Protein 4YGA (pdb70)

Solvent-accessible surface area: 104039 Å² total; per-residue (Å²): 141,106,36,77,101,70,3,23,53,97,195,105,83,25,105,19,38,26,12,78,31,43,52,0,69,7,114,144,75,56,72,101,0,4,2,15,29,4,16,61,94,74,14,90,68,93,47,70,148,88,16,19,70,37,26,12,27,3,17,53,76,5,94,32,74,12,7,37,40,10,79,54,24,10,98,59,163,36,97,36,34,8,0,0,38,35,16,86,10,32,61,5,2,66,54,6,14,82,108,75,159,10,25,17,54,50,0,0,121,19,1,109,40,2,0,23,0,0,29,46,2,37,157,9,36,16,16,2,44,38,1,17,12,57,4,0,27,11,50,19,56,45,96,125,27,49,4,34,1,25,40,12,6,10,5,41,18,14,76,36,87,163,74,98,29,48,1,35,8,22,0,0,17,13,58,105,37,132,52,60,64,30,0,0,0,1,0,0,0,0,1,0,6,0,0,0,0,2,3,10,18,2,59,21,96,68,67,160,56,0,42,64,110,0,87,79,14,79,48,77,32,152,54,98,18,1,115,152,12,34,107,29,0,31,40,0,0,117,84,0,9,40,83,67,33,96,141,4,26,37,3,140,83,0,41,83,17,94,0,3,99,102,65,47,205,151,23,9,80,51,0,12,32,20,0,33,17,61,34,58,45,52,25,2,3,51,19,0,25,1,30,0,0,13,50,48,22,69,165,57,21,29,126,96,13,20,57,7,0,84,85,16,9,142,102,21,24,0,24,0,40,70,59,11,16,80,108,9,29,30,98,18,28,56,117,73,65,93,48,149,161,55,68,97,58,56,14,46,49,55,7,58,98,33,50,69,39,5,47,51,135,61,55,84,4,3,12,5,0,8,0,31,23,23,22,77,71,82,63,2,19,35,79,76,36,1,50,58,0,17,60,47,0,5,79,96,118,76,34,68,0,26,24,74,12,0,6,102,43,9,38,58,78,50,55,121,73,71,55,22,57,55,41,7,58,39,7,8,35,95,118,63,37,48,0,30,69,54,10,1,54,60,2,19,54,60,91,72,130,136,70,73,3,69,13,72,35,38,30,127,22,104,60,49,76,64,32,111,0,23,0,60,7,41,40,42,85,0,69,132,14,0,0,0,0,3,17,71,39,130,92,132,103,20,58,58,0,7,0,8,3,31,93,21,85,16,71,32,10,72,123,44,4,46,88,32,20,76,6,35,49,58,57,107,54,31,10,0,44,0,44,0,62,86,2,62,83,94,0,51,8,35,0,13,0,0,4,12,75,30,11,7,9,18,25,44,46,3,10,68,73,94,16,177,19,16,107,0,52,3,21,156,140,99,32,88,120,97,16,60,62,74,63,101,86,33,118,24,44,20,10,95,10,49,40,0,88,4,111,52,61,41,69,104,0,1,2,12,31,1,24,57,99,88,11,81,63,91,45,73,157,85,27,21,68,23,7,12,22,1,14,42,80,4,88,30,82,11,10,30,54,15,78,66,30,19,96,63,167,34,99,39,29,9,0,0,33,57,41,83,5,34,61,4,0,63,72,5,17,86,134,84,175,6,20,6,40,48,0,0,126,19,0,116,38,1,0,19,0,0,27,49,4,32,163,14,32,6,20,2,42,38,1,12,2,73,10,0,15,12,34,41,165,73,182,118,29,51,4,56,1,24,21,13,5,9,2,31,6,12,85,36,77,147,56,148,16,32,3,40,6,27,1,1,18,14,57,107,38,134,51,63,65,31,0,0,0,1,1,0,0,0,1,0,8,0,0,0,0,2,3,15,17,0,55,22,104,78,76,160,51,8,45,62,104,0,86,73,13,73,50,70,34,147,50,102,18,1,115,110,10,26,112,21,0,32,45,0,0,108,82,0,8,37,94,73,37,92,141,4,25,34,4,171,88,0,49,92,16,111,0,3,124,66,41,46,59,117,84,143,134,65,68,18,3,80,42,0,13,33,5,0,42,33,46,46,56,47,73,23,2,6,49,16,0,26,1,17,0,0,13,55,26,21,66,158,84,14,25,121,84,15,21,55,6,0,82,82,20,7,162,101,18,29,0,21,9,40,73,68,13,26,75,60,9,31,29,101,18,53,54,119,75,79,86,26,133,155,59,67,99,71,58,13,44,53,52,9,61,93,46,43,66,61,4,54,50,127,66,54,87,18,2,10,5,1,10,0,24,44,37,29,91,64,86,61,2,15,34,63,76,33,1,100,53,0,18,65,93,1,6,80,93,122,78,36,80,0,22,14,95,10,0,26,102,30,3,38,40,129,168,101,44,106,61,36,4,54,41,9,3,23,95,124,64,38,56,0,26,52,53,7,0,59,47,9,18,91,73,43,67,171,66,89,4,71,14,73,35,45,35,136,17,101,65,50,70,61,33,123,0,25,0,61,5,44,46,43,91,1,46,136,15,0,0,0,0,4,25,69,36,129,96,124,112,52,53,55,1,4,0,12,5,37,93,22,86,13,88,22,34,63,127,51,2,114,70,28,7,75,9,41,48,57,68,106,52,35,11,0,44,0,44,0,64,73,1,73,57,129,0,52,8,40,0,7,0,0,4,16,81,31,5,1,10,4,32,21,41,3,12,69,69,52,8,175,19,17,111,0,48,8,26,144,125,110,36,73,110,76,3,23,48,95,187,110,76,24,110,20,49,26,12,67,30,45,55,1,77,8,112,144,76,57,72,100,0,8,2,13,24,5,27,69,103,36,11,72,64,88,44,74,160,66,7,20,67,25,10,11,23,1,16,46,76,4,100,31,79,12,7,43,44,11,75,54,27,12,95,38,170,44,104,39,32,5,0,0,52,38,23,78,11,28,58,3,1,62,67,7,17,89,116,78,173,8,25,20,52,50,0,0,124,22,1,106,44,2,0,27,0,0,23,47,2,37,147,12,27,5,16,1,43,35,1,12,10,68,11,0,29,10,48,40,160,76,158,129,23,45,2,43,1,32,34,13,10,6,7,23,7,16,82,36,78,118,98,57,56,24,49,2,25,7,27,1,1,18,12,63,106,39,133,52,58,66,33,1,0,1,1,0,0,0,0,1,0,7,0,1,0,0,2,2,11,16,0,18,18,92,71,59,173,57,0,44,70,107,0,94,74,13,77,48,73,33,149,56,100,22,0,110,163,9,36,109,24,0,30,45,0,0,120,91,0,8,43,87,77,37,84,138,4,29,37,4,158,93,0,49,94,16,107,1,2,126,97,67,42,227,160,31,12,87,50,1,13,24,5,0,43,33,56,63,66,24,13,17,61,17,0,11,1,26,0,0,12,52,27,21,58,160,85,38,30,111,86,15,22,56,7,0,78,176,13,7,152,104,17,28,1,26,0,39,72,69,15,20,81,55,8,24,38,107,9,30,58,120,54,104,76,136,154,38,72,97,72,51,14,41,61,48,8,59,80,64,34,68,25,6,46,58,127,63,50,81,8,3,13,2,0,2,0,6,26,19,19,85,113,85,57,0,14,34,82,61,13,2,51,118,0,16,63,50,1,7,78,101,124,67,36,76,1,29,32,101,12,3,22,99,46,9,44,67,89,88,102,32,71,65,39,5,52,50,6,4,28,94,125,68,41,56,4,24,67,82,11,2,68,37,8,18,85,52,47,65,196,65,90,2,69,11,75,36,35,32,128,22,103,64,50,74,70,37,137,0,24,0,62,6,50,58,46,83,0,63,133,15,0,0,0,0,3,21,44,39,120,93,136,114,67,67,54,0,9,0,9,4,33,90,19,92,15,59,34,19,70,119,40,4,125,71,37,19,76,8,40,48,57,59,108,51,28,9,0,41,0,54,0,60,87,2,23,88,125,0,51,9,37,0,2,0,0,4,13,78,27,8,6,7,18,23,48,50,4,10,69,67,65,6,174,19,23,88,0,51,5,23,159,147,88,38,83,108,120,12,32,69,47,163,119,99,32,131,30,50,20,12,122,33,53,42,1,48,18,114,139,88,59,73,98,0,9,1,19,21,2,23,56,100,83,13,84,66,72,40,78,155,70,7,10,65,28,9,13,24,2,16,42,67,3,97,30,78,10,7,36,57,13,73,72,31,27,92,49,166,32,100,32,20,6,0,0,55,51,24,86,4,32,62,3,0,64,72,8,20,78,141,86,59,8,9,5,12,40,0,0,106,18,0,119,44,2,0,21,0,0,25,46,3,30,164,14,25,6,15,0,59,29,1,13,5,79,13,0,35,14,29,41,143,72,161,116,20,47,3,43,1,23,37,12,8,11,6,27,7,13,87,39,70,155,51,87,19,41,2,25,7,20,1,1,18,17,66,105,36,128,47,58,65,28,1,0,0,0,0,0,0,0,2,0,7,0,0,0,0,2,1,9,18,2,46,18,93,72,70,161,53,0,43,58,113,0,84,73,13,77,51,71,32,147,47,101,22,1,109,132,10,31,117,28,0,30,46,0,0,108,90,0,7,29,88,62,40,95,137,4,24,36,5,173,87,0,44,96,19,116,1,1,124,86,45,30,178,44,72,43,6,86,47,0,16,25,4,0,42,23,52,30,64,37,80,23,7,3,57,16,0,30,2,18,0,0,18,56,24,27,68,158,72,16,33,58,103,16,21,59,7,0,79,84,18,9,149,109,19,31,4,23,7,45,72,59,8,26,64,68,10,34,29,101,24,38,66,115,82,111,68,19,128,150,63,71,85,78,68,13,42,35,53,12,62,98,59,43,69,26,7,59,55,132,68,53,90,22,5,12,4,0,12,0,22,46,46,29,90,68,83,60,3,18,34,154,74,36,0,70,50,0,12,170,91,0,6,82,102,126,65,35,67,1,26,22,70,16,1,0,85,30,10,45,97,45,109,72,88,95,49,43,63,39,3,50,41,2,5,25,97,122,62,43,47,1,30,50,86,7,0,36,44,5,20,83,65,36,60,177,68,88,2,72,13,73,31,39,31,133,16,106,69,47,71,62,38,162,0,27,0,61,6,45,50,43,91,1,46,133,14,0,0,0,0,3,30,63,17,112,91,50,155,48,47,55,0,2,1,9,5,37,87,19,65,15,82,45,30,79,114,31,0,118,69,16,4,73,4,44,48,59,64,108,53,30,10,0,57,0,55,0,60,77,1,66,45,36,0,35,6,40,0,5,0,0,5,18,88,26,9,5,6,6,31,41,48,4,12,68,69,61,8,180,20,22,100,0,55,5,28,124

Organism: Toxoplasma gondii (NCBI:txid5811)

CATH classification: 3.30.200.20 (+3 more: 1.10.510.10, 1.10.238.10, 1.10.238.10)

Foldseek 3Di:
DADVQFKAFDAWDADDQQFTKTWIAGDVVGDIWIKGKGWCVQWPWDDDDVVVVVVLVLQQVDDDPAAWHWPDWDDDPTIIITITHDADQAFDLVVLLVDDFDDLLNLLQQLLSVLVVLVRCVVVFWAQQQDASRQWGFRDNDPPGHIYGYSTRVCVTIDGDDDWRSLLQGALVVVVPDDGRLSVLLSSLQVSVLSQALDRQQDDLTSVRSNVRVNVLDGDQPDPLCVVPDPQSVVLSVLSSDNDRVSHDHSVRSSVGPSSVVSHVDGSNLSSLSNCLVPDLPAVQVVLQLCLLPPVDDPVLCVVLVVLQCVLPPVPPQWHALVSCLVSVVVLCVVLVHPPPDDSVVSSVVSVVLLVLVVVNPRTQGSSSVSPVSDDCCVSLPPVSLVVSQCQLCPVPPQWHALQSVCVPDHPRPSDPCPSQVNQSSQPNVPPRTGGSVSSSCSNSVHD/DDWAKEKDFFDEDAAQAKTKMKIAIDPDFCQFKKKFKWFDAPPDDIFGAWIGFNHRIDGLGDCPQPPAWDWADDRVRRMIMIIGGRHDQVPWGFMWMWIAGRDDDNDPVRTDRIYPGHGHGYDD/DADVVFKAWDAWDDDDQFATKTWIAGDPVTDIKIKGKGFCVFKPFPDDPVVVVVLVVVLQVDDDQAAWHWPDWHDDPTITITITHDADQAFDLVVQLVDDFAWLLNLLQQLLSVLRVLVRCVVVPWAQQQFDSNQWGFRDVDPPGHTYGDRTRVVVTIDGHDDDPRLLQHALVVVVPDDGRLSVLSSSLQVSVLSQALDGQQDDQDSVSSNVRRNVLDGDCPDPLSVLPDPQSVVLSCLSSDNDSVSHDHSVRSSVGPSSVQSNDPDHPIGGSLLSSLSNCLPDDPPAVQVVLQLCLQPPVDDPVLCVVLVVLQCVLPPVPPQWAALVSCLVSVQVLCVVVDHCPPDDSVVSSVVSVVLLVLQVVNPRTRGSSSSSVVSDDCCVSVDPVSLVVSQPQLCPVPPQWHALVSVCVSVVPPVVSQVSQSSQPNVPPRTGGSLSSSCSNRNHD/DWAKEKDFADEEEAQAKTKMKIAIDPDFCQQKKKFKWFDDPPDDIATAWIDFNHRIDGRHDCPQPPFKDWADDRVRRMIMIIGGRDDQVRFGFMKMWIAGGDPPDDVVRTDRIYPGHTHGYDD/DADPQFKAWDAWDDDDQQFTKTWIAGDPVGHIKIKGKGFCVQKPFDDDDVVVVVVVVLQCPDDDQAAWRWPDWDDDPTIIITITHAADQAFDLVVLLVDDFDDLLNLLQQLLSVLVVLVRCVVSPWAQQQFASNQWGFRDVDPPGHTYGYRTRVPVTIDGDDPPLRRLLQGALVVVVPDDGRLRNLSSSLQVSVLSQALDGQQDDQGNVSSNVSNNVLDGDQPDPLSVVPDPQSVVLSCLSSDRDSVSHDDSVNSSPRPSSVVSHVHGSLLSSLSSCLVPPAVLLVLQLCLLPPPDDPVLCVVLVVLQCVLVPVPPQWHALVSCLVSVQVLVVVPVHPPDDSVVSSVVSVVLVVLCVVPPRTQGSSSSSVVSDDCCVSLPPVSLVVSQPQLPPVPPQWHALVSVCVVDHDDDCSQVRQSSQPNVPPRTGGSLSSSCSNGNND/DWAKEKDFADEDAAQAKTKMKIATDPDFCQFKKKFKWFDAPPDDIGTAWIGFNHRIDGLHDCPQPPQWDWDDDRVRRMIMIIGGRHDQVPWGFMKMWIAGRDDDNDPVRTDRIYPGHTHHYDD/DDDPVFWDWDAWDDDDQFFTKTWIAGDPVGDIWIKGKGFCVFKPFPDDDVVVVVVLVVQCVDDDLAAWRWPDWDDDPTIIITITHDADLAFDLVVLLVDDFDWLLNLLQQLLSVLRVLVRCVVVPWAQQQFASRQWGFRDVDPPGHTYGPRTRVVNTIDGPDAPRSLLQHALVVVVPDDGRLSNLSSSLQVSVLSQALDGQQDDQGRVSSNVSRNVLDGDCPDPLSVQPDPQSVVLSCLSSDNDSVSRDDSVVSSVGPSSVPSHVGHGSLLSSLSNCLVPDVPFVLVVLLLCLQPPVDDPVLCVVLVVLQCVLPPVPPQWAALVSCLVSVCVLVVVVPNCPPDDSVVSSVVSVVLVVLVVVPPRTQGSSSSSVPSPDCCVSVPPVSLVVSQPQLPDVPPQWHALQSSCVSPHPRPDPVSQVSQSSQDNVPPSTGGSLSSSCSNGPHD/DWAKEKDWADEEEAQAKTKMKIAIDPDFCQQKKKFKWFDAPPDDIATAWIAFNHDIDGRDDPQCPPFWDWDDDRVRRMIMIIGGRHDQSRWGWMKMWIAGGDDDPDPVRTDRIYPTHTHGYDD

Sequence (2279 aa):
AIFSDRYKGQRVLGKGSFGEVILCKDKITGQECAVKVISKRQVKQKTDKESLLREVQLLKQLDHPNIMKLYEFFEDKGYFYLVGEVYTGGELFDEIISRKRFSEVDAARIIRQVLSGITYMHKNKIVHRDLKPENLLLESKSKDANIRIIDFGLSTHFEASKKIGTAYYIAPEVLHGTYDEKCDVWSTGVILYILLSGCPPFNGANEYDILKKVEKGKYTFELPQWKKVSESAKDLIRKMLTYVPSMRISARDALDHEWIQTYTKPSLDNAILNIRQFQGTQKLAQAALLYMGSKLTSQDETKELTAIFHKMDKNGDGQLDRAELIEGYKELMRMKGQSMLDASAVEHEVDQVLDAVDFDKNGYIEYSEFVTVAMDRKTLLSRERLERAFRMFDSDNSGKISSTELATIFGVSDVDSETWKSVLSEVDKNNDGEVDFDEFQQMLLKLCMQVQLVETGGGLVQPGESLRLSCVASGFTLDHSAVGWFRQVPGKEREKLLCINANGVSLDYADSIKGRFTISRDNAKNTVYLQMNDLKPEDTATYSCAATREFCSAYVFLYEHWGQGTQVTVSSAIFSDRYKGQRVLGKGSFGEVILCKDKITGQECAVKVISKRQVKQKTDKESLLREVQLLKQLDHPNIMKLYEFFEDKGYFYLVGEVYTGGELFDEIISRKRFSEVDAARIIRQVLSGITYMHKNKIVHRDLKPENLLLESKSKDANIRIIDFGLSTHFEASKKIGTAYYIAPEVLHGTYDEKCDVWSTGVILYILLSGCPPFNGANEYDILKKVEKGKYTFELPQWKKVSESAKDLIRKMLTYVPSMRISARDALDHEWIQTYTKEQIDVPSLDNAILNIRQFQGTQKLAQAALLYMGSKLTSQDETKELTAIFHKMDKNGDGQLDRAELIEGYKELMRMKGASMLDASAVEHEVDQVLDAVDFDKNGYIEYSEFVTVAMDRKTLLSRERLERAFRMFDSDNSGKISSTELATIFGVSETWKSVLSEVDKNNDGEVDFDEFQQMLLKLCQVQLVETGGGLVQPGESLRLSCVASGFTLDHSAVGWFRQVPGKEREKLLCINANGVSLDYADSIKGRFTISRDNAKNTVYLQMNDLKPEDTATYSCAATREFCSAYVFLYEHWGQGTQVTVSSAIFSDRYKGQRVLGKGSFGEVILCKDKITGQECAVKVISKRQVKQKTDKESLLREVQLLKQLDHPNIMKLYEFFEDKGYFYLVGEVYTGGELFDEIISRKRFSEVDAARIIRQVLSGITYMHKNKIVHRDLKPENLLLESKSKDANIRIIDFGLSTHFEASKKKIGTAYYIAPEVLHGTYDEKCDVWSTGVILYILLSGCPPFNGANEYDILKKVEKGKYTFELPQWKKVSESAKDLIRKMLTYVPSMRISARDALDHEWIQTYTKPSLDNAILNIRQFQQKLAQAALLYMGSKLTSQDETKELTAIFHKMDKNGDGQLDRAELIEGYKELMRMKGSMLDASAVEHEVDQVLDAVDFDKNGYIEYSEFVTVAMDRKTLLSRERLERAFRMFDSDNSGKISSTELATIFGVSDTWKSVLSEVDKNNDGEVDFDEFQQMLLKLCQVQLVETGGGLVQPGESLRLSCVASGFTLDHSAVGWFRQVPGKEREKLLCINANGVSLDYADSIKGRFTISRDNAKNTVYLQMNDLKPEDTATYSCAATREFCSAYVFLYEHWGQGTQVTVSSAIFSDRYKGQRVLGKGSFGEVILCKDKITGQECAVKVISKRQVKQKTDKESLLREVQLLKQLDHPNIMKLYEFFEDKGYFYLVGEVYTGGELFDEIISRKRFSEVDAARIIRQVLSGITYMHKNKIVHRDLKPENLLLESKSKDANIRIIDFGLSTHFEASKKIGTAYYIAPEVLHGTYDEKCDVWSTGVILYILLSGCPPFNGANEYDILKKVEKGKYTFELPQWKKVSESAKDLIRKMLTYVPSMRISARDALDHEWIQTYTKVPSLDNAILNIRQFQGTQKLAQAALLYMGSKLTSQDETKELTAIFHKMDKNGDGQLDRAELIEGYKELMRMKDASMLDASAVEHEVDQVLDAVDFDKNGYIEYSEFVTVAMDRKTLLSRERLERAFRMFDSDNSGKISSTELATIFGVSDVETWKSVLSEVDKNNDGEVDFDEFQQMLLKLCQVQLVETGGGLVQPGESLRLSCVASGFTLDHSAVGWFRQVPGKEREKLLCINANGVSLDYADSIKGRFTISRDNAKNTVYLQMNDLKPEDTATYSCAATREFCSAYVFLYEHWGQGTQVTVSS

InterPro domains:
  IPR000719 Protein kinase domain [PF00069] (51-308)
  IPR000719 Protein kinase domain [PS50011] (51-308)
  IPR000719 Protein kinase domain [SM00220] (51-308)
  IPR002048 EF-hand domain [PF13499] (359-431)
  IPR002048 EF-hand domain [PF13499] (440-501)
  IPR002048 EF-hand domain [PS50222] (355-390)
  IPR002048 EF-hand domain [PS50222] (402-437)
  IPR002048 EF-hand domain [PS50222] (438-467)
  IPR002048 EF-hand domain [PS50222] (472-507)
  IPR002048 EF-hand domain [SM00054] (359-387)
  IPR002048 EF-hand domain [SM00054] (406-434)
  IPR002048 EF-hand domain [SM00054] (442-470)
  IPR002048 EF-hand domain [SM00054] (476-504)
  IPR002048 EF-hand domain [cd00051] (442-501)
  IPR008271 Serine/threonine-protein kinase, active site [PS00108] (170-182)
  IPR011009 Protein kinase-like domain superfamily [SSF56112] (35-330)
  IPR011992 EF-hand domain pair [SSF47473] (353-504)
  IPR017441 Protein kinase, ATP binding site [PS00107] (57-80)
  IPR018247 EF-Hand 1, calcium-binding site [PS00018] (368-380)
  IPR018247 EF-Hand 1, calcium-binding site [PS00018] (415-427)

Secondary structure (DSSP, 8-state):
--STTTEEEEEEEEE-SSEEEEEEEESSS--EEEEEEEETTTSEE-S-HHHHHHHHHHHHH---TTB--EEEEEE-SSEEEEEE----SEEHHHHHHHSS---HHHHHHHHHHHHHHHHHHHHTT-------GGGEEESSSSTTPPEEE-STTTTTTEE-----SSTTT--HHHHHS---THHHHHHHHHHHHHHHHSS-SS--SSHHHHHHHHHH------SGGGGGS-HHHHHHHHHHT-SSTTTSPPHHHHHTSHHHHHT-----HHHHHHHHHHSS-TTHHHHHHHHHHHHS--HHHHHHHHHHHHHH-SS-SS-B-HHHHHHHHHHHHHHT----S--HHHHHHHHHHHHTT-TT-SS-B-HHHHHHHHS-HHHHT-HHHHHHHHHHH-SS-SSEE-HHHHHHHS----SSTTHHHHHHHTT-SS-SSSEEHHHHHHHHHT--/---EEEEE--EEE-TT--EEEEEEEESS-STTEEEEEEEE-TTS--EEEEEE-SS-EE--S-TTSTTTEEEEEETTTTEEEEEE-S--TTS-EEEEEEEEESS--S-GGG-BS----EEEEE--/--STTTEEEEEEEEE-SSEEEEEEEESSS--EEEEEEEETTTSEE-S-HHHHHHHHHHHHH---TTB--EEEEEE-SSEEEEEE----SEEHHHHHHHSS---HHHHHHHHHHHHHHHHHHHHTT----S--STTEEES-SSTTPPEEE--TTTTTTEE-----SSTTT--HHHHHS---THHHHHHHHHHHHHHHHSS-SS--SSHHHHHHHHHH------SGGGGGS-HHHHHHHHHHT-SSTTTSPPHHHHHT-HHHHHHTSS-------HHHHHHHHHSSS--SHHHHHHHHHHHHS--HHHHHHHHHHHHHH-SS-SS-B-HHHHHHHHHHHHHHH----S--HHHHHHHHHHHTTS-TT-SSSB-HHHHHHHHS-HHHHT-HHHHHHHHHHH-TT-SSEE-HHHHHHHT----HHHHHHHTT-SS-SSSEEHHHHHHHHS---/--EEEEE--EEE-TT--EEEEEEEESS-STTEEEEEEEE-TTS--EEEEEE-SS-EE--S-TTSTTTEEEEEETTTTEEEEEE-S--TTS-EEEEEEEEES---S-GGG-BS----EEEEE--/--STTTEEEEEEEEE-SSEEEEEEEESSS--EEEEEEEETTTSEE-S-HHHHHHHHHHHHH---TTB--EEEEEE-SSEEEEEE----SEEHHHHHHHSS---HHHHHHHHHHHHHHHHHHHHTT----S--GGGEEESSSSTTPPEEE--TTTTTTEE------TTTTT--HHHHHS---THHHHHHHHHHHHHHHHSS-SS--SSHHHHHHHHHH------SGGGGGS-HHHHHHHHHHT-SSTTTSPPHHHHHT-HHHHHT-----HHHHHHHHHH---HHHHHHHHHHHHS--HHHHHHHHHHHHHH-SS-SS-B-HHHHHHHHHHHHHH----S--HHHHHHHHHHHGGG-TT-SS-B-HHHHHHHHS-HHHHT-HHHHHHHHHHH-TT-SSEE-HHHHHHHH-----HHHHHHTT-SS-SSSEEHHHHHHHHS---/--EEEEE--EEE-TT--EEEEEEEESS-STTEEEEEEEE-TTS--EEEEEE-SS-EE--S-TTSTTTEEEEEETTTTEEEEEE-S--TTT-EEEEEEEEESS--S-GGG-B-----EEEEE--/--STTTEEEEEEEEE-SSEEEEEEEESSS--EEEEEEEETTTSEE-S-HHHHHHHHHHHHH---TTB--EEEEEE-SSEEEEEE----S-BHHHHHHHSS---HHHHHHHHHHHHHHHHHHHHTT----S--GGGEEES-SSTTPPEEE-STT-TTTEE-----SSTTT--HHHHHS---THHHHHHHHHHHHHHHHSS-SS--SSHHHHHHHHHH------SGGGGGS-HHHHHHHHHHT-SSTTTSPPHHHHHT-HHHHHH------HHHHHHHHHHS---SHHHHHHHHHHHHS--HHHHHHHHHHHHHH-SS-SS-B-HHHHHHHHHHHHHH----SS--HHHHHHHHHHHGGG-TT-SSSB-HHHHHHHHS-HHHHT-HHHHHHHHHHH-TT-SSEE-HHHHHHHTSS----HHHHHHHTT-SS-SSSEEHHHHHHHHS---/--EEEEE--EEE-TT--EEEEEEEESS-STTEEEEEEEE-TTS--EEEEEE-SS-EE--S-TTTTTTEEEEEETTTTEEEEEE-S--TTS-EEEEEEEEES---S-GGG-BS----EEEEE--

B-factor: mean 113.3, std 37.66, range [45.96, 365.55]

Radius of gyration: 56.28 Å; Cα contacts (8 Å, |Δi|>4): 4188; chains: 8; bounding box: 101×155×175 Å

Nearest PDB structures (foldseek):
  4yga-assembly1_A  TM=1.002E+00  e=1.381E-73  Toxoplasma gondii
  4yga-assembly2_C  TM=9.844E-01  e=5.112E-67  Toxoplasma gondii
  4yga-assembly4_G  TM=9.854E-01  e=3.661E-66  Toxoplasma gondii
  3hzt-assembly1_A  TM=6.358E-01  e=1.553E-40  Toxoplasma gondii ME49
  3mwu-assembly1_A  TM=5.621E-01  e=4.904E-41  Cryptosporidium parvum Iowa II

Structure (mmCIF, N/CA/C/O backbone):
data_4YGA
#
_entry.id   4YGA
#
_cell.length_a   76.920
_cell.length_b   91.067
_cell.length_c   106.641
_cell.angle_alpha   88.71
_cell.angle_beta   108.27
_cell.angle_gamma   90.26
#
_symmetry.space_group_name_H-M   'P 1'
#
loop_
_entity.id
_entity.type
_entity.pdbx_description
1 polymer 'Calmodulin-domain protein kinase 1'
2 polymer VHH-1B7
3 non-polymer 'CALCIUM ION'
#
loop_
_atom_site.group_PDB
_atom_site.id
_atom_site.type_symbol
_atom_site.label_atom_id
_atom_site.label_alt_id
_atom_site.label_comp_id
_atom_site.label_asym_id
_atom_site.label_entity_id
_atom_site.label_seq_id
_atom_site.pdbx_PDB_ins_code
_atom_site.Cartn_x
_atom_site.Cartn_y
_atom_site.Cartn_z
_atom_site.occupancy
_atom_site.B_iso_or_equiv
_atom_site.auth_seq_id
_atom_site.auth_comp_id
_atom_site.auth_asym_id
_atom_site.auth_atom_id
_atom_site.pdbx_PDB_model_num
ATOM 1 N N . ALA A 1 46 ? -6.057 50.738 -34.625 1.00 206.23 45 ALA A N 1
ATOM 2 C CA . ALA A 1 46 ? -6.230 49.293 -34.706 1.00 199.85 45 ALA A CA 1
ATOM 3 C C . ALA A 1 46 ? -6.566 48.860 -36.129 1.00 198.07 45 ALA A C 1
ATOM 4 O O . ALA A 1 46 ? -7.734 48.680 -36.474 1.00 194.95 45 ALA A O 1
ATOM 6 N N . ILE A 1 47 ? -5.534 48.688 -36.949 1.00 201.18 46 ILE A N 1
ATOM 7 C CA . ILE A 1 47 ? -5.716 48.304 -38.344 1.00 200.39 46 ILE A CA 1
ATOM 8 C C . ILE A 1 47 ? -4.805 47.121 -38.680 1.00 197.37 46 ILE A C 1
ATOM 9 O O . ILE A 1 47 ? -3.699 47.006 -38.150 1.00 198.21 46 ILE A O 1
ATOM 14 N N . PHE A 1 48 ? -5.282 46.239 -39.554 1.00 193.63 47 PHE A N 1
ATOM 15 C CA . PHE A 1 48 ? -4.587 44.990 -39.853 1.00 190.95 47 PHE A CA 1
ATOM 16 C C . PHE A 1 48 ? -3.411 45.146 -40.815 1.00 189.82 47 PHE A C 1
ATOM 17 O O . PHE A 1 48 ? -2.306 44.685 -40.526 1.00 189.26 47 PHE A O 1
ATOM 25 N N . SER A 1 49 ? -3.655 45.782 -41.958 1.00 193.39 48 SER A N 1
ATOM 26 C CA . SER A 1 49 ? -2.665 45.857 -43.032 1.00 189.61 48 SER A CA 1
ATOM 27 C C . SER A 1 49 ? -1.349 46.500 -42.593 1.00 192.53 48 SER A C 1
ATOM 28 O O . SER A 1 49 ? -0.277 46.111 -43.054 1.00 184.65 48 SER A O 1
ATOM 31 N N . ASP A 1 50 ? -1.436 47.482 -41.701 1.00 207.79 49 ASP A N 1
ATOM 32 C CA . ASP A 1 50 ? -0.248 48.161 -41.194 1.00 215.94 49 ASP A CA 1
ATOM 33 C C . ASP A 1 50 ? 0.444 47.325 -40.120 1.00 213.42 49 ASP A C 1
ATOM 34 O O . ASP A 1 50 ? 1.636 47.491 -39.863 1.00 220.11 49 ASP A O 1
ATOM 39 N N . ARG A 1 51 ? -0.315 46.433 -39.492 1.00 202.78 50 ARG A N 1
ATOM 40 C CA . ARG A 1 51 ? 0.203 45.606 -38.406 1.00 195.46 50 ARG A CA 1
ATOM 41 C C . ARG A 1 51 ? 0.766 44.276 -38.882 1.00 190.48 50 ARG A C 1
ATOM 42 O O . ARG A 1 51 ? 1.816 43.844 -38.415 1.00 192.09 50 ARG A O 1
ATOM 50 N N . TYR A 1 52 ? 0.083 43.640 -39.825 1.00 185.31 51 TYR A N 1
ATOM 51 C CA . TYR A 1 52 ? 0.513 42.336 -40.311 1.00 178.80 51 TYR A CA 1
ATOM 52 C C . TYR A 1 52 ? 0.525 42.293 -41.835 1.00 181.34 51 TYR A C 1
ATOM 53 O O . TYR A 1 52 ? -0.134 43.098 -42.494 1.00 181.26 51 TYR A O 1
ATOM 62 N N . LYS A 1 53 ? 1.276 41.348 -42.389 1.00 183.70 52 LYS A N 1
ATOM 63 C CA . LYS A 1 53 ? 1.330 41.160 -43.833 1.00 188.24 52 LYS A CA 1
ATOM 64 C C . LYS A 1 53 ? 0.885 39.755 -44.209 1.00 188.35 52 LYS A C 1
ATOM 65 O O . LYS A 1 53 ? 1.349 38.778 -43.627 1.00 189.69 52 LYS A O 1
ATOM 67 N N . GLY A 1 54 ? -0.015 39.655 -45.180 1.00 194.25 53 GLY A N 1
ATOM 68 C CA . GLY A 1 54 ? -0.541 38.365 -45.585 1.00 201.72 53 GLY A CA 1
ATOM 69 C C . GLY A 1 54 ? 0.270 37.717 -46.692 1.00 213.61 53 GLY A C 1
ATOM 70 O O . GLY A 1 54 ? 0.848 38.402 -47.535 1.00 215.05 53 GLY A O 1
ATOM 71 N N . GLN A 1 55 ? 0.311 36.389 -46.683 1.00 225.47 54 GLN A N 1
ATOM 72 C CA . GLN A 1 55 ? 1.032 35.627 -47.699 1.00 230.15 54 GLN A CA 1
ATOM 73 C C . GLN A 1 55 ? 0.146 34.562 -48.334 1.00 223.11 54 GLN A C 1
ATOM 74 O O . GLN A 1 55 ? -0.542 34.822 -49.321 1.00 227.81 54 GLN A O 1
ATOM 80 N N . ARG A 1 56 ? 0.170 33.361 -47.765 1.00 203.57 55 ARG A N 1
ATOM 81 C CA . ARG A 1 56 ? -0.513 32.224 -48.368 1.00 182.45 55 ARG A CA 1
ATOM 82 C C . ARG A 1 56 ? -1.477 31.557 -47.390 1.00 168.20 55 ARG A C 1
ATOM 83 O O . ARG A 1 56 ? -1.290 31.621 -46.175 1.00 163.35 55 ARG A O 1
ATOM 91 N N . VAL A 1 57 ? -2.507 30.916 -47.934 1.00 167.07 56 VAL A N 1
ATOM 92 C CA . VAL A 1 57 ? -3.509 30.222 -47.131 1.00 160.18 56 VAL A CA 1
ATOM 93 C C . VAL A 1 57 ? -2.888 29.000 -46.457 1.00 163.84 56 VAL A C 1
ATOM 94 O O . VAL A 1 57 ? -2.067 28.306 -47.056 1.00 168.22 56 VAL A O 1
ATOM 98 N N . LEU A 1 58 ? -3.283 28.738 -45.215 1.00 161.21 57 LEU A N 1
ATOM 99 C CA . LEU A 1 58 ? -2.672 27.670 -44.430 1.00 166.36 57 LEU A CA 1
ATOM 100 C C . LEU A 1 58 ? -3.610 26.479 -44.230 1.00 178.74 57 LEU A C 1
ATOM 101 O O . LEU A 1 58 ? -3.314 25.370 -44.674 1.00 182.84 57 LEU A O 1
ATOM 106 N N . GLY A 1 59 ? -4.737 26.709 -43.563 1.00 188.14 58 GLY A N 1
ATOM 107 C CA . GLY A 1 59 ? -5.661 25.631 -43.259 1.00 201.59 58 GLY A CA 1
ATOM 108 C C . GLY A 1 59 ? -7.125 26.014 -43.354 1.00 219.64 58 GLY A C 1
ATOM 109 O O . GLY A 1 59 ? -7.464 27.181 -43.550 1.00 203.65 58 GLY A O 1
ATOM 110 N N . LYS A 1 60 ? -7.996 25.019 -43.216 1.00 259.31 59 LYS A N 1
ATOM 111 C CA . LYS A 1 60 ? -9.436 25.232 -43.311 1.00 264.42 59 LYS A CA 1
ATOM 112 C C . LYS A 1 60 ? -10.121 25.177 -41.947 1.00 259.55 59 LYS A C 1
ATOM 113 O O . LYS A 1 60 ? -9.980 24.203 -41.207 1.00 260.08 59 LYS A O 1
ATOM 116 N N . GLY A 1 61 ? -10.861 26.233 -41.624 1.00 239.32 60 GLY A N 1
ATOM 117 C CA . GLY A 1 61 ? -11.592 26.309 -40.372 1.00 212.30 60 GLY A CA 1
ATOM 118 C C . GLY A 1 61 ? -13.082 26.469 -40.613 1.00 198.51 60 GLY A C 1
ATOM 119 O O . GLY A 1 61 ? -13.495 27.004 -41.642 1.00 193.37 60 GLY A O 1
ATOM 120 N N . SER A 1 62 ? -13.887 25.997 -39.666 1.00 199.62 61 SER A N 1
ATOM 121 C CA . SER A 1 62 ? -15.342 26.046 -39.789 1.00 195.69 61 SER A CA 1
ATOM 122 C C . SER A 1 62 ? -15.877 27.474 -39.877 1.00 188.51 61 SER A C 1
ATOM 123 O O . SER A 1 62 ? -16.735 27.774 -40.707 1.00 191.61 61 SER A O 1
ATOM 126 N N . PHE A 1 63 ? -15.365 28.351 -39.020 1.00 181.01 62 PHE A N 1
ATOM 127 C CA . PHE A 1 63 ? -15.834 29.731 -38.971 1.00 174.87 62 PHE A CA 1
ATOM 128 C C . PHE A 1 63 ? -15.138 30.607 -40.007 1.00 175.68 62 PHE A C 1
ATOM 129 O O . PHE A 1 63 ? -15.755 31.495 -40.595 1.00 179.46 62 PHE A O 1
ATOM 137 N N . GLY A 1 64 ? -13.852 30.354 -40.226 1.00 173.59 63 GLY A N 1
ATOM 138 C CA . GLY A 1 64 ? -13.077 31.142 -41.165 1.00 179.42 63 GLY A CA 1
ATOM 139 C C . GLY A 1 64 ? -11.867 30.412 -41.712 1.00 186.75 63 GLY A C 1
ATOM 140 O O . GLY A 1 64 ? -11.616 29.264 -41.357 1.00 182.90 63 GLY A O 1
ATOM 141 N N . GLU A 1 65 ? -11.110 31.077 -42.580 1.00 199.09 64 GLU A N 1
ATOM 142 C CA . GLU A 1 65 ? -9.949 30.435 -43.198 1.00 201.47 64 GLU A CA 1
ATOM 143 C C . GLU A 1 65 ? -8.625 30.884 -42.593 1.00 191.01 64 GLU A C 1
ATOM 144 O O . GLU A 1 65 ? -8.407 32.071 -42.364 1.00 191.41 64 GLU A O 1
ATOM 150 N N . VAL A 1 66 ? -7.735 29.925 -42.351 1.00 167.18 65 VAL A N 1
ATOM 151 C CA . VAL A 1 66 ? -6.444 30.222 -41.745 1.00 135.06 65 VAL A CA 1
ATOM 152 C C . VAL A 1 66 ? -5.450 30.627 -42.828 1.00 124.48 65 VAL A C 1
ATOM 153 O O . VAL A 1 66 ? -5.376 30.001 -43.884 1.00 132.67 65 VAL A O 1
ATOM 157 N N . ILE A 1 67 ? -4.687 31.678 -42.553 1.00 117.53 66 ILE A N 1
ATOM 158 C CA . ILE A 1 67 ? -3.683 32.182 -43.478 1.00 115.50 66 ILE A CA 1
ATOM 159 C C . ILE A 1 67 ? -2.389 32.479 -42.729 1.00 112.90 66 ILE A C 1
ATOM 160 O O . ILE A 1 67 ? -2.414 33.046 -41.635 1.00 111.79 66 ILE A O 1
ATOM 165 N N . LEU A 1 68 ? -1.259 32.089 -43.312 1.00 121.60 67 LEU A N 1
ATOM 166 C CA . LEU A 1 68 ? 0.034 32.423 -42.734 1.00 126.18 67 LEU A CA 1
ATOM 167 C C . LEU A 1 68 ? 0.363 33.884 -43.006 1.00 131.38 67 LEU A C 1
ATOM 168 O O . LEU A 1 68 ? 0.187 34.373 -44.122 1.00 136.22 67 LEU A O 1
ATOM 173 N N . CYS A 1 69 ? 0.840 34.577 -41.979 1.00 124.44 68 CYS A N 1
ATOM 174 C CA . CYS A 1 69 ? 1.107 36.003 -42.083 1.00 123.86 68 CYS A CA 1
ATOM 175 C C . CYS A 1 69 ? 2.466 36.355 -41.494 1.00 127.22 68 CYS A C 1
ATOM 176 O O . CYS A 1 69 ? 2.978 35.655 -40.622 1.00 123.26 68 CYS A O 1
ATOM 179 N N . LYS A 1 70 ? 3.049 37.441 -41.988 1.00 135.19 69 LYS A N 1
ATOM 180 C CA . LYS A 1 70 ? 4.304 37.954 -41.458 1.00 149.13 69 LYS A CA 1
ATOM 181 C C . LYS A 1 70 ? 4.065 39.328 -40.843 1.00 160.80 69 LYS A C 1
ATOM 182 O O . LYS A 1 70 ? 3.225 40.092 -41.320 1.00 155.93 69 LYS A O 1
ATOM 186 N N . ASP A 1 71 ? 4.802 39.639 -39.783 1.00 176.94 70 ASP A N 1
ATOM 187 C CA . ASP A 1 71 ? 4.619 40.902 -39.080 1.00 189.04 70 ASP A CA 1
ATOM 188 C C . ASP A 1 71 ? 5.564 41.973 -39.603 1.00 198.48 70 ASP A C 1
ATOM 189 O O . ASP A 1 71 ? 6.676 41.685 -40.045 1.00 201.23 70 ASP A O 1
ATOM 194 N N . LYS A 1 72 ? 5.098 43.214 -39.543 1.00 202.36 71 LYS A N 1
ATOM 195 C CA . LYS A 1 72 ? 5.842 44.347 -40.063 1.00 206.19 71 LYS A CA 1
ATOM 196 C C . LYS A 1 72 ? 7.009 44.684 -39.148 1.00 228.03 71 LYS A C 1
ATOM 197 O O . LYS A 1 72 ? 8.166 44.465 -39.497 1.00 224.92 71 LYS A O 1
ATOM 203 N N . ILE A 1 73 ? 6.691 45.201 -37.966 1.00 256.27 72 ILE A N 1
ATOM 204 C CA . ILE A 1 73 ? 7.697 45.753 -37.065 1.00 283.28 72 ILE A CA 1
ATOM 205 C C . ILE A 1 73 ? 8.427 44.696 -36.225 1.00 304.10 72 ILE A C 1
ATOM 206 O O . ILE A 1 73 ? 9.647 44.762 -36.071 1.00 324.55 72 ILE A O 1
ATOM 211 N N . THR A 1 74 ? 7.696 43.720 -35.695 1.00 281.94 73 THR A N 1
ATOM 212 C CA . THR A 1 74 ? 8.315 42.687 -34.867 1.00 267.20 73 THR A CA 1
ATOM 213 C C . THR A 1 74 ? 9.019 41.630 -35.715 1.00 251.53 73 THR A C 1
ATOM 214 O O . THR A 1 74 ? 9.932 40.953 -35.243 1.00 257.10 73 THR A O 1
ATOM 218 N N . GLY A 1 75 ? 8.591 41.496 -36.967 1.00 236.23 74 GLY A N 1
ATOM 219 C CA . GLY A 1 75 ? 9.210 40.567 -37.895 1.00 219.88 74 GLY A CA 1
ATOM 220 C C . GLY A 1 75 ? 9.057 39.115 -37.481 1.00 202.27 74 GLY A C 1
ATOM 221 O O . GLY A 1 75 ? 10.023 38.352 -37.482 1.00 193.62 74 GLY A O 1
ATOM 222 N N . GLN A 1 76 ? 7.834 38.733 -37.128 1.00 200.91 75 GLN A N 1
ATOM 223 C CA . GLN A 1 76 ? 7.538 37.365 -36.721 1.00 188.78 75 GLN A CA 1
ATOM 224 C C . GLN A 1 76 ? 6.398 36.798 -37.559 1.00 178.85 75 GLN A C 1
ATOM 225 O O . GLN A 1 76 ? 5.563 37.544 -38.069 1.00 178.15 75 GLN A O 1
ATOM 231 N N . GLU A 1 77 ? 6.365 35.478 -37.701 1.00 172.89 76 GLU A N 1
ATOM 232 C CA . GLU A 1 77 ? 5.276 34.827 -38.417 1.00 164.75 76 GLU A CA 1
ATOM 233 C C . GLU A 1 77 ? 4.146 34.436 -37.469 1.00 157.84 76 GLU A C 1
ATOM 234 O O . GLU A 1 77 ? 4.384 33.901 -36.386 1.00 157.11 76 GLU A O 1
ATOM 240 N N . CYS A 1 78 ? 2.914 34.708 -37.891 1.00 154.41 77 CYS A N 1
ATOM 241 C CA . CYS A 1 78 ? 1.732 34.371 -37.107 1.00 142.94 77 CYS A CA 1
ATOM 242 C C . CYS A 1 78 ? 0.670 33.739 -38.002 1.00 139.65 77 CYS A C 1
ATOM 243 O O . CYS A 1 78 ? 0.807 33.721 -39.224 1.00 143.41 77 CYS A O 1
ATOM 246 N N . ALA A 1 79 ? -0.380 33.206 -37.388 1.00 128.22 78 ALA A N 1
ATOM 247 C CA . ALA A 1 79 ? -1.488 32.614 -38.128 1.00 118.42 78 ALA A CA 1
ATOM 248 C C . ALA A 1 79 ? -2.764 33.417 -37.913 1.00 105.83 78 ALA A C 1
ATOM 249 O O . ALA A 1 79 ? -3.160 33.669 -36.775 1.00 105.31 78 ALA A O 1
ATOM 251 N N . VAL A 1 80 ? -3.403 33.823 -39.006 1.00 102.68 79 VAL A N 1
ATOM 252 C CA . VAL A 1 80 ? -4.620 34.620 -38.907 1.00 96.37 79 VAL A CA 1
ATOM 253 C C . VAL A 1 80 ? -5.852 33.868 -39.410 1.00 97.03 79 VAL A C 1
ATOM 254 O O . VAL A 1 80 ? -5.868 33.329 -40.515 1.00 96.00 79 VAL A O 1
ATOM 258 N N . LYS A 1 81 ? -6.882 33.817 -38.573 1.00 92.11 80 LYS A N 1
ATOM 259 C CA . LYS A 1 81 ? -8.169 33.273 -38.980 1.00 91.19 80 LYS A CA 1
ATOM 260 C C . LYS A 1 81 ? -9.044 34.386 -39.532 1.00 105.33 80 LYS A C 1
ATOM 261 O O . LYS A 1 81 ? -9.367 35.342 -38.827 1.00 112.83 80 LYS A O 1
ATOM 263 N N . VAL A 1 82 ? -9.433 34.262 -40.795 1.00 106.37 81 VAL A N 1
ATOM 264 C CA . VAL A 1 82 ? -10.247 35.288 -41.423 1.00 116.94 81 VAL A CA 1
ATOM 265 C C . VAL A 1 82 ? -11.699 34.844 -41.469 1.00 126.63 81 VAL A C 1
ATOM 266 O O . VAL A 1 82 ? -12.036 33.837 -42.095 1.00 132.22 81 VAL A O 1
ATOM 270 N N . ILE A 1 83 ? -12.549 35.625 -40.809 1.00 132.48 82 ILE A N 1
ATOM 271 C CA . ILE A 1 83 ? -13.963 35.316 -40.649 1.00 137.27 82 ILE A CA 1
ATOM 272 C C . ILE A 1 83 ? -14.770 36.335 -41.443 1.00 145.17 82 ILE A C 1
ATOM 273 O O . ILE A 1 83 ? -14.472 37.517 -41.382 1.00 146.39 82 ILE A O 1
ATOM 278 N N . SER A 1 84 ? -15.772 35.899 -42.201 1.00 149.16 83 SER A N 1
ATOM 279 C CA . SER A 1 84 ? -16.552 36.842 -43.011 1.00 158.13 83 SER A CA 1
ATOM 280 C C . SER A 1 84 ? -17.902 37.195 -42.394 1.00 164.17 83 SER A C 1
ATOM 281 O O . SER A 1 84 ? -18.707 36.310 -42.118 1.00 168.20 83 SER A O 1
ATOM 284 N N . LYS A 1 85 ? -18.149 38.488 -42.200 1.00 169.44 84 LYS A N 1
ATOM 285 C CA . LYS A 1 85 ? -19.414 38.965 -41.646 1.00 174.56 84 LYS A CA 1
ATOM 286 C C . LYS A 1 85 ? -20.596 38.573 -42.529 1.00 183.07 84 LYS A C 1
ATOM 287 O O . LYS A 1 85 ? -21.698 38.338 -42.037 1.00 184.05 84 LYS A O 1
ATOM 289 N N . ARG A 1 86 ? -20.369 38.525 -43.835 1.00 197.84 85 ARG A N 1
ATOM 290 C CA . ARG A 1 86 ? -21.413 38.121 -44.763 1.00 207.35 85 ARG A CA 1
ATOM 291 C C . ARG A 1 86 ? -21.664 36.610 -44.707 1.00 210.61 85 ARG A C 1
ATOM 292 O O . ARG A 1 86 ? -22.812 36.165 -44.765 1.00 210.96 85 ARG A O 1
ATOM 294 N N . GLN A 1 87 ? -20.598 35.822 -44.580 1.00 215.63 86 GLN A N 1
ATOM 295 C CA . GLN A 1 87 ? -20.731 34.367 -44.650 1.00 218.51 86 GLN A CA 1
ATOM 296 C C . GLN A 1 87 ? -21.291 33.795 -43.332 1.00 210.79 86 GLN A C 1
ATOM 297 O O . GLN A 1 87 ? -22.136 32.899 -43.344 1.00 217.22 86 GLN A O 1
ATOM 303 N N . VAL A 1 88 ? -20.835 34.332 -42.200 1.00 197.35 87 VAL A N 1
ATOM 304 C CA . VAL A 1 88 ? -21.239 33.816 -40.886 1.00 183.93 87 VAL A CA 1
ATOM 305 C C . VAL A 1 88 ? -22.020 34.832 -40.040 1.00 184.67 87 VAL A C 1
ATOM 306 O O . VAL A 1 88 ? -21.799 36.044 -40.128 1.00 179.20 87 VAL A O 1
ATOM 310 N N . LYS A 1 89 ? -22.950 34.322 -39.235 1.00 191.89 88 LYS A N 1
ATOM 311 C CA . LYS A 1 89 ? -23.735 35.156 -38.326 1.00 187.26 88 LYS A CA 1
ATOM 312 C C . LYS A 1 89 ? -23.076 35.312 -36.954 1.00 174.58 88 LYS A C 1
ATOM 313 O O . LYS A 1 89 ? -22.473 34.375 -36.428 1.00 176.34 88 LYS A O 1
ATOM 316 N N . GLN A 1 90 ? -23.203 36.506 -36.384 1.00 163.16 89 GLN A N 1
ATOM 317 C CA . GLN A 1 90 ? -22.725 36.790 -35.033 1.00 144.62 89 GLN A CA 1
ATOM 318 C C . GLN A 1 90 ? -23.858 36.691 -34.014 1.00 140.84 89 GLN A C 1
ATOM 319 O O . GLN A 1 90 ? -24.826 37.447 -34.084 1.00 150.93 89 GLN A O 1
ATOM 321 N N . LYS A 1 91 ? -23.740 35.760 -33.070 1.00 132.36 90 LYS A N 1
ATOM 322 C CA . LYS A 1 91 ? -24.820 35.512 -32.119 1.00 134.30 90 LYS A CA 1
ATOM 323 C C . LYS A 1 91 ? -24.962 36.632 -31.097 1.00 140.14 90 LYS A C 1
ATOM 324 O O . LYS A 1 91 ? -26.068 37.102 -30.833 1.00 140.16 90 LYS A O 1
ATOM 330 N N . THR A 1 92 ? -23.843 37.059 -30.524 1.00 144.38 91 THR A N 1
ATOM 331 C CA . THR A 1 92 ? -23.874 38.097 -29.504 1.00 149.64 91 THR A CA 1
ATOM 332 C C . THR A 1 92 ? -23.612 39.463 -30.117 1.00 153.10 91 THR A C 1
ATOM 333 O O . THR A 1 92 ? -23.176 39.568 -31.264 1.00 156.82 91 THR A O 1
ATOM 337 N N . ASP A 1 93 ? -23.882 40.509 -29.346 1.00 151.47 92 ASP A N 1
ATOM 338 C CA . ASP A 1 93 ? -23.579 41.864 -29.777 1.00 148.92 92 ASP A CA 1
ATOM 339 C C . ASP A 1 93 ? -22.072 42.089 -29.843 1.00 136.83 92 ASP A C 1
ATOM 340 O O . ASP A 1 93 ? -21.290 41.322 -29.281 1.00 133.84 92 ASP A O 1
ATOM 345 N N . LYS A 1 94 ? -21.681 43.148 -30.541 1.00 130.36 93 LYS A N 1
ATOM 346 C CA . LYS A 1 94 ? -20.282 43.441 -30.838 1.00 123.08 93 LYS A CA 1
ATOM 347 C C . LYS A 1 94 ? -19.420 43.618 -29.585 1.00 122.63 93 LYS A C 1
ATOM 348 O O . LYS A 1 94 ? -18.332 43.040 -29.486 1.00 117.24 93 LYS A O 1
ATOM 354 N N . GLU A 1 95 ? -19.904 44.415 -28.637 1.00 128.84 94 GLU A N 1
ATOM 355 C CA . GLU A 1 95 ? -19.140 44.719 -27.431 1.00 130.97 94 GLU A CA 1
ATOM 356 C C . GLU A 1 95 ? -18.837 43.462 -26.617 1.00 126.80 94 GLU A C 1
ATOM 357 O O . GLU A 1 95 ? -17.765 43.344 -26.020 1.00 132.44 94 GLU A O 1
ATOM 363 N N . SER A 1 96 ? -19.777 42.521 -26.607 1.00 119.67 95 SER A N 1
ATOM 364 C CA . SER A 1 96 ? -19.588 41.254 -25.908 1.00 99.35 95 SER A CA 1
ATOM 365 C C . SER A 1 96 ? -18.458 40.451 -26.538 1.00 118.58 95 SER A C 1
ATOM 366 O O . SER A 1 96 ? -17.609 39.887 -25.839 1.00 110.16 95 SER A O 1
ATOM 369 N N . LEU A 1 97 ? -18.453 40.416 -27.867 1.00 119.76 96 LEU A N 1
ATOM 370 C CA . LEU A 1 97 ? -17.423 39.715 -28.620 1.00 113.70 96 LEU A CA 1
ATOM 371 C C . LEU A 1 97 ? -16.061 40.328 -28.334 1.00 113.07 96 LEU A C 1
ATOM 372 O O . LEU A 1 97 ? -15.095 39.614 -28.065 1.00 115.11 96 LEU A O 1
ATOM 374 N N . LEU A 1 98 ? -15.992 41.654 -28.389 1.00 105.80 97 LEU A N 1
ATOM 375 C CA . LEU A 1 98 ? -14.744 42.362 -28.129 1.00 107.87 97 LEU A CA 1
ATOM 376 C C . LEU A 1 98 ? -14.242 42.122 -26.702 1.00 115.61 97 LEU A C 1
ATOM 377 O O . LEU A 1 98 ? -13.035 41.985 -26.476 1.00 121.05 97 LEU A O 1
ATOM 382 N N . ARG A 1 99 ? -15.165 42.062 -25.744 1.00 120.58 98 ARG A N 1
ATOM 383 C CA . ARG A 1 99 ? -14.801 41.782 -24.356 1.00 120.41 98 ARG A CA 1
ATOM 384 C C . ARG A 1 99 ? -14.219 40.379 -24.221 1.00 114.50 98 ARG A C 1
ATOM 385 O O . ARG A 1 99 ? -13.170 40.185 -23.597 1.00 115.83 98 ARG A O 1
ATOM 393 N N . GLU A 1 100 ? -14.907 39.406 -24.813 1.00 111.39 99 GLU A N 1
ATOM 394 C CA . GLU A 1 100 ? -14.459 38.018 -24.773 1.00 115.83 99 GLU A CA 1
ATOM 395 C C . GLU A 1 100 ? -13.075 37.881 -25.396 1.00 112.71 99 GLU A C 1
ATOM 396 O O . GLU A 1 100 ? -12.211 37.176 -24.870 1.00 107.97 99 GLU A O 1
ATOM 398 N N . VAL A 1 101 ? -12.875 38.561 -26.521 1.00 115.00 100 VAL A N 1
ATOM 399 C CA . VAL A 1 101 ? -11.585 38.555 -27.193 1.00 112.40 100 VAL A CA 1
ATOM 400 C C . VAL A 1 101 ? -10.503 39.172 -26.310 1.00 112.38 100 VAL A C 1
ATOM 401 O O . VAL A 1 101 ? -9.394 38.653 -26.241 1.00 109.23 100 VAL A O 1
ATOM 405 N N . GLN A 1 102 ? -10.828 40.265 -25.623 1.00 107.67 101 GLN A N 1
ATOM 406 C CA . GLN A 1 102 ? -9.864 40.899 -24.723 1.00 108.16 101 GLN A CA 1
ATOM 407 C C . GLN A 1 102 ? -9.444 39.947 -23.606 1.00 110.85 101 GLN A C 1
ATOM 408 O O . GLN A 1 102 ? -8.247 39.784 -23.318 1.00 127.11 101 GLN A O 1
ATOM 414 N N . LEU A 1 103 ? -10.435 39.296 -23.002 1.00 99.36 102 LEU A N 1
ATOM 415 C CA . LEU A 1 103 ? -10.172 38.302 -21.970 1.00 100.06 102 LEU A CA 1
ATOM 416 C C . LEU A 1 103 ? -9.279 37.192 -22.513 1.00 97.55 102 LEU A C 1
ATOM 417 O O . LEU A 1 103 ? -8.360 36.738 -21.832 1.00 99.69 102 LEU A O 1
ATOM 422 N N . LEU A 1 104 ? -9.553 36.763 -23.743 1.00 98.32 103 LEU A N 1
ATOM 423 C CA . LEU A 1 104 ? -8.742 35.739 -24.396 1.00 95.84 103 LEU A CA 1
ATOM 424 C C . LEU A 1 104 ? -7.295 36.192 -24.581 1.00 100.10 103 LEU A C 1
ATOM 425 O O . LEU A 1 104 ? -6.363 35.419 -24.366 1.00 107.18 103 LEU A O 1
ATOM 430 N N . LYS A 1 105 ? -7.117 37.449 -24.979 1.00 95.56 104 LYS A N 1
ATOM 431 C CA . LYS A 1 105 ? -5.787 38.016 -25.167 1.00 103.44 104 LYS A CA 1
ATOM 432 C C . LYS A 1 105 ? -5.054 38.102 -23.837 1.00 113.72 104 LYS A C 1
ATOM 433 O O . LYS A 1 105 ? -3.824 38.124 -23.801 1.00 116.49 104 LYS A O 1
ATOM 439 N N . GLN A 1 106 ? -5.809 38.154 -22.743 1.00 125.14 105 GLN A N 1
ATOM 440 C CA . GLN A 1 106 ? -5.191 38.194 -21.420 1.00 133.91 105 GLN A CA 1
ATOM 441 C C . GLN A 1 106 ? -4.658 36.820 -20.985 1.00 131.54 105 GLN A C 1
ATOM 442 O O . GLN A 1 106 ? -3.798 36.734 -20.108 1.00 137.26 105 GLN A O 1
ATOM 448 N N . LEU A 1 107 ? -5.164 35.753 -21.601 1.00 127.84 106 LEU A N 1
ATOM 449 C CA . LEU A 1 107 ? -4.894 34.387 -21.138 1.00 119.68 106 LEU A CA 1
ATOM 450 C C . LEU A 1 107 ? -3.658 33.715 -21.743 1.00 120.67 106 LEU A C 1
ATOM 451 O O . LEU A 1 107 ? -3.238 34.045 -22.851 1.00 127.75 106 LEU A O 1
ATOM 456 N N . ASP A 1 108 ? -3.086 32.768 -21.000 1.00 116.79 107 ASP A N 1
ATOM 457 C CA . ASP A 1 108 ? -1.922 32.006 -21.457 1.00 115.22 107 ASP A CA 1
ATOM 458 C C . ASP A 1 108 ? -1.845 30.618 -20.811 1.00 116.21 107 ASP A C 1
ATOM 459 O O . ASP A 1 108 ? -1.852 30.492 -19.586 1.00 117.25 107 ASP A O 1
ATOM 464 N N . HIS A 1 109 ? -1.769 29.581 -21.643 1.00 118.59 108 HIS A N 1
ATOM 465 C CA . HIS A 1 109 ? -1.576 28.210 -21.170 1.00 119.25 108 HIS A CA 1
ATOM 466 C C . HIS A 1 109 ? -0.925 27.376 -22.274 1.00 116.25 108 HIS A C 1
ATOM 467 O O . HIS A 1 109 ? -1.244 27.548 -23.450 1.00 114.02 108 HIS A O 1
ATOM 474 N N . PRO A 1 110 ? -0.003 26.473 -21.899 1.00 115.23 109 PRO A N 1
ATOM 475 C CA . PRO A 1 110 ? 0.731 25.647 -22.867 1.00 121.58 109 PRO A CA 1
ATOM 476 C C . PRO A 1 110 ? -0.151 24.785 -23.775 1.00 116.79 109 PRO A C 1
ATOM 477 O O . PRO A 1 110 ? 0.322 24.350 -24.825 1.00 111.81 109 PRO A O 1
ATOM 481 N N . ASN A 1 111 ? -1.398 24.535 -23.386 1.00 116.53 110 ASN A N 1
ATOM 482 C CA . ASN A 1 111 ? -2.260 23.656 -24.171 1.00 109.78 110 ASN A CA 1
ATOM 483 C C . ASN A 1 111 ? -3.406 24.376 -24.879 1.00 105.15 110 ASN A C 1
ATOM 484 O O . ASN A 1 111 ? -4.358 23.740 -25.329 1.00 101.64 110 ASN A O 1
ATOM 489 N N . ILE A 1 112 ? -3.317 25.699 -24.980 1.00 107.05 111 ILE A N 1
ATOM 490 C CA . ILE A 1 112 ? -4.309 26.464 -25.730 1.00 102.71 111 ILE A CA 1
ATOM 491 C C . ILE A 1 112 ? -3.637 27.391 -26.735 1.00 95.31 111 ILE A C 1
ATOM 492 O O . ILE A 1 112 ? -2.494 27.808 -26.540 1.00 95.28 111 ILE A O 1
ATOM 497 N N . MET A 1 113 ? -4.347 27.708 -27.813 1.00 92.98 112 MET A N 1
ATOM 498 C CA . MET A 1 113 ? -3.815 28.612 -28.822 1.00 95.48 112 MET A CA 1
ATOM 499 C C . MET A 1 113 ? -3.768 30.040 -28.292 1.00 92.24 112 MET A C 1
ATOM 500 O O . MET A 1 113 ? -4.806 30.647 -28.030 1.00 91.55 112 MET A O 1
ATOM 505 N N . LYS A 1 114 ? -2.560 30.570 -28.139 1.00 100.46 113 LYS A N 1
ATOM 506 C CA . LYS A 1 114 ? -2.383 31.943 -27.682 1.00 110.45 113 LYS A CA 1
ATOM 507 C C . LYS A 1 114 ? -2.908 32.934 -28.711 1.00 114.61 113 LYS A C 1
ATOM 508 O O . LYS A 1 114 ? -2.579 32.849 -29.894 1.00 122.03 113 LYS A O 1
ATOM 514 N N . LEU A 1 115 ? -3.728 33.874 -28.254 1.00 112.67 114 LEU A N 1
ATOM 515 C CA . LEU A 1 115 ? -4.334 34.846 -29.149 1.00 109.92 114 LEU A CA 1
ATOM 516 C C . LEU A 1 115 ? -3.658 36.200 -28.947 1.00 118.51 114 LEU A C 1
ATOM 517 O O . LEU A 1 115 ? -3.765 36.809 -27.883 1.00 123.88 114 LEU A O 1
ATOM 522 N N . TYR A 1 116 ? -2.964 36.661 -29.983 1.00 123.32 115 TYR A N 1
ATOM 523 C CA . TYR A 1 116 ? -2.198 37.903 -29.927 1.00 131.03 115 TYR A CA 1
ATOM 524 C C . TYR A 1 116 ? -3.060 39.135 -30.155 1.00 132.12 115 TYR A C 1
ATOM 525 O O . TYR A 1 116 ? -3.185 39.989 -29.277 1.00 134.01 115 TYR A O 1
ATOM 534 N N . GLU A 1 117 ? -3.650 39.224 -31.340 1.00 129.14 116 GLU A N 1
ATOM 535 C CA . GLU A 1 117 ? -4.388 40.414 -31.730 1.00 127.35 116 GLU A CA 1
ATOM 536 C C . GLU A 1 117 ? -5.733 40.056 -32.336 1.00 125.30 116 GLU A C 1
ATOM 537 O O . GLU A 1 117 ? -5.998 38.902 -32.667 1.00 117.45 116 GLU A O 1
ATOM 543 N N . PHE A 1 118 ? -6.572 41.070 -32.492 1.00 130.16 117 PHE A N 1
ATOM 544 C CA . PHE A 1 118 ? -7.867 40.909 -33.124 1.00 122.30 117 PHE A CA 1
ATOM 545 C C . PHE A 1 118 ? -8.151 42.143 -33.955 1.00 129.38 117 PHE A C 1
ATOM 546 O O . PHE A 1 118 ? -8.009 43.267 -33.475 1.00 127.60 117 PHE A O 1
ATOM 554 N N . PHE A 1 119 ? -8.556 41.940 -35.200 1.00 132.08 118 PHE A N 1
ATOM 555 C CA . PHE A 1 119 ? -8.795 43.068 -36.080 1.00 135.36 118 PHE A CA 1
ATOM 556 C C . PHE A 1 119 ? -10.180 43.002 -36.685 1.00 138.93 118 PHE A C 1
ATOM 557 O O . PHE A 1 119 ? -10.639 41.948 -37.127 1.00 130.38 118 PHE A O 1
ATOM 565 N N . GLU A 1 120 ? -10.841 44.150 -36.699 1.00 155.20 119 GLU A N 1
ATOM 566 C CA . GLU A 1 120 ? -12.170 44.257 -37.260 1.00 162.03 119 GLU A CA 1
ATOM 567 C C . GLU A 1 120 ? -12.079 45.120 -38.505 1.00 167.66 119 GLU A C 1
ATOM 568 O O . GLU A 1 120 ? -11.727 46.297 -38.437 1.00 174.90 119 GLU A O 1
ATOM 574 N N . ASP A 1 121 ? -12.397 44.521 -39.643 1.00 166.55 120 ASP A N 1
ATOM 575 C CA . ASP A 1 121 ? -12.401 45.234 -40.907 1.00 174.47 120 ASP A CA 1
ATOM 576 C C . ASP A 1 121 ? -13.846 45.499 -41.288 1.00 175.33 120 ASP A C 1
ATOM 577 O O . ASP A 1 121 ? -14.751 44.818 -40.803 1.00 173.82 120 ASP A O 1
ATOM 582 N N . LYS A 1 122 ? -14.061 46.502 -42.134 1.00 183.58 121 LYS A N 1
ATOM 583 C CA . LYS A 1 122 ? -15.401 46.865 -42.575 1.00 185.89 121 LYS A CA 1
ATOM 584 C C . LYS A 1 122 ? -16.122 45.653 -43.157 1.00 185.57 121 LYS A C 1
ATOM 585 O O . LYS A 1 122 ? -17.334 45.508 -43.003 1.00 184.05 121 LYS A O 1
ATOM 589 N N . GLY A 1 123 ? -15.368 44.787 -43.826 1.00 189.18 122 GLY A N 1
ATOM 590 C CA . GLY A 1 123 ? -15.926 43.576 -44.395 1.00 184.98 122 GLY A CA 1
ATOM 591 C C . GLY A 1 123 ? -15.710 42.313 -43.578 1.00 179.51 122 GLY A C 1
ATOM 592 O O . GLY A 1 123 ? -16.594 41.460 -43.511 1.00 179.41 122 GLY A O 1
ATOM 593 N N . TYR A 1 124 ? -14.545 42.200 -42.942 1.00 173.24 123 TYR A N 1
ATOM 594 C CA . TYR A 1 124 ? -14.125 40.936 -42.334 1.00 160.35 123 TYR A CA 1
ATOM 595 C C . TYR A 1 124 ? -13.573 41.058 -40.907 1.00 148.57 123 TYR A C 1
ATOM 596 O O . TYR A 1 124 ? -13.288 42.151 -40.420 1.00 151.58 123 TYR A O 1
ATOM 605 N N . PHE A 1 125 ? -13.440 39.907 -40.252 1.00 136.32 124 PHE A N 1
ATOM 606 C CA . PHE A 1 125 ? -12.782 39.778 -38.956 1.00 126.50 124 PHE A CA 1
ATOM 607 C C . PHE A 1 125 ? -11.453 39.048 -39.098 1.00 123.02 124 PHE A C 1
ATOM 608 O O . PHE A 1 125 ? -11.359 38.050 -39.808 1.00 108.32 124 PHE A O 1
ATOM 616 N N . TYR A 1 126 ? -10.421 39.550 -38.432 1.00 131.58 125 TYR A N 1
ATOM 617 C CA . TYR A 1 126 ? -9.123 38.890 -38.450 1.00 128.79 125 TYR A CA 1
ATOM 618 C C . TYR A 1 126 ? -8.709 38.522 -37.030 1.00 125.20 125 TYR A C 1
ATOM 619 O O . TYR A 1 126 ? -8.537 39.395 -36.178 1.00 133.77 125 TYR A O 1
ATOM 628 N N . LEU A 1 127 ? -8.550 37.227 -36.780 1.00 103.34 126 LEU A N 1
ATOM 629 C CA . LEU A 1 127 ? -8.189 36.740 -35.454 1.00 100.32 126 LEU A CA 1
ATOM 630 C C . LEU A 1 127 ? -6.774 36.169 -35.469 1.00 99.80 126 LEU A C 1
ATOM 631 O O . LEU A 1 127 ? -6.535 35.086 -35.999 1.00 93.13 126 LEU A O 1
ATOM 636 N N . VAL A 1 128 ? -5.844 36.906 -34.870 1.00 108.82 127 VAL A N 1
ATOM 637 C CA . VAL A 1 128 ? -4.422 36.594 -34.965 1.00 107.08 127 VAL A CA 1
ATOM 638 C C . VAL A 1 128 ? -3.870 35.815 -33.773 1.00 109.98 127 VAL A C 1
ATOM 639 O O . VAL A 1 128 ? -4.060 36.207 -32.623 1.00 120.17 127 VAL A O 1
ATOM 643 N N . GLY A 1 129 ? -3.190 34.708 -34.058 1.00 109.90 128 GLY A N 1
ATOM 644 C CA . GLY A 1 129 ? -2.587 33.893 -33.019 1.00 114.35 128 GLY A CA 1
ATOM 645 C C . GLY A 1 129 ? -1.267 33.312 -33.493 1.00 123.55 128 GLY A C 1
ATOM 646 O O . GLY A 1 129 ? -0.797 33.647 -34.576 1.00 130.17 128 GLY A O 1
ATOM 647 N N . GLU A 1 130 ? -0.658 32.456 -32.678 1.00 131.09 129 GLU A N 1
ATOM 648 C CA . GLU A 1 130 ? 0.627 31.848 -33.023 1.00 140.41 129 GLU A CA 1
ATOM 649 C C . GLU A 1 130 ? 0.480 30.762 -34.092 1.00 139.59 129 GLU A C 1
ATOM 650 O O . GLU A 1 130 ? -0.615 30.247 -34.317 1.00 132.77 129 GLU A O 1
ATOM 656 N N . VAL A 1 131 ? 1.588 30.418 -34.746 1.00 147.72 130 VAL A N 1
ATOM 657 C CA . VAL A 1 131 ? 1.573 29.448 -35.842 1.00 150.29 130 VAL A CA 1
ATOM 658 C C . VAL A 1 131 ? 1.643 27.991 -35.401 1.00 150.37 130 VAL A C 1
ATOM 659 O O . VAL A 1 131 ? 2.147 27.673 -34.324 1.00 153.03 130 VAL A O 1
ATOM 663 N N . TYR A 1 132 ? 1.127 27.112 -36.256 1.00 151.37 131 TYR A N 1
ATOM 664 C CA . TYR A 1 132 ? 1.166 25.673 -36.024 1.00 151.03 131 TYR A CA 1
ATOM 665 C C . TYR A 1 132 ? 1.533 24.922 -37.298 1.00 145.93 131 TYR A C 1
ATOM 666 O O . TYR A 1 132 ? 0.871 25.062 -38.326 1.00 149.18 131 TYR A O 1
ATOM 675 N N . THR A 1 133 ? 2.594 24.125 -37.223 1.00 136.04 132 THR A N 1
ATOM 676 C CA . THR A 1 133 ? 3.095 23.406 -38.388 1.00 125.72 132 THR A CA 1
ATOM 677 C C . THR A 1 133 ? 2.882 21.898 -38.283 1.00 117.59 132 THR A C 1
ATOM 678 O O . THR A 1 133 ? 2.899 21.190 -39.290 1.00 116.55 132 THR A O 1
ATOM 682 N N . GLY A 1 134 ? 2.682 21.411 -37.062 1.00 106.05 133 GLY A N 1
ATOM 683 C CA . GLY A 1 134 ? 2.589 19.983 -36.812 1.00 94.92 133 GLY A CA 1
ATOM 684 C C . GLY A 1 134 ? 1.343 19.301 -37.347 1.00 87.42 133 GLY A C 1
ATOM 685 O O . GLY A 1 134 ? 1.330 18.084 -37.528 1.00 90.54 133 GLY A O 1
ATOM 686 N N . GLY A 1 135 ? 0.293 20.075 -37.601 1.00 84.66 134 GLY A N 1
ATOM 687 C CA . GLY A 1 135 ? -0.940 19.516 -38.125 1.00 82.26 134 GLY A CA 1
ATOM 688 C C . GLY A 1 135 ? -1.803 18.847 -37.070 1.00 97.15 134 GLY A C 1
ATOM 689 O O . GLY A 1 135 ? -1.453 18.822 -35.890 1.00 118.74 134 GLY A O 1
ATOM 690 N N . GLU A 1 136 ? -2.938 18.307 -37.503 1.00 94.22 135 GLU A N 1
ATOM 691 C CA . GLU A 1 136 ? -3.902 17.681 -36.602 1.00 89.13 135 GLU A CA 1
ATOM 692 C C . GLU A 1 136 ? -3.350 16.409 -35.954 1.00 92.53 135 GLU A C 1
ATOM 693 O O . GLU A 1 136 ? -2.512 15.716 -36.531 1.00 98.59 135 GLU A O 1
ATOM 699 N N . LEU A 1 137 ? -3.832 16.118 -34.749 1.00 91.91 136 LEU A N 1
ATOM 700 C CA . LEU A 1 137 ? -3.297 15.042 -33.915 1.00 87.49 136 LEU A CA 1
ATOM 701 C C . LEU A 1 137 ? -3.473 13.637 -34.494 1.00 79.93 136 LEU A C 1
ATOM 702 O O . LEU A 1 137 ? -2.529 12.845 -34.510 1.00 81.38 136 LEU A O 1
ATOM 707 N N . PHE A 1 138 ? -4.684 13.332 -34.952 1.00 82.25 137 PHE A N 1
ATOM 708 C CA . PHE A 1 138 ? -5.020 11.990 -35.430 1.00 88.42 137 PHE A CA 1
ATOM 709 C C . PHE A 1 138 ? -4.128 11.551 -36.591 1.00 86.92 137 PHE A C 1
ATOM 710 O O . PHE A 1 138 ? -3.785 10.371 -36.712 1.00 88.61 137 PHE A O 1
ATOM 718 N N . ASP A 1 139 ? -3.754 12.507 -37.436 1.00 82.95 138 ASP A N 1
ATOM 719 C CA . ASP A 1 139 ? -2.841 12.245 -38.542 1.00 87.33 138 ASP A CA 1
ATOM 720 C C . ASP A 1 139 ? -1.492 11.770 -38.007 1.00 96.21 138 ASP A C 1
ATOM 721 O O . ASP A 1 139 ? -0.900 10.815 -38.521 1.00 113.99 138 ASP A O 1
ATOM 726 N N . GLU A 1 140 ? -1.010 12.445 -36.968 1.00 74.37 139 GLU A N 1
ATOM 727 C CA . GLU A 1 140 ? 0.247 12.073 -36.335 1.00 78.34 139 GLU A CA 1
ATOM 728 C C . GLU A 1 140 ? 0.126 10.708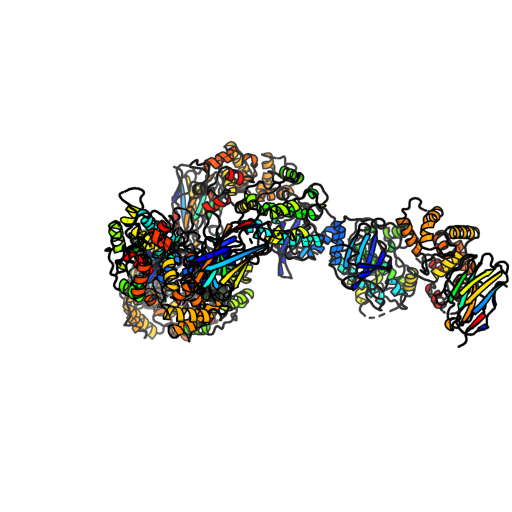 -35.669 1.00 78.31 139 GLU A C 1
ATOM 729 O O . GLU A 1 140 ? 1.086 9.938 -35.638 1.00 77.91 139 GLU A O 1
ATOM 735 N N . ILE A 1 141 ? -1.056 10.413 -35.138 1.00 86.82 140 ILE A N 1
ATOM 736 C CA . ILE A 1 141 ? -1.292 9.123 -34.501 1.00 93.78 140 ILE A CA 1
ATOM 737 C C . ILE A 1 141 ? -1.191 7.995 -35.514 1.00 97.89 140 ILE A C 1
ATOM 738 O O . ILE A 1 141 ? -0.467 7.023 -35.300 1.00 99.40 140 ILE A O 1
ATOM 743 N N . ILE A 1 142 ? -1.903 8.136 -36.628 1.00 90.20 141 ILE A N 1
ATOM 744 C CA . ILE A 1 142 ? -1.905 7.098 -37.651 1.00 82.45 141 ILE A CA 1
ATOM 745 C C . ILE A 1 142 ? -0.563 7.036 -38.377 1.00 93.60 141 ILE A C 1
ATOM 746 O O . ILE A 1 142 ? -0.241 6.027 -39.003 1.00 104.77 141 ILE A O 1
ATOM 751 N N . SER A 1 143 ? 0.220 8.108 -38.293 1.00 95.10 142 SER A N 1
ATOM 752 C CA . SER A 1 143 ? 1.558 8.096 -38.877 1.00 100.58 142 SER A CA 1
ATOM 753 C C . SER A 1 143 ? 2.474 7.083 -38.181 1.00 108.08 142 SER A C 1
ATOM 754 O O . SER A 1 143 ? 3.307 6.448 -38.827 1.00 127.39 142 SER A O 1
ATOM 757 N N . ARG A 1 144 ? 2.319 6.938 -36.867 1.00 106.02 143 ARG A N 1
ATOM 758 C CA . ARG A 1 144 ? 3.156 6.029 -36.078 1.00 118.40 143 ARG A CA 1
ATOM 759 C C . ARG A 1 144 ? 2.681 4.572 -36.077 1.00 126.03 143 ARG A C 1
ATOM 760 O O . ARG A 1 144 ? 1.526 4.284 -36.391 1.00 125.15 143 ARG A O 1
ATOM 768 N N . LYS A 1 145 ? 3.588 3.662 -35.720 1.00 139.92 144 LYS A N 1
ATOM 769 C CA . LYS A 1 145 ? 3.304 2.225 -35.711 1.00 144.05 144 LYS A CA 1
ATOM 770 C C . LYS A 1 145 ? 2.618 1.719 -34.434 1.00 145.21 144 LYS A C 1
ATOM 771 O O . LYS A 1 145 ? 1.720 0.880 -34.503 1.00 146.33 144 LYS A O 1
ATOM 773 N N . ARG A 1 146 ? 3.038 2.224 -33.277 1.00 141.16 145 ARG A N 1
ATOM 774 C CA . ARG A 1 146 ? 2.487 1.774 -31.993 1.00 135.13 145 ARG A CA 1
ATOM 775 C C . ARG A 1 146 ? 1.688 2.841 -31.261 1.00 122.88 145 ARG A C 1
ATOM 776 O O . ARG A 1 146 ? 2.129 3.980 -31.110 1.00 118.68 145 ARG A O 1
ATOM 784 N N . PHE A 1 147 ? 0.504 2.448 -30.805 1.00 116.85 146 PHE A N 1
ATOM 785 C CA . PHE A 1 147 ? -0.362 3.326 -30.035 1.00 111.22 146 PHE A CA 1
ATOM 786 C C . PHE A 1 147 ? -0.968 2.584 -28.844 1.00 106.18 146 PHE A C 1
ATOM 787 O O . PHE A 1 147 ? -1.788 1.681 -29.014 1.00 97.01 146 PHE A O 1
ATOM 795 N N . SER A 1 148 ? -0.558 2.970 -27.640 1.00 115.21 147 SER A N 1
ATOM 796 C CA . SER A 1 148 ? -1.006 2.304 -26.420 1.00 115.98 147 SER A CA 1
ATOM 797 C C . SER A 1 148 ? -1.891 3.220 -25.583 1.00 108.09 147 SER A C 1
ATOM 798 O O . SER A 1 148 ? -2.071 4.392 -25.914 1.00 99.74 147 SER A O 1
ATOM 801 N N . GLU A 1 149 ? -2.448 2.677 -24.504 1.00 115.53 148 GLU A N 1
ATOM 802 C CA . GLU A 1 149 ? -3.284 3.458 -23.596 1.00 120.70 148 GLU A CA 1
ATOM 803 C C . GLU A 1 149 ? -2.495 4.578 -22.924 1.00 118.35 148 GLU A C 1
ATOM 804 O O . GLU A 1 149 ? -3.068 5.579 -22.498 1.00 117.21 148 GLU A O 1
ATOM 810 N N . VAL A 1 150 ? -1.180 4.403 -22.834 1.00 121.61 149 VAL A N 1
ATOM 811 C CA . VAL A 1 150 ? -0.299 5.418 -22.265 1.00 121.52 149 VAL A CA 1
ATOM 812 C C . VAL A 1 150 ? -0.296 6.698 -23.098 1.00 122.71 149 VAL A C 1
ATOM 813 O O . VAL A 1 150 ? -0.453 7.799 -22.564 1.00 127.80 149 VAL A O 1
ATOM 817 N N . ASP A 1 151 ? -0.115 6.544 -24.406 1.00 124.97 150 ASP A N 1
ATOM 818 C CA . ASP A 1 151 ? -0.100 7.675 -25.329 1.00 123.63 150 ASP A CA 1
ATOM 819 C C . ASP A 1 151 ? -1.416 8.445 -25.268 1.00 122.35 150 ASP A C 1
ATOM 820 O O . ASP A 1 151 ? -1.430 9.676 -25.172 1.00 130.36 150 ASP A O 1
ATOM 825 N N . ALA A 1 152 ? -2.519 7.704 -25.322 1.00 111.86 151 ALA A N 1
ATOM 826 C CA . ALA A 1 152 ? -3.852 8.285 -25.229 1.00 105.78 151 ALA A CA 1
ATOM 827 C C . ALA A 1 152 ? -4.026 9.012 -23.899 1.00 116.72 151 ALA A C 1
ATOM 828 O O . ALA A 1 152 ? -4.649 10.072 -23.836 1.00 123.97 151 ALA A O 1
ATOM 830 N N . ALA A 1 153 ? -3.471 8.431 -22.838 1.00 118.10 152 ALA A N 1
ATOM 831 C CA . ALA A 1 153 ? -3.544 9.028 -21.508 1.00 112.75 152 ALA A CA 1
ATOM 832 C C . ALA A 1 153 ? -2.804 10.360 -21.461 1.00 113.18 152 ALA A C 1
ATOM 833 O O . ALA A 1 153 ? -3.277 11.314 -20.846 1.00 127.05 152 ALA A O 1
ATOM 835 N N . ARG A 1 154 ? -1.644 10.422 -22.109 1.00 108.03 153 ARG A N 1
ATOM 836 C CA . ARG A 1 154 ? -0.885 11.668 -22.186 1.00 109.40 153 ARG A CA 1
ATOM 837 C C . ARG A 1 154 ? -1.658 12.721 -22.974 1.00 106.73 153 ARG A C 1
ATOM 838 O O . ARG A 1 154 ? -1.785 13.871 -22.539 1.00 118.47 153 ARG A O 1
ATOM 846 N N . ILE A 1 155 ? -2.170 12.316 -24.133 1.00 101.86 154 ILE A N 1
ATOM 847 C CA . ILE A 1 155 ? -2.957 13.199 -24.989 1.00 102.77 154 ILE A CA 1
ATOM 848 C C . ILE A 1 155 ? -4.130 13.818 -24.228 1.00 109.92 154 ILE A C 1
ATOM 849 O O . ILE A 1 155 ? -4.279 15.047 -24.166 1.00 115.47 154 ILE A O 1
ATOM 854 N N . ILE A 1 156 ? -4.946 12.953 -23.637 1.00 110.94 155 ILE A N 1
ATOM 855 C CA . ILE A 1 156 ? -6.106 13.379 -22.866 1.00 104.32 155 ILE A CA 1
ATOM 856 C C . ILE A 1 156 ? -5.681 14.217 -21.661 1.00 108.73 155 ILE A C 1
ATOM 857 O O . ILE A 1 156 ? -6.396 15.132 -21.259 1.00 110.18 155 ILE A O 1
ATOM 862 N N . ARG A 1 157 ? -4.515 13.923 -21.092 1.00 108.24 156 ARG A N 1
ATOM 863 C CA . ARG A 1 157 ? -4.020 14.728 -19.980 1.00 112.11 156 ARG A CA 1
ATOM 864 C C . ARG A 1 157 ? -3.763 16.161 -20.427 1.00 113.97 156 ARG A C 1
ATOM 865 O O . ARG A 1 157 ? -4.159 17.107 -19.750 1.00 123.41 156 ARG A O 1
ATOM 873 N N . GLN A 1 158 ? -3.089 16.314 -21.564 1.00 115.51 157 GLN A N 1
ATOM 874 C CA . GLN A 1 158 ? -2.828 17.638 -22.119 1.00 115.36 157 GLN A CA 1
ATOM 875 C C . GLN A 1 158 ? -4.133 18.379 -22.399 1.00 104.54 157 GLN A C 1
ATOM 876 O O . GLN A 1 158 ? -4.314 19.541 -21.990 1.00 99.73 157 GLN A O 1
ATOM 882 N N . VAL A 1 159 ? -5.044 17.689 -23.082 1.00 99.39 158 VAL A N 1
ATOM 883 C CA . VAL A 1 159 ? -6.341 18.264 -23.419 1.00 95.41 158 VAL A CA 1
ATOM 884 C C . VAL A 1 159 ? -7.080 18.752 -22.179 1.00 104.07 158 VAL A C 1
ATOM 885 O O . VAL A 1 159 ? -7.488 19.907 -22.110 1.00 114.02 158 VAL A O 1
ATOM 889 N N . LEU A 1 160 ? -7.216 17.873 -21.191 1.00 106.29 159 LEU A N 1
ATOM 890 C CA . LEU A 1 160 ? -7.925 18.186 -19.954 1.00 102.81 159 LEU A CA 1
ATOM 891 C C . LEU A 1 160 ? -7.226 19.257 -19.126 1.00 101.66 159 LEU A C 1
ATOM 892 O O . LEU A 1 160 ? -7.873 19.971 -18.367 1.00 104.20 159 LEU A O 1
ATOM 897 N N . SER A 1 161 ? -5.907 19.352 -19.251 1.00 103.77 160 SER A N 1
ATOM 898 C CA . SER A 1 161 ? -5.164 20.417 -18.588 1.00 105.04 160 SER A CA 1
ATOM 899 C C . SER A 1 161 ? -5.558 21.764 -19.185 1.00 109.08 160 SER A C 1
ATOM 900 O O . SER A 1 161 ? -5.906 22.706 -18.458 1.00 113.36 160 SER A O 1
ATOM 903 N N . GLY A 1 162 ? -5.512 21.844 -20.513 1.00 112.03 161 GLY A N 1
ATOM 904 C CA . GLY A 1 162 ? -5.929 23.050 -21.211 1.00 112.51 161 GLY A CA 1
ATOM 905 C C . GLY A 1 162 ? -7.360 23.429 -20.873 1.00 114.23 161 GLY A C 1
ATOM 906 O O . GLY A 1 162 ? -7.661 24.589 -20.561 1.00 126.52 161 GLY A O 1
ATOM 907 N N . ILE A 1 163 ? -8.240 22.432 -20.923 1.00 101.99 162 ILE A N 1
ATOM 908 C CA . ILE A 1 163 ? -9.655 22.616 -20.625 1.00 94.77 162 ILE A CA 1
ATOM 909 C C . ILE A 1 163 ? -9.843 23.142 -19.206 1.00 93.69 162 ILE A C 1
ATOM 910 O O . ILE A 1 163 ? -10.635 24.052 -18.976 1.00 85.25 162 ILE A O 1
ATOM 915 N N . THR A 1 164 ? -9.113 22.560 -18.259 1.00 93.19 163 THR A N 1
ATOM 916 C CA . THR A 1 164 ? -9.185 22.972 -16.861 1.00 96.34 163 THR A CA 1
ATOM 917 C C . THR A 1 164 ? -8.761 24.427 -16.699 1.00 97.81 163 THR A C 1
ATOM 918 O O . THR A 1 164 ? -9.412 25.193 -15.982 1.00 95.24 163 THR A O 1
ATOM 922 N N . TYR A 1 165 ? -7.674 24.809 -17.366 1.00 105.24 164 TYR A N 1
ATOM 923 C CA . TYR A 1 165 ? -7.231 26.200 -17.325 1.00 107.37 164 TYR A CA 1
ATOM 924 C C . TYR A 1 165 ? -8.311 27.132 -17.863 1.00 105.41 164 TYR A C 1
ATOM 925 O O . TYR A 1 165 ? -8.618 28.154 -17.251 1.00 108.56 164 TYR A O 1
ATOM 934 N N . MET A 1 166 ? -8.872 26.784 -19.017 1.00 100.68 165 MET A N 1
ATOM 935 C CA . MET A 1 166 ? -9.872 27.635 -19.657 1.00 102.06 165 MET A CA 1
ATOM 936 C C . MET A 1 166 ? -11.150 27.750 -18.826 1.00 107.23 165 MET A C 1
ATOM 937 O O . MET A 1 166 ? -11.779 28.808 -18.785 1.00 106.69 165 MET A O 1
ATOM 942 N N . HIS A 1 167 ? -11.530 26.659 -18.169 1.00 105.29 166 HIS A N 1
ATOM 943 C CA . HIS A 1 167 ? -12.696 26.653 -17.293 1.00 97.58 166 HIS A CA 1
ATOM 944 C C . HIS A 1 167 ? -12.429 27.479 -16.043 1.00 111.42 166 HIS A C 1
ATOM 945 O O . HIS A 1 167 ? -13.343 28.087 -15.484 1.00 110.89 166 HIS A O 1
ATOM 952 N N . LYS A 1 168 ? -11.174 27.489 -15.603 1.00 115.67 167 LYS A N 1
ATOM 953 C CA . LYS A 1 168 ? -10.770 28.313 -14.471 1.00 111.08 167 LYS A CA 1
ATOM 954 C C . LYS A 1 168 ? -11.018 29.786 -14.785 1.00 113.35 167 LYS A C 1
ATOM 955 O O . LYS A 1 168 ? -11.316 30.580 -13.892 1.00 125.95 167 LYS A O 1
ATOM 961 N N . ASN A 1 169 ? -10.891 30.144 -16.059 1.00 94.47 168 ASN A N 1
ATOM 962 C CA . ASN A 1 169 ? -11.188 31.501 -16.499 1.00 103.82 168 ASN A CA 1
ATOM 963 C C . ASN A 1 169 ? -12.583 31.626 -17.111 1.00 107.32 168 ASN A C 1
ATOM 964 O O . ASN A 1 169 ? -12.853 32.564 -17.863 1.00 109.44 168 ASN A O 1
ATOM 969 N N . LYS A 1 170 ? -13.454 30.673 -16.787 1.00 114.47 169 LYS A N 1
ATOM 970 C CA . LYS A 1 170 ? -14.872 30.729 -17.151 1.00 120.96 169 LYS A CA 1
ATOM 971 C C . LYS A 1 170 ? -15.111 30.829 -18.659 1.00 121.55 169 LYS A C 1
ATOM 972 O O . LYS A 1 170 ? -15.926 31.634 -19.111 1.00 118.33 169 LYS A O 1
ATOM 974 N N . ILE A 1 171 ? -14.404 30.011 -19.434 1.00 130.26 170 ILE A N 1
ATOM 975 C CA . ILE A 1 171 ? -14.562 30.010 -20.886 1.00 126.84 170 ILE A CA 1
ATOM 976 C C . ILE A 1 171 ? -14.935 28.621 -21.409 1.00 110.13 170 ILE A C 1
ATOM 977 O O . ILE A 1 171 ? -14.360 27.616 -20.992 1.00 107.14 170 ILE A O 1
ATOM 982 N N . VAL A 1 172 ? -15.901 28.576 -22.324 1.00 96.08 171 VAL A N 1
ATOM 983 C CA . VAL A 1 172 ? -16.417 27.315 -22.852 1.00 89.42 171 VAL A CA 1
ATOM 984 C C . VAL A 1 172 ? -16.198 27.204 -24.362 1.00 88.09 171 VAL A C 1
ATOM 985 O O . VAL A 1 172 ? -16.451 28.151 -25.107 1.00 92.91 171 VAL A O 1
ATOM 989 N N . HIS A 1 173 ? -15.726 26.041 -24.801 1.00 83.59 172 HIS A N 1
ATOM 990 C CA . HIS A 1 173 ? -15.481 25.776 -26.217 1.00 81.83 172 HIS A CA 1
ATOM 991 C C . HIS A 1 173 ? -16.750 25.392 -26.979 1.00 84.02 172 HIS A C 1
ATOM 992 O O . HIS A 1 173 ? -16.944 25.810 -28.121 1.00 86.71 172 HIS A O 1
ATOM 999 N N . ARG A 1 174 ? -17.588 24.578 -26.340 1.00 97.22 173 ARG A N 1
ATOM 1000 C CA . ARG A 1 174 ? -18.785 23.980 -26.946 1.00 108.60 173 ARG A CA 1
ATOM 1001 C C . ARG A 1 174 ? -18.466 23.051 -28.115 1.00 115.65 173 ARG A C 1
ATOM 1002 O O . ARG A 1 174 ? -18.778 21.860 -28.072 1.00 122.59 173 ARG A O 1
ATOM 1010 N N . ASP A 1 175 ? -17.843 23.595 -29.155 1.00 117.33 174 ASP A N 1
ATOM 1011 C CA . ASP A 1 175 ? -17.527 22.813 -30.341 1.00 120.93 174 ASP A CA 1
ATOM 1012 C C . ASP A 1 175 ? -16.109 22.274 -30.273 1.00 118.10 174 ASP A C 1
ATOM 1013 O O . ASP A 1 175 ? -15.172 22.899 -30.764 1.00 117.94 174 ASP A O 1
ATOM 1018 N N . LEU A 1 176 ? -15.964 21.098 -29.676 1.00 114.32 175 LEU A N 1
ATOM 1019 C CA . LEU A 1 176 ? -14.652 20.501 -29.488 1.00 108.47 175 LEU A CA 1
ATOM 1020 C C . LEU A 1 176 ? -14.499 19.274 -30.382 1.00 105.39 175 LEU A C 1
ATOM 1021 O O . LEU A 1 176 ? -15.304 18.346 -30.316 1.00 108.08 175 LEU A O 1
ATOM 1026 N N . LYS A 1 177 ? -13.455 19.278 -31.208 1.00 93.41 176 LYS A N 1
ATOM 1027 C CA . LYS A 1 177 ? -13.225 18.246 -32.215 1.00 68.04 176 LYS A CA 1
ATOM 1028 C C . LYS A 1 177 ? -11.746 17.907 -32.244 1.00 76.51 176 LYS A C 1
ATOM 1029 O O . LYS A 1 177 ? -10.920 18.698 -31.786 1.00 85.87 176 LYS A O 1
ATOM 1035 N N . PRO A 1 178 ? -11.403 16.723 -32.775 1.00 86.25 177 PRO A N 1
ATOM 1036 C CA . PRO A 1 178 ? -9.991 16.386 -32.971 1.00 80.45 177 PRO A CA 1
ATOM 1037 C C . PRO A 1 178 ? -9.281 17.377 -33.893 1.00 74.75 177 PRO A C 1
ATOM 1038 O O . PRO A 1 178 ? -8.087 17.615 -33.716 1.00 73.75 177 PRO A O 1
ATOM 1042 N N . GLU A 1 179 ? -10.005 17.941 -34.858 1.00 67.29 178 GLU A N 1
ATOM 1043 C CA . GLU A 1 179 ? -9.433 18.933 -35.768 1.00 76.50 178 GLU A CA 1
ATOM 1044 C C . GLU A 1 179 ? -8.945 20.165 -35.003 1.00 88.61 178 GLU A C 1
ATOM 1045 O O . GLU A 1 179 ? -7.954 20.788 -35.386 1.00 99.66 178 GLU A O 1
ATOM 1051 N N . ASN A 1 180 ? -9.647 20.520 -33.930 1.00 87.21 179 ASN A N 1
ATOM 1052 C CA . ASN A 1 180 ? -9.281 21.684 -33.131 1.00 88.16 179 ASN A CA 1
ATOM 1053 C C . ASN A 1 180 ? -8.043 21.412 -32.284 1.00 95.64 179 ASN A C 1
ATOM 1054 O O . ASN A 1 180 ? -7.452 22.331 -31.716 1.00 99.39 179 ASN A O 1
ATOM 1059 N N . LEU A 1 181 ? -7.664 20.141 -32.194 1.00 100.09 180 LEU A N 1
ATOM 1060 C CA . LEU A 1 181 ? -6.431 19.755 -31.522 1.00 105.74 180 LEU A CA 1
ATOM 1061 C C . LEU A 1 181 ? -5.284 19.745 -32.524 1.00 99.30 180 LEU A C 1
ATOM 1062 O O . LEU A 1 181 ? -5.245 18.901 -33.419 1.00 98.65 180 LEU A O 1
ATOM 1067 N N . LEU A 1 182 ? -4.350 20.679 -32.377 1.00 96.84 181 LEU A N 1
ATOM 1068 C CA . LEU A 1 182 ? -3.217 20.745 -33.294 1.00 93.90 181 LEU A CA 1
ATOM 1069 C C . LEU A 1 182 ? -1.900 20.484 -32.581 1.00 93.54 181 LEU A C 1
ATOM 1070 O O . LEU A 1 182 ? -1.824 20.520 -31.353 1.00 98.64 181 LEU A O 1
ATOM 1075 N N . LEU A 1 183 ? -0.861 20.229 -33.367 1.00 93.36 182 LEU A N 1
ATOM 1076 C CA . LEU A 1 183 ? 0.482 20.111 -32.826 1.00 105.35 182 LEU A CA 1
ATOM 1077 C C . LEU A 1 183 ? 1.290 21.317 -33.278 1.00 115.75 182 LEU A C 1
ATOM 1078 O O . LEU A 1 183 ? 1.327 21.642 -34.463 1.00 114.36 182 LEU A O 1
ATOM 1083 N N . GLU A 1 184 ? 1.924 21.984 -32.321 1.00 121.62 183 GLU A N 1
ATOM 1084 C CA . GLU A 1 184 ? 2.653 23.216 -32.592 1.00 128.92 183 GLU A CA 1
ATOM 1085 C C . GLU A 1 184 ? 3.854 22.987 -33.504 1.00 135.91 183 GLU A C 1
ATOM 1086 O O . GLU A 1 184 ? 4.223 23.863 -34.286 1.00 139.11 183 GLU A O 1
ATOM 1092 N N . SER A 1 185 ? 4.457 21.808 -33.406 1.00 133.95 184 SER A N 1
ATOM 1093 C CA . SER A 1 185 ? 5.618 21.489 -34.226 1.00 130.66 184 SER A CA 1
ATOM 1094 C C . SER A 1 185 ? 5.541 20.056 -34.730 1.00 125.60 184 SER A C 1
ATOM 1095 O O . SER A 1 185 ? 4.807 19.232 -34.185 1.00 120.81 184 SER A O 1
ATOM 1098 N N . LYS A 1 186 ? 6.303 19.766 -35.778 1.00 128.32 185 LYS A N 1
ATOM 1099 C CA . LYS A 1 186 ? 6.353 18.421 -36.331 1.00 127.07 185 LYS A CA 1
ATOM 1100 C C . LYS A 1 186 ? 7.188 17.468 -35.486 1.00 134.68 185 LYS A C 1
ATOM 1101 O O . LYS A 1 186 ? 7.142 16.254 -35.692 1.00 142.73 185 LYS A O 1
ATOM 1107 N N . SER A 1 187 ? 7.966 18.017 -34.557 1.00 144.39 186 SER A N 1
ATOM 1108 C CA . SER A 1 187 ? 8.793 17.196 -33.680 1.00 156.47 186 SER A CA 1
ATOM 1109 C C . SER A 1 187 ? 7.933 16.193 -32.918 1.00 165.60 186 SER A C 1
ATOM 1110 O O . SER A 1 187 ? 6.848 16.528 -32.442 1.00 156.10 186 SER A O 1
ATOM 1113 N N . LYS A 1 188 ? 8.424 14.964 -32.812 1.00 187.13 187 LYS A N 1
ATOM 1114 C CA . LYS A 1 188 ? 7.690 13.894 -32.146 1.00 191.13 187 LYS A CA 1
ATOM 1115 C C . LYS A 1 188 ? 7.506 14.167 -30.653 1.00 191.89 187 LYS A C 1
ATOM 1116 O O . LYS A 1 188 ? 8.380 14.744 -30.003 1.00 195.83 187 LYS A O 1
ATOM 1122 N N . ASP A 1 189 ? 6.348 13.761 -30.136 1.00 185.61 188 ASP A N 1
ATOM 1123 C CA . ASP A 1 189 ? 5.992 13.878 -28.721 1.00 182.91 188 ASP A CA 1
ATOM 1124 C C . ASP A 1 189 ? 5.911 15.321 -28.226 1.00 176.52 188 ASP A C 1
ATOM 1125 O O . ASP A 1 189 ? 6.010 15.580 -27.026 1.00 173.05 188 ASP A O 1
ATOM 1130 N N . ALA A 1 190 ? 5.732 16.257 -29.152 1.00 167.84 189 ALA A N 1
ATOM 1131 C CA . ALA A 1 190 ? 5.473 17.646 -28.793 1.00 152.81 189 ALA A CA 1
ATOM 1132 C C . ALA A 1 190 ? 4.057 17.729 -28.233 1.00 143.65 189 ALA A C 1
ATOM 1133 O O . ALA A 1 190 ? 3.213 16.897 -28.568 1.00 140.16 189 ALA A O 1
ATOM 1135 N N . ASN A 1 191 ? 3.783 18.718 -27.390 1.00 139.14 190 ASN A N 1
ATOM 1136 C CA . ASN A 1 191 ? 2.472 18.789 -26.754 1.00 128.36 190 ASN A CA 1
ATOM 1137 C C . ASN A 1 191 ? 1.414 19.420 -27.658 1.00 119.40 190 ASN A C 1
ATOM 1138 O O . ASN A 1 191 ? 1.734 20.108 -28.628 1.00 112.70 190 ASN A O 1
ATOM 1143 N N . ILE A 1 192 ? 0.152 19.173 -27.322 1.00 119.87 191 ILE A N 1
ATOM 1144 C CA . ILE A 1 192 ? -0.985 19.615 -28.125 1.00 111.62 191 ILE A CA 1
ATOM 1145 C C . ILE A 1 192 ? -1.477 21.008 -27.735 1.00 109.22 191 ILE A C 1
ATOM 1146 O O . ILE A 1 192 ? -1.443 21.385 -26.563 1.00 115.38 191 ILE A O 1
ATOM 1151 N N . ARG A 1 193 ? -1.929 21.767 -28.728 1.00 97.46 192 ARG A N 1
ATOM 1152 C CA . ARG A 1 193 ? -2.599 23.038 -28.482 1.00 94.29 192 ARG A CA 1
ATOM 1153 C C . ARG A 1 193 ? -3.980 23.076 -29.132 1.00 93.11 192 ARG A C 1
ATOM 1154 O O . ARG A 1 193 ? -4.143 22.759 -30.315 1.00 90.31 192 ARG A O 1
ATOM 1162 N N . ILE A 1 194 ? -4.973 23.441 -28.325 1.00 96.21 193 ILE A N 1
ATOM 1163 C CA . ILE A 1 194 ? -6.358 23.541 -28.768 1.00 87.33 193 ILE A CA 1
ATOM 1164 C C . ILE A 1 194 ? -6.638 24.912 -29.378 1.00 88.48 193 ILE A C 1
ATOM 1165 O O . ILE A 1 194 ? -6.159 25.930 -28.879 1.00 90.04 193 ILE A O 1
ATOM 1170 N N . ILE A 1 195 ? -7.423 24.934 -30.452 1.00 87.57 194 ILE A N 1
ATOM 1171 C CA . ILE A 1 195 ? -7.699 26.171 -31.176 1.00 93.65 194 ILE A CA 1
ATOM 1172 C C . ILE A 1 195 ? -9.198 26.462 -31.236 1.00 95.07 194 ILE A C 1
ATOM 1173 O O . ILE A 1 195 ? -10.018 25.576 -30.988 1.00 94.09 194 ILE A O 1
ATOM 1178 N N . ASP A 1 196 ? -9.534 27.714 -31.544 1.00 100.55 195 ASP A N 1
ATOM 1179 C CA . ASP A 1 196 ? -10.917 28.175 -31.695 1.00 103.87 195 ASP A CA 1
ATOM 1180 C C . ASP A 1 196 ? -11.675 28.101 -30.373 1.00 97.46 195 ASP A C 1
ATOM 1181 O O . ASP A 1 196 ? -12.894 27.930 -30.352 1.00 93.27 195 ASP A O 1
ATOM 1186 N N . PHE A 1 197 ? -10.943 28.233 -29.272 1.00 99.31 196 PHE A N 1
ATOM 1187 C CA . PHE A 1 197 ? -11.534 28.203 -27.940 1.00 97.09 196 PHE A CA 1
ATOM 1188 C C . PHE A 1 197 ? -12.378 29.444 -27.650 1.00 94.02 196 PHE A C 1
ATOM 1189 O O . PHE A 1 197 ? -11.885 30.570 -27.721 1.00 97.12 196 PHE A O 1
ATOM 1197 N N . GLY A 1 198 ? -13.650 29.230 -27.325 1.00 99.16 197 GLY A N 1
ATOM 1198 C CA . GLY A 1 198 ? -14.532 30.309 -26.912 1.00 105.34 197 GLY A CA 1
ATOM 1199 C C . GLY A 1 198 ? -15.068 31.175 -28.038 1.00 110.78 197 GLY A C 1
ATOM 1200 O O . GLY A 1 198 ? -15.660 32.225 -27.792 1.00 112.66 197 GLY A O 1
ATOM 1201 N N . LEU A 1 199 ? -14.859 30.738 -29.275 1.00 114.82 198 LEU A N 1
ATOM 1202 C CA . LEU A 1 199 ? -15.351 31.466 -30.442 1.00 122.34 198 LEU A CA 1
ATOM 1203 C C . LEU A 1 199 ? -16.768 31.049 -30.831 1.00 121.94 198 LEU A C 1
ATOM 1204 O O . LEU A 1 199 ? -17.517 31.835 -31.411 1.00 125.47 198 LEU A O 1
ATOM 1209 N N . SER A 1 200 ? -17.125 29.810 -30.506 1.00 120.72 199 SER A N 1
ATOM 1210 C CA . SER A 1 200 ? -18.408 29.234 -30.903 1.00 116.90 199 SER A CA 1
ATOM 1211 C C . SER A 1 200 ? -19.605 29.963 -30.297 1.00 111.63 199 SER A C 1
ATOM 1212 O O . SER A 1 200 ? -20.683 29.995 -30.888 1.00 106.39 199 SER A O 1
ATOM 1215 N N . THR A 1 201 ? -19.413 30.540 -29.116 1.00 119.18 200 THR A N 1
ATOM 1216 C CA . THR A 1 201 ? -20.489 31.239 -28.423 1.00 123.84 200 THR A CA 1
ATOM 1217 C C . THR A 1 201 ? -20.933 32.479 -29.195 1.00 131.05 200 THR A C 1
ATOM 1218 O O . THR A 1 201 ? -22.078 32.915 -29.077 1.00 136.35 200 THR A O 1
ATOM 1222 N N . HIS A 1 202 ? -20.019 33.053 -29.971 1.00 126.85 201 HIS A N 1
ATOM 1223 C CA . HIS A 1 202 ? -20.304 34.285 -30.699 1.00 124.65 201 HIS A CA 1
ATOM 1224 C C . HIS A 1 202 ? -20.666 34.055 -32.167 1.00 126.34 201 HIS A C 1
ATOM 1225 O O . HIS A 1 202 ? -21.400 34.849 -32.755 1.00 130.91 201 HIS A O 1
ATOM 1232 N N . PHE A 1 203 ? -20.156 32.979 -32.760 1.00 118.59 202 PHE A N 1
ATOM 1233 C CA . PHE A 1 203 ? -20.392 32.724 -34.180 1.00 117.55 202 PHE A CA 1
ATOM 1234 C C . PHE A 1 203 ? -21.122 31.408 -34.435 1.00 131.74 202 PHE A C 1
ATOM 1235 O O . PHE A 1 203 ? -20.902 30.420 -33.736 1.00 138.78 202 PHE A O 1
ATOM 1243 N N . GLU A 1 204 ? -21.995 31.404 -35.440 1.00 140.20 203 GLU A N 1
ATOM 1244 C CA . GLU A 1 204 ? -22.616 30.169 -35.910 1.00 145.79 203 GLU A CA 1
ATOM 1245 C C . GLU A 1 204 ? -22.422 30.028 -37.419 1.00 153.51 203 GLU A C 1
ATOM 1246 O O . GLU A 1 204 ? -22.889 30.866 -38.191 1.00 156.77 203 GLU A O 1
ATOM 1252 N N . ALA A 1 205 ? -21.734 28.969 -37.834 1.00 155.43 204 ALA A N 1
ATOM 1253 C CA . ALA A 1 205 ? -21.383 28.790 -39.241 1.00 159.73 204 ALA A CA 1
ATOM 1254 C C . ALA A 1 205 ? -22.584 28.406 -40.103 1.00 161.09 204 ALA A C 1
ATOM 1255 O O . ALA A 1 205 ? -23.623 27.988 -39.591 1.00 161.56 204 ALA A O 1
ATOM 1257 N N . SER A 1 206 ? -22.429 28.556 -41.415 1.00 159.20 205 SER A N 1
ATOM 1258 C CA . SER A 1 206 ? -23.474 28.185 -42.363 1.00 155.12 205 SER A CA 1
ATOM 1259 C C . SER A 1 206 ? -22.867 27.417 -43.533 1.00 152.13 205 SER A C 1
ATOM 1260 O O . SER A 1 206 ? -22.583 27.991 -44.584 1.00 154.19 205 SER A O 1
ATOM 1263 N N . LYS A 1 207 ? -22.673 26.116 -43.345 1.00 146.74 206 LYS A N 1
ATOM 1264 C CA . LYS A 1 207 ? -22.084 25.273 -44.378 1.00 140.98 206 LYS A CA 1
ATOM 1265 C C . LYS A 1 207 ? -22.718 23.886 -44.406 1.00 141.22 206 LYS A C 1
ATOM 1266 O O . LYS A 1 207 ? -23.936 23.748 -44.298 1.00 141.59 206 LYS A O 1
ATOM 1272 N N . LYS A 1 212 ? -22.091 19.902 -43.114 1.00 170.25 211 LYS A N 1
ATOM 1273 C CA . LYS A 1 212 ? -22.200 20.164 -41.683 1.00 176.55 211 LYS A CA 1
ATOM 1274 C C . LYS A 1 212 ? -22.180 18.864 -40.883 1.00 185.52 211 LYS A C 1
ATOM 1275 O O . LYS A 1 212 ? -22.706 18.798 -39.772 1.00 170.73 211 LYS A O 1
ATOM 1277 N N . ILE A 1 213 ? -21.590 17.827 -41.469 1.00 205.60 212 ILE A N 1
ATOM 1278 C CA . ILE A 1 213 ? -21.453 16.527 -40.813 1.00 203.71 212 ILE A CA 1
ATOM 1279 C C . ILE A 1 213 ? -20.016 16.228 -40.343 1.00 199.49 212 ILE A C 1
ATOM 1280 O O . ILE A 1 213 ? -19.092 16.057 -41.140 1.00 201.62 212 ILE A O 1
ATOM 1285 N N . GLY A 1 214 ? -19.831 16.235 -39.027 1.00 177.47 213 GLY A N 1
ATOM 1286 C CA . GLY A 1 214 ? -18.548 15.926 -38.421 1.00 146.56 213 GLY A CA 1
ATOM 1287 C C . GLY A 1 214 ? -18.364 16.736 -37.158 1.00 129.52 213 GLY A C 1
ATOM 1288 O O . GLY A 1 214 ? -17.276 16.811 -36.587 1.00 121.95 213 GLY A O 1
ATOM 1289 N N . THR A 1 215 ? -19.463 17.343 -36.727 1.00 131.22 214 THR A N 1
ATOM 1290 C CA . THR A 1 215 ? -19.536 18.036 -35.453 1.00 110.80 214 THR A CA 1
ATOM 1291 C C . THR A 1 215 ? -20.584 17.340 -34.595 1.00 97.50 214 THR A C 1
ATOM 1292 O O . THR A 1 215 ? -20.678 17.574 -33.391 1.00 107.86 214 THR A O 1
ATOM 1296 N N . ALA A 1 216 ? -21.367 16.475 -35.235 1.00 78.93 215 ALA A N 1
ATOM 1297 C CA . ALA A 1 216 ? -22.443 15.752 -34.568 1.00 70.14 215 ALA A CA 1
ATOM 1298 C C . ALA A 1 216 ? -21.907 14.635 -33.680 1.00 80.44 215 ALA A C 1
ATOM 1299 O O . ALA A 1 216 ? -22.553 14.246 -32.706 1.00 91.92 215 ALA A O 1
ATOM 1301 N N . TYR A 1 217 ? -20.733 14.116 -34.023 1.00 84.09 216 TYR A N 1
ATOM 1302 C CA . TYR A 1 217 ? -20.097 13.072 -33.228 1.00 82.74 216 TYR A CA 1
ATOM 1303 C C . TYR A 1 217 ? -19.809 13.555 -31.811 1.00 90.00 216 TYR A C 1
ATOM 1304 O O . TYR A 1 217 ? -19.983 12.817 -30.841 1.00 101.49 216 TYR A O 1
ATOM 1313 N N . TYR A 1 218 ? -19.366 14.803 -31.705 1.00 82.78 217 TYR A N 1
ATOM 1314 C CA . TYR A 1 218 ? -18.778 15.306 -30.470 1.00 78.19 217 TYR A CA 1
ATOM 1315 C C . TYR A 1 218 ? -19.661 16.294 -29.716 1.00 77.86 217 TYR A C 1
ATOM 1316 O O . TYR A 1 218 ? -19.328 16.699 -28.602 1.00 77.88 217 TYR A O 1
ATOM 1325 N N . ILE A 1 219 ? -20.780 16.686 -30.313 1.00 77.34 218 ILE A N 1
ATOM 1326 C CA . ILE A 1 219 ? -21.638 17.680 -29.682 1.00 81.53 218 ILE A CA 1
ATOM 1327 C C . ILE A 1 219 ? -22.363 17.050 -28.491 1.00 85.81 218 ILE A C 1
ATOM 1328 O O . ILE A 1 219 ? -22.688 15.862 -28.503 1.00 92.77 218 ILE A O 1
ATOM 1333 N N . ALA A 1 220 ? -22.586 17.847 -27.452 1.00 84.84 219 ALA A N 1
ATOM 1334 C CA . ALA A 1 220 ? -23.196 17.350 -26.224 1.00 87.32 219 ALA A CA 1
ATOM 1335 C C . ALA A 1 220 ? -24.717 17.467 -26.271 1.00 84.35 219 ALA A C 1
ATOM 1336 O O . ALA A 1 220 ? -25.250 18.373 -26.911 1.00 78.34 219 ALA A O 1
ATOM 1338 N N . PRO A 1 221 ? -25.419 16.540 -25.596 1.00 77.85 220 PRO A N 1
ATOM 1339 C CA . PRO A 1 221 ? -26.887 16.528 -25.586 1.00 77.23 220 PRO A CA 1
ATOM 1340 C C . PRO A 1 221 ? -27.494 17.850 -25.121 1.00 83.88 220 PRO A C 1
ATOM 1341 O O . PRO A 1 221 ? -28.458 18.321 -25.727 1.00 92.86 220 PRO A O 1
ATOM 1345 N N . GLU A 1 222 ? -26.930 18.443 -24.072 1.00 82.63 221 GLU A N 1
ATOM 1346 C CA . GLU A 1 222 ? -27.457 19.695 -23.540 1.00 86.16 221 GLU A CA 1
ATOM 1347 C C . GLU A 1 222 ? -27.302 20.822 -24.557 1.00 92.05 221 GLU A C 1
ATOM 1348 O O . GLU A 1 222 ? -28.157 21.703 -24.655 1.00 91.02 221 GLU A O 1
ATOM 1354 N N . VAL A 1 223 ? -26.207 20.789 -25.310 1.00 95.50 222 VAL A N 1
ATOM 1355 C CA . VAL A 1 223 ? -25.989 21.744 -26.389 1.00 80.08 222 VAL A CA 1
ATOM 1356 C C . VAL A 1 223 ? -27.064 21.574 -27.459 1.00 72.52 222 VAL A C 1
ATOM 1357 O O . VAL A 1 223 ? -27.579 22.553 -27.999 1.00 79.86 222 VAL A O 1
ATOM 1361 N N . LEU A 1 224 ? -27.400 20.322 -27.754 1.00 72.85 223 LEU A N 1
ATOM 1362 C CA . LEU A 1 224 ? -28.450 20.010 -28.718 1.00 81.00 223 LEU A CA 1
ATOM 1363 C C . LEU A 1 224 ? -29.827 20.465 -28.246 1.00 88.35 223 LEU A C 1
ATOM 1364 O O . LEU A 1 224 ? -30.678 20.828 -29.057 1.00 83.24 223 LEU A O 1
ATOM 1369 N N . HIS A 1 225 ? -30.047 20.439 -26.935 1.00 97.27 224 HIS A N 1
ATOM 1370 C CA . HIS A 1 225 ? -31.352 20.793 -26.386 1.00 90.71 224 HIS A CA 1
ATOM 1371 C C . HIS A 1 225 ? -31.467 22.281 -26.070 1.00 93.85 224 HIS A C 1
ATOM 1372 O O . HIS A 1 225 ? -32.561 22.780 -25.809 1.00 112.42 224 HIS A O 1
ATOM 1379 N N . GLY A 1 226 ? -30.342 22.989 -26.093 1.00 82.72 225 GLY A N 1
ATOM 1380 C CA . GLY A 1 226 ? -30.355 24.421 -25.852 1.00 89.41 225 GLY A CA 1
ATOM 1381 C C . GLY A 1 226 ? -29.252 24.904 -24.931 1.00 96.79 225 GLY A C 1
ATOM 1382 O O . GLY A 1 226 ? -28.069 24.742 -25.230 1.00 109.31 225 GLY A O 1
ATOM 1383 N N . THR A 1 227 ? -29.647 25.510 -23.815 1.00 97.23 226 THR A N 1
ATOM 1384 C CA . THR A 1 227 ? -28.701 26.046 -22.840 1.00 97.16 226 THR A CA 1
ATOM 1385 C C . THR A 1 227 ? -27.759 24.968 -22.307 1.00 82.68 226 THR A C 1
ATOM 1386 O O . THR A 1 227 ? -28.131 23.799 -22.206 1.00 76.95 226 THR A O 1
ATOM 1390 N N . TYR A 1 228 ? -26.539 25.374 -21.969 1.00 81.03 227 TYR A N 1
ATOM 1391 C CA . TYR A 1 228 ? -25.508 24.438 -21.531 1.00 93.49 227 TYR A CA 1
ATOM 1392 C C . TYR A 1 228 ? -24.428 25.136 -20.708 1.00 84.84 227 TYR A C 1
ATOM 1393 O O . TYR A 1 228 ? -24.376 26.365 -20.654 1.00 72.25 227 TYR A O 1
ATOM 1402 N N . ASP A 1 229 ? -23.563 24.347 -20.078 1.00 94.52 228 ASP A N 1
ATOM 1403 C CA . ASP A 1 229 ? -22.405 24.891 -19.376 1.00 95.89 228 ASP A CA 1
ATOM 1404 C C . ASP A 1 229 ? -21.105 24.267 -19.882 1.00 96.50 228 ASP A C 1
ATOM 1405 O O . ASP A 1 229 ? -21.083 23.630 -20.935 1.00 85.72 228 ASP A O 1
ATOM 1410 N N . GLU A 1 230 ? -20.027 24.452 -19.126 1.00 101.34 229 GLU A N 1
ATOM 1411 C CA . GLU A 1 230 ? -18.697 24.025 -19.556 1.00 101.59 229 GLU A CA 1
ATOM 1412 C C . GLU A 1 230 ? -18.550 22.508 -19.669 1.00 102.57 229 GLU A C 1
ATOM 1413 O O . GLU A 1 230 ? -17.742 22.012 -20.458 1.00 114.96 229 GLU A O 1
ATOM 1419 N N . LYS A 1 231 ? -19.349 21.779 -18.897 1.00 96.36 230 LYS A N 1
ATOM 1420 C CA . LYS A 1 231 ? -19.248 20.323 -18.833 1.00 93.42 230 LYS A CA 1
ATOM 1421 C C . LYS A 1 231 ? -19.490 19.648 -20.179 1.00 87.65 230 LYS A C 1
ATOM 1422 O O . LYS A 1 231 ? -19.067 18.511 -20.391 1.00 84.79 230 LYS A O 1
ATOM 1428 N N . CYS A 1 232 ? -20.174 20.349 -21.079 1.00 83.00 231 CYS A N 1
ATOM 1429 C CA . CYS A 1 232 ? -20.393 19.847 -22.428 1.00 74.56 231 CYS A CA 1
ATOM 1430 C C . CYS A 1 232 ? -19.054 19.495 -23.065 1.00 76.76 231 CYS A C 1
ATOM 1431 O O . CYS A 1 232 ? -18.917 18.444 -23.699 1.00 81.15 231 CYS A O 1
ATOM 1434 N N . ASP A 1 233 ? -18.063 20.362 -22.860 1.00 72.28 232 ASP A N 1
ATOM 1435 C CA . ASP A 1 233 ? -16.715 20.118 -23.363 1.00 76.46 232 ASP A CA 1
ATOM 1436 C C . ASP A 1 233 ? -16.219 18.753 -22.915 1.00 79.42 232 ASP A C 1
ATOM 1437 O O . ASP A 1 233 ? -15.700 17.977 -23.723 1.00 97.42 232 ASP A O 1
ATOM 1442 N N . VAL A 1 234 ? -16.413 18.456 -21.632 1.00 66.43 233 VAL A N 1
ATOM 1443 C CA . VAL A 1 234 ? -16.001 17.175 -21.078 1.00 67.81 233 VAL A CA 1
ATOM 1444 C C . VAL A 1 234 ? -16.614 16.049 -21.897 1.00 83.31 233 VAL A C 1
ATOM 1445 O O . VAL A 1 234 ? -15.902 15.140 -22.339 1.00 81.89 233 VAL A O 1
ATOM 1449 N N . TRP A 1 235 ? -17.923 16.145 -22.135 1.00 77.11 234 TRP A N 1
ATOM 1450 C CA . TRP A 1 235 ? -18.635 15.148 -22.926 1.00 83.28 234 TRP A CA 1
ATOM 1451 C C . TRP A 1 235 ? -17.906 14.968 -24.249 1.00 85.54 234 TRP A C 1
ATOM 1452 O O . TRP A 1 235 ? -17.568 13.845 -24.637 1.00 91.25 234 TRP A O 1
ATOM 1463 N N . SER A 1 236 ? -17.632 16.092 -24.910 1.00 74.57 235 SER A N 1
ATOM 1464 C CA . SER A 1 236 ? -16.948 16.078 -26.193 1.00 67.98 235 SER A CA 1
ATOM 1465 C C . SER A 1 236 ? -15.630 15.337 -26.053 1.00 80.35 235 SER A C 1
ATOM 1466 O O . SER A 1 236 ? -15.347 14.413 -26.821 1.00 86.33 235 SER A O 1
ATOM 1469 N N . THR A 1 237 ? -14.851 15.722 -25.044 1.00 61.75 236 THR A N 1
ATOM 1470 C CA . THR A 1 237 ? -13.558 15.098 -24.803 1.00 72.25 236 THR A CA 1
ATOM 1471 C C . THR A 1 237 ? -13.750 13.598 -24.663 1.00 73.33 236 THR A C 1
ATOM 1472 O O . THR A 1 237 ? -13.022 12.808 -25.274 1.00 87.43 236 THR A O 1
ATOM 1476 N N . GLY A 1 238 ? -14.778 13.223 -23.904 1.00 75.52 237 GLY A N 1
ATOM 1477 C CA . GLY A 1 238 ? -15.107 11.828 -23.692 1.00 75.81 237 GLY A CA 1
ATOM 1478 C C . GLY A 1 238 ? -15.221 11.119 -25.021 1.00 77.43 237 GLY A C 1
ATOM 1479 O O . GLY A 1 238 ? -14.564 10.095 -25.241 1.00 76.43 237 GLY A O 1
ATOM 1480 N N . VAL A 1 239 ? -16.018 11.691 -25.922 1.00 72.44 238 VAL A N 1
ATOM 1481 C CA . VAL A 1 239 ? -16.220 11.103 -27.239 1.00 79.66 238 VAL A CA 1
ATOM 1482 C C . VAL A 1 239 ? -14.873 10.861 -27.905 1.00 81.23 238 VAL A C 1
ATOM 1483 O O . VAL A 1 239 ? -14.588 9.749 -28.359 1.00 91.58 238 VAL A O 1
ATOM 1487 N N . ILE A 1 240 ? -14.025 11.886 -27.901 1.00 74.17 239 ILE A N 1
ATOM 1488 C CA . ILE A 1 240 ? -12.709 11.762 -28.507 1.00 74.64 239 ILE A CA 1
ATOM 1489 C C . ILE A 1 240 ? -11.963 10.594 -27.892 1.00 79.75 239 ILE A C 1
ATOM 1490 O O . ILE A 1 240 ? -11.453 9.725 -28.610 1.00 88.92 239 ILE A O 1
ATOM 1495 N N . LEU A 1 241 ? -11.955 10.548 -26.561 1.00 79.64 240 LEU A N 1
ATOM 1496 C CA . LEU A 1 241 ? -11.255 9.491 -25.851 1.00 78.91 240 LEU A CA 1
ATOM 1497 C C . LEU A 1 241 ? -11.769 8.141 -26.316 1.00 78.61 240 LEU A C 1
ATOM 1498 O O . LEU A 1 241 ? -10.980 7.232 -26.583 1.00 81.03 240 LEU A O 1
ATOM 1503 N N . TYR A 1 242 ? -13.091 8.037 -26.449 1.00 83.24 241 TYR A N 1
ATOM 1504 C CA . TYR A 1 242 ? -13.715 6.800 -26.897 1.00 88.20 241 TYR A CA 1
ATOM 1505 C C . TYR A 1 242 ? -13.074 6.390 -28.213 1.00 79.56 241 TYR A C 1
ATOM 1506 O O . TYR A 1 242 ? -12.545 5.280 -28.344 1.00 76.76 241 TYR A O 1
ATOM 1515 N N . ILE A 1 243 ? -13.081 7.317 -29.166 1.00 80.26 242 ILE A N 1
ATOM 1516 C CA . ILE A 1 243 ? -12.519 7.061 -30.481 1.00 81.30 242 ILE A CA 1
ATOM 1517 C C . ILE A 1 243 ? -11.059 6.660 -30.331 1.00 81.78 242 ILE A C 1
ATOM 1518 O O . ILE A 1 243 ? -10.606 5.690 -30.944 1.00 90.60 242 ILE A O 1
ATOM 1523 N N . LEU A 1 244 ? -10.346 7.380 -29.467 1.00 71.90 243 LEU A N 1
ATOM 1524 C CA . LEU A 1 244 ? -8.919 7.153 -29.269 1.00 74.85 243 LEU A CA 1
ATOM 1525 C C . LEU A 1 244 ? -8.622 5.710 -28.882 1.00 84.69 243 LEU A C 1
ATOM 1526 O O . LEU A 1 244 ? -7.524 5.210 -29.125 1.00 103.90 243 LEU A O 1
ATOM 1531 N N . LEU A 1 245 ? -9.601 5.041 -28.281 1.00 77.23 244 LEU A N 1
ATOM 1532 C CA . LEU A 1 245 ? -9.388 3.678 -27.815 1.00 82.53 244 LEU A CA 1
ATOM 1533 C C . LEU A 1 245 ? -10.016 2.638 -28.738 1.00 78.97 244 LEU A C 1
ATOM 1534 O O . LEU A 1 245 ? -9.695 1.453 -28.647 1.00 83.22 244 LEU A O 1
ATOM 1539 N N . SER A 1 246 ? -10.906 3.073 -29.626 1.00 74.88 245 SER A N 1
ATOM 1540 C CA . SER A 1 246 ? -11.623 2.122 -30.474 1.00 78.69 245 SER A CA 1
ATOM 1541 C C . SER A 1 246 ? -11.560 2.465 -31.961 1.00 80.70 245 SER A C 1
ATOM 1542 O O . SER A 1 246 ? -11.749 1.596 -32.813 1.00 86.19 245 SER A O 1
ATOM 1545 N N . GLY A 1 247 ? -11.291 3.729 -32.270 1.00 76.98 246 GLY A N 1
ATOM 1546 C CA . GLY A 1 247 ? -11.236 4.184 -33.647 1.00 80.18 246 GLY A CA 1
ATOM 1547 C C . GLY A 1 247 ? -12.607 4.355 -34.275 1.00 87.17 246 GLY A C 1
ATOM 1548 O O . GLY A 1 247 ? -12.727 4.580 -35.480 1.00 88.73 246 GLY A O 1
ATOM 1549 N N . CYS A 1 248 ? -13.646 4.248 -33.453 1.00 85.89 247 CYS A N 1
ATOM 1550 C CA . CYS A 1 248 ? -15.018 4.441 -33.909 1.00 83.05 247 CYS A CA 1
ATOM 1551 C C . CYS A 1 248 ? -15.762 5.368 -32.956 1.00 80.11 247 CYS A C 1
ATOM 1552 O O . CYS A 1 248 ? -15.523 5.343 -31.749 1.00 91.19 247 CYS A O 1
ATOM 1555 N N . PRO A 1 249 ? -16.664 6.196 -33.499 1.00 72.39 248 PRO A N 1
ATOM 1556 C CA . PRO A 1 249 ? -17.494 7.091 -32.686 1.00 77.54 248 PRO A CA 1
ATOM 1557 C C . PRO A 1 249 ? -18.489 6.315 -31.831 1.00 86.52 248 PRO A C 1
ATOM 1558 O O . PRO A 1 249 ? -19.090 5.358 -32.319 1.00 96.88 248 PRO A O 1
ATOM 1562 N N . PRO A 1 250 ? -18.659 6.721 -30.564 1.00 87.14 249 PRO A N 1
ATOM 1563 C CA . PRO A 1 250 ? -19.607 6.045 -29.674 1.00 78.87 249 PRO A CA 1
ATOM 1564 C C . PRO A 1 250 ? -21.040 6.206 -30.170 1.00 77.78 249 PRO A C 1
ATOM 1565 O O . PRO A 1 250 ? -21.831 5.267 -30.086 1.00 90.71 249 PRO A O 1
ATOM 1569 N N . PHE A 1 251 ? -21.363 7.388 -30.683 1.00 74.01 250 PHE A N 1
ATOM 1570 C CA . PHE A 1 251 ? -22.660 7.626 -31.300 1.00 81.59 250 PHE A CA 1
ATOM 1571 C C . PHE A 1 251 ? -22.484 7.825 -32.801 1.00 82.78 250 PHE A C 1
ATOM 1572 O O . PHE A 1 251 ? -22.054 8.888 -33.248 1.00 82.19 250 PHE A O 1
ATOM 1580 N N . ASN A 1 252 ? -22.818 6.798 -33.575 1.00 83.67 251 ASN A N 1
ATOM 1581 C CA . ASN A 1 252 ? -22.514 6.789 -35.001 1.00 86.43 251 ASN A CA 1
ATOM 1582 C C . ASN A 1 252 ? -23.760 6.621 -35.867 1.00 98.25 251 ASN A C 1
ATOM 1583 O O . ASN A 1 252 ? -24.757 6.039 -35.440 1.00 100.66 251 ASN A O 1
ATOM 1588 N N . GLY A 1 253 ? -23.686 7.139 -37.089 1.00 104.28 252 GLY A N 1
ATOM 1589 C CA . GLY A 1 253 ? -24.788 7.077 -38.031 1.00 107.75 252 GLY A CA 1
ATOM 1590 C C . GLY A 1 253 ? -24.300 7.364 -39.437 1.00 111.96 252 GLY A C 1
ATOM 1591 O O . GLY A 1 253 ? -23.179 7.837 -39.625 1.00 101.26 252 GLY A O 1
ATOM 1592 N N . ALA A 1 254 ? -25.139 7.079 -40.427 1.00 132.89 253 ALA A N 1
ATOM 1593 C CA . ALA A 1 254 ? -24.786 7.323 -41.822 1.00 134.96 253 ALA A CA 1
ATOM 1594 C C . ALA A 1 254 ? -24.691 8.815 -42.130 1.00 133.93 253 ALA A C 1
ATOM 1595 O O . ALA A 1 254 ? -23.798 9.250 -42.858 1.00 137.50 253 ALA A O 1
ATOM 1597 N N . ASN A 1 255 ? -25.609 9.594 -41.570 1.00 122.58 254 ASN A N 1
ATOM 1598 C CA . ASN A 1 255 ? -25.636 11.034 -41.800 1.00 109.65 254 ASN A CA 1
ATOM 1599 C C . ASN A 1 255 ? -25.812 11.814 -40.502 1.00 110.85 254 ASN A C 1
ATOM 1600 O O . ASN A 1 255 ? -25.960 11.222 -39.434 1.00 117.13 254 ASN A O 1
ATOM 1605 N N . GLU A 1 256 ? -25.796 13.141 -40.605 1.00 113.82 255 GLU A N 1
ATOM 1606 C CA . GLU A 1 256 ? -25.936 14.018 -39.444 1.00 109.92 255 GLU A CA 1
ATOM 1607 C C . GLU A 1 256 ? -27.187 13.712 -38.626 1.00 115.84 255 GLU A C 1
ATOM 1608 O O . GLU A 1 256 ? -27.149 13.711 -37.395 1.00 118.47 255 GLU A O 1
ATOM 1614 N N . TYR A 1 257 ? -28.289 13.441 -39.317 1.00 116.80 256 TYR A N 1
ATOM 1615 C CA . TYR A 1 257 ? -29.566 13.187 -38.662 1.00 121.43 256 TYR A CA 1
ATOM 1616 C C . TYR A 1 257 ? -29.506 11.944 -37.778 1.00 117.27 256 TYR A C 1
ATOM 1617 O O . TYR A 1 257 ? -29.956 11.964 -36.633 1.00 128.29 256 TYR A O 1
ATOM 1626 N N . ASP A 1 258 ? -28.949 10.866 -38.319 1.00 103.22 257 ASP A N 1
ATOM 1627 C CA . ASP A 1 258 ? -28.836 9.606 -37.593 1.00 102.80 257 ASP A CA 1
ATOM 1628 C C . ASP A 1 258 ? -27.910 9.728 -36.384 1.00 91.79 257 ASP A C 1
ATOM 1629 O O . ASP A 1 258 ? -28.246 9.277 -35.288 1.00 94.22 257 ASP A O 1
ATOM 1634 N N . ILE A 1 259 ? -26.741 10.326 -36.597 1.00 85.71 258 ILE A N 1
ATOM 1635 C CA . ILE A 1 259 ? -25.775 10.552 -35.524 1.00 89.06 258 ILE A CA 1
ATOM 1636 C C . ILE A 1 259 ? -26.389 11.379 -34.397 1.00 94.28 258 ILE A C 1
ATOM 1637 O O . ILE A 1 259 ? -26.246 11.048 -33.215 1.00 95.32 258 ILE A O 1
ATOM 1642 N N . LEU A 1 260 ? -27.081 12.451 -34.774 1.00 90.70 259 LEU A N 1
ATOM 1643 C CA . LEU A 1 260 ? -27.720 13.327 -33.800 1.00 81.10 259 LEU A CA 1
ATOM 1644 C C . LEU A 1 260 ? -28.844 12.603 -33.071 1.00 83.88 259 LEU A C 1
ATOM 1645 O O . LEU A 1 260 ? -29.083 12.849 -31.890 1.00 92.68 259 LEU A O 1
ATOM 1650 N N . LYS A 1 261 ? -29.531 11.711 -33.777 1.00 79.30 260 LYS A N 1
ATOM 1651 C CA . LYS A 1 261 ? -30.546 10.871 -33.152 1.00 80.96 260 LYS A CA 1
ATOM 1652 C C . LYS A 1 261 ? -29.906 9.990 -32.084 1.00 91.52 260 LYS A C 1
ATOM 1653 O O . LYS A 1 261 ? -30.426 9.866 -30.971 1.00 100.65 260 LYS A O 1
ATOM 1656 N N . LYS A 1 262 ? -28.768 9.391 -32.428 1.00 92.85 261 LYS A N 1
ATOM 1657 C CA . LYS A 1 262 ? -28.061 8.506 -31.508 1.00 99.88 261 LYS A CA 1
ATOM 1658 C C . LYS A 1 262 ? -27.568 9.234 -30.261 1.00 101.51 261 LYS A C 1
ATOM 1659 O O . LYS A 1 262 ? -27.742 8.742 -29.146 1.00 92.21 261 LYS A O 1
ATOM 1665 N N . VAL A 1 263 ? -26.949 10.398 -30.445 1.00 108.90 262 VAL A N 1
ATOM 1666 C CA . VAL A 1 263 ? -26.445 11.160 -29.304 1.00 107.23 262 VAL A CA 1
ATOM 1667 C C . VAL A 1 263 ? -27.594 11.708 -28.451 1.00 103.06 262 VAL A C 1
ATOM 1668 O O . VAL A 1 263 ? -27.500 11.737 -27.224 1.00 102.10 262 VAL A O 1
ATOM 1672 N N . GLU A 1 264 ? -28.677 12.136 -29.099 1.00 103.01 263 GLU A N 1
ATOM 1673 C CA . GLU A 1 264 ? -29.839 12.650 -28.377 1.00 96.74 263 GLU A CA 1
ATOM 1674 C C . GLU A 1 264 ? -30.470 11.544 -27.538 1.00 89.01 263 GLU A C 1
ATOM 1675 O O . GLU A 1 264 ? -30.926 11.789 -26.421 1.00 95.99 263 GLU A O 1
ATOM 1681 N N . LYS A 1 265 ? -30.498 10.330 -28.081 1.00 90.01 264 LYS A N 1
ATOM 1682 C CA . LYS A 1 265 ? -30.971 9.173 -27.326 1.00 85.12 264 LYS A CA 1
ATOM 1683 C C . LYS A 1 265 ? -30.028 8.892 -26.156 1.00 80.88 264 LYS A C 1
ATOM 1684 O O . LYS A 1 265 ? -30.438 8.361 -25.125 1.00 82.18 264 LYS A O 1
ATOM 1686 N N . GLY A 1 266 ? -28.759 9.250 -26.334 1.00 91.01 265 GLY A N 1
ATOM 1687 C CA . GLY A 1 266 ? -27.764 9.167 -25.278 1.00 95.11 265 GLY A CA 1
ATOM 1688 C C . GLY A 1 266 ? -27.182 7.794 -24.996 1.00 108.55 265 GLY A C 1
ATOM 1689 O O . GLY A 1 266 ? -26.205 7.674 -24.256 1.00 108.07 265 GLY A O 1
ATOM 1690 N N . LYS A 1 267 ? -27.773 6.757 -25.579 1.00 119.92 266 LYS A N 1
ATOM 1691 C CA . LYS A 1 267 ? -27.326 5.386 -25.339 1.00 118.16 266 LYS A CA 1
ATOM 1692 C C . LYS A 1 267 ? -26.133 4.991 -26.212 1.00 108.08 266 LYS A C 1
ATOM 1693 O O . LYS A 1 267 ? -26.052 5.375 -27.378 1.00 102.17 266 LYS A O 1
ATOM 1695 N N . TYR A 1 268 ? -25.213 4.221 -25.635 1.00 105.23 267 TYR A N 1
ATOM 1696 C CA . TYR A 1 268 ? -24.051 3.709 -26.361 1.00 95.06 267 TYR A CA 1
ATOM 1697 C C . TYR A 1 268 ? -23.525 2.461 -25.651 1.00 95.81 267 TYR A C 1
ATOM 1698 O O . TYR A 1 268 ? -23.900 2.193 -24.510 1.00 111.21 267 TYR A O 1
ATOM 1707 N N . THR A 1 269 ? -22.660 1.699 -26.317 1.00 89.25 268 THR A N 1
ATOM 1708 C CA . THR A 1 269 ? -22.139 0.460 -25.737 1.00 94.54 268 THR A CA 1
ATOM 1709 C C . THR A 1 269 ? -20.630 0.287 -25.915 1.00 94.45 268 THR A C 1
ATOM 1710 O O . THR A 1 269 ? -19.960 1.127 -26.514 1.00 86.15 268 THR A O 1
ATOM 1714 N N . PHE A 1 270 ? -20.109 -0.815 -25.379 1.00 107.77 269 PHE A N 1
ATOM 1715 C CA . PHE A 1 270 ? -18.708 -1.192 -25.550 1.00 110.57 269 PHE A CA 1
ATOM 1716 C C . PHE A 1 270 ? -18.582 -2.581 -26.175 1.00 115.37 269 PHE A C 1
ATOM 1717 O O . PHE A 1 270 ? -17.622 -3.304 -25.910 1.00 116.27 269 PHE A O 1
ATOM 1725 N N . GLU A 1 271 ? -19.555 -2.947 -27.003 1.00 121.35 270 GLU A N 1
ATOM 1726 C CA . GLU A 1 271 ? -19.635 -4.296 -27.560 1.00 131.86 270 GLU A CA 1
ATOM 1727 C C . GLU A 1 271 ? -18.554 -4.610 -28.595 1.00 138.02 270 GLU A C 1
ATOM 1728 O O . GLU A 1 271 ? -18.248 -5.779 -28.833 1.00 151.86 270 GLU A O 1
ATOM 1734 N N . LEU A 1 272 ? -17.989 -3.576 -29.213 1.00 124.38 271 LEU A N 1
ATOM 1735 C CA . LEU A 1 272 ? -16.956 -3.758 -30.233 1.00 109.86 271 LEU A CA 1
ATOM 1736 C C . LEU A 1 272 ? -15.747 -4.526 -29.698 1.00 111.57 271 LEU A C 1
ATOM 1737 O O . LEU A 1 272 ? -15.253 -4.229 -28.611 1.00 114.53 271 LEU A O 1
ATOM 1742 N N . PRO A 1 273 ? -15.274 -5.521 -30.469 1.00 109.40 272 PRO A N 1
ATOM 1743 C CA . PRO A 1 273 ? -14.203 -6.455 -30.098 1.00 107.50 272 PRO A CA 1
ATOM 1744 C C . PRO A 1 273 ? -12.932 -5.795 -29.564 1.00 107.82 272 PRO A C 1
ATOM 1745 O O . PRO A 1 273 ? -12.339 -6.311 -28.617 1.00 114.58 272 PRO A O 1
ATOM 1749 N N . GLN A 1 274 ? -12.524 -4.675 -30.151 1.00 101.09 273 GLN A N 1
ATOM 1750 C CA . GLN A 1 274 ? -11.292 -4.011 -29.734 1.00 106.23 273 GLN A CA 1
ATOM 1751 C C . GLN A 1 274 ? -11.352 -3.537 -28.283 1.00 114.59 273 GLN A C 1
ATOM 1752 O O . GLN A 1 274 ? -10.317 -3.359 -27.643 1.00 118.90 273 GLN A O 1
ATOM 1758 N N . TRP A 1 275 ? -12.561 -3.330 -27.768 1.00 113.98 274 TRP A N 1
ATOM 1759 C CA . TRP A 1 275 ? -12.734 -2.930 -26.374 1.00 114.96 274 TRP A CA 1
ATOM 1760 C C . TRP A 1 275 ? -12.263 -4.019 -25.411 1.00 125.87 274 TRP A C 1
ATOM 1761 O O . TRP A 1 275 ? -11.989 -3.747 -24.242 1.00 126.28 274 TRP A O 1
ATOM 1772 N N . LYS A 1 276 ? -12.178 -5.252 -25.905 1.00 122.76 275 LYS A N 1
ATOM 1773 C CA . LYS A 1 276 ? -11.634 -6.354 -25.118 1.00 122.93 275 LYS A CA 1
ATOM 1774 C C . LYS A 1 276 ? -10.151 -6.121 -24.826 1.00 125.50 275 LYS A C 1
ATOM 1775 O O . LYS A 1 276 ? -9.601 -6.681 -23.878 1.00 133.51 275 LYS A O 1
ATOM 1778 N N . LYS A 1 277 ? -9.512 -5.290 -25.647 1.00 121.34 276 LYS A N 1
ATOM 1779 C CA . LYS A 1 277 ? -8.099 -4.965 -25.478 1.00 121.72 276 LYS A CA 1
ATOM 1780 C C . LYS A 1 277 ? -7.921 -3.808 -24.498 1.00 120.91 276 LYS A C 1
ATOM 1781 O O . LYS A 1 277 ? -6.801 -3.481 -24.104 1.00 116.32 276 LYS A O 1
ATOM 1787 N N . VAL A 1 278 ? -9.035 -3.194 -24.109 1.00 119.15 277 VAL A N 1
ATOM 1788 C CA . VAL A 1 278 ? -9.017 -1.992 -23.275 1.00 112.00 277 VAL A CA 1
ATOM 1789 C C . VAL A 1 278 ? -9.333 -2.267 -21.802 1.00 114.17 277 VAL A C 1
ATOM 1790 O O . VAL A 1 278 ? -10.215 -3.065 -21.488 1.00 120.90 277 VAL A O 1
ATOM 1794 N N . SER A 1 279 ? -8.603 -1.603 -20.907 1.00 124.25 278 SER A N 1
ATOM 1795 C CA . SER A 1 279 ? -8.807 -1.754 -19.466 1.00 137.23 278 SER A CA 1
ATOM 1796 C C . SER A 1 279 ? -10.171 -1.219 -19.024 1.00 140.59 278 SER A C 1
ATOM 1797 O O . SER A 1 279 ? -10.762 -0.370 -19.691 1.00 124.57 278 SER A O 1
ATOM 1800 N N . GLU A 1 280 ? -10.659 -1.721 -17.893 1.00 162.43 279 GLU A N 1
ATOM 1801 C CA . GLU A 1 280 ? -11.980 -1.360 -17.379 1.00 171.87 279 GLU A CA 1
ATOM 1802 C C . GLU A 1 280 ? -12.058 0.073 -16.842 1.00 176.34 279 GLU A C 1
ATOM 1803 O O . GLU A 1 280 ? -13.098 0.731 -16.947 1.00 180.30 279 GLU A O 1
ATOM 1809 N N . SER A 1 281 ? -10.953 0.551 -16.276 1.00 165.10 280 SER A N 1
ATOM 1810 C CA . SER A 1 281 ? -10.898 1.893 -15.699 1.00 148.73 280 SER A CA 1
ATOM 1811 C C . SER A 1 281 ? -11.180 2.963 -16.749 1.00 137.31 280 SER A C 1
ATOM 1812 O O . SER A 1 281 ? -11.859 3.956 -16.473 1.00 143.52 280 SER A O 1
ATOM 1815 N N . ALA A 1 282 ? -10.654 2.751 -17.951 1.00 118.82 281 ALA A N 1
ATOM 1816 C CA . ALA A 1 282 ? -10.874 3.669 -19.061 1.00 103.18 281 ALA A CA 1
ATOM 1817 C C . ALA A 1 282 ? -12.356 3.734 -19.408 1.00 103.95 281 ALA A C 1
ATOM 1818 O O . ALA A 1 282 ? -12.906 4.815 -19.619 1.00 112.38 281 ALA A O 1
ATOM 1820 N N . LYS A 1 283 ? -12.994 2.569 -19.464 1.00 110.54 282 LYS A N 1
ATOM 1821 C CA . LYS A 1 283 ? -14.422 2.490 -19.750 1.00 113.14 282 LYS A CA 1
ATOM 1822 C C . LYS A 1 283 ? -15.227 3.203 -18.671 1.00 121.37 282 LYS A C 1
ATOM 1823 O O . LYS A 1 283 ? -16.229 3.856 -18.963 1.00 120.20 282 LYS A O 1
ATOM 1829 N N . ASP A 1 284 ? -14.779 3.078 -17.425 1.00 123.10 283 ASP A N 1
ATOM 1830 C CA . ASP A 1 284 ? -15.429 3.754 -16.307 1.00 115.05 283 ASP A CA 1
ATOM 1831 C C . ASP A 1 284 ? -15.333 5.271 -16.460 1.00 106.19 283 ASP A C 1
ATOM 1832 O O . ASP A 1 284 ? -16.325 5.985 -16.298 1.00 103.65 283 ASP A O 1
ATOM 1837 N N . LEU A 1 285 ? -14.133 5.755 -16.773 1.00 112.30 284 LEU A N 1
ATOM 1838 C CA . LEU A 1 285 ? -13.907 7.185 -16.981 1.00 114.32 284 LEU A CA 1
ATOM 1839 C C . LEU A 1 285 ? -14.754 7.722 -18.128 1.00 107.44 284 LEU A C 1
ATOM 1840 O O . LEU A 1 285 ? -15.308 8.820 -18.044 1.00 97.30 284 LEU A O 1
ATOM 1845 N N . ILE A 1 286 ? -14.845 6.938 -19.198 1.00 106.96 285 ILE A N 1
ATOM 1846 C CA . ILE A 1 286 ? -15.691 7.283 -20.333 1.00 98.61 285 ILE A CA 1
ATOM 1847 C C . ILE A 1 286 ? -17.145 7.389 -19.890 1.00 99.13 285 ILE A C 1
ATOM 1848 O O . ILE A 1 286 ? -17.854 8.322 -20.267 1.00 93.79 285 ILE A O 1
ATOM 1853 N N . ARG A 1 287 ? -17.576 6.430 -19.076 1.00 107.16 286 ARG A N 1
ATOM 1854 C CA . ARG A 1 287 ? -18.934 6.418 -18.545 1.00 102.36 286 ARG A CA 1
ATOM 1855 C C . ARG A 1 287 ? -19.225 7.672 -17.725 1.00 114.85 286 ARG A C 1
ATOM 1856 O O . ARG A 1 287 ? -20.292 8.269 -17.860 1.00 124.84 286 ARG A O 1
ATOM 1864 N N . LYS A 1 288 ? -18.277 8.071 -16.882 1.00 107.65 287 LYS A N 1
ATOM 1865 C CA . LYS A 1 288 ? -18.446 9.282 -16.083 1.00 98.80 287 LYS A CA 1
ATOM 1866 C C . LYS A 1 288 ? -18.476 10.527 -16.963 1.00 100.94 287 LYS A C 1
ATOM 1867 O O . LYS A 1 288 ? -19.228 11.465 -16.696 1.00 106.85 287 LYS A O 1
ATOM 1873 N N . MET A 1 289 ? -17.658 10.536 -18.010 1.00 104.26 288 MET A N 1
ATOM 1874 C CA . MET A 1 289 ? -17.646 11.653 -18.947 1.00 94.62 288 MET A CA 1
ATOM 1875 C C . MET A 1 289 ? -18.913 11.691 -19.799 1.00 96.93 288 MET A C 1
ATOM 1876 O O . MET A 1 289 ? -19.445 12.763 -20.081 1.00 102.24 288 MET A O 1
ATOM 1881 N N . LEU A 1 290 ? -19.387 10.521 -20.217 1.00 100.78 289 LEU A N 1
ATOM 1882 C CA . LEU A 1 290 ? -20.575 10.446 -21.063 1.00 95.95 289 LEU A CA 1
ATOM 1883 C C . LEU A 1 290 ? -21.880 10.196 -20.305 1.00 95.23 289 LEU A C 1
ATOM 1884 O O . LEU A 1 290 ? -22.628 9.277 -20.637 1.00 100.04 289 LEU A O 1
ATOM 1889 N N . THR A 1 291 ? -22.151 11.012 -19.291 1.00 93.23 290 THR A N 1
ATOM 1890 C CA . THR A 1 291 ? -23.437 10.966 -18.600 1.00 96.42 290 THR A CA 1
ATOM 1891 C C . THR A 1 291 ? -24.333 12.073 -19.143 1.00 92.25 290 THR A C 1
ATOM 1892 O O . THR A 1 291 ? -23.888 13.207 -19.326 1.00 89.01 290 THR A O 1
ATOM 1896 N N . TYR A 1 292 ? -25.590 11.733 -19.408 1.00 89.40 291 TYR A N 1
ATOM 1897 C CA . TYR A 1 292 ? -26.514 12.638 -20.082 1.00 86.52 291 TYR A CA 1
ATOM 1898 C C . TYR A 1 292 ? -26.730 13.931 -19.293 1.00 89.93 291 TYR A C 1
ATOM 1899 O O . TYR A 1 292 ? -26.686 15.025 -19.857 1.00 89.62 291 TYR A O 1
ATOM 1908 N N . VAL A 1 293 ? -26.963 13.798 -17.990 1.00 96.04 292 VAL A N 1
ATOM 1909 C CA . VAL A 1 293 ? -27.185 14.952 -17.120 1.00 97.72 292 VAL A CA 1
ATOM 1910 C C . VAL A 1 293 ? -25.865 15.586 -16.678 1.00 98.34 292 VAL A C 1
ATOM 1911 O O . VAL A 1 293 ? -25.041 14.928 -16.042 1.00 106.67 292 VAL A O 1
ATOM 1915 N N . PRO A 1 294 ? -25.662 16.868 -17.021 1.00 85.10 293 PRO A N 1
ATOM 1916 C CA . PRO A 1 294 ? -24.414 17.604 -16.775 1.00 85.06 293 PRO A CA 1
ATOM 1917 C C . PRO A 1 294 ? -23.959 17.637 -15.314 1.00 102.12 293 PRO A C 1
ATOM 1918 O O . PRO A 1 294 ? -22.783 17.395 -15.063 1.00 113.31 293 PRO A O 1
ATOM 1922 N N . SER A 1 295 ? -24.858 17.914 -14.373 1.00 105.15 294 SER A N 1
ATOM 1923 C CA . SER A 1 295 ? -24.467 17.997 -12.965 1.00 105.97 294 SER A CA 1
ATOM 1924 C C . SER A 1 295 ? -23.858 16.689 -12.476 1.00 103.53 294 SER A C 1
ATOM 1925 O O . SER A 1 295 ? -22.910 16.691 -11.691 1.00 98.05 294 SER A O 1
ATOM 1928 N N . MET A 1 296 ? -24.401 15.574 -12.949 1.00 113.73 295 MET A N 1
ATOM 1929 C CA . MET A 1 296 ? -23.874 14.262 -12.597 1.00 124.55 295 MET A CA 1
ATOM 1930 C C . MET A 1 296 ? -22.573 13.974 -13.345 1.00 123.07 295 MET A C 1
ATOM 1931 O O . MET A 1 296 ? -21.809 13.091 -12.955 1.00 131.61 295 MET A O 1
ATOM 1936 N N . ARG A 1 297 ? -22.330 14.713 -14.425 1.00 112.19 296 ARG A N 1
ATOM 1937 C CA . ARG A 1 297 ? -21.136 14.502 -15.239 1.00 104.63 296 ARG A CA 1
ATOM 1938 C C . ARG A 1 297 ? -19.879 14.986 -14.527 1.00 99.48 296 ARG A C 1
ATOM 1939 O O . ARG A 1 297 ? -19.897 16.001 -13.831 1.00 97.76 296 ARG A O 1
ATOM 1947 N N . ILE A 1 298 ? -18.789 14.248 -14.710 1.00 100.58 297 ILE A N 1
ATOM 1948 C CA . ILE A 1 298 ? -17.507 14.583 -14.103 1.00 97.37 297 ILE A CA 1
ATOM 1949 C C . ILE A 1 298 ? -16.934 15.869 -14.699 1.00 93.30 297 ILE A C 1
ATOM 1950 O O . ILE A 1 298 ? -17.076 16.130 -15.894 1.00 90.87 297 ILE A O 1
ATOM 1955 N N . SER A 1 299 ? -16.312 16.687 -13.855 1.00 99.43 298 SER A N 1
ATOM 1956 C CA . SER A 1 299 ? -15.668 17.908 -14.321 1.00 102.81 298 SER A CA 1
ATOM 1957 C C . SER A 1 299 ? -14.311 17.591 -14.941 1.00 112.60 298 SER A C 1
ATOM 1958 O O . SER A 1 299 ? -13.793 16.486 -14.784 1.00 108.41 298 SER A O 1
ATOM 1961 N N . ALA A 1 300 ? -13.738 18.566 -15.641 1.00 114.52 299 ALA A N 1
ATOM 1962 C CA . ALA A 1 300 ? -12.435 18.396 -16.276 1.00 107.71 299 ALA A CA 1
ATOM 1963 C C . ALA A 1 300 ? -11.327 18.225 -15.241 1.00 114.93 299 ALA A C 1
ATOM 1964 O O . ALA A 1 300 ? -10.429 17.397 -15.406 1.00 108.55 299 ALA A O 1
ATOM 1966 N N . ARG A 1 301 ? -11.401 19.015 -14.175 1.00 125.82 300 ARG A N 1
ATOM 1967 C CA . ARG A 1 301 ? -10.388 18.991 -13.127 1.00 125.80 300 ARG A CA 1
ATOM 1968 C C . ARG A 1 301 ? -10.418 17.660 -12.381 1.00 123.40 300 ARG A C 1
ATOM 1969 O O . ARG A 1 301 ? -9.373 17.089 -12.069 1.00 129.92 300 ARG A O 1
ATOM 1977 N N . ASP A 1 302 ? -11.622 17.177 -12.090 1.00 112.30 301 ASP A N 1
ATOM 1978 C CA . ASP A 1 302 ? -11.798 15.874 -11.457 1.00 120.66 301 ASP A CA 1
ATOM 1979 C C . ASP A 1 302 ? -11.303 14.750 -12.364 1.00 119.27 301 ASP A C 1
ATOM 1980 O O . ASP A 1 302 ? -10.667 13.801 -11.904 1.00 121.70 301 ASP A O 1
ATOM 1985 N N . ALA A 1 303 ? -11.602 14.867 -13.654 1.00 116.19 302 ALA A N 1
ATOM 1986 C CA . ALA A 1 303 ? -11.194 13.871 -14.640 1.00 113.54 302 ALA A CA 1
ATOM 1987 C C . ALA A 1 303 ? -9.679 13.823 -14.799 1.00 114.26 302 ALA A C 1
ATOM 1988 O O . ALA A 1 303 ? -9.112 12.773 -15.092 1.00 115.00 302 ALA A O 1
ATOM 1990 N N . LEU A 1 304 ? -9.027 14.967 -14.620 1.00 116.30 303 LEU A N 1
ATOM 1991 C CA . LEU A 1 304 ? -7.574 15.035 -14.715 1.00 116.17 303 LEU A CA 1
ATOM 1992 C C . LEU A 1 304 ? -6.918 14.221 -13.597 1.00 128.45 303 LEU A C 1
ATOM 1993 O O . LEU A 1 304 ? -5.793 13.744 -13.745 1.00 142.59 303 LEU A O 1
ATOM 1998 N N . ASP A 1 305 ? -7.628 14.062 -12.482 1.00 129.82 304 ASP A N 1
ATOM 1999 C CA . ASP A 1 305 ? -7.110 13.319 -11.334 1.00 138.66 304 ASP A CA 1
ATOM 2000 C C . ASP A 1 305 ? -7.674 11.900 -11.247 1.00 135.44 304 ASP A C 1
ATOM 2001 O O . ASP A 1 305 ? -7.504 11.213 -10.237 1.00 139.94 304 ASP A O 1
ATOM 2006 N N . HIS A 1 306 ? -8.350 11.478 -12.312 1.00 130.91 305 HIS A N 1
ATOM 2007 C CA . HIS A 1 306 ? -8.981 10.163 -12.386 1.00 132.24 305 HIS A CA 1
ATOM 2008 C C . HIS A 1 306 ? -7.939 9.044 -12.305 1.00 150.79 305 HIS A C 1
ATOM 2009 O O . HIS A 1 306 ? -6.757 9.265 -12.563 1.00 150.28 305 HIS A O 1
ATOM 2016 N N . GLU A 1 307 ? -8.387 7.850 -11.937 1.00 171.54 306 GLU A N 1
ATOM 2017 C CA . GLU A 1 307 ? -7.504 6.700 -11.770 1.00 182.05 306 GLU A CA 1
ATOM 2018 C C . GLU A 1 307 ? -6.791 6.321 -13.079 1.00 175.89 306 GLU A C 1
ATOM 2019 O O . GLU A 1 307 ? -5.592 6.022 -13.084 1.00 178.98 306 GLU A O 1
ATOM 2025 N N . TRP A 1 308 ? -7.529 6.359 -14.186 1.00 162.71 307 TRP A N 1
ATOM 2026 C CA . TRP A 1 308 ? -7.000 5.945 -15.482 1.00 141.53 307 TRP A CA 1
ATOM 2027 C C . TRP A 1 308 ? -5.841 6.831 -15.925 1.00 135.47 307 TRP A C 1
ATOM 2028 O O . TRP A 1 308 ? -4.761 6.339 -16.247 1.00 140.26 307 TRP A O 1
ATOM 2039 N N . ILE A 1 309 ? -6.080 8.140 -15.944 1.00 129.06 308 ILE A N 1
ATOM 2040 C CA . ILE A 1 309 ? -5.065 9.112 -16.338 1.00 132.74 308 ILE A CA 1
ATOM 2041 C C . ILE A 1 309 ? -3.895 9.140 -15.354 1.00 138.30 308 ILE A C 1
ATOM 2042 O O . ILE A 1 309 ? -2.742 9.312 -15.753 1.00 138.62 308 ILE A O 1
ATOM 2047 N N . GLN A 1 310 ? -4.195 8.957 -14.071 1.00 151.14 309 GLN A N 1
ATOM 2048 C CA . GLN A 1 310 ? -3.170 8.949 -13.031 1.00 161.13 309 GLN A CA 1
ATOM 2049 C C . GLN A 1 310 ? -2.186 7.798 -13.213 1.00 161.17 309 GLN A C 1
ATOM 2050 O O . GLN A 1 310 ? -0.974 8.006 -13.254 1.00 164.22 309 GLN A O 1
ATOM 2056 N N . THR A 1 311 ? -2.721 6.585 -13.323 1.00 159.27 310 THR A N 1
ATOM 2057 C CA . THR A 1 311 ? -1.896 5.384 -13.424 1.00 160.89 310 THR A CA 1
ATOM 2058 C C . THR A 1 311 ? -1.097 5.295 -14.724 1.00 158.17 310 THR A C 1
ATOM 2059 O O . THR A 1 311 ? 0.081 4.939 -14.709 1.00 162.07 310 THR A O 1
ATOM 2063 N N . TYR A 1 312 ? -1.734 5.620 -15.843 1.00 151.06 311 TYR A N 1
ATOM 2064 C CA . TYR A 1 312 ? -1.137 5.382 -17.155 1.00 146.88 311 TYR A CA 1
ATOM 2065 C C . TYR A 1 312 ? -0.169 6.482 -17.587 1.00 152.73 311 TYR A C 1
ATOM 2066 O O . TYR A 1 312 ? 0.292 6.497 -18.728 1.00 157.60 311 TYR A O 1
ATOM 2075 N N . THR A 1 313 ? 0.134 7.402 -16.677 1.00 155.07 312 THR A N 1
ATOM 2076 C CA . THR A 1 313 ? 1.094 8.464 -16.960 1.00 156.58 312 THR A CA 1
ATOM 2077 C C . THR A 1 313 ? 2.304 8.362 -16.036 1.00 161.92 312 THR A C 1
ATOM 2078 O O . THR A 1 313 ? 2.299 8.906 -14.932 1.00 165.23 312 THR A O 1
ATOM 2082 N N . LYS A 1 314 ? 3.339 7.664 -16.492 1.00 165.01 313 LYS A N 1
ATOM 2083 C CA . LYS A 1 314 ? 4.585 7.571 -15.738 1.00 175.79 313 LYS A CA 1
ATOM 2084 C C . LYS A 1 314 ? 5.415 8.842 -15.893 1.00 179.83 313 LYS A C 1
ATOM 2085 O O . LYS A 1 314 ? 6.008 9.331 -14.931 1.00 187.06 313 LYS A O 1
ATOM 2091 N N . PRO A 1 322 ? 0.511 -2.676 -23.975 1.00 137.55 321 PRO A N 1
ATOM 2092 C CA . PRO A 1 322 ? 0.116 -3.367 -25.208 1.00 133.40 321 PRO A CA 1
ATOM 2093 C C . PRO A 1 322 ? -0.108 -2.383 -26.350 1.00 130.97 321 PRO A C 1
ATOM 2094 O O . PRO A 1 322 ? 0.197 -1.204 -26.190 1.00 138.41 321 PRO A O 1
ATOM 2098 N N . SER A 1 323 ? -0.619 -2.854 -27.484 1.00 127.30 322 SER A N 1
ATOM 2099 C CA . SER A 1 323 ? -0.927 -1.956 -28.592 1.00 119.59 322 SER A CA 1
ATOM 2100 C C . SER A 1 323 ? -2.339 -2.141 -29.140 1.00 113.47 322 SER A C 1
ATOM 2101 O O . SER A 1 323 ? -2.781 -3.265 -29.379 1.00 107.89 322 SER A O 1
ATOM 2104 N N . LEU A 1 324 ? -3.045 -1.032 -29.332 1.00 114.35 323 LEU A N 1
ATOM 2105 C CA . LEU A 1 324 ? -4.398 -1.073 -29.872 1.00 114.09 323 LEU A CA 1
ATOM 2106 C C . LEU A 1 324 ? -4.341 -0.924 -31.391 1.00 116.32 323 LEU A C 1
ATOM 2107 O O . LEU A 1 324 ? -4.729 0.108 -31.938 1.00 123.36 323 LEU A O 1
ATOM 2112 N N . ASP A 1 325 ? -3.848 -1.961 -32.061 1.00 116.67 324 ASP A N 1
ATOM 2113 C CA . ASP A 1 325 ? -3.611 -1.929 -33.503 1.00 104.99 324 ASP A CA 1
ATOM 2114 C C . ASP A 1 325 ? -4.902 -1.749 -34.301 1.00 97.20 324 ASP A C 1
ATOM 2115 O O . ASP A 1 325 ? -4.960 -0.972 -35.260 1.00 95.62 324 ASP A O 1
ATOM 2120 N N . ASN A 1 326 ? -5.935 -2.481 -33.904 1.00 101.45 325 ASN A N 1
ATOM 2121 C CA . ASN A 1 326 ? -7.227 -2.387 -34.564 1.00 103.20 325 ASN A CA 1
ATOM 2122 C C . ASN A 1 326 ? -7.804 -0.986 -34.402 1.00 102.01 325 ASN A C 1
ATOM 2123 O O . ASN A 1 326 ? -8.443 -0.453 -35.312 1.00 95.74 325 ASN A O 1
ATOM 2128 N N . ALA A 1 327 ? -7.558 -0.391 -33.239 1.00 101.17 326 ALA A N 1
ATOM 2129 C CA . ALA A 1 327 ? -8.034 0.954 -32.950 1.00 95.97 326 ALA A CA 1
ATOM 2130 C C . ALA A 1 327 ? -7.401 1.981 -33.883 1.00 93.93 326 ALA A C 1
ATOM 2131 O O . ALA A 1 327 ? -8.110 2.767 -34.500 1.00 88.67 326 ALA A O 1
ATOM 2133 N N . ILE A 1 328 ? -6.074 1.967 -33.995 1.00 95.19 327 ILE A N 1
ATOM 2134 C CA . ILE A 1 328 ? -5.374 2.931 -34.844 1.00 91.40 327 ILE A CA 1
ATOM 2135 C C . ILE A 1 328 ? -5.713 2.681 -36.316 1.00 83.87 327 ILE A C 1
ATOM 2136 O O . ILE A 1 328 ? -5.754 3.616 -37.125 1.00 79.30 327 ILE A O 1
ATOM 2141 N N . LEU A 1 329 ? -5.985 1.421 -36.652 1.00 77.91 328 LEU A N 1
ATOM 2142 C CA . LEU A 1 329 ? -6.465 1.086 -37.988 1.00 70.76 328 LEU A CA 1
ATOM 2143 C C . LEU A 1 329 ? -7.793 1.790 -38.257 1.00 77.37 328 LEU A C 1
ATOM 2144 O O . LEU A 1 329 ? -7.976 2.445 -39.291 1.00 77.21 328 LEU A O 1
ATOM 2149 N N . ASN A 1 330 ? -8.712 1.660 -37.305 1.00 99.14 329 ASN A N 1
ATOM 2150 C CA . ASN A 1 330 ? -10.018 2.300 -37.398 1.00 97.68 329 ASN A CA 1
ATOM 2151 C C . ASN A 1 330 ? -9.938 3.825 -37.368 1.00 88.99 329 ASN A C 1
ATOM 2152 O O . ASN A 1 330 ? -10.828 4.501 -37.872 1.00 82.90 329 ASN A O 1
ATOM 2157 N N . ILE A 1 331 ? -8.887 4.362 -36.754 1.00 87.43 330 ILE A N 1
ATOM 2158 C CA . ILE A 1 331 ? -8.653 5.802 -36.771 1.00 85.06 330 ILE A CA 1
ATOM 2159 C C . ILE A 1 331 ? -8.214 6.234 -38.164 1.00 78.89 330 ILE A C 1
ATOM 2160 O O . ILE A 1 331 ? -8.648 7.272 -38.666 1.00 78.46 330 ILE A O 1
ATOM 2165 N N . ARG A 1 332 ? -7.354 5.433 -38.787 1.00 72.35 331 ARG A N 1
ATOM 2166 C CA . ARG A 1 332 ? -6.946 5.698 -40.162 1.00 68.67 331 ARG A CA 1
ATOM 2167 C C . ARG A 1 332 ? -8.141 5.652 -41.109 1.00 65.23 331 ARG A C 1
ATOM 2168 O O . ARG A 1 332 ? -8.264 6.483 -42.009 1.00 63.98 331 ARG A O 1
ATOM 2176 N N . GLN A 1 333 ? -9.027 4.683 -40.892 1.00 73.21 332 GLN A N 1
ATOM 2177 C CA . GLN A 1 333 ? -10.245 4.573 -41.693 1.00 78.85 332 GLN A CA 1
ATOM 2178 C C . GLN A 1 333 ? -11.152 5.775 -41.444 1.00 82.59 332 GLN A C 1
ATOM 2179 O O . GLN A 1 333 ? -11.743 6.325 -42.376 1.00 63.87 332 GLN A O 1
ATOM 2185 N N . PHE A 1 334 ? -11.255 6.159 -40.174 1.00 87.07 333 PHE A N 1
ATOM 2186 C CA . PHE A 1 334 ? -12.028 7.319 -39.741 1.00 90.15 333 PHE A CA 1
ATOM 2187 C C . PHE A 1 334 ? -11.537 8.533 -40.518 1.00 91.71 333 PHE A C 1
ATOM 2188 O O . PHE A 1 334 ? -12.285 9.079 -41.328 1.00 97.19 333 PHE A O 1
ATOM 2196 N N . GLN A 1 335 ? -10.345 9.021 -40.174 1.00 92.25 334 GLN A N 1
ATOM 2197 C CA . GLN A 1 335 ? -9.615 10.045 -40.941 1.00 95.90 334 GLN A CA 1
ATOM 2198 C C . GLN A 1 335 ? -9.748 9.977 -42.475 1.00 113.48 334 GLN A C 1
ATOM 2199 O O . GLN A 1 335 ? -10.458 9.138 -43.029 1.00 119.71 334 GLN A O 1
ATOM 2205 N N . GLY A 1 336 ? -8.998 10.833 -43.163 1.00 127.29 335 GLY A N 1
ATOM 2206 C CA . GLY A 1 336 ? -8.921 10.765 -44.611 1.00 139.54 335 GLY A CA 1
ATOM 2207 C C . GLY A 1 336 ? -8.430 9.395 -45.036 1.00 143.29 335 GLY A C 1
ATOM 2208 O O . GLY A 1 336 ? -7.417 8.915 -44.527 1.00 141.00 335 GLY A O 1
ATOM 2209 N N . THR A 1 337 ? -9.147 8.761 -45.959 1.00 149.63 336 THR A N 1
ATOM 2210 C CA . THR A 1 337 ? -8.882 7.372 -46.338 1.00 153.86 336 THR A CA 1
ATOM 2211 C C . THR A 1 337 ? -7.466 7.109 -46.859 1.00 171.82 336 THR A C 1
ATOM 2212 O O . THR A 1 337 ? -7.297 6.483 -47.902 1.00 159.00 336 THR A O 1
ATOM 2216 N N . GLN A 1 338 ? -6.456 7.564 -46.120 1.00 201.78 337 GLN A N 1
ATOM 2217 C CA . GLN A 1 338 ? -5.048 7.402 -46.492 1.00 194.05 337 GLN A CA 1
ATOM 2218 C C . GLN A 1 338 ? -4.685 5.929 -46.664 1.00 184.04 337 GLN A C 1
ATOM 2219 O O . GLN A 1 338 ? -3.794 5.417 -45.986 1.00 191.73 337 GLN A O 1
ATOM 2221 N N . LYS A 1 339 ? -5.380 5.254 -47.574 1.00 159.44 338 LYS A N 1
ATOM 2222 C CA . LYS A 1 339 ? -5.346 3.802 -47.651 1.00 131.77 338 LYS A CA 1
ATOM 2223 C C . LYS A 1 339 ? -5.362 3.260 -49.074 1.00 116.49 338 LYS A C 1
ATOM 2224 O O . LYS A 1 339 ? -5.102 3.973 -50.045 1.00 99.33 338 LYS A O 1
ATOM 2230 N N . LEU A 1 340 ? -5.668 1.970 -49.165 1.00 106.93 339 LEU A N 1
ATOM 2231 C CA . LEU A 1 340 ? -6.040 1.315 -50.409 1.00 81.86 339 LEU A CA 1
ATOM 2232 C C . LEU A 1 340 ? -7.426 1.783 -50.855 1.00 75.75 339 LEU A C 1
ATOM 2233 O O . LEU A 1 340 ? -7.831 1.583 -52.001 1.00 67.88 339 LEU A O 1
ATOM 2238 N N . ALA A 1 341 ? -8.132 2.435 -49.935 1.00 78.32 340 ALA A N 1
ATOM 2239 C CA . ALA A 1 341 ? -9.486 2.930 -50.168 1.00 67.39 340 ALA A CA 1
ATOM 2240 C C . ALA A 1 341 ? -9.584 3.931 -51.313 1.00 67.39 340 ALA A C 1
ATOM 2241 O O . ALA A 1 341 ? -10.485 3.837 -52.145 1.00 63.60 340 ALA A O 1
ATOM 2243 N N . GLN A 1 342 ? -8.667 4.892 -51.347 1.00 82.36 341 GLN A N 1
ATOM 2244 C CA . GLN A 1 342 ? -8.651 5.895 -52.408 1.00 77.00 341 GLN A CA 1
ATOM 2245 C C . GLN A 1 342 ? -8.431 5.254 -53.773 1.00 70.77 341 GLN A C 1
ATOM 2246 O O . GLN A 1 342 ? -9.184 5.508 -54.714 1.00 78.45 341 GLN A O 1
ATOM 2252 N N . ALA A 1 343 ? -7.399 4.420 -53.871 1.00 66.77 342 ALA A N 1
ATOM 2253 C CA . ALA A 1 343 ? -7.085 3.721 -55.112 1.00 70.37 342 ALA A CA 1
ATOM 2254 C C . ALA A 1 343 ? -8.256 2.859 -55.577 1.00 69.22 342 ALA A C 1
ATOM 2255 O O . ALA A 1 343 ? -8.560 2.796 -56.769 1.00 65.68 342 ALA A O 1
ATOM 2257 N N . ALA A 1 344 ? -8.916 2.209 -54.623 1.00 72.20 343 ALA A N 1
ATOM 2258 C CA . ALA A 1 344 ? -10.047 1.338 -54.923 1.00 70.65 343 ALA A CA 1
ATOM 2259 C C . ALA A 1 344 ? -11.238 2.141 -55.431 1.00 71.61 343 ALA A C 1
ATOM 2260 O O . ALA A 1 344 ? -11.918 1.731 -56.372 1.00 84.06 343 ALA A O 1
ATOM 2262 N N . LEU A 1 345 ? -11.487 3.284 -54.802 1.00 67.46 344 LEU A N 1
ATOM 2263 C CA . LEU A 1 345 ? -12.591 4.149 -55.199 1.00 69.42 344 LEU A CA 1
ATOM 2264 C C . LEU A 1 345 ? -12.356 4.720 -56.593 1.00 65.85 344 LEU A C 1
ATOM 2265 O O . LEU A 1 345 ? -13.271 4.764 -57.415 1.00 58.17 344 LEU A O 1
ATOM 2270 N N . LEU A 1 346 ? -11.124 5.150 -56.853 1.00 61.95 345 LEU A N 1
ATOM 2271 C CA . LEU A 1 346 ? -10.765 5.693 -58.158 1.00 58.75 345 LEU A CA 1
ATOM 2272 C C . LEU A 1 346 ? -10.901 4.627 -59.238 1.00 59.65 345 LEU A C 1
ATOM 2273 O O . LEU A 1 346 ? -11.474 4.876 -60.304 1.00 63.17 345 LEU A O 1
ATOM 2278 N N . TYR A 1 347 ? -10.375 3.439 -58.952 1.00 57.66 346 TYR A N 1
ATOM 2279 C CA . TYR A 1 347 ? -10.479 2.310 -59.870 1.00 60.98 346 TYR A CA 1
ATOM 2280 C C . TYR A 1 347 ? -11.931 1.971 -60.183 1.00 63.03 346 TYR A C 1
ATOM 2281 O O . TYR A 1 347 ? -12.287 1.756 -61.339 1.00 68.39 346 TYR A O 1
ATOM 2290 N N . MET A 1 348 ? -12.760 1.914 -59.146 1.00 61.05 347 MET A N 1
ATOM 2291 C CA . MET A 1 348 ? -14.179 1.620 -59.313 1.00 64.43 347 MET A CA 1
ATOM 2292 C C . MET A 1 348 ? -14.887 2.683 -60.142 1.00 63.73 347 MET A C 1
ATOM 2293 O O . MET A 1 348 ? -15.718 2.372 -60.996 1.00 56.07 347 MET A O 1
ATOM 2298 N N . GLY A 1 349 ? -14.543 3.940 -59.884 1.00 72.55 348 GLY A N 1
ATOM 2299 C CA . GLY A 1 349 ? -15.152 5.058 -60.577 1.00 78.85 348 GLY A CA 1
ATOM 2300 C C . GLY A 1 349 ? -14.808 5.091 -62.051 1.00 77.90 348 GLY A C 1
ATOM 2301 O O . GLY A 1 349 ? -15.667 5.362 -62.889 1.00 77.72 348 GLY A O 1
ATOM 2302 N N . SER A 1 350 ? -13.547 4.812 -62.368 1.00 82.48 349 SER A N 1
ATOM 2303 C CA . SER A 1 350 ? -13.065 4.928 -63.740 1.00 82.12 349 SER A CA 1
ATOM 2304 C C . SER A 1 350 ? -13.306 3.676 -64.586 1.00 80.64 349 SER A C 1
ATOM 2305 O O . SER A 1 350 ? -13.547 3.774 -65.789 1.00 82.05 349 SER A O 1
ATOM 2308 N N . LYS A 1 351 ? -13.240 2.503 -63.963 1.00 78.73 350 LYS A N 1
ATOM 2309 C CA . LYS A 1 351 ? -13.232 1.251 -64.717 1.00 68.13 350 LYS A CA 1
ATOM 2310 C C . LYS A 1 351 ? -14.486 0.389 -64.570 1.00 66.92 350 LYS A C 1
ATOM 2311 O O . LYS A 1 351 ? -14.705 -0.522 -65.367 1.00 72.76 350 LYS A O 1
ATOM 2317 N N . LEU A 1 352 ? -15.309 0.665 -63.564 1.00 65.67 351 LEU A N 1
ATOM 2318 C CA . LEU A 1 352 ? -16.438 -0.215 -63.271 1.00 65.39 351 LEU A CA 1
ATOM 2319 C C . LEU A 1 352 ? -17.795 0.473 -63.391 1.00 66.71 351 LEU A C 1
ATOM 2320 O O . LEU A 1 352 ? -18.702 0.217 -62.599 1.00 79.27 351 LEU A O 1
ATOM 2325 N N . THR A 1 353 ? -17.930 1.342 -64.386 1.00 61.32 352 THR A N 1
ATOM 2326 C CA . THR A 1 353 ? -19.205 1.987 -64.668 1.00 76.10 352 THR A CA 1
ATOM 2327 C C . THR A 1 353 ? -19.858 1.355 -65.895 1.00 80.78 352 THR A C 1
ATOM 2328 O O . THR A 1 353 ? -19.168 0.905 -66.810 1.00 88.37 352 THR A O 1
ATOM 2332 N N . SER A 1 354 ? -21.187 1.320 -65.913 1.00 84.53 353 SER A N 1
ATOM 2333 C CA . SER A 1 354 ? -21.918 0.807 -67.067 1.00 86.33 353 SER A CA 1
ATOM 2334 C C . SER A 1 354 ? -21.795 1.770 -68.246 1.00 92.76 353 SER A C 1
ATOM 2335 O O . SER A 1 354 ? -21.311 2.889 -68.085 1.00 84.15 353 SER A O 1
ATOM 2338 N N . GLN A 1 355 ? -22.225 1.330 -69.427 1.00 105.89 354 GLN A N 1
ATOM 2339 C CA . GLN A 1 355 ? -22.104 2.134 -70.645 1.00 109.89 354 GLN A CA 1
ATOM 2340 C C . GLN A 1 355 ? -22.845 3.466 -70.537 1.00 113.77 354 GLN A C 1
ATOM 2341 O O . GLN A 1 355 ? -22.339 4.496 -70.975 1.00 117.76 354 GLN A O 1
ATOM 2347 N N . ASP A 1 356 ? -24.043 3.442 -69.960 1.00 107.45 355 ASP A N 1
ATOM 2348 C CA . ASP A 1 356 ? -24.820 4.665 -69.773 1.00 101.84 355 ASP A CA 1
ATOM 2349 C C . ASP A 1 356 ? -24.082 5.628 -68.848 1.00 92.85 355 ASP A C 1
ATOM 2350 O O . ASP A 1 356 ? -23.986 6.828 -69.124 1.00 96.25 355 ASP A O 1
ATOM 2352 N N . GLU A 1 357 ? -23.556 5.088 -67.753 1.00 89.58 356 GLU A N 1
ATOM 2353 C CA . GLU A 1 357 ? -22.810 5.880 -66.784 1.00 95.20 356 GLU A CA 1
ATOM 2354 C C . GLU A 1 357 ? -21.564 6.485 -67.423 1.00 88.89 356 GLU A C 1
ATOM 2355 O O . GLU A 1 357 ? -21.299 7.678 -67.275 1.00 87.01 356 GLU A O 1
ATOM 2357 N N . THR A 1 358 ? -20.811 5.659 -68.144 1.00 80.23 357 THR A N 1
ATOM 2358 C CA . THR A 1 358 ? -19.599 6.121 -68.813 1.00 79.06 357 THR A CA 1
ATOM 2359 C C . THR A 1 358 ? -19.911 7.214 -69.830 1.00 71.04 357 THR A C 1
ATOM 2360 O O . THR A 1 358 ? -19.203 8.216 -69.914 1.00 64.61 357 THR A O 1
ATOM 2364 N N . LYS A 1 359 ? -20.986 7.020 -70.584 1.00 66.89 358 LYS A N 1
ATOM 2365 C CA . LYS A 1 359 ? -21.420 7.986 -71.586 1.00 70.45 358 LYS A CA 1
ATOM 2366 C C . LYS A 1 359 ? -21.780 9.331 -70.959 1.00 79.39 358 LYS A C 1
ATOM 2367 O O . LYS A 1 359 ? -21.268 10.374 -71.376 1.00 96.54 358 LYS A O 1
ATOM 2373 N N . GLU A 1 360 ? -22.651 9.304 -69.953 1.00 75.26 359 GLU A N 1
ATOM 2374 C CA . GLU A 1 360 ? -23.090 10.534 -69.301 1.00 70.93 359 GLU A CA 1
ATOM 2375 C C . GLU A 1 360 ? -21.935 11.267 -68.624 1.00 64.22 359 GLU A C 1
ATOM 2376 O O . GLU A 1 360 ? -21.785 12.484 -68.772 1.00 62.69 359 GLU A O 1
ATOM 2382 N N . LEU A 1 361 ? -21.114 10.518 -67.895 1.00 60.58 360 LEU A N 1
ATOM 2383 C CA . LEU A 1 361 ? -19.991 11.099 -67.167 1.00 60.19 360 LEU A CA 1
ATOM 2384 C C . LEU A 1 361 ? -18.944 11.689 -68.105 1.00 70.15 360 LEU A C 1
ATOM 2385 O O . LEU A 1 361 ? -18.442 12.789 -67.868 1.00 80.78 360 LEU A O 1
ATOM 2390 N N . THR A 1 362 ? -18.619 10.961 -69.171 1.00 72.45 361 THR A N 1
ATOM 2391 C CA . THR A 1 362 ? -17.649 11.438 -70.151 1.00 71.71 361 THR A CA 1
ATOM 2392 C C . THR A 1 362 ? -18.174 12.679 -70.864 1.00 67.56 361 THR A C 1
ATOM 2393 O O . THR A 1 362 ? -17.424 13.626 -71.115 1.00 60.63 361 THR A O 1
ATOM 2397 N N . ALA A 1 363 ? -19.467 12.674 -71.179 1.00 69.18 362 ALA A N 1
ATOM 2398 C CA . ALA A 1 363 ? -20.101 13.821 -71.822 1.00 67.19 362 ALA A CA 1
ATOM 2399 C C . ALA A 1 363 ? -20.034 15.069 -70.945 1.00 69.10 362 ALA A C 1
ATOM 2400 O O . ALA A 1 363 ? -19.590 16.131 -71.394 1.00 75.44 362 ALA A O 1
ATOM 2402 N N . ILE A 1 364 ? -20.472 14.935 -69.695 1.00 71.64 363 ILE A N 1
ATOM 2403 C CA . ILE A 1 364 ? -20.459 16.054 -68.757 1.00 80.32 363 ILE A CA 1
ATOM 2404 C C . ILE A 1 364 ? -19.040 16.567 -68.535 1.00 77.79 363 ILE A C 1
ATOM 2405 O O . ILE A 1 364 ? -18.798 17.778 -68.515 1.00 80.47 363 ILE A O 1
ATOM 2407 N N . PHE A 1 365 ? -18.106 15.634 -68.381 1.00 63.38 364 PHE A N 1
ATOM 2408 C CA . PHE A 1 365 ? -16.713 15.980 -68.130 1.00 63.91 364 PHE A CA 1
ATOM 2409 C C . PHE A 1 365 ? -16.137 16.745 -69.314 1.00 84.25 364 PHE A C 1
ATOM 2410 O O . PHE A 1 365 ? -15.374 17.695 -69.139 1.00 95.19 364 PHE A O 1
ATOM 2418 N N . HIS A 1 366 ? -16.508 16.325 -70.520 1.00 82.50 365 HIS A N 1
ATOM 2419 C CA . HIS A 1 366 ? -16.099 17.026 -71.729 1.00 78.99 365 HIS A CA 1
ATOM 2420 C C . HIS A 1 366 ? -16.684 18.431 -71.758 1.00 85.73 365 HIS A C 1
ATOM 2421 O O . HIS A 1 366 ? -16.008 19.385 -72.142 1.00 86.45 365 HIS A O 1
ATOM 2428 N N . LYS A 1 367 ? -17.945 18.551 -71.354 1.00 93.28 366 LYS A N 1
ATOM 2429 C CA . LYS A 1 367 ? -18.604 19.851 -71.303 1.00 86.16 366 LYS A CA 1
ATOM 2430 C C . LYS A 1 367 ? -17.904 20.794 -70.326 1.00 79.37 366 LYS A C 1
ATOM 2431 O O . LYS A 1 367 ? -17.819 21.998 -70.570 1.00 82.66 366 LYS A O 1
ATOM 2433 N N . MET A 1 368 ? -17.397 20.244 -69.227 1.00 73.24 367 MET A N 1
ATOM 2434 C CA . MET A 1 368 ? -16.731 21.055 -68.208 1.00 77.93 367 MET A CA 1
ATOM 2435 C C . MET A 1 368 ? -15.246 21.297 -68.480 1.00 87.02 367 MET A C 1
ATOM 2436 O O . MET A 1 368 ? -14.677 22.277 -67.998 1.00 87.52 367 MET A O 1
ATOM 2441 N N . ASP A 1 369 ? -14.618 20.408 -69.244 1.00 87.87 368 ASP A N 1
ATOM 2442 C CA . ASP A 1 369 ? -13.205 20.567 -69.575 1.00 85.03 368 ASP A CA 1
ATOM 2443 C C . ASP A 1 369 ? -13.043 21.510 -70.762 1.00 93.25 368 ASP A C 1
ATOM 2444 O O . ASP A 1 369 ? -13.037 21.081 -71.917 1.00 101.46 368 ASP A O 1
ATOM 2449 N N . LYS A 1 370 ? -12.905 22.797 -70.463 1.00 88.88 369 LYS A N 1
ATOM 2450 C CA . LYS A 1 370 ? -12.907 23.840 -71.483 1.00 90.35 369 LYS A CA 1
ATOM 2451 C C . LYS A 1 370 ? -11.678 23.820 -72.388 1.00 86.22 369 LYS A C 1
ATOM 2452 O O . LYS A 1 370 ? -11.802 23.950 -73.605 1.00 91.72 369 LYS A O 1
ATOM 2458 N N . ASN A 1 371 ? -10.494 23.663 -71.803 1.00 88.36 370 ASN A N 1
ATOM 2459 C CA . ASN A 1 371 ? -9.267 23.640 -72.593 1.00 81.66 370 ASN A CA 1
ATOM 2460 C C . ASN A 1 371 ? -8.963 22.240 -73.122 1.00 80.33 370 ASN A C 1
ATOM 2461 O O . ASN A 1 371 ? -8.065 22.057 -73.943 1.00 74.85 370 ASN A O 1
ATOM 2466 N N . GLY A 1 372 ? -9.717 21.257 -72.641 1.00 82.54 371 GLY A N 1
ATOM 2467 C CA . GLY A 1 372 ? -9.626 19.897 -73.142 1.00 74.10 371 GLY A CA 1
ATOM 2468 C C . GLY A 1 372 ? -8.382 19.123 -72.746 1.00 75.66 371 GLY A C 1
ATOM 2469 O O . GLY A 1 372 ? -8.051 18.120 -73.377 1.00 82.80 371 GLY A O 1
ATOM 2470 N N . ASP A 1 373 ? -7.697 19.572 -71.699 1.00 81.42 372 ASP A N 1
ATOM 2471 C CA . ASP A 1 373 ? -6.476 18.908 -71.247 1.00 86.06 372 ASP A CA 1
ATOM 2472 C C . ASP A 1 373 ? -6.743 17.566 -70.560 1.00 89.18 372 ASP A C 1
ATOM 2473 O O . ASP A 1 373 ? -5.827 16.765 -70.375 1.00 103.49 372 ASP A O 1
ATOM 2478 N N . GLY A 1 374 ? -7.995 17.326 -70.187 1.00 82.01 373 GLY A N 1
ATOM 2479 C CA . GLY A 1 374 ? -8.362 16.099 -69.503 1.00 79.73 373 GLY A CA 1
ATOM 2480 C C . GLY A 1 374 ? -8.432 16.290 -68.000 1.00 84.66 373 GLY A C 1
ATOM 2481 O O . GLY A 1 374 ? -8.574 15.328 -67.244 1.00 83.41 373 GLY A O 1
ATOM 2482 N N . GLN A 1 375 ? -8.334 17.544 -67.570 1.00 85.47 374 GLN A N 1
ATOM 2483 C CA . GLN A 1 375 ? -8.414 17.890 -66.155 1.00 75.45 374 GLN A CA 1
ATOM 2484 C C . GLN A 1 375 ? -9.436 18.992 -65.918 1.00 83.39 374 GLN A C 1
ATOM 2485 O O . GLN A 1 375 ? -9.655 19.839 -66.782 1.00 86.15 374 GLN A O 1
ATOM 2491 N N . LEU A 1 376 ? -10.068 18.970 -64.750 1.00 89.62 375 LEU A N 1
ATOM 2492 C CA . LEU A 1 376 ? -10.892 20.089 -64.316 1.00 89.47 375 LEU A CA 1
ATOM 2493 C C . LEU A 1 376 ? -10.143 20.886 -63.253 1.00 88.46 375 LEU A C 1
ATOM 2494 O O . LEU A 1 376 ? -9.668 20.320 -62.269 1.00 86.64 375 LEU A O 1
ATOM 2499 N N . ASP A 1 377 ? -10.042 22.197 -63.447 1.00 95.23 376 ASP A N 1
ATOM 2500 C CA . ASP A 1 377 ? -9.374 23.050 -62.469 1.00 104.67 376 ASP A CA 1
ATOM 2501 C C . ASP A 1 377 ? -10.383 23.955 -61.771 1.00 111.42 376 ASP A C 1
ATOM 2502 O O . ASP A 1 377 ? -11.585 23.828 -61.989 1.00 115.32 376 ASP A O 1
ATOM 2507 N N . ARG A 1 378 ? -9.887 24.874 -60.949 1.00 109.51 377 ARG A N 1
ATOM 2508 C CA . ARG A 1 378 ? -10.748 25.761 -60.172 1.00 106.11 377 ARG A CA 1
ATOM 2509 C C . ARG A 1 378 ? -11.721 26.551 -61.045 1.00 107.39 377 ARG A C 1
ATOM 2510 O O . ARG A 1 378 ? -12.919 26.581 -60.770 1.00 110.59 377 ARG A O 1
ATOM 2512 N N . ALA A 1 379 ? -11.207 27.177 -62.099 1.00 105.23 378 ALA A N 1
ATOM 2513 C CA . ALA A 1 379 ? -12.027 28.019 -62.967 1.00 104.55 378 ALA A CA 1
ATOM 2514 C C . ALA A 1 379 ? -13.116 27.212 -63.672 1.00 100.10 378 ALA A C 1
ATOM 2515 O O . ALA A 1 379 ? -14.292 27.589 -63.658 1.00 94.89 378 ALA A O 1
ATOM 2517 N N . GLU A 1 380 ? -12.718 26.100 -64.282 1.00 102.24 379 GLU A N 1
ATOM 2518 C CA . GLU A 1 380 ? -13.650 25.238 -65.000 1.00 99.90 379 GLU A CA 1
ATOM 2519 C C . GLU A 1 380 ? -14.668 24.619 -64.047 1.00 91.71 379 GLU A C 1
ATOM 2520 O O . GLU A 1 380 ? -15.835 24.449 -64.402 1.00 91.85 379 GLU A O 1
ATOM 2526 N N . LEU A 1 381 ? -14.222 24.278 -62.841 1.00 83.67 380 LEU A N 1
ATOM 2527 C CA . LEU A 1 381 ? -15.124 23.754 -61.820 1.00 83.83 380 LEU A CA 1
ATOM 2528 C C . LEU A 1 381 ? -16.155 24.804 -61.417 1.00 92.34 380 LEU A C 1
ATOM 2529 O O . LEU A 1 381 ? -17.320 24.483 -61.203 1.00 93.93 380 LEU A O 1
ATOM 2534 N N . ILE A 1 382 ? -15.716 26.056 -61.316 1.00 91.97 381 ILE A N 1
ATOM 2535 C CA . ILE A 1 382 ? -16.609 27.162 -60.980 1.00 103.36 381 ILE A CA 1
ATOM 2536 C C . ILE A 1 382 ? -17.654 27.379 -62.065 1.00 106.40 381 ILE A C 1
ATOM 2537 O O . ILE A 1 382 ? -18.852 27.455 -61.785 1.00 113.79 381 ILE A O 1
ATOM 2542 N N . GLU A 1 383 ? -17.191 27.470 -63.306 1.00 100.27 382 GLU A N 1
ATOM 2543 C CA . GLU A 1 383 ? -18.071 27.742 -64.435 1.00 99.88 382 GLU A CA 1
ATOM 2544 C C . GLU A 1 383 ? -19.024 26.579 -64.704 1.00 96.26 382 GLU A C 1
ATOM 2545 O O . GLU A 1 383 ? -20.130 26.779 -65.207 1.00 104.06 382 GLU A O 1
ATOM 2551 N N . GLY A 1 384 ? -18.588 25.366 -64.379 1.00 91.32 383 GLY A N 1
ATOM 2552 C CA . GLY A 1 384 ? -19.394 24.183 -64.624 1.00 91.30 383 GLY A CA 1
ATOM 2553 C C . GLY A 1 384 ? -20.185 23.669 -63.433 1.00 98.68 383 GLY A C 1
ATOM 2554 O O . GLY A 1 384 ? -20.957 22.719 -63.568 1.00 101.39 383 GLY A O 1
ATOM 2555 N N . TYR A 1 385 ? -20.000 24.286 -62.269 1.00 98.66 384 TYR A N 1
ATOM 2556 C CA . TYR A 1 385 ? -20.611 23.784 -61.038 1.00 94.74 384 TYR A CA 1
ATOM 2557 C C . TYR A 1 385 ? -22.136 23.788 -61.053 1.00 98.20 384 TYR A C 1
ATOM 2558 O O . TYR A 1 385 ? -22.766 22.752 -60.830 1.00 95.81 384 TYR A O 1
ATOM 2567 N N . LYS A 1 386 ? -22.720 24.956 -61.304 1.00 101.05 385 LYS A N 1
ATOM 2568 C CA . LYS A 1 386 ? -24.170 25.115 -61.268 1.00 107.14 385 LYS A CA 1
ATOM 2569 C C . LYS A 1 386 ? -24.856 24.171 -62.247 1.00 114.27 385 LYS A C 1
ATOM 2570 O O . LYS A 1 386 ? -25.935 23.645 -61.967 1.00 119.67 385 LYS A O 1
ATOM 2572 N N . GLU A 1 387 ? -24.214 23.948 -63.388 1.00 115.86 386 GLU A N 1
ATOM 2573 C CA . GLU A 1 387 ? -24.758 23.067 -64.412 1.00 119.03 386 GLU A CA 1
ATOM 2574 C C . GLU A 1 387 ? -24.572 21.595 -64.054 1.00 110.67 386 GLU A C 1
ATOM 2575 O O . GLU A 1 387 ? -25.413 20.765 -64.387 1.00 109.57 386 GLU A O 1
ATOM 2581 N N . LEU A 1 388 ? -23.467 21.273 -63.388 1.00 106.09 387 LEU A N 1
ATOM 2582 C CA . LEU A 1 388 ? -23.236 19.915 -62.901 1.00 100.73 387 LEU A CA 1
ATOM 2583 C C . LEU A 1 388 ? -24.274 19.523 -61.852 1.00 106.63 387 LEU A C 1
ATOM 2584 O O . LEU A 1 388 ? -24.837 18.423 -61.889 1.00 97.01 387 LEU A O 1
ATOM 2586 N N . MET A 1 389 ? -24.533 20.441 -60.925 1.00 125.69 388 MET A N 1
ATOM 2587 C CA . MET A 1 389 ? -25.543 20.222 -59.898 1.00 127.72 388 MET A CA 1
ATOM 2588 C C . MET A 1 389 ? -26.937 20.221 -60.512 1.00 141.71 388 MET A C 1
ATOM 2589 O O . MET A 1 389 ? -27.832 19.523 -60.037 1.00 140.47 388 MET A O 1
ATOM 2594 N N . ARG A 1 390 ? -27.116 21.012 -61.566 1.00 163.04 389 ARG A N 1
ATOM 2595 C CA . ARG A 1 390 ? -28.365 21.006 -62.320 1.00 173.97 389 ARG A CA 1
ATOM 2596 C C . ARG A 1 390 ? -28.575 19.645 -62.977 1.00 178.73 389 ARG A C 1
ATOM 2597 O O . ARG A 1 390 ? -29.705 19.179 -63.122 1.00 187.77 389 ARG A O 1
ATOM 2599 N N . MET A 1 391 ? -27.472 19.016 -63.372 1.00 162.11 390 MET A N 1
ATOM 2600 C CA . MET A 1 391 ? -27.497 17.668 -63.926 1.00 147.24 390 MET A CA 1
ATOM 2601 C C . MET A 1 391 ? -27.791 16.596 -62.891 1.00 135.91 390 MET A C 1
ATOM 2602 O O . MET A 1 391 ? -28.492 15.626 -63.177 1.00 133.46 390 MET A O 1
ATOM 2607 N N . LYS A 1 392 ? -27.263 16.798 -61.695 1.00 130.00 391 LYS A N 1
ATOM 2608 C CA . LYS A 1 392 ? -27.445 15.860 -60.604 1.00 118.80 391 LYS A CA 1
ATOM 2609 C C . LYS A 1 392 ? -28.677 16.165 -59.768 1.00 120.48 391 LYS A C 1
ATOM 2610 O O . LYS A 1 392 ? -28.654 15.998 -58.556 1.00 125.36 391 LYS A O 1
ATOM 2616 N N . GLY A 1 393 ? -29.752 16.610 -60.408 1.00 131.92 392 GLY A N 1
ATOM 2617 C CA . GLY A 1 393 ? -30.978 16.932 -59.696 1.00 138.43 392 GLY A CA 1
ATOM 2618 C C . GLY A 1 393 ? -30.830 18.131 -58.781 1.00 140.93 392 GLY A C 1
ATOM 2619 O O . GLY A 1 393 ? -31.352 19.196 -59.057 1.00 113.28 392 GLY A O 1
ATOM 2620 N N . GLN A 1 394 ? -30.112 17.955 -57.685 1.00 171.39 393 GLN A N 1
ATOM 2621 C CA . GLN A 1 394 ? -29.895 19.035 -56.744 1.00 189.90 393 GLN A CA 1
ATOM 2622 C C . GLN A 1 394 ? -29.473 20.305 -57.465 1.00 199.80 393 GLN A C 1
ATOM 2623 O O . GLN A 1 394 ? -30.293 21.150 -57.804 1.00 188.45 393 GLN A O 1
ATOM 2625 N N . SER A 1 397 ? -29.428 24.552 -58.284 1.00 175.98 396 SER A N 1
ATOM 2626 C CA . SER A 1 397 ? -28.859 25.574 -57.414 1.00 163.78 396 SER A CA 1
ATOM 2627 C C . SER A 1 397 ? -28.621 26.875 -58.173 1.00 153.35 396 SER A C 1
ATOM 2628 O O . SER A 1 397 ? -27.668 27.603 -57.894 1.00 146.50 396 SER A O 1
ATOM 2631 N N . MET A 1 398 ? -29.493 27.161 -59.134 1.00 156.98 397 MET A N 1
ATOM 2632 C CA . MET A 1 398 ? -29.380 28.374 -59.935 1.00 160.47 397 MET A CA 1
ATOM 2633 C C . MET A 1 398 ? -29.089 29.588 -59.059 1.00 172.20 397 MET A C 1
ATOM 2634 O O . MET A 1 398 ? -28.106 30.299 -59.273 1.00 172.19 397 MET A O 1
ATOM 2639 N N . LEU A 1 399 ? -29.948 29.819 -58.072 1.00 185.21 398 LEU A N 1
ATOM 2640 C CA . LEU A 1 399 ? -29.785 30.947 -57.162 1.00 189.38 398 LEU A CA 1
ATOM 2641 C C . LEU A 1 399 ? -28.668 30.687 -56.157 1.00 181.38 398 LEU A C 1
ATOM 2642 O O . LEU A 1 399 ? -28.924 30.434 -54.980 1.00 181.91 398 LEU A O 1
ATOM 2647 N N . ASP A 1 400 ? -27.427 30.751 -56.630 1.00 171.07 399 ASP A N 1
ATOM 2648 C CA . ASP A 1 400 ? -26.269 30.523 -55.774 1.00 159.89 399 ASP A CA 1
ATOM 2649 C C . ASP A 1 400 ? -25.272 31.673 -55.876 1.00 160.10 399 ASP A C 1
ATOM 2650 O O . ASP A 1 400 ? -24.817 32.017 -56.967 1.00 153.63 399 ASP A O 1
ATOM 2655 N N . ALA A 1 401 ? -24.938 32.262 -54.733 1.00 173.02 400 ALA A N 1
ATOM 2656 C CA . ALA A 1 401 ? -23.994 33.375 -54.691 1.00 175.54 400 ALA A CA 1
ATOM 2657 C C . ALA A 1 401 ? -22.583 32.932 -55.075 1.00 173.05 400 ALA A C 1
ATOM 2658 O O . ALA A 1 401 ? -22.139 31.854 -54.694 1.00 172.46 400 ALA A O 1
ATOM 2660 N N . SER A 1 402 ? -21.910 33.748 -55.880 1.00 171.70 401 SER A N 1
ATOM 2661 C CA . SER A 1 402 ? -20.599 33.405 -56.428 1.00 163.55 401 SER A CA 1
ATOM 2662 C C . SER A 1 402 ? -19.586 32.949 -55.369 1.00 154.92 401 SER A C 1
ATOM 2663 O O . SER A 1 402 ? -18.761 32.067 -55.624 1.00 151.65 401 SER A O 1
ATOM 2666 N N . ALA A 1 403 ? -19.663 33.542 -54.180 1.00 155.26 402 ALA A N 1
ATOM 2667 C CA . ALA A 1 403 ? -18.730 33.217 -53.104 1.00 142.44 402 ALA A CA 1
ATOM 2668 C C . ALA A 1 403 ? -18.922 31.806 -52.547 1.00 133.51 402 ALA A C 1
ATOM 2669 O O . ALA A 1 403 ? -17.947 31.084 -52.335 1.00 117.35 402 ALA A O 1
ATOM 2671 N N . VAL A 1 404 ? -20.171 31.412 -52.316 1.00 145.86 403 VAL A N 1
ATOM 2672 C CA . VAL A 1 404 ? -20.445 30.071 -51.805 1.00 145.53 403 VAL A CA 1
ATOM 2673 C C . VAL A 1 404 ? -20.217 29.041 -52.905 1.00 138.97 403 VAL A C 1
ATOM 2674 O O . VAL A 1 404 ? -19.920 27.880 -52.627 1.00 136.80 403 VAL A O 1
ATOM 2678 N N . GLU A 1 405 ? -20.349 29.477 -54.155 1.00 138.77 404 GLU A N 1
ATOM 2679 C CA . GLU A 1 405 ? -20.039 28.627 -55.299 1.00 126.72 404 GLU A CA 1
ATOM 2680 C C . GLU A 1 405 ? -18.548 28.322 -55.297 1.00 117.98 404 GLU A C 1
ATOM 2681 O O . GLU A 1 405 ? -18.135 27.170 -55.452 1.00 104.86 404 GLU A O 1
ATOM 2683 N N . HIS A 1 406 ? -17.745 29.366 -55.108 1.00 123.38 405 HIS A N 1
ATOM 2684 C CA . HIS A 1 406 ? -16.300 29.213 -55.006 1.00 119.92 405 HIS A CA 1
ATOM 2685 C C . HIS A 1 406 ? -15.937 28.335 -53.810 1.00 125.17 405 HIS A C 1
ATOM 2686 O O . HIS A 1 406 ? -15.006 27.536 -53.878 1.00 124.83 405 HIS A O 1
ATOM 2688 N N . GLU A 1 407 ? -16.673 28.498 -52.715 1.00 140.90 406 GLU A N 1
ATOM 2689 C CA . GLU A 1 407 ? -16.427 27.733 -51.494 1.00 147.61 406 GLU A CA 1
ATOM 2690 C C . GLU A 1 407 ? -16.675 26.236 -51.686 1.00 144.03 406 GLU A C 1
ATOM 2691 O O . GLU A 1 407 ? -15.827 25.406 -51.340 1.00 144.40 406 GLU A O 1
ATOM 2693 N N . VAL A 1 408 ? -17.840 25.892 -52.227 1.00 138.27 407 VAL A N 1
ATOM 2694 C CA . VAL A 1 408 ? -18.169 24.493 -52.479 1.00 131.94 407 VAL A CA 1
ATOM 2695 C C . VAL A 1 408 ? -17.191 23.914 -53.498 1.00 132.22 407 VAL A C 1
ATOM 2696 O O . VAL A 1 408 ? -16.759 22.764 -53.381 1.00 135.69 407 VAL A O 1
ATOM 2700 N N . ASP A 1 409 ? -16.834 24.728 -54.489 1.00 132.41 408 ASP A N 1
ATOM 2701 C CA . ASP A 1 409 ? -15.831 24.340 -55.476 1.00 129.04 408 ASP A CA 1
ATOM 2702 C C . ASP A 1 409 ? -14.496 24.048 -54.794 1.00 124.32 408 ASP A C 1
ATOM 2703 O O . ASP A 1 409 ? -13.725 23.207 -55.255 1.00 118.39 408 ASP A O 1
ATOM 2705 N N . GLN A 1 410 ? -14.229 24.756 -53.699 1.00 126.62 409 GLN A N 1
ATOM 2706 C CA . GLN A 1 410 ? -13.020 24.542 -52.910 1.00 122.30 409 GLN A CA 1
ATOM 2707 C C . GLN A 1 410 ? -13.097 23.234 -52.127 1.00 124.88 409 GLN A C 1
ATOM 2708 O O . GLN A 1 410 ? -12.093 22.545 -51.976 1.00 118.29 409 GLN A O 1
ATOM 2710 N N . VAL A 1 411 ? -14.273 22.920 -51.590 1.00 137.86 410 VAL A N 1
ATOM 2711 C CA . VAL A 1 411 ? -14.498 21.636 -50.918 1.00 140.24 410 VAL A CA 1
ATOM 2712 C C . VAL A 1 411 ? -14.256 20.473 -51.892 1.00 138.68 410 VAL A C 1
ATOM 2713 O O . VAL A 1 411 ? -13.596 19.466 -51.575 1.00 139.53 410 VAL A O 1
ATOM 2717 N N . LEU A 1 412 ? -14.804 20.620 -53.091 1.00 135.66 411 LEU A N 1
ATOM 2718 C CA . LEU A 1 412 ? -14.563 19.642 -54.135 1.00 126.25 411 LEU A CA 1
ATOM 2719 C C . LEU A 1 412 ? -13.072 19.618 -54.459 1.00 116.91 411 LEU A C 1
ATOM 2720 O O . LEU A 1 412 ? -12.514 18.570 -54.753 1.00 113.99 411 LEU A O 1
ATOM 2725 N N . ASP A 1 413 ? -12.418 20.772 -54.413 1.00 115.35 412 ASP A N 1
ATOM 2726 C CA . ASP A 1 413 ? -10.966 20.785 -54.540 1.00 102.23 412 ASP A CA 1
ATOM 2727 C C . ASP A 1 413 ? -10.298 20.081 -53.354 1.00 100.09 412 ASP A C 1
ATOM 2728 O O . ASP A 1 413 ? -9.123 19.728 -53.421 1.00 100.54 412 ASP A O 1
ATOM 2730 N N . ALA A 1 414 ? -11.039 19.897 -52.263 1.00 107.99 413 ALA A N 1
ATOM 2731 C CA . ALA A 1 414 ? -10.568 19.068 -51.158 1.00 111.19 413 ALA A CA 1
ATOM 2732 C C . ALA A 1 414 ? -10.942 17.603 -51.361 1.00 108.50 413 ALA A C 1
ATOM 2733 O O . ALA A 1 414 ? -10.595 16.757 -50.537 1.00 106.63 413 ALA A O 1
ATOM 2735 N N . VAL A 1 415 ? -11.646 17.293 -52.448 1.00 111.18 414 VAL A N 1
ATOM 2736 C CA . VAL A 1 415 ? -11.811 15.877 -52.800 1.00 116.47 414 VAL A CA 1
ATOM 2737 C C . VAL A 1 415 ? -10.768 15.515 -53.875 1.00 120.34 414 VAL A C 1
ATOM 2738 O O . VAL A 1 415 ? -10.794 14.432 -54.462 1.00 114.08 414 VAL A O 1
ATOM 2742 N N . ASP A 1 416 ? -9.824 16.430 -54.089 1.00 122.24 415 ASP A N 1
ATOM 2743 C CA . ASP A 1 416 ? -8.712 16.234 -55.021 1.00 105.01 415 ASP A CA 1
ATOM 2744 C C . ASP A 1 416 ? -7.617 15.360 -54.404 1.00 98.26 415 ASP A C 1
ATOM 2745 O O . ASP A 1 416 ? -6.674 15.866 -53.799 1.00 99.66 415 ASP A O 1
ATOM 2750 N N . PHE A 1 417 ? -7.761 14.046 -54.561 1.00 85.17 416 PHE A N 1
ATOM 2751 C CA . PHE A 1 417 ? -6.956 13.059 -53.837 1.00 84.30 416 PHE A CA 1
ATOM 2752 C C . PHE A 1 417 ? -5.433 13.216 -53.967 1.00 93.25 416 PHE A C 1
ATOM 2753 O O . PHE A 1 417 ? -4.728 13.264 -52.960 1.00 90.24 416 PHE A O 1
ATOM 2761 N N . ASP A 1 418 ? -4.929 13.295 -55.196 1.00 106.20 417 ASP A N 1
ATOM 2762 C CA . ASP A 1 418 ? -3.486 13.405 -55.427 1.00 105.60 417 ASP A CA 1
ATOM 2763 C C . ASP A 1 418 ? -2.958 14.799 -55.092 1.00 110.58 417 ASP A C 1
ATOM 2764 O O . ASP A 1 418 ? -1.746 15.011 -55.023 1.00 113.99 417 ASP A O 1
ATOM 2769 N N . LYS A 1 419 ? -3.882 15.741 -54.916 1.00 108.94 418 LYS A N 1
ATOM 2770 C CA . LYS A 1 419 ? -3.571 17.126 -54.559 1.00 110.74 418 LYS A CA 1
ATOM 2771 C C . LYS A 1 419 ? -2.689 17.834 -55.586 1.00 107.59 418 LYS A C 1
ATOM 2772 O O . LYS A 1 419 ? -1.885 18.694 -55.227 1.00 113.11 418 LYS A O 1
ATOM 2778 N N . ASN A 1 420 ? -2.838 17.478 -56.858 1.00 101.60 419 ASN A N 1
ATOM 2779 C CA . ASN A 1 420 ? -2.110 18.167 -57.919 1.00 93.09 419 ASN A CA 1
ATOM 2780 C C . ASN A 1 420 ? -2.710 19.532 -58.245 1.00 96.21 419 ASN A C 1
ATOM 2781 O O . ASN A 1 420 ? -2.070 20.363 -58.889 1.00 99.15 419 ASN A O 1
ATOM 2786 N N . GLY A 1 421 ? -3.942 19.758 -57.799 1.00 96.24 420 GLY A N 1
ATOM 2787 C CA . GLY A 1 421 ? -4.616 21.020 -58.045 1.00 89.46 420 GLY A CA 1
ATOM 2788 C C . GLY A 1 421 ? -5.686 20.885 -59.112 1.00 82.61 420 GLY A C 1
ATOM 2789 O O . GLY A 1 421 ? -6.384 21.847 -59.433 1.00 75.96 420 GLY A O 1
ATOM 2790 N N . TYR A 1 422 ? -5.822 19.679 -59.656 1.00 91.40 421 TYR A N 1
ATOM 2791 C CA . TYR A 1 422 ? -6.799 19.411 -60.705 1.00 85.91 421 TYR A CA 1
ATOM 2792 C C . TYR A 1 422 ? -7.689 18.236 -60.328 1.00 74.30 421 TYR A C 1
ATOM 2793 O O . TYR A 1 422 ? -7.283 17.361 -59.568 1.00 60.45 421 TYR A O 1
ATOM 2802 N N . ILE A 1 423 ? -8.905 18.219 -60.862 1.00 68.92 422 ILE A N 1
ATOM 2803 C CA . ILE A 1 423 ? -9.785 17.072 -60.690 1.00 75.32 422 ILE A CA 1
ATOM 2804 C C . ILE A 1 423 ? -9.882 16.292 -62.000 1.00 79.85 422 ILE A C 1
ATOM 2805 O O . ILE A 1 423 ? -10.402 16.793 -62.999 1.00 81.30 422 ILE A O 1
ATOM 2810 N N . GLU A 1 424 ? -9.366 15.066 -61.991 1.00 73.15 423 GLU A N 1
ATOM 2811 C CA . GLU A 1 424 ? -9.380 14.209 -63.171 1.00 68.18 423 GLU A CA 1
ATOM 2812 C C . GLU A 1 424 ? -10.777 13.682 -63.438 1.00 70.65 423 GLU A C 1
ATOM 2813 O O . GLU A 1 424 ? -11.730 14.064 -62.768 1.00 67.31 423 GLU A O 1
ATOM 2819 N N . TYR A 1 425 ? -10.888 12.797 -64.422 1.00 76.02 424 TYR A N 1
ATOM 2820 C CA . TYR A 1 425 ? -12.152 12.136 -64.710 1.00 71.37 424 TYR A CA 1
ATOM 2821 C C . TYR A 1 425 ? -12.547 11.204 -63.570 1.00 78.61 424 TYR A C 1
ATOM 2822 O O . TYR A 1 425 ? -13.694 11.203 -63.128 1.00 84.50 424 TYR A O 1
ATOM 2831 N N . SER A 1 426 ? -11.587 10.410 -63.105 1.00 88.68 425 SER A N 1
ATOM 2832 C CA . SER A 1 426 ? -11.838 9.420 -62.061 1.00 97.57 425 SER A CA 1
ATOM 2833 C C . SER A 1 426 ? -12.289 10.063 -60.753 1.00 99.16 425 SER A C 1
ATOM 2834 O O . SER A 1 426 ? -13.282 9.641 -60.158 1.00 98.11 425 SER A O 1
ATOM 2837 N N . GLU A 1 427 ? -11.550 11.072 -60.304 1.00 91.75 426 GLU A N 1
ATOM 2838 C CA . GLU A 1 427 ? -11.939 11.847 -59.131 1.00 78.13 426 GLU A CA 1
ATOM 2839 C C . GLU A 1 427 ? -13.303 12.494 -59.344 1.00 85.68 426 GLU A C 1
ATOM 2840 O O . GLU A 1 427 ? -14.116 12.575 -58.424 1.00 104.07 426 GLU A O 1
ATOM 2846 N N . PHE A 1 428 ? -13.537 12.959 -60.567 1.00 72.61 427 PHE A N 1
ATOM 2847 C CA . PHE A 1 428 ? -14.804 13.578 -60.942 1.00 68.39 427 PHE A CA 1
ATOM 2848 C C . PHE A 1 428 ? -15.987 12.626 -60.804 1.00 73.34 427 PHE A C 1
ATOM 2849 O O . PHE A 1 428 ? -17.079 13.046 -60.438 1.00 73.27 427 PHE A O 1
ATOM 2857 N N . VAL A 1 429 ? -15.769 11.350 -61.106 1.00 79.97 428 VAL A N 1
ATOM 2858 C CA . VAL A 1 429 ? -16.837 10.357 -61.030 1.00 76.22 428 VAL A CA 1
ATOM 2859 C C . VAL A 1 429 ? -17.330 10.201 -59.591 1.00 78.72 428 VAL A C 1
ATOM 2860 O O . VAL A 1 429 ? -18.526 10.018 -59.350 1.00 77.25 428 VAL A O 1
ATOM 2864 N N . THR A 1 430 ? -16.407 10.296 -58.639 1.00 79.82 429 THR A N 1
ATOM 2865 C CA . THR A 1 430 ? -16.753 10.304 -57.221 1.00 78.16 429 THR A CA 1
ATOM 2866 C C . THR A 1 430 ? -17.719 11.446 -56.892 1.00 78.06 429 THR A C 1
ATOM 2867 O O . THR A 1 430 ? -18.650 11.280 -56.104 1.00 71.33 429 THR A O 1
ATOM 2871 N N . VAL A 1 431 ? -17.500 12.597 -57.521 1.00 83.66 430 VAL A N 1
ATOM 2872 C CA . VAL A 1 431 ? -18.346 13.768 -57.310 1.00 82.31 430 VAL A CA 1
ATOM 2873 C C . VAL A 1 431 ? -19.706 13.650 -57.996 1.00 91.83 430 VAL A C 1
ATOM 2874 O O . VAL A 1 431 ? -20.747 13.789 -57.353 1.00 107.46 430 VAL A O 1
ATOM 2878 N N . ALA A 1 432 ? -19.690 13.400 -59.301 1.00 90.32 431 ALA A N 1
ATOM 2879 C CA . ALA A 1 432 ? -20.904 13.430 -60.110 1.00 91.58 431 ALA A CA 1
ATOM 2880 C C . ALA A 1 432 ? -21.856 12.303 -59.727 1.00 96.58 431 ALA A C 1
ATOM 2881 O O . ALA A 1 432 ? -23.075 12.461 -59.790 1.00 109.91 431 ALA A O 1
ATOM 2883 N N . MET A 1 433 ? -21.297 11.160 -59.344 1.00 87.81 432 MET A N 1
ATOM 2884 C CA . MET A 1 433 ? -22.108 10.042 -58.879 1.00 88.66 432 MET A CA 1
ATOM 2885 C C . MET A 1 433 ? -22.187 10.043 -57.358 1.00 90.52 432 MET A C 1
ATOM 2886 O O . MET A 1 433 ? -21.160 10.046 -56.679 1.00 92.66 432 MET A O 1
ATOM 2891 N N . ASP A 1 434 ? -23.404 10.053 -56.824 1.00 80.15 433 ASP A N 1
ATOM 2892 C CA . ASP A 1 434 ? -23.584 10.002 -55.380 1.00 86.31 433 ASP A CA 1
ATOM 2893 C C . ASP A 1 434 ? -23.058 8.674 -54.840 1.00 86.39 433 ASP A C 1
ATOM 2894 O O . ASP A 1 434 ? -23.049 7.668 -55.550 1.00 88.03 433 ASP A O 1
ATOM 2899 N N . ARG A 1 435 ? -22.601 8.682 -53.592 1.00 89.34 434 ARG A N 1
ATOM 2900 C CA . ARG A 1 435 ? -21.961 7.512 -52.995 1.00 93.15 434 ARG A CA 1
ATOM 2901 C C . ARG A 1 435 ? -22.890 6.301 -52.956 1.00 105.47 434 ARG A C 1
ATOM 2902 O O . ARG A 1 435 ? -22.431 5.158 -52.952 1.00 107.07 434 ARG A O 1
ATOM 2904 N N . LYS A 1 436 ? -24.193 6.560 -52.925 1.00 117.24 435 LYS A N 1
ATOM 2905 C CA . LYS A 1 436 ? -25.197 5.501 -52.922 1.00 116.44 435 LYS A CA 1
ATOM 2906 C C . LYS A 1 436 ? -25.124 4.628 -54.174 1.00 110.88 435 LYS A C 1
ATOM 2907 O O . LYS A 1 436 ? -25.310 3.414 -54.103 1.00 113.57 435 LYS A O 1
ATOM 2909 N N . THR A 1 437 ? -24.854 5.250 -55.319 1.00 102.15 436 THR A N 1
ATOM 2910 C CA . THR A 1 437 ? -24.766 4.521 -56.581 1.00 97.39 436 THR A CA 1
ATOM 2911 C C . THR A 1 437 ? -23.375 3.942 -56.823 1.00 89.02 436 THR A C 1
ATOM 2912 O O . THR A 1 437 ? -23.237 2.758 -57.129 1.00 83.74 436 THR A O 1
ATOM 2916 N N . LEU A 1 438 ? -22.352 4.783 -56.689 1.00 86.97 437 LEU A N 1
ATOM 2917 C CA . LEU A 1 438 ? -20.970 4.366 -56.917 1.00 75.86 437 LEU A CA 1
ATOM 2918 C C . LEU A 1 438 ? -20.567 3.228 -55.989 1.00 78.48 437 LEU A C 1
ATOM 2919 O O . LEU A 1 438 ? -19.801 2.344 -56.368 1.00 80.78 437 LEU A O 1
ATOM 2924 N N . LEU A 1 439 ? -21.092 3.249 -54.770 1.00 89.44 438 LEU A N 1
ATOM 2925 C CA . LEU A 1 439 ? -20.775 2.207 -53.807 1.00 84.87 438 LEU A CA 1
ATOM 2926 C C . LEU A 1 439 ? -22.008 1.393 -53.431 1.00 77.20 438 LEU A C 1
ATOM 2927 O O . LEU A 1 439 ? -22.252 1.116 -52.257 1.00 78.91 438 LEU A O 1
ATOM 2932 N N . SER A 1 440 ? -22.779 1.012 -54.444 1.00 71.59 439 SER A N 1
ATOM 2933 C CA . SER A 1 440 ? -23.926 0.136 -54.256 1.00 80.54 439 SER A CA 1
ATOM 2934 C C . SER A 1 440 ? -23.443 -1.279 -53.966 1.00 86.82 439 SER A C 1
ATOM 2935 O O . SER A 1 440 ? -22.262 -1.581 -54.134 1.00 90.81 439 SER A O 1
ATOM 2938 N N . ARG A 1 441 ? -24.352 -2.141 -53.525 1.00 95.80 440 ARG A N 1
ATOM 2939 C CA . ARG A 1 441 ? -24.004 -3.527 -53.233 1.00 98.94 440 ARG A CA 1
ATOM 2940 C C . ARG A 1 441 ? -23.517 -4.245 -54.489 1.00 103.86 440 ARG A C 1
ATOM 2941 O O . ARG A 1 441 ? -22.566 -5.029 -54.442 1.00 108.08 440 ARG A O 1
ATOM 2943 N N . GLU A 1 442 ? -24.170 -3.959 -55.611 1.00 104.60 441 GLU A N 1
ATOM 2944 C CA . GLU A 1 442 ? -23.840 -4.589 -56.885 1.00 98.93 441 GLU A CA 1
ATOM 2945 C C . GLU A 1 442 ? -22.435 -4.241 -57.367 1.00 97.39 441 GLU A C 1
ATOM 2946 O O . GLU A 1 442 ? -21.653 -5.130 -57.707 1.00 106.41 441 GLU A O 1
ATOM 2948 N N . ARG A 1 443 ? -22.114 -2.951 -57.392 1.00 87.34 442 ARG A N 1
ATOM 2949 C CA . ARG A 1 443 ? -20.811 -2.509 -57.878 1.00 82.51 442 ARG A CA 1
ATOM 2950 C C . ARG A 1 443 ? -19.695 -2.956 -56.941 1.00 83.82 442 ARG A C 1
ATOM 2951 O O . ARG A 1 443 ? -18.595 -3.273 -57.387 1.00 96.21 442 ARG A O 1
ATOM 2959 N N . LEU A 1 444 ? -19.980 -2.976 -55.643 1.00 77.97 443 LEU A N 1
ATOM 2960 C CA . LEU A 1 444 ? -19.015 -3.455 -54.660 1.00 86.34 443 LEU A CA 1
ATOM 2961 C C . LEU A 1 444 ? -18.737 -4.943 -54.843 1.00 96.22 443 LEU A C 1
ATOM 2962 O O . LEU A 1 444 ? -17.585 -5.380 -54.790 1.00 101.21 443 LEU A O 1
ATOM 2967 N N . GLU A 1 445 ? -19.797 -5.719 -55.055 1.00 100.58 444 GLU A N 1
ATOM 2968 C CA . GLU A 1 445 ? -19.655 -7.155 -55.268 1.00 101.95 444 GLU A CA 1
ATOM 2969 C C . GLU A 1 445 ? -18.890 -7.455 -56.555 1.00 99.76 444 GLU A C 1
ATOM 2970 O O . GLU A 1 445 ? -18.000 -8.307 -56.574 1.00 103.58 444 GLU A O 1
ATOM 2972 N N . ARG A 1 446 ? -19.240 -6.747 -57.626 1.00 90.85 445 ARG A N 1
ATOM 2973 C CA . ARG A 1 446 ? -18.571 -6.913 -58.913 1.00 77.57 445 ARG A CA 1
ATOM 2974 C C . ARG A 1 446 ? -17.095 -6.550 -58.805 1.00 79.04 445 ARG A C 1
ATOM 2975 O O . ARG A 1 446 ? -16.229 -7.250 -59.336 1.00 88.56 445 ARG A O 1
ATOM 2977 N N . ALA A 1 447 ? -16.822 -5.450 -58.111 1.00 75.17 446 ALA A N 1
ATOM 2978 C CA . ALA A 1 447 ? -15.459 -4.991 -57.880 1.00 55.01 446 ALA A CA 1
ATOM 2979 C C . ALA A 1 447 ? -14.654 -6.045 -57.141 1.00 67.52 446 ALA A C 1
ATOM 2980 O O . ALA A 1 447 ? -13.582 -6.444 -57.590 1.00 63.79 446 ALA A O 1
ATOM 2982 N N . PHE A 1 448 ? -15.178 -6.483 -56.000 1.00 78.70 447 PHE A N 1
ATOM 2983 C CA . PHE A 1 448 ? -14.502 -7.478 -55.179 1.00 81.73 447 PHE A CA 1
ATOM 2984 C C . PHE A 1 448 ? -14.249 -8.752 -55.973 1.00 78.88 447 PHE A C 1
ATOM 2985 O O . PHE A 1 448 ? -13.201 -9.381 -55.835 1.00 77.58 447 PHE A O 1
ATOM 2993 N N . ARG A 1 449 ? -15.218 -9.127 -56.803 1.00 80.46 448 ARG A N 1
ATOM 2994 C CA . ARG A 1 449 ? -15.080 -10.299 -57.657 1.00 80.70 448 ARG A CA 1
ATOM 2995 C C . ARG A 1 449 ? -13.945 -10.103 -58.657 1.00 91.21 448 ARG A C 1
ATOM 2996 O O . ARG A 1 449 ? -13.198 -11.036 -58.951 1.00 107.30 448 ARG A O 1
ATOM 2998 N N . MET A 1 450 ? -13.822 -8.885 -59.178 1.00 87.42 449 MET A N 1
ATOM 2999 C CA . MET A 1 450 ? -12.750 -8.558 -60.113 1.00 86.25 449 MET A CA 1
ATOM 3000 C C . MET A 1 450 ? -11.383 -8.638 -59.439 1.00 86.88 449 MET A C 1
ATOM 3001 O O . MET A 1 450 ? -10.433 -9.179 -60.006 1.00 92.38 449 MET A O 1
ATOM 3003 N N . PHE A 1 451 ? -11.289 -8.096 -58.228 1.00 83.87 450 PHE A N 1
ATOM 3004 C CA . PHE A 1 451 ? -10.041 -8.119 -57.473 1.00 85.17 450 PHE A CA 1
ATOM 3005 C C . PHE A 1 451 ? -9.676 -9.546 -57.079 1.00 88.37 450 PHE A C 1
ATOM 3006 O O . PHE A 1 451 ? -8.514 -9.946 -57.151 1.00 96.45 450 PHE A O 1
ATOM 3014 N N . ASP A 1 452 ? -10.681 -10.308 -56.662 1.00 80.01 451 ASP A N 1
ATOM 3015 C CA . ASP A 1 452 ? -10.477 -11.680 -56.218 1.00 84.72 451 ASP A CA 1
ATOM 3016 C C . ASP A 1 452 ? -10.496 -12.626 -57.414 1.00 99.04 451 ASP A C 1
ATOM 3017 O O . ASP A 1 452 ? -11.540 -13.173 -57.770 1.00 100.18 451 ASP A O 1
ATOM 3022 N N . SER A 1 453 ? -9.332 -12.813 -58.029 1.00 108.42 452 SER A N 1
ATOM 3023 C CA . SER A 1 453 ? -9.228 -13.581 -59.265 1.00 100.56 452 SER A CA 1
ATOM 3024 C C . SER A 1 453 ? -9.484 -15.072 -59.059 1.00 99.82 452 SER A C 1
ATOM 3025 O O . SER A 1 453 ? -10.254 -15.683 -59.799 1.00 105.52 452 SER A O 1
ATOM 3028 N N . ASP A 1 454 ? -8.832 -15.653 -58.058 1.00 100.92 453 ASP A N 1
ATOM 3029 C CA . ASP A 1 454 ? -8.965 -17.082 -57.784 1.00 109.78 453 ASP A CA 1
ATOM 3030 C C . ASP A 1 454 ? -10.241 -17.435 -57.011 1.00 112.44 453 ASP A C 1
ATOM 3031 O O . ASP A 1 454 ? -10.473 -18.603 -56.693 1.00 109.83 453 ASP A O 1
ATOM 3036 N N . ASN A 1 455 ? -11.050 -16.422 -56.706 1.00 110.06 454 ASN A N 1
ATOM 3037 C CA . ASN A 1 455 ? -12.354 -16.611 -56.062 1.00 106.72 454 ASN A CA 1
ATOM 3038 C C . ASN A 1 455 ? -12.317 -17.300 -54.697 1.00 111.38 454 ASN A C 1
ATOM 3039 O O . ASN A 1 455 ? -13.256 -18.006 -54.330 1.00 120.56 454 ASN A O 1
ATOM 3044 N N . SER A 1 456 ? -11.236 -17.100 -53.949 1.00 105.56 455 SER A N 1
ATOM 3045 C CA . SER A 1 456 ? -11.113 -17.701 -52.624 1.00 109.48 455 SER A CA 1
ATOM 3046 C C . SER A 1 456 ? -12.054 -17.025 -51.631 1.00 115.58 455 SER A C 1
ATOM 3047 O O . SER A 1 456 ? -12.384 -17.592 -50.589 1.00 125.27 455 SER A O 1
ATOM 3050 N N . GLY A 1 457 ? -12.480 -15.809 -51.960 1.00 106.43 456 GLY A N 1
ATOM 3051 C CA . GLY A 1 457 ? -13.324 -15.030 -51.073 1.00 94.17 456 GLY A CA 1
ATOM 3052 C C . GLY A 1 457 ? -12.534 -13.954 -50.357 1.00 91.00 456 GLY A C 1
ATOM 3053 O O . GLY A 1 457 ? -13.086 -13.172 -49.584 1.00 95.53 456 GLY A O 1
ATOM 3054 N N . LYS A 1 458 ? -11.231 -13.917 -50.617 1.00 97.12 457 LYS A N 1
ATOM 3055 C CA . LYS A 1 458 ? -10.364 -12.887 -50.059 1.00 96.33 457 LYS A CA 1
ATOM 3056 C C . LYS A 1 458 ? -9.434 -12.312 -51.124 1.00 99.62 457 LYS A C 1
ATOM 3057 O O . LYS A 1 458 ? -9.108 -12.982 -52.103 1.00 101.40 457 LYS A O 1
ATOM 3063 N N . ILE A 1 459 ? -9.010 -11.068 -50.928 1.00 97.64 458 ILE A N 1
ATOM 3064 C CA . ILE A 1 459 ? -8.090 -10.420 -51.856 1.00 88.64 458 ILE A CA 1
ATOM 3065 C C . ILE A 1 459 ? -6.673 -10.508 -51.309 1.00 95.05 458 ILE A C 1
ATOM 3066 O O . ILE A 1 459 ? -6.382 -9.983 -50.236 1.00 96.15 458 ILE A O 1
ATOM 3071 N N . SER A 1 460 ? -5.792 -11.171 -52.049 1.00 105.84 459 SER A N 1
ATOM 3072 C CA . SER A 1 460 ? -4.409 -11.315 -51.617 1.00 112.98 459 SER A CA 1
ATOM 3073 C C . SER A 1 460 ? -3.595 -10.075 -51.959 1.00 115.77 459 SER A C 1
ATOM 3074 O O . SER A 1 460 ? -4.064 -9.190 -52.675 1.00 121.15 459 SER A O 1
ATOM 3077 N N . SER A 1 461 ? -2.374 -10.014 -51.438 1.00 108.57 460 SER A N 1
ATOM 3078 C CA . SER A 1 461 ? -1.472 -8.908 -51.732 1.00 100.82 460 SER A CA 1
ATOM 3079 C C . SER A 1 461 ? -1.073 -8.958 -53.202 1.00 97.81 460 SER A C 1
ATOM 3080 O O . SER A 1 461 ? -0.972 -7.928 -53.876 1.00 99.18 460 SER A O 1
ATOM 3083 N N . THR A 1 462 ? -0.856 -10.175 -53.689 1.00 91.84 461 THR A N 1
ATOM 3084 C CA . THR A 1 462 ? -0.469 -10.408 -55.073 1.00 88.72 461 THR A CA 1
ATOM 3085 C C . THR A 1 462 ? -1.573 -10.027 -56.055 1.00 79.59 461 THR A C 1
ATOM 3086 O O . THR A 1 462 ? -1.292 -9.587 -57.166 1.00 81.48 461 THR A O 1
ATOM 3090 N N . GLU A 1 463 ? -2.826 -10.205 -55.646 1.00 72.18 462 GLU A N 1
ATOM 3091 C CA . GLU A 1 463 ? -3.960 -9.833 -56.489 1.00 67.25 462 GLU A CA 1
ATOM 3092 C C . GLU A 1 463 ? -4.094 -8.317 -56.590 1.00 68.31 462 GLU A C 1
ATOM 3093 O O . GLU A 1 463 ? -4.403 -7.781 -57.656 1.00 65.01 462 GLU A O 1
ATOM 3099 N N . LEU A 1 464 ? -3.871 -7.631 -55.472 1.00 75.25 463 LEU A N 1
ATOM 3100 C CA . LEU A 1 464 ? -3.841 -6.173 -55.467 1.00 79.27 463 LEU A CA 1
ATOM 3101 C C . LEU A 1 464 ? -2.730 -5.684 -56.380 1.00 84.80 463 LEU A C 1
ATOM 3102 O O . LEU A 1 464 ? -2.932 -4.790 -57.202 1.00 89.49 463 LEU A O 1
ATOM 3107 N N . ALA A 1 465 ? -1.551 -6.278 -56.219 1.00 90.88 464 ALA A N 1
ATOM 3108 C CA . ALA A 1 465 ? -0.406 -5.969 -57.067 1.00 89.71 464 ALA A CA 1
ATOM 3109 C C . ALA A 1 465 ? -0.705 -6.255 -58.537 1.00 90.97 464 ALA A C 1
ATOM 3110 O O . ALA A 1 465 ? -0.140 -5.630 -59.428 1.00 104.48 464 ALA A O 1
ATOM 3112 N N . THR A 1 466 ? -1.582 -7.220 -58.786 1.00 78.48 465 THR A N 1
ATOM 3113 C CA . THR A 1 466 ? -1.943 -7.589 -60.149 1.00 83.68 465 THR A CA 1
ATOM 3114 C C . THR A 1 466 ? -2.916 -6.602 -60.792 1.00 88.29 465 THR A C 1
ATOM 3115 O O . THR A 1 466 ? -2.748 -6.228 -61.954 1.00 103.92 465 THR A O 1
ATOM 3119 N N . ILE A 1 467 ? -3.922 -6.169 -60.039 1.00 92.12 466 ILE A N 1
ATOM 3120 C CA . ILE A 1 467 ? -4.937 -5.282 -60.601 1.00 92.30 466 ILE A CA 1
ATOM 3121 C C . ILE A 1 467 ? -4.396 -3.904 -60.988 1.00 93.42 466 ILE A C 1
ATOM 3122 O O . ILE A 1 467 ? -4.521 -3.484 -62.138 1.00 94.61 466 ILE A O 1
ATOM 3127 N N . PHE A 1 468 ? -3.801 -3.204 -60.029 1.00 96.30 467 PHE A N 1
ATOM 3128 C CA . PHE A 1 468 ? -3.232 -1.879 -60.279 1.00 110.57 467 PHE A CA 1
ATOM 3129 C C . PHE A 1 468 ? -1.796 -1.746 -59.751 1.00 124.67 467 PHE A C 1
ATOM 3130 O O . PHE A 1 468 ? -1.531 -0.941 -58.857 1.00 120.47 467 PHE A O 1
ATOM 3138 N N . GLY A 1 469 ? -0.872 -2.514 -60.317 1.00 135.55 468 GLY A N 1
ATOM 3139 C CA . GLY A 1 469 ? 0.440 -2.686 -59.717 1.00 139.61 468 GLY A CA 1
ATOM 3140 C C . GLY A 1 469 ? 1.698 -2.534 -60.551 1.00 153.80 468 GLY A C 1
ATOM 3141 O O . GLY A 1 469 ? 1.745 -2.918 -61.719 1.00 140.77 468 GLY A O 1
ATOM 3142 N N . VAL A 1 470 ? 2.724 -1.958 -59.928 1.00 185.83 469 VAL A N 1
ATOM 3143 C CA . VAL A 1 470 ? 4.068 -1.914 -60.495 1.00 196.84 469 VAL A CA 1
ATOM 3144 C C . VAL A 1 470 ? 4.723 -3.265 -60.201 1.00 200.91 469 VAL A C 1
ATOM 3145 O O . VAL A 1 470 ? 5.858 -3.537 -60.601 1.00 204.27 469 VAL A O 1
ATOM 3149 N N . SER A 1 471 ? 3.973 -4.093 -59.477 1.00 200.50 470 SER A N 1
ATOM 3150 C CA . SER A 1 471 ? 4.321 -5.474 -59.146 1.00 198.36 470 SER A CA 1
ATOM 3151 C C . SER A 1 471 ? 5.505 -5.601 -58.199 1.00 197.93 470 SER A C 1
ATOM 3152 O O . SER A 1 471 ? 6.382 -6.442 -58.398 1.00 199.06 470 SER A O 1
ATOM 3155 N N . ASP A 1 472 ? 5.529 -4.764 -57.168 1.00 197.34 471 ASP A N 1
ATOM 3156 C CA . ASP A 1 472 ? 6.492 -4.935 -56.094 1.00 201.20 471 ASP A CA 1
ATOM 3157 C C . ASP A 1 472 ? 5.760 -5.538 -54.903 1.00 195.63 471 ASP A C 1
ATOM 3158 O O . ASP A 1 472 ? 5.386 -4.818 -53.977 1.00 196.42 471 ASP A O 1
ATOM 3163 N N . VAL A 1 473 ? 5.558 -6.853 -54.920 1.00 184.83 472 VAL A N 1
ATOM 3164 C CA . VAL A 1 473 ? 4.774 -7.498 -53.871 1.00 161.92 472 VAL A CA 1
ATOM 3165 C C . VAL A 1 473 ? 5.497 -7.395 -52.534 1.00 154.49 472 VAL A C 1
ATOM 3166 O O . VAL A 1 473 ? 4.876 -7.162 -51.496 1.00 154.65 472 VAL A O 1
ATOM 3170 N N . ASP A 1 474 ? 6.812 -7.588 -52.571 1.00 158.70 473 ASP A N 1
ATOM 3171 C CA . ASP A 1 474 ? 7.674 -7.333 -51.422 1.00 172.05 473 ASP A CA 1
ATOM 3172 C C . ASP A 1 474 ? 7.732 -5.834 -51.120 1.00 199.07 473 ASP A C 1
ATOM 3173 O O . ASP A 1 474 ? 6.699 -5.174 -50.994 1.00 182.44 473 ASP A O 1
ATOM 3178 N N . SER A 1 475 ? 8.952 -5.310 -50.994 1.00 241.24 474 SER A N 1
ATOM 3179 C CA . SER A 1 475 ? 9.214 -3.867 -50.887 1.00 258.85 474 SER A CA 1
ATOM 3180 C C . SER A 1 475 ? 8.412 -3.153 -49.795 1.00 268.85 474 SER A C 1
ATOM 3181 O O . SER A 1 475 ? 8.431 -1.924 -49.697 1.00 271.80 474 SER A O 1
ATOM 3184 N N . GLU A 1 476 ? 7.719 -3.944 -48.981 1.00 256.69 475 GLU A N 1
ATOM 3185 C CA . GLU A 1 476 ? 6.728 -3.489 -48.007 1.00 239.06 475 GLU A CA 1
ATOM 3186 C C . GLU A 1 476 ? 5.723 -2.463 -48.539 1.00 222.69 475 GLU A C 1
ATOM 3187 O O . GLU A 1 476 ? 5.049 -1.796 -47.754 1.00 219.49 475 GLU A O 1
ATOM 3189 N N . THR A 1 477 ? 5.617 -2.333 -49.858 1.00 209.11 476 THR A N 1
ATOM 3190 C CA . THR A 1 477 ? 4.606 -1.462 -50.443 1.00 191.41 476 THR A CA 1
ATOM 3191 C C . THR A 1 477 ? 3.212 -2.044 -50.247 1.00 174.73 476 THR A C 1
ATOM 3192 O O . THR A 1 477 ? 2.400 -1.537 -49.465 1.00 171.77 476 THR A O 1
ATOM 3196 N N . TRP A 1 478 ? 2.961 -3.133 -50.968 1.00 162.76 477 TRP A N 1
ATOM 3197 C CA . TRP A 1 478 ? 1.680 -3.819 -50.933 1.00 148.73 477 TRP A CA 1
ATOM 3198 C C . TRP A 1 478 ? 1.364 -4.410 -49.567 1.00 151.41 477 TRP A C 1
ATOM 3199 O O . TRP A 1 478 ? 0.202 -4.534 -49.209 1.00 152.29 477 TRP A O 1
ATOM 3210 N N . LYS A 1 479 ? 2.392 -4.797 -48.818 1.00 153.77 478 LYS A N 1
ATOM 3211 C CA . LYS A 1 479 ? 2.179 -5.314 -47.470 1.00 152.27 478 LYS A CA 1
ATOM 3212 C C . LYS A 1 479 ? 1.651 -4.236 -46.525 1.00 143.15 478 LYS A C 1
ATOM 3213 O O . LYS A 1 479 ? 0.733 -4.481 -45.741 1.00 139.27 478 LYS A O 1
ATOM 3215 N N . SER A 1 480 ? 2.227 -3.040 -46.613 1.00 135.50 479 SER A N 1
ATOM 3216 C CA . SER A 1 480 ? 1.785 -1.916 -45.796 1.00 124.45 479 SER A CA 1
ATOM 3217 C C . SER A 1 480 ? 0.406 -1.436 -46.228 1.00 111.50 479 SER A C 1
ATOM 3218 O O . SER A 1 480 ? -0.444 -1.129 -45.393 1.00 115.42 479 SER A O 1
ATOM 3221 N N . VAL A 1 481 ? 0.195 -1.368 -47.539 1.00 99.92 480 VAL A N 1
ATOM 3222 C CA . VAL A 1 481 ? -1.094 -0.953 -48.084 1.00 91.04 480 VAL A CA 1
ATOM 3223 C C . VAL A 1 481 ? -2.194 -1.946 -47.695 1.00 92.03 480 VAL A C 1
ATOM 3224 O O . VAL A 1 481 ? -3.323 -1.555 -47.398 1.00 98.25 480 VAL A O 1
ATOM 3228 N N . LEU A 1 482 ? -1.845 -3.229 -47.677 1.00 95.45 481 LEU A N 1
ATOM 3229 C CA . LEU A 1 482 ? -2.779 -4.291 -47.311 1.00 98.14 481 LEU A CA 1
ATOM 3230 C C . LEU A 1 482 ? -3.101 -4.248 -45.822 1.00 95.50 481 LEU A C 1
ATOM 3231 O O . LEU A 1 482 ? -4.264 -4.338 -45.429 1.00 95.09 481 LEU A O 1
ATOM 3236 N N . SER A 1 483 ? -2.061 -4.112 -45.003 1.00 96.94 482 SER A N 1
ATOM 3237 C CA . SER A 1 483 ? -2.208 -4.146 -43.550 1.00 89.37 482 SER A CA 1
ATOM 3238 C C . SER A 1 483 ? -3.138 -3.053 -43.032 1.00 81.67 482 SER A C 1
ATOM 3239 O O . SER A 1 483 ? -3.811 -3.233 -42.018 1.00 79.90 482 SER A O 1
ATOM 3242 N N . GLU A 1 484 ? -3.174 -1.924 -43.734 1.00 68.26 483 GLU A N 1
ATOM 3243 C CA . GLU A 1 484 ? -4.024 -0.804 -43.346 1.00 70.26 483 GLU A CA 1
ATOM 3244 C C . GLU A 1 484 ? -5.509 -1.148 -43.456 1.00 79.52 483 GLU A C 1
ATOM 3245 O O . GLU A 1 484 ? -6.357 -0.465 -42.879 1.00 91.95 483 GLU A O 1
ATOM 3251 N N . VAL A 1 485 ? -5.816 -2.211 -44.193 1.00 72.07 484 VAL A N 1
ATOM 3252 C CA . VAL A 1 485 ? -7.196 -2.619 -44.421 1.00 75.85 484 VAL A CA 1
ATOM 3253 C C . VAL A 1 485 ? -7.453 -3.990 -43.783 1.00 82.43 484 VAL A C 1
ATOM 3254 O O . VAL A 1 485 ? -8.590 -4.344 -43.458 1.00 73.35 484 VAL A O 1
ATOM 3258 N N . ASP A 1 486 ? -6.376 -4.730 -43.541 1.00 84.72 485 ASP A N 1
ATOM 3259 C CA . ASP A 1 486 ? -6.481 -6.080 -43.001 1.00 87.07 485 ASP A CA 1
ATOM 3260 C C . ASP A 1 486 ? -6.845 -6.070 -41.516 1.00 98.13 485 ASP A C 1
ATOM 3261 O O . ASP A 1 486 ? -5.975 -5.971 -40.650 1.00 98.01 485 ASP A O 1
ATOM 3266 N N . LYS A 1 487 ? -8.142 -6.172 -41.238 1.00 109.15 486 LYS A N 1
ATOM 3267 C CA . LYS A 1 487 ? -8.661 -6.077 -39.876 1.00 110.36 486 LYS A CA 1
ATOM 3268 C C . LYS A 1 487 ? -8.283 -7.268 -38.995 1.00 116.28 486 LYS A C 1
ATOM 3269 O O . LYS A 1 487 ? -7.716 -7.094 -37.917 1.00 124.46 486 LYS A O 1
ATOM 3271 N N . ASN A 1 488 ? -8.599 -8.475 -39.457 1.00 105.99 487 ASN A N 1
ATOM 3272 C CA . ASN A 1 488 ? -8.380 -9.677 -38.656 1.00 107.26 487 ASN A CA 1
ATOM 3273 C C . ASN A 1 488 ? -6.991 -10.277 -38.855 1.00 120.92 487 ASN A C 1
ATOM 3274 O O . ASN A 1 488 ? -6.693 -11.357 -38.342 1.00 129.24 487 ASN A O 1
ATOM 3279 N N . ASN A 1 489 ? -6.157 -9.570 -39.612 1.00 129.10 488 ASN A N 1
ATOM 3280 C CA . ASN A 1 489 ? -4.751 -9.922 -39.799 1.00 131.87 488 ASN A CA 1
ATOM 3281 C C . ASN A 1 489 ? -4.504 -11.308 -40.393 1.00 132.68 488 ASN A C 1
ATOM 3282 O O . ASN A 1 489 ? -3.523 -11.965 -40.046 1.00 137.72 488 ASN A O 1
ATOM 3287 N N . ASP A 1 490 ? -5.383 -11.754 -41.285 1.00 118.71 489 ASP A N 1
ATOM 3288 C CA . ASP A 1 490 ? -5.155 -13.016 -41.982 1.00 108.83 489 ASP A CA 1
ATOM 3289 C C . ASP A 1 490 ? -4.204 -12.822 -43.162 1.00 104.14 489 ASP A C 1
ATOM 3290 O O . ASP A 1 490 ? -3.685 -13.789 -43.719 1.00 108.15 489 ASP A O 1
ATOM 3295 N N . GLY A 1 491 ? -3.981 -11.566 -43.537 1.00 98.71 490 GLY A N 1
ATOM 3296 C CA . GLY A 1 491 ? -3.076 -11.245 -44.625 1.00 97.89 490 GLY A CA 1
ATOM 3297 C C . GLY A 1 491 ? -3.821 -11.006 -45.923 1.00 96.17 490 GLY A C 1
ATOM 3298 O O . GLY A 1 491 ? -3.215 -10.752 -46.964 1.00 96.85 490 GLY A O 1
ATOM 3299 N N . GLU A 1 492 ? -5.146 -11.087 -45.857 1.00 98.32 491 GLU A N 1
ATOM 3300 C CA . GLU A 1 492 ? -5.988 -10.916 -47.036 1.00 98.18 491 GLU A CA 1
ATOM 3301 C C . GLU A 1 492 ? -7.182 -10.010 -46.750 1.00 85.59 491 GLU A C 1
ATOM 3302 O O . GLU A 1 492 ? -7.409 -9.610 -45.610 1.00 87.26 491 GLU A O 1
ATOM 3308 N N . VAL A 1 493 ? -7.931 -9.674 -47.796 1.00 72.03 492 VAL A N 1
ATOM 3309 C CA . VAL A 1 493 ? -9.114 -8.832 -47.653 1.00 74.72 492 VAL A CA 1
ATOM 3310 C C . VAL A 1 493 ? -10.393 -9.554 -48.072 1.00 75.43 492 VAL A C 1
ATOM 3311 O O . VAL A 1 493 ? -10.623 -9.774 -49.261 1.00 70.25 492 VAL A O 1
ATOM 3315 N N . ASP A 1 494 ? -11.226 -9.920 -47.101 1.00 78.64 493 ASP A N 1
ATOM 3316 C CA . ASP A 1 494 ? -12.522 -10.513 -47.417 1.00 82.94 493 ASP A CA 1
ATOM 3317 C C . ASP A 1 494 ? -13.489 -9.400 -47.807 1.00 79.63 493 ASP A C 1
ATOM 3318 O O . ASP A 1 494 ? -13.161 -8.220 -47.679 1.00 77.39 493 ASP A O 1
ATOM 3323 N N . PHE A 1 495 ? -14.673 -9.771 -48.286 1.00 80.17 494 PHE A N 1
ATOM 3324 C CA . PHE A 1 495 ? -15.631 -8.785 -48.779 1.00 78.08 494 PHE A CA 1
ATOM 3325 C C . PHE A 1 495 ? -16.076 -7.815 -47.692 1.00 83.06 494 PHE A C 1
ATOM 3326 O O . PHE A 1 495 ? -16.351 -6.647 -47.970 1.00 90.63 494 PHE A O 1
ATOM 3334 N N . ASP A 1 496 ? -16.147 -8.305 -46.460 1.00 79.83 495 ASP A N 1
ATOM 3335 C CA . ASP A 1 496 ? -16.536 -7.478 -45.325 0.18 86.72 495 ASP A CA 1
ATOM 3336 C C . ASP A 1 496 ? -15.575 -6.306 -45.150 1.00 91.39 495 ASP A C 1
ATOM 3337 O O . ASP A 1 496 ? -16.003 -5.164 -45.013 1.00 97.44 495 ASP A O 1
ATOM 3339 N N . GLU A 1 497 ? -14.278 -6.598 -45.152 1.00 90.51 496 GLU A N 1
ATOM 3340 C CA . GLU A 1 497 ? -13.253 -5.570 -44.980 1.00 86.84 496 GLU A CA 1
ATOM 3341 C C . GLU A 1 497 ? -13.159 -4.618 -46.171 1.00 86.06 496 GLU A C 1
ATOM 3342 O O . GLU A 1 497 ? -12.867 -3.436 -46.005 1.00 84.69 496 GLU A O 1
ATOM 3348 N N . PHE A 1 498 ? -13.399 -5.144 -47.367 1.00 84.91 497 PHE A N 1
ATOM 3349 C CA . PHE A 1 498 ? -13.412 -4.349 -48.592 1.00 83.17 497 PHE A CA 1
ATOM 3350 C C . PHE A 1 498 ? -14.535 -3.316 -48.500 1.00 81.77 497 PHE A C 1
ATOM 3351 O O . PHE A 1 498 ? -14.326 -2.107 -48.685 1.00 79.03 497 PHE A O 1
ATOM 3359 N N . GLN A 1 499 ? -15.727 -3.818 -48.192 1.00 93.23 498 GLN A N 1
ATOM 3360 C CA . GLN A 1 499 ? -16.919 -2.998 -48.024 1.00 95.13 498 GLN A CA 1
ATOM 3361 C C . GLN A 1 499 ? -16.760 -1.963 -46.911 1.00 90.55 498 GLN A C 1
ATOM 3362 O O . GLN A 1 499 ? -17.103 -0.795 -47.090 1.00 92.03 498 GLN A O 1
ATOM 3368 N N . GLN A 1 500 ? -16.238 -2.396 -45.765 1.00 79.77 499 GLN A N 1
ATOM 3369 C CA . GLN A 1 500 ? -15.980 -1.499 -44.641 1.00 79.62 499 GLN A CA 1
ATOM 3370 C C . GLN A 1 500 ? -14.984 -0.415 -45.019 1.00 80.42 499 GLN A C 1
ATOM 3371 O O . GLN A 1 500 ? -15.092 0.727 -44.575 1.00 74.56 499 GLN A O 1
ATOM 3377 N N . MET A 1 501 ? -14.020 -0.787 -45.852 1.00 87.07 500 MET A N 1
ATOM 3378 C CA . MET A 1 501 ? -12.990 0.135 -46.303 1.00 78.63 500 MET A CA 1
ATOM 3379 C C . MET A 1 501 ? -13.585 1.223 -47.175 1.00 72.81 500 MET A C 1
ATOM 3380 O O . MET A 1 501 ? -13.311 2.408 -46.987 1.00 74.50 500 MET A O 1
ATOM 3385 N N . LEU A 1 502 ? -14.403 0.813 -48.137 1.00 72.27 501 LEU A N 1
ATOM 3386 C CA . LEU A 1 502 ? -14.997 1.766 -49.064 1.00 69.41 501 LEU A CA 1
ATOM 3387 C C . LEU A 1 502 ? -16.203 2.513 -48.491 1.00 80.94 501 LEU A C 1
ATOM 3388 O O . LEU A 1 502 ? -16.566 3.575 -48.991 1.00 93.77 501 LEU A O 1
ATOM 3393 N N . LEU A 1 503 ? -16.812 1.978 -47.437 1.00 76.61 502 LEU A N 1
ATOM 3394 C CA . LEU A 1 503 ? -17.990 2.615 -46.849 1.00 77.64 502 LEU A CA 1
ATOM 3395 C C . LEU A 1 503 ? -17.751 3.158 -45.440 1.00 78.73 502 LEU A C 1
ATOM 3396 O O . LEU A 1 503 ? -18.697 3.539 -44.746 1.00 81.63 502 LEU A O 1
ATOM 3401 N N . LYS A 1 504 ? -16.486 3.192 -45.029 1.00 87.72 503 LYS A N 1
ATOM 3402 C CA . LYS A 1 504 ? -16.080 3.713 -43.719 1.00 94.01 503 LYS A CA 1
ATOM 3403 C C . LYS A 1 504 ? -16.790 3.061 -42.527 1.00 88.01 503 LYS A C 1
ATOM 3404 O O . LYS A 1 504 ? -16.861 3.643 -41.445 1.00 84.31 503 LYS A O 1
ATOM 3406 N N . LEU A 1 505 ? -17.314 1.859 -42.728 1.00 87.06 504 LEU A N 1
ATOM 3407 C CA . LEU A 1 505 ? -18.139 1.212 -41.717 1.00 81.69 504 LEU A CA 1
ATOM 3408 C C . LEU A 1 505 ? -17.273 0.537 -40.650 1.00 89.28 504 LEU A C 1
ATOM 3409 O O . LEU A 1 505 ? -16.060 0.415 -40.816 1.00 90.01 504 LEU A O 1
ATOM 3414 N N . CYS A 1 506 ? -17.892 0.116 -39.550 1.00 110.94 505 CYS A N 1
ATOM 3415 C CA . CYS A 1 506 ? -17.168 -0.554 -38.471 1.00 123.94 505 CYS A CA 1
ATOM 3416 C C . CYS A 1 506 ? -17.629 -2.002 -38.341 1.00 129.36 505 CYS A C 1
ATOM 3417 O O . CYS A 1 506 ? -17.658 -2.558 -37.243 1.00 132.29 505 CYS A O 1
ATOM 3420 N N . MET B 2 1 ? -5.265 -9.306 -83.026 1.00 133.50 1 MET B N 1
ATOM 3421 C CA . MET B 2 1 ? -4.569 -10.260 -82.169 1.00 135.75 1 MET B CA 1
ATOM 3422 C C . MET B 2 1 ? -4.973 -10.071 -80.712 1.00 137.89 1 MET B C 1
ATOM 3423 O O . MET B 2 1 ? -6.072 -9.598 -80.421 1.00 139.93 1 MET B O 1
ATOM 3425 N N . GLN B 2 2 ? -4.084 -10.443 -79.795 1.00 133.21 2 GLN B N 1
ATOM 3426 C CA . GLN B 2 2 ? -4.269 -10.102 -78.389 1.00 110.71 2 GLN B CA 1
ATOM 3427 C C . GLN B 2 2 ? -4.044 -8.599 -78.230 1.00 102.25 2 GLN B C 1
ATOM 3428 O O . GLN B 2 2 ? -3.770 -7.912 -79.210 1.00 115.63 2 GLN B O 1
ATOM 3434 N N . VAL B 2 3 ? -4.094 -8.086 -77.008 1.00 88.91 3 VAL B N 1
ATOM 3435 C CA . VAL B 2 3 ? -4.046 -6.637 -76.837 1.00 85.12 3 VAL B CA 1
ATOM 3436 C C . VAL B 2 3 ? -2.837 -6.136 -76.061 1.00 92.17 3 VAL B C 1
ATOM 3437 O O . VAL B 2 3 ? -2.637 -6.476 -74.894 1.00 89.27 3 VAL B O 1
ATOM 3441 N N . GLN B 2 4 ? -2.029 -5.323 -76.736 1.00 85.48 4 GLN B N 1
ATOM 3442 C CA . GLN B 2 4 ? -0.806 -4.798 -76.147 1.00 85.91 4 GLN B CA 1
ATOM 3443 C C . GLN B 2 4 ? -0.273 -3.585 -76.902 1.00 87.01 4 GLN B C 1
ATOM 3444 O O . GLN B 2 4 ? -0.681 -3.302 -78.033 1.00 88.33 4 GLN B O 1
ATOM 3450 N N . LEU B 2 5 ? 0.647 -2.877 -76.255 1.00 87.17 5 LEU B N 1
ATOM 3451 C CA . LEU B 2 5 ? 1.346 -1.755 -76.862 1.00 98.65 5 LEU B CA 1
ATOM 3452 C C . LEU B 2 5 ? 2.806 -2.129 -77.074 1.00 106.64 5 LEU B C 1
ATOM 3453 O O . LEU B 2 5 ? 3.441 -2.700 -76.189 1.00 113.48 5 LEU B O 1
ATOM 3458 N N . VAL B 2 6 ? 3.335 -1.807 -78.248 1.00 105.70 6 VAL B N 1
ATOM 3459 C CA . VAL B 2 6 ? 4.716 -2.133 -78.571 1.00 105.80 6 VAL B CA 1
ATOM 3460 C C . VAL B 2 6 ? 5.514 -0.857 -78.800 1.00 112.08 6 VAL B C 1
ATOM 3461 O O . VAL B 2 6 ? 5.064 0.047 -79.500 1.00 111.19 6 VAL B O 1
ATOM 3465 N N . GLU B 2 7 ? 6.702 -0.790 -78.213 1.00 114.41 7 GLU B N 1
ATOM 3466 C CA . GLU B 2 7 ? 7.528 0.404 -78.317 1.00 119.14 7 GLU B CA 1
ATOM 3467 C C . GLU B 2 7 ? 8.735 0.161 -79.214 1.00 125.45 7 GLU B C 1
ATOM 3468 O O . GLU B 2 7 ? 9.330 -0.916 -79.193 1.00 138.32 7 GLU B O 1
ATOM 3474 N N . THR B 2 8 ? 9.083 1.169 -80.007 1.00 133.88 8 THR B N 1
ATOM 3475 C CA . THR B 2 8 ? 10.269 1.120 -80.854 1.00 139.45 8 THR B CA 1
ATOM 3476 C C . THR B 2 8 ? 10.985 2.464 -80.824 1.00 153.12 8 THR B C 1
ATOM 3477 O O . THR B 2 8 ? 10.415 3.471 -80.408 1.00 150.77 8 THR B O 1
ATOM 3481 N N . GLY B 2 9 ? 12.240 2.474 -81.257 1.00 106.03 9 GLY B N 1
ATOM 3482 C CA . GLY B 2 9 ? 13.013 3.700 -81.320 1.00 118.87 9 GLY B CA 1
ATOM 3483 C C . GLY B 2 9 ? 14.051 3.777 -80.219 1.00 126.13 9 GLY B C 1
ATOM 3484 O O . GLY B 2 9 ? 14.761 4.775 -80.090 1.00 135.91 9 GLY B O 1
ATOM 3485 N N . GLY B 2 10 ? 14.141 2.717 -79.423 1.00 123.06 10 GLY B N 1
ATOM 3486 C CA . GLY B 2 10 ? 15.112 2.652 -78.347 1.00 124.71 10 GLY B CA 1
ATOM 3487 C C . GLY B 2 10 ? 16.525 2.494 -78.866 1.00 128.79 10 GLY B C 1
ATOM 3488 O O . GLY B 2 10 ? 16.766 1.736 -79.806 1.00 132.57 10 GLY B O 1
ATOM 3489 N N . GLY B 2 11 ? 17.463 3.212 -78.258 1.00 126.85 11 GLY B N 1
ATOM 3490 C CA . GLY B 2 11 ? 18.847 3.136 -78.682 1.00 128.47 11 GLY B CA 1
ATOM 3491 C C . GLY B 2 11 ? 19.843 3.858 -77.795 1.00 131.74 11 GLY B C 1
ATOM 3492 O O . GLY B 2 11 ? 19.496 4.411 -76.745 1.00 133.67 11 GLY B O 1
ATOM 3493 N N . LEU B 2 12 ? 21.100 3.826 -78.225 1.00 135.01 12 LEU B N 1
ATOM 3494 C CA . LEU B 2 12 ? 22.170 4.553 -77.560 1.00 133.34 12 LEU B CA 1
ATOM 3495 C C . LEU B 2 12 ? 22.481 5.840 -78.316 1.00 138.27 12 LEU B C 1
ATOM 3496 O O . LEU B 2 12 ? 22.682 5.823 -79.530 1.00 139.59 12 LEU B O 1
ATOM 3501 N N . VAL B 2 13 ? 22.518 6.952 -77.592 1.00 149.08 13 VAL B N 1
ATOM 3502 C CA . VAL B 2 13 ? 22.765 8.258 -78.193 1.00 160.55 13 VAL B CA 1
ATOM 3503 C C . VAL B 2 13 ? 23.647 9.119 -77.296 1.00 170.74 13 VAL B C 1
ATOM 3504 O O . VAL B 2 13 ? 23.647 8.962 -76.075 1.00 171.54 13 VAL B O 1
ATOM 3508 N N . GLN B 2 14 ? 24.398 10.027 -77.909 1.00 181.88 14 GLN B N 1
ATOM 3509 C CA . GLN B 2 14 ? 25.234 10.957 -77.161 1.00 190.55 14 GLN B CA 1
ATOM 3510 C C . GLN B 2 14 ? 24.360 11.985 -76.448 1.00 193.64 14 GLN B C 1
ATOM 3511 O O . GLN B 2 14 ? 23.219 12.212 -76.851 1.00 193.47 14 GLN B O 1
ATOM 3517 N N . PRO B 2 15 ? 24.888 12.602 -75.379 1.00 193.40 15 PRO B N 1
ATOM 3518 C CA . PRO B 2 15 ? 24.140 13.665 -74.700 1.00 194.28 15 PRO B CA 1
ATOM 3519 C C . PRO B 2 15 ? 23.852 14.845 -75.625 1.00 197.28 15 PRO B C 1
ATOM 3520 O O . PRO B 2 15 ? 24.659 15.150 -76.502 1.00 204.59 15 PRO B O 1
ATOM 3524 N N . GLY B 2 16 ? 22.712 15.496 -75.425 1.00 189.89 16 GLY B N 1
ATOM 3525 C CA . GLY B 2 16 ? 22.341 16.655 -76.217 1.00 186.44 16 GLY B CA 1
ATOM 3526 C C . GLY B 2 16 ? 21.772 16.332 -77.587 1.00 174.71 16 GLY B C 1
ATOM 3527 O O . GLY B 2 16 ? 21.352 17.233 -78.314 1.00 177.53 16 GLY B O 1
ATOM 3528 N N . GLU B 2 17 ? 21.752 15.051 -77.943 1.00 169.30 17 GLU B N 1
ATOM 3529 C CA . GLU B 2 17 ? 21.180 14.623 -79.216 1.00 166.31 17 GLU B CA 1
ATOM 3530 C C . GLU B 2 17 ? 19.658 14.572 -79.154 1.00 167.72 17 GLU B C 1
ATOM 3531 O O . GLU B 2 17 ? 19.050 14.989 -78.168 1.00 171.43 17 GLU B O 1
ATOM 3537 N N . SER B 2 18 ? 19.048 14.053 -80.214 1.00 141.75 18 SER B N 1
ATOM 3538 C CA . SER B 2 18 ? 17.597 13.947 -80.290 1.00 130.95 18 SER B CA 1
ATOM 3539 C C . SER B 2 18 ? 17.174 12.551 -80.728 1.00 135.95 18 SER B C 1
ATOM 3540 O O . SER B 2 18 ? 17.848 11.916 -81.538 1.00 143.82 18 SER B O 1
ATOM 3543 N N . LEU B 2 19 ? 16.055 12.076 -80.190 1.00 127.19 19 LEU B N 1
ATOM 3544 C CA . LEU B 2 19 ? 15.563 10.743 -80.525 1.00 129.89 19 LEU B CA 1
ATOM 3545 C C . LEU B 2 19 ? 14.042 10.722 -80.617 1.00 129.86 19 LEU B C 1
ATOM 3546 O O . LEU B 2 19 ? 13.366 11.513 -79.968 1.00 129.83 19 LEU B O 1
ATOM 3551 N N . ARG B 2 20 ? 13.505 9.816 -81.426 1.00 127.77 20 ARG B N 1
ATOM 3552 C CA . ARG B 2 20 ? 12.062 9.725 -81.600 1.00 116.04 20 ARG B CA 1
ATOM 3553 C C . ARG B 2 20 ? 11.563 8.324 -81.257 1.00 106.61 20 ARG B C 1
ATOM 3554 O O . ARG B 2 20 ? 12.013 7.337 -81.839 1.00 108.31 20 ARG B O 1
ATOM 3562 N N . LEU B 2 21 ? 10.633 8.241 -80.311 1.00 103.07 21 LEU B N 1
ATOM 3563 C CA . LEU B 2 21 ? 10.103 6.950 -79.886 1.00 97.04 21 LEU B CA 1
ATOM 3564 C C . LEU B 2 21 ? 8.686 6.730 -80.402 1.00 93.66 21 LEU B C 1
ATOM 3565 O O . LEU B 2 21 ? 7.912 7.672 -80.537 1.00 96.14 21 LEU B O 1
ATOM 3570 N N . SER B 2 22 ? 8.359 5.477 -80.697 1.00 93.49 22 SER B N 1
ATOM 3571 C CA . SER B 2 22 ? 7.053 5.134 -81.244 1.00 97.25 22 SER B CA 1
ATOM 3572 C C . SER B 2 22 ? 6.345 4.072 -80.413 1.00 96.81 22 SER B C 1
ATOM 3573 O O . SER B 2 22 ? 6.973 3.146 -79.904 1.00 99.15 22 SER B O 1
ATOM 3576 N N . CYS B 2 23 ? 5.033 4.221 -80.274 1.00 83.82 23 CYS B N 1
ATOM 3577 C CA . CYS B 2 23 ? 4.213 3.234 -79.588 1.00 88.79 23 CYS B CA 1
ATOM 3578 C C . CYS B 2 23 ? 3.055 2.833 -80.490 1.00 85.74 23 CYS B C 1
ATOM 3579 O O . CYS B 2 23 ? 2.216 3.660 -80.845 1.00 82.73 23 CYS B O 1
ATOM 3582 N N . VAL B 2 24 ? 3.011 1.557 -80.853 1.00 87.31 24 VAL B N 1
ATOM 3583 C CA . VAL B 2 24 ? 1.969 1.050 -81.733 1.00 88.93 24 VAL B CA 1
ATOM 3584 C C . VAL B 2 24 ? 1.021 0.152 -80.950 1.00 92.55 24 VAL B C 1
ATOM 3585 O O . VAL B 2 24 ? 1.448 -0.618 -80.092 1.00 96.97 24 VAL B O 1
ATOM 3589 N N . ALA B 2 25 ? -0.268 0.250 -81.253 1.00 91.07 25 ALA B N 1
ATOM 3590 C CA . ALA B 2 25 ? -1.274 -0.556 -80.575 1.00 76.08 25 ALA B CA 1
ATOM 3591 C C . ALA B 2 25 ? -1.665 -1.775 -81.398 1.00 79.01 25 ALA B C 1
ATOM 3592 O O . ALA B 2 25 ? -2.159 -1.644 -82.518 1.00 81.67 25 ALA B O 1
ATOM 3594 N N . SER B 2 26 ? -1.442 -2.961 -80.842 1.00 81.43 26 SER B N 1
ATOM 3595 C CA . SER B 2 26 ? -1.867 -4.183 -81.512 1.00 89.61 26 SER B CA 1
ATOM 3596 C C . SER B 2 26 ? -2.988 -4.856 -80.729 1.00 92.48 26 SER B C 1
ATOM 3597 O O . SER B 2 26 ? -2.872 -5.082 -79.521 1.00 96.81 26 SER B O 1
ATOM 3600 N N . GLY B 2 27 ? -4.075 -5.169 -81.428 1.00 94.87 27 GLY B N 1
ATOM 3601 C CA . GLY B 2 27 ? -5.233 -5.789 -80.811 1.00 96.85 27 GLY B CA 1
ATOM 3602 C C . GLY B 2 27 ? -6.343 -4.801 -80.519 1.00 99.46 27 GLY B C 1
ATOM 3603 O O . GLY B 2 27 ? -7.478 -5.192 -80.244 1.00 106.42 27 GLY B O 1
ATOM 3604 N N . PHE B 2 28 ? -6.016 -3.515 -80.582 1.00 97.37 28 PHE B N 1
ATOM 3605 C CA . PHE B 2 28 ? -6.997 -2.465 -80.342 1.00 92.95 28 PHE B CA 1
ATOM 3606 C C . PHE B 2 28 ? -6.574 -1.155 -80.995 1.00 92.64 28 PHE B C 1
ATOM 3607 O O . PHE B 2 28 ? -5.426 -1.001 -81.413 1.00 95.51 28 PHE B O 1
ATOM 3615 N N . THR B 2 29 ? -7.509 -0.215 -81.079 1.00 89.65 29 THR B N 1
ATOM 3616 C CA . THR B 2 29 ? -7.238 1.083 -81.684 1.00 95.71 29 THR B CA 1
ATOM 3617 C C . THR B 2 29 ? -7.078 2.162 -80.619 1.00 94.79 29 THR B C 1
ATOM 3618 O O . THR B 2 29 ? -7.635 2.058 -79.526 1.00 86.68 29 THR B O 1
ATOM 3622 N N . LEU B 2 30 ? -6.314 3.198 -80.946 1.00 102.50 30 LEU B N 1
ATOM 3623 C CA . LEU B 2 30 ? -6.068 4.297 -80.020 1.00 95.59 30 LEU B CA 1
ATOM 3624 C C . LEU B 2 30 ? -7.134 5.383 -80.117 1.00 98.67 30 LEU B C 1
ATOM 3625 O O . LEU B 2 30 ? -6.996 6.444 -79.512 1.00 106.93 30 LEU B O 1
ATOM 3630 N N . ASP B 2 31 ? -8.190 5.111 -80.879 1.00 92.52 31 ASP B N 1
ATOM 3631 C CA . ASP B 2 31 ? -9.227 6.100 -81.166 1.00 86.53 31 ASP B CA 1
ATOM 3632 C C . ASP B 2 31 ? -9.840 6.707 -79.907 1.00 81.00 31 ASP B C 1
ATOM 3633 O O . ASP B 2 31 ? -10.081 7.912 -79.843 1.00 77.09 31 ASP B O 1
ATOM 3638 N N . HIS B 2 32 ? -10.084 5.867 -78.908 1.00 79.30 32 HIS B N 1
ATOM 3639 C CA . HIS B 2 32 ? -10.693 6.320 -77.665 1.00 78.35 32 HIS B CA 1
ATOM 3640 C C . HIS B 2 32 ? -9.722 6.213 -76.499 1.00 77.21 32 HIS B C 1
ATOM 3641 O O . HIS B 2 32 ? -10.131 6.213 -75.337 1.00 78.58 32 HIS B O 1
ATOM 3648 N N . SER B 2 33 ? -8.435 6.117 -76.812 1.00 71.77 33 SER B N 1
ATOM 3649 C CA . SER B 2 33 ? -7.427 5.946 -75.778 1.00 67.67 33 SER B CA 1
ATOM 3650 C C . SER B 2 33 ? -6.571 7.190 -75.579 1.00 75.40 33 SER B C 1
ATOM 3651 O O . SER B 2 33 ? -6.115 7.812 -76.537 1.00 93.65 33 SER B O 1
ATOM 3654 N N . ALA B 2 34 ? -6.368 7.541 -74.317 1.00 65.63 34 ALA B N 1
ATOM 3655 C CA . ALA B 2 34 ? -5.367 8.515 -73.930 1.00 67.05 34 ALA B CA 1
ATOM 3656 C C . ALA B 2 34 ? -4.093 7.757 -73.597 1.00 69.47 34 ALA B C 1
ATOM 3657 O O . ALA B 2 34 ? -4.099 6.851 -72.758 1.00 74.50 34 ALA B O 1
ATOM 3659 N N . VAL B 2 35 ? -3.003 8.123 -74.261 1.00 62.41 35 VAL B N 1
ATOM 3660 C CA . VAL B 2 35 ? -1.752 7.398 -74.111 1.00 63.30 35 VAL B CA 1
ATOM 3661 C C . VAL B 2 35 ? -0.708 8.275 -73.441 1.00 67.02 35 VAL B C 1
ATOM 3662 O O . VAL B 2 35 ? -0.542 9.441 -73.797 1.00 66.17 35 VAL B O 1
ATOM 3666 N N . GLY B 2 36 ? -0.002 7.708 -72.472 1.00 65.63 36 GLY B N 1
ATOM 3667 C CA . GLY B 2 36 ? 1.022 8.445 -71.766 1.00 68.16 36 GLY B CA 1
ATOM 3668 C C . GLY B 2 36 ? 2.361 7.742 -71.807 1.00 69.45 36 GLY B C 1
ATOM 3669 O O . GLY B 2 36 ? 2.434 6.510 -71.807 1.00 67.74 36 GLY B O 1
ATOM 3670 N N . TRP B 2 37 ? 3.422 8.539 -71.840 1.00 78.11 37 TRP B N 1
ATOM 3671 C CA . TRP B 2 37 ? 4.776 8.027 -71.763 1.00 86.18 37 TRP B CA 1
ATOM 3672 C C . TRP B 2 37 ? 5.286 8.120 -70.336 1.00 94.52 37 TRP B C 1
ATOM 3673 O O . TRP B 2 37 ? 5.083 9.132 -69.647 1.00 104.58 37 TRP B O 1
ATOM 3684 N N . PHE B 2 38 ? 5.943 7.041 -69.920 1.00 99.28 38 PHE B N 1
ATOM 3685 C CA . PHE B 2 38 ? 6.516 6.887 -68.594 1.00 104.53 38 PHE B CA 1
ATOM 3686 C C . PHE B 2 38 ? 7.949 6.382 -68.734 1.00 116.91 38 PHE B C 1
ATOM 3687 O O . PHE B 2 38 ? 8.249 5.606 -69.647 1.00 121.45 38 PHE B O 1
ATOM 3695 N N . ARG B 2 39 ? 8.832 6.806 -67.836 1.00 122.58 39 ARG B N 1
ATOM 3696 C CA . ARG B 2 39 ? 10.186 6.264 -67.819 1.00 126.83 39 ARG B CA 1
ATOM 3697 C C . ARG B 2 39 ? 10.484 5.592 -66.486 1.00 127.92 39 ARG B C 1
ATOM 3698 O O . ARG B 2 39 ? 10.190 6.130 -65.418 1.00 126.39 39 ARG B O 1
ATOM 3706 N N . GLN B 2 40 ? 11.048 4.394 -66.563 1.00 129.87 40 GLN B N 1
ATOM 3707 C CA . GLN B 2 40 ? 11.435 3.659 -65.377 1.00 128.25 40 GLN B CA 1
ATOM 3708 C C . GLN B 2 40 ? 12.935 3.398 -65.386 1.00 132.48 40 GLN B C 1
ATOM 3709 O O . GLN B 2 40 ? 13.485 2.840 -66.344 1.00 132.37 40 GLN B O 1
ATOM 3715 N N . VAL B 2 41 ? 13.590 3.852 -64.323 1.00 146.14 41 VAL B N 1
ATOM 3716 C CA . VAL B 2 41 ? 14.977 3.514 -64.055 1.00 150.10 41 VAL B CA 1
ATOM 3717 C C . VAL B 2 41 ? 14.983 2.285 -63.157 1.00 156.31 41 VAL B C 1
ATOM 3718 O O . VAL B 2 41 ? 14.087 2.126 -62.328 1.00 158.67 41 VAL B O 1
ATOM 3720 N N . PRO B 2 42 ? 15.982 1.406 -63.326 1.00 152.72 42 PRO B N 1
ATOM 3721 C CA . PRO B 2 42 ? 16.047 0.154 -62.562 1.00 157.99 42 PRO B CA 1
ATOM 3722 C C . PRO B 2 42 ? 16.000 0.368 -61.050 1.00 165.75 42 PRO B C 1
ATOM 3723 O O . PRO B 2 42 ? 16.742 1.188 -60.510 1.00 164.46 42 PRO B O 1
ATOM 3727 N N . GLY B 2 43 ? 15.119 -0.373 -60.384 1.00 171.66 43 GLY B N 1
ATOM 3728 C CA . GLY B 2 43 ? 14.966 -0.291 -58.943 1.00 176.32 43 GLY B CA 1
ATOM 3729 C C . GLY B 2 43 ? 14.171 0.911 -58.468 1.00 173.46 43 GLY B C 1
ATOM 3730 O O . GLY B 2 43 ? 14.187 1.243 -57.283 1.00 177.68 43 GLY B O 1
ATOM 3731 N N . LYS B 2 44 ? 13.472 1.564 -59.390 1.00 161.54 44 LYS B N 1
ATOM 3732 C CA . LYS B 2 44 ? 12.668 2.729 -59.041 1.00 147.80 44 LYS B CA 1
ATOM 3733 C C . LYS B 2 44 ? 11.277 2.584 -59.649 1.00 143.93 44 LYS B C 1
ATOM 3734 O O . LYS B 2 44 ? 11.115 1.971 -60.704 1.00 139.36 44 LYS B O 1
ATOM 3740 N N . GLU B 2 45 ? 10.278 3.155 -58.984 1.00 150.39 45 GLU B N 1
ATOM 3741 C CA . GLU B 2 45 ? 8.893 3.044 -59.432 1.00 145.26 45 GLU B CA 1
ATOM 3742 C C . GLU B 2 45 ? 8.672 3.850 -60.704 1.00 137.01 45 GLU B C 1
ATOM 3743 O O . GLU B 2 45 ? 9.396 4.809 -60.971 1.00 132.71 45 GLU B O 1
ATOM 3749 N N . ARG B 2 46 ? 7.675 3.451 -61.487 1.00 133.03 46 ARG B N 1
ATOM 3750 C CA . ARG B 2 46 ? 7.402 4.097 -62.764 1.00 125.32 46 ARG B CA 1
ATOM 3751 C C . ARG B 2 46 ? 7.083 5.575 -62.574 1.00 126.91 46 ARG B C 1
ATOM 3752 O O . ARG B 2 46 ? 6.337 5.955 -61.671 1.00 133.55 46 ARG B O 1
ATOM 3754 N N . GLU B 2 47 ? 7.657 6.399 -63.442 1.00 121.48 47 GLU B N 1
ATOM 3755 C CA . GLU B 2 47 ? 7.523 7.844 -63.349 1.00 118.72 47 GLU B CA 1
ATOM 3756 C C . GLU B 2 47 ? 6.704 8.379 -64.510 1.00 113.38 47 GLU B C 1
ATOM 3757 O O . GLU B 2 47 ? 6.991 8.075 -65.667 1.00 109.13 47 GLU B O 1
ATOM 3763 N N . LYS B 2 48 ? 5.685 9.174 -64.203 1.00 106.10 48 LYS B N 1
ATOM 3764 C CA . LYS B 2 48 ? 4.901 9.804 -65.251 1.00 94.95 48 LYS B CA 1
ATOM 3765 C C . LYS B 2 48 ? 5.800 10.782 -65.981 1.00 91.26 48 LYS B C 1
ATOM 3766 O O . LYS B 2 48 ? 6.527 11.542 -65.349 1.00 90.34 48 LYS B O 1
ATOM 3772 N N . LEU B 2 49 ? 5.773 10.743 -67.308 1.00 84.83 49 LEU B N 1
ATOM 3773 C CA . LEU B 2 49 ? 6.542 11.688 -68.103 1.00 80.14 49 LEU B CA 1
ATOM 3774 C C . LEU B 2 49 ? 5.622 12.659 -68.808 1.00 81.03 49 LEU B C 1
ATOM 3775 O O . LEU B 2 49 ? 5.639 13.861 -68.552 1.00 88.21 49 LEU B O 1
ATOM 3780 N N . LEU B 2 50 ? 4.812 12.121 -69.708 1.00 81.84 50 LEU B N 1
ATOM 3781 C CA . LEU B 2 50 ? 3.926 12.968 -70.490 1.00 85.06 50 LEU B CA 1
ATOM 3782 C C . LEU B 2 50 ? 2.658 12.209 -70.802 1.00 88.92 50 LEU B C 1
ATOM 3783 O O . LEU B 2 50 ? 2.607 10.997 -70.637 1.00 104.26 50 LEU B O 1
ATOM 3785 N N . CYS B 2 51 ? 1.617 12.917 -71.213 1.00 77.04 51 CYS B N 1
ATOM 3786 C CA . CYS B 2 51 ? 0.406 12.238 -71.636 1.00 73.20 51 CYS B CA 1
ATOM 3787 C C . CYS B 2 51 ? -0.316 13.024 -72.723 1.00 77.98 51 CYS B C 1
ATOM 3788 O O . CYS B 2 51 ? -0.370 14.254 -72.683 1.00 82.93 51 CYS B O 1
ATOM 3791 N N . ILE B 2 52 ? -0.861 12.305 -73.698 1.00 69.25 52 ILE B N 1
ATOM 3792 C CA . ILE B 2 52 ? -1.743 12.909 -74.684 1.00 73.23 52 ILE B CA 1
ATOM 3793 C C . ILE B 2 52 ? -3.107 12.234 -74.606 1.00 75.62 52 ILE B C 1
ATOM 3794 O O . ILE B 2 52 ? -3.207 11.008 -74.515 1.00 84.10 52 ILE B O 1
ATOM 3799 N N . ASN B 2 53 ? -4.160 13.042 -74.590 1.00 68.08 53 ASN B N 1
ATOM 3800 C CA . ASN B 2 53 ? -5.516 12.515 -74.580 1.00 63.30 53 ASN B CA 1
ATOM 3801 C C . ASN B 2 53 ? -5.868 11.969 -75.953 1.00 106.68 53 ASN B C 1
ATOM 3802 O O . ASN B 2 53 ? -4.991 11.556 -76.712 1.00 119.60 53 ASN B O 1
ATOM 3807 N N . ALA B 2 54 ? -7.155 11.963 -76.278 1.00 96.60 54 ALA B N 1
ATOM 3808 C CA . ALA B 2 54 ? -7.571 11.717 -77.651 1.00 104.74 54 ALA B CA 1
ATOM 3809 C C . ALA B 2 54 ? -7.153 12.892 -78.533 1.00 122.06 54 ALA B C 1
ATOM 3810 O O . ALA B 2 54 ? -7.187 12.805 -79.761 1.00 139.35 54 ALA B O 1
ATOM 3812 N N . ASN B 2 55 ? -6.753 13.987 -77.891 1.00 112.62 55 ASN B N 1
ATOM 3813 C CA . ASN B 2 55 ? -6.383 15.213 -78.587 1.00 96.18 55 ASN B CA 1
ATOM 3814 C C . ASN B 2 55 ? -5.285 16.021 -77.885 1.00 95.32 55 ASN B C 1
ATOM 3815 O O . ASN B 2 55 ? -4.205 16.220 -78.443 1.00 80.40 55 ASN B O 1
ATOM 3820 N N . GLY B 2 56 ? -5.560 16.482 -76.666 1.00 103.49 56 GLY B N 1
ATOM 3821 C CA . GLY B 2 56 ? -4.693 17.439 -75.993 1.00 95.66 56 GLY B CA 1
ATOM 3822 C C . GLY B 2 56 ? -3.535 16.851 -75.202 1.00 89.36 56 GLY B C 1
ATOM 3823 O O . GLY B 2 56 ? -3.537 15.671 -74.855 1.00 82.45 56 GLY B O 1
ATOM 3824 N N . VAL B 2 57 ? -2.542 17.692 -74.917 1.00 96.96 57 VAL B N 1
ATOM 3825 C CA . VAL B 2 57 ? -1.297 17.259 -74.283 1.00 97.93 57 VAL B CA 1
ATOM 3826 C C . VAL B 2 57 ? -1.144 17.749 -72.839 1.00 91.49 57 VAL B C 1
ATOM 3827 O O . VAL B 2 57 ? -1.411 18.913 -72.539 1.00 94.40 57 VAL B O 1
ATOM 3831 N N . SER B 2 58 ? -0.710 16.855 -71.953 1.00 86.57 58 SER B N 1
ATOM 3832 C CA . SER B 2 58 ? -0.397 17.218 -70.571 1.00 94.84 58 SER B CA 1
ATOM 3833 C C . SER B 2 58 ? 1.027 16.815 -70.172 1.00 92.84 58 SER B C 1
ATOM 3834 O O . SER B 2 58 ? 1.483 15.714 -70.484 1.00 88.91 58 SER B O 1
ATOM 3837 N N . LEU B 2 59 ? 1.720 17.720 -69.487 1.00 99.22 59 LEU B N 1
ATOM 3838 C CA . LEU B 2 59 ? 3.088 17.493 -69.023 1.00 104.04 59 LEU B CA 1
ATOM 3839 C C . LEU B 2 59 ? 3.102 16.913 -67.607 1.00 97.31 59 LEU B C 1
ATOM 3840 O O . LEU B 2 59 ? 3.440 17.609 -66.650 1.00 97.13 59 LEU B O 1
ATOM 3842 N N . ASP B 2 60 ? 2.736 15.640 -67.485 1.00 110.07 60 ASP B N 1
ATOM 3843 C CA . ASP B 2 60 ? 2.598 14.976 -66.186 1.00 120.97 60 ASP B CA 1
ATOM 3844 C C . ASP B 2 60 ? 3.858 14.981 -65.315 1.00 142.15 60 ASP B C 1
ATOM 3845 O O . ASP B 2 60 ? 3.771 15.172 -64.102 1.00 143.18 60 ASP B O 1
ATOM 3850 N N . TYR B 2 61 ? 5.019 14.766 -65.926 1.00 162.05 61 TYR B N 1
ATOM 3851 C CA . TYR B 2 61 ? 6.277 14.698 -65.182 1.00 169.35 61 TYR B CA 1
ATOM 3852 C C . TYR B 2 61 ? 6.608 15.984 -64.454 1.00 175.04 61 TYR B C 1
ATOM 3853 O O . TYR B 2 61 ? 5.943 17.005 -64.629 1.00 178.00 61 TYR B O 1
ATOM 3855 N N . ALA B 2 62 ? 7.646 15.921 -63.628 1.00 180.47 62 ALA B N 1
ATOM 3856 C CA . ALA B 2 62 ? 8.205 17.127 -63.049 1.00 173.51 62 ALA B CA 1
ATOM 3857 C C . ALA B 2 62 ? 8.760 17.941 -64.210 1.00 170.23 62 ALA B C 1
ATOM 3858 O O . ALA B 2 62 ? 8.985 17.406 -65.297 1.00 162.28 62 ALA B O 1
ATOM 3860 N N . ASP B 2 63 ? 9.005 19.224 -63.985 1.00 154.65 63 ASP B N 1
ATOM 3861 C CA . ASP B 2 63 ? 9.392 20.120 -65.071 1.00 159.37 63 ASP B CA 1
ATOM 3862 C C . ASP B 2 63 ? 10.811 19.863 -65.590 1.00 156.43 63 ASP B C 1
ATOM 3863 O O . ASP B 2 63 ? 11.365 20.670 -66.335 1.00 162.54 63 ASP B O 1
ATOM 3868 N N . SER B 2 64 ? 11.385 18.732 -65.191 1.00 147.80 64 SER B N 1
ATOM 3869 C CA . SER B 2 64 ? 12.711 18.318 -65.635 1.00 145.80 64 SER B CA 1
ATOM 3870 C C . SER B 2 64 ? 12.728 17.979 -67.126 1.00 140.05 64 SER B C 1
ATOM 3871 O O . SER B 2 64 ? 13.751 18.132 -67.793 1.00 146.44 64 SER B O 1
ATOM 3874 N N . ILE B 2 65 ? 11.592 17.518 -67.642 1.00 129.05 65 ILE B N 1
ATOM 3875 C CA . ILE B 2 65 ? 11.484 17.140 -69.048 1.00 123.54 65 ILE B CA 1
ATOM 3876 C C . ILE B 2 65 ? 10.654 18.162 -69.815 1.00 128.23 65 ILE B C 1
ATOM 3877 O O . ILE B 2 65 ? 10.461 18.042 -71.025 1.00 131.66 65 ILE B O 1
ATOM 3882 N N . LYS B 2 66 ? 10.163 19.165 -69.095 1.00 125.76 66 LYS B N 1
ATOM 3883 C CA . LYS B 2 66 ? 9.324 20.208 -69.673 1.00 121.85 66 LYS B CA 1
ATOM 3884 C C . LYS B 2 66 ? 10.087 21.019 -70.716 1.00 126.41 66 LYS B C 1
ATOM 3885 O O . LYS B 2 66 ? 11.195 21.491 -70.461 1.00 132.73 66 LYS B O 1
ATOM 3887 N N . GLY B 2 67 ? 9.488 21.171 -71.893 1.00 125.61 67 GLY B N 1
ATOM 3888 C CA . GLY B 2 67 ? 10.094 21.933 -72.969 1.00 123.58 67 GLY B CA 1
ATOM 3889 C C . GLY B 2 67 ? 11.084 21.151 -73.813 1.00 120.66 67 GLY B C 1
ATOM 3890 O O . GLY B 2 67 ? 11.588 21.659 -74.815 1.00 126.66 67 GLY B O 1
ATOM 3891 N N . ARG B 2 68 ? 11.369 19.917 -73.411 1.00 112.57 68 ARG B N 1
ATOM 3892 C CA . ARG B 2 68 ? 12.330 19.087 -74.131 1.00 111.72 68 ARG B CA 1
ATOM 3893 C C . ARG B 2 68 ? 11.650 17.895 -74.797 1.00 102.91 68 ARG B C 1
ATOM 3894 O O . ARG B 2 68 ? 12.109 17.404 -75.828 1.00 106.28 68 ARG B O 1
ATOM 3902 N N . PHE B 2 69 ? 10.553 17.434 -74.204 1.00 91.95 69 PHE B N 1
ATOM 3903 C CA . PHE B 2 69 ? 9.824 16.280 -74.724 1.00 85.53 69 PHE B CA 1
ATOM 3904 C C . PHE B 2 69 ? 8.469 16.679 -75.299 1.00 87.38 69 PHE B C 1
ATOM 3905 O O . PHE B 2 69 ? 7.754 17.494 -74.718 1.00 93.33 69 PHE B O 1
ATOM 3913 N N . THR B 2 70 ? 8.122 16.105 -76.447 1.00 89.42 70 THR B N 1
ATOM 3914 C CA . THR B 2 70 ? 6.820 16.362 -77.053 1.00 94.26 70 THR B CA 1
ATOM 3915 C C . THR B 2 70 ? 6.104 15.045 -77.326 1.00 103.84 70 THR B C 1
ATOM 3916 O O . THR B 2 70 ? 6.725 14.078 -77.749 1.00 103.42 70 THR B O 1
ATOM 3920 N N . ILE B 2 71 ? 4.800 14.998 -77.081 1.00 100.83 71 ILE B N 1
ATOM 3921 C CA . ILE B 2 71 ? 4.052 13.786 -77.380 1.00 92.50 71 ILE B CA 1
ATOM 3922 C C . ILE B 2 71 ? 3.143 14.036 -78.586 1.00 82.27 71 ILE B C 1
ATOM 3923 O O . ILE B 2 71 ? 2.499 15.080 -78.694 1.00 73.10 71 ILE B O 1
ATOM 3928 N N . SER B 2 72 ? 3.121 13.074 -79.503 1.00 90.04 72 SER B N 1
ATOM 3929 C CA . SER B 2 72 ? 2.399 13.213 -80.762 1.00 93.16 72 SER B CA 1
ATOM 3930 C C . SER B 2 72 ? 1.445 12.045 -80.971 1.00 86.07 72 SER B C 1
ATOM 3931 O O . SER B 2 72 ? 1.574 11.006 -80.323 1.00 79.48 72 SER B O 1
ATOM 3934 N N . ARG B 2 73 ? 0.494 12.214 -81.883 1.00 87.36 73 ARG B N 1
ATOM 3935 C CA . ARG B 2 73 ? -0.569 11.231 -82.040 1.00 86.87 73 ARG B CA 1
ATOM 3936 C C . ARG B 2 73 ? -1.031 11.074 -83.486 1.00 92.86 73 ARG B C 1
ATOM 3937 O O . ARG B 2 73 ? -1.351 12.055 -84.159 1.00 104.11 73 ARG B O 1
ATOM 3945 N N . ASP B 2 74 ? -1.065 9.831 -83.954 1.00 87.88 74 ASP B N 1
ATOM 3946 C CA . ASP B 2 74 ? -1.586 9.516 -85.279 1.00 83.72 74 ASP B CA 1
ATOM 3947 C C . ASP B 2 74 ? -2.455 8.264 -85.198 1.00 87.23 74 ASP B C 1
ATOM 3948 O O . ASP B 2 74 ? -1.946 7.142 -85.194 1.00 89.20 74 ASP B O 1
ATOM 3953 N N . ASN B 2 75 ? -3.767 8.467 -85.125 1.00 87.13 75 ASN B N 1
ATOM 3954 C CA . ASN B 2 75 ? -4.717 7.366 -85.008 1.00 80.51 75 ASN B CA 1
ATOM 3955 C C . ASN B 2 75 ? -4.730 6.456 -86.234 1.00 87.02 75 ASN B C 1
ATOM 3956 O O . ASN B 2 75 ? -4.840 5.236 -86.107 1.00 85.20 75 ASN B O 1
ATOM 3961 N N . ALA B 2 76 ? -4.625 7.057 -87.415 1.00 96.94 76 ALA B N 1
ATOM 3962 C CA . ALA B 2 76 ? -4.644 6.308 -88.669 1.00 108.16 76 ALA B CA 1
ATOM 3963 C C . ALA B 2 76 ? -3.486 5.319 -88.736 1.00 110.13 76 ALA B C 1
ATOM 3964 O O . ALA B 2 76 ? -3.641 4.196 -89.217 1.00 95.88 76 ALA B O 1
ATOM 3966 N N . LYS B 2 77 ? -2.325 5.746 -88.251 1.00 109.66 77 LYS B N 1
ATOM 3967 C CA . LYS B 2 77 ? -1.155 4.881 -88.198 1.00 113.01 77 LYS B CA 1
ATOM 3968 C C . LYS B 2 77 ? -1.086 4.141 -86.866 1.00 109.29 77 LYS B C 1
ATOM 3969 O O . LYS B 2 77 ? -0.119 3.427 -86.598 1.00 111.47 77 LYS B O 1
ATOM 3971 N N . ASN B 2 78 ? -2.115 4.326 -86.038 1.00 95.00 78 ASN B N 1
ATOM 3972 C CA . ASN B 2 78 ? -2.251 3.606 -84.773 1.00 85.96 78 ASN B CA 1
ATOM 3973 C C . ASN B 2 78 ? -1.047 3.812 -83.859 1.00 75.67 78 ASN B C 1
ATOM 3974 O O . ASN B 2 78 ? -0.667 2.911 -83.110 1.00 74.50 78 ASN B O 1
ATOM 3979 N N . THR B 2 79 ? -0.451 4.999 -83.920 1.00 72.32 79 THR B N 1
ATOM 3980 C CA . THR B 2 79 ? 0.843 5.227 -83.287 1.00 76.53 79 THR B CA 1
ATOM 3981 C C . THR B 2 79 ? 0.893 6.514 -82.460 1.00 74.00 79 THR B C 1
ATOM 3982 O O . THR B 2 79 ? 0.316 7.534 -82.839 1.00 75.26 79 THR B O 1
ATOM 3986 N N . VAL B 2 80 ? 1.587 6.448 -81.326 1.00 75.47 80 VAL B N 1
ATOM 3987 C CA . VAL B 2 80 ? 1.860 7.612 -80.487 1.00 81.30 80 VAL B CA 1
ATOM 3988 C C . VAL B 2 80 ? 3.365 7.880 -80.454 1.00 85.75 80 VAL B C 1
ATOM 3989 O O . VAL B 2 80 ? 4.155 6.962 -80.247 1.00 80.75 80 VAL B O 1
ATOM 3993 N N . TYR B 2 81 ? 3.766 9.132 -80.658 1.00 90.05 81 TYR B N 1
ATOM 3994 C CA . TYR B 2 81 ? 5.187 9.451 -80.750 1.00 82.04 81 TYR B CA 1
ATOM 3995 C C . TYR B 2 81 ? 5.697 10.230 -79.541 1.00 90.05 81 TYR B C 1
ATOM 3996 O O . TYR B 2 81 ? 4.940 10.933 -78.878 1.00 99.09 81 TYR B O 1
ATOM 4005 N N . LEU B 2 82 ? 6.985 10.078 -79.249 1.00 91.45 82 LEU B N 1
ATOM 4006 C CA . LEU B 2 82 ? 7.652 10.893 -78.241 1.00 100.56 82 LEU B CA 1
ATOM 4007 C C . LEU B 2 82 ? 8.945 11.482 -78.797 1.00 117.89 82 LEU B C 1
ATOM 4008 O O . LEU B 2 82 ? 9.911 10.760 -79.048 1.00 128.42 82 LEU B O 1
ATOM 4013 N N . GLN B 2 83 ? 8.951 12.796 -78.995 1.00 123.36 83 GLN B N 1
ATOM 4014 C CA . GLN B 2 83 ? 10.118 13.501 -79.502 1.00 127.47 83 GLN B CA 1
ATOM 4015 C C . GLN B 2 83 ? 10.966 14.009 -78.341 1.00 125.79 83 GLN B C 1
ATOM 4016 O O . GLN B 2 83 ? 10.537 14.872 -77.569 1.00 128.62 83 GLN B O 1
ATOM 4022 N N . MET B 2 84 ? 12.168 13.453 -78.227 1.00 124.26 84 MET B N 1
ATOM 4023 C CA . MET B 2 84 ? 13.086 13.749 -77.136 1.00 125.29 84 MET B CA 1
ATOM 4024 C C . MET B 2 84 ? 14.239 14.627 -77.616 1.00 133.00 84 MET B C 1
ATOM 4025 O O . MET B 2 84 ? 15.013 14.223 -78.487 1.00 143.98 84 MET B O 1
ATOM 4030 N N . ASN B 2 85 ? 14.347 15.821 -77.041 1.00 130.47 85 ASN B N 1
ATOM 4031 C CA . ASN B 2 85 ? 15.405 16.763 -77.396 1.00 131.98 85 ASN B CA 1
ATOM 4032 C C . ASN B 2 85 ? 16.264 17.169 -76.201 1.00 142.79 85 ASN B C 1
ATOM 4033 O O . ASN B 2 85 ? 15.800 17.150 -75.060 1.00 146.95 85 ASN B O 1
ATOM 4038 N N . ASP B 2 86 ? 17.513 17.538 -76.482 1.00 150.46 86 ASP B N 1
ATOM 4039 C CA . ASP B 2 86 ? 18.476 17.950 -75.460 1.00 152.56 86 ASP B CA 1
ATOM 4040 C C . ASP B 2 86 ? 18.622 16.885 -74.378 1.00 149.52 86 ASP B C 1
ATOM 4041 O O . ASP B 2 86 ? 18.438 17.157 -73.191 1.00 152.99 86 ASP B O 1
ATOM 4046 N N . LEU B 2 87 ? 18.946 15.670 -74.804 1.00 143.29 87 LEU B N 1
ATOM 4047 C CA . LEU B 2 87 ? 19.093 14.543 -73.894 1.00 138.79 87 LEU B CA 1
ATOM 4048 C C . LEU B 2 87 ? 20.239 14.739 -72.906 1.00 135.46 87 LEU B C 1
ATOM 4049 O O . LEU B 2 87 ? 21.300 15.256 -73.255 1.00 137.32 87 LEU B O 1
ATOM 4054 N N . LYS B 2 88 ? 20.002 14.317 -71.670 1.00 133.27 88 LYS B N 1
ATOM 4055 C CA . LYS B 2 88 ? 20.964 14.465 -70.588 1.00 134.21 88 LYS B CA 1
ATOM 4056 C C . LYS B 2 88 ? 21.297 13.083 -70.040 1.00 133.89 88 LYS B C 1
ATOM 4057 O O . LYS B 2 88 ? 20.552 12.132 -70.274 1.00 129.34 88 LYS B O 1
ATOM 4063 N N . PRO B 2 89 ? 22.420 12.957 -69.313 1.00 142.34 89 PRO B N 1
ATOM 4064 C CA . PRO B 2 89 ? 22.706 11.679 -68.650 1.00 151.97 89 PRO B CA 1
ATOM 4065 C C . PRO B 2 89 ? 21.642 11.326 -67.609 1.00 159.84 89 PRO B C 1
ATOM 4066 O O . PRO B 2 89 ? 21.600 10.199 -67.118 1.00 155.19 89 PRO B O 1
ATOM 4070 N N . GLU B 2 90 ? 20.802 12.301 -67.277 1.00 172.26 90 GLU B N 1
ATOM 4071 C CA . GLU B 2 90 ? 19.657 12.100 -66.398 1.00 178.30 90 GLU B CA 1
ATOM 4072 C C . GLU B 2 90 ? 18.540 11.291 -67.065 1.00 173.42 90 GLU B C 1
ATOM 4073 O O . GLU B 2 90 ? 17.771 10.605 -66.390 1.00 175.18 90 GLU B O 1
ATOM 4079 N N . ASP B 2 91 ? 18.462 11.361 -68.391 1.00 162.31 91 ASP B N 1
ATOM 4080 C CA . ASP B 2 91 ? 17.315 10.819 -69.119 1.00 144.01 91 ASP B CA 1
ATOM 4081 C C . ASP B 2 91 ? 17.394 9.322 -69.423 1.00 143.90 91 ASP B C 1
ATOM 4082 O O . ASP B 2 91 ? 16.386 8.712 -69.774 1.00 137.17 91 ASP B O 1
ATOM 4087 N N . THR B 2 92 ? 18.578 8.731 -69.294 1.00 155.31 92 THR B N 1
ATOM 4088 C CA . THR B 2 92 ? 18.756 7.324 -69.654 1.00 156.56 92 THR B CA 1
ATOM 4089 C C . THR B 2 92 ? 17.966 6.375 -68.746 1.00 156.82 92 THR B C 1
ATOM 4090 O O . THR B 2 92 ? 18.161 6.348 -67.529 1.00 160.39 92 THR B O 1
ATOM 4094 N N . ALA B 2 93 ? 17.074 5.600 -69.362 1.00 148.31 93 ALA B N 1
ATOM 4095 C CA . ALA B 2 93 ? 16.212 4.656 -68.649 1.00 144.87 93 ALA B CA 1
ATOM 4096 C C . ALA B 2 93 ? 15.388 3.840 -69.638 1.00 139.97 93 ALA B C 1
ATOM 4097 O O . ALA B 2 93 ? 15.601 3.921 -70.850 1.00 144.19 93 ALA B O 1
ATOM 4099 N N . THR B 2 94 ? 14.447 3.055 -69.123 1.00 130.63 94 THR B N 1
ATOM 4100 C CA . THR B 2 94 ? 13.527 2.336 -69.996 1.00 117.79 94 THR B CA 1
ATOM 4101 C C . THR B 2 94 ? 12.270 3.167 -70.203 1.00 111.76 94 THR B C 1
ATOM 4102 O O . THR B 2 94 ? 11.612 3.552 -69.243 1.00 118.28 94 THR B O 1
ATOM 4106 N N . TYR B 2 95 ? 11.928 3.435 -71.456 1.00 101.62 95 TYR B N 1
ATOM 4107 C CA . TYR B 2 95 ? 10.767 4.261 -71.752 1.00 90.71 95 TYR B CA 1
ATOM 4108 C C . TYR B 2 95 ? 9.634 3.418 -72.308 1.00 86.65 95 TYR B C 1
ATOM 4109 O O . TYR B 2 95 ? 9.806 2.699 -73.288 1.00 84.74 95 TYR B O 1
ATOM 4118 N N . SER B 2 96 ? 8.467 3.522 -71.687 1.00 90.56 96 SER B N 1
ATOM 4119 C CA . SER B 2 96 ? 7.319 2.737 -72.113 1.00 85.18 96 SER B CA 1
ATOM 4120 C C . SER B 2 96 ? 6.081 3.611 -72.128 1.00 79.88 96 SER B C 1
ATOM 4121 O O . SER B 2 96 ? 6.094 4.718 -71.601 1.00 90.44 96 SER B O 1
ATOM 4124 N N . CYS B 2 97 ? 5.011 3.117 -72.733 1.00 70.08 97 CYS B N 1
ATOM 4125 C CA . CYS B 2 97 ? 3.785 3.892 -72.809 1.00 80.56 97 CYS B CA 1
ATOM 4126 C C . CYS B 2 97 ? 2.582 3.047 -72.423 1.00 74.69 97 CYS B C 1
ATOM 4127 O O . CYS B 2 97 ? 2.590 1.826 -72.578 1.00 69.75 97 CYS B O 1
ATOM 4130 N N . ALA B 2 98 ? 1.543 3.708 -71.923 1.00 83.38 98 ALA B N 1
ATOM 4131 C CA . ALA B 2 98 ? 0.347 3.005 -71.475 1.00 76.51 98 ALA B CA 1
ATOM 4132 C C . ALA B 2 98 ? -0.903 3.780 -71.856 1.00 77.26 98 ALA B C 1
ATOM 4133 O O . ALA B 2 98 ? -0.825 4.948 -72.230 1.00 85.69 98 ALA B O 1
ATOM 4135 N N . ALA B 2 99 ? -2.057 3.131 -71.754 1.00 73.51 99 ALA B N 1
ATOM 4136 C CA . ALA B 2 99 ? -3.300 3.745 -72.198 1.00 71.27 99 ALA B CA 1
ATOM 4137 C C . ALA B 2 99 ? -4.406 3.654 -71.155 1.00 81.54 99 ALA B C 1
ATOM 4138 O O . ALA B 2 99 ? -4.560 2.638 -70.476 1.00 93.98 99 ALA B O 1
ATOM 4140 N N . THR B 2 100 ? -5.171 4.733 -71.039 1.00 87.83 100 THR B N 1
ATOM 4141 C CA . THR B 2 100 ? -6.384 4.747 -70.229 1.00 77.44 100 THR B CA 1
ATOM 4142 C C . THR B 2 100 ? -7.493 5.345 -71.083 1.00 71.17 100 THR B C 1
ATOM 4143 O O . THR B 2 100 ? -7.211 6.018 -72.063 1.00 83.10 100 THR B O 1
ATOM 4147 N N . ARG B 2 101 ? -8.750 5.111 -70.727 1.00 71.81 101 ARG B N 1
ATOM 4148 C CA . ARG B 2 101 ? -9.843 5.526 -71.602 1.00 63.79 101 ARG B CA 1
ATOM 4149 C C . ARG B 2 101 ? -10.047 7.044 -71.633 1.00 67.33 101 ARG B C 1
ATOM 4150 O O . ARG B 2 101 ? -10.209 7.680 -70.591 1.00 86.93 101 ARG B O 1
ATOM 4158 N N . GLU B 2 102 ? -10.010 7.607 -72.841 1.00 72.91 102 GLU B N 1
ATOM 4159 C CA . GLU B 2 102 ? -10.398 8.998 -73.110 1.00 73.57 102 GLU B CA 1
ATOM 4160 C C . GLU B 2 102 ? -9.502 10.074 -72.494 1.00 84.29 102 GLU B C 1
ATOM 4161 O O . GLU B 2 102 ? -8.923 10.892 -73.210 1.00 89.86 102 GLU B O 1
ATOM 4167 N N . PHE B 2 103 ? -9.396 10.078 -71.171 1.00 77.43 103 PHE B N 1
ATOM 4168 C CA . PHE B 2 103 ? -8.718 11.156 -70.457 1.00 69.72 103 PHE B CA 1
ATOM 4169 C C . PHE B 2 103 ? -7.475 10.684 -69.718 1.00 67.84 103 PHE B C 1
ATOM 4170 O O . PHE B 2 103 ? -7.476 9.621 -69.102 1.00 92.78 103 PHE B O 1
ATOM 4178 N N . CYS B 2 104 ? -6.419 11.489 -69.776 1.00 68.07 104 CYS B N 1
ATOM 4179 C CA . CYS B 2 104 ? -5.143 11.120 -69.179 1.00 74.94 104 CYS B CA 1
ATOM 4180 C C . CYS B 2 104 ? -5.215 11.241 -67.669 1.00 79.16 104 CYS B C 1
ATOM 4181 O O . CYS B 2 104 ? -5.538 12.302 -67.136 1.00 94.06 104 CYS B O 1
ATOM 4184 N N . SER B 2 105 ? -4.918 10.148 -66.978 1.00 82.08 105 SER B N 1
ATOM 4185 C CA . SER B 2 105 ? -4.882 10.176 -65.527 1.00 80.50 105 SER B CA 1
ATOM 4186 C C . SER B 2 105 ? -3.533 10.678 -65.040 1.00 87.76 105 SER B C 1
ATOM 4187 O O . SER B 2 105 ? -2.657 11.012 -65.838 1.00 102.44 105 SER B O 1
ATOM 4190 N N . ALA B 2 106 ? -3.371 10.718 -63.725 1.00 80.96 106 ALA B N 1
ATOM 4191 C CA . ALA B 2 106 ? -2.111 11.113 -63.116 1.00 75.96 106 ALA B CA 1
ATOM 4192 C C . ALA B 2 106 ? -1.786 10.095 -62.043 1.00 75.69 106 ALA B C 1
ATOM 4193 O O . ALA B 2 106 ? -0.818 10.239 -61.297 1.00 86.07 106 ALA B O 1
ATOM 4195 N N . TYR B 2 107 ? -2.625 9.070 -61.960 1.00 66.25 107 TYR B N 1
ATOM 4196 C CA . TYR B 2 107 ? -2.312 7.924 -61.132 1.00 73.63 107 TYR B CA 1
ATOM 4197 C C . TYR B 2 107 ? -1.830 6.823 -62.057 1.00 76.83 107 TYR B C 1
ATOM 4198 O O . TYR B 2 107 ? -2.512 6.469 -63.019 1.00 80.03 107 TYR B O 1
ATOM 4207 N N . VAL B 2 108 ? -0.652 6.288 -61.763 1.00 81.78 108 VAL B N 1
ATOM 4208 C CA . VAL B 2 108 ? -0.044 5.258 -62.593 1.00 78.15 108 VAL B CA 1
ATOM 4209 C C . VAL B 2 108 ? -0.932 4.020 -62.682 1.00 83.13 108 VAL B C 1
ATOM 4210 O O . VAL B 2 108 ? -1.012 3.365 -63.723 1.00 90.60 108 VAL B O 1
ATOM 4214 N N . PHE B 2 109 ? -1.619 3.723 -61.584 1.00 71.89 109 PHE B N 1
ATOM 4215 C CA . PHE B 2 109 ? -2.375 2.483 -61.481 1.00 67.11 109 PHE B CA 1
ATOM 4216 C C . PHE B 2 109 ? -3.674 2.429 -62.300 1.00 62.14 109 PHE B C 1
ATOM 4217 O O . PHE B 2 109 ? -4.219 1.345 -62.507 1.00 65.87 109 PHE B O 1
ATOM 4225 N N . LEU B 2 110 ? -4.177 3.573 -62.759 1.00 60.88 110 LEU B N 1
ATOM 4226 C CA . LEU B 2 110 ? -5.354 3.564 -63.635 1.00 63.14 110 LEU B CA 1
ATOM 4227 C C . LEU B 2 110 ? -5.014 3.216 -65.082 1.00 70.52 110 LEU B C 1
ATOM 4228 O O . LEU B 2 110 ? -5.910 3.052 -65.909 1.00 78.63 110 LEU B O 1
ATOM 4233 N N . TYR B 2 111 ? -3.728 3.109 -65.396 1.00 75.22 111 TYR B N 1
ATOM 4234 C CA . TYR B 2 111 ? -3.324 2.804 -66.764 1.00 79.88 111 TYR B CA 1
ATOM 4235 C C . TYR B 2 111 ? -3.325 1.301 -67.025 1.00 80.51 111 TYR B C 1
ATOM 4236 O O . TYR B 2 111 ? -3.205 0.499 -66.099 1.00 84.93 111 TYR B O 1
ATOM 4245 N N . GLU B 2 112 ? -3.458 0.931 -68.295 1.00 84.56 112 GLU B N 1
ATOM 4246 C CA . GLU B 2 112 ? -3.504 -0.472 -68.695 1.00 90.89 112 GLU B CA 1
ATOM 4247 C C . GLU B 2 112 ? -2.655 -0.730 -69.932 1.00 87.54 112 GLU B C 1
ATOM 4248 O O . GLU B 2 112 ? -2.107 0.201 -70.525 1.00 79.92 112 GLU B O 1
ATOM 4254 N N . HIS B 2 113 ? -2.552 -2.004 -70.304 1.00 90.12 113 HIS B N 1
ATOM 4255 C CA . HIS B 2 113 ? -1.913 -2.416 -71.551 1.00 87.76 113 HIS B CA 1
ATOM 4256 C C . HIS B 2 113 ? -0.461 -1.962 -71.640 1.00 91.79 113 HIS B C 1
ATOM 4257 O O . HIS B 2 113 ? -0.010 -1.532 -72.702 1.00 97.17 113 HIS B O 1
ATOM 4264 N N . T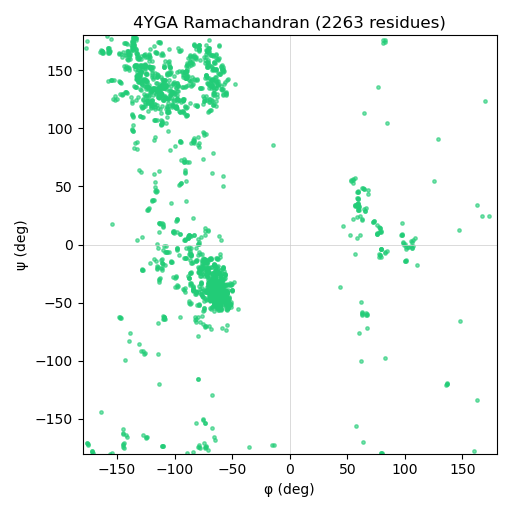RP B 2 114 ? 0.262 -2.046 -70.527 1.00 89.90 114 TRP B N 1
ATOM 4265 C CA . TRP B 2 114 ? 1.662 -1.636 -70.501 1.00 89.82 114 TRP B CA 1
ATOM 4266 C C . TRP B 2 114 ? 2.492 -2.415 -71.514 1.00 103.29 114 TRP B C 1
ATOM 4267 O O . TRP B 2 114 ? 2.166 -3.549 -71.867 1.00 102.93 114 TRP B O 1
ATOM 4278 N N . GLY B 2 115 ? 3.571 -1.794 -71.974 1.00 112.80 115 GLY B N 1
ATOM 4279 C CA . GLY B 2 115 ? 4.463 -2.412 -72.935 1.00 117.34 115 GLY B CA 1
ATOM 4280 C C . GLY B 2 115 ? 5.808 -2.736 -72.320 1.00 121.29 115 GLY B C 1
ATOM 4281 O O . GLY B 2 115 ? 6.145 -2.238 -71.246 1.00 122.96 115 GLY B O 1
ATOM 4282 N N . GLN B 2 116 ? 6.575 -3.579 -73.003 1.00 116.63 116 GLN B N 1
ATOM 4283 C CA . GLN B 2 116 ? 7.904 -3.953 -72.538 1.00 109.63 116 GLN B CA 1
ATOM 4284 C C . GLN B 2 116 ? 8.841 -2.751 -72.572 1.00 104.80 116 GLN B C 1
ATOM 4285 O O . GLN B 2 116 ? 9.828 -2.699 -71.839 1.00 105.34 116 GLN B O 1
ATOM 4291 N N . GLY B 2 117 ? 8.519 -1.783 -73.424 1.00 102.30 117 GLY B N 1
ATOM 4292 C CA . GLY B 2 117 ? 9.265 -0.542 -73.480 1.00 97.59 117 GLY B CA 1
ATOM 4293 C C . GLY B 2 117 ? 10.527 -0.646 -74.311 1.00 106.34 117 GLY B C 1
ATOM 4294 O O . GLY B 2 117 ? 10.879 -1.719 -74.803 1.00 110.52 117 GLY B O 1
ATOM 4295 N N . THR B 2 118 ? 11.208 0.482 -74.470 1.00 114.64 118 THR B N 1
ATOM 4296 C CA . THR B 2 118 ? 12.462 0.528 -75.205 1.00 125.17 118 THR B CA 1
ATOM 4297 C C . THR B 2 118 ? 13.562 1.127 -74.350 1.00 130.47 118 THR B C 1
ATOM 4298 O O . THR B 2 118 ? 13.337 2.078 -73.601 1.00 124.61 118 THR B O 1
ATOM 4302 N N . GLN B 2 119 ? 14.756 0.563 -74.470 1.00 146.12 119 GLN B N 1
ATOM 4303 C CA . GLN B 2 119 ? 15.903 1.076 -73.745 1.00 155.52 119 GLN B CA 1
ATOM 4304 C C . GLN B 2 119 ? 16.397 2.370 -74.381 1.00 157.55 119 GLN B C 1
ATOM 4305 O O . GLN B 2 119 ? 16.686 2.412 -75.576 1.00 163.47 119 GLN B O 1
ATOM 4311 N N . VAL B 2 120 ? 16.501 3.423 -73.579 1.00 145.90 120 VAL B N 1
ATOM 4312 C CA . VAL B 2 120 ? 17.109 4.663 -74.041 1.00 134.90 120 VAL B CA 1
ATOM 4313 C C . VAL B 2 120 ? 18.345 4.947 -73.206 1.00 134.36 120 VAL B C 1
ATOM 4314 O O . VAL B 2 120 ? 18.262 5.086 -71.983 1.00 128.17 120 VAL B O 1
ATOM 4318 N N . THR B 2 121 ? 19.493 5.034 -73.870 1.00 145.25 121 THR B N 1
ATOM 4319 C CA . THR B 2 121 ? 20.752 5.196 -73.157 1.00 147.90 121 THR B CA 1
ATOM 4320 C C . THR B 2 121 ? 21.527 6.424 -73.616 1.00 156.71 121 THR B C 1
ATOM 4321 O O . THR B 2 121 ? 21.816 6.586 -74.802 1.00 161.44 121 THR B O 1
ATOM 4325 N N . VAL B 2 122 ? 21.856 7.288 -72.661 1.00 158.03 122 VAL B N 1
ATOM 4326 C CA . VAL B 2 122 ? 22.652 8.474 -72.936 1.00 157.78 122 VAL B CA 1
ATOM 4327 C C . VAL B 2 122 ? 24.084 8.240 -72.469 1.00 179.46 122 VAL B C 1
ATOM 4328 O O . VAL B 2 122 ? 24.313 7.778 -71.351 1.00 166.42 122 VAL B O 1
ATOM 4332 N N . SER B 2 123 ? 25.040 8.553 -73.338 1.00 181.58 123 SER B N 1
ATOM 4333 C CA . SER B 2 123 ? 26.452 8.297 -73.073 1.00 188.35 123 SER B CA 1
ATOM 4334 C C . SER B 2 123 ? 26.951 8.994 -71.811 1.00 191.89 123 SER B C 1
ATOM 4335 O O . SER B 2 123 ? 26.447 10.051 -71.430 1.00 190.47 123 SER B O 1
ATOM 4338 N N . SER B 2 124 ? 27.947 8.393 -71.170 1.00 196.52 124 SER B N 1
ATOM 4339 C CA . SER B 2 124 ? 28.510 8.936 -69.940 1.00 194.84 124 SER B CA 1
ATOM 4340 C C . SER B 2 124 ? 29.932 9.442 -70.158 1.00 212.36 124 SER B C 1
ATOM 4341 O O . SER B 2 124 ? 30.450 9.409 -71.274 1.00 210.61 124 SER B O 1
ATOM 4344 N N . ALA C 1 46 ? -15.248 26.853 -4.780 1.00 214.04 45 ALA C N 1
ATOM 4345 C CA . ALA C 1 46 ? -15.379 28.303 -4.854 1.00 210.16 45 ALA C CA 1
ATOM 4346 C C . ALA C 1 46 ? -16.587 28.789 -4.057 1.00 212.31 45 ALA C C 1
ATOM 4347 O O . ALA C 1 46 ? -17.663 29.007 -4.613 1.00 209.54 45 ALA C O 1
ATOM 4349 N N . ILE C 1 47 ? -16.396 28.964 -2.752 1.00 220.25 46 ILE C N 1
ATOM 4350 C CA . ILE C 1 47 ? -17.472 29.390 -1.861 1.00 226.53 46 ILE C CA 1
ATOM 4351 C C . ILE C 1 47 ? -17.027 30.560 -0.976 1.00 231.64 46 ILE C C 1
ATOM 4352 O O . ILE C 1 47 ? -15.861 30.650 -0.587 1.00 232.14 46 ILE C O 1
ATOM 4357 N N . PHE C 1 48 ? -17.961 31.458 -0.671 1.00 237.19 47 PHE C N 1
ATOM 4358 C CA . PHE C 1 48 ? -17.657 32.689 0.057 1.00 239.61 47 PHE C CA 1
ATOM 4359 C C . PHE C 1 48 ? -17.506 32.492 1.562 1.00 246.90 47 PHE C C 1
ATOM 4360 O O . PHE C 1 48 ? -16.515 32.927 2.150 1.00 249.86 47 PHE C O 1
ATOM 4368 N N . SER C 1 49 ? -18.496 31.851 2.179 1.00 252.91 48 SER C N 1
ATOM 4369 C CA . SER C 1 49 ? -18.557 31.728 3.634 1.00 255.83 48 SER C CA 1
ATOM 4370 C C . SER C 1 49 ? -17.311 31.059 4.203 1.00 265.29 48 SER C C 1
ATOM 4371 O O . SER C 1 49 ? -16.865 31.384 5.303 1.00 261.58 48 SER C O 1
ATOM 4374 N N . ASP C 1 50 ? -16.757 30.118 3.447 1.00 280.21 49 ASP C N 1
ATOM 4375 C CA . ASP C 1 50 ? -15.554 29.410 3.862 1.00 284.27 49 ASP C CA 1
ATOM 4376 C C . ASP C 1 50 ? -14.294 30.240 3.618 1.00 273.94 49 ASP C C 1
ATOM 4377 O O . ASP C 1 50 ? -13.267 30.022 4.260 1.00 282.03 49 ASP C O 1
ATOM 4382 N N . ARG C 1 51 ? -14.375 31.184 2.685 1.00 251.78 50 ARG C N 1
ATOM 4383 C CA . ARG C 1 51 ? -13.204 31.962 2.284 1.00 227.78 50 ARG C CA 1
ATOM 4384 C C . ARG C 1 51 ? -13.024 33.279 3.044 1.00 211.64 50 ARG C C 1
ATOM 4385 O O . ARG C 1 51 ? -11.899 33.662 3.365 1.00 211.19 50 ARG C O 1
ATOM 4393 N N . TYR C 1 52 ? -14.124 33.969 3.333 1.00 201.71 51 TYR C N 1
ATOM 4394 C CA . TYR C 1 52 ? -14.042 35.271 3.995 1.00 195.98 51 TYR C CA 1
ATOM 4395 C C . TYR C 1 52 ? -14.944 35.371 5.222 1.00 202.16 51 TYR C C 1
ATOM 4396 O O . TYR C 1 52 ? -15.898 34.609 5.373 1.00 199.46 51 TYR C O 1
ATOM 4405 N N . LYS C 1 53 ? -14.626 36.324 6.094 1.00 210.37 52 LYS C N 1
ATOM 4406 C CA . LYS C 1 53 ? -15.426 36.598 7.284 1.00 213.65 52 LYS C CA 1
ATOM 4407 C C . LYS C 1 53 ? -15.924 38.041 7.281 1.00 210.19 52 LYS C C 1
ATOM 4408 O O . LYS C 1 53 ? -15.145 38.969 7.082 1.00 209.52 52 LYS C O 1
ATOM 4410 N N . GLY C 1 54 ? -17.218 38.222 7.525 1.00 207.85 53 GLY C N 1
ATOM 4411 C CA . GLY C 1 54 ? -17.842 39.535 7.486 1.00 200.05 53 GLY C CA 1
ATOM 4412 C C . GLY C 1 54 ? -17.826 40.282 8.807 1.00 199.29 53 GLY C C 1
ATOM 4413 O O . GLY C 1 54 ? -17.822 39.669 9.875 1.00 204.67 53 GLY C O 1
ATOM 4414 N N . GLN C 1 55 ? -17.812 41.611 8.737 1.00 193.45 54 GLN C N 1
ATOM 4415 C CA . GLN C 1 55 ? -17.804 42.437 9.941 1.00 193.34 54 GLN C CA 1
ATOM 4416 C C . GLN C 1 55 ? -18.933 43.469 9.955 1.00 186.71 54 GLN C C 1
ATOM 4417 O O . GLN C 1 55 ? -20.044 43.170 10.393 1.00 191.81 54 GLN C O 1
ATOM 4419 N N . ARG C 1 56 ? -18.653 44.679 9.480 1.00 177.22 55 ARG C N 1
ATOM 4420 C CA . ARG C 1 56 ? -19.616 45.773 9.590 1.00 164.49 55 ARG C CA 1
ATOM 4421 C C . ARG C 1 56 ? -19.908 46.463 8.259 1.00 152.88 55 ARG C C 1
ATOM 4422 O O . ARG C 1 56 ? -19.080 46.461 7.348 1.00 148.62 55 ARG C O 1
ATOM 4424 N N . VAL C 1 57 ? -21.098 47.050 8.161 1.00 148.19 56 VAL C N 1
ATOM 4425 C CA . VAL C 1 57 ? -21.520 47.765 6.961 1.00 138.77 56 VAL C CA 1
ATOM 4426 C C . VAL C 1 57 ? -20.695 49.038 6.787 1.00 137.05 56 VAL C C 1
ATOM 4427 O O . VAL C 1 57 ? -20.391 49.727 7.761 1.00 134.92 56 VAL C O 1
ATOM 4431 N N . LEU C 1 58 ? -20.340 49.349 5.544 1.00 137.53 57 LEU C N 1
ATOM 4432 C CA . LEU C 1 58 ? -19.465 50.479 5.258 1.00 136.49 57 LEU C CA 1
ATOM 4433 C C . LEU C 1 58 ? -20.227 51.616 4.584 1.00 139.81 57 LEU C C 1
ATOM 4434 O O . LEU C 1 58 ? -20.323 52.717 5.126 1.00 154.89 57 LEU C O 1
ATOM 4439 N N . GLY C 1 59 ? -20.765 51.344 3.400 1.00 135.96 58 GLY C N 1
ATOM 4440 C CA . GLY C 1 59 ? -21.479 52.353 2.640 1.00 141.16 58 GLY C CA 1
ATOM 4441 C C . GLY C 1 59 ? -22.675 51.780 1.906 1.00 149.71 58 GLY C C 1
ATOM 4442 O O . GLY C 1 59 ? -22.880 50.566 1.886 1.00 148.17 58 GLY C O 1
ATOM 4443 N N . LYS C 1 60 ? -23.468 52.658 1.301 1.00 163.10 59 LYS C N 1
ATOM 4444 C CA . LYS C 1 60 ? -24.654 52.236 0.566 1.00 167.41 59 LYS C CA 1
ATOM 4445 C C . LYS C 1 60 ? -24.399 52.333 -0.933 1.00 173.94 59 LYS C C 1
ATOM 4446 O O . LYS C 1 60 ? -24.006 53.384 -1.440 1.00 175.10 59 LYS C O 1
ATOM 4449 N N . GLY C 1 61 ? -24.626 51.231 -1.639 1.00 178.32 60 GLY C N 1
ATOM 4450 C CA . GLY C 1 61 ? -24.413 51.185 -3.073 1.00 185.12 60 GLY C CA 1
ATOM 4451 C C . GLY C 1 61 ? -25.677 50.876 -3.848 1.00 196.52 60 GLY C C 1
ATOM 4452 O O . GLY C 1 61 ? -26.593 50.232 -3.333 1.00 195.57 60 GLY C O 1
ATOM 4453 N N . SER C 1 62 ? -25.723 51.345 -5.090 1.00 210.87 61 SER C N 1
ATOM 4454 C CA . SER C 1 62 ? -26.890 51.174 -5.949 1.00 213.79 61 SER C CA 1
ATOM 4455 C C . SER C 1 62 ? -27.204 49.705 -6.206 1.00 207.61 61 SER C C 1
ATOM 4456 O O . SER C 1 62 ? -28.363 49.292 -6.155 1.00 211.96 61 SER C O 1
ATOM 4459 N N . PHE C 1 63 ? -26.171 48.917 -6.481 1.00 181.34 62 PHE C N 1
ATOM 4460 C CA . PHE C 1 63 ? -26.367 47.509 -6.797 1.00 150.94 62 PHE C CA 1
ATOM 4461 C C . PHE C 1 63 ? -26.476 46.654 -5.539 1.00 144.46 62 PHE C C 1
ATOM 4462 O O . PHE C 1 63 ? -27.282 45.728 -5.480 1.00 147.20 62 PHE C O 1
ATOM 4470 N N . GLY C 1 64 ? -25.666 46.965 -4.533 1.00 134.02 63 GLY C N 1
ATOM 4471 C CA . GLY C 1 64 ? -25.682 46.207 -3.295 1.00 131.35 63 GLY C CA 1
ATOM 4472 C C . GLY C 1 64 ? -25.102 46.973 -2.125 1.00 129.00 63 GLY C C 1
ATOM 4473 O O . GLY C 1 64 ? -24.685 48.117 -2.280 1.00 123.84 63 GLY C O 1
ATOM 4474 N N . GLU C 1 65 ? -25.081 46.370 -0.941 1.00 134.08 64 GLU C N 1
ATOM 4475 C CA . GLU C 1 65 ? -24.508 47.084 0.201 1.00 135.29 64 GLU C CA 1
ATOM 4476 C C . GLU C 1 65 ? -23.132 46.548 0.558 1.00 136.28 64 GLU C C 1
ATOM 4477 O O . GLU C 1 65 ? -22.865 45.343 0.495 1.00 140.26 64 GLU C O 1
ATOM 4483 N N . VAL C 1 66 ? -22.264 47.482 0.921 1.00 133.87 65 VAL C N 1
ATOM 4484 C CA . VAL C 1 66 ? -20.873 47.202 1.228 1.00 132.77 65 VAL C CA 1
ATOM 4485 C C . VAL C 1 66 ? -20.667 46.733 2.665 1.00 136.58 65 VAL C C 1
ATOM 4486 O O . VAL C 1 66 ? -21.262 47.268 3.600 1.00 142.40 65 VAL C O 1
ATOM 4490 N N . ILE C 1 67 ? -19.817 45.723 2.825 1.00 135.83 66 ILE C N 1
ATOM 4491 C CA . ILE C 1 67 ? -19.472 45.190 4.137 1.00 140.43 66 ILE C CA 1
ATOM 4492 C C . ILE C 1 67 ? -17.958 45.018 4.229 1.00 139.10 66 ILE C C 1
ATOM 4493 O O . ILE C 1 67 ? -17.324 44.536 3.291 1.00 138.18 66 ILE C O 1
ATOM 4498 N N . LEU C 1 68 ? -17.379 45.435 5.351 1.00 142.78 67 LEU C N 1
ATOM 4499 C CA . LEU C 1 68 ? -15.957 45.227 5.599 1.00 138.74 67 LEU C CA 1
ATOM 4500 C C . LEU C 1 68 ? -15.729 43.779 6.024 1.00 144.73 67 LEU C C 1
ATOM 4501 O O . LEU C 1 68 ? -16.473 43.248 6.848 1.00 149.75 67 LEU C O 1
ATOM 4506 N N . CYS C 1 69 ? -14.709 43.139 5.460 1.00 148.19 68 CYS C N 1
ATOM 4507 C CA . CYS C 1 69 ? -14.467 41.726 5.735 1.00 153.88 68 CYS C CA 1
ATOM 4508 C C . CYS C 1 69 ? -13.000 41.414 6.024 1.00 158.64 68 CYS C C 1
ATOM 4509 O O . CYS C 1 69 ? -12.105 42.103 5.541 1.00 156.90 68 CYS C O 1
ATOM 4512 N N . LYS C 1 70 ? -12.761 40.378 6.826 1.00 173.10 69 LYS C N 1
ATOM 4513 C CA . LYS C 1 70 ? -11.404 39.906 7.087 1.00 189.98 69 LYS C CA 1
ATOM 4514 C C . LYS C 1 70 ? -11.201 38.458 6.632 1.00 196.54 69 LYS C C 1
ATOM 4515 O O . LYS C 1 70 ? -12.102 37.630 6.764 1.00 194.09 69 LYS C O 1
ATOM 4519 N N . ASP C 1 71 ? -10.022 38.159 6.094 1.00 209.48 70 ASP C N 1
ATOM 4520 C CA . ASP C 1 71 ? -9.703 36.802 5.656 1.00 223.45 70 ASP C CA 1
ATOM 4521 C C . ASP C 1 71 ? -8.886 36.096 6.738 1.00 238.01 70 ASP C C 1
ATOM 4522 O O . ASP C 1 71 ? -8.119 36.736 7.458 1.00 241.23 70 ASP C O 1
ATOM 4527 N N . LYS C 1 72 ? -9.047 34.782 6.852 1.00 249.80 71 LYS C N 1
ATOM 4528 C CA . LYS C 1 72 ? -8.365 34.022 7.897 1.00 261.31 71 LYS C CA 1
ATOM 4529 C C . LYS C 1 72 ? -6.878 33.797 7.616 1.00 284.24 71 LYS C C 1
ATOM 4530 O O . LYS C 1 72 ? -6.020 34.350 8.304 1.00 280.13 71 LYS C O 1
ATOM 4536 N N . ILE C 1 73 ? -6.581 32.985 6.606 1.00 311.47 72 ILE C N 1
ATOM 4537 C CA . ILE C 1 73 ? -5.215 32.523 6.381 1.00 332.44 72 ILE C CA 1
ATOM 4538 C C . ILE C 1 73 ? -4.362 33.582 5.684 1.00 337.86 72 ILE C C 1
ATOM 4539 O O . ILE C 1 73 ? -3.198 33.775 6.041 1.00 348.21 72 ILE C O 1
ATOM 4544 N N . THR C 1 74 ? -4.933 34.280 4.708 1.00 329.70 73 THR C N 1
ATOM 4545 C CA . THR C 1 74 ? -4.183 35.311 4.002 1.00 323.07 73 THR C CA 1
ATOM 4546 C C . THR C 1 74 ? -4.093 36.555 4.880 1.00 313.50 73 THR C C 1
ATOM 4547 O O . THR C 1 74 ? -3.180 37.367 4.735 1.00 314.69 73 THR C O 1
ATOM 4551 N N . GLY C 1 75 ? -5.051 36.693 5.792 1.00 298.80 74 GLY C N 1
ATOM 4552 C CA . GLY C 1 75 ? -5.041 37.763 6.773 1.00 280.85 74 GLY C CA 1
ATOM 4553 C C . GLY C 1 75 ? -5.128 39.178 6.234 1.00 257.41 74 GLY C C 1
ATOM 4554 O O . GLY C 1 75 ? -4.346 40.040 6.633 1.00 258.49 74 GLY C O 1
ATOM 4555 N N . GLN C 1 76 ? -6.072 39.429 5.333 1.00 236.26 75 GLN C N 1
ATOM 4556 C CA . GLN C 1 76 ? -6.229 40.770 4.781 1.00 216.52 75 GLN C CA 1
ATOM 4557 C C . GLN C 1 76 ? -7.653 41.289 4.939 1.00 206.64 75 GLN C C 1
ATOM 4558 O O . GLN C 1 76 ? -8.608 40.512 4.974 1.00 204.81 75 GLN C O 1
ATOM 4564 N N . GLU C 1 77 ? -7.790 42.608 5.037 1.00 200.15 76 GLU C N 1
ATOM 4565 C CA . GLU C 1 77 ? -9.108 43.227 5.061 1.00 194.99 76 GLU C CA 1
ATOM 4566 C C . GLU C 1 77 ? -9.517 43.630 3.652 1.00 186.19 76 GLU C C 1
ATOM 4567 O O . GLU C 1 77 ? -8.723 44.198 2.902 1.00 183.95 76 GLU C O 1
ATOM 4573 N N . CYS C 1 78 ? -10.761 43.333 3.299 1.00 178.55 77 CYS C N 1
ATOM 4574 C CA . CYS C 1 78 ? -11.288 43.680 1.989 1.00 164.29 77 CYS C CA 1
ATOM 4575 C C . CYS C 1 78 ? -12.688 44.259 2.116 1.00 154.75 77 CYS C C 1
ATOM 4576 O O . CYS C 1 78 ? -13.290 44.235 3.188 1.00 156.80 77 CYS C O 1
ATOM 4579 N N . ALA C 1 79 ? -13.201 44.781 1.010 1.00 139.64 78 ALA C N 1
ATOM 4580 C CA . ALA C 1 79 ? -14.553 45.309 0.968 1.00 125.37 78 ALA C CA 1
ATOM 4581 C C . ALA C 1 79 ? -15.391 44.439 0.047 1.00 127.99 78 ALA C C 1
ATOM 4582 O O . ALA C 1 79 ? -15.018 44.196 -1.103 1.00 133.91 78 ALA C O 1
ATOM 4584 N N . VAL C 1 80 ? -16.521 43.960 0.555 1.00 131.58 79 VAL C N 1
ATOM 4585 C CA . VAL C 1 80 ? -17.382 43.097 -0.238 1.00 131.83 79 VAL C CA 1
ATOM 4586 C C . VAL C 1 80 ? -18.691 43.804 -0.568 1.00 130.16 79 VAL C C 1
ATOM 4587 O O . VAL C 1 80 ? -19.363 44.358 0.304 1.00 133.45 79 VAL C O 1
ATOM 4591 N N . LYS C 1 81 ? -19.023 43.809 -1.852 1.00 124.69 80 LYS C N 1
ATOM 4592 C CA . LYS C 1 81 ? -20.310 44.305 -2.298 1.00 121.14 80 LYS C CA 1
ATOM 4593 C C . LYS C 1 81 ? -21.287 43.144 -2.294 1.00 119.78 80 LYS C C 1
ATOM 4594 O O . LYS C 1 81 ? -21.093 42.155 -3.010 1.00 119.50 80 LYS C O 1
ATOM 4600 N N . VAL C 1 82 ? -22.330 43.259 -1.478 1.00 124.06 81 VAL C N 1
ATOM 4601 C CA . VAL C 1 82 ? -23.320 42.199 -1.382 1.00 125.54 81 VAL C CA 1
ATOM 4602 C C . VAL C 1 82 ? -24.551 42.601 -2.173 1.00 125.43 81 VAL C C 1
ATOM 4603 O O . VAL C 1 82 ? -25.216 43.587 -1.856 1.00 120.89 81 VAL C O 1
ATOM 4607 N N . ILE C 1 83 ? -24.855 41.804 -3.190 1.00 133.22 82 ILE C N 1
ATOM 4608 C CA . ILE C 1 83 ? -25.913 42.106 -4.138 1.00 137.86 82 ILE C CA 1
ATOM 4609 C C . ILE C 1 83 ? -27.044 41.102 -3.983 1.00 145.28 82 ILE C C 1
ATOM 4610 O O . ILE C 1 83 ? -26.802 39.904 -3.845 1.00 150.59 82 ILE C O 1
ATOM 4615 N N . SER C 1 84 ? -28.280 41.586 -4.005 1.00 141.60 83 SER C N 1
ATOM 4616 C CA . SER C 1 84 ? -29.426 40.710 -3.813 1.00 139.32 83 SER C CA 1
ATOM 4617 C C . SER C 1 84 ? -30.050 40.303 -5.140 1.00 133.53 83 SER C C 1
ATOM 4618 O O . SER C 1 84 ? -30.435 41.152 -5.943 1.00 133.47 83 SER C O 1
ATOM 4621 N N . LYS C 1 85 ? -30.144 38.995 -5.358 1.00 131.24 84 LYS C N 1
ATOM 4622 C CA . LYS C 1 85 ? -30.750 38.450 -6.567 1.00 116.86 84 LYS C CA 1
ATOM 4623 C C . LYS C 1 85 ? -32.208 38.883 -6.683 1.00 116.74 84 LYS C C 1
ATOM 4624 O O . LYS C 1 85 ? -32.725 39.061 -7.785 1.00 119.03 84 LYS C O 1
ATOM 4626 N N . ARG C 1 86 ? -32.864 39.051 -5.539 1.00 118.44 85 ARG C N 1
ATOM 4627 C CA . ARG C 1 86 ? -34.252 39.502 -5.513 1.00 118.41 85 ARG C CA 1
ATOM 4628 C C . ARG C 1 86 ? -34.386 40.980 -5.880 1.00 123.75 85 ARG C C 1
ATOM 4629 O O . ARG C 1 86 ? -35.304 41.362 -6.604 1.00 119.35 85 ARG C O 1
ATOM 4631 N N . GLN C 1 87 ? -33.474 41.804 -5.372 1.00 124.85 86 GLN C N 1
ATOM 4632 C CA . GLN C 1 87 ? -33.523 43.248 -5.603 1.00 129.57 86 GLN C CA 1
ATOM 4633 C C . GLN C 1 87 ? -33.006 43.673 -6.973 1.00 134.13 86 GLN C C 1
ATOM 4634 O O . GLN C 1 87 ? -33.543 44.605 -7.568 1.00 131.18 86 GLN C O 1
ATOM 4640 N N . VAL C 1 88 ? -31.985 43.000 -7.490 1.00 146.93 87 VAL C N 1
ATOM 4641 C CA . VAL C 1 88 ? -31.420 43.442 -8.755 1.00 148.61 87 VAL C CA 1
ATOM 4642 C C . VAL C 1 88 ? -31.697 42.427 -9.853 1.00 146.03 87 VAL C C 1
ATOM 4643 O O . VAL C 1 88 ? -31.743 41.219 -9.619 1.00 149.31 87 VAL C O 1
ATOM 4647 N N . LYS C 1 89 ? -31.932 42.942 -11.052 1.00 140.44 88 LYS C N 1
ATOM 4648 C CA . LYS C 1 89 ? -32.163 42.103 -12.211 1.00 133.86 88 LYS C CA 1
ATOM 4649 C C . LYS C 1 89 ? -30.839 41.821 -12.904 1.00 125.24 88 LYS C C 1
ATOM 4650 O O . LYS C 1 89 ? -29.961 42.684 -12.962 1.00 122.98 88 LYS C O 1
ATOM 4653 N N . GLN C 1 90 ? -30.696 40.608 -13.423 1.00 120.69 89 GLN C N 1
ATOM 4654 C CA . GLN C 1 90 ? -29.522 40.254 -14.200 1.00 118.11 89 GLN C CA 1
ATOM 4655 C C . GLN C 1 90 ? -29.860 40.456 -15.672 1.00 119.41 89 GLN C C 1
ATOM 4656 O O . GLN C 1 90 ? -30.716 39.764 -16.230 1.00 120.59 89 GLN C O 1
ATOM 4658 N N . LYS C 1 91 ? -29.184 41.415 -16.294 1.00 120.77 90 LYS C N 1
ATOM 4659 C CA . LYS C 1 91 ? -29.486 41.796 -17.666 1.00 122.73 90 LYS C CA 1
ATOM 4660 C C . LYS C 1 91 ? -29.009 40.728 -18.637 1.00 125.24 90 LYS C C 1
ATOM 4661 O O . LYS C 1 91 ? -29.747 40.301 -19.524 1.00 126.88 90 LYS C O 1
ATOM 4667 N N . THR C 1 92 ? -27.769 40.293 -18.448 1.00 126.78 91 THR C N 1
ATOM 4668 C CA . THR C 1 92 ? -27.153 39.281 -19.299 1.00 129.97 91 THR C CA 1
ATOM 4669 C C . THR C 1 92 ? -27.267 37.896 -18.665 1.00 134.13 91 THR C C 1
ATOM 4670 O O . THR C 1 92 ? -27.653 37.772 -17.502 1.00 134.07 91 THR C O 1
ATOM 4674 N N . ASP C 1 93 ? -26.938 36.864 -19.439 1.00 139.83 92 ASP C N 1
ATOM 4675 C CA . ASP C 1 93 ? -26.876 35.496 -18.930 1.00 140.29 92 ASP C CA 1
ATOM 4676 C C . ASP C 1 93 ? -25.737 35.352 -17.923 1.00 136.57 92 ASP C C 1
ATOM 4677 O O . ASP C 1 93 ? -24.838 36.188 -17.879 1.00 132.02 92 ASP C O 1
ATOM 4682 N N . LYS C 1 94 ? -25.783 34.291 -17.118 1.00 138.37 93 LYS C N 1
ATOM 4683 C CA . LYS C 1 94 ? -24.844 34.104 -16.010 1.00 135.13 93 LYS C CA 1
ATOM 4684 C C . LYS C 1 94 ? -23.388 34.056 -16.494 1.00 132.87 93 LYS C C 1
ATOM 4685 O O . LYS C 1 94 ? -22.510 34.733 -15.945 1.00 134.28 93 LYS C O 1
ATOM 4691 N N . GLU C 1 95 ? -23.138 33.252 -17.524 1.00 133.45 94 GLU C N 1
ATOM 4692 C CA . GLU C 1 95 ? -21.782 33.051 -18.028 1.00 135.10 94 GLU C CA 1
ATOM 4693 C C . GLU C 1 95 ? -21.147 34.341 -18.543 1.00 131.45 94 GLU C C 1
ATOM 4694 O O . GLU C 1 95 ? -19.939 34.537 -18.407 1.00 134.37 94 GLU C O 1
ATOM 4700 N N . SER C 1 96 ? -21.956 35.216 -19.134 1.00 122.36 95 SER C N 1
ATOM 4701 C CA . SER C 1 96 ? -21.460 36.502 -19.613 1.00 106.89 95 SER C CA 1
ATOM 4702 C C . SER C 1 96 ? -20.971 37.336 -18.439 1.00 120.16 95 SER C C 1
ATOM 4703 O O . SER C 1 96 ? -19.909 37.965 -18.498 1.00 112.56 95 SER C O 1
ATOM 4706 N N . LEU C 1 97 ? -21.758 37.324 -17.368 1.00 121.86 96 LEU C N 1
ATOM 4707 C CA . LEU C 1 97 ? -21.418 38.041 -16.150 1.00 112.38 96 LEU C CA 1
ATOM 4708 C C . LEU C 1 97 ? -20.121 37.503 -15.562 1.00 112.66 96 LEU C C 1
ATOM 4709 O O . LEU C 1 97 ? -19.223 38.271 -15.225 1.00 109.05 96 LEU C O 1
ATOM 4711 N N . LEU C 1 98 ? -20.020 36.181 -15.453 1.00 116.17 97 LEU C N 1
ATOM 4712 C CA . LEU C 1 98 ? -18.820 35.558 -14.899 1.00 117.87 97 LEU C CA 1
ATOM 4713 C C . LEU C 1 98 ? -17.571 35.844 -15.734 1.00 123.88 97 LEU C C 1
ATOM 4714 O O . LEU C 1 98 ? -16.491 36.071 -15.186 1.00 120.54 97 LEU C O 1
ATOM 4719 N N . ARG C 1 99 ? -17.724 35.840 -17.055 1.00 138.40 98 ARG C N 1
ATOM 4720 C CA . ARG C 1 99 ? -16.612 36.140 -17.955 1.00 144.06 98 ARG C CA 1
ATOM 4721 C C . ARG C 1 99 ? -16.148 37.585 -17.797 1.00 136.72 98 ARG C C 1
ATOM 4722 O O . ARG C 1 99 ? -14.947 37.857 -17.661 1.00 138.59 98 ARG C O 1
ATOM 4724 N N . GLU C 1 100 ? -17.110 38.503 -17.808 1.00 128.47 99 GLU C N 1
ATOM 4725 C CA . GLU C 1 100 ? -16.817 39.923 -17.654 1.00 117.50 99 GLU C CA 1
ATOM 4726 C C . GLU C 1 100 ? -16.123 40.183 -16.325 1.00 110.07 99 GLU C C 1
ATOM 4727 O O . GLU C 1 100 ? -15.162 40.949 -16.254 1.00 110.70 99 GLU C O 1
ATOM 4729 N N . VAL C 1 101 ? -16.620 39.540 -15.274 1.00 105.53 100 VAL C N 1
ATOM 4730 C CA . VAL C 1 101 ? -16.023 39.654 -13.951 1.00 103.77 100 VAL C CA 1
ATOM 4731 C C . VAL C 1 101 ? -14.598 39.110 -13.936 1.00 106.72 100 VAL C C 1
ATOM 4732 O O . VAL C 1 101 ? -13.716 39.703 -13.323 1.00 108.33 100 VAL C O 1
ATOM 4736 N N . GLN C 1 102 ? -14.372 37.991 -14.619 1.00 112.86 101 GLN C N 1
ATOM 4737 C CA . GLN C 1 102 ? -13.038 37.397 -14.684 1.00 111.87 101 GLN C CA 1
ATOM 4738 C C . GLN C 1 102 ? -12.055 38.371 -15.340 1.00 104.29 101 GLN C C 1
ATOM 4739 O O . GLN C 1 102 ? -10.950 38.619 -14.826 1.00 102.43 101 GLN C O 1
ATOM 4745 N N . LEU C 1 103 ? -12.485 38.945 -16.461 1.00 101.45 102 LEU C N 1
ATOM 4746 C CA . LEU C 1 103 ? -11.697 39.961 -17.152 1.00 102.52 102 LEU C CA 1
ATOM 4747 C C . LEU C 1 103 ? -11.421 41.144 -16.230 1.00 114.78 102 LEU C C 1
ATOM 4748 O O . LEU C 1 103 ? -10.316 41.686 -16.216 1.00 125.65 102 LEU C O 1
ATOM 4753 N N . LEU C 1 104 ? -12.434 41.532 -15.458 1.00 112.77 103 LEU C N 1
ATOM 4754 C CA . LEU C 1 104 ? -12.304 42.622 -14.497 1.00 108.73 103 LEU C CA 1
ATOM 4755 C C . LEU C 1 104 ? -11.229 42.308 -13.462 1.00 112.91 103 LEU C C 1
ATOM 4756 O O . LEU C 1 104 ? -10.441 43.176 -13.088 1.00 121.99 103 LEU C O 1
ATOM 4761 N N . LYS C 1 105 ? -11.210 41.061 -13.002 1.00 107.29 104 LYS C N 1
ATOM 4762 C CA . LYS C 1 105 ? -10.218 40.611 -12.037 1.00 112.52 104 LYS C CA 1
ATOM 4763 C C . LYS C 1 105 ? -8.826 40.618 -12.649 1.00 120.07 104 LYS C C 1
ATOM 4764 O O . LYS C 1 105 ? -7.830 40.762 -11.940 1.00 124.10 104 LYS C O 1
ATOM 4770 N N . GLN C 1 106 ? -8.757 40.465 -13.969 1.00 122.38 105 GLN C N 1
ATOM 4771 C CA . GLN C 1 106 ? -7.462 40.468 -14.648 1.00 125.87 105 GLN C CA 1
ATOM 4772 C C . GLN C 1 106 ? -6.862 41.866 -14.848 1.00 122.90 105 GLN C C 1
ATOM 4773 O O . GLN C 1 106 ? -5.654 41.998 -15.049 1.00 131.58 105 GLN C O 1
ATOM 4779 N N . LEU C 1 107 ? -7.694 42.902 -14.792 1.00 111.53 106 LEU C N 1
ATOM 4780 C CA . LEU C 1 107 ? -7.251 44.250 -15.151 1.00 104.07 106 LEU C CA 1
ATOM 4781 C C . LEU C 1 107 ? -6.670 45.016 -13.963 1.00 112.57 106 LEU C C 1
ATOM 4782 O O . LEU C 1 107 ? -7.013 44.745 -12.812 1.00 126.33 106 LEU C O 1
ATOM 4787 N N . ASP C 1 108 ? -5.790 45.973 -14.250 1.00 117.69 107 ASP C N 1
ATOM 4788 C CA . ASP C 1 108 ? -5.158 46.772 -13.202 1.00 126.21 107 ASP C CA 1
ATOM 4789 C C . ASP C 1 108 ? -4.753 48.169 -13.677 1.00 130.56 107 ASP C C 1
ATOM 4790 O O . ASP C 1 108 ? -4.056 48.320 -14.681 1.00 132.87 107 ASP C O 1
ATOM 4795 N N . HIS C 1 109 ? -5.190 49.185 -12.938 1.00 129.80 108 HIS C N 1
ATOM 4796 C CA . HIS C 1 109 ? -4.810 50.568 -13.206 1.00 126.49 108 HIS C CA 1
ATOM 4797 C C . HIS C 1 109 ? -4.871 51.346 -11.893 1.00 120.16 108 HIS C C 1
ATOM 4798 O O . HIS C 1 109 ? -5.759 51.111 -11.075 1.00 122.00 108 HIS C O 1
ATOM 4805 N N . PRO C 1 110 ? -3.916 52.266 -11.677 1.00 118.49 109 PRO C N 1
ATOM 4806 C CA . PRO C 1 110 ? -3.825 53.027 -10.422 1.00 122.47 109 PRO C CA 1
ATOM 4807 C C . PRO C 1 110 ? -5.076 53.834 -10.065 1.00 112.64 109 PRO C C 1
ATOM 4808 O O . PRO C 1 110 ? -5.251 54.184 -8.898 1.00 107.30 109 PRO C O 1
ATOM 4812 N N . ASN C 1 111 ? -5.930 54.118 -11.043 1.00 109.88 110 ASN C N 1
ATOM 4813 C CA . ASN C 1 111 ? -7.099 54.958 -10.804 1.00 106.88 110 ASN C CA 1
ATOM 4814 C C . ASN C 1 111 ? -8.425 54.202 -10.860 1.00 108.83 110 ASN C C 1
ATOM 4815 O O . ASN C 1 111 ? -9.485 54.811 -11.001 1.00 107.20 110 ASN C O 1
ATOM 4820 N N . ILE C 1 112 ? -8.366 52.879 -10.753 1.00 109.59 111 ILE C N 1
ATOM 4821 C CA . ILE C 1 112 ? -9.581 52.072 -10.696 1.00 107.83 111 ILE C CA 1
ATOM 4822 C C . ILE C 1 112 ? -9.555 51.152 -9.480 1.00 107.26 111 ILE C C 1
ATOM 4823 O O . ILE C 1 112 ? -8.487 50.795 -8.982 1.00 104.66 111 ILE C O 1
ATOM 4828 N N . MET C 1 113 ? -10.738 50.772 -9.008 1.00 109.29 112 MET C N 1
ATOM 4829 C CA . MET C 1 113 ? -10.851 49.877 -7.863 1.00 106.17 112 MET C CA 1
ATOM 4830 C C . MET C 1 113 ? -10.364 48.483 -8.219 1.00 101.93 112 MET C C 1
ATOM 4831 O O . MET C 1 113 ? -10.946 47.813 -9.074 1.00 104.32 112 MET C O 1
ATOM 4836 N N . LYS C 1 114 ? -9.287 48.051 -7.573 1.00 100.20 113 LYS C N 1
ATOM 4837 C CA . LYS C 1 114 ? -8.776 46.709 -7.797 1.00 109.88 113 LYS C CA 1
ATOM 4838 C C . LYS C 1 114 ? -9.783 45.683 -7.301 1.00 113.24 113 LYS C C 1
ATOM 4839 O O . LYS C 1 114 ? -10.271 45.765 -6.173 1.00 120.48 113 LYS C O 1
ATOM 4845 N N . LEU C 1 115 ? -10.086 44.715 -8.156 1.00 109.96 114 LEU C N 1
ATOM 4846 C CA . LEU C 1 115 ? -11.083 43.702 -7.853 1.00 114.08 114 LEU C CA 1
ATOM 4847 C C . LEU C 1 115 ? -10.390 42.385 -7.537 1.00 123.28 114 LEU C C 1
ATOM 4848 O O . LEU C 1 115 ? -9.718 41.806 -8.390 1.00 127.66 114 LEU C O 1
ATOM 4853 N N . TYR C 1 116 ? -10.555 41.917 -6.305 1.00 123.90 115 TYR C N 1
ATOM 4854 C CA . TYR C 1 116 ? -9.879 40.705 -5.872 1.00 128.17 115 TYR C CA 1
ATOM 4855 C C . TYR C 1 116 ? -10.613 39.456 -6.335 1.00 132.41 115 TYR C C 1
ATOM 4856 O O . TYR C 1 116 ? -10.101 38.695 -7.157 1.00 136.32 115 TYR C O 1
ATOM 4865 N N . GLU C 1 117 ? -11.815 39.245 -5.808 1.00 130.14 116 GLU C N 1
ATOM 4866 C CA . GLU C 1 117 ? -12.532 38.000 -6.077 1.00 128.27 116 GLU C CA 1
ATOM 4867 C C . GLU C 1 117 ? -14.021 38.189 -6.348 1.00 122.98 116 GLU C C 1
ATOM 4868 O O . GLU C 1 117 ? -14.562 39.281 -6.193 1.00 121.92 116 GLU C O 1
ATOM 4874 N N . PHE C 1 118 ? -14.667 37.108 -6.770 1.00 128.32 117 PHE C N 1
ATOM 4875 C CA . PHE C 1 118 ? -16.111 37.085 -6.969 1.00 130.16 117 PHE C CA 1
ATOM 4876 C C . PHE C 1 118 ? -16.676 35.746 -6.522 1.00 141.76 117 PHE C C 1
ATOM 4877 O O . PHE C 1 118 ? -16.179 34.690 -6.914 1.00 146.40 117 PHE C O 1
ATOM 4885 N N . PHE C 1 119 ? -17.719 35.792 -5.702 1.00 150.44 118 PHE C N 1
ATOM 4886 C CA . PHE C 1 119 ? -18.322 34.574 -5.178 1.00 159.86 118 PHE C CA 1
ATOM 4887 C C . PHE C 1 119 ? -19.829 34.573 -5.403 1.00 155.02 118 PHE C C 1
ATOM 4888 O O . PHE C 1 119 ? -20.493 35.593 -5.232 1.00 151.91 118 PHE C O 1
ATOM 4896 N N . GLU C 1 120 ? -20.360 33.418 -5.787 1.00 153.80 119 GLU C N 1
ATOM 4897 C CA . GLU C 1 120 ? -21.784 33.285 -6.066 1.00 150.49 119 GLU C CA 1
ATOM 4898 C C . GLU C 1 120 ? -22.526 32.423 -5.053 1.00 154.98 119 GLU C C 1
ATOM 4899 O O . GLU C 1 120 ? -22.231 31.240 -4.885 1.00 159.56 119 GLU C O 1
ATOM 4905 N N . ASP C 1 121 ? -23.494 33.036 -4.379 1.00 144.82 120 ASP C N 1
ATOM 4906 C CA . ASP C 1 121 ? -24.359 32.321 -3.454 1.00 146.50 120 ASP C CA 1
ATOM 4907 C C . ASP C 1 121 ? -25.719 32.139 -4.117 1.00 146.89 120 ASP C C 1
ATOM 4908 O O . ASP C 1 121 ? -26.080 32.899 -5.016 1.00 141.89 120 ASP C O 1
ATOM 4913 N N . LYS C 1 122 ? -26.459 31.122 -3.684 1.00 158.40 121 LYS C N 1
ATOM 4914 C CA . LYS C 1 122 ? -27.783 30.840 -4.228 1.00 165.15 121 LYS C CA 1
ATOM 4915 C C . LYS C 1 122 ? -28.707 32.050 -4.120 1.00 167.46 121 LYS C C 1
ATOM 4916 O O . LYS C 1 122 ? -29.546 32.284 -4.989 1.00 160.21 121 LYS C O 1
ATOM 4920 N N . GLY C 1 123 ? -28.542 32.815 -3.046 1.00 176.06 122 GLY C N 1
ATOM 4921 C CA . GLY C 1 123 ? -29.350 33.997 -2.820 1.00 175.79 122 GLY C CA 1
ATOM 4922 C C . GLY C 1 123 ? -28.702 35.301 -3.245 1.00 174.01 122 GLY C C 1
ATOM 4923 O O . GLY C 1 123 ? -29.384 36.200 -3.733 1.00 175.22 122 GLY C O 1
ATOM 4924 N N . TYR C 1 124 ? -27.386 35.407 -3.074 1.00 171.98 123 TYR C N 1
ATOM 4925 C CA . TYR C 1 124 ? -26.709 36.690 -3.245 1.00 156.42 123 TYR C CA 1
ATOM 4926 C C . TYR C 1 124 ? -25.452 36.604 -4.112 1.00 144.29 123 TYR C C 1
ATOM 4927 O O . TYR C 1 124 ? -24.926 35.521 -4.364 1.00 144.55 123 TYR C O 1
ATOM 4936 N N . PHE C 1 125 ? -24.984 37.766 -4.563 1.00 140.44 124 PHE C N 1
ATOM 4937 C CA . PHE C 1 125 ? -23.713 37.887 -5.271 1.00 139.21 124 PHE C CA 1
ATOM 4938 C C . PHE C 1 125 ? -22.705 38.645 -4.406 1.00 142.94 124 PHE C C 1
ATOM 4939 O O . PHE C 1 125 ? -23.052 39.644 -3.784 1.00 142.14 124 PHE C O 1
ATOM 4947 N N . TYR C 1 126 ? -21.463 38.174 -4.361 1.00 145.60 125 TYR C N 1
ATOM 4948 C CA . TYR C 1 126 ? -20.432 38.847 -3.571 1.00 145.51 125 TYR C CA 1
ATOM 4949 C C . TYR C 1 126 ? -19.249 39.319 -4.415 1.00 138.71 125 TYR C C 1
ATOM 4950 O O . TYR C 1 126 ? -18.567 38.513 -5.054 1.00 140.11 125 TYR C O 1
ATOM 4959 N N . LEU C 1 127 ? -19.013 40.629 -4.406 1.00 132.41 126 LEU C N 1
ATOM 4960 C CA . LEU C 1 127 ? -17.924 41.221 -5.181 1.00 127.24 126 LEU C CA 1
ATOM 4961 C C . LEU C 1 127 ? -16.820 41.761 -4.270 1.00 129.54 126 LEU C C 1
ATOM 4962 O O . LEU C 1 127 ? -16.987 42.799 -3.631 1.00 134.29 126 LEU C O 1
ATOM 4967 N N . VAL C 1 128 ? -15.689 41.062 -4.223 1.00 131.35 127 VAL C N 1
ATOM 4968 C CA . VAL C 1 128 ? -14.626 41.385 -3.272 1.00 120.29 127 VAL C CA 1
ATOM 4969 C C . VAL C 1 128 ? -13.507 42.228 -3.883 1.00 116.37 127 VAL C C 1
ATOM 4970 O O . VAL C 1 128 ? -12.894 41.837 -4.883 1.00 119.92 127 VAL C O 1
ATOM 4974 N N . GLY C 1 129 ? -13.226 43.364 -3.244 1.00 128.30 128 GLY C N 1
ATOM 4975 C CA . GLY C 1 129 ? -12.207 44.295 -3.701 1.00 136.60 128 GLY C CA 1
ATOM 4976 C C . GLY C 1 129 ? -11.465 44.977 -2.561 1.00 154.32 128 GLY C C 1
ATOM 4977 O O . GLY C 1 129 ? -11.633 44.613 -1.400 1.00 148.21 128 GLY C O 1
ATOM 4978 N N . GLU C 1 130 ? -10.632 45.959 -2.896 1.00 180.82 129 GLU C N 1
ATOM 4979 C CA . GLU C 1 130 ? -9.825 46.677 -1.906 1.00 185.59 129 GLU C CA 1
ATOM 4980 C C . GLU C 1 130 ? -10.631 47.644 -1.032 1.00 181.64 129 GLU C C 1
ATOM 4981 O O . GLU C 1 130 ? -11.743 48.040 -1.381 1.00 176.28 129 GLU C O 1
ATOM 4987 N N . VAL C 1 131 ? -10.047 48.015 0.106 1.00 188.22 130 VAL C N 1
ATOM 4988 C CA . VAL C 1 131 ? -10.682 48.897 1.087 1.00 176.50 130 VAL C CA 1
ATOM 4989 C C . VAL C 1 131 ? -10.484 50.381 0.771 1.00 191.80 130 VAL C C 1
ATOM 4990 O O . VAL C 1 131 ? -9.557 50.756 0.053 1.00 167.99 130 VAL C O 1
ATOM 4994 N N . TYR C 1 132 ? -11.366 51.219 1.312 1.00 230.81 131 TYR C N 1
ATOM 4995 C CA . TYR C 1 132 ? -11.288 52.665 1.113 1.00 232.73 131 TYR C CA 1
ATOM 4996 C C . TYR C 1 132 ? -11.473 53.432 2.420 1.00 229.08 131 TYR C C 1
ATOM 4997 O O . TYR C 1 132 ? -12.476 53.259 3.114 1.00 230.26 131 TYR C O 1
ATOM 5006 N N . THR C 1 133 ? -10.502 54.277 2.754 1.00 207.01 132 THR C N 1
ATOM 5007 C CA . THR C 1 133 ? -10.550 55.038 3.998 1.00 172.04 132 THR C CA 1
ATOM 5008 C C . THR C 1 133 ? -10.757 56.530 3.739 1.00 148.34 132 THR C C 1
ATOM 5009 O O . THR C 1 133 ? -11.211 57.264 4.617 1.00 145.07 132 THR C O 1
ATOM 5013 N N . GLY C 1 134 ? -10.418 56.970 2.532 1.00 137.79 133 GLY C N 1
ATOM 5014 C CA . GLY C 1 134 ? -10.467 58.379 2.184 1.00 131.88 133 GLY C CA 1
ATOM 5015 C C . GLY C 1 134 ? -11.854 58.975 2.028 1.00 121.45 133 GLY C C 1
ATOM 5016 O O . GLY C 1 134 ? -12.023 60.191 2.116 1.00 119.73 133 GLY C O 1
ATOM 5017 N N . GLY C 1 135 ? -12.849 58.126 1.790 1.00 116.25 134 GLY C N 1
ATOM 5018 C CA . GLY C 1 135 ? -14.213 58.594 1.615 1.00 117.06 134 GLY C CA 1
ATOM 5019 C C . GLY C 1 135 ? -14.443 59.157 0.224 1.00 114.10 134 GLY C C 1
ATOM 5020 O O . GLY C 1 135 ? -13.531 59.167 -0.603 1.00 117.21 134 GLY C O 1
ATOM 5021 N N . GLU C 1 136 ? -15.662 59.620 -0.038 1.00 110.33 135 GLU C N 1
ATOM 5022 C CA . GLU C 1 136 ? -16.013 60.146 -1.356 1.00 104.80 135 GLU C CA 1
ATOM 5023 C C . GLU C 1 136 ? -15.251 61.433 -1.664 1.00 101.93 135 GLU C C 1
ATOM 5024 O O . GLU C 1 136 ? -14.897 62.191 -0.760 1.00 98.37 135 GLU C O 1
ATOM 5030 N N . LEU C 1 137 ? -15.003 61.667 -2.949 1.00 99.10 136 LEU C N 1
ATOM 5031 C CA . LEU C 1 137 ? -14.131 62.752 -3.390 1.00 94.39 136 LEU C CA 1
ATOM 5032 C C . LEU C 1 137 ? -14.645 64.156 -3.067 1.00 93.22 136 LEU C C 1
ATOM 5033 O O . LEU C 1 137 ? -13.909 64.971 -2.512 1.00 105.88 136 LEU C O 1
ATOM 5038 N N . PHE C 1 138 ? -15.903 64.432 -3.403 1.00 83.04 137 PHE C N 1
ATOM 5039 C CA . PHE C 1 138 ? -16.465 65.774 -3.240 1.00 91.29 137 PHE C CA 1
ATOM 5040 C C . PHE C 1 138 ? -16.442 66.261 -1.789 1.00 98.66 137 PHE C C 1
ATOM 5041 O O . PHE C 1 138 ? -16.243 67.453 -1.528 1.00 100.03 137 PHE C O 1
ATOM 5049 N N . ASP C 1 139 ? -16.642 65.339 -0.853 1.00 101.83 138 ASP C N 1
ATOM 5050 C CA . ASP C 1 139 ? -16.579 65.667 0.566 1.00 109.01 138 ASP C CA 1
ATOM 5051 C C . ASP C 1 139 ? -15.188 66.169 0.941 1.00 118.10 138 ASP C C 1
ATOM 5052 O O . ASP C 1 139 ? -15.045 67.166 1.650 1.00 136.11 138 ASP C O 1
ATOM 5057 N N . GLU C 1 140 ? -14.165 65.472 0.459 1.00 111.55 139 GLU C N 1
ATOM 5058 C CA . GLU C 1 140 ? -12.785 65.866 0.712 1.00 112.68 139 GLU C CA 1
ATOM 5059 C C . GLU C 1 140 ? -12.478 67.187 0.013 1.00 104.55 139 GLU C C 1
ATOM 5060 O O . GLU C 1 140 ? -11.691 67.993 0.509 1.00 107.79 139 GLU C O 1
ATOM 5066 N N . ILE C 1 141 ? -13.100 67.400 -1.143 1.00 97.22 140 ILE C N 1
ATOM 5067 C CA . ILE C 1 141 ? -12.908 68.639 -1.889 1.00 94.55 140 ILE C CA 1
ATOM 5068 C C . ILE C 1 141 ? -13.429 69.834 -1.100 1.00 99.53 140 ILE C C 1
ATOM 5069 O O . ILE C 1 141 ? -12.713 70.819 -0.923 1.00 101.47 140 ILE C O 1
ATOM 5074 N N . ILE C 1 142 ? -14.665 69.747 -0.615 1.00 98.98 141 ILE C N 1
ATOM 5075 C CA . ILE C 1 142 ? -15.239 70.853 0.148 1.00 98.30 141 ILE C CA 1
ATOM 5076 C C . ILE C 1 142 ? -14.573 70.950 1.517 1.00 92.87 141 ILE C C 1
ATOM 5077 O O . ILE C 1 142 ? -14.618 71.994 2.168 1.00 93.19 141 ILE C O 1
ATOM 5082 N N . SER C 1 143 ? -13.952 69.854 1.941 1.00 101.50 142 SER C N 1
ATOM 5083 C CA . SER C 1 143 ? -13.190 69.817 3.184 1.00 109.30 142 SER C CA 1
ATOM 5084 C C . SER C 1 143 ? -11.979 70.744 3.131 1.00 128.59 142 SER C C 1
ATOM 5085 O O . SER C 1 143 ? -11.573 71.305 4.148 1.00 136.37 142 SER C O 1
ATOM 5088 N N . ARG C 1 144 ? -11.407 70.904 1.942 1.00 138.01 143 ARG C N 1
ATOM 5089 C CA . ARG C 1 144 ? -10.198 71.702 1.787 1.00 141.34 143 ARG C CA 1
ATOM 5090 C C . ARG C 1 144 ? -10.510 73.190 1.791 1.00 143.06 143 ARG C C 1
ATOM 5091 O O . ARG C 1 144 ? -11.638 73.603 1.522 1.00 142.64 143 ARG C O 1
ATOM 5099 N N . LYS C 1 145 ? -9.497 73.992 2.100 1.00 151.11 144 LYS C N 1
ATOM 5100 C CA . LYS C 1 145 ? -9.660 75.435 2.170 1.00 156.72 144 LYS C CA 1
ATOM 5101 C C . LYS C 1 145 ? -9.530 76.054 0.788 1.00 153.39 144 LYS C C 1
ATOM 5102 O O . LYS C 1 145 ? -10.251 76.990 0.443 1.00 151.72 144 LYS C O 1
ATOM 5104 N N . ARG C 1 146 ? -8.597 75.528 0.001 1.00 150.47 145 ARG C N 1
ATOM 5105 C CA . ARG C 1 146 ? -8.315 76.087 -1.310 1.00 141.93 145 ARG C CA 1
ATOM 5106 C C . ARG C 1 146 ? -8.651 75.082 -2.412 1.00 128.74 145 ARG C C 1
ATOM 5107 O O . ARG C 1 146 ? -8.235 73.925 -2.350 1.00 125.92 145 ARG C O 1
ATOM 5115 N N . PHE C 1 147 ? -9.405 75.521 -3.416 1.00 117.69 146 PHE C N 1
ATOM 5116 C CA . PHE C 1 147 ? -9.722 74.668 -4.558 1.00 110.28 146 PHE C CA 1
ATOM 5117 C C . PHE C 1 147 ? -9.588 75.440 -5.864 1.00 114.20 146 PHE C C 1
ATOM 5118 O O . PHE C 1 147 ? -10.391 76.324 -6.163 1.00 106.83 146 PHE C O 1
ATOM 5126 N N . SER C 1 148 ? -8.567 75.089 -6.638 1.00 122.37 147 SER C N 1
ATOM 5127 C CA . SER C 1 148 ? -8.263 75.779 -7.885 1.00 118.90 147 SER C CA 1
ATOM 5128 C C . SER C 1 148 ? -8.462 74.873 -9.093 1.00 112.77 147 SER C C 1
ATOM 5129 O O . SER C 1 148 ? -8.745 73.684 -8.949 1.00 114.21 147 SER C O 1
ATOM 5132 N N . GLU C 1 149 ? -8.316 75.447 -10.284 1.00 114.74 148 GLU C N 1
ATOM 5133 C CA . GLU C 1 149 ? -8.412 74.680 -11.521 1.00 106.94 148 GLU C CA 1
ATOM 5134 C C . GLU C 1 149 ? -7.308 73.635 -11.613 1.00 108.06 148 GLU C C 1
ATOM 5135 O O . GLU C 1 149 ? -7.437 72.660 -12.344 1.00 107.72 148 GLU C O 1
ATOM 5141 N N . VAL C 1 150 ? -6.214 73.858 -10.892 1.00 109.64 149 VAL C N 1
ATOM 5142 C CA . VAL C 1 150 ? -5.115 72.900 -10.848 1.00 108.44 149 VAL C CA 1
ATOM 5143 C C . VAL C 1 150 ? -5.565 71.585 -10.215 1.00 107.45 149 VAL C C 1
ATOM 5144 O O . VAL C 1 150 ? -5.348 70.503 -10.772 1.00 110.26 149 VAL C O 1
ATOM 5148 N N . ASP C 1 151 ? -6.205 71.694 -9.054 1.00 99.19 150 ASP C N 1
ATOM 5149 C CA . ASP C 1 151 ? -6.714 70.536 -8.328 1.00 94.08 150 ASP C CA 1
ATOM 5150 C C . ASP C 1 151 ? -7.721 69.764 -9.174 1.00 91.61 150 ASP C C 1
ATOM 5151 O O . ASP C 1 151 ? -7.649 68.537 -9.287 1.00 98.34 150 ASP C O 1
ATOM 5156 N N . ALA C 1 152 ? -8.659 70.499 -9.764 1.00 90.22 151 ALA C N 1
ATOM 5157 C CA . ALA C 1 152 ? -9.674 69.920 -10.636 1.00 98.18 151 ALA C CA 1
ATOM 5158 C C . ALA C 1 152 ? -9.039 69.232 -11.840 1.00 104.03 151 ALA C C 1
ATOM 5159 O O . ALA C 1 152 ? -9.496 68.177 -12.279 1.00 104.33 151 ALA C O 1
ATOM 5161 N N . ALA C 1 153 ? -7.987 69.843 -12.375 1.00 106.29 152 ALA C N 1
ATOM 5162 C CA . ALA C 1 153 ? -7.270 69.288 -13.515 1.00 101.78 152 ALA C CA 1
ATOM 5163 C C . ALA C 1 153 ? -6.616 67.967 -13.141 1.00 99.88 152 ALA C C 1
ATOM 5164 O O . ALA C 1 153 ? -6.624 67.024 -13.927 1.00 99.96 152 ALA C O 1
ATOM 5166 N N . ARG C 1 154 ? -6.053 67.905 -11.938 1.00 98.70 153 ARG C N 1
ATOM 5167 C CA . ARG C 1 154 ? -5.442 66.674 -11.446 1.00 102.19 153 ARG C CA 1
ATOM 5168 C C . ARG C 1 154 ? -6.496 65.578 -11.283 1.00 94.50 153 ARG C C 1
ATOM 5169 O O . ARG C 1 154 ? -6.320 64.447 -11.750 1.00 101.19 153 ARG C O 1
ATOM 5177 N N . ILE C 1 155 ? -7.595 65.936 -10.624 1.00 82.66 154 ILE C N 1
ATOM 5178 C CA . ILE C 1 155 ? -8.715 65.025 -10.396 1.00 78.71 154 ILE C CA 1
ATOM 5179 C C . ILE C 1 155 ? -9.254 64.423 -11.694 1.00 77.06 154 ILE C C 1
ATOM 5180 O O . ILE C 1 155 ? -9.312 63.194 -11.863 1.00 72.72 154 ILE C O 1
ATOM 5185 N N . ILE C 1 156 ? -9.629 65.306 -12.613 1.00 84.07 155 ILE C N 1
ATOM 5186 C CA . ILE C 1 156 ? -10.160 64.905 -13.906 1.00 85.02 155 ILE C CA 1
ATOM 5187 C C . ILE C 1 156 ? -9.107 64.122 -14.686 1.00 103.88 155 ILE C C 1
ATOM 5188 O O . ILE C 1 156 ? -9.441 63.216 -15.446 1.00 117.26 155 ILE C O 1
ATOM 5193 N N . ARG C 1 157 ? -7.834 64.456 -14.485 1.00 99.57 156 ARG C N 1
ATOM 5194 C CA . ARG C 1 157 ? -6.763 63.709 -15.135 1.00 101.44 156 ARG C CA 1
ATOM 5195 C C . ARG C 1 157 ? -6.741 62.259 -14.689 1.00 101.02 156 ARG C C 1
ATOM 5196 O O . ARG C 1 157 ? -6.667 61.353 -15.514 1.00 112.38 156 ARG C O 1
ATOM 5204 N N . GLN C 1 158 ? -6.794 62.047 -13.379 1.00 97.30 157 GLN C N 1
ATOM 5205 C CA . GLN C 1 158 ? -6.825 60.696 -12.833 1.00 95.19 157 GLN C CA 1
ATOM 5206 C C . GLN C 1 158 ? -8.048 59.926 -13.328 1.00 89.43 157 GLN C C 1
ATOM 5207 O O . GLN C 1 158 ? -7.930 58.781 -13.790 1.00 87.80 157 GLN C O 1
ATOM 5213 N N . VAL C 1 159 ? -9.216 60.560 -13.235 1.00 91.47 158 VAL C N 1
ATOM 5214 C CA . VAL C 1 159 ? -10.456 59.939 -13.699 1.00 94.70 158 VAL C CA 1
ATOM 5215 C C . VAL C 1 159 ? -10.352 59.512 -15.165 1.00 93.26 158 VAL C C 1
ATOM 5216 O O . VAL C 1 159 ? -10.637 58.364 -15.511 1.00 100.03 158 VAL C O 1
ATOM 5220 N N . LEU C 1 160 ? -9.927 60.441 -16.015 1.00 78.92 159 LEU C N 1
ATOM 5221 C CA . LEU C 1 160 ? -9.796 60.189 -17.447 1.00 74.84 159 LEU C CA 1
ATOM 5222 C C . LEU C 1 160 ? -8.728 59.147 -17.752 1.00 85.09 159 LEU C C 1
ATOM 5223 O O . LEU C 1 160 ? -8.805 58.452 -18.761 1.00 103.36 159 LEU C O 1
ATOM 5228 N N . SER C 1 161 ? -7.723 59.054 -16.888 1.00 76.52 160 SER C N 1
ATOM 5229 C CA . SER C 1 161 ? -6.701 58.025 -17.017 1.00 75.59 160 SER C CA 1
ATOM 5230 C C . SER C 1 161 ? -7.307 56.645 -16.794 1.00 83.94 160 SER C C 1
ATOM 5231 O O . SER C 1 161 ? -7.136 55.732 -17.615 1.00 95.20 160 SER C O 1
ATOM 5234 N N . GLY C 1 162 ? -8.030 56.508 -15.685 1.00 86.53 161 GLY C N 1
ATOM 5235 C CA . GLY C 1 162 ? -8.713 55.264 -15.378 1.00 86.14 161 GLY C CA 1
ATOM 5236 C C . GLY C 1 162 ? -9.669 54.861 -16.482 1.00 81.01 161 GLY C C 1
ATOM 5237 O O . GLY C 1 162 ? -9.666 53.714 -16.936 1.00 78.80 161 GLY C O 1
ATOM 5238 N N . ILE C 1 163 ? -10.483 55.816 -16.919 1.00 77.46 162 ILE C N 1
ATOM 5239 C CA . ILE C 1 163 ? -11.451 55.583 -17.986 1.00 83.28 162 ILE C CA 1
ATOM 5240 C C . ILE C 1 163 ? -10.778 55.171 -19.293 1.00 91.43 162 ILE C C 1
ATOM 5241 O O . ILE C 1 163 ? -11.237 54.251 -19.964 1.00 82.62 162 ILE C O 1
ATOM 5246 N N . THR C 1 164 ? -9.699 55.858 -19.652 1.00 100.91 163 THR C N 1
ATOM 5247 C CA . THR C 1 164 ? -8.972 55.550 -20.879 1.00 94.08 163 THR C CA 1
ATOM 5248 C C . THR C 1 164 ? -8.442 54.123 -20.829 1.00 89.48 163 THR C C 1
ATOM 5249 O O . THR C 1 164 ? -8.559 53.370 -21.802 1.00 84.47 163 THR C O 1
ATOM 5253 N N . TYR C 1 165 ? -7.875 53.752 -19.683 1.00 89.75 164 TYR C N 1
ATOM 5254 C CA . TYR C 1 165 ? -7.393 52.388 -19.492 1.00 89.83 164 TYR C CA 1
ATOM 5255 C C . TYR C 1 165 ? -8.522 51.375 -19.649 1.00 94.22 164 TYR C C 1
ATOM 5256 O O . TYR C 1 165 ? -8.380 50.382 -20.363 1.00 101.14 164 TYR C O 1
ATOM 5265 N N . MET C 1 166 ? -9.641 51.629 -18.976 1.00 93.31 165 MET C N 1
ATOM 5266 C CA . MET C 1 166 ? -10.762 50.692 -18.976 1.00 88.84 165 MET C CA 1
ATOM 5267 C C . MET C 1 166 ? -11.405 50.535 -20.353 1.00 87.96 165 MET C C 1
ATOM 5268 O O . MET C 1 166 ? -11.814 49.438 -20.730 1.00 102.65 165 MET C O 1
ATOM 5273 N N . HIS C 1 167 ? -11.496 51.632 -21.097 1.00 80.09 166 HIS C N 1
ATOM 5274 C CA . HIS C 1 167 ? -12.037 51.597 -22.451 1.00 81.19 166 HIS C CA 1
ATOM 5275 C C . HIS C 1 167 ? -11.074 50.900 -23.400 1.00 87.53 166 HIS C C 1
ATOM 5276 O O . HIS C 1 167 ? -11.496 50.235 -24.347 1.00 79.37 166 HIS C O 1
ATOM 5283 N N . LYS C 1 168 ? -9.779 51.064 -23.146 1.00 96.77 167 LYS C N 1
ATOM 5284 C CA . LYS C 1 168 ? -8.759 50.391 -23.942 1.00 99.50 167 LYS C CA 1
ATOM 5285 C C . LYS C 1 168 ? -8.910 48.876 -23.817 1.00 97.80 167 LYS C C 1
ATOM 5286 O O . LYS C 1 168 ? -8.613 48.131 -24.752 1.00 107.13 167 LYS C O 1
ATOM 5292 N N . ASN C 1 169 ? -9.378 48.428 -22.655 1.00 106.11 168 ASN C N 1
ATOM 5293 C CA . ASN C 1 169 ? -9.661 47.015 -22.433 1.00 101.52 168 ASN C CA 1
ATOM 5294 C C . ASN C 1 169 ? -11.143 46.702 -22.623 1.00 103.43 168 ASN C C 1
ATOM 5295 O O . ASN C 1 169 ? -11.651 45.708 -22.102 1.00 105.91 168 ASN C O 1
ATOM 5300 N N . LYS C 1 170 ? -11.824 47.575 -23.362 1.00 102.95 169 LYS C N 1
ATOM 5301 C CA . LYS C 1 170 ? -13.207 47.364 -23.795 1.00 99.49 169 LYS C CA 1
ATOM 5302 C C . LYS C 1 170 ? -14.210 47.183 -22.655 1.00 88.01 169 LYS C C 1
ATOM 5303 O O . LYS C 1 170 ? -15.057 46.292 -22.704 1.00 83.02 169 LYS C O 1
ATOM 5305 N N . ILE C 1 171 ? -14.115 48.025 -21.630 1.00 92.84 170 ILE C N 1
ATOM 5306 C CA . ILE C 1 171 ? -15.056 47.971 -20.513 1.00 94.48 170 ILE C CA 1
ATOM 5307 C C . ILE C 1 171 ? -15.724 49.329 -20.296 1.00 99.22 170 ILE C C 1
ATOM 5308 O O . ILE C 1 171 ? -15.062 50.367 -20.321 1.00 107.20 170 ILE C O 1
ATOM 5313 N N . VAL C 1 172 ? -17.038 49.314 -20.081 1.00 96.57 171 VAL C N 1
ATOM 5314 C CA . VAL C 1 172 ? -17.819 50.541 -19.943 1.00 90.02 171 VAL C CA 1
ATOM 5315 C C . VAL C 1 172 ? -18.496 50.635 -18.574 1.00 94.00 171 VAL C C 1
ATOM 5316 O O . VAL C 1 172 ? -19.080 49.663 -18.095 1.00 107.78 171 VAL C O 1
ATOM 5320 N N . HIS C 1 173 ? -18.411 51.807 -17.950 1.00 85.44 172 HIS C N 1
ATOM 5321 C CA . HIS C 1 173 ? -19.042 52.043 -16.654 1.00 85.86 172 HIS C CA 1
ATOM 5322 C C . HIS C 1 173 ? -20.532 52.358 -16.783 1.00 84.40 172 HIS C C 1
ATOM 5323 O O . HIS C 1 173 ? -21.339 51.895 -15.978 1.00 84.27 172 HIS C O 1
ATOM 5330 N N . ARG C 1 174 ? -20.873 53.164 -17.788 1.00 91.03 173 ARG C N 1
ATOM 5331 C CA . ARG C 1 174 ? -22.232 53.676 -18.011 1.00 95.35 173 ARG C CA 1
ATOM 5332 C C . ARG C 1 174 ? -22.724 54.565 -16.865 1.00 96.39 173 ARG C C 1
ATOM 5333 O O . ARG C 1 174 ? -23.055 55.732 -17.080 1.00 89.21 173 ARG C O 1
ATOM 5341 N N . ASP C 1 175 ? -22.774 54.018 -15.654 1.00 108.53 174 ASP C N 1
ATOM 5342 C CA . ASP C 1 175 ? -23.248 54.769 -14.496 1.00 113.25 174 ASP C CA 1
ATOM 5343 C C . ASP C 1 175 ? -22.085 55.393 -13.731 1.00 108.36 174 ASP C C 1
ATOM 5344 O O . ASP C 1 175 ? -21.556 54.793 -12.799 1.00 107.30 174 ASP C O 1
ATOM 5349 N N . LEU C 1 176 ? -21.708 56.609 -14.112 1.00 104.70 175 LEU C N 1
ATOM 5350 C CA . LEU C 1 176 ? -20.549 57.271 -13.520 1.00 101.68 175 LEU C CA 1
ATOM 5351 C C . LEU C 1 176 ? -20.969 58.448 -12.642 1.00 89.67 175 LEU C C 1
ATOM 5352 O O . LEU C 1 176 ? -21.680 59.348 -13.090 1.00 83.91 175 LEU C O 1
ATOM 5357 N N . LYS C 1 177 ? -20.521 58.432 -11.390 1.00 86.55 176 LYS C N 1
ATOM 5358 C CA . LYS C 1 177 ? -20.979 59.393 -10.392 1.00 85.26 176 LYS C CA 1
ATOM 5359 C C . LYS C 1 177 ? -19.841 59.867 -9.486 1.00 87.96 176 LYS C C 1
ATOM 5360 O O . LYS C 1 177 ? -18.817 59.191 -9.372 1.00 100.64 176 LYS C O 1
ATOM 5366 N N . PRO C 1 178 ? -20.013 61.037 -8.842 1.00 71.56 177 PRO C N 1
ATOM 5367 C CA . PRO C 1 178 ? -19.046 61.510 -7.845 1.00 64.38 177 PRO C CA 1
ATOM 5368 C C . PRO C 1 178 ? -18.932 60.525 -6.690 1.00 76.13 177 PRO C C 1
ATOM 5369 O O . PRO C 1 178 ? -17.871 60.384 -6.081 1.00 83.73 177 PRO C O 1
ATOM 5373 N N . GLU C 1 179 ? -20.044 59.856 -6.402 1.00 84.32 178 GLU C N 1
ATOM 5374 C CA . GLU C 1 179 ? -20.106 58.830 -5.373 1.00 89.88 178 GLU C CA 1
ATOM 5375 C C . GLU C 1 179 ? -19.145 57.697 -5.710 1.00 91.52 178 GLU C C 1
ATOM 5376 O O . GLU C 1 179 ? -18.523 57.105 -4.827 1.00 97.42 178 GLU C O 1
ATOM 5382 N N . ASN C 1 180 ? -19.033 57.404 -7.002 1.00 82.35 179 ASN C N 1
ATOM 5383 C CA . ASN C 1 180 ? -18.165 56.340 -7.487 1.00 77.44 179 ASN C CA 1
ATOM 5384 C C . ASN C 1 180 ? -16.691 56.726 -7.440 1.00 87.50 179 ASN C C 1
ATOM 5385 O O . ASN C 1 180 ? -15.812 55.875 -7.584 1.00 90.92 179 ASN C O 1
ATOM 5390 N N . LEU C 1 181 ? -16.425 58.013 -7.238 1.00 84.22 180 LEU C N 1
ATOM 5391 C CA . LEU C 1 181 ? -15.058 58.492 -7.069 1.00 74.44 180 LEU C CA 1
ATOM 5392 C C . LEU C 1 181 ? -14.674 58.453 -5.598 1.00 71.60 180 LEU C C 1
ATOM 5393 O O . LEU C 1 181 ? -15.198 59.222 -4.792 1.00 76.62 180 LEU C O 1
ATOM 5398 N N . LEU C 1 182 ? -13.757 57.558 -5.247 1.00 73.54 181 LEU C N 1
ATOM 5399 C CA . LEU C 1 182 ? -13.335 57.439 -3.858 1.00 80.36 181 LEU C CA 1
ATOM 5400 C C . LEU C 1 182 ? -11.862 57.789 -3.712 1.00 90.74 181 LEU C C 1
ATOM 5401 O O . LEU C 1 182 ? -11.137 57.868 -4.700 1.00 105.47 181 LEU C O 1
ATOM 5406 N N . LEU C 1 183 ? -11.425 58.020 -2.480 1.00 87.33 182 LEU C N 1
ATOM 5407 C CA . LEU C 1 183 ? -10.007 58.219 -2.210 1.00 98.43 182 LEU C CA 1
ATOM 5408 C C . LEU C 1 183 ? -9.465 57.051 -1.396 1.00 110.05 182 LEU C C 1
ATOM 5409 O O . LEU C 1 183 ? -10.060 56.653 -0.396 1.00 109.84 182 LEU C O 1
ATOM 5414 N N . GLU C 1 184 ? -8.348 56.488 -1.844 1.00 112.38 183 GLU C N 1
ATOM 5415 C CA . GLU C 1 184 ? -7.794 55.295 -1.216 1.00 118.10 183 GLU C CA 1
ATOM 5416 C C . GLU C 1 184 ? -7.338 55.540 0.221 1.00 128.54 183 GLU C C 1
ATOM 5417 O O . GLU C 1 184 ? -7.447 54.655 1.070 1.00 132.62 183 GLU C O 1
ATOM 5419 N N . SER C 1 185 ? -6.828 56.737 0.492 1.00 134.20 184 SER C N 1
ATOM 5420 C CA . SER C 1 185 ? -6.339 57.061 1.829 1.00 142.05 184 SER C CA 1
ATOM 5421 C C . SER C 1 185 ? -6.628 58.498 2.255 1.00 142.44 184 SER C C 1
ATOM 5422 O O . SER C 1 185 ? -6.938 59.357 1.429 1.00 136.84 184 SER C O 1
ATOM 5425 N N . LYS C 1 186 ? -6.525 58.743 3.558 1.00 147.77 185 LYS C N 1
ATOM 5426 C CA . LYS C 1 186 ? -6.662 60.083 4.119 1.00 148.04 185 LYS C CA 1
ATOM 5427 C C . LYS C 1 186 ? -5.403 60.894 3.830 1.00 157.53 185 LYS C C 1
ATOM 5428 O O . LYS C 1 186 ? -5.369 62.108 4.039 1.00 159.61 185 LYS C O 1
ATOM 5434 N N . SER C 1 187 ? -4.369 60.199 3.362 1.00 164.92 186 SER C N 1
ATOM 5435 C CA . SER C 1 187 ? -3.080 60.801 3.036 1.00 168.18 186 SER C CA 1
ATOM 5436 C C . SER C 1 187 ? -3.219 61.970 2.067 1.00 167.74 186 SER C C 1
ATOM 5437 O O . SER C 1 187 ? -4.045 61.942 1.156 1.00 162.06 186 SER C O 1
ATOM 5440 N N . LYS C 1 188 ? -2.408 63.000 2.285 1.00 181.19 187 LYS C N 1
ATOM 5441 C CA . LYS C 1 188 ? -2.458 64.215 1.481 1.00 191.94 187 LYS C CA 1
ATOM 5442 C C . LYS C 1 188 ? -2.144 63.953 0.011 1.00 205.20 187 LYS C C 1
ATOM 5443 O O . LYS C 1 188 ? -1.238 63.182 -0.310 1.00 207.22 187 LYS C O 1
ATOM 5449 N N . ASP C 1 189 ? -2.909 64.597 -0.869 1.00 215.72 188 ASP C N 1
ATOM 5450 C CA . ASP C 1 189 ? -2.690 64.526 -2.314 1.00 219.11 188 ASP C CA 1
ATOM 5451 C C . ASP C 1 189 ? -2.764 63.096 -2.853 1.00 214.69 188 ASP C C 1
ATOM 5452 O O . ASP C 1 189 ? -2.198 62.795 -3.904 1.00 216.71 188 ASP C O 1
ATOM 5457 N N . ALA C 1 190 ? -3.462 62.222 -2.135 1.00 192.47 189 ALA C N 1
ATOM 5458 C CA . ALA C 1 190 ? -3.652 60.846 -2.584 1.00 162.65 189 ALA C CA 1
ATOM 5459 C C . ALA C 1 190 ? -4.550 60.779 -3.814 1.00 141.31 189 ALA C C 1
ATOM 5460 O O . ALA C 1 190 ? -5.392 61.650 -4.032 1.00 140.81 189 ALA C O 1
ATOM 5462 N N . ASN C 1 191 ? -4.360 59.732 -4.612 1.00 123.72 190 ASN C N 1
ATOM 5463 C CA . ASN C 1 191 ? -5.060 59.589 -5.884 1.00 111.28 190 ASN C CA 1
ATOM 5464 C C . ASN C 1 191 ? -6.465 58.998 -5.774 1.00 104.57 190 ASN C C 1
ATOM 5465 O O . ASN C 1 191 ? -6.830 58.398 -4.763 1.00 104.68 190 ASN C O 1
ATOM 5470 N N . ILE C 1 192 ? -7.240 59.181 -6.838 1.00 103.69 191 ILE C N 1
ATOM 5471 C CA . ILE C 1 192 ? -8.634 58.754 -6.898 1.00 99.04 191 ILE C CA 1
ATOM 5472 C C . ILE C 1 192 ? -8.773 57.322 -7.404 1.00 107.41 191 ILE C C 1
ATOM 5473 O O . ILE C 1 192 ? -8.005 56.880 -8.257 1.00 121.30 191 ILE C O 1
ATOM 5478 N N . ARG C 1 193 ? -9.753 56.598 -6.873 1.00 97.52 192 ARG C N 1
ATOM 5479 C CA . ARG C 1 193 ? -10.097 55.289 -7.403 1.00 94.48 192 ARG C CA 1
ATOM 5480 C C . ARG C 1 193 ? -11.580 55.206 -7.764 1.00 100.28 192 ARG C C 1
ATOM 5481 O O . ARG C 1 193 ? -12.458 55.541 -6.958 1.00 107.75 192 ARG C O 1
ATOM 5489 N N . ILE C 1 194 ? -11.833 54.787 -9.001 1.00 91.52 193 ILE C N 1
ATOM 5490 C CA . ILE C 1 194 ? -13.181 54.625 -9.536 1.00 83.05 193 ILE C CA 1
ATOM 5491 C C . ILE C 1 194 ? -13.732 53.236 -9.222 1.00 88.95 193 ILE C C 1
ATOM 5492 O O . ILE C 1 194 ? -12.999 52.250 -9.264 1.00 85.20 193 ILE C O 1
ATOM 5497 N N . ILE C 1 195 ? -15.024 53.164 -8.912 1.00 95.60 194 ILE C N 1
ATOM 5498 C CA . ILE C 1 195 ? -15.650 51.907 -8.511 1.00 91.96 194 ILE C CA 1
ATOM 5499 C C . ILE C 1 195 ? -16.814 51.530 -9.425 1.00 85.75 194 ILE C C 1
ATOM 5500 O O . ILE C 1 195 ? -17.307 52.361 -10.190 1.00 79.66 194 ILE C O 1
ATOM 5505 N N . ASP C 1 196 ? -17.215 50.262 -9.353 1.00 91.02 195 ASP C N 1
ATOM 5506 C CA . ASP C 1 196 ? -18.376 49.729 -10.071 1.00 97.04 195 ASP C CA 1
ATOM 5507 C C . ASP C 1 196 ? -18.223 49.733 -11.591 1.00 96.25 195 ASP C C 1
ATOM 5508 O O . ASP C 1 196 ? -19.213 49.830 -12.317 1.00 94.23 195 ASP C O 1
ATOM 5513 N N . PHE C 1 197 ? -16.989 49.622 -12.071 1.00 95.09 196 PHE C N 1
ATOM 5514 C CA . PHE C 1 197 ? -16.742 49.583 -13.508 1.00 86.78 196 PHE C CA 1
ATOM 5515 C C . PHE C 1 197 ? -17.249 48.281 -14.127 1.00 92.84 196 PHE C C 1
ATOM 5516 O O . PHE C 1 197 ? -16.847 47.191 -13.719 1.00 98.72 196 PHE C O 1
ATOM 5524 N N . GLY C 1 198 ? -18.135 48.401 -15.111 1.00 88.38 197 GLY C N 1
ATOM 5525 C CA . GLY C 1 198 ? -18.615 47.249 -15.853 1.00 85.31 197 GLY C CA 1
ATOM 5526 C C . GLY C 1 198 ? -19.663 46.427 -15.127 1.00 89.45 197 GLY C C 1
ATOM 5527 O O . GLY C 1 198 ? -20.012 45.330 -15.564 1.00 96.85 197 GLY C O 1
ATOM 5528 N N . LEU C 1 199 ? -20.173 46.957 -14.021 1.00 95.76 198 LEU C N 1
ATOM 5529 C CA . LEU C 1 199 ? -21.215 46.277 -13.260 1.00 92.12 198 LEU C CA 1
ATOM 5530 C C . LEU C 1 199 ? -22.586 46.651 -13.806 1.00 82.27 198 LEU C C 1
ATOM 5531 O O . LEU C 1 199 ? -23.539 45.879 -13.716 1.00 83.02 198 LEU C O 1
ATOM 5536 N N . SER C 1 200 ? -22.674 47.852 -14.363 1.00 88.46 199 SER C N 1
ATOM 5537 C CA . SER C 1 200 ? -23.933 48.384 -14.867 1.00 93.34 199 SER C CA 1
ATOM 5538 C C . SER C 1 200 ? -24.471 47.593 -16.060 1.00 93.80 199 SER C C 1
ATOM 5539 O O . SER C 1 200 ? -25.682 47.506 -16.257 1.00 98.62 199 SER C O 1
ATOM 5542 N N . THR C 1 201 ? -23.564 47.018 -16.845 1.00 98.27 200 THR C N 1
ATOM 5543 C CA . THR C 1 201 ? -23.924 46.269 -18.050 1.00 102.88 200 THR C CA 1
ATOM 5544 C C . THR C 1 201 ? -24.712 44.992 -17.725 1.00 103.10 200 THR C C 1
ATOM 5545 O O . THR C 1 201 ? -25.516 44.520 -18.535 1.00 105.53 200 THR C O 1
ATOM 5549 N N . HIS C 1 202 ? -24.470 44.432 -16.543 1.00 103.04 201 HIS C N 1
ATOM 5550 C CA . HIS C 1 202 ? -25.136 43.198 -16.126 1.00 104.50 201 HIS C CA 1
ATOM 5551 C C . HIS C 1 202 ? -26.310 43.403 -15.152 1.00 105.03 201 HIS C C 1
ATOM 5552 O O . HIS C 1 202 ? -27.245 42.597 -15.120 1.00 105.73 201 HIS C O 1
ATOM 5559 N N . PHE C 1 203 ? -26.267 44.476 -14.366 1.00 103.65 202 PHE C N 1
ATOM 5560 C CA . PHE C 1 203 ? -27.296 44.712 -13.351 1.00 99.44 202 PHE C CA 1
ATOM 5561 C C . PHE C 1 203 ? -28.076 46.014 -13.535 1.00 109.37 202 PHE C C 1
ATOM 5562 O O . PHE C 1 203 ? -27.530 47.022 -13.984 1.00 106.83 202 PHE C O 1
ATOM 5570 N N . GLU C 1 204 ? -29.358 45.977 -13.181 1.00 123.97 203 GLU C N 1
ATOM 5571 C CA . GLU C 1 204 ? -30.184 47.181 -13.121 1.00 131.62 203 GLU C CA 1
ATOM 5572 C C . GLU C 1 204 ? -30.822 47.299 -11.738 1.00 140.71 203 GLU C C 1
ATOM 5573 O O . GLU C 1 204 ? -31.554 46.410 -11.302 1.00 140.58 203 GLU C O 1
ATOM 5579 N N . ALA C 1 205 ? -30.540 48.405 -11.056 1.00 148.89 204 ALA C N 1
ATOM 5580 C CA . ALA C 1 205 ? -30.952 48.594 -9.667 1.00 158.59 204 ALA C CA 1
ATOM 5581 C C . ALA C 1 205 ? -32.459 48.780 -9.506 1.00 163.19 204 ALA C C 1
ATOM 5582 O O . ALA C 1 205 ? -33.180 49.016 -10.475 1.00 166.42 204 ALA C O 1
ATOM 5584 N N . SER C 1 206 ? -32.918 48.668 -8.263 1.00 164.68 205 SER C N 1
ATOM 5585 C CA . SER C 1 206 ? -34.331 48.804 -7.925 1.00 155.66 205 SER C CA 1
ATOM 5586 C C . SER C 1 206 ? -34.510 49.727 -6.724 1.00 147.00 205 SER C C 1
ATOM 5587 O O . SER C 1 206 ? -34.544 49.277 -5.578 1.00 143.74 205 SER C O 1
ATOM 5590 N N . LYS C 1 207 ? -34.621 51.023 -6.999 1.00 144.74 206 LYS C N 1
ATOM 5591 C CA . LYS C 1 207 ? -34.759 52.029 -5.954 1.00 135.98 206 LYS C CA 1
ATOM 5592 C C . LYS C 1 207 ? -35.789 53.080 -6.346 1.00 130.20 206 LYS C C 1
ATOM 5593 O O . LYS C 1 207 ? -36.839 52.756 -6.899 1.00 129.33 206 LYS C O 1
ATOM 5599 N N . LYS C 1 212 ? -34.703 56.947 -9.917 1.00 125.84 211 LYS C N 1
ATOM 5600 C CA . LYS C 1 212 ? -33.558 57.034 -9.018 1.00 142.78 211 LYS C CA 1
ATOM 5601 C C . LYS C 1 212 ? -33.275 58.481 -8.621 1.00 162.94 211 LYS C C 1
ATOM 5602 O O . LYS C 1 212 ? -33.734 59.415 -9.277 1.00 143.29 211 LYS C O 1
ATOM 5604 N N . ILE C 1 213 ? -32.519 58.654 -7.542 1.00 196.77 212 ILE C N 1
ATOM 5605 C CA . ILE C 1 213 ? -32.160 59.978 -7.035 1.00 196.68 212 ILE C CA 1
ATOM 5606 C C . ILE C 1 213 ? -30.703 60.425 -7.280 1.00 191.99 212 ILE C C 1
ATOM 5607 O O . ILE C 1 213 ? -29.781 60.043 -6.559 1.00 196.56 212 ILE C O 1
ATOM 5612 N N . GLY C 1 214 ? -30.483 61.209 -8.331 1.00 158.58 213 GLY C N 1
ATOM 5613 C CA . GLY C 1 214 ? -29.144 61.724 -8.561 1.00 119.60 213 GLY C CA 1
ATOM 5614 C C . GLY C 1 214 ? -28.309 60.960 -9.567 1.00 115.40 213 GLY C C 1
ATOM 5615 O O . GLY C 1 214 ? -27.086 61.097 -9.594 1.00 122.13 213 GLY C O 1
ATOM 5616 N N . THR C 1 215 ? -28.960 60.159 -10.400 1.00 110.62 214 THR C N 1
ATOM 5617 C CA . THR C 1 215 ? -28.258 59.436 -11.452 1.00 88.86 214 THR C CA 1
ATOM 5618 C C . THR C 1 215 ? -28.656 59.999 -12.807 1.00 75.17 214 THR C C 1
ATOM 5619 O O . THR C 1 215 ? -28.034 59.699 -13.825 1.00 86.56 214 THR C O 1
ATOM 5623 N N . ALA C 1 216 ? -29.702 60.816 -12.806 1.00 70.98 215 ALA C N 1
ATOM 5624 C CA . ALA C 1 216 ? -30.191 61.450 -14.020 1.00 76.61 215 ALA C CA 1
ATOM 5625 C C . ALA C 1 216 ? -29.266 62.594 -14.435 1.00 80.90 215 ALA C C 1
ATOM 5626 O O . ALA C 1 216 ? -29.215 62.964 -15.607 1.00 93.82 215 ALA C O 1
ATOM 5628 N N . TYR C 1 217 ? -28.547 63.157 -13.465 1.00 79.84 216 TYR C N 1
ATOM 5629 C CA . TYR C 1 217 ? -27.606 64.244 -13.729 1.00 82.80 216 TYR C CA 1
ATOM 5630 C C . TYR C 1 217 ? -26.511 63.838 -14.713 1.00 83.60 216 TYR C C 1
ATOM 5631 O O . TYR C 1 217 ? -26.134 64.613 -15.593 1.00 94.62 216 TYR C O 1
ATOM 5640 N N . TYR C 1 218 ? -26.009 62.618 -14.558 1.00 67.71 217 TYR C N 1
ATOM 5641 C CA . TYR C 1 218 ? -24.781 62.205 -15.227 1.00 70.08 217 TYR C CA 1
ATOM 5642 C C . TYR C 1 218 ? -25.023 61.231 -16.373 1.00 77.93 217 TYR C C 1
ATOM 5643 O O . TYR C 1 218 ? -24.098 60.887 -17.107 1.00 85.30 217 TYR C O 1
ATOM 5652 N N . ILE C 1 219 ? -26.265 60.786 -16.526 1.00 75.34 218 ILE C N 1
ATOM 5653 C CA . ILE C 1 219 ? -26.578 59.796 -17.546 1.00 67.69 218 ILE C CA 1
ATOM 5654 C C . ILE C 1 219 ? -26.535 60.446 -18.931 1.00 72.69 218 ILE C C 1
ATOM 5655 O O . ILE C 1 219 ? -26.860 61.624 -19.089 1.00 77.86 218 ILE C O 1
ATOM 5660 N N . ALA C 1 220 ? -26.100 59.677 -19.925 1.00 77.16 219 ALA C N 1
ATOM 5661 C CA . ALA C 1 220 ? -25.938 60.186 -21.283 1.00 66.62 219 ALA C CA 1
ATOM 5662 C C . ALA C 1 220 ? -27.218 60.001 -22.092 1.00 67.61 219 ALA C C 1
ATOM 5663 O O . ALA C 1 220 ? -27.967 59.055 -21.854 1.00 81.79 219 ALA C O 1
ATOM 5665 N N . PRO C 1 221 ? -27.474 60.910 -23.049 1.00 64.66 220 PRO C N 1
ATOM 5666 C CA . PRO C 1 221 ? -28.688 60.855 -23.873 1.00 53.99 220 PRO C CA 1
ATOM 5667 C C . PRO C 1 221 ? -28.868 59.514 -24.582 1.00 89.91 220 PRO C C 1
ATOM 5668 O O . PRO C 1 221 ? -29.983 58.993 -24.635 1.00 107.42 220 PRO C O 1
ATOM 5672 N N . GLU C 1 222 ? -27.783 58.966 -25.117 1.00 72.55 221 GLU C N 1
ATOM 5673 C CA . GLU C 1 222 ? -27.842 57.697 -25.834 1.00 71.25 221 GLU C CA 1
ATOM 5674 C C . GLU C 1 222 ? -28.230 56.551 -24.902 1.00 74.00 221 GLU C C 1
ATOM 5675 O O . GLU C 1 222 ? -28.937 55.627 -25.306 1.00 78.70 221 GLU C O 1
ATOM 5681 N N . VAL C 1 223 ? -27.761 56.614 -23.659 1.00 64.03 222 VAL C N 1
ATOM 5682 C CA . VAL C 1 223 ? -28.147 55.640 -22.647 1.00 55.17 222 VAL C CA 1
ATOM 5683 C C . VAL C 1 223 ? -29.646 55.742 -22.394 1.00 66.89 222 VAL C C 1
ATOM 5684 O O . VAL C 1 223 ? -30.337 54.734 -22.238 1.00 65.20 222 VAL C O 1
ATOM 5688 N N . LEU C 1 224 ? -30.140 56.976 -22.366 1.00 66.26 223 LEU C N 1
ATOM 5689 C CA . LEU C 1 224 ? -31.559 57.242 -22.178 1.00 63.69 223 LEU C CA 1
ATOM 5690 C C . LEU C 1 224 ? -32.394 56.716 -23.335 1.00 69.55 223 LEU C C 1
ATOM 5691 O O . LEU C 1 224 ? -33.542 56.316 -23.149 1.00 77.25 223 LEU C O 1
ATOM 5696 N N . HIS C 1 225 ? -31.819 56.732 -24.532 1.00 67.19 224 HIS C N 1
ATOM 5697 C CA . HIS C 1 225 ? -32.552 56.325 -25.725 1.00 70.17 224 HIS C CA 1
ATOM 5698 C C . HIS C 1 225 ? -32.404 54.837 -26.039 1.00 70.95 224 HIS C C 1
ATOM 5699 O O . HIS C 1 225 ? -33.127 54.300 -26.878 1.00 72.28 224 HIS C O 1
ATOM 5706 N N . GLY C 1 226 ? -31.470 54.173 -25.366 1.00 67.43 225 GLY C N 1
ATOM 5707 C CA . GLY C 1 226 ? -31.285 52.745 -25.547 1.00 71.73 225 GLY C CA 1
ATOM 5708 C C . GLY C 1 226 ? -29.833 52.325 -25.662 1.00 84.27 225 GLY C C 1
ATOM 5709 O O . GLY C 1 226 ? -29.040 52.553 -24.749 1.00 99.95 225 GLY C O 1
ATOM 5710 N N . THR C 1 227 ? -29.492 51.702 -26.787 1.00 82.62 226 THR C N 1
ATOM 5711 C CA . THR C 1 227 ? -28.134 51.225 -27.033 1.00 89.69 226 THR C CA 1
ATOM 5712 C C . THR C 1 227 ? -27.119 52.364 -26.970 1.00 81.91 226 THR C C 1
ATOM 5713 O O . THR C 1 227 ? -27.434 53.509 -27.296 1.00 78.82 226 THR C O 1
ATOM 5717 N N . TYR C 1 228 ? -25.901 52.040 -26.547 1.00 87.33 227 TYR C N 1
ATOM 5718 C CA . TYR C 1 228 ? -24.861 53.043 -26.344 1.00 92.99 227 TYR C CA 1
ATOM 5719 C C . TYR C 1 228 ? -23.474 52.410 -26.399 1.00 98.24 227 TYR C C 1
ATOM 5720 O O . TYR C 1 228 ? -23.344 51.186 -26.397 1.00 103.16 227 TYR C O 1
ATOM 5729 N N . ASP C 1 229 ? -22.438 53.244 -26.445 1.00 98.31 228 ASP C N 1
ATOM 5730 C CA . ASP C 1 229 ? -21.069 52.749 -26.334 1.00 96.62 228 ASP C CA 1
ATOM 5731 C C . ASP C 1 229 ? -20.323 53.449 -25.197 1.00 86.78 228 ASP C C 1
ATOM 5732 O O . ASP C 1 229 ? -20.936 54.100 -24.351 1.00 77.13 228 ASP C O 1
ATOM 5737 N N . GLU C 1 230 ? -19.000 53.310 -25.187 1.00 79.93 229 GLU C N 1
ATOM 5738 C CA . GLU C 1 230 ? -18.172 53.815 -24.094 1.00 77.12 229 GLU C CA 1
ATOM 5739 C C . GLU C 1 230 ? -18.167 55.340 -23.979 1.00 79.95 229 GLU C C 1
ATOM 5740 O O . GLU C 1 230 ? -17.917 55.882 -22.899 1.00 92.66 229 GLU C O 1
ATOM 5746 N N . LYS C 1 231 ? -18.456 56.027 -25.082 1.00 71.00 230 LYS C N 1
ATOM 5747 C CA . LYS C 1 231 ? -18.390 57.487 -25.113 1.00 78.85 230 LYS C CA 1
ATOM 5748 C C . LYS C 1 231 ? -19.315 58.128 -24.079 1.00 82.49 230 LYS C C 1
ATOM 5749 O O . LYS C 1 231 ? -19.067 59.247 -23.621 1.00 87.15 230 LYS C O 1
ATOM 5755 N N . CYS C 1 232 ? -20.357 57.397 -23.692 1.00 73.81 231 CYS C N 1
ATOM 5756 C CA . CYS C 1 232 ? -21.289 57.857 -22.671 1.00 70.40 231 CYS C CA 1
ATOM 5757 C C . CYS C 1 232 ? -20.549 58.218 -21.390 1.00 70.00 231 CYS C C 1
ATOM 5758 O O . CYS C 1 232 ? -20.835 59.244 -20.768 1.00 67.46 231 CYS C O 1
ATOM 5761 N N . ASP C 1 233 ? -19.582 57.383 -21.017 1.00 74.35 232 ASP C N 1
ATOM 5762 C CA . ASP C 1 233 ? -18.768 57.642 -19.835 1.00 74.84 232 ASP C CA 1
ATOM 5763 C C . ASP C 1 233 ? -18.157 59.036 -19.894 1.00 78.64 232 ASP C C 1
ATOM 5764 O O . ASP C 1 233 ? -18.213 59.785 -18.913 1.00 88.01 232 ASP C O 1
ATOM 5769 N N . VAL C 1 234 ? -17.612 59.388 -21.056 1.00 72.97 233 VAL C N 1
ATOM 5770 C CA . VAL C 1 234 ? -17.007 60.700 -21.242 1.00 71.59 233 VAL C CA 1
ATOM 5771 C C . VAL C 1 234 ? -18.011 61.775 -20.856 1.00 73.49 233 VAL C C 1
ATOM 5772 O O . VAL C 1 234 ? -17.701 62.665 -20.054 1.00 74.38 233 VAL C O 1
ATOM 5776 N N . TRP C 1 235 ? -19.229 61.644 -21.382 1.00 66.99 234 TRP C N 1
ATOM 5777 C CA . TRP C 1 235 ? -20.308 62.578 -21.086 1.00 64.10 234 TRP C CA 1
ATOM 5778 C C . TRP C 1 235 ? -20.450 62.747 -19.584 1.00 72.20 234 TRP C C 1
ATOM 5779 O O . TRP C 1 235 ? -20.428 63.871 -19.071 1.00 70.61 234 TRP C O 1
ATOM 5790 N N . SER C 1 236 ? -20.537 61.618 -18.884 1.00 63.65 235 SER C N 1
ATOM 5791 C CA . SER C 1 236 ? -20.694 61.632 -17.439 1.00 55.94 235 SER C CA 1
ATOM 5792 C C . SER C 1 236 ? -19.568 62.435 -16.816 1.00 54.17 235 SER C C 1
ATOM 5793 O O . SER C 1 236 ? -19.813 63.352 -16.027 1.00 54.17 235 SER C O 1
ATOM 5796 N N . THR C 1 237 ? -18.338 62.111 -17.211 1.00 64.42 236 THR C N 1
ATOM 5797 C CA . THR C 1 237 ? -17.166 62.793 -16.683 1.00 65.37 236 THR C CA 1
ATOM 5798 C C . THR C 1 237 ? -17.310 64.287 -16.900 1.00 58.82 236 THR C C 1
ATOM 5799 O O . THR C 1 237 ? -17.093 65.081 -15.977 1.00 53.17 236 THR C O 1
ATOM 5803 N N . GLY C 1 238 ? -17.738 64.652 -18.108 1.00 59.27 237 GLY C N 1
ATOM 5804 C CA . GLY C 1 238 ? -17.945 66.043 -18.453 1.00 68.75 237 GLY C CA 1
ATOM 5805 C C . GLY C 1 238 ? -18.834 66.689 -17.417 1.00 82.24 237 GLY C C 1
ATOM 5806 O O . GLY C 1 238 ? -18.468 67.707 -16.820 1.00 97.78 237 GLY C O 1
ATOM 5807 N N . VAL C 1 239 ? -19.981 66.059 -17.169 1.00 71.30 238 VAL C N 1
ATOM 5808 C CA . VAL C 1 239 ? -20.934 66.570 -16.197 1.00 67.42 238 VAL C CA 1
ATOM 5809 C C . VAL C 1 239 ? -20.243 66.780 -14.858 1.00 68.48 238 VAL C C 1
ATOM 5810 O O . VAL C 1 239 ? -20.337 67.860 -14.268 1.00 79.81 238 VAL C O 1
ATOM 5814 N N . ILE C 1 240 ? -19.508 65.766 -14.407 1.00 53.97 239 ILE C N 1
ATOM 5815 C CA . ILE C 1 240 ? -18.809 65.873 -13.137 1.00 61.91 239 ILE C CA 1
ATOM 5816 C C . ILE C 1 240 ? -17.901 67.089 -13.167 1.00 77.28 239 ILE C C 1
ATOM 5817 O O . ILE C 1 240 ? -17.962 67.944 -12.273 1.00 93.85 239 ILE C O 1
ATOM 5822 N N . LEU C 1 241 ? -17.115 67.195 -14.236 1.00 68.12 240 LEU C N 1
ATOM 5823 C CA . LEU C 1 241 ? -16.187 68.306 -14.386 1.00 61.34 240 LEU C CA 1
ATOM 5824 C C . LEU C 1 241 ? -16.936 69.618 -14.289 1.00 66.47 240 LEU C C 1
ATOM 5825 O O . LEU C 1 241 ? -16.494 70.543 -13.601 1.00 61.51 240 LEU C O 1
ATOM 5830 N N . TYR C 1 242 ? -18.090 69.669 -14.950 1.00 68.03 241 TYR C N 1
ATOM 5831 C CA . TYR C 1 242 ? -18.915 70.864 -14.953 1.00 70.01 241 TYR C CA 1
ATOM 5832 C C . TYR C 1 242 ? -19.173 71.255 -13.504 1.00 70.93 241 TYR C C 1
ATOM 5833 O O . TYR C 1 242 ? -18.834 72.366 -13.077 1.00 73.52 241 TYR C O 1
ATOM 5842 N N . ILE C 1 243 ? -19.704 70.307 -12.736 1.00 72.33 242 ILE C N 1
ATOM 5843 C CA . ILE C 1 243 ? -20.018 70.559 -11.338 1.00 70.61 242 ILE C CA 1
ATOM 5844 C C . ILE C 1 243 ? -18.750 70.987 -10.615 1.00 74.00 242 ILE C C 1
ATOM 5845 O O . ILE C 1 243 ? -18.754 71.964 -9.862 1.00 84.99 242 ILE C O 1
ATOM 5850 N N . LEU C 1 244 ? -17.653 70.290 -10.900 1.00 67.85 243 LEU C N 1
ATOM 5851 C CA . LEU C 1 244 ? -16.385 70.546 -10.227 1.00 73.10 243 LEU C CA 1
ATOM 5852 C C . LEU C 1 244 ? -15.940 71.997 -10.356 1.00 73.41 243 LEU C C 1
ATOM 5853 O O . LEU C 1 244 ? -15.219 72.508 -9.499 1.00 63.32 243 LEU C O 1
ATOM 5858 N N . LEU C 1 245 ? -16.378 72.664 -11.419 1.00 77.67 244 LEU C N 1
ATOM 5859 C CA . LEU C 1 245 ? -15.935 74.031 -11.648 1.00 71.11 244 LEU C CA 1
ATOM 5860 C C . LEU C 1 245 ? -17.004 75.050 -11.274 1.00 71.51 244 LEU C C 1
ATOM 5861 O O . LEU C 1 245 ? -16.713 76.239 -11.139 1.00 73.95 244 LEU C O 1
ATOM 5866 N N . SER C 1 246 ? -18.238 74.586 -11.101 1.00 70.61 245 SER C N 1
ATOM 5867 C CA . SER C 1 246 ? -19.344 75.505 -10.847 1.00 74.02 245 SER C CA 1
ATOM 5868 C C . SER C 1 246 ? -20.171 75.131 -9.619 1.00 77.33 245 SER C C 1
ATOM 5869 O O . SER C 1 246 ? -20.861 75.976 -9.050 1.00 88.90 245 SER C O 1
ATOM 5872 N N . GLY C 1 247 ? -20.099 73.868 -9.215 1.00 108.29 246 GLY C N 1
ATOM 5873 C CA . GLY C 1 247 ? -20.857 73.390 -8.072 1.00 111.78 246 GLY C CA 1
ATOM 5874 C C . GLY C 1 247 ? -22.328 73.178 -8.370 1.00 112.40 246 GLY C C 1
ATOM 5875 O O . GLY C 1 247 ? -23.124 72.936 -7.463 1.00 117.47 246 GLY C O 1
ATOM 5876 N N . CYS C 1 248 ? -22.692 73.269 -9.646 1.00 94.08 247 CYS C N 1
ATOM 5877 C CA . CYS C 1 248 ? -24.072 73.058 -10.066 1.00 91.00 247 CYS C CA 1
ATOM 5878 C C . CYS C 1 248 ? -24.149 72.120 -11.265 1.00 89.19 247 CYS C C 1
ATOM 5879 O O . CYS C 1 248 ? -23.273 72.138 -12.129 1.00 95.43 247 CYS C O 1
ATOM 5882 N N . PRO C 1 249 ? -25.201 71.290 -11.319 1.00 86.20 248 PRO C N 1
ATOM 5883 C CA . PRO C 1 249 ? -25.421 70.391 -12.455 1.00 82.10 248 PRO C CA 1
ATOM 5884 C C . PRO C 1 249 ? -25.774 71.151 -13.731 1.00 85.98 248 PRO C C 1
ATOM 5885 O O . PRO C 1 249 ? -26.580 72.080 -13.680 1.00 86.99 248 PRO C O 1
ATOM 5889 N N . PRO C 1 250 ? -25.173 70.760 -14.866 1.00 83.11 249 PRO C N 1
ATOM 5890 C CA . PRO C 1 250 ? -25.434 71.388 -16.166 1.00 65.61 249 PRO C CA 1
ATOM 5891 C C . PRO C 1 250 ? -26.862 71.142 -16.647 1.00 65.90 249 PRO C C 1
ATOM 5892 O O . PRO C 1 250 ? -27.494 72.036 -17.209 1.00 67.46 249 PRO C O 1
ATOM 5896 N N . PHE C 1 251 ? -27.354 69.928 -16.427 1.00 64.82 250 PHE C N 1
ATOM 5897 C CA . PHE C 1 251 ? -28.740 69.590 -16.716 1.00 77.77 250 PHE C CA 1
ATOM 5898 C C . PHE C 1 251 ? -29.455 69.354 -15.395 1.00 79.51 250 PHE C C 1
ATOM 5899 O O . PHE C 1 251 ? -29.301 68.304 -14.772 1.00 82.87 250 PHE C O 1
ATOM 5907 N N . ASN C 1 252 ? -30.243 70.338 -14.976 1.00 76.85 251 ASN C N 1
ATOM 5908 C CA . ASN C 1 252 ? -30.801 70.345 -13.632 1.00 81.24 251 ASN C CA 1
ATOM 5909 C C . ASN C 1 252 ? -32.325 70.401 -13.623 1.00 87.04 251 ASN C C 1
ATOM 5910 O O . ASN C 1 252 ? -32.947 70.902 -14.559 1.00 84.41 251 ASN C O 1
ATOM 5915 N N . GLY C 1 253 ? -32.917 69.874 -12.556 1.00 88.45 252 GLY C N 1
ATOM 5916 C CA . GLY C 1 253 ? -34.360 69.853 -12.409 1.00 94.40 252 GLY C CA 1
ATOM 5917 C C . GLY C 1 253 ? -34.782 69.582 -10.978 1.00 92.76 252 GLY C C 1
ATOM 5918 O O . GLY C 1 253 ? -33.971 69.166 -10.150 1.00 87.05 252 GLY C O 1
ATOM 5919 N N . ALA C 1 254 ? -36.056 69.821 -10.685 1.00 97.90 253 ALA C N 1
ATOM 5920 C CA . ALA C 1 254 ? -36.595 69.576 -9.352 1.00 106.22 253 ALA C CA 1
ATOM 5921 C C . ALA C 1 254 ? -36.642 68.082 -9.052 1.00 110.81 253 ALA C C 1
ATOM 5922 O O . ALA C 1 254 ? -36.352 67.652 -7.936 1.00 109.89 253 ALA C O 1
ATOM 5924 N N . ASN C 1 255 ? -37.013 67.298 -10.059 1.00 108.62 254 ASN C N 1
ATOM 5925 C CA . ASN C 1 255 ? -37.110 65.851 -9.917 1.00 105.17 254 ASN C CA 1
ATOM 5926 C C . ASN C 1 255 ? -36.457 65.132 -11.091 1.00 104.47 254 ASN C C 1
ATOM 5927 O O . ASN C 1 255 ? -35.968 65.769 -12.023 1.00 110.44 254 ASN C O 1
ATOM 5932 N N . GLU C 1 256 ? -36.454 63.803 -11.034 1.00 98.32 255 GLU C N 1
ATOM 5933 C CA . GLU C 1 256 ? -35.858 62.969 -12.075 1.00 95.82 255 GLU C CA 1
ATOM 5934 C C . GLU C 1 256 ? -36.409 63.301 -13.462 1.00 100.71 255 GLU C C 1
ATOM 5935 O O . GLU C 1 256 ? -35.669 63.315 -14.446 1.00 106.63 255 GLU C O 1
ATOM 5941 N N . TYR C 1 257 ? -37.709 63.571 -13.528 1.00 98.78 256 TYR C N 1
ATOM 5942 C CA . TYR C 1 257 ? -38.382 63.865 -14.791 1.00 101.64 256 TYR C CA 1
ATOM 5943 C C . TYR C 1 257 ? -37.824 65.122 -15.459 1.00 104.33 256 TYR C C 1
ATOM 5944 O O . TYR C 1 257 ? -37.522 65.121 -16.656 1.00 110.03 256 TYR C O 1
ATOM 5953 N N . ASP C 1 258 ? -37.682 66.187 -14.676 1.00 97.76 257 ASP C N 1
ATOM 5954 C CA . ASP C 1 258 ? -37.173 67.459 -15.181 1.00 92.86 257 ASP C CA 1
ATOM 5955 C C . ASP C 1 258 ? -35.728 67.325 -15.641 1.00 93.32 257 ASP C C 1
ATOM 5956 O O . ASP C 1 258 ? -35.362 67.795 -16.723 1.00 104.00 257 ASP C O 1
ATOM 5961 N N . ILE C 1 259 ? -34.912 66.688 -14.806 1.00 83.50 258 ILE C N 1
ATOM 5962 C CA . ILE C 1 259 ? -33.513 66.445 -15.132 1.00 80.75 258 ILE C CA 1
ATOM 5963 C C . ILE C 1 259 ? -33.395 65.668 -16.437 1.00 82.57 258 ILE C C 1
ATOM 5964 O O . ILE C 1 259 ? -32.580 66.006 -17.294 1.00 94.11 258 ILE C O 1
ATOM 5969 N N . LEU C 1 260 ? -34.213 64.631 -16.588 1.00 82.76 259 LEU C N 1
ATOM 5970 C CA . LEU C 1 260 ? -34.178 63.821 -17.799 1.00 85.15 259 LEU C CA 1
ATOM 5971 C C . LEU C 1 260 ? -34.637 64.621 -19.013 1.00 89.57 259 LEU C C 1
ATOM 5972 O O . LEU C 1 260 ? -34.127 64.422 -20.116 1.00 117.11 259 LEU C O 1
ATOM 5977 N N . LYS C 1 261 ? -35.588 65.528 -18.814 1.00 71.86 260 LYS C N 1
ATOM 5978 C CA . LYS C 1 261 ? -35.999 66.417 -19.897 1.00 73.43 260 LYS C CA 1
ATOM 5979 C C . LYS C 1 261 ? -34.828 67.294 -20.342 1.00 86.87 260 LYS C C 1
ATOM 5980 O O . LYS C 1 261 ? -34.558 67.429 -21.541 1.00 72.56 260 LYS C O 1
ATOM 5983 N N . LYS C 1 262 ? -34.124 67.874 -19.373 1.00 83.83 261 LYS C N 1
ATOM 5984 C CA . LYS C 1 262 ? -32.990 68.745 -19.676 1.00 79.22 261 LYS C CA 1
ATOM 5985 C C . LYS C 1 262 ? -31.828 68.019 -20.351 1.00 78.60 261 LYS C C 1
ATOM 5986 O O . LYS C 1 262 ? -31.268 68.517 -21.329 1.00 76.80 261 LYS C O 1
ATOM 5992 N N . VAL C 1 263 ? -31.459 66.853 -19.828 1.00 82.69 262 VAL C N 1
ATOM 5993 C CA . VAL C 1 263 ? -30.357 66.092 -20.408 1.00 84.42 262 VAL C CA 1
ATOM 5994 C C . VAL C 1 263 ? -30.734 65.566 -21.796 1.00 81.69 262 VAL C C 1
ATOM 5995 O O . VAL C 1 263 ? -29.898 65.545 -22.698 1.00 79.18 262 VAL C O 1
ATOM 5999 N N . GLU C 1 264 ? -31.988 65.149 -21.971 1.00 86.30 263 GLU C N 1
ATOM 6000 C CA . GLU C 1 264 ? -32.443 64.676 -23.277 1.00 90.98 263 GLU C CA 1
ATOM 6001 C C . GLU C 1 264 ? -32.414 65.814 -24.288 1.00 85.40 263 GLU C C 1
ATOM 6002 O O . GLU C 1 264 ? -32.070 65.610 -25.452 1.00 84.45 263 GLU C O 1
ATOM 6008 N N . LYS C 1 265 ? -32.783 67.012 -23.844 1.00 84.71 264 LYS C N 1
ATOM 6009 C CA . LYS C 1 265 ? -32.692 68.189 -24.700 1.00 80.13 264 LYS C CA 1
ATOM 6010 C C . LYS C 1 265 ? -31.230 68.489 -25.030 1.00 84.26 264 LYS C C 1
ATOM 6011 O O . LYS C 1 265 ? -30.921 69.034 -26.090 1.00 88.75 264 LYS C O 1
ATOM 6013 N N . GLY C 1 266 ? -30.336 68.126 -24.116 1.00 78.63 265 GLY C N 1
ATOM 6014 C CA . GLY C 1 266 ? -28.908 68.248 -24.349 1.00 69.16 265 GLY C CA 1
ATOM 6015 C C . GLY C 1 266 ? -28.352 69.649 -24.178 1.00 74.84 265 GLY C C 1
ATOM 6016 O O . GLY C 1 266 ? -27.136 69.841 -24.177 1.00 82.36 265 GLY C O 1
ATOM 6017 N N . LYS C 1 267 ? -29.235 70.629 -24.020 1.00 85.61 266 LYS C N 1
ATOM 6018 C CA . LYS C 1 267 ? -28.817 72.023 -23.923 1.00 93.72 266 LYS C CA 1
ATOM 6019 C C . LYS C 1 267 ? -28.319 72.382 -22.525 1.00 91.07 266 LYS C C 1
ATOM 6020 O O . LYS C 1 267 ? -28.857 71.920 -21.519 1.00 91.09 266 LYS C O 1
ATOM 6022 N N . TYR C 1 268 ? -27.283 73.214 -22.484 1.00 85.69 267 TYR C N 1
ATOM 6023 C CA . TYR C 1 268 ? -26.691 73.685 -21.237 1.00 81.59 267 TYR C CA 1
ATOM 6024 C C . TYR C 1 268 ? -25.958 74.998 -21.493 1.00 79.12 267 TYR C C 1
ATOM 6025 O O . TYR C 1 268 ? -25.701 75.351 -22.644 1.00 76.61 267 TYR C O 1
ATOM 6034 N N . THR C 1 269 ? -25.619 75.721 -20.429 1.00 81.72 268 THR C N 1
ATOM 6035 C CA . THR C 1 269 ? -24.930 77.002 -20.574 1.00 77.63 268 THR C CA 1
ATOM 6036 C C . THR C 1 269 ? -23.777 77.173 -19.587 1.00 77.04 268 THR C C 1
ATOM 6037 O O . THR C 1 269 ? -23.519 76.307 -18.752 1.00 74.59 268 THR C O 1
ATOM 6041 N N . PHE C 1 270 ? -23.087 78.303 -19.705 1.00 84.36 269 PHE C N 1
ATOM 6042 C CA . PHE C 1 270 ? -22.050 78.699 -18.759 1.00 92.92 269 PHE C CA 1
ATOM 6043 C C . PHE C 1 270 ? -22.394 80.074 -18.194 1.00 97.10 269 PHE C C 1
ATOM 6044 O O . PHE C 1 270 ? -21.510 80.853 -17.839 1.00 96.15 269 PHE C O 1
ATOM 6052 N N . GLU C 1 271 ? -23.690 80.359 -18.117 1.00 107.75 270 GLU C N 1
ATOM 6053 C CA . GLU C 1 271 ? -24.180 81.682 -17.742 1.00 115.57 270 GLU C CA 1
ATOM 6054 C C . GLU C 1 271 ? -23.970 82.031 -16.269 1.00 113.38 270 GLU C C 1
ATOM 6055 O O . GLU C 1 271 ? -23.922 83.209 -15.914 1.00 124.14 270 GLU C O 1
ATOM 6061 N N . LEU C 1 272 ? -23.861 81.016 -15.417 1.00 102.30 271 LEU C N 1
ATOM 6062 C CA . LEU C 1 272 ? -23.659 81.238 -13.986 1.00 94.92 271 LEU C CA 1
ATOM 6063 C C . LEU C 1 272 ? -22.377 82.028 -13.728 1.00 92.17 271 LEU C C 1
ATOM 6064 O O . LEU C 1 272 ? -21.333 81.721 -14.300 1.00 91.70 271 LEU C O 1
ATOM 6069 N N . PRO C 1 273 ? -22.462 83.053 -12.864 1.00 95.97 272 PRO C N 1
ATOM 6070 C CA . PRO C 1 273 ? -21.386 84.012 -12.573 1.00 95.53 272 PRO C CA 1
ATOM 6071 C C . PRO C 1 273 ? -20.029 83.386 -12.246 1.00 97.63 272 PRO C C 1
ATOM 6072 O O . PRO C 1 273 ? -19.006 83.908 -12.691 1.00 89.98 272 PRO C O 1
ATOM 6076 N N . GLN C 1 274 ? -20.017 82.285 -11.498 1.00 89.96 273 GLN C N 1
ATOM 6077 C CA . GLN C 1 274 ? -18.759 81.662 -11.091 1.00 85.61 273 GLN C CA 1
ATOM 6078 C C . GLN C 1 274 ? -17.938 81.183 -12.287 1.00 83.86 273 GLN C C 1
ATOM 6079 O O . GLN C 1 274 ? -16.714 81.061 -12.198 1.00 98.00 273 GLN C O 1
ATOM 6085 N N . TRP C 1 275 ? -18.609 80.939 -13.410 1.00 83.25 274 TRP C N 1
ATOM 6086 C CA . TRP C 1 275 ? -17.928 80.524 -14.632 1.00 84.97 274 TRP C CA 1
ATOM 6087 C C . TRP C 1 275 ? -16.973 81.597 -15.143 1.00 87.75 274 TRP C C 1
ATOM 6088 O O . TRP C 1 275 ? -16.066 81.305 -15.924 1.00 88.80 274 TRP C O 1
ATOM 6099 N N . LYS C 1 276 ? -17.175 82.837 -14.703 1.00 113.22 275 LYS C N 1
ATOM 6100 C CA . LYS C 1 276 ? -16.267 83.923 -15.059 1.00 94.76 275 LYS C CA 1
ATOM 6101 C C . LYS C 1 276 ? -14.872 83.690 -14.486 1.00 95.58 275 LYS C C 1
ATOM 6102 O O . LYS C 1 276 ? -13.890 84.230 -14.993 1.00 99.11 275 LYS C O 1
ATOM 6105 N N . LYS C 1 277 ? -14.785 82.883 -13.432 1.00 107.38 276 LYS C N 1
ATOM 6106 C CA . LYS C 1 277 ? -13.494 82.577 -12.826 1.00 104.36 276 LYS C CA 1
ATOM 6107 C C . LYS C 1 277 ? -12.828 81.388 -13.512 1.00 96.55 276 LYS C C 1
ATOM 6108 O O . LYS C 1 277 ? -11.684 81.047 -13.210 1.00 96.33 276 LYS C O 1
ATOM 6114 N N . VAL C 1 278 ? -13.547 80.764 -14.439 1.00 93.22 277 VAL C N 1
ATOM 6115 C CA . VAL C 1 278 ? -13.059 79.557 -15.098 1.00 101.38 277 VAL C CA 1
ATOM 6116 C C . VAL C 1 278 ? -12.471 79.865 -16.477 1.00 105.95 277 VAL C C 1
ATOM 6117 O O . VAL C 1 278 ? -13.023 80.662 -17.236 1.00 100.68 277 VAL C O 1
ATOM 6121 N N . SER C 1 279 ? -11.343 79.230 -16.787 1.00 107.71 278 SER C N 1
ATOM 6122 C CA . SER C 1 279 ? -10.655 79.424 -18.061 1.00 95.86 278 SER C CA 1
ATOM 6123 C C . SER C 1 279 ? -11.470 78.910 -19.246 1.00 94.10 278 SER C C 1
ATOM 6124 O O . SER C 1 279 ? -12.339 78.053 -19.091 1.00 98.36 278 SER C O 1
ATOM 6127 N N . GLU C 1 280 ? -11.178 79.441 -20.429 1.00 100.20 279 GLU C N 1
ATOM 6128 C CA . GLU C 1 280 ? -11.913 79.094 -21.642 1.00 103.28 279 GLU C CA 1
ATOM 6129 C C . GLU C 1 280 ? -11.632 77.667 -22.108 1.00 100.60 279 GLU C C 1
ATOM 6130 O O . GLU C 1 280 ? -12.505 77.008 -22.677 1.00 92.20 279 GLU C O 1
ATOM 6136 N N . SER C 1 281 ? -10.412 77.195 -21.867 1.00 105.55 280 SER C N 1
ATOM 6137 C CA . SER C 1 281 ? -10.015 75.848 -22.271 1.00 103.18 280 SER C CA 1
ATOM 6138 C C . SER C 1 281 ? -10.879 74.789 -21.591 1.00 98.37 280 SER C C 1
ATOM 6139 O O . SER C 1 281 ? -11.264 73.794 -22.212 1.00 87.59 280 SER C O 1
ATOM 6142 N N . ALA C 1 282 ? -11.183 75.014 -20.316 1.00 112.19 281 ALA C N 1
ATOM 6143 C CA . ALA C 1 282 ? -12.029 74.102 -19.552 1.00 83.94 281 ALA C CA 1
ATOM 6144 C C . ALA C 1 282 ? -13.424 74.032 -20.153 1.00 81.68 281 ALA C C 1
ATOM 6145 O O . ALA C 1 282 ? -13.982 72.949 -20.320 1.00 79.18 281 ALA C O 1
ATOM 6147 N N . LYS C 1 283 ? -13.978 75.195 -20.480 1.00 83.00 282 LYS C N 1
ATOM 6148 C CA . LYS C 1 283 ? -15.297 75.277 -21.094 1.00 84.58 282 LYS C CA 1
ATOM 6149 C C . LYS C 1 283 ? -15.311 74.583 -22.450 1.00 95.00 282 LYS C C 1
ATOM 6150 O O . LYS C 1 283 ? -16.295 73.943 -22.817 1.00 92.65 282 LYS C O 1
ATOM 6156 N N . ASP C 1 284 ? -14.213 74.718 -23.188 1.00 96.81 283 ASP C N 1
ATOM 6157 C CA . ASP C 1 284 ? -14.069 74.072 -24.488 1.00 88.66 283 ASP C CA 1
ATOM 6158 C C . ASP C 1 284 ? -14.073 72.552 -24.350 1.00 82.55 283 ASP C C 1
ATOM 6159 O O . ASP C 1 284 ? -14.803 71.852 -25.062 1.00 83.12 283 ASP C O 1
ATOM 6164 N N . LEU C 1 285 ? -13.266 72.049 -23.420 1.00 82.15 284 LEU C N 1
ATOM 6165 C CA . LEU C 1 285 ? -13.199 70.615 -23.160 1.00 83.42 284 LEU C CA 1
ATOM 6166 C C . LEU C 1 285 ? -14.558 70.087 -22.711 1.00 88.36 284 LEU C C 1
ATOM 6167 O O . LEU C 1 285 ? -14.965 68.994 -23.101 1.00 91.34 284 LEU C O 1
ATOM 6172 N N . ILE C 1 286 ? -15.251 70.865 -21.886 1.00 85.66 285 ILE C N 1
ATOM 6173 C CA . ILE C 1 286 ? -16.602 70.519 -21.458 1.00 81.93 285 ILE C CA 1
ATOM 6174 C C . ILE C 1 286 ? -17.530 70.423 -22.666 1.00 83.78 285 ILE C C 1
ATOM 6175 O O . ILE C 1 286 ? -18.331 69.492 -22.772 1.00 73.36 285 ILE C O 1
ATOM 6180 N N . ARG C 1 287 ? -17.405 71.383 -23.580 1.00 75.10 286 ARG C N 1
ATOM 6181 C CA . ARG C 1 287 ? -18.214 71.397 -24.793 1.00 75.57 286 ARG C CA 1
ATOM 6182 C C . ARG C 1 287 ? -17.996 70.130 -25.604 1.00 94.72 286 ARG C C 1
ATOM 6183 O O . ARG C 1 287 ? -18.948 69.524 -26.097 1.00 94.25 286 ARG C O 1
ATOM 6191 N N . LYS C 1 288 ? -16.735 69.734 -25.734 1.00 91.32 287 LYS C N 1
ATOM 6192 C CA . LYS C 1 288 ? -16.394 68.522 -26.467 1.00 87.02 287 LYS C CA 1
ATOM 6193 C C . LYS C 1 288 ? -16.913 67.270 -25.760 1.00 85.38 287 LYS C C 1
ATOM 6194 O O . LYS C 1 288 ? -17.354 66.319 -26.407 1.00 84.73 287 LYS C O 1
ATOM 6200 N N . MET C 1 289 ? -16.859 67.277 -24.433 1.00 72.05 288 MET C N 1
ATOM 6201 C CA . MET C 1 289 ? -17.357 66.163 -23.632 1.00 74.40 288 MET C CA 1
ATOM 6202 C C . MET C 1 289 ? -18.880 66.074 -23.662 1.00 68.21 288 MET C C 1
ATOM 6203 O O . MET C 1 289 ? -19.444 64.982 -23.713 1.00 67.13 288 MET C O 1
ATOM 6208 N N . LEU C 1 290 ? -19.542 67.225 -23.620 1.00 82.62 289 LEU C N 1
ATOM 6209 C CA . LEU C 1 290 ? -21.001 67.262 -23.632 1.00 78.71 289 LEU C CA 1
ATOM 6210 C C . LEU C 1 290 ? -21.530 67.447 -25.048 1.00 82.52 289 LEU C C 1
ATOM 6211 O O . LEU C 1 290 ? -22.332 68.344 -25.309 1.00 83.37 289 LEU C O 1
ATOM 6216 N N . THR C 1 291 ? -21.079 66.591 -25.959 1.00 83.73 290 THR C N 1
ATOM 6217 C CA . THR C 1 291 ? -21.586 66.599 -27.324 1.00 77.70 290 THR C CA 1
ATOM 6218 C C . THR C 1 291 ? -22.666 65.535 -27.475 1.00 74.10 290 THR C C 1
ATOM 6219 O O . THR C 1 291 ? -22.483 64.388 -27.062 1.00 71.58 290 THR C O 1
ATOM 6223 N N . TYR C 1 292 ? -23.790 65.925 -28.067 1.00 71.28 291 TYR C N 1
ATOM 6224 C CA . TYR C 1 292 ? -24.961 65.059 -28.150 1.00 77.36 291 TYR C CA 1
ATOM 6225 C C . TYR C 1 292 ? -24.692 63.788 -28.948 1.00 85.55 291 TYR C C 1
ATOM 6226 O O . TYR C 1 292 ? -25.054 62.692 -28.522 1.00 88.41 291 TYR C O 1
ATOM 6235 N N . VAL C 1 293 ? -24.056 63.939 -30.105 1.00 78.99 292 VAL C N 1
ATOM 6236 C CA . VAL C 1 293 ? -23.760 62.795 -30.956 1.00 76.01 292 VAL C CA 1
ATOM 6237 C C . VAL C 1 293 ? -22.516 62.074 -30.444 1.00 82.04 292 VAL C C 1
ATOM 6238 O O . VAL C 1 293 ? -21.436 62.662 -30.380 1.00 73.94 292 VAL C O 1
ATOM 6242 N N . PRO C 1 294 ? -22.675 60.794 -30.068 1.00 78.20 293 PRO C N 1
ATOM 6243 C CA . PRO C 1 294 ? -21.621 59.982 -29.447 1.00 85.45 293 PRO C CA 1
ATOM 6244 C C . PRO C 1 294 ? -20.347 59.909 -30.283 1.00 78.83 293 PRO C C 1
ATOM 6245 O O . PRO C 1 294 ? -19.256 60.074 -29.739 1.00 76.13 293 PRO C O 1
ATOM 6249 N N . SER C 1 295 ? -20.486 59.648 -31.580 1.00 81.88 294 SER C N 1
ATOM 6250 C CA . SER C 1 295 ? -19.335 59.581 -32.476 1.00 88.73 294 SER C CA 1
ATOM 6251 C C . SER C 1 295 ? -18.608 60.920 -32.541 1.00 86.68 294 SER C C 1
ATOM 6252 O O . SER C 1 295 ? -17.382 60.968 -32.625 1.00 89.22 294 SER C O 1
ATOM 6255 N N . MET C 1 296 ? -19.379 62.002 -32.504 1.00 85.02 295 MET C N 1
ATOM 6256 C CA . MET C 1 296 ? -18.826 63.352 -32.544 1.00 76.83 295 MET C CA 1
ATOM 6257 C C . MET C 1 296 ? -18.175 63.742 -31.222 1.00 75.85 295 MET C C 1
ATOM 6258 O O . MET C 1 296 ? -17.368 64.670 -31.166 1.00 77.37 295 MET C O 1
ATOM 6263 N N . ARG C 1 297 ? -18.534 63.029 -30.160 1.00 86.28 296 ARG C N 1
ATOM 6264 C CA . ARG C 1 297 ? -18.030 63.324 -28.824 1.00 83.40 296 ARG C CA 1
ATOM 6265 C C . ARG C 1 297 ? -16.562 62.941 -28.677 1.00 74.21 296 ARG C C 1
ATOM 6266 O O . ARG C 1 297 ? -16.110 61.945 -29.240 1.00 75.15 296 ARG C O 1
ATOM 6274 N N . ILE C 1 298 ? -15.825 63.740 -27.912 1.00 75.25 297 ILE C N 1
ATOM 6275 C CA . ILE C 1 298 ? -14.409 63.494 -27.676 1.00 76.64 297 ILE C CA 1
ATOM 6276 C C . ILE C 1 298 ? -14.214 62.207 -26.871 1.00 75.76 297 ILE C C 1
ATOM 6277 O O . ILE C 1 298 ? -15.004 61.890 -25.982 1.00 81.95 297 ILE C O 1
ATOM 6282 N N . SER C 1 299 ? -13.172 61.457 -27.209 1.00 88.04 298 SER C N 1
ATOM 6283 C CA . SER C 1 299 ? -12.846 60.227 -26.496 1.00 87.72 298 SER C CA 1
ATOM 6284 C C . SER C 1 299 ? -12.140 60.518 -25.178 1.00 85.38 298 SER C C 1
ATOM 6285 O O . SER C 1 299 ? -11.729 61.650 -24.921 1.00 83.16 298 SER C O 1
ATOM 6288 N N . ALA C 1 300 ? -12.010 59.492 -24.344 1.00 86.84 299 ALA C N 1
ATOM 6289 C CA . ALA C 1 300 ? -11.326 59.624 -23.064 1.00 78.93 299 ALA C CA 1
ATOM 6290 C C . ALA C 1 300 ? -9.851 59.938 -23.295 1.00 97.31 299 ALA C C 1
ATOM 6291 O O . ALA C 1 300 ? -9.264 60.764 -22.596 1.00 99.96 299 ALA C O 1
ATOM 6293 N N . ARG C 1 301 ? -9.265 59.274 -24.288 1.00 90.16 300 ARG C N 1
ATOM 6294 C CA . ARG C 1 301 ? -7.855 59.448 -24.621 1.00 88.52 300 ARG C CA 1
ATOM 6295 C C . ARG C 1 301 ? -7.538 60.838 -25.161 1.00 89.48 300 ARG C C 1
ATOM 6296 O O . ARG C 1 301 ? -6.555 61.461 -24.758 1.00 91.98 300 ARG C O 1
ATOM 6304 N N . ASP C 1 302 ? -8.376 61.318 -26.073 1.00 87.87 301 ASP C N 1
ATOM 6305 C CA . ASP C 1 302 ? -8.217 62.655 -26.631 1.00 88.97 301 ASP C CA 1
ATOM 6306 C C . ASP C 1 302 ? -8.410 63.722 -25.560 1.00 96.58 301 ASP C C 1
ATOM 6307 O O . ASP C 1 302 ? -7.677 64.710 -25.518 1.00 97.43 301 ASP C O 1
ATOM 6312 N N . ALA C 1 303 ? -9.401 63.514 -24.699 1.00 92.61 302 ALA C N 1
ATOM 6313 C CA . ALA C 1 303 ? -9.684 64.441 -23.609 1.00 96.64 302 ALA C CA 1
ATOM 6314 C C . ALA C 1 303 ? -8.538 64.458 -22.604 1.00 85.27 302 ALA C C 1
ATOM 6315 O O . ALA C 1 303 ? -8.257 65.483 -21.985 1.00 85.98 302 ALA C O 1
ATOM 6317 N N . LEU C 1 304 ? -7.882 63.314 -22.446 1.00 96.40 303 LEU C N 1
ATOM 6318 C CA . LEU C 1 304 ? -6.744 63.205 -21.543 1.00 91.25 303 LEU C CA 1
ATOM 6319 C C . LEU C 1 304 ? -5.590 64.070 -22.044 1.00 99.76 303 LEU C C 1
ATOM 6320 O O . LEU C 1 304 ? -4.769 64.542 -21.259 1.00 112.43 303 LEU C O 1
ATOM 6325 N N . ASP C 1 305 ? -5.543 64.279 -23.357 1.00 107.20 304 ASP C N 1
ATOM 6326 C CA . ASP C 1 305 ? -4.496 65.084 -23.979 1.00 119.24 304 ASP C CA 1
ATOM 6327 C C . ASP C 1 305 ? -4.976 66.491 -24.329 1.00 115.43 304 ASP C C 1
ATOM 6328 O O . ASP C 1 305 ? -4.298 67.220 -25.054 1.00 113.36 304 ASP C O 1
ATOM 6333 N N . HIS C 1 306 ? -6.146 66.866 -23.818 1.00 110.17 305 HIS C N 1
ATOM 6334 C CA . HIS C 1 306 ? -6.732 68.172 -24.113 1.00 113.64 305 HIS C CA 1
ATOM 6335 C C . HIS C 1 306 ? -5.842 69.317 -23.622 1.00 124.68 305 HIS C C 1
ATOM 6336 O O . HIS C 1 306 ? -4.976 69.123 -22.772 1.00 132.18 305 HIS C O 1
ATOM 6343 N N . GLU C 1 307 ? -6.054 70.506 -24.180 1.00 118.92 306 GLU C N 1
ATOM 6344 C CA . GLU C 1 307 ? -5.261 71.685 -23.843 1.00 117.07 306 GLU C CA 1
ATOM 6345 C C . GLU C 1 307 ? -5.395 72.098 -22.375 1.00 120.11 306 GLU C C 1
ATOM 6346 O O . GLU C 1 307 ? -4.403 72.445 -21.730 1.00 119.67 306 GLU C O 1
ATOM 6352 N N . TRP C 1 308 ? -6.619 72.053 -21.854 1.00 118.37 307 TRP C N 1
ATOM 6353 C CA . TRP C 1 308 ? -6.899 72.493 -20.487 1.00 107.32 307 TRP C CA 1
ATOM 6354 C C . TRP C 1 308 ? -6.146 71.677 -19.447 1.00 110.31 307 TRP C C 1
ATOM 6355 O O . TRP C 1 308 ? -5.449 72.231 -18.595 1.00 117.41 307 TRP C O 1
ATOM 6366 N N . ILE C 1 309 ? -6.293 70.360 -19.523 1.00 110.16 308 ILE C N 1
ATOM 6367 C CA . ILE C 1 309 ? -5.612 69.459 -18.605 1.00 113.75 308 ILE C CA 1
ATOM 6368 C C . ILE C 1 309 ? -4.098 69.556 -18.793 1.00 118.45 308 ILE C C 1
ATOM 6369 O O . ILE C 1 309 ? -3.337 69.521 -17.820 1.00 125.66 308 ILE C O 1
ATOM 6374 N N . GLN C 1 310 ? -3.676 69.756 -20.039 1.00 123.27 309 GLN C N 1
ATOM 6375 C CA . GLN C 1 310 ? -2.261 69.871 -20.369 1.00 131.63 309 GLN C CA 1
ATOM 6376 C C . GLN C 1 310 ? -1.629 71.045 -19.643 1.00 131.12 309 GLN C C 1
ATOM 6377 O O . GLN C 1 310 ? -0.622 70.892 -18.952 1.00 134.70 309 GLN C O 1
ATOM 6383 N N . THR C 1 311 ? -2.230 72.218 -19.802 1.00 121.23 310 THR C N 1
ATOM 6384 C CA . THR C 1 311 ? -1.698 73.427 -19.193 1.00 125.94 310 THR C CA 1
ATOM 6385 C C . THR C 1 311 ? -1.829 73.374 -17.675 1.00 125.12 310 THR C C 1
ATOM 6386 O O . THR C 1 311 ? -0.890 73.703 -16.949 1.00 133.67 310 THR C O 1
ATOM 6390 N N . TYR C 1 312 ? -2.998 72.955 -17.200 1.00 121.66 311 TYR C N 1
ATOM 6391 C CA . TYR C 1 312 ? -3.311 73.035 -15.777 1.00 117.55 311 TYR C CA 1
ATOM 6392 C C . TYR C 1 312 ? -2.839 71.845 -14.937 1.00 115.73 311 TYR C C 1
ATOM 6393 O O . TYR C 1 312 ? -3.158 71.765 -13.751 1.00 120.52 311 TYR C O 1
ATOM 6402 N N . THR C 1 313 ? -2.077 70.929 -15.530 1.00 111.25 312 THR C N 1
ATOM 6403 C CA . THR C 1 313 ? -1.520 69.829 -14.742 1.00 117.00 312 THR C CA 1
ATOM 6404 C C . THR C 1 313 ? 0.000 69.931 -14.716 1.00 128.58 312 THR C C 1
ATOM 6405 O O . THR C 1 313 ? 0.680 69.100 -14.114 1.00 132.49 312 THR C O 1
ATOM 6409 N N . LYS C 1 314 ? 0.524 70.958 -15.376 1.00 136.35 313 LYS C N 1
ATOM 6410 C CA . LYS C 1 314 ? 1.952 71.248 -15.344 1.00 147.44 313 LYS C CA 1
ATOM 6411 C C . LYS C 1 314 ? 2.323 71.953 -14.043 1.00 156.56 313 LYS C C 1
ATOM 6412 O O . LYS C 1 314 ? 1.448 72.390 -13.295 1.00 155.04 313 LYS C O 1
ATOM 6414 N N . GLU C 1 315 ? 3.621 72.065 -13.779 1.00 167.35 314 GLU C N 1
ATOM 6415 C CA . GLU C 1 315 ? 4.099 72.741 -12.578 1.00 170.84 314 GLU C CA 1
ATOM 6416 C C . GLU C 1 315 ? 4.623 74.134 -12.910 1.00 177.75 314 GLU C C 1
ATOM 6417 O O . GLU C 1 315 ? 5.596 74.603 -12.317 1.00 185.03 314 GLU C O 1
ATOM 6419 N N . GLN C 1 316 ? 3.972 74.788 -13.865 1.00 173.81 315 GLN C N 1
ATOM 6420 C CA . GLN C 1 316 ? 4.330 76.145 -14.256 1.00 170.10 315 GLN C CA 1
ATOM 6421 C C . GLN C 1 316 ? 3.076 76.930 -14.625 1.00 163.63 315 GLN C C 1
ATOM 6422 O O . GLN C 1 316 ? 2.006 76.350 -14.819 1.00 154.29 315 GLN C O 1
ATOM 6424 N N . ILE C 1 317 ? 3.210 78.249 -14.717 1.00 161.92 316 ILE C N 1
ATOM 6425 C CA . ILE C 1 317 ? 2.082 79.110 -15.049 1.00 150.81 316 ILE C CA 1
ATOM 6426 C C . ILE C 1 317 ? 1.659 78.931 -16.504 1.00 150.25 316 ILE C C 1
ATOM 6427 O O . ILE C 1 317 ? 0.811 78.095 -16.815 1.00 145.04 316 ILE C O 1
ATOM 6429 N N . ASP C 1 320 ? -2.408 83.026 -13.351 1.00 129.70 319 ASP C N 1
ATOM 6430 C CA . ASP C 1 320 ? -3.516 83.490 -12.526 1.00 128.58 319 ASP C CA 1
ATOM 6431 C C . ASP C 1 320 ? -4.526 82.375 -12.283 1.00 120.05 319 ASP C C 1
ATOM 6432 O O . ASP C 1 320 ? -5.515 82.256 -13.007 1.00 116.39 319 ASP C O 1
ATOM 6434 N N . VAL C 1 321 ? -4.272 81.558 -11.266 1.00 127.58 320 VAL C N 1
ATOM 6435 C CA . VAL C 1 321 ? -5.177 80.466 -10.928 1.00 128.30 320 VAL C CA 1
ATOM 6436 C C . VAL C 1 321 ? -5.746 80.647 -9.521 1.00 123.32 320 VAL C C 1
ATOM 6437 O O . VAL C 1 321 ? -5.168 80.175 -8.541 1.00 121.70 320 VAL C O 1
ATOM 6441 N N . PRO C 1 322 ? -6.887 81.347 -9.425 1.00 120.41 321 PRO C N 1
ATOM 6442 C CA . PRO C 1 322 ? -7.626 81.665 -8.198 1.00 123.88 321 PRO C CA 1
ATOM 6443 C C . PRO C 1 322 ? -8.208 80.425 -7.531 1.00 122.24 321 PRO C C 1
ATOM 6444 O O . PRO C 1 322 ? -7.839 79.300 -7.863 1.00 127.62 321 PRO C O 1
ATOM 6448 N N . SER C 1 323 ? -9.125 80.644 -6.597 1.00 117.65 322 SER C N 1
ATOM 6449 C CA . SER C 1 323 ? -9.807 79.552 -5.922 1.00 107.97 322 SER C CA 1
ATOM 6450 C C . SER C 1 323 ? -11.297 79.717 -6.176 1.00 100.24 322 SER C C 1
ATOM 6451 O O . SER C 1 323 ? -11.839 80.816 -6.072 1.00 105.64 322 SER C O 1
ATOM 6454 N N . LEU C 1 324 ? -11.953 78.613 -6.513 1.00 91.08 323 LEU C N 1
ATOM 6455 C CA . LEU C 1 324 ? -13.356 78.640 -6.902 1.00 93.96 323 LEU C CA 1
ATOM 6456 C C . LEU C 1 324 ? -14.261 78.531 -5.684 1.00 86.93 323 LEU C C 1
ATOM 6457 O O . LEU C 1 324 ? -14.910 77.510 -5.462 1.00 86.42 323 LEU C O 1
ATOM 6462 N N . ASP C 1 325 ? -14.295 79.609 -4.905 1.00 85.59 324 ASP C N 1
ATOM 6463 C CA . ASP C 1 325 ? -14.998 79.639 -3.628 1.00 85.56 324 ASP C CA 1
ATOM 6464 C C . ASP C 1 325 ? -16.508 79.444 -3.754 1.00 84.00 324 ASP C C 1
ATOM 6465 O O . ASP C 1 325 ? -17.103 78.681 -2.994 1.00 79.70 324 ASP C O 1
ATOM 6470 N N . ASN C 1 326 ? -17.130 80.139 -4.701 1.00 87.73 325 ASN C N 1
ATOM 6471 C CA . ASN C 1 326 ? -18.565 79.989 -4.910 1.00 84.59 325 ASN C CA 1
ATOM 6472 C C . ASN C 1 326 ? -18.886 78.578 -5.381 1.00 89.45 325 ASN C C 1
ATOM 6473 O O . ASN C 1 326 ? -19.895 77.989 -4.986 1.00 93.95 325 ASN C O 1
ATOM 6478 N N . ALA C 1 327 ? -18.004 78.039 -6.215 1.00 91.71 326 ALA C N 1
ATOM 6479 C CA . ALA C 1 327 ? -18.164 76.692 -6.741 1.00 92.07 326 ALA C CA 1
ATOM 6480 C C . ALA C 1 327 ? -18.088 75.653 -5.631 1.00 81.60 326 ALA C C 1
ATOM 6481 O O . ALA C 1 327 ? -18.967 74.805 -5.518 1.00 78.16 326 ALA C O 1
ATOM 6483 N N . ILE C 1 328 ? -17.042 75.725 -4.811 1.00 82.78 327 ILE C N 1
ATOM 6484 C CA . ILE C 1 328 ? -16.848 74.754 -3.737 1.00 85.33 327 ILE C CA 1
ATOM 6485 C C . ILE C 1 328 ? -17.941 74.907 -2.675 1.00 82.34 327 ILE C C 1
ATOM 6486 O O . ILE C 1 328 ? -18.349 73.927 -2.043 1.00 76.32 327 ILE C O 1
ATOM 6491 N N . LEU C 1 329 ? -18.426 76.133 -2.497 1.00 75.23 328 LEU C N 1
ATOM 6492 C CA . LEU C 1 329 ? -19.572 76.380 -1.629 1.00 75.45 328 LEU C CA 1
ATOM 6493 C C . LEU C 1 329 ? -20.793 75.641 -2.157 1.00 73.16 328 LEU C C 1
ATOM 6494 O O . LEU C 1 329 ? -21.490 74.955 -1.409 1.00 73.70 328 LEU C O 1
ATOM 6499 N N . ASN C 1 330 ? -21.045 75.789 -3.453 1.00 75.00 329 ASN C N 1
ATOM 6500 C CA . ASN C 1 330 ? -22.167 75.115 -4.093 1.00 80.37 329 ASN C CA 1
ATOM 6501 C C . ASN C 1 330 ? -22.023 73.597 -4.083 1.00 86.78 329 ASN C C 1
ATOM 6502 O O . ASN C 1 330 ? -23.019 72.875 -4.099 1.00 84.91 329 ASN C O 1
ATOM 6507 N N . ILE C 1 331 ? -20.785 73.115 -4.054 1.00 89.79 330 ILE C N 1
ATOM 6508 C CA . ILE C 1 331 ? -20.542 71.685 -3.931 1.00 87.79 330 ILE C CA 1
ATOM 6509 C C . ILE C 1 331 ? -20.898 71.256 -2.511 1.00 88.24 330 ILE C C 1
ATOM 6510 O O . ILE C 1 331 ? -21.454 70.180 -2.308 1.00 86.12 330 ILE C O 1
ATOM 6515 N N . ARG C 1 332 ? -20.562 72.090 -1.528 1.00 87.13 331 ARG C N 1
ATOM 6516 C CA . ARG C 1 332 ? -20.975 71.822 -0.150 1.00 85.54 331 ARG C CA 1
ATOM 6517 C C . ARG C 1 332 ? -22.497 71.804 -0.009 1.00 74.92 331 ARG C C 1
ATOM 6518 O O . ARG C 1 332 ? -23.038 70.984 0.733 1.00 71.94 331 ARG C O 1
ATOM 6526 N N . GLN C 1 333 ? -23.187 72.710 -0.700 1.00 71.11 332 GLN C N 1
ATOM 6527 C CA . GLN C 1 333 ? -24.646 72.684 -0.678 1.00 80.26 332 GLN C CA 1
ATOM 6528 C C . GLN C 1 333 ? -25.089 71.392 -1.330 1.00 84.60 332 GLN C C 1
ATOM 6529 O O . GLN C 1 333 ? -25.971 70.696 -0.825 1.00 70.28 332 GLN C O 1
ATOM 6535 N N . PHE C 1 334 ? -24.470 71.089 -2.470 1.00 104.38 333 PHE C N 1
ATOM 6536 C CA . PHE C 1 334 ? -24.659 69.821 -3.165 1.00 104.85 333 PHE C CA 1
ATOM 6537 C C . PHE C 1 334 ? -24.185 68.750 -2.176 1.00 110.94 333 PHE C C 1
ATOM 6538 O O . PHE C 1 334 ? -23.605 69.095 -1.146 1.00 114.65 333 PHE C O 1
ATOM 6546 N N . GLN C 1 335 ? -24.411 67.470 -2.461 1.00 111.05 334 GLN C N 1
ATOM 6547 C CA . GLN C 1 335 ? -23.907 66.412 -1.577 1.00 128.37 334 GLN C CA 1
ATOM 6548 C C . GLN C 1 335 ? -24.574 66.540 -0.203 1.00 156.48 334 GLN C C 1
ATOM 6549 O O . GLN C 1 335 ? -25.538 67.290 -0.047 1.00 155.32 334 GLN C O 1
ATOM 6555 N N . GLY C 1 336 ? -24.087 65.789 0.781 1.00 182.07 335 GLY C N 1
ATOM 6556 C CA . GLY C 1 336 ? -24.556 65.946 2.149 1.00 187.44 335 GLY C CA 1
ATOM 6557 C C . GLY C 1 336 ? -24.357 67.357 2.678 1.00 188.59 335 GLY C C 1
ATOM 6558 O O . GLY C 1 336 ? -23.260 67.909 2.586 1.00 185.15 335 GLY C O 1
ATOM 6559 N N . THR C 1 337 ? -25.421 67.943 3.224 1.00 185.67 336 THR C N 1
ATOM 6560 C CA . THR C 1 337 ? -25.405 69.347 3.636 1.00 176.43 336 THR C CA 1
ATOM 6561 C C . THR C 1 337 ? -24.336 69.666 4.680 1.00 187.73 336 THR C C 1
ATOM 6562 O O . THR C 1 337 ? -23.324 70.291 4.360 1.00 173.02 336 THR C O 1
ATOM 6566 N N . GLN C 1 338 ? -24.550 69.200 5.911 1.00 216.83 337 GLN C N 1
ATOM 6567 C CA . GLN C 1 338 ? -23.648 69.487 7.028 1.00 211.58 337 GLN C CA 1
ATOM 6568 C C . GLN C 1 338 ? -23.498 70.997 7.198 1.00 199.34 337 GLN C C 1
ATOM 6569 O O . GLN C 1 338 ? -22.390 71.530 7.149 1.00 200.58 337 GLN C O 1
ATOM 6571 N N . LYS C 1 339 ? -24.622 71.679 7.401 1.00 171.85 338 LYS C N 1
ATOM 6572 C CA . LYS C 1 339 ? -24.667 73.136 7.327 1.00 143.25 338 LYS C CA 1
ATOM 6573 C C . LYS C 1 339 ? -25.568 73.774 8.376 1.00 137.01 338 LYS C C 1
ATOM 6574 O O . LYS C 1 339 ? -25.974 73.140 9.351 1.00 128.19 338 LYS C O 1
ATOM 6580 N N . LEU C 1 340 ? -25.866 75.051 8.154 1.00 113.96 339 LEU C N 1
ATOM 6581 C CA . LEU C 1 340 ? -26.946 75.744 8.839 1.00 86.12 339 LEU C CA 1
ATOM 6582 C C . LEU C 1 340 ? -28.284 75.234 8.307 1.00 86.83 339 LEU C C 1
ATOM 6583 O O . LEU C 1 340 ? -29.334 75.477 8.894 1.00 84.06 339 LEU C O 1
ATOM 6588 N N . ALA C 1 341 ? -28.226 74.512 7.191 1.00 92.37 340 ALA C N 1
ATOM 6589 C CA . ALA C 1 341 ? -29.414 73.962 6.544 1.00 83.04 340 ALA C CA 1
ATOM 6590 C C . ALA C 1 341 ? -30.189 72.994 7.437 1.00 82.60 340 ALA C C 1
ATOM 6591 O O . ALA C 1 341 ? -31.414 73.089 7.541 1.00 75.72 340 ALA C O 1
ATOM 6593 N N . GLN C 1 342 ? -29.479 72.068 8.078 1.00 87.83 341 GLN C N 1
ATOM 6594 C CA . GLN C 1 342 ? -30.122 71.120 8.984 1.00 86.02 341 GLN C CA 1
ATOM 6595 C C . GLN C 1 342 ? -30.767 71.842 10.154 1.00 78.67 341 GLN C C 1
ATOM 6596 O O . GLN C 1 342 ? -31.923 71.593 10.481 1.00 73.85 341 GLN C O 1
ATOM 6602 N N . ALA C 1 343 ? -30.005 72.728 10.788 1.00 86.74 342 ALA C N 1
ATOM 6603 C CA . ALA C 1 343 ? -30.503 73.495 11.921 1.00 63.22 342 ALA C CA 1
ATOM 6604 C C . ALA C 1 343 ? -31.746 74.292 11.542 1.00 76.88 342 ALA C C 1
ATOM 6605 O O . ALA C 1 343 ? -32.694 74.376 12.316 1.00 87.72 342 ALA C O 1
ATOM 6607 N N . ALA C 1 344 ? -31.739 74.863 10.343 1.00 69.30 343 ALA C N 1
ATOM 6608 C CA . ALA C 1 344 ? -32.861 75.660 9.865 1.00 68.91 343 ALA C CA 1
ATOM 6609 C C . ALA C 1 344 ? -34.092 74.802 9.598 1.00 77.41 343 ALA C C 1
ATOM 6610 O O . ALA C 1 344 ? -35.204 75.183 9.954 1.00 80.31 343 ALA C O 1
ATOM 6612 N N . LEU C 1 345 ? -33.890 73.645 8.974 1.00 79.86 344 LEU C N 1
ATOM 6613 C CA . LEU C 1 345 ? -34.997 72.745 8.665 1.00 79.45 344 LEU C CA 1
ATOM 6614 C C . LEU C 1 345 ? -35.625 72.166 9.932 1.00 86.15 344 LEU C C 1
ATOM 6615 O O . LEU C 1 345 ? -36.850 72.109 10.063 1.00 96.53 344 LEU C O 1
ATOM 6620 N N . LEU C 1 346 ? -34.774 71.742 10.862 1.00 82.50 345 LEU C N 1
ATOM 6621 C CA . LEU C 1 346 ? -35.223 71.192 12.135 1.00 83.47 345 LEU C CA 1
ATOM 6622 C C . LEU C 1 346 ? -35.938 72.239 12.980 1.00 88.65 345 LEU C C 1
ATOM 6623 O O . LEU C 1 346 ? -37.017 71.985 13.519 1.00 98.49 345 LEU C O 1
ATOM 6628 N N . TYR C 1 347 ? -35.324 73.415 13.091 1.00 85.29 346 TYR C N 1
ATOM 6629 C CA . TYR C 1 347 ? -35.904 74.531 13.831 1.00 80.05 346 TYR C CA 1
ATOM 6630 C C . TYR C 1 347 ? -37.258 74.907 13.245 1.00 79.04 346 TYR C C 1
ATOM 6631 O O . TYR C 1 347 ? -38.212 75.153 13.975 1.00 93.65 346 TYR C O 1
ATOM 6640 N N . MET C 1 348 ? -37.322 74.970 11.920 1.00 71.82 347 MET C N 1
ATOM 6641 C CA . MET C 1 348 ? -38.560 75.288 11.219 1.00 82.97 347 MET C CA 1
ATOM 6642 C C . MET C 1 348 ? -39.631 74.242 11.501 1.00 78.21 347 MET C C 1
ATOM 6643 O O . MET C 1 348 ? -40.802 74.571 11.694 1.00 75.43 347 MET C O 1
ATOM 6648 N N . GLY C 1 349 ? -39.219 72.979 11.522 1.00 82.22 348 GLY C N 1
ATOM 6649 C CA . GLY C 1 349 ? -40.134 71.882 11.770 1.00 85.28 348 GLY C CA 1
ATOM 6650 C C . GLY C 1 349 ? -40.700 71.874 13.178 1.00 98.86 348 GLY C C 1
ATOM 6651 O O . GLY C 1 349 ? -41.887 71.621 13.375 1.00 116.82 348 GLY C O 1
ATOM 6652 N N . SER C 1 350 ? -39.847 72.150 14.160 1.00 93.40 349 SER C N 1
ATOM 6653 C CA . SER C 1 350 ? -40.242 72.051 15.562 1.00 86.92 349 SER C CA 1
ATOM 6654 C C . SER C 1 350 ? -40.901 73.325 16.104 1.00 83.23 349 SER C C 1
ATOM 6655 O O . SER C 1 350 ? -41.782 73.253 16.959 1.00 74.00 349 SER C O 1
ATOM 6658 N N . LYS C 1 351 ? -40.472 74.486 15.613 1.00 86.27 350 LYS C N 1
ATOM 6659 C CA . LYS C 1 351 ? -40.887 75.765 16.192 1.00 77.50 350 LYS C CA 1
ATOM 6660 C C . LYS C 1 351 ? -41.808 76.606 15.307 1.00 80.08 350 LYS C C 1
ATOM 6661 O O . LYS C 1 351 ? -42.447 77.539 15.792 1.00 95.46 350 LYS C O 1
ATOM 6667 N N . LEU C 1 352 ? -41.881 76.288 14.019 1.00 71.52 351 LEU C N 1
ATOM 6668 C CA . LEU C 1 352 ? -42.601 77.149 13.082 1.00 74.61 351 LEU C CA 1
ATOM 6669 C C . LEU C 1 352 ? -43.775 76.473 12.380 1.00 75.75 351 LEU C C 1
ATOM 6670 O O . LEU C 1 352 ? -44.020 76.718 11.199 1.00 69.97 351 LEU C O 1
ATOM 6675 N N . THR C 1 353 ? -44.506 75.636 13.106 1.00 68.45 352 THR C N 1
ATOM 6676 C CA . THR C 1 353 ? -45.701 75.009 12.554 1.00 78.62 352 THR C CA 1
ATOM 6677 C C . THR C 1 353 ? -46.965 75.677 13.080 1.00 87.07 352 THR C C 1
ATOM 6678 O O . THR C 1 353 ? -46.993 76.167 14.210 1.00 96.00 352 THR C O 1
ATOM 6682 N N . SER C 1 354 ? -48.007 75.699 12.255 1.00 85.05 353 SER C N 1
ATOM 6683 C CA . SER C 1 354 ? -49.293 76.244 12.672 1.00 85.82 353 SER C CA 1
ATOM 6684 C C . SER C 1 354 ? -49.953 75.322 13.690 1.00 95.09 353 SER C C 1
ATOM 6685 O O . SER C 1 354 ? -49.498 74.199 13.908 1.00 96.18 353 SER C O 1
ATOM 6688 N N . GLN C 1 355 ? -51.024 75.807 14.310 1.00 102.04 354 GLN C N 1
ATOM 6689 C CA . GLN C 1 355 ? -51.714 75.065 15.359 1.00 100.56 354 GLN C CA 1
ATOM 6690 C C . GLN C 1 355 ? -52.247 73.725 14.847 1.00 95.95 354 GLN C C 1
ATOM 6691 O O . GLN C 1 355 ? -52.124 72.699 15.518 1.00 89.65 354 GLN C O 1
ATOM 6697 N N . ASP C 1 356 ? -52.829 73.745 13.651 1.00 103.53 355 ASP C N 1
ATOM 6698 C CA . ASP C 1 356 ? -53.357 72.540 13.019 1.00 103.91 355 ASP C CA 1
ATOM 6699 C C . ASP C 1 356 ? -52.228 71.554 12.727 1.00 93.66 355 ASP C C 1
ATOM 6700 O O . ASP C 1 356 ? -52.334 70.358 13.020 1.00 92.86 355 ASP C O 1
ATOM 6705 N N . GLU C 1 357 ? -51.141 72.073 12.164 1.00 86.24 356 GLU C N 1
ATOM 6706 C CA . GLU C 1 357 ? -49.984 71.258 11.825 1.00 86.06 356 GLU C CA 1
ATOM 6707 C C . GLU C 1 357 ? -49.369 70.633 13.070 1.00 81.80 356 GLU C C 1
ATOM 6708 O O . GLU C 1 357 ? -49.112 69.430 13.107 1.00 82.02 356 GLU C O 1
ATOM 6710 N N . THR C 1 358 ? -49.155 71.454 14.094 1.00 78.42 357 THR C N 1
ATOM 6711 C CA . THR C 1 358 ? -48.575 70.982 15.344 1.00 77.97 357 THR C CA 1
ATOM 6712 C C . THR C 1 358 ? -49.460 69.920 15.982 1.00 97.65 357 THR C C 1
ATOM 6713 O O . THR C 1 358 ? -48.971 68.900 16.468 1.00 100.48 357 THR C O 1
ATOM 6717 N N . LYS C 1 359 ? -50.768 70.155 15.946 1.00 97.05 358 LYS C N 1
ATOM 6718 C CA . LYS C 1 359 ? -51.738 69.222 16.507 1.00 94.80 358 LYS C CA 1
ATOM 6719 C C . LYS C 1 359 ? -51.682 67.862 15.820 1.00 87.08 358 LYS C C 1
ATOM 6720 O O . LYS C 1 359 ? -51.505 66.829 16.473 1.00 87.90 358 LYS C O 1
ATOM 6726 N N . GLU C 1 360 ? -51.814 67.873 14.497 1.00 99.57 359 GLU C N 1
ATOM 6727 C CA . GLU C 1 360 ? -51.834 66.636 13.724 1.00 98.75 359 GLU C CA 1
ATOM 6728 C C . GLU C 1 360 ? -50.515 65.871 13.819 1.00 85.32 359 GLU C C 1
ATOM 6729 O O . GLU C 1 360 ? -50.506 64.653 14.008 1.00 86.62 359 GLU C O 1
ATOM 6735 N N . LEU C 1 361 ? -49.407 66.592 13.686 1.00 82.24 360 LEU C N 1
ATOM 6736 C CA . LEU C 1 361 ? -48.083 65.980 13.732 1.00 86.04 360 LEU C CA 1
ATOM 6737 C C . LEU C 1 361 ? -47.768 65.392 15.107 1.00 89.43 360 LEU C C 1
ATOM 6738 O O . LEU C 1 361 ? -47.238 64.283 15.205 1.00 85.43 360 LEU C O 1
ATOM 6743 N N . THR C 1 362 ? -48.093 66.135 16.163 1.00 90.92 361 THR C N 1
ATOM 6744 C CA . THR C 1 362 ? -47.866 65.659 17.525 1.00 86.82 361 THR C CA 1
ATOM 6745 C C . THR C 1 362 ? -48.737 64.438 17.805 1.00 90.84 361 THR C C 1
ATOM 6746 O O . THR C 1 362 ? -48.297 63.478 18.444 1.00 86.57 361 THR C O 1
ATOM 6750 N N . ALA C 1 363 ? -49.971 64.479 17.311 1.00 87.52 362 ALA C N 1
ATOM 6751 C CA . ALA C 1 363 ? -50.893 63.360 17.461 1.00 90.90 362 ALA C CA 1
ATOM 6752 C C . ALA C 1 363 ? -50.348 62.102 16.793 1.00 106.17 362 ALA C C 1
ATOM 6753 O O . ALA C 1 363 ? -50.303 61.034 17.406 1.00 114.94 362 ALA C O 1
ATOM 6755 N N . ILE C 1 364 ? -49.941 62.234 15.534 1.00 95.55 363 ILE C N 1
ATOM 6756 C CA . ILE C 1 364 ? -49.394 61.109 14.782 1.00 98.19 363 ILE C CA 1
ATOM 6757 C C . ILE C 1 364 ? -48.145 60.553 15.456 1.00 98.88 363 ILE C C 1
ATOM 6758 O O . ILE C 1 364 ? -47.974 59.334 15.569 1.00 94.05 363 ILE C O 1
ATOM 6760 N N . PHE C 1 365 ? -47.279 61.455 15.910 1.00 97.87 364 PHE C N 1
ATOM 6761 C CA . PHE C 1 365 ? -46.026 61.060 16.540 1.00 93.11 364 PHE C CA 1
ATOM 6762 C C . PHE C 1 365 ? -46.292 60.295 17.832 1.00 89.05 364 PHE C C 1
ATOM 6763 O O . PHE C 1 365 ? -45.617 59.310 18.128 1.00 91.13 364 PHE C O 1
ATOM 6771 N N . HIS C 1 366 ? -47.280 60.753 18.595 1.00 88.91 365 HIS C N 1
ATOM 6772 C CA . HIS C 1 366 ? -47.692 60.058 19.810 1.00 92.03 365 HIS C CA 1
ATOM 6773 C C . HIS C 1 366 ? -48.265 58.682 19.493 1.00 104.75 365 HIS C C 1
ATOM 6774 O O . HIS C 1 366 ? -47.981 57.706 20.188 1.00 111.45 365 HIS C O 1
ATOM 6781 N N . LYS C 1 367 ? -49.076 58.612 18.441 1.00 101.54 366 LYS C N 1
ATOM 6782 C CA . LYS C 1 367 ? -49.678 57.353 18.017 1.00 98.40 366 LYS C CA 1
ATOM 6783 C C . LYS C 1 367 ? -48.617 56.335 17.612 1.00 99.92 366 LYS C C 1
ATOM 6784 O O . LYS C 1 367 ? -48.774 55.137 17.848 1.00 102.91 366 LYS C O 1
ATOM 6786 N N . MET C 1 368 ? -47.537 56.816 17.002 1.00 94.67 367 MET C N 1
ATOM 6787 C CA . MET C 1 368 ? -46.467 55.929 16.555 1.00 99.52 367 MET C CA 1
ATOM 6788 C C . MET C 1 368 ? -45.435 55.634 17.646 1.00 99.29 367 MET C C 1
ATOM 6789 O O . MET C 1 368 ? -44.758 54.606 17.601 1.00 98.56 367 MET C O 1
ATOM 6794 N N . ASP C 1 369 ? -45.310 56.532 18.618 1.00 109.71 368 ASP C N 1
ATOM 6795 C CA . ASP C 1 369 ? -44.382 56.322 19.726 1.00 115.01 368 ASP C CA 1
ATOM 6796 C C . ASP C 1 369 ? -45.028 55.463 20.809 1.00 126.81 368 ASP C C 1
ATOM 6797 O O . ASP C 1 369 ? -45.666 55.978 21.729 1.00 129.12 368 ASP C O 1
ATOM 6802 N N . LYS C 1 370 ? -44.857 54.151 20.691 1.00 133.88 369 LYS C N 1
ATOM 6803 C CA . LYS C 1 370 ? -45.547 53.198 21.555 1.00 142.79 369 LYS C CA 1
ATOM 6804 C C . LYS C 1 370 ? -45.067 53.222 23.006 1.00 144.25 369 LYS C C 1
ATOM 6805 O O . LYS C 1 370 ? -45.882 53.198 23.928 1.00 153.42 369 LYS C O 1
ATOM 6811 N N . ASN C 1 371 ? -43.755 53.270 23.211 1.00 124.98 370 ASN C N 1
ATOM 6812 C CA . ASN C 1 371 ? -43.207 53.267 24.565 1.00 125.72 370 ASN C CA 1
ATOM 6813 C C . ASN C 1 371 ? -43.153 54.672 25.159 1.00 128.89 370 ASN C C 1
ATOM 6814 O O . ASN C 1 371 ? -42.869 54.844 26.344 1.00 121.89 370 ASN C O 1
ATOM 6819 N N . GLY C 1 372 ? -43.420 55.674 24.327 1.00 116.96 371 GLY C N 1
ATOM 6820 C CA . GLY C 1 372 ? -43.527 57.045 24.793 1.00 106.34 371 GLY C CA 1
ATOM 6821 C C . GLY C 1 372 ? -42.230 57.735 25.174 1.00 113.07 371 GLY C C 1
ATOM 6822 O O . GLY C 1 372 ? -42.250 58.724 25.906 1.00 120.89 371 GLY C O 1
ATOM 6823 N N . ASP C 1 373 ? -41.103 57.227 24.686 1.00 114.16 372 ASP C N 1
ATOM 6824 C CA . ASP C 1 373 ? -39.808 57.820 25.014 1.00 113.28 372 ASP C CA 1
ATOM 6825 C C . ASP C 1 373 ? -39.597 59.167 24.321 1.00 102.40 372 ASP C C 1
ATOM 6826 O O . ASP C 1 373 ? -38.710 59.933 24.695 1.00 108.59 372 ASP C O 1
ATOM 6831 N N . GLY C 1 374 ? -40.414 59.446 23.311 1.00 91.21 373 GLY C N 1
ATOM 6832 C CA . GLY C 1 374 ? -40.312 60.687 22.566 1.00 87.64 373 GLY C CA 1
ATOM 6833 C C . GLY C 1 374 ? -39.499 60.503 21.302 1.00 106.79 373 GLY C C 1
ATOM 6834 O O . GLY C 1 374 ? -39.178 61.466 20.606 1.00 106.51 373 GLY C O 1
ATOM 6835 N N . GLN C 1 375 ? -39.168 59.251 21.006 1.00 109.17 374 GLN C N 1
ATOM 6836 C CA . GLN C 1 375 ? -38.401 58.916 19.815 1.00 103.06 374 GLN C CA 1
ATOM 6837 C C . GLN C 1 375 ? -39.070 57.807 19.011 1.00 105.39 374 GLN C C 1
ATOM 6838 O O . GLN C 1 375 ? -39.748 56.944 19.568 1.00 112.74 374 GLN C O 1
ATOM 6844 N N . LEU C 1 376 ? -38.877 57.838 17.698 1.00 98.52 375 LEU C N 1
ATOM 6845 C CA . LEU C 1 376 ? -39.289 56.734 16.844 1.00 98.48 375 LEU C CA 1
ATOM 6846 C C . LEU C 1 376 ? -38.074 55.901 16.457 1.00 103.33 375 LEU C C 1
ATOM 6847 O O . LEU C 1 376 ? -37.063 56.435 16.000 1.00 112.03 375 LEU C O 1
ATOM 6852 N N . ASP C 1 377 ? -38.178 54.590 16.641 1.00 102.58 376 ASP C N 1
ATOM 6853 C CA . ASP C 1 377 ? -37.091 53.688 16.287 1.00 108.33 376 ASP C CA 1
ATOM 6854 C C . ASP C 1 377 ? -37.466 52.849 15.074 1.00 108.23 376 ASP C C 1
ATOM 6855 O O . ASP C 1 377 ? -38.506 53.076 14.458 1.00 112.10 376 ASP C O 1
ATOM 6860 N N . ARG C 1 378 ? -36.611 51.892 14.731 1.00 98.67 377 ARG C N 1
ATOM 6861 C CA . ARG C 1 378 ? -36.838 51.042 13.570 1.00 106.34 377 ARG C CA 1
ATOM 6862 C C . ARG C 1 378 ? -38.178 50.319 13.664 1.00 110.13 377 ARG C C 1
ATOM 6863 O O . ARG C 1 378 ? -38.972 50.353 12.726 1.00 112.39 377 ARG C O 1
ATOM 6865 N N . ALA C 1 379 ? -38.434 49.694 14.809 1.00 102.84 378 ALA C N 1
ATOM 6866 C CA . ALA C 1 379 ? -39.642 48.899 14.997 1.00 105.31 378 ALA C CA 1
ATOM 6867 C C . ALA C 1 379 ? -40.917 49.738 14.903 1.00 116.22 378 ALA C C 1
ATOM 6868 O O . ALA C 1 379 ? -41.845 49.385 14.177 1.00 113.78 378 ALA C O 1
ATOM 6870 N N . GLU C 1 380 ? -40.963 50.845 15.636 1.00 114.94 379 GLU C N 1
ATOM 6871 C CA . GLU C 1 380 ? -42.137 51.712 15.622 1.00 116.60 379 GLU C CA 1
ATOM 6872 C C . GLU C 1 380 ? -42.343 52.363 14.252 1.00 110.51 379 GLU C C 1
ATOM 6873 O O . GLU C 1 380 ? -43.477 52.547 13.810 1.00 104.52 379 GLU C O 1
ATOM 6879 N N . LEU C 1 381 ? -41.250 52.730 13.591 1.00 111.17 380 LEU C N 1
ATOM 6880 C CA . LEU C 1 381 ? -41.339 53.302 12.251 1.00 110.01 380 LEU C CA 1
ATOM 6881 C C . LEU C 1 381 ? -41.904 52.275 11.277 1.00 109.95 380 LEU C C 1
ATOM 6882 O O . LEU C 1 381 ? -42.701 52.614 10.406 1.00 104.99 380 LEU C O 1
ATOM 6884 N N . ILE C 1 382 ? -41.488 51.021 11.436 1.00 113.32 381 ILE C N 1
ATOM 6885 C CA . ILE C 1 382 ? -41.985 49.929 10.604 1.00 117.14 381 ILE C CA 1
ATOM 6886 C C . ILE C 1 382 ? -43.475 49.686 10.828 1.00 114.03 381 ILE C C 1
ATOM 6887 O O . ILE C 1 382 ? -44.253 49.617 9.874 1.00 111.90 381 ILE C O 1
ATOM 6892 N N . GLU C 1 383 ? -43.866 49.564 12.092 1.00 115.47 382 GLU C N 1
ATOM 6893 C CA . GLU C 1 383 ? -45.250 49.264 12.442 1.00 110.04 382 GLU C CA 1
ATOM 6894 C C . GLU C 1 383 ? -46.186 50.417 12.090 1.00 109.16 382 GLU C C 1
ATOM 6895 O O . GLU C 1 383 ? -47.359 50.207 11.782 1.00 117.00 382 GLU C O 1
ATOM 6897 N N . GLY C 1 384 ? -45.660 51.636 12.140 1.00 101.54 383 GLY C N 1
ATOM 6898 C CA . GLY C 1 384 ? -46.451 52.823 11.875 1.00 103.79 383 GLY C CA 1
ATOM 6899 C C . GLY C 1 384 ? -46.341 53.382 10.468 1.00 111.54 383 GLY C C 1
ATOM 6900 O O . GLY C 1 384 ? -47.019 54.355 10.139 1.00 109.68 383 GLY C O 1
ATOM 6901 N N . TYR C 1 385 ? -45.493 52.780 9.638 1.00 117.32 384 TYR C N 1
ATOM 6902 C CA . TYR C 1 385 ? -45.198 53.327 8.312 1.00 105.85 384 TYR C CA 1
ATOM 6903 C C . TYR C 1 385 ? -46.404 53.414 7.379 1.00 106.46 384 TYR C C 1
ATOM 6904 O O . TYR C 1 385 ? -46.713 54.486 6.859 1.00 109.97 384 TYR C O 1
ATOM 6913 N N . LYS C 1 386 ? -47.069 52.283 7.159 1.00 107.90 385 LYS C N 1
ATOM 6914 C CA . LYS C 1 386 ? -48.190 52.216 6.224 1.00 115.61 385 LYS C CA 1
ATOM 6915 C C . LYS C 1 386 ? -49.306 53.184 6.602 1.00 118.23 385 LYS C C 1
ATOM 6916 O O . LYS C 1 386 ? -49.957 53.771 5.737 1.00 117.80 385 LYS C O 1
ATOM 6918 N N . GLU C 1 387 ? -49.513 53.350 7.904 1.00 121.90 386 GLU C N 1
ATOM 6919 C CA . GLU C 1 387 ? -50.546 54.240 8.411 1.00 124.54 386 GLU C CA 1
ATOM 6920 C C . GLU C 1 387 ? -50.101 55.696 8.318 1.00 115.01 386 GLU C C 1
ATOM 6921 O O . GLU C 1 387 ? -50.917 56.595 8.109 1.00 115.10 386 GLU C O 1
ATOM 6927 N N . LEU C 1 388 ? -48.800 55.918 8.480 1.00 112.39 387 LEU C N 1
ATOM 6928 C CA . LEU C 1 388 ? -48.217 57.244 8.312 1.00 108.09 387 LEU C CA 1
ATOM 6929 C C . LEU C 1 388 ? -48.417 57.714 6.877 1.00 115.06 387 LEU C C 1
ATOM 6930 O O . LEU C 1 388 ? -48.767 58.868 6.633 1.00 118.48 387 LEU C O 1
ATOM 6932 N N . MET C 1 389 ? -48.187 56.808 5.932 1.00 122.09 388 MET C N 1
ATOM 6933 C CA . MET C 1 389 ? -48.416 57.096 4.523 1.00 124.28 388 MET C CA 1
ATOM 6934 C C . MET C 1 389 ? -49.911 57.229 4.242 1.00 133.00 388 MET C C 1
ATOM 6935 O O . MET C 1 389 ? -50.322 57.994 3.369 1.00 131.53 388 MET C O 1
ATOM 6940 N N . ARG C 1 390 ? -50.715 56.479 4.990 1.00 144.14 389 ARG C N 1
ATOM 6941 C CA . ARG C 1 390 ? -52.171 56.567 4.905 1.00 154.68 389 ARG C CA 1
ATOM 6942 C C . ARG C 1 390 ? -52.672 57.949 5.318 1.00 157.99 389 ARG C C 1
ATOM 6943 O O . ARG C 1 390 ? -53.679 58.434 4.804 1.00 161.37 389 ARG C O 1
ATOM 6945 N N . MET C 1 391 ? -51.960 58.575 6.250 1.00 156.97 390 MET C N 1
ATOM 6946 C CA . MET C 1 391 ? -52.265 59.940 6.663 1.00 152.86 390 MET C CA 1
ATOM 6947 C C . MET C 1 391 ? -51.935 60.929 5.553 1.00 150.32 390 MET C C 1
ATOM 6948 O O . MET C 1 391 ? -52.629 61.930 5.376 1.00 146.35 390 MET C O 1
ATOM 6953 N N . LYS C 1 392 ? -50.872 60.645 4.807 1.00 120.09 391 LYS C N 1
ATOM 6954 C CA . LYS C 1 392 ? -50.418 61.549 3.760 1.00 118.50 391 LYS C CA 1
ATOM 6955 C C . LYS C 1 392 ? -50.973 61.101 2.412 1.00 126.99 391 LYS C C 1
ATOM 6956 O O . LYS C 1 392 ? -50.851 61.811 1.415 1.00 129.19 391 LYS C O 1
ATOM 6958 N N . GLY C 1 393 ? -51.582 59.918 2.387 1.00 133.49 392 GLY C N 1
ATOM 6959 C CA . GLY C 1 393 ? -52.311 59.466 1.216 1.00 141.24 392 GLY C CA 1
ATOM 6960 C C . GLY C 1 393 ? -51.483 58.796 0.137 1.00 148.91 392 GLY C C 1
ATOM 6961 O O . GLY C 1 393 ? -51.508 59.227 -1.016 1.00 150.22 392 GLY C O 1
ATOM 6962 N N . ALA C 1 396 ? -51.502 55.260 -0.337 1.00 169.48 395 ALA C N 1
ATOM 6963 C CA . ALA C 1 396 ? -52.027 53.896 -0.446 1.00 166.61 395 ALA C CA 1
ATOM 6964 C C . ALA C 1 396 ? -51.227 52.899 0.389 1.00 160.29 395 ALA C C 1
ATOM 6965 O O . ALA C 1 396 ? -51.580 52.602 1.531 1.00 162.15 395 ALA C O 1
ATOM 6967 N N . SER C 1 397 ? -50.149 52.390 -0.205 1.00 149.16 396 SER C N 1
ATOM 6968 C CA . SER C 1 397 ? -49.138 51.583 0.484 1.00 133.04 396 SER C CA 1
ATOM 6969 C C . SER C 1 397 ? -49.667 50.303 1.147 1.00 127.13 396 SER C C 1
ATOM 6970 O O . SER C 1 397 ? -48.922 49.617 1.847 1.00 121.26 396 SER C O 1
ATOM 6973 N N . MET C 1 398 ? -50.942 49.987 0.938 1.00 132.19 397 MET C N 1
ATOM 6974 C CA . MET C 1 398 ? -51.520 48.753 1.465 1.00 128.70 397 MET C CA 1
ATOM 6975 C C . MET C 1 398 ? -50.852 47.516 0.866 1.00 139.41 397 MET C C 1
ATOM 6976 O O . MET C 1 398 ? -50.713 46.486 1.526 1.00 146.86 397 MET C O 1
ATOM 6981 N N . LEU C 1 399 ? -50.437 47.640 -0.391 1.00 142.50 398 LEU C N 1
ATOM 6982 C CA . LEU C 1 399 ? -49.801 46.558 -1.141 1.00 144.32 398 LEU C CA 1
ATOM 6983 C C . LEU C 1 399 ? -48.275 46.567 -0.987 1.00 144.15 398 LEU C C 1
ATOM 6984 O O . LEU C 1 399 ? -47.534 46.731 -1.954 1.00 136.15 398 LEU C O 1
ATOM 6989 N N . ASP C 1 400 ? -47.815 46.375 0.245 1.00 153.09 399 ASP C N 1
ATOM 6990 C CA . ASP C 1 400 ? -46.390 46.424 0.558 1.00 165.00 399 ASP C CA 1
ATOM 6991 C C . ASP C 1 400 ? -45.840 45.137 1.181 1.00 177.62 399 ASP C C 1
ATOM 6992 O O . ASP C 1 400 ? -46.335 44.670 2.208 1.00 174.08 399 ASP C O 1
ATOM 6997 N N . ALA C 1 401 ? -44.824 44.566 0.535 1.00 194.87 400 ALA C N 1
ATOM 6998 C CA . ALA C 1 401 ? -44.101 43.428 1.081 1.00 195.14 400 ALA C CA 1
ATOM 6999 C C . ALA C 1 401 ? -43.299 43.920 2.274 1.00 192.86 400 ALA C C 1
ATOM 7000 O O . ALA C 1 401 ? -42.663 44.975 2.211 1.00 193.19 400 ALA C O 1
ATOM 7002 N N . SER C 1 402 ? -43.359 43.163 3.367 1.00 185.24 401 SER C N 1
ATOM 7003 C CA . SER C 1 402 ? -42.749 43.566 4.633 1.00 164.22 401 SER C CA 1
ATOM 7004 C C . SER C 1 402 ? -41.285 43.986 4.477 1.00 153.17 401 SER C C 1
ATOM 7005 O O . SER C 1 402 ? -40.821 44.880 5.179 1.00 149.66 401 SER C O 1
ATOM 7008 N N . ALA C 1 403 ? -40.562 43.356 3.558 1.00 154.59 402 ALA C N 1
ATOM 7009 C CA . ALA C 1 403 ? -39.155 43.684 3.360 1.00 162.64 402 ALA C CA 1
ATOM 7010 C C . ALA C 1 403 ? -38.921 45.070 2.763 1.00 174.93 402 ALA C C 1
ATOM 7011 O O . ALA C 1 403 ? -38.028 45.795 3.202 1.00 168.26 402 ALA C O 1
ATOM 7013 N N . VAL C 1 404 ? -39.703 45.456 1.762 1.00 195.37 403 VAL C N 1
ATOM 7014 C CA . VAL C 1 404 ? -39.471 46.766 1.170 1.00 200.07 403 VAL C CA 1
ATOM 7015 C C . VAL C 1 404 ? -39.915 47.839 2.163 1.00 203.32 403 VAL C C 1
ATOM 7016 O O . VAL C 1 404 ? -39.442 48.969 2.112 1.00 203.92 403 VAL C O 1
ATOM 7020 N N . GLU C 1 405 ? -40.822 47.483 3.067 1.00 203.76 404 GLU C N 1
ATOM 7021 C CA . GLU C 1 405 ? -41.224 48.400 4.128 1.00 203.38 404 GLU C CA 1
ATOM 7022 C C . GLU C 1 405 ? -40.063 48.684 5.079 1.00 200.64 404 GLU C C 1
ATOM 7023 O O . GLU C 1 405 ? -39.789 49.838 5.410 1.00 201.05 404 GLU C O 1
ATOM 7025 N N . HIS C 1 406 ? -39.385 47.625 5.512 1.00 201.81 405 HIS C N 1
ATOM 7026 C CA . HIS C 1 406 ? -38.214 47.754 6.370 1.00 176.96 405 HIS C CA 1
ATOM 7027 C C . HIS C 1 406 ? -37.128 48.538 5.645 1.00 181.01 405 HIS C C 1
ATOM 7028 O O . HIS C 1 406 ? -36.420 49.349 6.248 1.00 153.73 405 HIS C O 1
ATOM 7030 N N . GLU C 1 407 ? -37.007 48.293 4.345 1.00 221.37 406 GLU C N 1
ATOM 7031 C CA . GLU C 1 407 ? -36.003 48.971 3.537 1.00 219.58 406 GLU C CA 1
ATOM 7032 C C . GLU C 1 407 ? -36.268 50.475 3.505 1.00 207.73 406 GLU C C 1
ATOM 7033 O O . GLU C 1 407 ? -35.363 51.277 3.761 1.00 211.76 406 GLU C O 1
ATOM 7035 N N . VAL C 1 408 ? -37.506 50.857 3.200 1.00 184.41 407 VAL C N 1
ATOM 7036 C CA . VAL C 1 408 ? -37.866 52.272 3.167 1.00 157.34 407 VAL C CA 1
ATOM 7037 C C . VAL C 1 408 ? -37.702 52.912 4.548 1.00 140.91 407 VAL C C 1
ATOM 7038 O O . VAL C 1 408 ? -37.232 54.045 4.658 1.00 134.93 407 VAL C O 1
ATOM 7042 N N . ASP C 1 409 ? -38.064 52.181 5.599 1.00 135.80 408 ASP C N 1
ATOM 7043 C CA . ASP C 1 409 ? -37.863 52.663 6.965 1.00 133.17 408 ASP C CA 1
ATOM 7044 C C . ASP C 1 409 ? -36.381 52.913 7.238 1.00 131.56 408 ASP C C 1
ATOM 7045 O O . ASP C 1 409 ? -36.018 53.829 7.981 1.00 137.03 408 ASP C O 1
ATOM 7047 N N . GLN C 1 410 ? -35.529 52.102 6.616 1.00 134.39 409 GLN C N 1
ATOM 7048 C CA . GLN C 1 410 ? -34.087 52.267 6.752 1.00 137.26 409 GLN C CA 1
ATOM 7049 C C . GLN C 1 410 ? -33.597 53.499 5.997 1.00 144.68 409 GLN C C 1
ATOM 7050 O O . GLN C 1 410 ? -32.711 54.202 6.471 1.00 141.57 409 GLN C O 1
ATOM 7052 N N . VAL C 1 411 ? -34.143 53.732 4.806 1.00 158.08 410 VAL C N 1
ATOM 7053 C CA . VAL C 1 411 ? -33.832 54.938 4.033 1.00 165.65 410 VAL C CA 1
ATOM 7054 C C . VAL C 1 411 ? -34.235 56.226 4.768 1.00 162.61 410 VAL C C 1
ATOM 7055 O O . VAL C 1 411 ? -33.465 57.197 4.852 1.00 163.06 410 VAL C O 1
ATOM 7059 N N . LEU C 1 412 ? -35.450 56.230 5.305 1.00 157.74 411 LEU C N 1
ATOM 7060 C CA . LEU C 1 412 ? -35.906 57.361 6.097 1.00 151.53 411 LEU C CA 1
ATOM 7061 C C . LEU C 1 412 ? -35.007 57.501 7.316 1.00 138.89 411 LEU C C 1
ATOM 7062 O O . LEU C 1 412 ? -34.712 58.612 7.755 1.00 140.67 411 LEU C O 1
ATOM 7067 N N . ASP C 1 413 ? -34.580 56.369 7.867 1.00 124.57 412 ASP C N 1
ATOM 7068 C CA . ASP C 1 413 ? -33.570 56.387 8.917 1.00 108.16 412 ASP C CA 1
ATOM 7069 C C . ASP C 1 413 ? -32.222 56.895 8.398 1.00 111.05 412 ASP C C 1
ATOM 7070 O O . ASP C 1 413 ? -31.344 57.240 9.186 1.00 113.98 412 ASP C O 1
ATOM 7072 N N . ALA C 1 414 ? -32.040 56.913 7.077 1.00 120.32 413 ALA C N 1
ATOM 7073 C CA . ALA C 1 414 ? -30.873 57.566 6.497 1.00 130.42 413 ALA C CA 1
ATOM 7074 C C . ALA C 1 414 ? -31.153 59.042 6.262 1.00 142.28 413 ALA C C 1
ATOM 7075 O O . ALA C 1 414 ? -30.270 59.792 5.845 1.00 130.81 413 ALA C O 1
ATOM 7077 N N . VAL C 1 415 ? -32.386 59.457 6.534 1.00 170.39 414 VAL C N 1
ATOM 7078 C CA . VAL C 1 415 ? -32.692 60.887 6.588 1.00 184.26 414 VAL C CA 1
ATOM 7079 C C . VAL C 1 415 ? -32.728 61.330 8.060 1.00 194.60 414 VAL C C 1
ATOM 7080 O O . VAL C 1 415 ? -33.130 62.448 8.386 1.00 196.98 414 VAL C O 1
ATOM 7084 N N . ASP C 1 416 ? -32.293 60.431 8.938 1.00 176.82 415 ASP C N 1
ATOM 7085 C CA . ASP C 1 416 ? -32.175 60.693 10.373 1.00 144.79 415 ASP C CA 1
ATOM 7086 C C . ASP C 1 416 ? -30.896 61.480 10.647 1.00 130.72 415 ASP C C 1
ATOM 7087 O O . ASP C 1 416 ? -29.829 60.897 10.833 1.00 136.62 415 ASP C O 1
ATOM 7092 N N . PHE C 1 417 ? -31.020 62.803 10.665 1.00 111.56 416 PHE C N 1
ATOM 7093 C CA . PHE C 1 417 ? -29.878 63.715 10.593 1.00 104.25 416 PHE C CA 1
ATOM 7094 C C . PHE C 1 417 ? -28.720 63.466 11.573 1.00 104.32 416 PHE C C 1
ATOM 7095 O O . PHE C 1 417 ? -27.575 63.350 11.140 1.00 110.40 416 PHE C O 1
ATOM 7103 N N . ASP C 1 418 ? -28.991 63.383 12.874 1.00 114.98 417 ASP C N 1
ATOM 7104 C CA . ASP C 1 418 ? -27.899 63.179 13.833 1.00 121.56 417 ASP C CA 1
ATOM 7105 C C . ASP C 1 418 ? -27.378 61.744 13.870 1.00 130.68 417 ASP C C 1
ATOM 7106 O O . ASP C 1 418 ? -26.320 61.491 14.451 1.00 139.62 417 ASP C O 1
ATOM 7111 N N . LYS C 1 419 ? -28.125 60.815 13.275 1.00 131.39 418 LYS C N 1
ATOM 7112 C CA . LYS C 1 419 ? -27.738 59.402 13.252 1.00 136.04 418 LYS C CA 1
ATOM 7113 C C . LYS C 1 419 ? -27.586 58.792 14.641 1.00 135.78 418 LYS C C 1
ATOM 7114 O O . LYS C 1 419 ? -26.748 57.914 14.849 1.00 138.62 418 LYS C O 1
ATOM 7120 N N . ASN C 1 420 ? -28.397 59.250 15.589 1.00 133.21 419 ASN C N 1
ATOM 7121 C CA . ASN C 1 420 ? -28.396 58.659 16.922 1.00 124.78 419 ASN C CA 1
ATOM 7122 C C . ASN C 1 420 ? -29.094 57.299 16.937 1.00 120.94 419 ASN C C 1
ATOM 7123 O O . ASN C 1 420 ? -28.972 56.538 17.896 1.00 121.63 419 ASN C O 1
ATOM 7128 N N . GLY C 1 421 ? -29.826 57.005 15.867 1.00 113.61 420 GLY C N 1
ATOM 7129 C CA . GLY C 1 421 ? -30.518 55.736 15.728 1.00 107.45 420 GLY C CA 1
ATOM 7130 C C . GLY C 1 421 ? -32.016 55.860 15.920 1.00 113.71 420 GLY C C 1
ATOM 7131 O O . GLY C 1 421 ? -32.756 54.885 15.786 1.00 127.30 420 GLY C O 1
ATOM 7132 N N . TYR C 1 422 ? -32.461 57.070 16.241 1.00 108.91 421 TYR C N 1
ATOM 7133 C CA . TYR C 1 422 ? -33.879 57.345 16.432 1.00 104.10 421 TYR C CA 1
ATOM 7134 C C . TYR C 1 422 ? -34.295 58.560 15.620 1.00 103.20 421 TYR C C 1
ATOM 7135 O O . TYR C 1 422 ? -33.475 59.424 15.323 1.00 92.21 421 TYR C O 1
ATOM 7144 N N . ILE C 1 423 ? -35.569 58.628 15.258 1.00 107.00 422 ILE C N 1
ATOM 7145 C CA . ILE C 1 423 ? -36.090 59.822 14.613 1.00 106.25 422 ILE C CA 1
ATOM 7146 C C . ILE C 1 423 ? -36.940 60.590 15.615 1.00 95.28 422 ILE C C 1
ATOM 7147 O O . ILE C 1 423 ? -37.991 60.116 16.050 1.00 79.46 422 ILE C O 1
ATOM 7152 N N . GLU C 1 424 ? -36.469 61.777 15.987 1.00 97.91 423 GLU C N 1
ATOM 7153 C CA . GLU C 1 424 ? -37.171 62.618 16.949 1.00 90.95 423 GLU C CA 1
ATOM 7154 C C . GLU C 1 424 ? -38.418 63.232 16.337 1.00 91.85 423 GLU C C 1
ATOM 7155 O O . GLU C 1 424 ? -38.780 62.919 15.205 1.00 97.51 423 GLU C O 1
ATOM 7161 N N . TYR C 1 425 ? -39.071 64.113 17.087 1.00 99.20 424 TYR C N 1
ATOM 7162 C CA . TYR C 1 425 ? -40.264 64.780 16.587 1.00 94.89 424 TYR C CA 1
ATOM 7163 C C . TYR C 1 425 ? -39.970 65.720 15.420 1.00 90.57 424 TYR C C 1
ATOM 7164 O O . TYR C 1 425 ? -40.697 65.717 14.436 1.00 93.37 424 TYR C O 1
ATOM 7173 N N . SER C 1 426 ? -38.927 66.536 15.539 1.00 90.68 425 SER C N 1
ATOM 7174 C CA . SER C 1 426 ? -38.599 67.507 14.495 1.00 95.13 425 SER C CA 1
ATOM 7175 C C . SER C 1 426 ? -38.251 66.816 13.178 1.00 94.97 425 SER C C 1
ATOM 7176 O O . SER C 1 426 ? -38.780 67.165 12.115 1.00 96.88 425 SER C O 1
ATOM 7179 N N . GLU C 1 427 ? -37.366 65.828 13.264 1.00 95.90 426 GLU C N 1
ATOM 7180 C CA . GLU C 1 427 ? -37.003 65.002 12.120 1.00 88.92 426 GLU C CA 1
ATOM 7181 C C . GLU C 1 427 ? -38.245 64.330 11.544 1.00 83.35 426 GLU C C 1
ATOM 7182 O O . GLU C 1 427 ? -38.404 64.219 10.325 1.00 85.08 426 GLU C O 1
ATOM 7188 N N . PHE C 1 428 ? -39.131 63.894 12.433 1.00 82.54 427 PHE C N 1
ATOM 7189 C CA . PHE C 1 428 ? -40.384 63.286 12.012 1.00 83.22 427 PHE C CA 1
ATOM 7190 C C . PHE C 1 428 ? -41.219 64.278 11.217 1.00 88.20 427 PHE C C 1
ATOM 7191 O O . PHE C 1 428 ? -41.873 63.902 10.255 1.00 86.67 427 PHE C O 1
ATOM 7199 N N . VAL C 1 429 ? -41.205 65.540 11.630 1.00 95.60 428 VAL C N 1
ATOM 7200 C CA . VAL C 1 429 ? -41.952 66.577 10.933 1.00 94.20 428 VAL C CA 1
ATOM 7201 C C . VAL C 1 429 ? -41.343 66.768 9.554 1.00 91.47 428 VAL C C 1
ATOM 7202 O O . VAL C 1 429 ? -42.054 66.981 8.571 1.00 82.33 428 VAL C O 1
ATOM 7206 N N . THR C 1 430 ? -40.019 66.671 9.488 1.00 98.84 429 THR C N 1
ATOM 7207 C CA . THR C 1 430 ? -39.320 66.691 8.208 1.00 97.98 429 THR C CA 1
ATOM 7208 C C . THR C 1 430 ? -39.808 65.557 7.301 1.00 104.51 429 THR C C 1
ATOM 7209 O O . THR C 1 430 ? -39.975 65.747 6.095 1.00 101.18 429 THR C O 1
ATOM 7213 N N . VAL C 1 431 ? -40.061 64.387 7.885 1.00 115.49 430 VAL C N 1
ATOM 7214 C CA . VAL C 1 431 ? -40.538 63.241 7.104 1.00 114.35 430 VAL C CA 1
ATOM 7215 C C . VAL C 1 431 ? -42.009 63.323 6.673 1.00 109.38 430 VAL C C 1
ATOM 7216 O O . VAL C 1 431 ? -42.319 63.244 5.484 1.00 113.36 430 VAL C O 1
ATOM 7220 N N . ALA C 1 432 ? -42.905 63.480 7.642 1.00 100.08 431 ALA C N 1
ATOM 7221 C CA . ALA C 1 432 ? -44.346 63.402 7.409 1.00 98.97 431 ALA C CA 1
ATOM 7222 C C . ALA C 1 432 ? -44.868 64.559 6.565 1.00 98.58 431 ALA C C 1
ATOM 7223 O O . ALA C 1 432 ? -45.811 64.398 5.791 1.00 92.47 431 ALA C O 1
ATOM 7225 N N . MET C 1 433 ? -44.250 65.724 6.721 1.00 102.92 432 MET C N 1
ATOM 7226 C CA . MET C 1 433 ? -44.635 66.904 5.959 1.00 95.46 432 MET C CA 1
ATOM 7227 C C . MET C 1 433 ? -43.763 67.022 4.713 1.00 93.96 432 MET C C 1
ATOM 7228 O O . MET C 1 433 ? -42.536 67.067 4.812 1.00 91.40 432 MET C O 1
ATOM 7233 N N . ASP C 1 434 ? -44.393 67.063 3.543 1.00 100.67 433 ASP C N 1
ATOM 7234 C CA . ASP C 1 434 ? -43.649 67.203 2.295 1.00 111.92 433 ASP C CA 1
ATOM 7235 C C . ASP C 1 434 ? -42.944 68.556 2.224 1.00 111.35 433 ASP C C 1
ATOM 7236 O O . ASP C 1 434 ? -43.394 69.534 2.823 1.00 107.55 433 ASP C O 1
ATOM 7241 N N . ARG C 1 435 ? -41.823 68.595 1.511 1.00 110.51 434 ARG C N 1
ATOM 7242 C CA . ARG C 1 435 ? -40.994 69.794 1.438 1.00 110.31 434 ARG C CA 1
ATOM 7243 C C . ARG C 1 435 ? -41.743 70.980 0.830 1.00 110.33 434 ARG C C 1
ATOM 7244 O O . ARG C 1 435 ? -41.431 72.134 1.124 1.00 106.60 434 ARG C O 1
ATOM 7246 N N . LYS C 1 436 ? -42.729 70.688 -0.014 1.00 105.68 435 LYS C N 1
ATOM 7247 C CA . LYS C 1 436 ? -43.539 71.729 -0.639 1.00 91.88 435 LYS C CA 1
ATOM 7248 C C . LYS C 1 436 ? -44.290 72.556 0.401 1.00 91.25 435 LYS C C 1
ATOM 7249 O O . LYS C 1 436 ? -44.409 73.774 0.272 1.00 98.95 435 LYS C O 1
ATOM 7251 N N . THR C 1 437 ? -44.796 71.885 1.431 1.00 88.15 436 THR C N 1
ATOM 7252 C CA . THR C 1 437 ? -45.514 72.557 2.508 1.00 93.40 436 THR C CA 1
ATOM 7253 C C . THR C 1 437 ? -44.540 73.033 3.580 1.00 99.74 436 THR C C 1
ATOM 7254 O O . THR C 1 437 ? -44.589 74.185 4.013 1.00 73.42 436 THR C O 1
ATOM 7258 N N . LEU C 1 438 ? -43.661 72.128 4.002 1.00 91.00 437 LEU C N 1
ATOM 7259 C CA . LEU C 1 438 ? -42.686 72.403 5.053 1.00 89.59 437 LEU C CA 1
ATOM 7260 C C . LEU C 1 438 ? -41.771 73.576 4.711 1.00 90.02 437 LEU C C 1
ATOM 7261 O O . LEU C 1 438 ? -41.389 74.350 5.588 1.00 91.80 437 LEU C O 1
ATOM 7266 N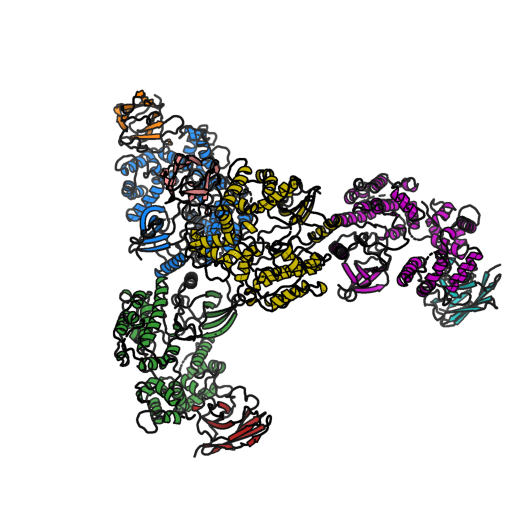 N . LEU C 1 439 ? -41.418 73.705 3.438 1.00 84.66 438 LEU C N 1
ATOM 7267 C CA . LEU C 1 439 ? -40.567 74.804 3.001 1.00 84.57 438 LEU C CA 1
ATOM 7268 C C . LEU C 1 439 ? -41.299 75.709 2.014 1.00 87.47 438 LEU C C 1
ATOM 7269 O O . LEU C 1 439 ? -40.753 76.080 0.974 1.00 92.83 438 LEU C O 1
ATOM 7274 N N . SER C 1 440 ? -42.535 76.065 2.350 1.00 85.28 439 SER C N 1
ATOM 7275 C CA . SER C 1 440 ? -43.322 76.982 1.533 1.00 86.23 439 SER C CA 1
ATOM 7276 C C . SER C 1 440 ? -42.791 78.407 1.631 1.00 83.22 439 SER C C 1
ATOM 7277 O O . SER C 1 440 ? -41.995 78.720 2.514 1.00 80.89 439 SER C O 1
ATOM 7280 N N . ARG C 1 441 ? -43.250 79.268 0.728 1.00 76.48 440 ARG C N 1
ATOM 7281 C CA . ARG C 1 441 ? -42.825 80.663 0.708 1.00 82.03 440 ARG C CA 1
ATOM 7282 C C . ARG C 1 441 ? -43.220 81.375 1.995 1.00 85.27 440 ARG C C 1
ATOM 7283 O O . ARG C 1 441 ? -42.458 82.183 2.527 1.00 84.60 440 ARG C O 1
ATOM 7285 N N . GLU C 1 442 ? -44.415 81.068 2.490 1.00 95.81 441 GLU C N 1
ATOM 7286 C CA . GLU C 1 442 ? -44.924 81.680 3.711 1.00 94.90 441 GLU C CA 1
ATOM 7287 C C . GLU C 1 442 ? -44.065 81.303 4.914 1.00 92.06 441 GLU C C 1
ATOM 7288 O O . GLU C 1 442 ? -43.643 82.168 5.681 1.00 95.87 441 GLU C O 1
ATOM 7290 N N . ARG C 1 443 ? -43.813 80.007 5.075 1.00 70.93 442 ARG C N 1
ATOM 7291 C CA . ARG C 1 443 ? -43.026 79.516 6.201 1.00 70.58 442 ARG C CA 1
ATOM 7292 C C . ARG C 1 443 ? -41.559 79.932 6.097 1.00 83.45 442 ARG C C 1
ATOM 7293 O O . ARG C 1 443 ? -40.916 80.208 7.109 1.00 96.58 442 ARG C O 1
ATOM 7301 N N . LEU C 1 444 ? -41.031 79.971 4.875 1.00 80.41 443 LEU C N 1
ATOM 7302 C CA . LEU C 1 444 ? -39.655 80.411 4.654 1.00 81.70 443 LEU C CA 1
ATOM 7303 C C . LEU C 1 444 ? -39.491 81.883 5.009 1.00 89.36 443 LEU C C 1
ATOM 7304 O O . LEU C 1 444 ? -38.531 82.272 5.679 1.00 100.05 443 LEU C O 1
ATOM 7309 N N . GLU C 1 445 ? -40.442 82.695 4.559 1.00 81.06 444 GLU C N 1
ATOM 7310 C CA . GLU C 1 445 ? -40.435 84.124 4.839 1.00 83.56 444 GLU C CA 1
ATOM 7311 C C . GLU C 1 445 ? -40.600 84.385 6.331 1.00 83.78 444 GLU C C 1
ATOM 7312 O O . GLU C 1 445 ? -39.932 85.250 6.893 1.00 88.48 444 GLU C O 1
ATOM 7318 N N . ARG C 1 446 ? -41.505 83.643 6.963 1.00 84.80 445 ARG C N 1
ATOM 7319 C CA . ARG C 1 446 ? -41.732 83.760 8.399 1.00 92.76 445 ARG C CA 1
ATOM 7320 C C . ARG C 1 446 ? -40.461 83.406 9.164 1.00 94.31 445 ARG C C 1
ATOM 7321 O O . ARG C 1 446 ? -40.095 84.076 10.133 1.00 96.89 445 ARG C O 1
ATOM 7323 N N . ALA C 1 447 ? -39.799 82.343 8.717 1.00 83.80 446 ALA C N 1
ATOM 7324 C CA . ALA C 1 447 ? -38.544 81.901 9.310 1.00 73.35 446 ALA C CA 1
ATOM 7325 C C . ALA C 1 447 ? -37.487 82.991 9.223 1.00 80.00 446 ALA C C 1
ATOM 7326 O O . ALA C 1 447 ? -36.908 83.389 10.234 1.00 94.85 446 ALA C O 1
ATOM 7328 N N . PHE C 1 448 ? -37.241 83.469 8.008 1.00 70.11 447 PHE C N 1
ATOM 7329 C CA . PHE C 1 448 ? -36.236 84.498 7.778 1.00 72.22 447 PHE C CA 1
ATOM 7330 C C . PHE C 1 448 ? -36.536 85.763 8.579 1.00 68.41 447 PHE C C 1
ATOM 7331 O O . PHE C 1 448 ? -35.629 86.391 9.124 1.00 67.04 447 PHE C O 1
ATOM 7339 N N . ARG C 1 449 ? -37.813 86.126 8.652 1.00 77.65 448 ARG C N 1
ATOM 7340 C CA . ARG C 1 449 ? -38.240 87.291 9.418 1.00 83.67 448 ARG C CA 1
ATOM 7341 C C . ARG C 1 449 ? -37.964 87.099 10.905 1.00 87.97 448 ARG C C 1
ATOM 7342 O O . ARG C 1 449 ? -37.565 88.036 11.598 1.00 85.34 448 ARG C O 1
ATOM 7344 N N . MET C 1 450 ? -38.184 85.880 11.392 1.00 85.00 449 MET C N 1
ATOM 7345 C CA . MET C 1 450 ? -37.909 85.558 12.788 1.00 83.84 449 MET C CA 1
ATOM 7346 C C . MET C 1 450 ? -36.416 85.637 13.093 1.00 93.33 449 MET C C 1
ATOM 7347 O O . MET C 1 450 ? -36.010 86.186 14.118 1.00 95.35 449 MET C O 1
ATOM 7352 N N . PHE C 1 451 ? -35.603 85.089 12.194 1.00 95.94 450 PHE C N 1
ATOM 7353 C CA . PHE C 1 451 ? -34.151 85.110 12.352 1.00 87.33 450 PHE C CA 1
ATOM 7354 C C . PHE C 1 451 ? -33.596 86.528 12.263 1.00 89.28 450 PHE C C 1
ATOM 7355 O O . PHE C 1 451 ? -32.699 86.902 13.018 1.00 88.87 450 PHE C O 1
ATOM 7363 N N . ASP C 1 452 ? -34.141 87.316 11.341 1.00 86.38 451 ASP C N 1
ATOM 7364 C CA . ASP C 1 452 ? -33.658 88.672 11.111 1.00 79.11 451 ASP C CA 1
ATOM 7365 C C . ASP C 1 452 ? -34.293 89.639 12.106 1.00 87.59 451 ASP C C 1
ATOM 7366 O O . ASP C 1 452 ? -35.320 90.257 11.824 1.00 93.93 451 ASP C O 1
ATOM 7371 N N . SER C 1 453 ? -33.663 89.765 13.270 1.00 86.01 452 SER C N 1
ATOM 7372 C CA . SER C 1 453 ? -34.207 90.549 14.373 1.00 79.33 452 SER C CA 1
ATOM 7373 C C . SER C 1 453 ? -34.196 92.047 14.087 1.00 88.89 452 SER C C 1
ATOM 7374 O O . SER C 1 453 ? -35.196 92.734 14.293 1.00 108.65 452 SER C O 1
ATOM 7377 N N . ASP C 1 454 ? -33.059 92.548 13.615 1.00 90.42 453 ASP C N 1
ATOM 7378 C CA . ASP C 1 454 ? -32.902 93.975 13.348 1.00 99.34 453 ASP C CA 1
ATOM 7379 C C . ASP C 1 454 ? -33.545 94.405 12.027 1.00 101.33 453 ASP C C 1
ATOM 7380 O O . ASP C 1 454 ? -33.478 95.576 11.652 1.00 108.61 453 ASP C O 1
ATOM 7385 N N . ASN C 1 455 ? -34.151 93.447 11.330 1.00 105.43 454 ASN C N 1
ATOM 7386 C CA . ASN C 1 455 ? -34.914 93.704 10.106 1.00 105.95 454 ASN C CA 1
ATOM 7387 C C . ASN C 1 455 ? -34.121 94.351 8.968 1.00 105.69 454 ASN C C 1
ATOM 7388 O O . ASN C 1 455 ? -34.685 95.084 8.156 1.00 107.81 454 ASN C O 1
ATOM 7393 N N . SER C 1 456 ? -32.820 94.085 8.909 1.00 99.09 455 SER C N 1
ATOM 7394 C CA . SER C 1 456 ? -31.977 94.647 7.855 1.00 95.15 455 SER C CA 1
ATOM 7395 C C . SER C 1 456 ? -32.218 93.987 6.499 1.00 98.03 455 SER C C 1
ATOM 7396 O O . SER C 1 456 ? -31.920 94.569 5.456 1.00 113.59 455 SER C O 1
ATOM 7399 N N . GLY C 1 457 ? -32.758 92.774 6.518 1.00 91.66 456 GLY C N 1
ATOM 7400 C CA . GLY C 1 457 ? -32.965 92.016 5.297 1.00 83.34 456 GLY C CA 1
ATOM 7401 C C . GLY C 1 457 ? -31.912 90.939 5.110 1.00 80.76 456 GLY C C 1
ATOM 7402 O O . GLY C 1 457 ? -31.952 90.181 4.140 1.00 74.00 456 GLY C O 1
ATOM 7403 N N . LYS C 1 458 ? -30.961 90.882 6.038 1.00 74.50 457 LYS C N 1
ATOM 7404 C CA . LYS C 1 458 ? -29.941 89.836 6.049 1.00 77.09 457 LYS C CA 1
ATOM 7405 C C . LYS C 1 458 ? -29.758 89.275 7.455 1.00 77.73 457 LYS C C 1
ATOM 7406 O O . LYS C 1 458 ? -30.027 89.958 8.443 1.00 91.56 457 LYS C O 1
ATOM 7412 N N . ILE C 1 459 ? -29.302 88.029 7.542 1.00 73.06 458 ILE C N 1
ATOM 7413 C CA . ILE C 1 459 ? -29.061 87.392 8.834 1.00 72.23 458 ILE C CA 1
ATOM 7414 C C . ILE C 1 459 ? -27.586 87.450 9.213 1.00 73.42 458 ILE C C 1
ATOM 7415 O O . ILE C 1 459 ? -26.736 86.890 8.520 1.00 82.57 458 ILE C O 1
ATOM 7420 N N . SER C 1 460 ? -27.284 88.127 10.315 1.00 72.60 459 SER C N 1
ATOM 7421 C CA . SER C 1 460 ? -25.911 88.221 10.792 1.00 78.91 459 SER C CA 1
ATOM 7422 C C . SER C 1 460 ? -25.551 86.984 11.607 1.00 76.21 459 SER C C 1
ATOM 7423 O O . SER C 1 460 ? -26.409 86.151 11.897 1.00 73.34 459 SER C O 1
ATOM 7426 N N . SER C 1 461 ? -24.276 86.865 11.963 1.00 81.49 460 SER C N 1
ATOM 7427 C CA . SER C 1 461 ? -23.805 85.751 12.779 1.00 84.33 460 SER C CA 1
ATOM 7428 C C . SER C 1 461 ? -24.396 85.811 14.185 1.00 85.91 460 SER C C 1
ATOM 7429 O O . SER C 1 461 ? -24.730 84.783 14.774 1.00 85.28 460 SER C O 1
ATOM 7432 N N . THR C 1 462 ? -24.515 87.024 14.718 1.00 88.83 461 THR C N 1
ATOM 7433 C CA . THR C 1 462 ? -25.053 87.232 16.058 1.00 98.75 461 THR C CA 1
ATOM 7434 C C . THR C 1 462 ? -26.524 86.831 16.167 1.00 85.89 461 THR C C 1
ATOM 7435 O O . THR C 1 462 ? -26.972 86.373 17.218 1.00 85.33 461 THR C O 1
ATOM 7439 N N . GLU C 1 463 ? -27.271 87.000 15.080 1.00 75.90 462 GLU C N 1
ATOM 7440 C CA . GLU C 1 463 ? -28.679 86.617 15.063 1.00 80.97 462 GLU C CA 1
ATOM 7441 C C . GLU C 1 463 ? -28.825 85.100 15.091 1.00 80.13 462 GLU C C 1
ATOM 7442 O O . GLU C 1 463 ? -29.696 84.562 15.781 1.00 87.93 462 GLU C O 1
ATOM 7448 N N . LEU C 1 464 ? -27.966 84.418 14.340 1.00 71.87 463 LEU C N 1
ATOM 7449 C CA . LEU C 1 464 ? -27.906 82.962 14.368 1.00 71.11 463 LEU C CA 1
ATOM 7450 C C . LEU C 1 464 ? -27.543 82.493 15.769 1.00 82.45 463 LEU C C 1
ATOM 7451 O O . LEU C 1 464 ? -28.161 81.576 16.310 1.00 77.69 463 LEU C O 1
ATOM 7456 N N . ALA C 1 465 ? -26.527 83.131 16.341 1.00 82.13 464 ALA C N 1
ATOM 7457 C CA . ALA C 1 465 ? -26.091 82.846 17.703 1.00 88.92 464 ALA C CA 1
ATOM 7458 C C . ALA C 1 465 ? -27.219 83.062 18.709 1.00 91.78 464 ALA C C 1
ATOM 7459 O O . ALA C 1 465 ? -27.256 82.418 19.754 1.00 93.99 464 ALA C O 1
ATOM 7461 N N . THR C 1 466 ? -28.128 83.981 18.398 1.00 93.68 465 THR C N 1
ATOM 7462 C CA . THR C 1 466 ? -29.264 84.265 19.271 1.00 95.19 465 THR C CA 1
ATOM 7463 C C . THR C 1 466 ? -30.325 83.171 19.138 1.00 92.49 465 THR C C 1
ATOM 7464 O O . THR C 1 466 ? -30.889 82.712 20.132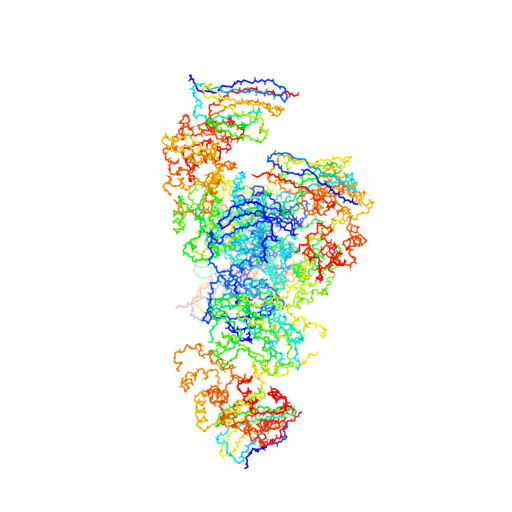 1.00 101.50 465 THR C O 1
ATOM 7468 N N . ILE C 1 467 ? -30.582 82.755 17.901 1.00 82.12 466 ILE C N 1
ATOM 7469 C CA . ILE C 1 467 ? -31.578 81.724 17.605 1.00 84.11 466 ILE C CA 1
ATOM 7470 C C . ILE C 1 467 ? -31.183 80.367 18.187 1.00 90.01 466 ILE C C 1
ATOM 7471 O O . ILE C 1 467 ? -32.004 79.686 18.804 1.00 94.13 466 ILE C O 1
ATOM 7476 N N . PHE C 1 468 ? -29.922 79.986 18.011 1.00 96.26 467 PHE C N 1
ATOM 7477 C CA . PHE C 1 468 ? -29.439 78.703 18.506 1.00 98.80 467 PHE C CA 1
ATOM 7478 C C . PHE C 1 468 ? -28.434 78.999 19.609 1.00 117.92 467 PHE C C 1
ATOM 7479 O O . PHE C 1 468 ? -27.252 78.682 19.498 1.00 118.61 467 PHE C O 1
ATOM 7487 N N . GLY C 1 469 ? -28.930 79.618 20.675 1.00 126.92 468 GLY C N 1
ATOM 7488 C CA . GLY C 1 469 ? -28.093 80.193 21.711 1.00 141.07 468 GLY C CA 1
ATOM 7489 C C . GLY C 1 469 ? -27.266 79.285 22.598 1.00 158.00 468 GLY C C 1
ATOM 7490 O O . GLY C 1 469 ? -27.465 79.264 23.813 1.00 161.31 468 GLY C O 1
ATOM 7491 N N . VAL C 1 470 ? -26.341 78.533 22.011 1.00 178.48 469 VAL C N 1
ATOM 7492 C CA . VAL C 1 470 ? -25.359 77.824 22.822 1.00 198.07 469 VAL C CA 1
ATOM 7493 C C . VAL C 1 470 ? -24.166 78.743 23.075 1.00 201.43 469 VAL C C 1
ATOM 7494 O O . VAL C 1 470 ? -23.263 78.409 23.844 1.00 207.07 469 VAL C O 1
ATOM 7498 N N . SER C 1 471 ? -24.174 79.893 22.400 1.00 198.12 470 SER C N 1
ATOM 7499 C CA . SER C 1 471 ? -23.183 80.954 22.594 1.00 195.98 470 SER C CA 1
ATOM 7500 C C . SER C 1 471 ? -21.764 80.537 22.204 1.00 192.19 470 SER C C 1
ATOM 7501 O O . SER C 1 471 ? -20.816 80.798 22.943 1.00 195.87 470 SER C O 1
ATOM 7504 N N . GLU C 1 476 ? -17.535 82.867 16.865 1.00 157.52 475 GLU C N 1
ATOM 7505 C CA . GLU C 1 476 ? -16.557 82.525 15.818 1.00 154.40 475 GLU C CA 1
ATOM 7506 C C . GLU C 1 476 ? -16.949 81.267 15.043 1.00 147.66 475 GLU C C 1
ATOM 7507 O O . GLU C 1 476 ? -16.726 81.181 13.835 1.00 141.34 475 GLU C O 1
ATOM 7513 N N . THR C 1 477 ? -17.523 80.297 15.745 1.00 146.62 476 THR C N 1
ATOM 7514 C CA . THR C 1 477 ? -18.065 79.099 15.121 1.00 143.84 476 THR C CA 1
ATOM 7515 C C . THR C 1 477 ? -19.151 79.549 14.155 1.00 132.95 476 THR C C 1
ATOM 7516 O O . THR C 1 477 ? -19.212 79.109 13.005 1.00 129.74 476 THR C O 1
ATOM 7520 N N . TRP C 1 478 ? -20.014 80.428 14.656 1.00 129.28 477 TRP C N 1
ATOM 7521 C CA . TRP C 1 478 ? -21.142 80.954 13.900 1.00 121.74 477 TRP C CA 1
ATOM 7522 C C . TRP C 1 478 ? -20.695 81.622 12.607 1.00 118.14 477 TRP C C 1
ATOM 7523 O O . TRP C 1 478 ? -21.438 81.643 11.632 1.00 109.93 477 TRP C O 1
ATOM 7534 N N . LYS C 1 479 ? -19.489 82.183 12.609 1.00 116.57 478 LYS C N 1
ATOM 7535 C CA . LYS C 1 479 ? -18.912 82.758 11.399 1.00 114.98 478 LYS C CA 1
ATOM 7536 C C . LYS C 1 479 ? -18.624 81.669 10.368 1.00 115.23 478 LYS C C 1
ATOM 7537 O O . LYS C 1 479 ? -18.854 81.857 9.172 1.00 107.47 478 LYS C O 1
ATOM 7543 N N . SER C 1 480 ? -18.121 80.532 10.840 1.00 117.99 479 SER C N 1
ATOM 7544 C CA . SER C 1 480 ? -17.828 79.396 9.971 1.00 118.81 479 SER C CA 1
ATOM 7545 C C . SER C 1 480 ? -19.112 78.790 9.412 1.00 113.32 479 SER C C 1
ATOM 7546 O O . SER C 1 480 ? -19.184 78.441 8.234 1.00 112.77 479 SER C O 1
ATOM 7549 N N . VAL C 1 481 ? -20.117 78.663 10.270 1.00 108.90 480 VAL C N 1
ATOM 7550 C CA . VAL C 1 481 ? -21.423 78.153 9.866 1.00 98.82 480 VAL C CA 1
ATOM 7551 C C . VAL C 1 481 ? -22.071 79.107 8.863 1.00 90.18 480 VAL C C 1
ATOM 7552 O O . VAL C 1 481 ? -22.740 78.683 7.919 1.00 88.58 480 VAL C O 1
ATOM 7556 N N . LEU C 1 482 ? -21.839 80.400 9.066 1.00 96.43 481 LEU C N 1
ATOM 7557 C CA . LEU C 1 482 ? -22.395 81.443 8.214 1.00 100.68 481 LEU C CA 1
ATOM 7558 C C . LEU C 1 482 ? -21.761 81.409 6.827 1.00 108.88 481 LEU C C 1
ATOM 7559 O O . LEU C 1 482 ? -22.458 81.460 5.814 1.00 118.16 481 LEU C O 1
ATOM 7564 N N . SER C 1 483 ? -20.434 81.330 6.795 1.00 102.09 482 SER C N 1
ATOM 7565 C CA . SER C 1 483 ? -19.678 81.374 5.545 1.00 94.13 482 SER C CA 1
ATOM 7566 C C . SER C 1 483 ? -20.015 80.232 4.588 1.00 92.26 482 SER C C 1
ATOM 7567 O O . SER C 1 483 ? -19.952 80.398 3.369 1.00 99.66 482 SER C O 1
ATOM 7570 N N . GLU C 1 484 ? -20.375 79.079 5.142 1.00 77.95 483 GLU C N 1
ATOM 7571 C CA . GLU C 1 484 ? -20.705 77.907 4.334 1.00 77.70 483 GLU C CA 1
ATOM 7572 C C . GLU C 1 484 ? -21.967 78.102 3.499 1.00 76.17 483 GLU C C 1
ATOM 7573 O O . GLU C 1 484 ? -22.207 77.368 2.541 1.00 92.75 483 GLU C O 1
ATOM 7579 N N . VAL C 1 485 ? -22.770 79.091 3.871 1.00 73.45 484 VAL C N 1
ATOM 7580 C CA . VAL C 1 485 ? -24.035 79.354 3.199 1.00 71.60 484 VAL C CA 1
ATOM 7581 C C . VAL C 1 485 ? -23.965 80.729 2.530 1.00 72.55 484 VAL C C 1
ATOM 7582 O O . VAL C 1 485 ? -24.722 81.037 1.607 1.00 72.34 484 VAL C O 1
ATOM 7586 N N . ASP C 1 486 ? -23.010 81.538 2.977 1.00 74.16 485 ASP C N 1
ATOM 7587 C CA . ASP C 1 486 ? -22.856 82.899 2.478 1.00 78.42 485 ASP C CA 1
ATOM 7588 C C . ASP C 1 486 ? -22.282 82.902 1.062 1.00 84.96 485 ASP C C 1
ATOM 7589 O O . ASP C 1 486 ? -21.068 82.837 0.867 1.00 83.84 485 ASP C O 1
ATOM 7594 N N . LYS C 1 487 ? -23.177 82.976 0.080 1.00 89.38 486 LYS C N 1
ATOM 7595 C CA . LYS C 1 487 ? -22.810 82.874 -1.330 1.00 95.19 486 LYS C CA 1
ATOM 7596 C C . LYS C 1 487 ? -21.987 84.056 -1.840 1.00 110.05 486 LYS C C 1
ATOM 7597 O O . LYS C 1 487 ? -20.910 83.867 -2.406 1.00 128.66 486 LYS C O 1
ATOM 7599 N N . ASN C 1 488 ? -22.493 85.270 -1.645 1.00 101.07 487 ASN C N 1
ATOM 7600 C CA . ASN C 1 488 ? -21.832 86.458 -2.181 1.00 106.27 487 ASN C CA 1
ATOM 7601 C C . ASN C 1 488 ? -20.792 87.044 -1.227 1.00 107.54 487 ASN C C 1
ATOM 7602 O O . ASN C 1 488 ? -20.237 88.113 -1.481 1.00 111.68 487 ASN C O 1
ATOM 7607 N N . ASN C 1 489 ? -20.551 86.336 -0.127 1.00 110.24 488 ASN C N 1
ATOM 7608 C CA . ASN C 1 489 ? -19.486 86.670 0.818 1.00 114.33 488 ASN C CA 1
ATOM 7609 C C . ASN C 1 489 ? -19.595 88.069 1.429 1.00 119.96 488 ASN C C 1
ATOM 7610 O O . ASN C 1 489 ? -18.581 88.722 1.674 1.00 123.59 488 ASN C O 1
ATOM 7615 N N . ASP C 1 490 ? -20.818 88.532 1.671 1.00 115.07 489 ASP C N 1
ATOM 7616 C CA . ASP C 1 490 ? -21.007 89.812 2.350 1.00 106.49 489 ASP C CA 1
ATOM 7617 C C . ASP C 1 490 ? -20.876 89.670 3.867 1.00 106.44 489 ASP C C 1
ATOM 7618 O O . ASP C 1 490 ? -20.751 90.663 4.583 1.00 115.45 489 ASP C O 1
ATOM 7623 N N . GLY C 1 491 ? -20.908 88.431 4.350 1.00 98.99 490 GLY C N 1
ATOM 7624 C CA . GLY C 1 491 ? -20.755 88.159 5.769 1.00 97.25 490 GLY C CA 1
ATOM 7625 C C . GLY C 1 491 ? -22.083 87.949 6.473 1.00 99.26 490 GLY C C 1
ATOM 7626 O O . GLY C 1 491 ? -22.129 87.732 7.685 1.00 98.99 490 GLY C O 1
ATOM 7627 N N . GLU C 1 492 ? -23.167 88.020 5.706 1.00 102.44 491 GLU C N 1
ATOM 7628 C CA . GLU C 1 492 ? -24.514 87.850 6.243 1.00 92.90 491 GLU C CA 1
ATOM 7629 C C . GLU C 1 492 ? -25.343 86.946 5.331 1.00 90.80 491 GLU C C 1
ATOM 7630 O O . GLU C 1 492 ? -24.888 86.555 4.258 1.00 92.03 491 GLU C O 1
ATOM 7636 N N . VAL C 1 493 ? -26.548 86.596 5.767 1.00 79.39 492 VAL C N 1
ATOM 7637 C CA . VAL C 1 493 ? -27.426 85.759 4.954 1.00 73.86 492 VAL C CA 1
ATOM 7638 C C . VAL C 1 493 ? -28.705 86.481 4.556 1.00 74.88 492 VAL C C 1
ATOM 7639 O O . VAL C 1 493 ? -29.591 86.697 5.382 1.00 81.23 492 VAL C O 1
ATOM 7643 N N . ASP C 1 494 ? -28.795 86.853 3.284 1.00 78.48 493 ASP C N 1
ATOM 7644 C CA . ASP C 1 494 ? -30.012 87.450 2.753 1.00 85.86 493 ASP C CA 1
ATOM 7645 C C . ASP C 1 494 ? -31.028 86.348 2.473 1.00 79.40 493 ASP C C 1
ATOM 7646 O O . ASP C 1 494 ? -30.702 85.163 2.562 1.00 72.82 493 ASP C O 1
ATOM 7651 N N . PHE C 1 495 ? -32.256 86.735 2.147 1.00 80.95 494 PHE C N 1
ATOM 7652 C CA . PHE C 1 495 ? -33.326 85.762 1.951 1.00 74.15 494 PHE C CA 1
ATOM 7653 C C . PHE C 1 495 ? -33.044 84.823 0.783 1.00 75.89 494 PHE C C 1
ATOM 7654 O O . PHE C 1 495 ? -33.431 83.655 0.811 1.00 80.71 494 PHE C O 1
ATOM 7662 N N . ASP C 1 496 ? -32.374 85.342 -0.241 1.00 79.24 495 ASP C N 1
ATOM 7663 C CA . ASP C 1 496 ? -32.029 84.545 -1.411 0.18 82.25 495 ASP C CA 1
ATOM 7664 C C . ASP C 1 496 ? -31.142 83.361 -1.041 1.00 89.06 495 ASP C C 1
ATOM 7665 O O . ASP C 1 496 ? -31.439 82.226 -1.397 1.00 94.57 495 ASP C O 1
ATOM 7667 N N . GLU C 1 497 ? -30.066 83.630 -0.309 1.00 84.36 496 GLU C N 1
ATOM 7668 C CA . GLU C 1 497 ? -29.127 82.586 0.090 1.00 84.78 496 GLU C CA 1
ATOM 7669 C C . GLU C 1 497 ? -29.742 81.623 1.102 1.00 88.30 496 GLU C C 1
ATOM 7670 O O . GLU C 1 497 ? -29.402 80.445 1.129 1.00 99.74 496 GLU C O 1
ATOM 7676 N N . PHE C 1 498 ? -30.629 82.141 1.946 1.00 87.14 497 PHE C N 1
ATOM 7677 C CA . PHE C 1 498 ? -31.360 81.329 2.917 1.00 82.34 497 PHE C CA 1
ATOM 7678 C C . PHE C 1 498 ? -32.247 80.305 2.206 1.00 77.02 497 PHE C C 1
ATOM 7679 O O . PHE C 1 498 ? -32.169 79.092 2.456 1.00 81.29 497 PHE C O 1
ATOM 7687 N N . GLN C 1 499 ? -33.078 80.816 1.304 1.00 79.00 498 GLN C N 1
ATOM 7688 C CA . GLN C 1 499 ? -33.989 80.005 0.506 1.00 89.67 498 GLN C CA 1
ATOM 7689 C C . GLN C 1 499 ? -33.226 78.990 -0.342 1.00 99.41 498 GLN C C 1
ATOM 7690 O O . GLN C 1 499 ? -33.598 77.818 -0.414 1.00 97.01 498 GLN C O 1
ATOM 7696 N N . GLN C 1 500 ? -32.158 79.458 -0.982 1.00 104.03 499 GLN C N 1
ATOM 7697 C CA . GLN C 1 500 ? -31.277 78.614 -1.783 1.00 99.37 499 GLN C CA 1
ATOM 7698 C C . GLN C 1 500 ? -30.642 77.516 -0.937 1.00 87.78 499 GLN C C 1
ATOM 7699 O O . GLN C 1 500 ? -30.429 76.397 -1.404 1.00 75.77 499 GLN C O 1
ATOM 7705 N N . MET C 1 501 ? -30.348 77.850 0.314 1.00 88.64 500 MET C N 1
ATOM 7706 C CA . MET C 1 501 ? -29.757 76.906 1.252 1.00 87.32 500 MET C CA 1
ATOM 7707 C C . MET C 1 501 ? -30.737 75.795 1.589 1.00 84.88 500 MET C C 1
ATOM 7708 O O . MET C 1 501 ? -30.381 74.617 1.580 1.00 89.70 500 MET C O 1
ATOM 7713 N N . LEU C 1 502 ? -31.974 76.178 1.889 1.00 72.34 501 LEU C N 1
ATOM 7714 C CA . LEU C 1 502 ? -32.982 75.200 2.286 1.00 67.57 501 LEU C CA 1
ATOM 7715 C C . LEU C 1 502 ? -33.608 74.413 1.126 1.00 67.17 501 LEU C C 1
ATOM 7716 O O . LEU C 1 502 ? -34.161 73.335 1.343 1.00 81.77 501 LEU C O 1
ATOM 7721 N N . LEU C 1 503 ? -33.514 74.930 -0.098 1.00 66.13 502 LEU C N 1
ATOM 7722 C CA . LEU C 1 503 ? -34.121 74.255 -1.253 1.00 79.80 502 LEU C CA 1
ATOM 7723 C C . LEU C 1 503 ? -33.147 73.732 -2.309 1.00 85.68 502 LEU C C 1
ATOM 7724 O O . LEU C 1 503 ? -32.970 72.519 -2.444 1.00 91.25 502 LEU C O 1
ATOM 7729 N N . LYS C 1 504 ? -32.487 74.659 -3.001 1.00 82.23 503 LYS C N 1
ATOM 7730 C CA . LYS C 1 504 ? -31.567 74.373 -4.109 1.00 86.67 503 LYS C CA 1
ATOM 7731 C C . LYS C 1 504 ? -31.215 75.683 -4.800 1.00 91.16 503 LYS C C 1
ATOM 7732 O O . LYS C 1 504 ? -32.089 76.423 -5.255 1.00 82.70 503 LYS C O 1
ATOM 7734 N N . LEU C 1 505 ? -29.914 75.952 -4.872 1.00 98.24 504 LEU C N 1
ATOM 7735 C CA . LEU C 1 505 ? -29.399 77.253 -5.283 1.00 113.35 504 LEU C CA 1
ATOM 7736 C C . LEU C 1 505 ? -29.427 77.407 -6.803 1.00 123.89 504 LEU C C 1
ATOM 7737 O O . LEU C 1 505 ? -30.500 77.400 -7.407 1.00 132.99 504 LEU C O 1
ATOM 7742 N N . CYS C 1 506 ? -28.250 77.539 -7.407 1.00 122.02 505 CYS C N 1
ATOM 7743 C CA . CYS C 1 506 ? -28.106 77.751 -8.846 1.00 136.16 505 CYS C CA 1
ATOM 7744 C C . CYS C 1 506 ? -29.002 78.878 -9.357 1.00 140.22 505 CYS C C 1
ATOM 7745 O O . CYS C 1 506 ? -29.279 79.838 -8.637 1.00 134.47 505 CYS C O 1
ATOM 7748 N N . GLN D 2 2 ? -42.293 87.202 32.345 1.00 94.71 2 GLN D N 1
ATOM 7749 C CA . GLN D 2 2 ? -40.948 86.834 32.770 1.00 98.64 2 GLN D CA 1
ATOM 7750 C C . GLN D 2 2 ? -40.824 85.309 32.763 1.00 95.46 2 GLN D C 1
ATOM 7751 O O . GLN D 2 2 ? -41.287 84.634 33.672 1.00 107.20 2 GLN D O 1
ATOM 7757 N N . VAL D 2 3 ? -40.172 84.761 31.745 1.00 92.13 3 VAL D N 1
ATOM 7758 C CA . VAL D 2 3 ? -40.119 83.310 31.602 1.00 90.39 3 VAL D CA 1
ATOM 7759 C C . VAL D 2 3 ? -38.703 82.766 31.703 1.00 87.96 3 VAL D C 1
ATOM 7760 O O . VAL D 2 3 ? -37.841 83.081 30.882 1.00 95.86 3 VAL D O 1
ATOM 7764 N N . GLN D 2 4 ? -38.475 81.947 32.728 1.00 78.02 4 GLN D N 1
ATOM 7765 C CA . GLN D 2 4 ? -37.149 81.399 32.983 1.00 83.74 4 GLN D CA 1
ATOM 7766 C C . GLN D 2 4 ? -37.171 80.192 33.919 1.00 86.29 4 GLN D C 1
ATOM 7767 O O . GLN D 2 4 ? -38.162 79.935 34.606 1.00 85.32 4 GLN D O 1
ATOM 7773 N N . LEU D 2 5 ? -36.059 79.461 33.938 1.00 89.36 5 LEU D N 1
ATOM 7774 C CA . LEU D 2 5 ? -35.868 78.339 34.848 1.00 79.62 5 LEU D CA 1
ATOM 7775 C C . LEU D 2 5 ? -34.784 78.670 35.870 1.00 84.01 5 LEU D C 1
ATOM 7776 O O . LEU D 2 5 ? -33.732 79.201 35.515 1.00 101.51 5 LEU D O 1
ATOM 7781 N N . VAL D 2 6 ? -35.041 78.358 37.136 1.00 84.49 6 VAL D N 1
ATOM 7782 C CA . VAL D 2 6 ? -34.081 78.641 38.199 1.00 92.87 6 VAL D CA 1
ATOM 7783 C C . VAL D 2 6 ? -33.618 77.353 38.874 1.00 105.91 6 VAL D C 1
ATOM 7784 O O . VAL D 2 6 ? -34.429 76.488 39.196 1.00 111.52 6 VAL D O 1
ATOM 7788 N N . GLU D 2 7 ? -32.313 77.234 39.094 1.00 111.89 7 GLU D N 1
ATOM 7789 C CA . GLU D 2 7 ? -31.745 76.027 39.682 1.00 115.26 7 GLU D CA 1
ATOM 7790 C C . GLU D 2 7 ? -31.267 76.254 41.115 1.00 120.04 7 GLU D C 1
ATOM 7791 O O . GLU D 2 7 ? -30.731 77.312 41.444 1.00 133.51 7 GLU D O 1
ATOM 7797 N N . THR D 2 8 ? -31.478 75.250 41.962 1.00 109.95 8 THR D N 1
ATOM 7798 C CA . THR D 2 8 ? -31.017 75.280 43.347 1.00 117.65 8 THR D CA 1
ATOM 7799 C C . THR D 2 8 ? -30.450 73.923 43.753 1.00 120.57 8 THR D C 1
ATOM 7800 O O . THR D 2 8 ? -30.691 72.917 43.083 1.00 117.90 8 THR D O 1
ATOM 7804 N N . GLY D 2 9 ? -29.721 73.896 44.866 1.00 99.78 9 GLY D N 1
ATOM 7805 C CA . GLY D 2 9 ? -29.152 72.659 45.373 1.00 119.38 9 GLY D CA 1
ATOM 7806 C C . GLY D 2 9 ? -27.644 72.536 45.244 1.00 133.96 9 GLY D C 1
ATOM 7807 O O . GLY D 2 9 ? -27.077 71.486 45.546 1.00 138.75 9 GLY D O 1
ATOM 7808 N N . GLY D 2 10 ? -26.989 73.602 44.793 1.00 142.21 10 GLY D N 1
ATOM 7809 C CA . GLY D 2 10 ? -25.543 73.593 44.658 1.00 151.88 10 GLY D CA 1
ATOM 7810 C C . GLY D 2 10 ? -24.825 73.589 45.996 1.00 161.95 10 GLY D C 1
ATOM 7811 O O . GLY D 2 10 ? -25.216 74.297 46.924 1.00 163.84 10 GLY D O 1
ATOM 7812 N N . GLY D 2 11 ? -23.768 72.787 46.091 1.00 170.44 11 GLY D N 1
ATOM 7813 C CA . GLY D 2 11 ? -22.987 72.686 47.312 1.00 174.29 11 GLY D CA 1
ATOM 7814 C C . GLY D 2 11 ? -21.719 71.871 47.135 1.00 177.37 11 GLY D C 1
ATOM 7815 O O . GLY D 2 11 ? -21.420 71.402 46.037 1.00 181.03 11 GLY D O 1
ATOM 7816 N N . LEU D 2 12 ? -20.971 71.703 48.222 1.00 171.72 12 LEU D N 1
ATOM 7817 C CA . LEU D 2 12 ? -19.767 70.877 48.213 1.00 160.42 12 LEU D CA 1
ATOM 7818 C C . LEU D 2 12 ? -20.027 69.501 48.818 1.00 153.51 12 LEU D C 1
ATOM 7819 O O . LEU D 2 12 ? -20.601 69.391 49.902 1.00 150.45 12 LEU D O 1
ATOM 7824 N N . VAL D 2 13 ? -19.602 68.453 48.117 1.00 150.14 13 VAL D N 1
ATOM 7825 C CA . VAL D 2 13 ? -19.840 67.089 48.576 1.00 147.78 13 VAL D CA 1
ATOM 7826 C C . VAL D 2 13 ? -18.636 66.176 48.343 1.00 154.00 13 VAL D C 1
ATOM 7827 O O . VAL D 2 13 ? -17.866 66.367 47.401 1.00 155.52 13 VAL D O 1
ATOM 7831 N N . GLN D 2 14 ? -18.487 65.184 49.216 1.00 159.46 14 GLN D N 1
ATOM 7832 C CA . GLN D 2 14 ? -17.433 64.179 49.103 1.00 172.15 14 GLN D CA 1
ATOM 7833 C C . GLN D 2 14 ? -17.725 63.194 47.972 1.00 180.34 14 GLN D C 1
ATOM 7834 O O . GLN D 2 14 ? -18.874 63.054 47.556 1.00 174.61 14 GLN D O 1
ATOM 7840 N N . PRO D 2 15 ? -16.682 62.515 47.463 1.00 194.72 15 PRO D N 1
ATOM 7841 C CA . PRO D 2 15 ? -16.905 61.488 46.439 1.00 197.42 15 PRO D CA 1
ATOM 7842 C C . PRO D 2 15 ? -17.799 60.361 46.943 1.00 198.27 15 PRO D C 1
ATOM 7843 O O . PRO D 2 15 ? -17.754 60.019 48.124 1.00 204.40 15 PRO D O 1
ATOM 7847 N N . GLY D 2 16 ? -18.602 59.792 46.050 1.00 193.56 16 GLY D N 1
ATOM 7848 C CA . GLY D 2 16 ? -19.473 58.688 46.405 1.00 186.66 16 GLY D CA 1
ATOM 7849 C C . GLY D 2 16 ? -20.741 59.111 47.124 1.00 175.28 16 GLY D C 1
ATOM 7850 O O . GLY D 2 16 ? -21.598 58.277 47.416 1.00 166.55 16 GLY D O 1
ATOM 7851 N N . GLU D 2 17 ? -20.868 60.404 47.409 1.00 179.84 17 GLU D N 1
ATOM 7852 C CA . GLU D 2 17 ? -22.067 60.918 48.063 1.00 180.01 17 GLU D CA 1
ATOM 7853 C C . GLU D 2 17 ? -23.217 61.070 47.077 1.00 183.70 17 GLU D C 1
ATOM 7854 O O . GLU D 2 17 ? -23.116 60.678 45.914 1.00 180.93 17 GLU D O 1
ATOM 7860 N N . SER D 2 18 ? -24.311 61.648 47.558 1.00 146.84 18 SER D N 1
ATOM 7861 C CA . SER D 2 18 ? -25.490 61.878 46.737 1.00 147.05 18 SER D CA 1
ATOM 7862 C C . SER D 2 18 ? -25.988 63.304 46.931 1.00 138.70 18 SER D C 1
ATOM 7863 O O . SER D 2 18 ? -25.891 63.856 48.027 1.00 139.57 18 SER D O 1
ATOM 7866 N N . LEU D 2 19 ? -26.521 63.901 45.870 1.00 128.27 19 LEU D N 1
ATOM 7867 C CA . LEU D 2 19 ? -27.013 65.272 45.954 1.00 115.49 19 LEU D CA 1
ATOM 7868 C C . LEU D 2 19 ? -28.287 65.422 45.129 1.00 112.26 19 LEU D C 1
ATOM 7869 O O . LEU D 2 19 ? -28.505 64.689 44.166 1.00 117.30 19 LEU D O 1
ATOM 7874 N N . ARG D 2 20 ? -29.123 66.380 45.512 1.00 113.16 20 ARG D N 1
ATOM 7875 C CA . ARG D 2 20 ? -30.406 66.586 44.860 1.00 116.89 20 ARG D CA 1
ATOM 7876 C C . ARG D 2 20 ? -30.502 67.993 44.279 1.00 115.71 20 ARG D C 1
ATOM 7877 O O . ARG D 2 20 ? -30.360 68.982 45.000 1.00 109.01 20 ARG D O 1
ATOM 7885 N N . LEU D 2 21 ? -30.742 68.079 42.974 1.00 120.45 21 LEU D N 1
ATOM 7886 C CA . LEU D 2 21 ? -30.823 69.373 42.306 1.00 116.39 21 LEU D CA 1
ATOM 7887 C C . LEU D 2 21 ? -32.267 69.709 41.949 1.00 111.73 21 LEU D C 1
ATOM 7888 O O . LEU D 2 21 ? -33.051 68.821 41.611 1.00 109.71 21 LEU D O 1
ATOM 7893 N N . SER D 2 22 ? -32.611 70.991 42.015 1.00 106.21 22 SER D N 1
ATOM 7894 C CA . SER D 2 22 ? -33.981 71.418 41.746 1.00 106.16 22 SER D CA 1
ATOM 7895 C C . SER D 2 22 ? -34.055 72.486 40.659 1.00 104.09 22 SER D C 1
ATOM 7896 O O . SER D 2 22 ? -33.214 73.379 40.599 1.00 102.20 22 SER D O 1
ATOM 7899 N N . CYS D 2 23 ? -35.062 72.382 39.798 1.00 102.81 23 CYS D N 1
ATOM 7900 C CA . CYS D 2 23 ? -35.303 73.384 38.763 1.00 93.07 23 CYS D CA 1
ATOM 7901 C C . CYS D 2 23 ? -36.756 73.850 38.772 1.00 87.37 23 CYS D C 1
ATOM 7902 O O . CYS D 2 23 ? -37.666 73.057 38.553 1.00 85.11 23 CYS D O 1
ATOM 7905 N N . VAL D 2 24 ? -36.976 75.138 39.012 1.00 78.08 24 VAL D N 1
ATOM 7906 C CA . VAL D 2 24 ? -38.333 75.671 39.051 1.00 76.82 24 VAL D CA 1
ATOM 7907 C C . VAL D 2 24 ? -38.606 76.567 37.846 1.00 63.34 24 VAL D C 1
ATOM 7908 O O . VAL D 2 24 ? -37.741 77.328 37.420 1.00 61.15 24 VAL D O 1
ATOM 7912 N N . ALA D 2 25 ? -39.817 76.473 37.304 1.00 63.44 25 ALA D N 1
ATOM 7913 C CA . ALA D 2 25 ? -40.211 77.285 36.160 1.00 69.06 25 ALA D CA 1
ATOM 7914 C C . ALA D 2 25 ? -41.021 78.495 36.603 1.00 81.38 25 ALA D C 1
ATOM 7915 O O . ALA D 2 25 ? -42.097 78.351 37.185 1.00 87.28 25 ALA D O 1
ATOM 7917 N N . SER D 2 26 ? -40.505 79.688 36.326 1.00 75.68 26 SER D N 1
ATOM 7918 C CA . SER D 2 26 ? -41.240 80.908 36.637 1.00 74.41 26 SER D CA 1
ATOM 7919 C C . SER D 2 26 ? -41.644 81.635 35.363 1.00 87.07 26 SER D C 1
ATOM 7920 O O . SER D 2 26 ? -40.810 81.886 34.488 1.00 105.79 26 SER D O 1
ATOM 7923 N N . GLY D 2 27 ? -42.924 81.982 35.271 1.00 90.55 27 GLY D N 1
ATOM 7924 C CA . GLY D 2 27 ? -43.451 82.668 34.106 1.00 91.09 27 GLY D CA 1
ATOM 7925 C C . GLY D 2 27 ? -44.200 81.775 33.142 1.00 92.53 27 GLY D C 1
ATOM 7926 O O . GLY D 2 27 ? -44.900 82.258 32.253 1.00 102.02 27 GLY D O 1
ATOM 7927 N N . PHE D 2 28 ? -44.051 80.467 33.316 1.00 87.42 28 PHE D N 1
ATOM 7928 C CA . PHE D 2 28 ? -44.751 79.506 32.477 1.00 86.92 28 PHE D CA 1
ATOM 7929 C C . PHE D 2 28 ? -44.876 78.180 33.215 1.00 86.59 28 PHE D C 1
ATOM 7930 O O . PHE D 2 28 ? -44.213 77.961 34.229 1.00 87.33 28 PHE D O 1
ATOM 7938 N N . THR D 2 29 ? -45.726 77.296 32.707 1.00 86.61 29 THR D N 1
ATOM 7939 C CA . THR D 2 29 ? -45.922 75.999 33.339 1.00 92.17 29 THR D CA 1
ATOM 7940 C C . THR D 2 29 ? -45.224 74.889 32.562 1.00 97.19 29 THR D C 1
ATOM 7941 O O . THR D 2 29 ? -45.047 74.980 31.347 1.00 94.77 29 THR D O 1
ATOM 7945 N N . LEU D 2 30 ? -44.832 73.840 33.276 1.00 92.55 30 LEU D N 1
ATOM 7946 C CA . LEU D 2 30 ? -44.152 72.705 32.667 1.00 77.79 30 LEU D CA 1
ATOM 7947 C C . LEU D 2 30 ? -45.144 71.659 32.171 1.00 81.87 30 LEU D C 1
ATOM 7948 O O . LEU D 2 30 ? -44.749 70.570 31.757 1.00 78.58 30 LEU D O 1
ATOM 7953 N N . ASP D 2 31 ? -46.430 71.998 32.223 1.00 88.67 31 ASP D N 1
ATOM 7954 C CA . ASP D 2 31 ? -47.505 71.063 31.893 1.00 96.09 31 ASP D CA 1
ATOM 7955 C C . ASP D 2 31 ? -47.341 70.462 30.499 1.00 103.04 31 ASP D C 1
ATOM 7956 O O . ASP D 2 31 ? -47.563 69.268 30.297 1.00 107.75 31 ASP D O 1
ATOM 7958 N N . HIS D 2 32 ? -46.947 71.295 29.542 1.00 97.27 32 HIS D N 1
ATOM 7959 C CA . HIS D 2 32 ? -46.758 70.847 28.169 1.00 90.25 32 HIS D CA 1
ATOM 7960 C C . HIS D 2 32 ? -45.288 70.905 27.784 1.00 90.42 32 HIS D C 1
ATOM 7961 O O . HIS D 2 32 ? -44.945 70.888 26.602 1.00 82.56 32 HIS D O 1
ATOM 7968 N N . SER D 2 33 ? -44.419 70.970 28.786 1.00 87.49 33 SER D N 1
ATOM 7969 C CA . SER D 2 33 ? -42.993 71.094 28.528 1.00 84.93 33 SER D CA 1
ATOM 7970 C C . SER D 2 33 ? -42.238 69.816 28.855 1.00 89.08 33 SER D C 1
ATOM 7971 O O . SER D 2 33 ? -42.438 69.204 29.904 1.00 96.53 33 SER D O 1
ATOM 7974 N N . ALA D 2 34 ? -41.362 69.428 27.939 1.00 82.14 34 ALA D N 1
ATOM 7975 C CA . ALA D 2 34 ? -40.375 68.397 28.196 1.00 81.92 34 ALA D CA 1
ATOM 7976 C C . ALA D 2 34 ? -39.100 69.071 28.671 1.00 76.95 34 ALA D C 1
ATOM 7977 O O . ALA D 2 34 ? -38.566 69.962 28.000 1.00 76.40 34 ALA D O 1
ATOM 7979 N N . VAL D 2 35 ? -38.618 68.649 29.833 1.00 81.42 35 VAL D N 1
ATOM 7980 C CA . VAL D 2 35 ? -37.480 69.308 30.458 1.00 78.95 35 VAL D CA 1
ATOM 7981 C C . VAL D 2 35 ? -36.269 68.389 30.506 1.00 84.37 35 VAL D C 1
ATOM 7982 O O . VAL D 2 35 ? -36.381 67.204 30.831 1.00 90.38 35 VAL D O 1
ATOM 7986 N N . GLY D 2 36 ? -35.113 68.944 30.165 1.00 79.67 36 GLY D N 1
ATOM 7987 C CA . GLY D 2 36 ? -33.881 68.187 30.169 1.00 78.20 36 GLY D CA 1
ATOM 7988 C C . GLY D 2 36 ? -32.796 68.817 31.015 1.00 78.37 36 GLY D C 1
ATOM 7989 O O . GLY D 2 36 ? -32.700 70.043 31.119 1.00 81.24 36 GLY D O 1
ATOM 7990 N N . TRP D 2 37 ? -31.979 67.960 31.619 1.00 85.55 37 TRP D N 1
ATOM 7991 C CA . TRP D 2 37 ? -30.815 68.382 32.382 1.00 92.35 37 TRP D CA 1
ATOM 7992 C C . TRP D 2 37 ? -29.542 68.287 31.548 1.00 94.45 37 TRP D C 1
ATOM 7993 O O . TRP D 2 37 ? -29.356 67.338 30.774 1.00 89.82 37 TRP D O 1
ATOM 8004 N N . PHE D 2 38 ? -28.697 69.304 31.709 1.00 86.84 38 PHE D N 1
ATOM 8005 C CA . PHE D 2 38 ? -27.412 69.440 31.033 1.00 82.96 38 PHE D CA 1
ATOM 8006 C C . PHE D 2 38 ? -26.300 69.784 32.026 1.00 88.04 38 PHE D C 1
ATOM 8007 O O . PHE D 2 38 ? -26.524 70.495 33.011 1.00 99.10 38 PHE D O 1
ATOM 8015 N N . ARG D 2 39 ? -25.102 69.280 31.748 1.00 91.20 39 ARG D N 1
ATOM 8016 C CA . ARG D 2 39 ? -23.902 69.601 32.517 1.00 97.17 39 ARG D CA 1
ATOM 8017 C C . ARG D 2 39 ? -22.868 70.251 31.609 1.00 110.10 39 ARG D C 1
ATOM 8018 O O . ARG D 2 39 ? -22.611 69.755 30.512 1.00 110.25 39 ARG D O 1
ATOM 8026 N N . GLN D 2 40 ? -22.271 71.356 32.047 1.00 117.98 40 GLN D N 1
ATOM 8027 C CA . GLN D 2 40 ? -21.244 71.980 31.217 1.00 125.55 40 GLN D CA 1
ATOM 8028 C C . GLN D 2 40 ? -19.888 72.035 31.914 1.00 126.74 40 GLN D C 1
ATOM 8029 O O . GLN D 2 40 ? -19.753 72.590 33.004 1.00 125.99 40 GLN D O 1
ATOM 8035 N N . VAL D 2 41 ? -18.884 71.466 31.254 1.00 131.03 41 VAL D N 1
ATOM 8036 C CA . VAL D 2 41 ? -17.498 71.555 31.697 1.00 131.55 41 VAL D CA 1
ATOM 8037 C C . VAL D 2 41 ? -16.822 72.773 31.076 1.00 142.07 41 VAL D C 1
ATOM 8038 O O . VAL D 2 41 ? -17.151 73.158 29.955 1.00 145.26 41 VAL D O 1
ATOM 8040 N N . PRO D 2 42 ? -15.889 73.399 31.815 1.00 150.88 42 PRO D N 1
ATOM 8041 C CA . PRO D 2 42 ? -15.223 74.624 31.352 1.00 159.24 42 PRO D CA 1
ATOM 8042 C C . PRO D 2 42 ? -14.542 74.470 29.992 1.00 167.94 42 PRO D C 1
ATOM 8043 O O . PRO D 2 42 ? -13.763 73.536 29.803 1.00 166.72 42 PRO D O 1
ATOM 8047 N N . GLY D 2 43 ? -14.836 75.375 29.061 1.00 179.40 43 GLY D N 1
ATOM 8048 C CA . GLY D 2 43 ? -14.211 75.336 27.750 1.00 188.00 43 GLY D CA 1
ATOM 8049 C C . GLY D 2 43 ? -14.787 74.239 26.876 1.00 189.15 43 GLY D C 1
ATOM 8050 O O . GLY D 2 43 ? -14.199 73.866 25.861 1.00 194.62 43 GLY D O 1
ATOM 8051 N N . LYS D 2 44 ? -15.949 73.730 27.271 1.00 179.00 44 LYS D N 1
ATOM 8052 C CA . LYS D 2 44 ? -16.576 72.608 26.584 1.00 168.18 44 LYS D CA 1
ATOM 8053 C C . LYS D 2 44 ? -18.044 72.861 26.240 1.00 169.56 44 LYS D C 1
ATOM 8054 O O . LYS D 2 44 ? -18.719 73.668 26.884 1.00 163.43 44 LYS D O 1
ATOM 8060 N N . GLU D 2 45 ? -18.515 72.175 25.201 1.00 185.74 45 GLU D N 1
ATOM 8061 C CA . GLU D 2 45 ? -19.882 72.302 24.711 1.00 189.18 45 GLU D CA 1
ATOM 8062 C C . GLU D 2 45 ? -20.884 71.749 25.713 1.00 181.08 45 GLU D C 1
ATOM 8063 O O . GLU D 2 45 ? -20.564 70.830 26.471 1.00 180.95 45 GLU D O 1
ATOM 8069 N N . ARG D 2 46 ? -22.089 72.315 25.723 1.00 168.63 46 ARG D N 1
ATOM 8070 C CA . ARG D 2 46 ? -23.114 71.850 26.644 1.00 152.86 46 ARG D CA 1
ATOM 8071 C C . ARG D 2 46 ? -23.448 70.412 26.285 1.00 148.75 46 ARG D C 1
ATOM 8072 O O . ARG D 2 46 ? -23.626 70.078 25.114 1.00 153.77 46 ARG D O 1
ATOM 8080 N N . GLU D 2 47 ? -23.530 69.566 27.301 1.00 135.70 47 GLU D N 1
ATOM 8081 C CA . GLU D 2 47 ? -23.745 68.146 27.089 1.00 130.03 47 GLU D CA 1
ATOM 8082 C C . GLU D 2 47 ? -25.091 67.715 27.644 1.00 120.13 47 GLU D C 1
ATOM 8083 O O . GLU D 2 47 ? -25.444 68.060 28.772 1.00 114.08 47 GLU D O 1
ATOM 8089 N N . LYS D 2 48 ? -25.848 66.973 26.844 1.00 115.59 48 LYS D N 1
ATOM 8090 C CA . LYS D 2 48 ? -27.122 66.448 27.305 1.00 110.33 48 LYS D CA 1
ATOM 8091 C C . LYS D 2 48 ? -26.878 65.476 28.454 1.00 116.18 48 LYS D C 1
ATOM 8092 O O . LYS D 2 48 ? -25.983 64.635 28.382 1.00 119.42 48 LYS D O 1
ATOM 8098 N N . LEU D 2 49 ? -27.666 65.601 29.516 1.00 112.93 49 LEU D N 1
ATOM 8099 C CA . LEU D 2 49 ? -27.585 64.669 30.636 1.00 106.42 49 LEU D CA 1
ATOM 8100 C C . LEU D 2 49 ? -28.816 63.788 30.673 1.00 107.26 49 LEU D C 1
ATOM 8101 O O . LEU D 2 49 ? -28.726 62.569 30.555 1.00 112.95 49 LEU D O 1
ATOM 8106 N N . LEU D 2 50 ? -29.976 64.406 30.856 1.00 113.17 50 LEU D N 1
ATOM 8107 C CA . LEU D 2 50 ? -31.195 63.614 30.981 1.00 113.43 50 LEU D CA 1
ATOM 8108 C C . LEU D 2 50 ? -32.394 64.336 30.393 1.00 104.91 50 LEU D C 1
ATOM 8109 O O . LEU D 2 50 ? -32.334 65.530 30.128 1.00 111.06 50 LEU D O 1
ATOM 8114 N N . CYS D 2 51 ? -33.473 63.600 30.158 1.00 90.00 51 CYS D N 1
ATOM 8115 C CA . CYS D 2 51 ? -34.705 64.215 29.686 1.00 89.04 51 CYS D CA 1
ATOM 8116 C C . CYS D 2 51 ? -35.970 63.540 30.182 1.00 85.99 51 CYS D C 1
ATOM 8117 O O . CYS D 2 51 ? -36.055 62.313 30.240 1.00 86.23 51 CYS D O 1
ATOM 8120 N N . ILE D 2 52 ? -36.953 64.357 30.539 1.00 79.37 52 ILE D N 1
ATOM 8121 C CA . ILE D 2 52 ? -38.290 63.853 30.800 1.00 60.07 52 ILE D CA 1
ATOM 8122 C C . ILE D 2 52 ? -39.291 64.562 29.891 1.00 51.76 52 ILE D C 1
ATOM 8123 O O . ILE D 2 52 ? -39.244 65.786 29.723 1.00 63.74 52 ILE D O 1
ATOM 8128 N N . ASN D 2 53 ? -40.176 63.784 29.276 1.00 84.54 53 ASN D N 1
ATOM 8129 C CA . ASN D 2 53 ? -41.232 64.342 28.446 1.00 103.15 53 ASN D CA 1
ATOM 8130 C C . ASN D 2 53 ? -42.306 64.950 29.338 1.00 113.96 53 ASN D C 1
ATOM 8131 O O . ASN D 2 53 ? -42.023 65.407 30.446 1.00 113.46 53 ASN D O 1
ATOM 8136 N N . ALA D 2 54 ? -43.543 64.960 28.857 1.00 126.42 54 ALA D N 1
ATOM 8137 C CA . ALA D 2 54 ? -44.674 65.257 29.723 1.00 125.75 54 ALA D CA 1
ATOM 8138 C C . ALA D 2 54 ? -44.878 64.120 30.723 1.00 131.09 54 ALA D C 1
ATOM 8139 O O . ALA D 2 54 ? -45.623 64.257 31.694 1.00 143.31 54 ALA D O 1
ATOM 8141 N N . ASN D 2 55 ? -44.203 62.999 30.478 1.00 113.25 55 ASN D N 1
ATOM 8142 C CA . ASN D 2 55 ? -44.353 61.806 31.300 1.00 96.76 55 ASN D CA 1
ATOM 8143 C C . ASN D 2 55 ? -43.077 60.972 31.422 1.00 107.50 55 ASN D C 1
ATOM 8144 O O . ASN D 2 55 ? -42.531 60.811 32.513 1.00 80.24 55 ASN D O 1
ATOM 8149 N N . GLY D 2 56 ? -42.604 60.451 30.292 1.00 121.84 56 GLY D N 1
ATOM 8150 C CA . GLY D 2 56 ? -41.536 59.463 30.280 1.00 110.35 56 GLY D CA 1
ATOM 8151 C C . GLY D 2 56 ? -40.125 60.020 30.275 1.00 108.29 56 GLY D C 1
ATOM 8152 O O . GLY D 2 56 ? -39.902 61.188 29.958 1.00 105.20 56 GLY D O 1
ATOM 8153 N N . VAL D 2 57 ? -39.167 59.166 30.625 1.00 106.63 57 VAL D N 1
ATOM 8154 C CA . VAL D 2 57 ? -37.774 59.573 30.784 1.00 105.28 57 VAL D CA 1
ATOM 8155 C C . VAL D 2 57 ? -36.902 59.029 29.649 1.00 107.49 57 VAL D C 1
ATOM 8156 O O . VAL D 2 57 ? -37.032 57.871 29.252 1.00 99.61 57 VAL D O 1
ATOM 8160 N N . SER D 2 58 ? -36.016 59.877 29.134 1.00 115.67 58 SER D N 1
ATOM 8161 C CA . SER D 2 58 ? -35.052 59.486 28.109 1.00 120.11 58 SER D CA 1
ATOM 8162 C C . SER D 2 58 ? -33.632 59.752 28.595 1.00 116.48 58 SER D C 1
ATOM 8163 O O . SER D 2 58 ? -33.359 60.795 29.189 1.00 112.23 58 SER D O 1
ATOM 8166 N N . LEU D 2 59 ? -32.726 58.810 28.345 1.00 121.74 59 LEU D N 1
ATOM 8167 C CA . LEU D 2 59 ? -31.358 58.962 28.820 1.00 121.28 59 LEU D CA 1
ATOM 8168 C C . LEU D 2 59 ? -30.451 59.659 27.810 1.00 124.11 59 LEU D C 1
ATOM 8169 O O . LEU D 2 59 ? -29.497 59.069 27.304 1.00 122.57 59 LEU D O 1
ATOM 8174 N N . ASP D 2 60 ? -30.761 60.919 27.523 1.00 140.91 60 ASP D N 1
ATOM 8175 C CA . ASP D 2 60 ? -29.971 61.723 26.598 1.00 142.67 60 ASP D CA 1
ATOM 8176 C C . ASP D 2 60 ? -28.574 62.010 27.136 1.00 145.40 60 ASP D C 1
ATOM 8177 O O . ASP D 2 60 ? -28.337 63.104 27.636 1.00 139.82 60 ASP D O 1
ATOM 8182 N N . TYR D 2 61 ? -27.662 61.045 27.049 1.00 171.63 61 TYR D N 1
ATOM 8183 C CA . TYR D 2 61 ? -26.302 61.231 27.559 1.00 185.85 61 TYR D CA 1
ATOM 8184 C C . TYR D 2 61 ? -25.405 60.042 27.287 1.00 210.08 61 TYR D C 1
ATOM 8185 O O . TYR D 2 61 ? -25.865 58.978 26.873 1.00 196.97 61 TYR D O 1
ATOM 8187 N N . ALA D 2 62 ? -24.112 60.239 27.519 1.00 245.51 62 ALA D N 1
ATOM 8188 C CA . ALA D 2 62 ? -23.168 59.138 27.530 1.00 252.88 62 ALA D CA 1
ATOM 8189 C C . ALA D 2 62 ? -23.498 58.253 28.724 1.00 250.57 62 ALA D C 1
ATOM 8190 O O . ALA D 2 62 ? -24.196 58.679 29.645 1.00 248.58 62 ALA D O 1
ATOM 8192 N N . ASP D 2 63 ? -22.995 57.025 28.719 1.00 212.54 63 ASP D N 1
ATOM 8193 C CA . ASP D 2 63 ? -23.324 56.064 29.768 1.00 192.82 63 ASP D CA 1
ATOM 8194 C C . ASP D 2 63 ? -22.627 56.397 31.090 1.00 177.23 63 ASP D C 1
ATOM 8195 O O . ASP D 2 63 ? -22.615 55.588 32.018 1.00 178.13 63 ASP D O 1
ATOM 8200 N N . SER D 2 64 ? -22.050 57.593 31.163 1.00 164.56 64 SER D N 1
ATOM 8201 C CA . SER D 2 64 ? -21.357 58.074 32.353 1.00 155.03 64 SER D CA 1
ATOM 8202 C C . SER D 2 64 ? -22.282 58.331 33.542 1.00 145.15 64 SER D C 1
ATOM 8203 O O . SER D 2 64 ? -21.876 58.175 34.694 1.00 139.65 64 SER D O 1
ATOM 8206 N N . ILE D 2 65 ? -23.521 58.725 33.266 1.00 140.68 65 ILE D N 1
ATOM 8207 C CA . ILE D 2 65 ? -24.475 59.028 34.329 1.00 142.75 65 ILE D CA 1
ATOM 8208 C C . ILE D 2 65 ? -25.581 57.982 34.426 1.00 149.01 65 ILE D C 1
ATOM 8209 O O . ILE D 2 65 ? -26.457 58.073 35.287 1.00 143.84 65 ILE D O 1
ATOM 8214 N N . LYS D 2 66 ? -25.538 56.995 33.538 1.00 160.61 66 LYS D N 1
ATOM 8215 C CA . LYS D 2 66 ? -26.556 55.952 33.496 1.00 174.31 66 LYS D CA 1
ATOM 8216 C C . LYS D 2 66 ? -26.563 55.123 34.777 1.00 178.42 66 LYS D C 1
ATOM 8217 O O . LYS D 2 66 ? -25.530 54.605 35.202 1.00 182.68 66 LYS D O 1
ATOM 8223 N N . GLY D 2 67 ? -27.738 55.005 35.388 1.00 176.02 67 GLY D N 1
ATOM 8224 C CA . GLY D 2 67 ? -27.901 54.227 36.602 1.00 170.61 67 GLY D CA 1
ATOM 8225 C C . GLY D 2 67 ? -27.509 54.974 37.863 1.00 160.03 67 GLY D C 1
ATOM 8226 O O . GLY D 2 67 ? -27.724 54.484 38.971 1.00 166.75 67 GLY D O 1
ATOM 8227 N N . ARG D 2 68 ? -26.934 56.161 37.699 1.00 132.63 68 ARG D N 1
ATOM 8228 C CA . ARG D 2 68 ? -26.491 56.949 38.843 1.00 112.58 68 ARG D CA 1
ATOM 8229 C C . ARG D 2 68 ? -27.319 58.223 38.969 1.00 111.48 68 ARG D C 1
ATOM 8230 O O . ARG D 2 68 ? -27.532 58.730 40.070 1.00 115.01 68 ARG D O 1
ATOM 8238 N N . PHE D 2 69 ? -27.779 58.738 37.833 1.00 114.57 69 PHE D N 1
ATOM 8239 C CA . PHE D 2 69 ? -28.586 59.955 37.809 1.00 110.76 69 PHE D CA 1
ATOM 8240 C C . PHE D 2 69 ? -30.018 59.640 37.387 1.00 112.19 69 PHE D C 1
ATOM 8241 O O . PHE D 2 69 ? -30.243 58.879 36.446 1.00 111.45 69 PHE D O 1
ATOM 8249 N N . THR D 2 70 ? -30.983 60.227 38.088 1.00 105.34 70 THR D N 1
ATOM 8250 C CA . THR D 2 70 ? -32.393 60.050 37.754 1.00 99.91 70 THR D CA 1
ATOM 8251 C C . THR D 2 70 ? -33.086 61.405 37.622 1.00 101.81 70 THR D C 1
ATOM 8252 O O . THR D 2 70 ? -32.787 62.326 38.374 1.00 104.25 70 THR D O 1
ATOM 8256 N N . ILE D 2 71 ? -34.002 61.534 36.667 1.00 106.32 71 ILE D N 1
ATOM 8257 C CA . ILE D 2 71 ? -34.748 62.780 36.521 1.00 107.73 71 ILE D CA 1
ATOM 8258 C C . ILE D 2 71 ? -36.192 62.599 36.994 1.00 104.18 71 ILE D C 1
ATOM 8259 O O . ILE D 2 71 ? -36.832 61.584 36.717 1.00 93.83 71 ILE D O 1
ATOM 8264 N N . SER D 2 72 ? -36.685 63.584 37.738 1.00 104.49 72 SER D N 1
ATOM 8265 C CA . SER D 2 72 ? -38.011 63.516 38.340 1.00 105.83 72 SER D CA 1
ATOM 8266 C C . SER D 2 72 ? -38.835 64.741 37.958 1.00 102.18 72 SER D C 1
ATOM 8267 O O . SER D 2 72 ? -38.288 65.755 37.521 1.00 102.65 72 SER D O 1
ATOM 8270 N N . ARG D 2 73 ? -40.149 64.648 38.134 1.00 99.46 73 ARG D N 1
ATOM 8271 C CA . ARG D 2 73 ? -41.053 65.681 37.642 1.00 90.68 73 ARG D CA 1
ATOM 8272 C C . ARG D 2 73 ? -42.256 65.878 38.560 1.00 97.00 73 ARG D C 1
ATOM 8273 O O . ARG D 2 73 ? -42.932 64.917 38.931 1.00 107.01 73 ARG D O 1
ATOM 8281 N N . ASP D 2 74 ? -42.517 67.130 38.921 1.00 96.46 74 ASP D N 1
ATOM 8282 C CA . ASP D 2 74 ? -43.687 67.475 39.720 1.00 91.82 74 ASP D CA 1
ATOM 8283 C C . ASP D 2 74 ? -44.355 68.725 39.156 1.00 86.25 74 ASP D C 1
ATOM 8284 O O . ASP D 2 74 ? -43.941 69.847 39.448 1.00 79.83 74 ASP D O 1
ATOM 8289 N N . ASN D 2 75 ? -45.394 68.521 38.352 1.00 86.52 75 ASN D N 1
ATOM 8290 C CA . ASN D 2 75 ? -46.107 69.623 37.714 1.00 83.10 75 ASN D CA 1
ATOM 8291 C C . ASN D 2 75 ? -46.813 70.530 38.715 1.00 93.28 75 ASN D C 1
ATOM 8292 O O . ASN D 2 75 ? -46.823 71.751 38.555 1.00 100.45 75 ASN D O 1
ATOM 8297 N N . ALA D 2 76 ? -47.407 69.927 39.740 1.00 94.99 76 ALA D N 1
ATOM 8298 C CA . ALA D 2 76 ? -48.132 70.676 40.761 1.00 83.60 76 ALA D CA 1
ATOM 8299 C C . ALA D 2 76 ? -47.211 71.644 41.494 1.00 76.64 76 ALA D C 1
ATOM 8300 O O . ALA D 2 76 ? -47.592 72.777 41.786 1.00 74.19 76 ALA D O 1
ATOM 8302 N N . LYS D 2 77 ? -45.993 71.195 41.778 1.00 78.90 77 LYS D N 1
ATOM 8303 C CA . LYS D 2 77 ? -45.001 72.044 42.425 1.00 71.61 77 LYS D CA 1
ATOM 8304 C C . LYS D 2 77 ? -44.169 72.774 41.378 1.00 77.95 77 LYS D C 1
ATOM 8305 O O . LYS D 2 77 ? -43.222 73.488 41.713 1.00 77.66 77 LYS D O 1
ATOM 8307 N N . ASN D 2 78 ? -44.532 72.580 40.111 1.00 79.34 78 ASN D N 1
ATOM 8308 C CA . ASN D 2 78 ? -43.927 73.294 38.988 1.00 71.98 78 ASN D CA 1
ATOM 8309 C C . ASN D 2 78 ? -42.412 73.115 38.920 1.00 72.03 78 ASN D C 1
ATOM 8310 O O . ASN D 2 78 ? -41.691 74.022 38.506 1.00 81.76 78 ASN D O 1
ATOM 8315 N N . THR D 2 79 ? -41.937 71.942 39.326 1.00 79.57 79 THR D N 1
ATOM 8316 C CA . THR D 2 79 ? -40.509 71.721 39.523 1.00 81.69 79 THR D CA 1
ATOM 8317 C C . THR D 2 79 ? -40.035 70.413 38.886 1.00 88.85 79 THR D C 1
ATOM 8318 O O . THR D 2 79 ? -40.747 69.411 38.905 1.00 95.21 79 THR D O 1
ATOM 8322 N N . VAL D 2 80 ? -38.831 70.436 38.323 1.00 85.01 80 VAL D N 1
ATOM 8323 C CA . VAL D 2 80 ? -38.183 69.238 37.806 1.00 78.05 80 VAL D CA 1
ATOM 8324 C C . VAL D 2 80 ? -36.941 68.953 38.643 1.00 77.91 80 VAL D C 1
ATOM 8325 O O . VAL D 2 80 ? -36.131 69.846 38.887 1.00 71.90 80 VAL D O 1
ATOM 8329 N N . TYR D 2 81 ? -36.791 67.706 39.079 1.00 80.91 81 TYR D N 1
ATOM 8330 C CA . TYR D 2 81 ? -35.707 67.345 39.985 1.00 84.04 81 TYR D CA 1
ATOM 8331 C C . TYR D 2 81 ? -34.648 66.497 39.298 1.00 84.57 81 TYR D C 1
ATOM 8332 O O . TYR D 2 81 ? -34.930 65.801 38.325 1.00 84.17 81 TYR D O 1
ATOM 8341 N N . LEU D 2 82 ? -33.420 66.573 39.797 1.00 82.26 82 LEU D N 1
ATOM 8342 C CA . LEU D 2 82 ? -32.371 65.674 39.341 1.00 91.22 82 LEU D CA 1
ATOM 8343 C C . LEU D 2 82 ? -31.676 65.036 40.540 1.00 96.24 82 LEU D C 1
ATOM 8344 O O . LEU D 2 82 ? -30.974 65.709 41.298 1.00 101.86 82 LEU D O 1
ATOM 8349 N N . GLN D 2 83 ? -31.895 63.736 40.708 1.00 98.60 83 GLN D N 1
ATOM 8350 C CA . GLN D 2 83 ? -31.305 62.970 41.799 1.00 103.14 83 GLN D CA 1
ATOM 8351 C C . GLN D 2 83 ? -29.984 62.331 41.388 1.00 109.17 83 GLN D C 1
ATOM 8352 O O . GLN D 2 83 ? -29.941 61.461 40.514 1.00 106.18 83 GLN D O 1
ATOM 8358 N N . MET D 2 84 ? -28.911 62.778 42.030 1.00 111.23 84 MET D N 1
ATOM 8359 C CA . MET D 2 84 ? -27.564 62.335 41.707 1.00 111.78 84 MET D CA 1
ATOM 8360 C C . MET D 2 84 ? -27.023 61.382 42.760 1.00 124.75 84 MET D C 1
ATOM 8361 O O . MET D 2 84 ? -26.929 61.739 43.936 1.00 132.37 84 MET D O 1
ATOM 8366 N N . ASN D 2 85 ? -26.664 60.175 42.337 1.00 129.30 85 ASN D N 1
ATOM 8367 C CA . ASN D 2 85 ? -26.111 59.189 43.253 1.00 132.81 85 ASN D CA 1
ATOM 8368 C C . ASN D 2 85 ? -24.704 58.792 42.826 1.00 130.94 85 ASN D C 1
ATOM 8369 O O . ASN D 2 85 ? -24.381 58.812 41.637 1.00 128.98 85 ASN D O 1
ATOM 8374 N N . ASP D 2 86 ? -23.881 58.425 43.806 1.00 149.83 86 ASP D N 1
ATOM 8375 C CA . ASP D 2 86 ? -22.489 58.042 43.577 1.00 152.89 86 ASP D CA 1
ATOM 8376 C C . ASP D 2 86 ? -21.748 59.128 42.795 1.00 150.72 86 ASP D C 1
ATOM 8377 O O . ASP D 2 86 ? -21.172 58.865 41.739 1.00 145.07 86 ASP D O 1
ATOM 8382 N N . LEU D 2 87 ? -21.776 60.349 43.321 1.00 153.35 87 LEU D N 1
ATOM 8383 C CA . LEU D 2 87 ? -21.138 61.491 42.673 1.00 151.54 87 LEU D CA 1
ATOM 8384 C C . LEU D 2 87 ? -19.627 61.330 42.567 1.00 155.75 87 LEU D C 1
ATOM 8385 O O . LEU D 2 87 ? -18.977 60.839 43.490 1.00 159.20 87 LEU D O 1
ATOM 8390 N N . LYS D 2 88 ? -19.074 61.751 41.435 1.00 153.85 88 LYS D N 1
ATOM 8391 C CA . LYS D 2 88 ? -17.645 61.619 41.191 1.00 155.60 88 LYS D CA 1
ATOM 8392 C C . LYS D 2 88 ? -17.018 62.983 40.922 1.00 163.27 88 LYS D C 1
ATOM 8393 O O . LYS D 2 88 ? -17.713 63.917 40.521 1.00 163.65 88 LYS D O 1
ATOM 8399 N N . PRO D 2 89 ? -15.694 63.101 41.127 1.00 171.08 89 PRO D N 1
ATOM 8400 C CA . PRO D 2 89 ? -14.958 64.319 40.766 1.00 175.27 89 PRO D CA 1
ATOM 8401 C C . PRO D 2 89 ? -14.968 64.567 39.260 1.00 172.08 89 PRO D C 1
ATOM 8402 O O . PRO D 2 89 ? -14.564 65.633 38.803 1.00 179.19 89 PRO D O 1
ATOM 8406 N N . GLU D 2 90 ? -15.399 63.568 38.500 1.00 165.80 90 GLU D N 1
ATOM 8407 C CA . GLU D 2 90 ? -15.582 63.715 37.064 1.00 156.14 90 GLU D CA 1
ATOM 8408 C C . GLU D 2 90 ? -16.789 64.600 36.776 1.00 153.95 90 GLU D C 1
ATOM 8409 O O . GLU D 2 90 ? -16.858 65.272 35.747 1.00 161.77 90 GLU D O 1
ATOM 8415 N N . ASP D 2 91 ? -17.738 64.589 37.706 1.00 146.99 91 ASP D N 1
ATOM 8416 C CA . ASP D 2 91 ? -19.033 65.233 37.521 1.00 146.89 91 ASP D CA 1
ATOM 8417 C C . ASP D 2 91 ? -19.057 66.713 37.901 1.00 155.14 91 ASP D C 1
ATOM 8418 O O . ASP D 2 91 ? -20.018 67.412 37.577 1.00 155.69 91 ASP D O 1
ATOM 8423 N N . THR D 2 92 ? -18.023 67.193 38.590 1.00 164.55 92 THR D N 1
ATOM 8424 C CA . THR D 2 92 ? -18.043 68.570 39.082 1.00 173.33 92 THR D CA 1
ATOM 8425 C C . THR D 2 92 ? -18.081 69.580 37.936 1.00 177.05 92 THR D C 1
ATOM 8426 O O . THR D 2 92 ? -17.180 69.634 37.096 1.00 183.35 92 THR D O 1
ATOM 8430 N N . ALA D 2 93 ? -19.147 70.377 37.926 1.00 143.82 93 ALA D N 1
ATOM 8431 C CA . ALA D 2 93 ? -19.386 71.366 36.880 1.00 141.81 93 ALA D CA 1
ATOM 8432 C C . ALA D 2 93 ? -20.629 72.188 37.191 1.00 137.35 93 ALA D C 1
ATOM 8433 O O . ALA D 2 93 ? -21.190 72.102 38.284 1.00 142.22 93 ALA D O 1
ATOM 8435 N N . THR D 2 94 ? -21.048 72.992 36.219 1.00 123.27 94 THR D N 1
ATOM 8436 C CA . THR D 2 94 ? -22.295 73.733 36.326 1.00 110.57 94 THR D CA 1
ATOM 8437 C C . THR D 2 94 ? -23.432 72.930 35.706 1.00 107.27 94 THR D C 1
ATOM 8438 O O . THR D 2 94 ? -23.351 72.508 34.544 1.00 97.96 94 THR D O 1
ATOM 8442 N N . TYR D 2 95 ? -24.482 72.710 36.492 1.00 111.02 95 TYR D N 1
ATOM 8443 C CA . TYR D 2 95 ? -25.629 71.940 36.031 1.00 104.24 95 TYR D CA 1
ATOM 8444 C C . TYR D 2 95 ? -26.826 72.854 35.809 1.00 98.49 95 TYR D C 1
ATOM 8445 O O . TYR D 2 95 ? -27.212 73.609 36.701 1.00 105.93 95 TYR D O 1
ATOM 8454 N N . SER D 2 96 ? -27.410 72.781 34.618 1.00 84.15 96 SER D N 1
ATOM 8455 C CA . SER D 2 96 ? -28.549 73.626 34.275 1.00 81.48 96 SER D CA 1
ATOM 8456 C C . SER D 2 96 ? -29.604 72.809 33.544 1.00 86.25 96 SER D C 1
ATOM 8457 O O . SER D 2 96 ? -29.346 71.682 33.146 1.00 81.93 96 SER D O 1
ATOM 8460 N N . CYS D 2 97 ? -30.797 73.369 33.382 1.00 84.23 97 CYS D N 1
ATOM 8461 C CA . CYS D 2 97 ? -31.872 72.653 32.704 1.00 81.94 97 CYS D CA 1
ATOM 8462 C C . CYS D 2 97 ? -32.583 73.534 31.684 1.00 83.12 97 CYS D C 1
ATOM 8463 O O . CYS D 2 97 ? -32.591 74.758 31.808 1.00 88.31 97 CYS D O 1
ATOM 8466 N N . ALA D 2 98 ? -33.179 72.905 30.676 1.00 80.78 98 ALA D N 1
ATOM 8467 C CA . ALA D 2 98 ? -33.878 73.645 29.629 1.00 69.00 98 ALA D CA 1
ATOM 8468 C C . ALA D 2 98 ? -35.156 72.922 29.219 1.00 66.74 98 ALA D C 1
ATOM 8469 O O . ALA D 2 98 ? -35.346 71.756 29.553 1.00 77.76 98 ALA D O 1
ATOM 8471 N N . ALA D 2 99 ? -36.030 73.614 28.495 1.00 65.78 99 ALA D N 1
ATOM 8472 C CA . ALA D 2 99 ? -37.325 73.043 28.138 1.00 70.87 99 ALA D CA 1
ATOM 8473 C C . ALA D 2 99 ? -37.655 73.202 26.657 1.00 90.67 99 ALA D C 1
ATOM 8474 O O . ALA D 2 99 ? -37.389 74.244 26.057 1.00 104.21 99 ALA D O 1
ATOM 8476 N N . THR D 2 100 ? -38.241 72.159 26.078 1.00 86.11 100 THR D N 1
ATOM 8477 C CA . THR D 2 100 ? -38.781 72.227 24.723 1.00 84.79 100 THR D CA 1
ATOM 8478 C C . THR D 2 100 ? -40.185 71.633 24.715 1.00 84.36 100 THR D C 1
ATOM 8479 O O . THR D 2 100 ? -40.570 70.948 25.654 1.00 82.98 100 THR D O 1
ATOM 8483 N N . ARG D 2 101 ? -40.953 71.901 23.666 1.00 82.86 101 ARG D N 1
ATOM 8484 C CA . ARG D 2 101 ? -42.350 71.481 23.634 1.00 68.61 101 ARG D CA 1
ATOM 8485 C C . ARG D 2 101 ? -42.518 69.965 23.512 1.00 62.31 101 ARG D C 1
ATOM 8486 O O . ARG D 2 101 ? -41.976 69.334 22.605 1.00 79.92 101 ARG D O 1
ATOM 8494 N N . GLU D 2 102 ? -43.263 69.405 24.462 1.00 82.50 102 GLU D N 1
ATOM 8495 C CA . GLU D 2 102 ? -43.738 68.018 24.446 1.00 84.59 102 GLU D CA 1
ATOM 8496 C C . GLU D 2 102 ? -42.667 66.936 24.580 1.00 90.48 102 GLU D C 1
ATOM 8497 O O . GLU D 2 102 ? -42.701 66.156 25.531 1.00 84.06 102 GLU D O 1
ATOM 8503 N N . PHE D 2 103 ? -41.721 66.870 23.649 1.00 110.62 103 PHE D N 1
ATOM 8504 C CA . PHE D 2 103 ? -40.780 65.754 23.663 1.00 116.34 103 PHE D CA 1
ATOM 8505 C C . PHE D 2 103 ? -39.356 66.227 23.913 1.00 123.71 103 PHE D C 1
ATOM 8506 O O . PHE D 2 103 ? -38.875 67.131 23.232 1.00 123.40 103 PHE D O 1
ATOM 8514 N N . CYS D 2 104 ? -38.673 65.611 24.876 1.00 139.16 104 CYS D N 1
ATOM 8515 C CA . CYS D 2 104 ? -37.315 66.041 25.198 1.00 149.55 104 CYS D CA 1
ATOM 8516 C C . CYS D 2 104 ? -36.306 65.379 24.266 1.00 159.69 104 CYS D C 1
ATOM 8517 O O . CYS D 2 104 ? -35.123 65.259 24.588 1.00 165.17 104 CYS D O 1
ATOM 8520 N N . SER D 2 105 ? -36.780 64.955 23.103 1.00 159.11 105 SER D N 1
ATOM 8521 C CA . SER D 2 105 ? -35.902 64.427 22.081 1.00 163.94 105 SER D CA 1
ATOM 8522 C C . SER D 2 105 ? -35.454 65.651 21.316 1.00 164.23 105 SER D C 1
ATOM 8523 O O . SER D 2 105 ? -36.298 66.357 20.760 1.00 169.11 105 SER D O 1
ATOM 8526 N N . ALA D 2 106 ? -34.146 65.887 21.246 1.00 152.90 106 ALA D N 1
ATOM 8527 C CA . ALA D 2 106 ? -33.660 67.081 20.568 1.00 142.52 106 ALA D CA 1
ATOM 8528 C C . ALA D 2 106 ? -32.158 67.238 20.450 1.00 135.45 106 ALA D C 1
ATOM 8529 O O . ALA D 2 106 ? -31.357 66.459 20.969 1.00 138.12 106 ALA D O 1
ATOM 8531 N N . TYR D 2 107 ? -31.825 68.301 19.732 1.00 114.78 107 TYR D N 1
ATOM 8532 C CA . TYR D 2 107 ? -30.493 68.848 19.610 1.00 95.55 107 TYR D CA 1
ATOM 8533 C C . TYR D 2 107 ? -30.502 70.022 20.571 1.00 92.88 107 TYR D C 1
ATOM 8534 O O . TYR D 2 107 ? -31.536 70.671 20.729 1.00 96.51 107 TYR D O 1
ATOM 8543 N N . VAL D 2 108 ? -29.378 70.281 21.229 1.00 89.60 108 VAL D N 1
ATOM 8544 C CA . VAL D 2 108 ? -29.310 71.306 22.268 1.00 81.95 108 VAL D CA 1
ATOM 8545 C C . VAL D 2 108 ? -29.888 72.658 21.824 1.00 78.26 108 VAL D C 1
ATOM 8546 O O . VAL D 2 108 ? -30.493 73.369 22.630 1.00 69.71 108 VAL D O 1
ATOM 8550 N N . PHE D 2 109 ? -29.736 73.003 20.548 1.00 79.94 109 PHE D N 1
ATOM 8551 C CA . PHE D 2 109 ? -30.199 74.307 20.075 1.00 85.52 109 PHE D CA 1
ATOM 8552 C C . PHE D 2 109 ? -31.728 74.412 19.975 1.00 93.92 109 PHE D C 1
ATOM 8553 O O . PHE D 2 109 ? -32.266 75.514 19.859 1.00 92.09 109 PHE D O 1
ATOM 8561 N N . LEU D 2 110 ? -32.429 73.280 20.017 1.00 92.02 110 LEU D N 1
ATOM 8562 C CA . LEU D 2 110 ? -33.894 73.302 20.000 1.00 88.22 110 LEU D CA 1
ATOM 8563 C C . LEU D 2 110 ? -34.492 73.672 21.355 1.00 87.01 110 LEU D C 1
ATOM 8564 O O . LEU D 2 110 ? -35.703 73.863 21.470 1.00 87.82 110 LEU D O 1
ATOM 8569 N N . TYR D 2 111 ? -33.653 73.760 22.381 1.00 84.35 111 TYR D N 1
ATOM 8570 C CA . TYR D 2 111 ? -34.134 74.090 23.720 1.00 80.23 111 TYR D CA 1
ATOM 8571 C C . TYR D 2 111 ? -34.211 75.591 23.964 1.00 83.94 111 TYR D C 1
ATOM 8572 O O . TYR D 2 111 ? -33.538 76.382 23.303 1.00 96.32 111 TYR D O 1
ATOM 8581 N N . GLU D 2 112 ? -35.043 75.969 24.928 1.00 84.46 112 GLU D N 1
ATOM 8582 C CA . GLU D 2 112 ? -35.249 77.366 25.285 1.00 80.50 112 GLU D CA 1
ATOM 8583 C C . GLU D 2 112 ? -35.271 77.524 26.801 1.00 86.74 112 GLU D C 1
ATOM 8584 O O . GLU D 2 112 ? -35.214 76.535 27.533 1.00 93.67 112 GLU D O 1
ATOM 8590 N N . HIS D 2 113 ? -35.341 78.772 27.258 1.00 91.84 113 HIS D N 1
ATOM 8591 C CA . HIS D 2 113 ? -35.534 79.089 28.673 1.00 96.50 113 HIS D CA 1
ATOM 8592 C C . HIS D 2 113 ? -34.437 78.525 29.572 1.00 94.12 113 HIS D C 1
ATOM 8593 O O . HIS D 2 113 ? -34.717 78.038 30.667 1.00 82.22 113 HIS D O 1
ATOM 8600 N N . TRP D 2 114 ? -33.194 78.588 29.104 1.00 95.29 114 TRP D N 1
ATOM 8601 C CA . TRP D 2 114 ? -32.054 78.090 29.868 1.00 95.99 114 TRP D CA 1
ATOM 8602 C C . TRP D 2 114 ? -31.921 78.785 31.219 1.00 101.16 114 TRP D C 1
ATOM 8603 O O . TRP D 2 114 ? -32.364 79.920 31.390 1.00 112.12 114 TRP D O 1
ATOM 8614 N N . GLY D 2 115 ? -31.306 78.098 32.176 1.00 94.43 115 GLY D N 1
ATOM 8615 C CA . GLY D 2 115 ? -31.104 78.663 33.496 1.00 97.44 115 GLY D CA 1
ATOM 8616 C C . GLY D 2 115 ? -29.644 78.969 33.762 1.00 102.89 115 GLY D C 1
ATOM 8617 O O . GLY D 2 115 ? -28.758 78.469 33.068 1.00 105.87 115 GLY D O 1
ATOM 8618 N N . GLN D 2 116 ? -29.396 79.796 34.771 1.00 105.71 116 GLN D N 1
ATOM 8619 C CA . GLN D 2 116 ? -28.038 80.169 35.148 1.00 104.07 116 GLN D CA 1
ATOM 8620 C C . GLN D 2 116 ? -27.284 78.972 35.719 1.00 106.33 116 GLN D C 1
ATOM 8621 O O . GLN D 2 116 ? -26.054 78.925 35.691 1.00 100.67 116 GLN D O 1
ATOM 8627 N N . GLY D 2 117 ? -28.037 78.009 36.237 1.00 112.94 117 GLY D N 1
ATOM 8628 C CA . GLY D 2 117 ? -27.474 76.761 36.715 1.00 109.28 117 GLY D CA 1
ATOM 8629 C C . GLY D 2 117 ? -26.907 76.824 38.119 1.00 107.26 117 GLY D C 1
ATOM 8630 O O . GLY D 2 117 ? -26.845 77.888 38.735 1.00 107.77 117 GLY D O 1
ATOM 8631 N N . THR D 2 118 ? -26.492 75.667 38.623 1.00 136.29 118 THR D N 1
ATOM 8632 C CA . THR D 2 118 ? -25.891 75.574 39.947 1.00 140.38 118 THR D CA 1
ATOM 8633 C C . THR D 2 118 ? -24.538 74.883 39.910 1.00 145.19 118 THR D C 1
ATOM 8634 O O . THR D 2 118 ? -24.329 73.936 39.146 1.00 147.56 118 THR D O 1
ATOM 8638 N N . GLN D 2 119 ? -23.617 75.375 40.731 1.00 146.78 119 GLN D N 1
ATOM 8639 C CA . GLN D 2 119 ? -22.308 74.758 40.855 1.00 157.76 119 GLN D CA 1
ATOM 8640 C C . GLN D 2 119 ? -22.417 73.470 41.659 1.00 168.04 119 GLN D C 1
ATOM 8641 O O . GLN D 2 119 ? -22.898 73.476 42.792 1.00 167.34 119 GLN D O 1
ATOM 8647 N N . VAL D 2 120 ? -21.967 72.366 41.075 1.00 181.61 120 VAL D N 1
ATOM 8648 C CA . VAL D 2 120 ? -21.864 71.113 41.809 1.00 191.55 120 VAL D CA 1
ATOM 8649 C C . VAL D 2 120 ? -20.412 70.668 41.819 1.00 195.61 120 VAL D C 1
ATOM 8650 O O . VAL D 2 120 ? -19.818 70.464 40.761 1.00 198.99 120 VAL D O 1
ATOM 8654 N N . THR D 2 121 ? -19.834 70.535 43.008 1.00 195.51 121 THR D N 1
ATOM 8655 C CA . THR D 2 121 ? -18.424 70.185 43.117 1.00 190.20 121 THR D CA 1
ATOM 8656 C C . THR D 2 121 ? -18.208 68.953 43.986 1.00 189.68 121 THR D C 1
ATOM 8657 O O . THR D 2 121 ? -18.607 68.920 45.150 1.00 187.04 121 THR D O 1
ATOM 8661 N N . VAL D 2 122 ? -17.572 67.942 43.407 1.00 195.02 122 VAL D N 1
ATOM 8662 C CA . VAL D 2 122 ? -17.233 66.730 44.136 1.00 198.82 122 VAL D CA 1
ATOM 8663 C C . VAL D 2 122 ? -15.741 66.724 44.450 1.00 204.01 122 VAL D C 1
ATOM 8664 O O . VAL D 2 122 ? -14.918 66.982 43.572 1.00 207.39 122 VAL D O 1
ATOM 8668 N N . SER D 2 123 ? -15.401 66.437 45.704 1.00 203.43 123 SER D N 1
ATOM 8669 C CA . SER D 2 123 ? -14.015 66.476 46.160 1.00 203.25 123 SER D CA 1
ATOM 8670 C C . SER D 2 123 ? -13.123 65.527 45.364 1.00 202.63 123 SER D C 1
ATOM 8671 O O . SER D 2 123 ? -13.586 64.510 44.850 1.00 201.52 123 SER D O 1
ATOM 8674 N N . SER D 2 124 ? -11.846 65.876 45.252 1.00 203.88 124 SER D N 1
ATOM 8675 C CA . SER D 2 124 ? -10.894 65.060 44.509 1.00 204.00 124 SER D CA 1
ATOM 8676 C C . SER D 2 124 ? -9.876 64.417 45.445 1.00 209.65 124 SER D C 1
ATOM 8677 O O . SER D 2 124 ? -10.166 64.170 46.616 1.00 211.48 124 SER D O 1
ATOM 8680 N N . ALA E 1 46 ? 1.448 5.583 32.027 1.00 229.88 45 ALA E N 1
ATOM 8681 C CA . ALA E 1 46 ? 1.500 4.142 32.237 1.00 222.93 45 ALA E CA 1
ATOM 8682 C C . ALA E 1 46 ? 1.713 3.811 33.710 1.00 221.01 45 ALA E C 1
ATOM 8683 O O . ALA E 1 46 ? 2.841 3.584 34.149 1.00 223.04 45 ALA E O 1
ATOM 8685 N N . ILE E 1 47 ? 0.622 3.782 34.467 1.00 216.60 46 ILE E N 1
ATOM 8686 C CA . ILE E 1 47 ? 0.691 3.504 35.896 1.00 206.43 46 ILE E CA 1
ATOM 8687 C C . ILE E 1 47 ? -0.321 2.415 36.257 1.00 194.05 46 ILE E C 1
ATOM 8688 O O . ILE E 1 47 ? -1.394 2.322 35.659 1.00 191.98 46 ILE E O 1
ATOM 8693 N N . PHE E 1 48 ? 0.037 1.588 37.234 1.00 187.22 47 PHE E N 1
ATOM 8694 C CA . PHE E 1 48 ? -0.740 0.405 37.590 1.00 178.12 47 PHE E CA 1
ATOM 8695 C C . PHE E 1 48 ? -1.981 0.682 38.444 1.00 175.91 47 PHE E C 1
ATOM 8696 O O . PHE E 1 48 ? -3.079 0.240 38.108 1.00 174.58 47 PHE E O 1
ATOM 8704 N N . SER E 1 49 ? -1.799 1.409 39.544 1.00 180.69 48 SER E N 1
ATOM 8705 C CA . SER E 1 49 ? -2.850 1.579 40.551 1.00 182.03 48 SER E CA 1
ATOM 8706 C C . SER E 1 49 ? -4.166 2.193 40.064 1.00 186.04 48 SER E C 1
ATOM 8707 O O . SER E 1 49 ? -5.240 1.798 40.523 1.00 185.67 48 SER E O 1
ATOM 8710 N N . ASP E 1 50 ? -4.095 3.137 39.131 1.00 193.28 49 ASP E N 1
ATOM 8711 C CA . ASP E 1 50 ? -5.306 3.776 38.612 1.00 204.85 49 ASP E CA 1
ATOM 8712 C C . ASP E 1 50 ? -6.009 2.892 37.588 1.00 205.62 49 ASP E C 1
ATOM 8713 O O . ASP E 1 50 ? -7.216 3.009 37.376 1.00 208.76 49 ASP E O 1
ATOM 8718 N N . ARG E 1 51 ? -5.241 2.005 36.965 1.00 203.83 50 ARG E N 1
ATOM 8719 C CA . ARG E 1 51 ? -5.748 1.137 35.908 1.00 204.54 50 ARG E CA 1
ATOM 8720 C C . ARG E 1 51 ? -6.243 -0.206 36.438 1.00 203.69 50 ARG E C 1
ATOM 8721 O O . ARG E 1 51 ? -7.265 -0.713 35.979 1.00 204.79 50 ARG E O 1
ATOM 8729 N N . TYR E 1 52 ? -5.533 -0.780 37.405 1.00 205.38 51 TYR E N 1
ATOM 8730 C CA . TYR E 1 52 ? -5.920 -2.088 37.930 1.00 201.81 51 TYR E CA 1
ATOM 8731 C C . TYR E 1 52 ? -5.964 -2.121 39.454 1.00 210.36 51 TYR E C 1
ATOM 8732 O O . TYR E 1 52 ? -5.361 -1.283 40.124 1.00 207.70 51 TYR E O 1
ATOM 8741 N N . LYS E 1 53 ? -6.691 -3.097 39.990 1.00 222.12 52 LYS E N 1
ATOM 8742 C CA . LYS E 1 53 ? -6.751 -3.327 41.428 1.00 232.78 52 LYS E CA 1
ATOM 8743 C C . LYS E 1 53 ? -6.310 -4.750 41.766 1.00 235.43 52 LYS E C 1
ATOM 8744 O O . LYS E 1 53 ? -6.815 -5.717 41.188 1.00 235.53 52 LYS E O 1
ATOM 8746 N N . GLY E 1 54 ? -5.380 -4.872 42.709 1.00 237.81 53 GLY E N 1
ATOM 8747 C CA . GLY E 1 54 ? -4.846 -6.166 43.102 1.00 234.78 53 GLY E CA 1
ATOM 8748 C C . GLY E 1 54 ? -5.582 -6.807 44.265 1.00 235.18 53 GLY E C 1
ATOM 8749 O O . GLY E 1 54 ? -6.092 -6.112 45.144 1.00 242.84 53 GLY E O 1
ATOM 8750 N N . GLN E 1 55 ? -5.635 -8.136 44.273 1.00 221.13 54 GLN E N 1
ATOM 8751 C CA . GLN E 1 55 ? -6.293 -8.869 45.353 1.00 210.66 54 GLN E CA 1
ATOM 8752 C C . GLN E 1 55 ? -5.426 -9.971 45.963 1.00 198.64 54 GLN E C 1
ATOM 8753 O O . GLN E 1 55 ? -4.659 -9.728 46.895 1.00 201.46 54 GLN E O 1
ATOM 8759 N N . ARG E 1 56 ? -5.557 -11.182 45.427 1.00 184.93 55 ARG E N 1
ATOM 8760 C CA . ARG E 1 56 ? -4.938 -12.365 46.018 1.00 177.02 55 ARG E CA 1
ATOM 8761 C C . ARG E 1 56 ? -4.064 -13.119 45.020 1.00 171.63 55 ARG E C 1
ATOM 8762 O O . ARG E 1 56 ? -4.268 -13.028 43.809 1.00 171.58 55 ARG E O 1
ATOM 8770 N N . VAL E 1 57 ? -3.094 -13.868 45.537 1.00 168.53 56 VAL E N 1
ATOM 8771 C CA . VAL E 1 57 ? -2.177 -14.634 44.699 1.00 159.24 56 VAL E CA 1
ATOM 8772 C C . VAL E 1 57 ? -2.903 -15.764 43.968 1.00 153.88 56 VAL E C 1
ATOM 8773 O O . VAL E 1 57 ? -3.771 -16.426 44.536 1.00 158.86 56 VAL E O 1
ATOM 8777 N N . LEU E 1 58 ? -2.537 -15.977 42.707 1.00 147.50 57 LEU E N 1
ATOM 8778 C CA . LEU E 1 58 ? -3.212 -16.953 41.857 1.00 146.93 57 LEU E CA 1
ATOM 8779 C C . LEU E 1 58 ? -2.317 -18.157 41.561 1.00 147.07 57 LEU E C 1
ATOM 8780 O O . LEU E 1 58 ? -2.652 -19.288 41.913 1.00 144.10 57 LEU E O 1
ATOM 8785 N N . GLY E 1 59 ? -1.182 -17.911 40.913 1.00 153.15 58 GLY E N 1
ATOM 8786 C CA . GLY E 1 59 ? -0.285 -18.987 40.528 1.00 153.77 58 GLY E CA 1
ATOM 8787 C C . GLY E 1 59 ? 1.185 -18.643 40.679 1.00 154.46 58 GLY E C 1
ATOM 8788 O O . GLY E 1 59 ? 1.542 -17.499 40.963 1.00 150.42 58 GLY E O 1
ATOM 8789 N N . LYS E 1 60 ? 2.041 -19.643 40.488 1.00 162.07 59 LYS E N 1
ATOM 8790 C CA . LYS E 1 60 ? 3.483 -19.472 40.647 1.00 170.04 59 LYS E CA 1
ATOM 8791 C C . LYS E 1 60 ? 4.256 -19.448 39.329 1.00 175.39 59 LYS E C 1
ATOM 8792 O O . LYS E 1 60 ? 4.139 -20.361 38.511 1.00 173.17 59 LYS E O 1
ATOM 8795 N N . GLY E 1 61 ? 5.045 -18.396 39.132 1.00 180.15 60 GLY E N 1
ATOM 8796 C CA . GLY E 1 61 ? 5.877 -18.273 37.948 1.00 186.83 60 GLY E CA 1
ATOM 8797 C C . GLY E 1 61 ? 7.343 -18.169 38.328 1.00 197.58 60 GLY E C 1
ATOM 8798 O O . GLY E 1 61 ? 7.676 -17.676 39.406 1.00 197.40 60 GLY E O 1
ATOM 8799 N N . SER E 1 62 ? 8.220 -18.638 37.445 1.00 209.02 61 SER E N 1
ATOM 8800 C CA . SER E 1 62 ? 9.659 -18.632 37.702 1.00 216.67 61 SER E CA 1
ATOM 8801 C C . SER E 1 62 ? 10.227 -17.222 37.852 1.00 218.99 61 SER E C 1
ATOM 8802 O O . SER E 1 62 ? 11.014 -16.953 38.760 1.00 228.55 61 SER E O 1
ATOM 8805 N N . PHE E 1 63 ? 9.823 -16.328 36.957 1.00 205.80 62 PHE E N 1
ATOM 8806 C CA . PHE E 1 63 ? 10.337 -14.963 36.954 1.00 189.23 62 PHE E CA 1
ATOM 8807 C C . PHE E 1 63 ? 9.584 -14.063 37.930 1.00 180.82 62 PHE E C 1
ATOM 8808 O O . PHE E 1 63 ? 10.177 -13.184 38.551 1.00 182.34 62 PHE E O 1
ATOM 8816 N N . GLY E 1 64 ? 8.280 -14.277 38.066 1.00 178.92 63 GLY E N 1
ATOM 8817 C CA . GLY E 1 64 ? 7.488 -13.470 38.976 1.00 183.22 63 GLY E CA 1
ATOM 8818 C C . GLY E 1 64 ? 6.237 -14.174 39.459 1.00 185.06 63 GLY E C 1
ATOM 8819 O O . GLY E 1 64 ? 5.948 -15.293 39.041 1.00 168.44 63 GLY E O 1
ATOM 8820 N N . GLU E 1 65 ? 5.489 -13.519 40.342 1.00 205.90 64 GLU E N 1
ATOM 8821 C CA . GLU E 1 65 ? 4.293 -14.143 40.914 1.00 206.59 64 GLU E CA 1
ATOM 8822 C C . GLU E 1 65 ? 2.971 -13.613 40.377 1.00 197.17 64 GLU E C 1
ATOM 8823 O O . GLU E 1 65 ? 2.787 -12.410 40.208 1.00 200.21 64 GLU E O 1
ATOM 8829 N N . VAL E 1 66 ? 2.049 -14.537 40.130 1.00 178.60 65 VAL E N 1
ATOM 8830 C CA . VAL E 1 66 ? 0.748 -14.210 39.564 1.00 155.92 65 VAL E CA 1
ATOM 8831 C C . VAL E 1 66 ? -0.245 -13.786 40.640 1.00 145.24 65 VAL E C 1
ATOM 8832 O O . VAL E 1 66 ? -0.317 -14.385 41.713 1.00 150.55 65 VAL E O 1
ATOM 8836 N N . ILE E 1 67 ? -1.006 -12.742 40.337 1.00 131.67 66 ILE E N 1
ATOM 8837 C CA . ILE E 1 67 ? -2.041 -12.238 41.224 1.00 128.67 66 ILE E CA 1
ATOM 8838 C C . ILE E 1 67 ? -3.294 -12.009 40.393 1.00 128.71 66 ILE E C 1
ATOM 8839 O O . ILE E 1 67 ? -3.221 -11.471 39.285 1.00 139.47 66 ILE E O 1
ATOM 8844 N N . LEU E 1 68 ? -4.440 -12.434 40.912 1.00 123.48 67 LEU E N 1
ATOM 8845 C CA . LEU E 1 68 ? -5.699 -12.148 40.245 1.00 123.76 67 LEU E CA 1
ATOM 8846 C C . LEU E 1 68 ? -6.066 -10.701 40.520 1.00 118.87 67 LEU E C 1
ATOM 8847 O O . LEU E 1 68 ? -5.967 -10.232 41.654 1.00 132.79 67 LEU E O 1
ATOM 8852 N N . CYS E 1 69 ? -6.489 -9.993 39.481 1.00 118.09 68 CYS E N 1
ATOM 8853 C CA . CYS E 1 69 ? -6.768 -8.572 39.611 1.00 129.33 68 CYS E CA 1
ATOM 8854 C C . CYS E 1 69 ? -8.101 -8.219 38.975 1.00 130.99 68 CYS E C 1
ATOM 8855 O O . CYS E 1 69 ? -8.566 -8.898 38.057 1.00 129.91 68 CYS E O 1
ATOM 8858 N N . LYS E 1 70 ? -8.710 -7.147 39.468 1.00 127.94 69 LYS E N 1
ATOM 8859 C CA . LYS E 1 70 ? -9.955 -6.652 38.898 1.00 166.23 69 LYS E CA 1
ATOM 8860 C C . LYS E 1 70 ? -9.697 -5.285 38.283 1.00 172.36 69 LYS E C 1
ATOM 8861 O O . LYS E 1 70 ? -8.886 -4.516 38.790 1.00 175.95 69 LYS E O 1
ATOM 8865 N N . ASP E 1 71 ? -10.389 -4.981 37.192 1.00 194.89 70 ASP E N 1
ATOM 8866 C CA . ASP E 1 71 ? -10.156 -3.729 36.487 1.00 198.88 70 ASP E CA 1
ATOM 8867 C C . ASP E 1 71 ? -11.108 -2.643 36.968 1.00 202.68 70 ASP E C 1
ATOM 8868 O O . ASP E 1 71 ? -12.238 -2.916 37.373 1.00 205.80 70 ASP E O 1
ATOM 8873 N N . LYS E 1 72 ? -10.630 -1.405 36.917 1.00 211.33 71 LYS E N 1
ATOM 8874 C CA . LYS E 1 72 ? -11.374 -0.261 37.419 1.00 223.21 71 LYS E CA 1
ATOM 8875 C C . LYS E 1 72 ? -12.534 0.094 36.498 1.00 245.04 71 LYS E C 1
ATOM 8876 O O . LYS E 1 72 ? -13.700 -0.105 36.838 1.00 243.88 71 LYS E O 1
ATOM 8882 N N . ILE E 1 73 ? -12.193 0.612 35.324 1.00 268.02 72 ILE E N 1
ATOM 8883 C CA . ILE E 1 73 ? -13.175 1.186 34.413 1.00 281.98 72 ILE E CA 1
ATOM 8884 C C . ILE E 1 73 ? -13.902 0.144 33.554 1.00 281.47 72 ILE E C 1
ATOM 8885 O O . ILE E 1 73 ? -15.118 0.224 33.379 1.00 291.02 72 ILE E O 1
ATOM 8890 N N . THR E 1 74 ? -13.169 -0.836 33.033 1.00 259.52 73 THR E N 1
ATOM 8891 C CA . THR E 1 74 ? -13.771 -1.864 32.187 1.00 232.54 73 THR E CA 1
ATOM 8892 C C . THR E 1 74 ? -14.500 -2.929 33.003 1.00 217.78 73 THR E C 1
ATOM 8893 O O . THR E 1 74 ? -15.402 -3.597 32.498 1.00 217.32 73 THR E O 1
ATOM 8897 N N . GLY E 1 75 ? -14.108 -3.079 34.264 1.00 206.79 74 GLY E N 1
ATOM 8898 C CA . GLY E 1 75 ? -14.752 -4.023 35.161 1.00 204.13 74 GLY E CA 1
ATOM 8899 C C . GLY E 1 75 ? -14.578 -5.468 34.732 1.00 194.80 74 GLY E C 1
ATOM 8900 O O . GLY E 1 75 ? -15.539 -6.236 34.688 1.00 192.15 74 GLY E O 1
ATOM 8901 N N . GLN E 1 76 ? -13.341 -5.836 34.414 1.00 189.93 75 GLN E N 1
ATOM 8902 C CA . GLN E 1 76 ? -13.019 -7.196 33.998 1.00 181.40 75 GLN E CA 1
ATOM 8903 C C . GLN E 1 76 ? -11.903 -7.765 34.865 1.00 169.37 75 GLN E C 1
ATOM 8904 O O . GLN E 1 76 ? -11.099 -7.018 35.422 1.00 168.33 75 GLN E O 1
ATOM 8910 N N . GLU E 1 77 ? -11.856 -9.087 34.982 1.00 166.41 76 GLU E N 1
ATOM 8911 C CA . GLU E 1 77 ? -10.778 -9.736 35.717 1.00 157.66 76 GLU E CA 1
ATOM 8912 C C . GLU E 1 77 ? -9.608 -10.072 34.809 1.00 153.95 76 GLU E C 1
ATOM 8913 O O . GLU E 1 77 ? -9.789 -10.554 33.691 1.00 145.68 76 GLU E O 1
ATOM 8919 N N . CYS E 1 78 ? -8.403 -9.810 35.301 1.00 162.78 77 CYS E N 1
ATOM 8920 C CA . CYS E 1 78 ? -7.196 -10.126 34.556 1.00 160.54 77 CYS E CA 1
ATOM 8921 C C . CYS E 1 78 ? -6.195 -10.803 35.481 1.00 158.10 77 CYS E C 1
ATOM 8922 O O . CYS E 1 78 ? -6.377 -10.827 36.700 1.00 165.59 77 CYS E O 1
ATOM 8925 N N . ALA E 1 79 ? -5.138 -11.351 34.897 1.00 146.07 78 ALA E N 1
ATOM 8926 C CA . ALA E 1 79 ? -4.083 -11.986 35.671 1.00 133.16 78 ALA E CA 1
ATOM 8927 C C . ALA E 1 79 ? -2.798 -11.196 35.507 1.00 128.50 78 ALA E C 1
ATOM 8928 O O . ALA E 1 79 ? -2.364 -10.933 34.383 1.00 132.80 78 ALA E O 1
ATOM 8930 N N . VAL E 1 80 ? -2.187 -10.810 36.622 1.00 126.65 79 VAL E N 1
ATOM 8931 C CA . VAL E 1 80 ? -0.966 -10.024 36.539 1.00 132.76 79 VAL E CA 1
ATOM 8932 C C . VAL E 1 80 ? 0.247 -10.799 37.042 1.00 134.97 79 VAL E C 1
ATOM 8933 O O . VAL E 1 80 ? 0.248 -11.351 38.141 1.00 138.14 79 VAL E O 1
ATOM 8937 N N . LYS E 1 81 ? 1.275 -10.857 36.205 1.00 133.50 80 LYS E N 1
ATOM 8938 C CA . LYS E 1 81 ? 2.554 -11.403 36.618 1.00 133.81 80 LYS E CA 1
ATOM 8939 C C . LYS E 1 81 ? 3.386 -10.254 37.160 1.00 133.74 80 LYS E C 1
ATOM 8940 O O . LYS E 1 81 ? 3.695 -9.305 36.438 1.00 136.97 80 LYS E O 1
ATOM 8942 N N . VAL E 1 82 ? 3.741 -10.340 38.434 1.00 127.79 81 VAL E N 1
ATOM 8943 C CA . VAL E 1 82 ? 4.501 -9.285 39.083 1.00 124.58 81 VAL E CA 1
ATOM 8944 C C . VAL E 1 82 ? 5.961 -9.687 39.202 1.00 126.48 81 VAL E C 1
ATOM 8945 O O . VAL E 1 82 ? 6.287 -10.717 39.805 1.00 116.56 81 VAL E O 1
ATOM 8949 N N . ILE E 1 83 ? 6.827 -8.873 38.604 1.00 122.80 82 ILE E N 1
ATOM 8950 C CA . ILE E 1 83 ? 8.251 -9.170 38.531 1.00 124.42 82 ILE E CA 1
ATOM 8951 C C . ILE E 1 83 ? 9.040 -8.173 39.373 1.00 133.39 82 ILE E C 1
ATOM 8952 O O . ILE E 1 83 ? 8.789 -6.972 39.318 1.00 131.71 82 ILE E O 1
ATOM 8957 N N . SER E 1 84 ? 9.993 -8.671 40.153 1.00 143.21 83 SER E N 1
ATOM 8958 C CA . SER E 1 84 ? 10.792 -7.807 41.015 1.00 153.64 83 SER E CA 1
ATOM 8959 C C . SER E 1 84 ? 12.157 -7.511 40.398 1.00 165.75 83 SER E C 1
ATOM 8960 O O . SER E 1 84 ? 12.916 -8.426 40.079 1.00 172.83 83 SER E O 1
ATOM 8963 N N . LYS E 1 85 ? 12.458 -6.226 40.230 1.00 184.24 84 LYS E N 1
ATOM 8964 C CA . LYS E 1 85 ? 13.736 -5.791 39.672 1.00 195.23 84 LYS E CA 1
ATOM 8965 C C . LYS E 1 85 ? 14.925 -6.215 40.532 1.00 215.82 84 LYS E C 1
ATOM 8966 O O . LYS E 1 85 ? 16.006 -6.493 40.015 1.00 207.92 84 LYS E O 1
ATOM 8968 N N . ARG E 1 86 ? 14.723 -6.253 41.845 1.00 244.76 85 ARG E N 1
ATOM 8969 C CA . ARG E 1 86 ? 15.776 -6.673 42.764 1.00 251.25 85 ARG E CA 1
ATOM 8970 C C . ARG E 1 86 ? 16.018 -8.179 42.704 1.00 247.41 85 ARG E C 1
ATOM 8971 O O . ARG E 1 86 ? 17.161 -8.634 42.739 1.00 254.08 85 ARG E O 1
ATOM 8973 N N . GLN E 1 87 ? 14.937 -8.947 42.615 1.00 226.05 86 GLN E N 1
ATOM 8974 C CA . GLN E 1 87 ? 15.033 -10.402 42.621 1.00 204.18 86 GLN E CA 1
ATOM 8975 C C . GLN E 1 87 ? 15.477 -10.947 41.266 1.00 184.15 86 GLN E C 1
ATOM 8976 O O . GLN E 1 87 ? 16.243 -11.908 41.197 1.00 191.50 86 GLN E O 1
ATOM 8982 N N . VAL E 1 88 ? 14.991 -10.331 40.192 1.00 172.99 87 VAL E N 1
ATOM 8983 C CA . VAL E 1 88 ? 15.275 -10.809 38.842 1.00 162.62 87 VAL E CA 1
ATOM 8984 C C . VAL E 1 88 ? 16.091 -9.788 38.051 1.00 161.12 87 VAL E C 1
ATOM 8985 O O . VAL E 1 88 ? 15.896 -8.581 38.189 1.00 155.44 87 VAL E O 1
ATOM 8989 N N . LYS E 1 89 ? 17.001 -10.283 37.218 1.00 167.09 88 LYS E N 1
ATOM 8990 C CA . LYS E 1 89 ? 17.836 -9.433 36.376 1.00 164.25 88 LYS E CA 1
ATOM 8991 C C . LYS E 1 89 ? 17.204 -9.162 35.011 1.00 155.82 88 LYS E C 1
ATOM 8992 O O . LYS E 1 89 ? 16.557 -10.036 34.433 1.00 152.73 88 LYS E O 1
ATOM 8995 N N . GLN E 1 90 ? 17.392 -7.948 34.502 1.00 154.60 89 GLN E N 1
ATOM 8996 C CA . GLN E 1 90 ? 16.946 -7.607 33.156 1.00 142.33 89 GLN E CA 1
ATOM 8997 C C . GLN E 1 90 ? 18.108 -7.750 32.179 1.00 138.25 89 GLN E C 1
ATOM 8998 O O . GLN E 1 90 ? 19.091 -7.016 32.261 1.00 142.06 89 GLN E O 1
ATOM 9000 N N . LYS E 1 91 ? 17.991 -8.700 31.258 1.00 136.91 90 LYS E N 1
ATOM 9001 C CA . LYS E 1 91 ? 19.082 -9.015 30.341 1.00 143.52 90 LYS E CA 1
ATOM 9002 C C . LYS E 1 91 ? 19.268 -7.986 29.230 1.00 149.01 90 LYS E C 1
ATOM 9003 O O . LYS E 1 91 ? 20.393 -7.579 28.946 1.00 153.89 90 LYS E O 1
ATOM 9009 N N . THR E 1 92 ? 18.172 -7.565 28.607 1.00 154.61 91 THR E N 1
ATOM 9010 C CA . THR E 1 92 ? 18.248 -6.621 27.496 1.00 161.73 91 THR E CA 1
ATOM 9011 C C . THR E 1 92 ? 18.062 -5.190 27.982 1.00 163.66 91 THR E C 1
ATOM 9012 O O . THR E 1 92 ? 17.661 -4.963 29.124 1.00 166.50 91 THR E O 1
ATOM 9016 N N . ASP E 1 93 ? 18.359 -4.225 27.116 1.00 162.75 92 ASP E N 1
ATOM 9017 C CA . ASP E 1 93 ? 18.123 -2.826 27.449 1.00 161.80 92 ASP E CA 1
ATOM 9018 C C . ASP E 1 93 ? 16.625 -2.559 27.552 1.00 162.69 92 ASP E C 1
ATOM 9019 O O . ASP E 1 93 ? 15.808 -3.349 27.078 1.00 151.40 92 ASP E O 1
ATOM 9024 N N . LYS E 1 94 ? 16.281 -1.441 28.180 1.00 137.44 93 LYS E N 1
ATOM 9025 C CA . LYS E 1 94 ? 14.899 -1.130 28.530 1.00 142.38 93 LYS E CA 1
ATOM 9026 C C . LYS E 1 94 ? 13.990 -1.050 27.304 1.00 139.61 93 LYS E C 1
ATOM 9027 O O . LYS E 1 94 ? 12.942 -1.710 27.234 1.00 139.74 93 LYS E O 1
ATOM 9033 N N . GLU E 1 95 ? 14.420 -0.259 26.324 1.00 134.78 94 GLU E N 1
ATOM 9034 C CA . GLU E 1 95 ? 13.614 -0.001 25.138 1.00 128.85 94 GLU E CA 1
ATOM 9035 C C . GLU E 1 95 ? 13.339 -1.273 24.350 1.00 118.78 94 GLU E C 1
ATOM 9036 O O . GLU E 1 95 ? 12.267 -1.422 23.779 1.00 118.70 94 GLU E O 1
ATOM 9042 N N . SER E 1 96 ? 14.301 -2.190 24.327 1.00 114.94 95 SER E N 1
ATOM 9043 C CA . SER E 1 96 ? 14.111 -3.460 23.637 1.00 115.05 95 SER E CA 1
ATOM 9044 C C . SER E 1 96 ? 13.002 -4.268 24.297 1.00 119.30 95 SER E C 1
ATOM 9045 O O . SER E 1 96 ? 12.165 -4.861 23.617 1.00 123.68 95 SER E O 1
ATOM 9048 N N . LEU E 1 97 ? 13.008 -4.289 25.627 1.00 116.83 96 LEU E N 1
ATOM 9049 C CA . LEU E 1 97 ? 11.985 -4.997 26.385 1.00 98.81 96 LEU E CA 1
ATOM 9050 C C . LEU E 1 97 ? 10.607 -4.403 26.123 1.00 95.37 96 LEU E C 1
ATOM 9051 O O . LEU E 1 97 ? 9.656 -5.131 25.817 1.00 100.38 96 LEU E O 1
ATOM 9053 N N . LEU E 1 98 ? 10.503 -3.079 26.224 1.00 95.68 97 LEU E N 1
ATOM 9054 C CA . LEU E 1 98 ? 9.223 -2.414 25.980 1.00 100.80 97 LEU E CA 1
ATOM 9055 C C . LEU E 1 98 ? 8.737 -2.629 24.546 1.00 108.56 97 LEU E C 1
ATOM 9056 O O . LEU E 1 98 ? 7.538 -2.787 24.309 1.00 108.50 97 LEU E O 1
ATOM 9061 N N . ARG E 1 99 ? 9.668 -2.636 23.596 1.00 109.75 98 ARG E N 1
ATOM 9062 C CA . ARG E 1 99 ? 9.346 -2.886 22.193 1.00 105.36 98 ARG E CA 1
ATOM 9063 C C . ARG E 1 99 ? 8.811 -4.297 21.978 1.00 104.09 98 ARG E C 1
ATOM 9064 O O . ARG E 1 99 ? 7.793 -4.484 21.313 1.00 109.52 98 ARG E O 1
ATOM 9072 N N . GLU E 1 100 ? 9.507 -5.286 22.534 1.00 101.39 99 GLU E N 1
ATOM 9073 C CA . GLU E 1 100 ? 9.091 -6.680 22.415 1.00 103.22 99 GLU E CA 1
ATOM 9074 C C . GLU E 1 100 ? 7.714 -6.904 23.033 1.00 102.53 99 GLU E C 1
ATOM 9075 O O . GLU E 1 100 ? 6.857 -7.575 22.447 1.00 102.57 99 GLU E O 1
ATOM 9077 N N . VAL E 1 101 ? 7.505 -6.329 24.214 1.00 100.88 100 VAL E N 1
ATOM 9078 C CA . VAL E 1 101 ? 6.218 -6.435 24.890 1.00 99.01 100 VAL E CA 1
ATOM 9079 C C . VAL E 1 101 ? 5.129 -5.772 24.049 1.00 103.50 100 VAL E C 1
ATOM 9080 O O . VAL E 1 101 ? 4.018 -6.294 23.926 1.00 106.19 100 VAL E O 1
ATOM 9084 N N . GLN E 1 102 ? 5.465 -4.631 23.456 1.00 102.93 101 GLN E N 1
ATOM 9085 C CA . GLN E 1 102 ? 4.536 -3.907 22.597 1.00 102.70 101 GLN E CA 1
ATOM 9086 C C . GLN E 1 102 ? 4.128 -4.785 21.419 1.00 111.99 101 GLN E C 1
ATOM 9087 O O . GLN E 1 102 ? 2.955 -4.836 21.048 1.00 126.00 101 GLN E O 1
ATOM 9093 N N . LEU E 1 103 ? 5.109 -5.461 20.828 1.00 102.51 102 LEU E N 1
ATOM 9094 C CA . LEU E 1 103 ? 4.856 -6.419 19.758 1.00 98.10 102 LEU E CA 1
ATOM 9095 C C . LEU E 1 103 ? 3.914 -7.523 20.227 1.00 95.00 102 LEU E C 1
ATOM 9096 O O . LEU E 1 103 ? 3.010 -7.932 19.498 1.00 94.61 102 LEU E O 1
ATOM 9101 N N . LEU E 1 104 ? 4.135 -8.002 21.448 1.00 89.69 103 LEU E N 1
ATOM 9102 C CA . LEU E 1 104 ? 3.283 -9.033 22.039 1.00 88.00 103 LEU E CA 1
ATOM 9103 C C . LEU E 1 104 ? 1.831 -8.587 22.205 1.00 96.02 103 LEU E C 1
ATOM 9104 O O . LEU E 1 104 ? 0.908 -9.364 21.967 1.00 105.27 103 LEU E O 1
ATOM 9109 N N . LYS E 1 105 ? 1.634 -7.337 22.615 1.00 97.35 104 LYS E N 1
ATOM 9110 C CA . LYS E 1 105 ? 0.289 -6.806 22.815 1.00 106.10 104 LYS E CA 1
ATOM 9111 C C . LYS E 1 105 ? -0.508 -6.742 21.512 1.00 116.55 104 LYS E C 1
ATOM 9112 O O . LYS E 1 105 ? -1.738 -6.757 21.528 1.00 130.22 104 LYS E O 1
ATOM 9118 N N . GLN E 1 106 ? 0.198 -6.667 20.387 1.00 115.22 105 GLN E N 1
ATOM 9119 C CA . GLN E 1 106 ? -0.441 -6.615 19.075 1.00 122.10 105 GLN E CA 1
ATOM 9120 C C . GLN E 1 106 ? -0.949 -7.975 18.592 1.00 118.84 105 GLN E C 1
ATOM 9121 O O . GLN E 1 106 ? -1.822 -8.045 17.727 1.00 126.71 105 GLN E O 1
ATOM 9127 N N . LEU E 1 107 ? -0.404 -9.051 19.152 1.00 111.35 106 LEU E N 1
ATOM 9128 C CA . LEU E 1 107 ? -0.645 -10.395 18.626 1.00 111.20 106 LEU E CA 1
ATOM 9129 C C . LEU E 1 107 ? -1.865 -11.093 19.228 1.00 114.39 106 LEU E C 1
ATOM 9130 O O . LEU E 1 107 ? -2.275 -10.793 20.348 1.00 121.71 106 LEU E O 1
ATOM 9135 N N . ASP E 1 108 ? -2.437 -12.028 18.471 1.00 113.67 107 ASP E N 1
ATOM 9136 C CA . ASP E 1 108 ? -3.601 -12.785 18.923 1.00 116.30 107 ASP E CA 1
ATOM 9137 C C . ASP E 1 108 ? -3.656 -14.178 18.287 1.00 113.99 107 ASP E C 1
ATOM 9138 O O . ASP E 1 108 ? -3.647 -14.313 17.062 1.00 110.91 107 ASP E O 1
ATOM 9143 N N . HIS E 1 109 ? -3.716 -15.207 19.129 1.00 110.11 108 HIS E N 1
ATOM 9144 C CA . HIS E 1 109 ? -3.865 -16.591 18.678 1.00 112.11 108 HIS E CA 1
ATOM 9145 C C . HIS E 1 109 ? -4.501 -17.440 19.778 1.00 113.44 108 HIS E C 1
ATOM 9146 O O . HIS E 1 109 ? -4.193 -17.260 20.956 1.00 109.67 108 HIS E O 1
ATOM 9153 N N . PRO E 1 110 ? -5.393 -18.370 19.396 1.00 116.90 109 PRO E N 1
ATOM 9154 C CA . PRO E 1 110 ? -6.124 -19.218 20.350 1.00 122.59 109 PRO E CA 1
ATOM 9155 C C . PRO E 1 110 ? -5.255 -20.073 21.280 1.00 119.16 109 PRO E C 1
ATOM 9156 O O . PRO E 1 110 ? -5.750 -20.496 22.325 1.00 112.02 109 PRO E O 1
ATOM 9160 N N . ASN E 1 111 ? -3.999 -20.325 20.924 1.00 125.30 110 ASN E N 1
ATOM 9161 C CA . ASN E 1 111 ? -3.163 -21.201 21.742 1.00 122.25 110 ASN E CA 1
ATOM 9162 C C . ASN E 1 111 ? -2.037 -20.476 22.473 1.00 125.20 110 ASN E C 1
ATOM 9163 O O . ASN E 1 111 ? -1.107 -21.109 22.972 1.00 123.11 110 ASN E O 1
ATOM 9168 N N . ILE E 1 112 ? -2.123 -19.151 22.541 1.00 128.61 111 ILE E N 1
ATOM 9169 C CA . ILE E 1 112 ? -1.158 -18.368 23.306 1.00 120.51 111 ILE E CA 1
ATOM 9170 C C . ILE E 1 112 ? -1.856 -17.397 24.254 1.00 117.21 111 ILE E C 1
ATOM 9171 O O . ILE E 1 112 ? -2.987 -16.976 24.007 1.00 119.56 111 ILE E O 1
ATOM 9176 N N . MET E 1 113 ? -1.174 -17.046 25.338 1.00 113.05 112 MET E N 1
ATOM 9177 C CA . MET E 1 113 ? -1.709 -16.103 26.312 1.00 111.98 112 MET E CA 1
ATOM 9178 C C . MET E 1 113 ? -1.761 -14.687 25.750 1.00 107.14 112 MET E C 1
ATOM 9179 O O . MET E 1 113 ? -0.725 -14.092 25.455 1.00 108.67 112 MET E O 1
ATOM 9184 N N . LYS E 1 114 ? -2.969 -14.156 25.597 1.00 113.92 113 LYS E N 1
ATOM 9185 C CA . LYS E 1 114 ? -3.140 -12.783 25.140 1.00 120.04 113 LYS E CA 1
ATOM 9186 C C . LYS E 1 114 ? -2.597 -11.832 26.199 1.00 122.65 113 LYS E C 1
ATOM 9187 O O . LYS E 1 114 ? -2.936 -11.946 27.377 1.00 122.16 113 LYS E O 1
ATOM 9193 N N . LEU E 1 115 ? -1.755 -10.895 25.780 1.00 122.19 114 LEU E N 1
ATOM 9194 C CA . LEU E 1 115 ? -1.128 -9.975 26.719 1.00 117.48 114 LEU E CA 1
ATOM 9195 C C . LEU E 1 115 ? -1.774 -8.603 26.588 1.00 123.80 114 LEU E C 1
ATOM 9196 O O . LEU E 1 115 ? -1.685 -7.958 25.544 1.00 132.03 114 LEU E O 1
ATOM 9201 N N . TYR E 1 116 ? -2.426 -8.164 27.658 1.00 129.37 115 TYR E N 1
ATOM 9202 C CA . TYR E 1 116 ? -3.151 -6.902 27.641 1.00 135.98 115 TYR E CA 1
ATOM 9203 C C . TYR E 1 116 ? -2.235 -5.705 27.860 1.00 134.89 115 TYR E C 1
ATOM 9204 O O . TYR E 1 116 ? -2.103 -4.860 26.976 1.00 134.92 115 TYR E O 1
ATOM 9213 N N . GLU E 1 117 ? -1.613 -5.616 29.032 1.00 135.82 116 GLU E N 1
ATOM 9214 C CA . GLU E 1 117 ? -0.825 -4.426 29.347 1.00 134.93 116 GLU E CA 1
ATOM 9215 C C . GLU E 1 117 ? 0.521 -4.730 30.000 1.00 129.12 116 GLU E C 1
ATOM 9216 O O . GLU E 1 117 ? 0.795 -5.858 30.403 1.00 126.92 116 GLU E O 1
ATOM 9222 N N . PHE E 1 118 ? 1.356 -3.700 30.094 1.00 125.38 117 PHE E N 1
ATOM 9223 C CA . PHE E 1 118 ? 2.642 -3.789 30.775 1.00 118.65 117 PHE E CA 1
ATOM 9224 C C . PHE E 1 118 ? 2.919 -2.485 31.511 1.00 122.91 117 PHE E C 1
ATOM 9225 O O . PHE E 1 118 ? 2.782 -1.402 30.942 1.00 121.84 117 PHE E O 1
ATOM 9233 N N . PHE E 1 119 ? 3.310 -2.593 32.775 1.00 132.31 118 PHE E N 1
ATOM 9234 C CA . PHE E 1 119 ? 3.534 -1.415 33.602 1.00 141.17 118 PHE E CA 1
ATOM 9235 C C . PHE E 1 119 ? 4.900 -1.439 34.264 1.00 145.05 118 PHE E C 1
ATOM 9236 O O . PHE E 1 119 ? 5.350 -2.478 34.750 1.00 138.50 118 PHE E O 1
ATOM 9244 N N . GLU E 1 120 ? 5.557 -0.285 34.282 1.00 153.47 119 GLU E N 1
ATOM 9245 C CA . GLU E 1 120 ? 6.864 -0.181 34.904 1.00 157.61 119 GLU E CA 1
ATOM 9246 C C . GLU E 1 120 ? 6.793 0.678 36.158 1.00 166.08 119 GLU E C 1
ATOM 9247 O O . GLU E 1 120 ? 6.542 1.882 36.094 1.00 167.22 119 GLU E O 1
ATOM 9253 N N . ASP E 1 121 ? 7.019 0.038 37.299 1.00 171.77 120 ASP E N 1
ATOM 9254 C CA . ASP E 1 121 ? 7.083 0.723 38.580 1.00 178.02 120 ASP E CA 1
ATOM 9255 C C . ASP E 1 121 ? 8.523 0.738 39.065 1.00 183.81 120 ASP E C 1
ATOM 9256 O O . ASP E 1 121 ? 9.334 -0.081 38.630 1.00 182.61 120 ASP E O 1
ATOM 9258 N N . LYS E 1 122 ? 8.841 1.678 39.950 1.00 189.93 121 LYS E N 1
ATOM 9259 C CA . LYS E 1 122 ? 10.184 1.780 40.513 1.00 188.64 121 LYS E CA 1
ATOM 9260 C C . LYS E 1 122 ? 10.609 0.462 41.158 1.00 182.76 121 LYS E C 1
ATOM 9261 O O . LYS E 1 122 ? 11.782 0.091 41.118 1.00 181.99 121 LYS E O 1
ATOM 9265 N N . GLY E 1 123 ? 9.647 -0.241 41.748 1.00 179.64 122 GLY E N 1
ATOM 9266 C CA . GLY E 1 123 ? 9.919 -1.515 42.388 1.00 176.51 122 GLY E CA 1
ATOM 9267 C C . GLY E 1 123 ? 9.608 -2.733 41.537 1.00 170.85 122 GLY E C 1
ATOM 9268 O O . GLY E 1 123 ? 10.326 -3.731 41.596 1.00 170.56 122 GLY E O 1
ATOM 9269 N N . TYR E 1 124 ? 8.543 -2.660 40.743 1.00 170.00 123 TYR E N 1
ATOM 9270 C CA . TYR E 1 124 ? 8.045 -3.840 40.038 1.00 162.28 123 TYR E CA 1
ATOM 9271 C C . TYR E 1 124 ? 7.715 -3.649 38.560 1.00 151.33 123 TYR E C 1
ATOM 9272 O O . TYR E 1 124 ? 7.592 -2.531 38.060 1.00 153.09 123 TYR E O 1
ATOM 9281 N N . PHE E 1 125 ? 7.579 -4.784 37.883 1.00 140.45 124 PHE E N 1
ATOM 9282 C CA . PHE E 1 125 ? 7.040 -4.870 36.536 1.00 129.32 124 PHE E CA 1
ATOM 9283 C C . PHE E 1 125 ? 5.693 -5.563 36.642 1.00 122.03 124 PHE E C 1
ATOM 9284 O O . PHE E 1 125 ? 5.559 -6.560 37.355 1.00 117.22 124 PHE E O 1
ATOM 9292 N N . TYR E 1 126 ? 4.697 -5.048 35.933 1.00 123.60 125 TYR E N 1
ATOM 9293 C CA . TYR E 1 126 ? 3.379 -5.659 35.958 1.00 123.60 125 TYR E CA 1
ATOM 9294 C C . TYR E 1 126 ? 3.007 -6.124 34.562 1.00 119.17 125 TYR E C 1
ATOM 9295 O O . TYR E 1 126 ? 2.895 -5.317 33.642 1.00 126.45 125 TYR E O 1
ATOM 9304 N N . LEU E 1 127 ? 2.810 -7.427 34.404 1.00 112.40 126 LEU E N 1
ATOM 9305 C CA . LEU E 1 127 ? 2.463 -7.966 33.100 1.00 113.31 126 LEU E CA 1
ATOM 9306 C C . LEU E 1 127 ? 1.024 -8.457 33.146 1.00 110.78 126 LEU E C 1
ATOM 9307 O O . LEU E 1 127 ? 0.731 -9.512 33.707 1.00 107.17 126 LEU E O 1
ATOM 9312 N N . VAL E 1 128 ? 0.131 -7.686 32.537 1.00 112.61 127 VAL E N 1
ATOM 9313 C CA . VAL E 1 128 ? -1.298 -7.938 32.640 1.00 111.20 127 VAL E CA 1
ATOM 9314 C C . VAL E 1 128 ? -1.805 -8.702 31.426 1.00 116.84 127 VAL E C 1
ATOM 9315 O O . VAL E 1 128 ? -1.618 -8.271 30.284 1.00 120.63 127 VAL E O 1
ATOM 9319 N N . GLY E 1 129 ? -2.467 -9.825 31.686 1.00 127.78 128 GLY E N 1
ATOM 9320 C CA . GLY E 1 129 ? -2.987 -10.674 30.631 1.00 141.48 128 GLY E CA 1
ATOM 9321 C C . GLY E 1 129 ? -4.307 -11.317 31.006 1.00 155.33 128 GLY E C 1
ATOM 9322 O O . GLY E 1 129 ? -4.900 -10.987 32.033 1.00 150.21 128 GLY E O 1
ATOM 9323 N N . GLU E 1 130 ? -4.768 -12.237 30.166 1.00 178.51 129 GLU E N 1
ATOM 9324 C CA . GLU E 1 130 ? -6.041 -12.913 30.386 1.00 188.50 129 GLU E CA 1
ATOM 9325 C C . GLU E 1 130 ? -5.921 -13.883 31.559 1.00 186.77 129 GLU E C 1
ATOM 9326 O O . GLU E 1 130 ? -4.818 -14.296 31.919 1.00 189.21 129 GLU E O 1
ATOM 9332 N N . VAL E 1 131 ? -7.053 -14.244 32.156 1.00 184.01 130 VAL E N 1
ATOM 9333 C CA . VAL E 1 131 ? -7.056 -15.139 33.305 1.00 174.98 130 VAL E CA 1
ATOM 9334 C C . VAL E 1 131 ? -7.046 -16.600 32.875 1.00 163.77 130 VAL E C 1
ATOM 9335 O O . VAL E 1 131 ? -7.490 -16.941 31.779 1.00 169.16 130 VAL E O 1
ATOM 9339 N N . TYR E 1 132 ? -6.531 -17.459 33.747 1.00 152.53 131 TYR E N 1
ATOM 9340 C CA . TYR E 1 132 ? -6.532 -18.894 33.499 1.00 145.32 131 TYR E CA 1
ATOM 9341 C C . TYR E 1 132 ? -6.933 -19.623 34.774 1.00 139.06 131 TYR E C 1
ATOM 9342 O O . TYR E 1 132 ? -6.288 -19.476 35.812 1.00 131.09 131 TYR E O 1
ATOM 9344 N N . THR E 1 133 ? -7.999 -20.412 34.691 1.00 144.01 132 THR E N 1
ATOM 9345 C CA . THR E 1 133 ? -8.525 -21.102 35.863 1.00 143.24 132 THR E CA 1
ATOM 9346 C C . THR E 1 133 ? -8.343 -22.615 35.789 1.00 139.45 132 THR E C 1
ATOM 9347 O O . THR E 1 133 ? -8.374 -23.296 36.811 1.00 137.43 132 THR E O 1
ATOM 9351 N N . GLY E 1 134 ? -8.139 -23.132 34.582 1.00 131.00 133 GLY E N 1
ATOM 9352 C CA . GLY E 1 134 ? -8.080 -24.567 34.362 1.00 118.82 133 GLY E CA 1
ATOM 9353 C C . GLY E 1 134 ? -6.871 -25.258 34.958 1.00 111.15 133 GLY E C 1
ATOM 9354 O O . GLY E 1 134 ? -6.875 -26.474 35.149 1.00 116.23 133 GLY E O 1
ATOM 9355 N N . GLY E 1 135 ? -5.830 -24.487 35.249 1.00 111.58 134 GLY E N 1
ATOM 9356 C CA . GLY E 1 135 ? -4.621 -25.043 35.824 1.00 109.69 134 GLY E CA 1
ATOM 9357 C C . GLY E 1 135 ? -3.728 -25.696 34.788 1.00 115.71 134 GLY E C 1
ATOM 9358 O O . GLY E 1 135 ? -4.048 -25.720 33.600 1.00 134.46 134 GLY E O 1
ATOM 9359 N N . GLU E 1 136 ? -2.601 -26.227 35.248 1.00 102.82 135 GLU E N 1
ATOM 9360 C CA . GLU E 1 136 ? -1.602 -26.826 34.371 1.00 94.88 135 GLU E CA 1
ATOM 9361 C C . GLU E 1 136 ? -2.109 -28.098 33.690 1.00 96.75 135 GLU E C 1
ATOM 9362 O O . GLU E 1 136 ? -2.953 -28.812 34.230 1.00 108.00 135 GLU E O 1
ATOM 9368 N N . LEU E 1 137 ? -1.584 -28.365 32.497 1.00 93.45 136 LEU E N 1
ATOM 9369 C CA . LEU E 1 137 ? -2.073 -29.440 31.635 1.00 93.32 136 LEU E CA 1
ATOM 9370 C C . LEU E 1 137 ? -1.885 -30.837 32.226 1.00 97.26 136 LEU E C 1
ATOM 9371 O O . LEU E 1 137 ? -2.807 -31.657 32.203 1.00 116.47 136 LEU E O 1
ATOM 9376 N N . PHE E 1 138 ? -0.687 -31.108 32.738 1.00 94.10 137 PHE E N 1
ATOM 9377 C CA . PHE E 1 138 ? -0.344 -32.435 33.246 1.00 97.79 137 PHE E CA 1
ATOM 9378 C C . PHE E 1 138 ? -1.290 -32.861 34.365 1.00 103.73 137 PHE E C 1
ATOM 9379 O O . PHE E 1 138 ? -1.625 -34.040 34.496 1.00 108.01 137 PHE E O 1
ATOM 9387 N N . ASP E 1 139 ? -1.718 -31.890 35.165 1.00 109.12 138 ASP E N 1
ATOM 9388 C CA . ASP E 1 139 ? -2.687 -32.128 36.227 1.00 116.03 138 ASP E CA 1
ATOM 9389 C C . ASP E 1 139 ? -4.009 -32.618 35.643 1.00 126.04 138 ASP E C 1
ATOM 9390 O O . ASP E 1 139 ? -4.621 -33.561 36.155 1.00 137.11 138 ASP E O 1
ATOM 9395 N N . GLU E 1 140 ? -4.439 -31.974 34.562 1.00 122.73 139 GLU E N 1
ATOM 9396 C CA . GLU E 1 140 ? -5.669 -32.354 33.881 1.00 127.95 139 GLU E CA 1
ATOM 9397 C C . GLU E 1 140 ? -5.526 -33.748 33.288 1.00 125.83 139 GLU E C 1
ATOM 9398 O O . GLU E 1 140 ? -6.489 -34.515 33.244 1.00 135.48 139 GLU E O 1
ATOM 9404 N N . ILE E 1 141 ? -4.321 -34.073 32.831 1.00 112.15 140 ILE E N 1
ATOM 9405 C CA . ILE E 1 141 ? -4.052 -35.397 32.284 1.00 108.01 140 ILE E CA 1
ATOM 9406 C C . ILE E 1 141 ? -4.160 -36.486 33.348 1.00 110.00 140 ILE E C 1
ATOM 9407 O O . ILE E 1 141 ? -4.862 -37.480 33.161 1.00 121.25 140 ILE E O 1
ATOM 9412 N N . ILE E 1 142 ? -3.470 -36.291 34.469 1.00 103.66 141 ILE E N 1
ATOM 9413 C CA . ILE E 1 142 ? -3.454 -37.288 35.535 1.00 99.73 141 ILE E CA 1
ATOM 9414 C C . ILE E 1 142 ? -4.777 -37.375 36.292 1.00 104.93 141 ILE E C 1
ATOM 9415 O O . ILE E 1 142 ? -5.053 -38.382 36.945 1.00 111.20 141 ILE E O 1
ATOM 9420 N N . SER E 1 143 ? -5.590 -36.325 36.214 1.00 108.09 142 SER E N 1
ATOM 9421 C CA . SER E 1 143 ? -6.913 -36.356 36.830 1.00 111.61 142 SER E CA 1
ATOM 9422 C C . SER E 1 143 ? -7.815 -37.388 36.154 1.00 118.31 142 SER E C 1
ATOM 9423 O O . SER E 1 143 ? -8.638 -38.030 36.805 1.00 136.18 142 SER E O 1
ATOM 9426 N N . ARG E 1 144 ? -7.648 -37.543 34.844 1.00 118.85 143 ARG E N 1
ATOM 9427 C CA . ARG E 1 144 ? -8.478 -38.451 34.054 1.00 124.61 143 ARG E CA 1
ATOM 9428 C C . ARG E 1 144 ? -8.026 -39.908 34.116 1.00 126.51 143 ARG E C 1
ATOM 9429 O O . ARG E 1 144 ? -6.889 -40.208 34.478 1.00 129.13 143 ARG E O 1
ATOM 9437 N N . LYS E 1 145 ? -8.941 -40.807 33.763 1.00 132.59 144 LYS E N 1
ATOM 9438 C CA . LYS E 1 145 ? -8.688 -42.243 33.795 1.00 140.89 144 LYS E CA 1
ATOM 9439 C C . LYS E 1 145 ? -7.985 -42.761 32.539 1.00 146.02 144 LYS E C 1
ATOM 9440 O O . LYS E 1 145 ? -7.123 -43.635 32.620 1.00 144.79 144 LYS E O 1
ATOM 9442 N N . ARG E 1 146 ? -8.358 -42.225 31.380 1.00 152.01 145 ARG E N 1
ATOM 9443 C CA . ARG E 1 146 ? -7.831 -42.718 30.109 1.00 155.60 145 ARG E CA 1
ATOM 9444 C C . ARG E 1 146 ? -6.954 -41.693 29.392 1.00 150.08 145 ARG E C 1
ATOM 9445 O O . ARG E 1 146 ? -7.338 -40.535 29.232 1.00 152.77 145 ARG E O 1
ATOM 9453 N N . PHE E 1 147 ? -5.773 -42.130 28.961 1.00 136.97 146 PHE E N 1
ATOM 9454 C CA . PHE E 1 147 ? -4.863 -41.279 28.201 1.00 112.97 146 PHE E CA 1
ATOM 9455 C C . PHE E 1 147 ? -4.240 -42.034 27.028 1.00 113.42 146 PHE E C 1
ATOM 9456 O O . PHE E 1 147 ? -3.428 -42.939 27.222 1.00 113.11 146 PHE E O 1
ATOM 9464 N N . SER E 1 148 ? -4.622 -41.652 25.812 1.00 119.06 147 SER E N 1
ATOM 9465 C CA . SER E 1 148 ? -4.157 -42.329 24.605 1.00 121.03 147 SER E CA 1
ATOM 9466 C C . SER E 1 148 ? -3.262 -41.437 23.750 1.00 127.00 147 SER E C 1
ATOM 9467 O O . SER E 1 148 ? -3.084 -40.255 24.046 1.00 129.23 147 SER E O 1
ATOM 9470 N N . GLU E 1 149 ? -2.696 -42.014 22.692 1.00 125.02 148 GLU E N 1
ATOM 9471 C CA . GLU E 1 149 ? -1.861 -41.263 21.757 1.00 117.87 148 GLU E CA 1
ATOM 9472 C C . GLU E 1 149 ? -2.658 -40.185 21.029 1.00 118.97 148 GLU E C 1
ATOM 9473 O O . GLU E 1 149 ? -2.094 -39.199 20.558 1.00 115.05 148 GLU E O 1
ATOM 9479 N N . VAL E 1 150 ? -3.969 -40.385 20.934 1.00 129.42 149 VAL E N 1
ATOM 9480 C CA . VAL E 1 150 ? -4.857 -39.403 20.323 1.00 134.84 149 VAL E CA 1
ATOM 9481 C C . VAL E 1 150 ? -4.859 -38.113 21.136 1.00 137.95 149 VAL E C 1
ATOM 9482 O O . VAL E 1 150 ? -4.716 -37.017 20.588 1.00 143.41 149 VAL E O 1
ATOM 9486 N N . ASP E 1 151 ? -5.021 -38.260 22.448 1.00 132.90 150 ASP E N 1
ATOM 9487 C CA . ASP E 1 151 ? -5.034 -37.130 23.369 1.00 129.84 150 ASP E CA 1
ATOM 9488 C C . ASP E 1 151 ? -3.726 -36.347 23.282 1.00 128.32 150 ASP E C 1
ATOM 9489 O O . ASP E 1 151 ? -3.723 -35.112 23.165 1.00 140.25 150 ASP E O 1
ATOM 9494 N N . ALA E 1 152 ? -2.618 -37.085 23.323 1.00 113.40 151 ALA E N 1
ATOM 9495 C CA . ALA E 1 152 ? -1.285 -36.505 23.223 1.00 108.32 151 ALA E CA 1
ATOM 9496 C C . ALA E 1 152 ? -1.118 -35.763 21.902 1.00 115.98 151 ALA E C 1
ATOM 9497 O O . ALA E 1 152 ? -0.525 -34.679 21.848 1.00 113.06 151 ALA E O 1
ATOM 9499 N N . ALA E 1 153 ? -1.661 -36.348 20.841 1.00 119.65 152 ALA E N 1
ATOM 9500 C CA . ALA E 1 153 ? -1.596 -35.743 19.521 1.00 117.07 152 ALA E CA 1
ATOM 9501 C C . ALA E 1 153 ? -2.366 -34.431 19.487 1.00 115.50 152 ALA E C 1
ATOM 9502 O O . ALA E 1 153 ? -1.917 -33.465 18.879 1.00 118.76 152 ALA E O 1
ATOM 9504 N N . ARG E 1 154 ? -3.527 -34.399 20.135 1.00 114.37 153 ARG E N 1
ATOM 9505 C CA . ARG E 1 154 ? -4.324 -33.176 20.190 1.00 116.22 153 ARG E CA 1
ATOM 9506 C C . ARG E 1 154 ? -3.642 -32.054 20.975 1.00 115.87 153 ARG E C 1
ATOM 9507 O O . ARG E 1 154 ? -3.505 -30.929 20.470 1.00 121.99 153 ARG E O 1
ATOM 9515 N N . ILE E 1 155 ? -3.211 -32.354 22.200 1.00 109.73 154 ILE E N 1
ATOM 9516 C CA . ILE E 1 155 ? -2.522 -31.348 23.013 1.00 109.46 154 ILE E CA 1
ATOM 9517 C C . ILE E 1 155 ? -1.274 -30.821 22.289 1.00 117.41 154 ILE E C 1
ATOM 9518 O O . ILE E 1 155 ? -1.097 -29.601 22.148 1.00 121.87 154 ILE E O 1
ATOM 9523 N N . ILE E 1 156 ? -0.419 -31.732 21.826 1.00 117.06 155 ILE E N 1
ATOM 9524 C CA . ILE E 1 156 ? 0.793 -31.337 21.109 1.00 104.22 155 ILE E CA 1
ATOM 9525 C C . ILE E 1 156 ? 0.451 -30.548 19.842 1.00 114.01 155 ILE E C 1
ATOM 9526 O O . ILE E 1 156 ? 1.179 -29.631 19.464 1.00 119.95 155 ILE E O 1
ATOM 9531 N N . ARG E 1 157 ? -0.670 -30.879 19.207 1.00 121.33 156 ARG E N 1
ATOM 9532 C CA . ARG E 1 157 ? -1.115 -30.139 18.028 1.00 123.74 156 ARG E CA 1
ATOM 9533 C C . ARG E 1 157 ? -1.429 -28.691 18.369 1.00 123.91 156 ARG E C 1
ATOM 9534 O O . ARG E 1 157 ? -1.013 -27.777 17.655 1.00 138.31 156 ARG E O 1
ATOM 9542 N N . GLN E 1 158 ? -2.172 -28.486 19.452 1.00 114.72 157 GLN E N 1
ATOM 9543 C CA . GLN E 1 158 ? -2.476 -27.132 19.905 1.00 112.31 157 GLN E CA 1
ATOM 9544 C C . GLN E 1 158 ? -1.184 -26.371 20.196 1.00 105.68 157 GLN E C 1
ATOM 9545 O O . GLN E 1 158 ? -1.000 -25.226 19.747 1.00 117.03 157 GLN E O 1
ATOM 9551 N N . VAL E 1 159 ? -0.288 -27.022 20.935 1.00 94.08 158 VAL E N 1
ATOM 9552 C CA . VAL E 1 159 ? 0.998 -26.422 21.277 1.00 91.67 158 VAL E CA 1
ATOM 9553 C C . VAL E 1 159 ? 1.767 -25.973 20.036 1.00 98.28 158 VAL E C 1
ATOM 9554 O O . VAL E 1 159 ? 2.184 -24.821 19.945 1.00 104.58 158 VAL E O 1
ATOM 9558 N N . LEU E 1 160 ? 1.931 -26.879 19.076 1.00 98.89 159 LEU E N 1
ATOM 9559 C CA . LEU E 1 160 ? 2.665 -26.581 17.848 1.00 98.84 159 LEU E CA 1
ATOM 9560 C C . LEU E 1 160 ? 1.965 -25.538 16.983 1.00 99.25 159 LEU E C 1
ATOM 9561 O O . LEU E 1 160 ? 2.616 -24.825 16.222 1.00 101.93 159 LEU E O 1
ATOM 9566 N N . SER E 1 161 ? 0.643 -25.459 17.088 1.00 90.81 160 SER E N 1
ATOM 9567 C CA . SER E 1 161 ? -0.099 -24.418 16.388 1.00 100.94 160 SER E CA 1
ATOM 9568 C C . SER E 1 161 ? 0.308 -23.062 16.953 1.00 107.19 160 SER E C 1
ATOM 9569 O O . SER E 1 161 ? 0.668 -22.138 16.206 1.00 108.64 160 SER E O 1
ATOM 9572 N N . GLY E 1 162 ? 0.269 -22.958 18.280 1.00 104.88 161 GLY E N 1
ATOM 9573 C CA . GLY E 1 162 ? 0.701 -21.745 18.954 1.00 103.67 161 GLY E CA 1
ATOM 9574 C C . GLY E 1 162 ? 2.135 -21.372 18.615 1.00 103.20 161 GLY E C 1
ATOM 9575 O O . GLY E 1 162 ? 2.430 -20.217 18.288 1.00 101.98 161 GLY E O 1
ATOM 9576 N N . ILE E 1 163 ? 3.024 -22.360 18.682 1.00 98.69 162 ILE E N 1
ATOM 9577 C CA . ILE E 1 163 ? 4.441 -22.163 18.391 1.00 92.39 162 ILE E CA 1
ATOM 9578 C C . ILE E 1 163 ? 4.659 -21.661 16.968 1.00 99.10 162 ILE E C 1
ATOM 9579 O O . ILE E 1 163 ? 5.431 -20.729 16.744 1.00 98.14 162 ILE E O 1
ATOM 9584 N N . THR E 1 164 ? 3.975 -22.282 16.013 1.00 100.73 163 THR E N 1
ATOM 9585 C CA . THR E 1 164 ? 4.084 -21.892 14.612 1.00 103.33 163 THR E CA 1
ATOM 9586 C C . THR E 1 164 ? 3.620 -20.453 14.421 1.00 109.61 163 THR E C 1
ATOM 9587 O O . THR E 1 164 ? 4.273 -19.668 13.724 1.00 114.76 163 THR E O 1
ATOM 9591 N N . TYR E 1 165 ? 2.501 -20.106 15.055 1.00 116.24 164 TYR E N 1
ATOM 9592 C CA . TYR E 1 165 ? 2.006 -18.734 14.986 1.00 117.42 164 TYR E CA 1
ATOM 9593 C C . TYR E 1 165 ? 3.034 -17.745 15.524 1.00 113.85 164 TYR E C 1
ATOM 9594 O O . TYR E 1 165 ? 3.320 -16.731 14.886 1.00 122.05 164 TYR E O 1
ATOM 9603 N N . MET E 1 166 ? 3.579 -18.039 16.700 1.00 105.00 165 MET E N 1
ATOM 9604 C CA . MET E 1 166 ? 4.524 -17.133 17.347 1.00 101.42 165 MET E CA 1
ATOM 9605 C C . MET E 1 166 ? 5.816 -16.988 16.548 1.00 107.71 165 MET E C 1
ATOM 9606 O O . MET E 1 166 ? 6.404 -15.908 16.497 1.00 110.16 165 MET E O 1
ATOM 9611 N N . HIS E 1 167 ? 6.255 -18.079 15.929 1.00 105.13 166 HIS E N 1
ATOM 9612 C CA . HIS E 1 167 ? 7.447 -18.046 15.090 1.00 93.91 166 HIS E CA 1
ATOM 9613 C C . HIS E 1 167 ? 7.200 -17.260 13.809 1.00 97.48 166 HIS E C 1
ATOM 9614 O O . HIS E 1 167 ? 8.114 -16.621 13.285 1.00 96.87 166 HIS E O 1
ATOM 9621 N N . LYS E 1 168 ? 5.971 -17.312 13.302 1.00 108.23 167 LYS E N 1
ATOM 9622 C CA . LYS E 1 168 ? 5.618 -16.530 12.121 1.00 111.38 167 LYS E CA 1
ATOM 9623 C C . LYS E 1 168 ? 5.787 -15.037 12.403 1.00 111.48 167 LYS E C 1
ATOM 9624 O O . LYS E 1 168 ? 6.125 -14.261 11.510 1.00 125.03 167 LYS E O 1
ATOM 9630 N N . ASN E 1 169 ? 5.557 -14.643 13.653 1.00 114.66 168 ASN E N 1
ATOM 9631 C CA . ASN E 1 169 ? 5.773 -13.263 14.071 1.00 115.41 168 ASN E CA 1
ATOM 9632 C C . ASN E 1 169 ? 7.123 -13.083 14.761 1.00 112.77 168 ASN E C 1
ATOM 9633 O O . ASN E 1 169 ? 7.320 -12.130 15.517 1.00 112.61 168 ASN E O 1
ATOM 9638 N N . LYS E 1 170 ? 8.038 -14.013 14.498 1.00 111.30 169 LYS E N 1
ATOM 9639 C CA . LYS E 1 170 ? 9.429 -13.910 14.941 1.00 109.08 169 LYS E CA 1
ATOM 9640 C C . LYS E 1 170 ? 9.584 -13.796 16.458 1.00 99.05 169 LYS E C 1
ATOM 9641 O O . LYS E 1 170 ? 10.342 -12.960 16.944 1.00 98.69 169 LYS E O 1
ATOM 9643 N N . ILE E 1 171 ? 8.873 -14.634 17.205 1.00 96.50 170 ILE E N 1
ATOM 9644 C CA . ILE E 1 171 ? 8.974 -14.608 18.662 1.00 94.79 170 ILE E CA 1
ATOM 9645 C C . ILE E 1 171 ? 9.389 -15.968 19.224 1.00 94.27 170 ILE E C 1
ATOM 9646 O O . ILE E 1 171 ? 8.877 -17.007 18.808 1.00 99.61 170 ILE E O 1
ATOM 9651 N N . VAL E 1 172 ? 10.322 -15.947 20.173 1.00 87.51 171 VAL E N 1
ATOM 9652 C CA . VAL E 1 172 ? 10.879 -17.168 20.744 1.00 86.59 171 VAL E CA 1
ATOM 9653 C C . VAL E 1 172 ? 10.617 -17.264 22.246 1.00 89.86 171 VAL E C 1
ATOM 9654 O O . VAL E 1 172 ? 10.802 -16.295 22.983 1.00 96.99 171 VAL E O 1
ATOM 9658 N N . HIS E 1 173 ? 10.180 -18.438 22.690 1.00 86.91 172 HIS E N 1
ATOM 9659 C CA . HIS E 1 173 ? 9.928 -18.687 24.105 1.00 81.52 172 HIS E CA 1
ATOM 9660 C C . HIS E 1 173 ? 11.217 -19.025 24.850 1.00 86.08 172 HIS E C 1
ATOM 9661 O O . HIS E 1 173 ? 11.421 -18.588 25.982 1.00 92.71 172 HIS E O 1
ATOM 9668 N N . ARG E 1 174 ? 12.063 -19.824 24.202 1.00 90.97 173 ARG E N 1
ATOM 9669 C CA . ARG E 1 174 ? 13.297 -20.369 24.780 1.00 93.63 173 ARG E CA 1
ATOM 9670 C C . ARG E 1 174 ? 13.036 -21.282 25.976 1.00 95.78 173 ARG E C 1
ATOM 9671 O O . ARG E 1 174 ? 13.393 -22.459 25.953 1.00 101.25 173 ARG E O 1
ATOM 9679 N N . ASP E 1 175 ? 12.416 -20.741 27.018 1.00 102.80 174 ASP E N 1
ATOM 9680 C CA . ASP E 1 175 ? 12.134 -21.524 28.212 1.00 107.50 174 ASP E CA 1
ATOM 9681 C C . ASP E 1 175 ? 10.715 -22.070 28.138 1.00 103.69 174 ASP E C 1
ATOM 9682 O O . ASP E 1 175 ? 9.773 -21.441 28.617 1.00 101.72 174 ASP E O 1
ATOM 9687 N N . LEU E 1 176 ? 10.569 -23.250 27.543 1.00 106.75 175 LEU E N 1
ATOM 9688 C CA . LEU E 1 176 ? 9.252 -23.838 27.332 1.00 104.47 175 LEU E CA 1
ATOM 9689 C C . LEU E 1 176 ? 9.057 -25.043 28.240 1.00 95.13 175 LEU E C 1
ATOM 9690 O O . LEU E 1 176 ? 9.851 -25.983 28.229 1.00 89.82 175 LEU E O 1
ATOM 9695 N N . LYS E 1 177 ? 7.985 -25.003 29.023 1.00 93.93 176 LYS E N 1
ATOM 9696 C CA . LYS E 1 177 ? 7.752 -25.987 30.070 1.00 82.24 176 LYS E CA 1
ATOM 9697 C C . LYS E 1 177 ? 6.278 -26.380 30.144 1.00 87.99 176 LYS E C 1
ATOM 9698 O O . LYS E 1 177 ? 5.415 -25.649 29.655 1.00 94.51 176 LYS E O 1
ATOM 9704 N N . PRO E 1 178 ? 5.984 -27.545 30.749 1.00 91.61 177 PRO E N 1
ATOM 9705 C CA . PRO E 1 178 ? 4.596 -27.952 30.991 1.00 93.27 177 PRO E CA 1
ATOM 9706 C C . PRO E 1 178 ? 3.856 -26.938 31.857 1.00 102.37 177 PRO E C 1
ATOM 9707 O O . PRO E 1 178 ? 2.642 -26.781 31.719 1.00 105.64 177 PRO E O 1
ATOM 9711 N N . GLU E 1 179 ? 4.588 -26.268 32.743 1.00 107.19 178 GLU E N 1
ATOM 9712 C CA . GLU E 1 179 ? 4.019 -25.222 33.585 1.00 111.13 178 GLU E CA 1
ATOM 9713 C C . GLU E 1 179 ? 3.453 -24.097 32.728 1.00 108.28 178 GLU E C 1
ATOM 9714 O O . GLU E 1 179 ? 2.426 -23.503 33.058 1.00 109.58 178 GLU E O 1
ATOM 9720 N N . ASN E 1 180 ? 4.135 -23.813 31.622 1.00 98.94 179 ASN E N 1
ATOM 9721 C CA . ASN E 1 180 ? 3.732 -22.741 30.723 1.00 92.66 179 ASN E CA 1
ATOM 9722 C C . ASN E 1 180 ? 2.505 -23.106 29.897 1.00 94.37 179 ASN E C 1
ATOM 9723 O O . ASN E 1 180 ? 1.886 -22.242 29.277 1.00 101.56 179 ASN E O 1
ATOM 9728 N N . LEU E 1 181 ? 2.157 -24.389 29.888 1.00 86.32 180 LEU E N 1
ATOM 9729 C CA . LEU E 1 181 ? 0.934 -24.833 29.233 1.00 85.66 180 LEU E CA 1
ATOM 9730 C C . LEU E 1 181 ? -0.218 -24.815 30.227 1.00 92.82 180 LEU E C 1
ATOM 9731 O O . LEU E 1 181 ? -0.263 -25.626 31.152 1.00 95.11 180 LEU E O 1
ATOM 9736 N N . LEU E 1 182 ? -1.151 -23.889 30.034 1.00 94.48 181 LEU E N 1
ATOM 9737 C CA . LEU E 1 182 ? -2.298 -23.785 30.927 1.00 92.02 181 LEU E CA 1
ATOM 9738 C C . LEU E 1 182 ? -3.602 -24.044 30.189 1.00 95.74 181 LEU E C 1
ATOM 9739 O O . LEU E 1 182 ? -3.643 -24.051 28.962 1.00 93.46 181 LEU E O 1
ATOM 9744 N N . LEU E 1 183 ? -4.663 -24.273 30.950 1.00 99.27 182 LEU E N 1
ATOM 9745 C CA . LEU E 1 183 ? -6.000 -24.363 30.386 1.00 107.75 182 LEU E CA 1
ATOM 9746 C C . LEU E 1 183 ? -6.787 -23.152 30.869 1.00 120.23 182 LEU E C 1
ATOM 9747 O O . LEU E 1 183 ? -6.785 -22.842 32.059 1.00 131.56 182 LEU E O 1
ATOM 9752 N N . GLU E 1 184 ? -7.439 -22.458 29.943 1.00 122.43 183 GLU E N 1
ATOM 9753 C CA . GLU E 1 184 ? -8.123 -21.210 30.267 1.00 131.67 183 GLU E CA 1
ATOM 9754 C C . GLU E 1 184 ? -9.259 -21.426 31.262 1.00 138.70 183 GLU E C 1
ATOM 9755 O O . GLU E 1 184 ? -9.557 -20.551 32.074 1.00 141.60 183 GLU E O 1
ATOM 9761 N N . SER E 1 185 ? -9.888 -22.594 31.196 1.00 138.63 184 SER E N 1
ATOM 9762 C CA . SER E 1 185 ? -10.998 -22.908 32.085 1.00 142.80 184 SER E CA 1
ATOM 9763 C C . SER E 1 185 ? -10.921 -24.353 32.565 1.00 145.01 184 SER E C 1
ATOM 9764 O O . SER E 1 185 ? -10.219 -25.176 31.980 1.00 146.98 184 SER E O 1
ATOM 9767 N N . LYS E 1 186 ? -11.652 -24.651 33.634 1.00 148.77 185 LYS E N 1
ATOM 9768 C CA . LYS E 1 186 ? -11.710 -26.001 34.182 1.00 149.13 185 LYS E CA 1
ATOM 9769 C C . LYS E 1 186 ? -12.544 -26.927 33.304 1.00 158.42 185 LYS E C 1
ATOM 9770 O O . LYS E 1 186 ? -12.516 -28.147 33.472 1.00 163.36 185 LYS E O 1
ATOM 9776 N N . SER E 1 187 ? -13.288 -26.336 32.373 1.00 162.32 186 SER E N 1
ATOM 9777 C CA . SER E 1 187 ? -14.158 -27.083 31.469 1.00 168.62 186 SER E CA 1
ATOM 9778 C C . SER E 1 187 ? -13.432 -28.164 30.673 1.00 168.46 186 SER E C 1
ATOM 9779 O O . SER E 1 187 ? -12.304 -27.971 30.218 1.00 166.24 186 SER E O 1
ATOM 9782 N N . LYS E 1 188 ? -14.097 -29.305 30.521 1.00 174.81 187 LYS E N 1
ATOM 9783 C CA . LYS E 1 188 ? -13.551 -30.454 29.806 1.00 177.33 187 LYS E CA 1
ATOM 9784 C C . LYS E 1 188 ? -13.313 -30.143 28.329 1.00 180.04 187 LYS E C 1
ATOM 9785 O O . LYS E 1 188 ? -14.074 -29.395 27.714 1.00 182.60 187 LYS E O 1
ATOM 9791 N N . ASP E 1 189 ? -12.237 -30.710 27.786 1.00 180.90 188 ASP E N 1
ATOM 9792 C CA . ASP E 1 189 ? -11.876 -30.582 26.373 1.00 177.41 188 ASP E CA 1
ATOM 9793 C C . ASP E 1 189 ? -11.574 -29.143 25.958 1.00 168.98 188 ASP E C 1
ATOM 9794 O O . ASP E 1 189 ? -11.648 -28.802 24.777 1.00 174.46 188 ASP E O 1
ATOM 9799 N N . ALA E 1 190 ? -11.238 -28.302 26.931 1.00 160.82 189 ALA E N 1
ATOM 9800 C CA . ALA E 1 190 ? -10.811 -26.936 26.645 1.00 147.79 189 ALA E CA 1
ATOM 9801 C C . ALA E 1 190 ? -9.420 -26.926 26.018 1.00 133.83 189 ALA E C 1
ATOM 9802 O O . ALA E 1 190 ? -8.623 -27.836 26.248 1.00 126.97 189 ALA E O 1
ATOM 9804 N N . ASN E 1 191 ? -9.131 -25.898 25.226 1.00 132.65 190 ASN E N 1
ATOM 9805 C CA . ASN E 1 191 ? -7.857 -25.817 24.518 1.00 125.97 190 ASN E CA 1
ATOM 9806 C C . ASN E 1 191 ? -6.741 -25.237 25.386 1.00 120.23 190 ASN E C 1
ATOM 9807 O O . ASN E 1 191 ? -7.000 -24.612 26.414 1.00 119.30 190 ASN E O 1
ATOM 9812 N N . ILE E 1 192 ? -5.499 -25.455 24.962 1.00 112.49 191 ILE E N 1
ATOM 9813 C CA . ILE E 1 192 ? -4.326 -25.020 25.718 1.00 103.01 191 ILE E CA 1
ATOM 9814 C C . ILE E 1 192 ? -3.887 -23.603 25.351 1.00 97.53 191 ILE E C 1
ATOM 9815 O O . ILE E 1 192 ? -3.988 -23.189 24.197 1.00 104.26 191 ILE E O 1
ATOM 9820 N N . ARG E 1 193 ? -3.404 -22.866 26.347 1.00 93.75 192 ARG E N 1
ATOM 9821 C CA . ARG E 1 193 ? -2.764 -21.578 26.125 1.00 100.55 192 ARG E CA 1
ATOM 9822 C C . ARG E 1 193 ? -1.366 -21.539 26.736 1.00 102.43 192 ARG E C 1
ATOM 9823 O O . ARG E 1 193 ? -1.173 -21.869 27.910 1.00 101.29 192 ARG E O 1
ATOM 9831 N N . ILE E 1 194 ? -0.393 -21.154 25.915 1.00 105.03 193 ILE E N 1
ATOM 9832 C CA . ILE E 1 194 ? 0.993 -21.035 26.349 1.00 99.67 193 ILE E CA 1
ATOM 9833 C C . ILE E 1 194 ? 1.233 -19.648 26.937 1.00 106.94 193 ILE E C 1
ATOM 9834 O O . ILE E 1 194 ? 0.720 -18.655 26.423 1.00 116.71 193 ILE E O 1
ATOM 9839 N N . ILE E 1 195 ? 2.017 -19.581 28.008 1.00 98.38 194 ILE E N 1
ATOM 9840 C CA . ILE E 1 195 ? 2.249 -18.323 28.710 1.00 100.24 194 ILE E CA 1
ATOM 9841 C C . ILE E 1 195 ? 3.734 -17.971 28.775 1.00 105.10 194 ILE E C 1
ATOM 9842 O O . ILE E 1 195 ? 4.590 -18.820 28.522 1.00 95.32 194 ILE E O 1
ATOM 9847 N N . ASP E 1 196 ? 4.017 -16.706 29.083 1.00 122.38 195 ASP E N 1
ATOM 9848 C CA . ASP E 1 196 ? 5.381 -16.207 29.279 1.00 127.10 195 ASP E CA 1
ATOM 9849 C C . ASP E 1 196 ? 6.232 -16.231 28.009 1.00 126.43 195 ASP E C 1
ATOM 9850 O O . ASP E 1 196 ? 7.448 -16.413 28.073 1.00 128.27 195 ASP E O 1
ATOM 9855 N N . PHE E 1 197 ? 5.589 -16.046 26.861 1.00 115.11 196 PHE E N 1
ATOM 9856 C CA . PHE E 1 197 ? 6.297 -16.012 25.586 1.00 100.24 196 PHE E CA 1
ATOM 9857 C C . PHE E 1 197 ? 7.198 -14.784 25.492 1.00 104.51 196 PHE E C 1
ATOM 9858 O O . PHE E 1 197 ? 6.734 -13.652 25.631 1.00 111.48 196 PHE E O 1
ATOM 9866 N N . GLY E 1 198 ? 8.485 -15.013 25.256 1.00 107.45 197 GLY E N 1
ATOM 9867 C CA . GLY E 1 198 ? 9.428 -13.929 25.042 1.00 103.86 197 GLY E CA 1
ATOM 9868 C C . GLY E 1 198 ? 9.907 -13.229 26.300 1.00 100.25 197 GLY E C 1
ATOM 9869 O O . GLY E 1 198 ? 10.539 -12.177 26.224 1.00 98.25 197 GLY E O 1
ATOM 9870 N N . LEU E 1 199 ? 9.609 -13.805 27.460 1.00 108.39 198 LEU E N 1
ATOM 9871 C CA . LEU E 1 199 ? 10.067 -13.237 28.723 1.00 114.61 198 LEU E CA 1
ATOM 9872 C C . LEU E 1 199 ? 11.453 -13.766 29.067 1.00 120.45 198 LEU E C 1
ATOM 9873 O O . LEU E 1 199 ? 12.235 -13.099 29.744 1.00 120.14 198 LEU E O 1
ATOM 9878 N N . SER E 1 200 ? 11.746 -14.974 28.597 1.00 129.59 199 SER E N 1
ATOM 9879 C CA . SER E 1 200 ? 13.005 -15.639 28.906 1.00 128.79 199 SER E CA 1
ATOM 9880 C C . SER E 1 200 ? 14.193 -14.890 28.313 1.00 121.84 199 SER E C 1
ATOM 9881 O O . SER E 1 200 ? 15.289 -14.905 28.872 1.00 124.71 199 SER E O 1
ATOM 9884 N N . THR E 1 201 ? 13.967 -14.244 27.174 1.00 114.27 200 THR E N 1
ATOM 9885 C CA . THR E 1 201 ? 15.019 -13.504 26.486 1.00 117.29 200 THR E CA 1
ATOM 9886 C C . THR E 1 201 ? 15.462 -12.271 27.272 1.00 112.93 200 THR E C 1
ATOM 9887 O O . THR E 1 201 ? 16.612 -11.844 27.173 1.00 120.72 200 THR E O 1
ATOM 9891 N N . HIS E 1 202 ? 14.546 -11.705 28.052 1.00 103.77 201 HIS E N 1
ATOM 9892 C CA . HIS E 1 202 ? 14.815 -10.467 28.782 1.00 100.89 201 HIS E CA 1
ATOM 9893 C C . HIS E 1 202 ? 15.188 -10.662 30.250 1.00 102.31 201 HIS E C 1
ATOM 9894 O O . HIS E 1 202 ? 15.880 -9.824 30.827 1.00 101.40 201 HIS E O 1
ATOM 9901 N N . PHE E 1 203 ? 14.732 -11.750 30.860 1.00 110.59 202 PHE E N 1
ATOM 9902 C CA . PHE E 1 203 ? 14.969 -11.942 32.287 1.00 120.15 202 PHE E CA 1
ATOM 9903 C C . PHE E 1 203 ? 15.808 -13.179 32.591 1.00 131.91 202 PHE E C 1
ATOM 9904 O O . PHE E 1 203 ? 15.695 -14.204 31.919 1.00 132.76 202 PHE E O 1
ATOM 9912 N N . GLU E 1 204 ? 16.652 -13.066 33.613 1.00 141.77 203 GLU E N 1
ATOM 9913 C CA . GLU E 1 204 ? 17.415 -14.199 34.117 1.00 153.34 203 GLU E CA 1
ATOM 9914 C C . GLU E 1 204 ? 17.178 -14.365 35.616 1.00 163.06 203 GLU E C 1
ATOM 9915 O O . GLU E 1 204 ? 17.484 -13.471 36.404 1.00 164.36 203 GLU E O 1
ATOM 9921 N N . ALA E 1 205 ? 16.633 -15.514 36.001 1.00 172.34 204 ALA E N 1
ATOM 9922 C CA . ALA E 1 205 ? 16.247 -15.762 37.386 1.00 177.98 204 ALA E CA 1
ATOM 9923 C C . ALA E 1 205 ? 17.458 -15.962 38.292 1.00 186.55 204 ALA E C 1
ATOM 9924 O O . ALA E 1 205 ? 18.574 -16.172 37.816 1.00 196.28 204 ALA E O 1
ATOM 9926 N N . SER E 1 206 ? 17.229 -15.895 39.600 1.00 183.55 205 SER E N 1
ATOM 9927 C CA . SER E 1 206 ? 18.293 -16.108 40.573 1.00 175.10 205 SER E CA 1
ATOM 9928 C C . SER E 1 206 ? 17.804 -17.066 41.650 1.00 167.54 205 SER E C 1
ATOM 9929 O O . SER E 1 206 ? 17.369 -16.652 42.725 1.00 164.88 205 SER E O 1
ATOM 9932 N N . LYS E 1 207 ? 17.881 -18.355 41.342 1.00 163.36 206 LYS E N 1
ATOM 9933 C CA . LYS E 1 207 ? 17.435 -19.403 42.248 1.00 157.62 206 LYS E CA 1
ATOM 9934 C C . LYS E 1 207 ? 18.347 -20.625 42.143 1.00 158.78 206 LYS E C 1
ATOM 9935 O O . LYS E 1 207 ? 19.400 -20.562 41.508 1.00 155.63 206 LYS E O 1
ATOM 9941 N N . LYS E 1 208 ? 17.950 -21.729 42.767 1.00 164.31 207 LYS E N 1
ATOM 9942 C CA . LYS E 1 208 ? 18.777 -22.934 42.776 1.00 168.13 207 LYS E CA 1
ATOM 9943 C C . LYS E 1 208 ? 18.874 -23.562 41.389 1.00 169.93 207 LYS E C 1
ATOM 9944 O O . LYS E 1 208 ? 19.024 -24.777 41.255 1.00 169.55 207 LYS E O 1
ATOM 9946 N N . LYS E 1 212 ? 13.600 -25.830 40.655 1.00 128.44 211 LYS E N 1
ATOM 9947 C CA . LYS E 1 212 ? 14.768 -25.091 40.193 1.00 138.03 211 LYS E CA 1
ATOM 9948 C C . LYS E 1 212 ? 15.536 -25.879 39.138 1.00 146.36 211 LYS E C 1
ATOM 9949 O O . LYS E 1 212 ? 16.351 -25.324 38.401 1.00 138.26 211 LYS E O 1
ATOM 9951 N N . ILE E 1 213 ? 15.269 -27.179 39.078 1.00 153.19 212 ILE E N 1
ATOM 9952 C CA . ILE E 1 213 ? 15.890 -28.046 38.087 1.00 149.69 212 ILE E CA 1
ATOM 9953 C C . ILE E 1 213 ? 14.878 -28.382 36.999 1.00 145.36 212 ILE E C 1
ATOM 9954 O O . ILE E 1 213 ? 15.214 -28.997 35.988 1.00 151.57 212 ILE E O 1
ATOM 9959 N N . GLY E 1 214 ? 13.636 -27.956 37.214 1.00 127.47 213 GLY E N 1
ATOM 9960 C CA . GLY E 1 214 ? 12.558 -28.189 36.270 1.00 115.32 213 GLY E CA 1
ATOM 9961 C C . GLY E 1 214 ? 12.597 -27.352 35.005 1.00 112.87 213 GLY E C 1
ATOM 9962 O O . GLY E 1 214 ? 11.609 -27.278 34.275 1.00 109.23 213 GLY E O 1
ATOM 9963 N N . THR E 1 215 ? 13.734 -26.718 34.741 1.00 121.32 214 THR E N 1
ATOM 9964 C CA . THR E 1 215 ? 13.927 -25.997 33.490 1.00 115.70 214 THR E CA 1
ATOM 9965 C C . THR E 1 215 ? 15.046 -26.644 32.682 1.00 108.13 214 THR E C 1
ATOM 9966 O O . THR E 1 215 ? 15.204 -26.373 31.492 1.00 109.28 214 THR E O 1
ATOM 9970 N N . ALA E 1 216 ? 15.816 -27.504 33.341 1.00 100.29 215 ALA E N 1
ATOM 9971 C CA . ALA E 1 216 ? 16.929 -28.196 32.700 1.00 96.96 215 ALA E CA 1
ATOM 9972 C C . ALA E 1 216 ? 16.458 -29.348 31.814 1.00 99.09 215 ALA E C 1
ATOM 9973 O O . ALA E 1 216 ? 17.134 -29.711 30.851 1.00 110.37 215 ALA E O 1
ATOM 9975 N N . TYR E 1 217 ? 15.301 -29.918 32.143 1.00 93.42 216 TYR E N 1
ATOM 9976 C CA . TYR E 1 217 ? 14.734 -31.018 31.364 1.00 85.30 216 TYR E CA 1
ATOM 9977 C C . TYR E 1 217 ? 14.454 -30.638 29.915 1.00 84.43 216 TYR E C 1
ATOM 9978 O O . TYR E 1 217 ? 14.676 -31.432 29.001 1.00 89.53 216 TYR E O 1
ATOM 9987 N N . TYR E 1 218 ? 13.964 -29.420 29.714 1.00 77.25 217 TYR E N 1
ATOM 9988 C CA . TYR E 1 218 ? 13.373 -29.038 28.438 1.00 77.32 217 TYR E CA 1
ATOM 9989 C C . TYR E 1 218 ? 14.250 -28.097 27.620 1.00 74.21 217 TYR E C 1
ATOM 9990 O O . TYR E 1 218 ? 13.929 -27.781 26.475 1.00 69.47 217 TYR E O 1
ATOM 9999 N N . ILE E 1 219 ? 15.355 -27.651 28.205 1.00 68.28 218 ILE E N 1
ATOM 10000 C CA . ILE E 1 219 ? 16.223 -26.692 27.535 1.00 75.59 218 ILE E CA 1
ATOM 10001 C C . ILE E 1 219 ? 16.995 -27.359 26.396 1.00 91.34 218 ILE E C 1
ATOM 10002 O O . ILE E 1 219 ? 17.329 -28.543 26.461 1.00 107.45 218 ILE E O 1
ATOM 10007 N N . ALA E 1 220 ? 17.239 -26.595 25.335 1.00 89.12 219 ALA E N 1
ATOM 10008 C CA . ALA E 1 220 ? 17.919 -27.106 24.152 1.00 86.97 219 ALA E CA 1
ATOM 10009 C C . ALA E 1 220 ? 19.428 -26.913 24.286 1.00 89.41 219 ALA E C 1
ATOM 10010 O O . ALA E 1 220 ? 19.876 -25.965 24.931 1.00 85.50 219 ALA E O 1
ATOM 10012 N N . PRO E 1 221 ? 20.215 -27.819 23.682 1.00 85.96 220 PRO E N 1
ATOM 10013 C CA . PRO E 1 221 ? 21.681 -27.774 23.755 1.00 81.57 220 PRO E CA 1
ATOM 10014 C C . PRO E 1 221 ? 22.297 -26.449 23.301 1.00 72.32 220 PRO E C 1
ATOM 10015 O O . PRO E 1 221 ? 23.222 -25.960 23.956 1.00 71.92 220 PRO E O 1
ATOM 10019 N N . GLU E 1 222 ? 21.791 -25.870 22.214 1.00 72.75 221 GLU E N 1
ATOM 10020 C CA . GLU E 1 222 ? 22.362 -24.631 21.693 1.00 72.82 221 GLU E CA 1
ATOM 10021 C C . GLU E 1 222 ? 22.187 -23.487 22.687 1.00 73.21 221 GLU E C 1
ATOM 10022 O O . GLU E 1 222 ? 23.053 -22.621 22.805 1.00 81.49 221 GLU E O 1
ATOM 10028 N N . VAL E 1 223 ? 21.064 -23.487 23.397 1.00 75.29 222 VAL E N 1
ATOM 10029 C CA . VAL E 1 223 ? 20.829 -22.508 24.449 1.00 66.32 222 VAL E CA 1
ATOM 10030 C C . VAL E 1 223 ? 21.861 -22.673 25.563 1.00 79.83 222 VAL E C 1
ATOM 10031 O O . VAL E 1 223 ? 22.365 -21.689 26.105 1.00 83.69 222 VAL E O 1
ATOM 10035 N N . LEU E 1 224 ? 22.175 -23.923 25.895 1.00 79.59 223 LEU E N 1
ATOM 10036 C CA . LEU E 1 224 ? 23.190 -24.216 26.903 1.00 81.42 223 LEU E CA 1
ATOM 10037 C C . LEU E 1 224 ? 24.571 -23.760 26.453 1.00 88.98 223 LEU E C 1
ATOM 10038 O O . LEU E 1 224 ? 25.402 -23.366 27.272 1.00 100.79 223 LEU E O 1
ATOM 10043 N N . HIS E 1 225 ? 24.815 -23.817 25.149 1.00 91.91 224 HIS E N 1
ATOM 10044 C CA . HIS E 1 225 ? 26.127 -23.473 24.614 1.00 97.40 224 HIS E CA 1
ATOM 10045 C C . HIS E 1 225 ? 26.239 -21.990 24.264 1.00 101.65 224 HIS E C 1
ATOM 10046 O O . HIS E 1 225 ? 27.333 -21.493 23.995 1.00 113.14 224 HIS E O 1
ATOM 10053 N N . GLY E 1 226 ? 25.111 -21.288 24.265 1.00 89.40 225 GLY E N 1
ATOM 10054 C CA . GLY E 1 226 ? 25.114 -19.862 23.993 1.00 80.98 225 GLY E CA 1
ATOM 10055 C C . GLY E 1 226 ? 24.008 -19.414 23.059 1.00 85.66 225 GLY E C 1
ATOM 10056 O O . GLY E 1 226 ? 22.825 -19.577 23.358 1.00 97.53 225 GLY E O 1
ATOM 10057 N N . THR E 1 227 ? 24.400 -18.835 21.927 1.00 89.06 226 THR E N 1
ATOM 10058 C CA . THR E 1 227 ? 23.456 -18.334 20.933 1.00 87.00 226 THR E CA 1
ATOM 10059 C C . THR E 1 227 ? 22.522 -19.431 20.429 1.00 78.96 226 THR E C 1
ATOM 10060 O O . THR E 1 227 ? 22.888 -20.606 20.393 1.00 80.88 226 THR E O 1
ATOM 10064 N N . TYR E 1 228 ? 21.313 -19.034 20.047 1.00 78.43 227 TYR E N 1
ATOM 10065 C CA . TYR E 1 228 ? 20.276 -19.972 19.635 1.00 86.44 227 TYR E CA 1
ATOM 10066 C C . TYR E 1 228 ? 19.238 -19.296 18.744 1.00 97.06 227 TYR E C 1
ATOM 10067 O O . TYR E 1 228 ? 19.221 -18.072 18.618 1.00 105.13 227 TYR E O 1
ATOM 10076 N N . ASP E 1 229 ? 18.373 -20.097 18.127 1.00 99.57 228 ASP E N 1
ATOM 10077 C CA . ASP E 1 229 ? 17.247 -19.558 17.371 1.00 99.79 228 ASP E CA 1
ATOM 10078 C C . ASP E 1 229 ? 15.927 -20.143 17.869 1.00 99.33 228 ASP E C 1
ATOM 10079 O O . ASP E 1 229 ? 15.877 -20.751 18.937 1.00 102.32 228 ASP E O 1
ATOM 10084 N N . GLU E 1 230 ? 14.864 -19.958 17.092 1.00 96.14 229 GLU E N 1
ATOM 10085 C CA . GLU E 1 230 ? 13.527 -20.375 17.508 1.00 95.75 229 GLU E CA 1
ATOM 10086 C C . GLU E 1 230 ? 13.377 -21.893 17.612 1.00 99.76 229 GLU E C 1
ATOM 10087 O O . GLU E 1 230 ? 12.542 -22.388 18.370 1.00 105.45 229 GLU E O 1
ATOM 10093 N N . LYS E 1 231 ? 14.194 -22.626 16.861 1.00 103.18 230 LYS E N 1
ATOM 10094 C CA . LYS E 1 231 ? 14.094 -24.083 16.810 1.00 104.55 230 LYS E CA 1
ATOM 10095 C C . LYS E 1 231 ? 14.300 -24.739 18.171 1.00 96.34 230 LYS E C 1
ATOM 10096 O O . LYS E 1 231 ? 13.859 -25.869 18.391 1.00 96.76 230 LYS E O 1
ATOM 10102 N N . CYS E 1 232 ? 14.968 -24.030 19.077 1.00 87.23 231 CYS E N 1
ATOM 10103 C CA . CYS E 1 232 ? 15.158 -24.515 20.439 1.00 86.51 231 CYS E CA 1
ATOM 10104 C C . CYS E 1 232 ? 13.804 -24.854 21.053 1.00 88.70 231 CYS E C 1
ATOM 10105 O O . CYS E 1 232 ? 13.658 -25.877 21.725 1.00 102.08 231 CYS E O 1
ATOM 10108 N N . ASP E 1 233 ? 12.817 -23.998 20.794 1.00 79.24 232 ASP E N 1
ATOM 10109 C CA . ASP E 1 233 ? 11.458 -24.222 21.273 1.00 74.51 232 ASP E CA 1
ATOM 10110 C C . ASP E 1 233 ? 10.974 -25.609 20.870 1.00 83.84 232 ASP E C 1
ATOM 10111 O O . ASP E 1 233 ? 10.451 -26.360 21.700 1.00 95.81 232 ASP E O 1
ATOM 10116 N N . VAL E 1 234 ? 11.193 -25.953 19.602 1.00 77.60 233 VAL E N 1
ATOM 10117 C CA . VAL E 1 234 ? 10.801 -27.256 19.081 1.00 76.76 233 VAL E CA 1
ATOM 10118 C C . VAL E 1 234 ? 11.402 -28.355 19.944 1.00 94.18 233 VAL E C 1
ATOM 10119 O O . VAL E 1 234 ? 10.695 -29.274 20.369 1.00 104.02 233 VAL E O 1
ATOM 10123 N N . TRP E 1 235 ? 12.698 -28.228 20.227 1.00 75.07 234 TRP E N 1
ATOM 10124 C CA . TRP E 1 235 ? 13.402 -29.195 21.061 1.00 74.59 234 TRP E CA 1
ATOM 10125 C C . TRP E 1 235 ? 12.630 -29.400 22.354 1.00 81.89 234 TRP E C 1
ATOM 10126 O O . TRP E 1 235 ? 12.338 -30.538 22.736 1.00 91.84 234 TRP E O 1
ATOM 10137 N N . SER E 1 236 ? 12.271 -28.292 22.998 1.00 73.60 235 SER E N 1
ATOM 10138 C CA . SER E 1 236 ? 11.540 -28.348 24.255 1.00 72.96 235 SER E CA 1
ATOM 10139 C C . SER E 1 236 ? 10.277 -29.171 24.066 1.00 75.83 235 SER E C 1
ATOM 10140 O O . SER E 1 236 ? 10.026 -30.117 24.819 1.00 77.37 235 SER E O 1
ATOM 10143 N N . THR E 1 237 ? 9.513 -28.832 23.030 1.00 73.27 236 THR E N 1
ATOM 10144 C CA . THR E 1 237 ? 8.274 -29.537 22.734 1.00 78.92 236 THR E CA 1
ATOM 10145 C C . THR E 1 237 ? 8.561 -31.022 22.594 1.00 85.29 236 THR E C 1
ATOM 10146 O O . THR E 1 237 ? 7.856 -31.857 23.171 1.00 86.24 236 THR E O 1
ATOM 10150 N N . GLY E 1 238 ? 9.634 -31.334 21.869 1.00 88.10 237 GLY E N 1
ATOM 10151 C CA . GLY E 1 238 ? 10.044 -32.709 21.668 1.00 85.64 237 GLY E CA 1
ATOM 10152 C C . GLY E 1 238 ? 10.155 -33.398 23.009 1.00 79.80 237 GLY E C 1
ATOM 10153 O O . GLY E 1 238 ? 9.525 -34.438 23.232 1.00 84.56 237 GLY E O 1
ATOM 10154 N N . VAL E 1 239 ? 10.908 -32.781 23.917 1.00 74.47 238 VAL E N 1
ATOM 10155 C CA . VAL E 1 239 ? 11.098 -33.333 25.251 1.00 82.32 238 VAL E CA 1
ATOM 10156 C C . VAL E 1 239 ? 9.743 -33.599 25.890 1.00 82.20 238 VAL E C 1
ATOM 10157 O O . VAL E 1 239 ? 9.472 -34.711 26.354 1.00 79.38 238 VAL E O 1
ATOM 10161 N N . ILE E 1 240 ? 8.873 -32.595 25.844 1.00 79.49 239 ILE E N 1
ATOM 10162 C CA . ILE E 1 240 ? 7.543 -32.732 26.414 1.00 73.54 239 ILE E CA 1
ATOM 10163 C C . ILE E 1 240 ? 6.831 -33.924 25.804 1.00 84.27 239 ILE E C 1
ATOM 10164 O O . ILE E 1 240 ? 6.293 -34.768 26.529 1.00 87.37 239 ILE E O 1
ATOM 10169 N N . LEU E 1 241 ? 6.866 -34.010 24.475 1.00 87.44 240 LEU E N 1
ATOM 10170 C CA . LEU E 1 241 ? 6.191 -35.097 23.783 1.00 79.82 240 LEU E CA 1
ATOM 10171 C C . LEU E 1 241 ? 6.711 -36.423 24.311 1.00 85.22 240 LEU E C 1
ATOM 10172 O O . LEU E 1 241 ? 5.922 -37.326 24.603 1.00 87.52 240 LEU E O 1
ATOM 10177 N N . TYR E 1 242 ? 8.030 -36.515 24.479 1.00 88.78 241 TYR E N 1
ATOM 10178 C CA . TYR E 1 242 ? 8.645 -37.726 25.009 1.00 95.37 241 TYR E CA 1
ATOM 10179 C C . TYR E 1 242 ? 7.971 -38.063 26.327 1.00 86.87 241 TYR E C 1
ATOM 10180 O O . TYR E 1 242 ? 7.428 -39.160 26.501 1.00 88.79 241 TYR E O 1
ATOM 10189 N N . ILE E 1 243 ? 7.965 -37.086 27.230 1.00 77.59 242 ILE E N 1
ATOM 10190 C CA . ILE E 1 243 ? 7.370 -37.264 28.543 1.00 80.71 242 ILE E CA 1
ATOM 10191 C C . ILE E 1 243 ? 5.914 -37.664 28.373 1.00 86.11 242 ILE E C 1
ATOM 10192 O O . ILE E 1 243 ? 5.442 -38.610 29.007 1.00 86.69 242 ILE E O 1
ATOM 10197 N N . LEU E 1 244 ? 5.226 -36.978 27.463 1.00 77.21 243 LEU E N 1
ATOM 10198 C CA . LEU E 1 244 ? 3.803 -37.206 27.247 1.00 78.79 243 LEU E CA 1
ATOM 10199 C C . LEU E 1 244 ? 3.500 -38.659 26.906 1.00 82.16 243 LEU E C 1
ATOM 10200 O O . LEU E 1 244 ? 2.399 -39.146 27.160 1.00 108.25 243 LEU E O 1
ATOM 10205 N N . LEU E 1 245 ? 4.479 -39.352 26.334 1.00 83.84 244 LEU E N 1
ATOM 10206 C CA . LEU E 1 245 ? 4.259 -40.727 25.913 1.00 90.39 244 LEU E CA 1
ATOM 10207 C C . LEU E 1 245 ? 4.892 -41.729 26.871 1.00 89.90 244 LEU E C 1
ATOM 10208 O O . LEU E 1 245 ? 4.587 -42.921 26.816 1.00 95.29 244 LEU E O 1
ATOM 10213 N N . SER E 1 246 ? 5.771 -41.253 27.747 1.00 88.69 245 SER E N 1
ATOM 10214 C CA . SER E 1 246 ? 6.491 -42.165 28.630 1.00 93.07 245 SER E CA 1
ATOM 10215 C C . SER E 1 246 ? 6.392 -41.771 30.100 1.00 98.22 245 SER E C 1
ATOM 10216 O O . SER E 1 246 ? 6.580 -42.606 30.985 1.00 99.63 245 SER E O 1
ATOM 10219 N N . GLY E 1 247 ? 6.096 -40.501 30.360 1.00 91.13 246 GLY E N 1
ATOM 10220 C CA . GLY E 1 247 ? 5.997 -40.017 31.724 1.00 86.17 246 GLY E CA 1
ATOM 10221 C C . GLY E 1 247 ? 7.358 -39.839 32.365 1.00 90.75 246 GLY E C 1
ATOM 10222 O O . GLY E 1 247 ? 7.465 -39.608 33.569 1.00 97.67 246 GLY E O 1
ATOM 10223 N N . CYS E 1 248 ? 8.404 -39.942 31.552 1.00 91.42 247 CYS E N 1
ATOM 10224 C CA . CYS E 1 248 ? 9.767 -39.785 32.038 1.00 90.60 247 CYS E CA 1
ATOM 10225 C C . CYS E 1 248 ? 10.556 -38.825 31.157 1.00 85.00 247 CYS E C 1
ATOM 10226 O O . CYS E 1 248 ? 10.348 -38.778 29.946 1.00 90.84 247 CYS E O 1
ATOM 10229 N N . PRO E 1 249 ? 11.458 -38.043 31.768 1.00 78.36 248 PRO E N 1
ATOM 10230 C CA . PRO E 1 249 ? 12.327 -37.131 31.018 1.00 73.54 248 PRO E CA 1
ATOM 10231 C C . PRO E 1 249 ? 13.332 -37.896 30.163 1.00 90.77 248 PRO E C 1
ATOM 10232 O O . PRO E 1 249 ? 13.911 -38.872 30.642 1.00 102.66 248 PRO E O 1
ATOM 10236 N N . PRO E 1 250 ? 13.539 -37.457 28.912 1.00 95.26 249 PRO E N 1
ATOM 10237 C CA . PRO E 1 250 ? 14.488 -38.118 28.009 1.00 89.95 249 PRO E CA 1
ATOM 10238 C C . PRO E 1 250 ? 15.913 -37.978 28.519 1.00 84.93 249 PRO E C 1
ATOM 10239 O O . PRO E 1 250 ? 16.702 -38.920 28.462 1.00 91.62 249 PRO E O 1
ATOM 10243 N N . PHE E 1 251 ? 16.225 -36.790 29.022 1.00 81.88 250 PHE E N 1
ATOM 10244 C CA . PHE E 1 251 ? 17.506 -36.528 29.654 1.00 86.23 250 PHE E CA 1
ATOM 10245 C C . PHE E 1 251 ? 17.266 -36.298 31.138 1.00 81.62 250 PHE E C 1
ATOM 10246 O O . PHE E 1 251 ? 16.802 -35.233 31.543 1.00 84.32 250 PHE E O 1
ATOM 10254 N N . ASN E 1 252 ? 17.583 -37.304 31.946 1.00 85.96 251 ASN E N 1
ATOM 10255 C CA . ASN E 1 252 ? 17.197 -37.302 33.351 1.00 91.20 251 ASN E CA 1
ATOM 10256 C C . ASN E 1 252 ? 18.394 -37.412 34.291 1.00 95.13 251 ASN E C 1
ATOM 10257 O O . ASN E 1 252 ? 19.432 -37.963 33.929 1.00 99.38 251 ASN E O 1
ATOM 10262 N N . GLY E 1 253 ? 18.239 -36.883 35.500 1.00 92.19 252 GLY E N 1
ATOM 10263 C CA . GLY E 1 253 ? 19.302 -36.910 36.488 1.00 94.98 252 GLY E CA 1
ATOM 10264 C C . GLY E 1 253 ? 18.800 -36.627 37.890 1.00 102.15 252 GLY E C 1
ATOM 10265 O O . GLY E 1 253 ? 17.673 -36.166 38.076 1.00 98.14 252 GLY E O 1
ATOM 10266 N N . ALA E 1 254 ? 19.641 -36.906 38.881 1.00 115.84 253 ALA E N 1
ATOM 10267 C CA . ALA E 1 254 ? 19.297 -36.660 40.277 1.00 123.64 253 ALA E CA 1
ATOM 10268 C C . ALA E 1 254 ? 19.207 -35.165 40.564 1.00 129.01 253 ALA E C 1
ATOM 10269 O O . ALA E 1 254 ? 18.326 -34.715 41.297 1.00 125.84 253 ALA E O 1
ATOM 10271 N N . ASN E 1 255 ? 20.124 -34.400 39.980 1.00 136.87 254 ASN E N 1
ATOM 10272 C CA . ASN E 1 255 ? 20.154 -32.957 40.176 1.00 137.40 254 ASN E CA 1
ATOM 10273 C C . ASN E 1 255 ? 20.318 -32.229 38.847 1.00 141.74 254 ASN E C 1
ATOM 10274 O O . ASN E 1 255 ? 20.485 -32.861 37.806 1.00 145.19 254 ASN E O 1
ATOM 10279 N N . GLU E 1 256 ? 20.273 -30.900 38.892 1.00 141.76 255 GLU E N 1
ATOM 10280 C CA . GLU E 1 256 ? 20.392 -30.073 37.693 1.00 141.88 255 GLU E CA 1
ATOM 10281 C C . GLU E 1 256 ? 21.663 -30.354 36.892 1.00 144.57 255 GLU E C 1
ATOM 10282 O O . GLU E 1 256 ? 21.635 -30.379 35.661 1.00 149.80 255 GLU E O 1
ATOM 10288 N N . TYR E 1 257 ? 22.771 -30.569 37.595 1.00 138.15 256 TYR E N 1
ATOM 10289 C CA . TYR E 1 257 ? 24.064 -30.781 36.949 1.00 128.22 256 TYR E CA 1
ATOM 10290 C C . TYR E 1 257 ? 24.061 -32.033 36.071 1.00 121.75 256 TYR E C 1
ATOM 10291 O O . TYR E 1 257 ? 24.550 -32.007 34.942 1.00 128.23 256 TYR E O 1
ATOM 10300 N N . ASP E 1 258 ? 23.517 -33.127 36.598 1.00 112.36 257 ASP E N 1
ATOM 10301 C CA . ASP E 1 258 ? 23.455 -34.391 35.868 1.00 109.11 257 ASP E CA 1
ATOM 10302 C C . ASP E 1 258 ? 22.569 -34.268 34.627 1.00 98.43 257 ASP E C 1
ATOM 10303 O O . ASP E 1 258 ? 22.948 -34.689 33.525 1.00 97.33 257 ASP E O 1
ATOM 10308 N N . ILE E 1 259 ? 21.390 -33.681 34.822 1.00 89.73 258 ILE E N 1
ATOM 10309 C CA . ILE E 1 259 ? 20.436 -33.450 33.742 1.00 85.59 258 ILE E CA 1
ATOM 10310 C C . ILE E 1 259 ? 21.071 -32.630 32.628 1.00 76.44 258 ILE E C 1
ATOM 10311 O O . ILE E 1 259 ? 20.933 -32.950 31.447 1.00 71.35 258 ILE E O 1
ATOM 10316 N N . LEU E 1 260 ? 21.772 -31.571 33.019 1.00 77.78 259 LEU E N 1
ATOM 10317 C CA . LEU E 1 260 ? 22.446 -30.702 32.066 1.00 75.01 259 LEU E CA 1
ATOM 10318 C C . LEU E 1 260 ? 23.586 -31.432 31.365 1.00 81.63 259 LEU E C 1
ATOM 10319 O O . LEU E 1 260 ? 23.867 -31.170 30.197 1.00 88.22 259 LEU E O 1
ATOM 10324 N N . LYS E 1 261 ? 24.243 -32.340 32.082 1.00 81.67 260 LYS E N 1
ATOM 10325 C CA . LYS E 1 261 ? 25.291 -33.164 31.487 1.00 86.52 260 LYS E CA 1
ATOM 10326 C C . LYS E 1 261 ? 24.732 -34.037 30.368 1.00 89.96 260 LYS E C 1
ATOM 10327 O O . LYS E 1 261 ? 25.291 -34.089 29.271 1.00 100.18 260 LYS E O 1
ATOM 10330 N N . LYS E 1 262 ? 23.621 -34.711 30.651 1.00 90.33 261 LYS E N 1
ATOM 10331 C CA . LYS E 1 262 ? 22.977 -35.568 29.657 1.00 97.57 261 LYS E CA 1
ATOM 10332 C C . LYS E 1 262 ? 22.434 -34.765 28.477 1.00 95.48 261 LYS E C 1
ATOM 10333 O O . LYS E 1 262 ? 22.561 -35.185 27.327 1.00 100.61 261 LYS E O 1
ATOM 10339 N N . VAL E 1 263 ? 21.828 -33.615 28.766 1.00 94.93 262 VAL E N 1
ATOM 10340 C CA . VAL E 1 263 ? 21.264 -32.764 27.722 1.00 93.84 262 VAL E CA 1
ATOM 10341 C C . VAL E 1 263 ? 22.395 -32.285 26.818 1.00 96.37 262 VAL E C 1
ATOM 10342 O O . VAL E 1 263 ? 22.251 -32.227 25.595 1.00 101.82 262 VAL E O 1
ATOM 10346 N N . GLU E 1 264 ? 23.530 -31.969 27.432 1.00 95.31 263 GLU E N 1
ATOM 10347 C CA . GLU E 1 264 ? 24.713 -31.551 26.693 1.00 93.24 263 GLU E CA 1
ATOM 10348 C C . GLU E 1 264 ? 25.244 -32.687 25.827 1.00 91.66 263 GLU E C 1
ATOM 10349 O O . GLU E 1 264 ? 25.668 -32.467 24.693 1.00 92.39 263 GLU E O 1
ATOM 10355 N N . LYS E 1 265 ? 25.217 -33.902 26.368 1.00 90.44 264 LYS E N 1
ATOM 10356 C CA . LYS E 1 265 ? 25.620 -35.080 25.609 1.00 86.74 264 LYS E CA 1
ATOM 10357 C C . LYS E 1 265 ? 24.658 -35.338 24.453 1.00 106.65 264 LYS E C 1
ATOM 10358 O O . LYS E 1 265 ? 25.047 -35.872 23.414 1.00 90.29 264 LYS E O 1
ATOM 10360 N N . GLY E 1 266 ? 23.399 -34.957 24.646 1.00 99.16 265 GLY E N 1
ATOM 10361 C CA . GLY E 1 266 ? 22.399 -35.027 23.596 1.00 101.45 265 GLY E CA 1
ATOM 10362 C C . GLY E 1 266 ? 21.843 -36.415 23.336 1.00 109.47 265 GLY E C 1
ATOM 10363 O O . GLY E 1 266 ? 20.862 -36.569 22.610 1.00 112.62 265 GLY E O 1
ATOM 10364 N N . LYS E 1 267 ? 22.468 -37.427 23.929 1.00 113.68 266 LYS E N 1
ATOM 10365 C CA . LYS E 1 267 ? 22.065 -38.812 23.705 1.00 110.41 266 LYS E CA 1
ATOM 10366 C C . LYS E 1 267 ? 20.880 -39.229 24.572 1.00 104.16 266 LYS E C 1
ATOM 10367 O O . LYS E 1 267 ? 20.776 -38.836 25.734 1.00 93.28 266 LYS E O 1
ATOM 10369 N N . TYR E 1 268 ? 19.989 -40.027 23.990 1.00 102.89 267 TYR E N 1
ATOM 10370 C CA . TYR E 1 268 ? 18.836 -40.566 24.703 1.00 99.21 267 TYR E CA 1
ATOM 10371 C C . TYR E 1 268 ? 18.358 -41.822 23.985 1.00 100.81 267 TYR E C 1
ATOM 10372 O O . TYR E 1 268 ? 18.749 -42.075 22.846 1.00 118.49 267 TYR E O 1
ATOM 10381 N N . THR E 1 269 ? 17.512 -42.607 24.645 1.00 97.77 268 THR E N 1
ATOM 10382 C CA . THR E 1 269 ? 17.014 -43.851 24.061 1.00 99.47 268 THR E CA 1
ATOM 10383 C C . THR E 1 269 ? 15.514 -44.033 24.270 1.00 101.56 268 THR E C 1
ATOM 10384 O O . THR E 1 269 ? 14.849 -43.194 24.876 1.00 118.37 268 THR E O 1
ATOM 10388 N N . PHE E 1 270 ? 14.994 -45.141 23.752 1.00 103.16 269 PHE E N 1
ATOM 10389 C CA . PHE E 1 270 ? 13.604 -45.531 23.960 1.00 109.42 269 PHE E CA 1
ATOM 10390 C C . PHE E 1 270 ? 13.557 -46.909 24.610 1.00 117.15 269 PHE E C 1
ATOM 10391 O O . PHE E 1 270 ? 12.628 -47.685 24.385 1.00 113.32 269 PHE E O 1
ATOM 10399 N N . GLU E 1 271 ? 14.573 -47.203 25.416 1.00 130.16 270 GLU E N 1
ATOM 10400 C CA . GLU E 1 271 ? 14.748 -48.527 26.005 1.00 141.60 270 GLU E CA 1
ATOM 10401 C C . GLU E 1 271 ? 13.708 -48.861 27.073 1.00 148.58 270 GLU E C 1
ATOM 10402 O O . GLU E 1 271 ? 13.462 -50.035 27.349 1.00 160.68 270 GLU E O 1
ATOM 10408 N N . LEU E 1 272 ? 13.113 -47.837 27.681 1.00 133.22 271 LEU E N 1
ATOM 10409 C CA . LEU E 1 272 ? 12.101 -48.049 28.714 1.00 123.90 271 LEU E CA 1
ATOM 10410 C C . LEU E 1 272 ? 10.925 -48.860 28.172 1.00 122.81 271 LEU E C 1
ATOM 10411 O O . LEU E 1 272 ? 10.420 -48.576 27.087 1.00 126.27 271 LEU E O 1
ATOM 10416 N N . PRO E 1 273 ? 10.493 -49.879 28.935 1.00 114.37 272 PRO E N 1
ATOM 10417 C CA . PRO E 1 273 ? 9.461 -50.849 28.546 1.00 117.00 272 PRO E CA 1
ATOM 10418 C C . PRO E 1 273 ? 8.166 -50.235 28.012 1.00 120.80 272 PRO E C 1
ATOM 10419 O O . PRO E 1 273 ? 7.605 -50.765 27.054 1.00 136.15 272 PRO E O 1
ATOM 10423 N N . GLN E 1 274 ? 7.705 -49.138 28.605 1.00 114.91 273 GLN E N 1
ATOM 10424 C CA . GLN E 1 274 ? 6.444 -48.533 28.184 1.00 115.86 273 GLN E CA 1
ATOM 10425 C C . GLN E 1 274 ? 6.488 -48.049 26.733 1.00 113.07 273 GLN E C 1
ATOM 10426 O O . GLN E 1 274 ? 5.453 -47.966 26.070 1.00 111.07 273 GLN E O 1
ATOM 10432 N N . TRP E 1 275 ? 7.687 -47.757 26.236 1.00 115.85 274 TRP E N 1
ATOM 10433 C CA . TRP E 1 275 ? 7.856 -47.344 24.845 1.00 121.09 274 TRP E CA 1
ATOM 10434 C C . TRP E 1 275 ? 7.470 -48.448 23.866 1.00 136.46 274 TRP E C 1
ATOM 10435 O O . TRP E 1 275 ? 7.212 -48.180 22.692 1.00 144.85 274 TRP E O 1
ATOM 10446 N N . LYS E 1 276 ? 7.435 -49.687 24.347 1.00 129.54 275 LYS E N 1
ATOM 10447 C CA . LYS E 1 276 ? 6.981 -50.801 23.525 1.00 128.92 275 LYS E CA 1
ATOM 10448 C C . LYS E 1 276 ? 5.507 -50.632 23.155 1.00 130.52 275 LYS E C 1
ATOM 10449 O O . LYS E 1 276 ? 5.039 -51.208 22.173 1.00 137.94 275 LYS E O 1
ATOM 10452 N N . LYS E 1 277 ? 4.781 -49.837 23.939 1.00 126.70 276 LYS E N 1
ATOM 10453 C CA . LYS E 1 277 ? 3.362 -49.600 23.685 1.00 126.59 276 LYS E CA 1
ATOM 10454 C C . LYS E 1 277 ? 3.132 -48.452 22.700 1.00 128.16 276 LYS E C 1
ATOM 10455 O O . LYS E 1 277 ? 2.004 -48.213 22.268 1.00 128.69 276 LYS E O 1
ATOM 10461 N N . VAL E 1 278 ? 4.204 -47.751 22.343 1.00 127.32 277 VAL E N 1
ATOM 10462 C CA . VAL E 1 278 ? 4.107 -46.553 21.507 1.00 122.17 277 VAL E CA 1
ATOM 10463 C C . VAL E 1 278 ? 4.465 -46.819 20.041 1.00 130.85 277 VAL E C 1
ATOM 10464 O O . VAL E 1 278 ? 5.403 -47.561 19.749 1.00 129.85 277 VAL E O 1
ATOM 10468 N N . SER E 1 279 ? 3.713 -46.208 19.128 1.00 135.31 278 SER E N 1
ATOM 10469 C CA . SER E 1 279 ? 3.935 -46.378 17.693 1.00 134.15 278 SER E CA 1
ATOM 10470 C C . SER E 1 279 ? 5.287 -45.819 17.248 1.00 128.70 278 SER E C 1
ATOM 10471 O O . SER E 1 279 ? 5.857 -44.948 17.904 1.00 124.33 278 SER E O 1
ATOM 10474 N N . GLU E 1 280 ? 5.788 -46.332 16.128 1.00 134.08 279 GLU E N 1
ATOM 10475 C CA . GLU E 1 280 ? 7.104 -45.960 15.616 1.00 135.07 279 GLU E CA 1
ATOM 10476 C C . GLU E 1 280 ? 7.152 -44.533 15.066 1.00 139.14 279 GLU E C 1
ATOM 10477 O O . GLU E 1 280 ? 8.180 -43.860 15.158 1.00 139.44 279 GLU E O 1
ATOM 10483 N N . SER E 1 281 ? 6.039 -44.079 14.495 1.00 142.80 280 SER E N 1
ATOM 10484 C CA . SER E 1 281 ? 5.963 -42.739 13.915 1.00 142.90 280 SER E CA 1
ATOM 10485 C C . SER E 1 281 ? 6.206 -41.656 14.962 1.00 137.40 280 SER E C 1
ATOM 10486 O O . SER E 1 281 ? 6.877 -40.658 14.694 1.00 140.18 280 SER E O 1
ATOM 10489 N N . ALA E 1 282 ? 5.652 -41.862 16.153 1.00 130.59 281 ALA E N 1
ATOM 10490 C CA . ALA E 1 282 ? 5.832 -40.930 17.260 1.00 116.01 281 ALA E CA 1
ATOM 10491 C C . ALA E 1 282 ? 7.299 -40.852 17.661 1.00 125.25 281 ALA E C 1
ATOM 10492 O O . ALA E 1 282 ? 7.836 -39.767 17.884 1.00 134.91 281 ALA E O 1
ATOM 10494 N N . LYS E 1 283 ? 7.938 -42.014 17.750 1.00 124.72 282 LYS E N 1
ATOM 10495 C CA . LYS E 1 283 ? 9.352 -42.098 18.093 1.00 126.66 282 LYS E CA 1
ATOM 10496 C C . LYS E 1 283 ? 10.198 -41.388 17.043 1.00 131.48 282 LYS E C 1
ATOM 10497 O O . LYS E 1 283 ? 11.186 -40.727 17.365 1.00 130.13 282 LYS E O 1
ATOM 10503 N N . ASP E 1 284 ? 9.792 -41.527 15.785 1.00 130.32 283 ASP E N 1
ATOM 10504 C CA . ASP E 1 284 ? 10.464 -40.865 14.674 1.00 124.73 283 ASP E CA 1
ATOM 10505 C C . ASP E 1 284 ? 10.352 -39.347 14.781 1.00 120.85 283 ASP E C 1
ATOM 10506 O O . ASP E 1 284 ? 11.342 -38.632 14.625 1.00 120.92 283 ASP E O 1
ATOM 10511 N N . LEU E 1 285 ? 9.139 -38.863 15.036 1.00 119.99 284 LEU E N 1
ATOM 10512 C CA . LEU E 1 285 ? 8.898 -37.432 15.194 1.00 115.65 284 LEU E CA 1
ATOM 10513 C C . LEU E 1 285 ? 9.697 -36.865 16.366 1.00 112.70 284 LEU E C 1
ATOM 10514 O O . LEU E 1 285 ? 10.251 -35.766 16.280 1.00 109.84 284 LEU E O 1
ATOM 10519 N N . ILE E 1 286 ? 9.752 -37.623 17.457 1.00 112.06 285 ILE E N 1
ATOM 10520 C CA . ILE E 1 286 ? 10.557 -37.245 18.613 1.00 108.53 285 ILE E CA 1
ATOM 10521 C C . ILE E 1 286 ? 12.029 -37.149 18.223 1.00 111.53 285 ILE E C 1
ATOM 10522 O O . ILE E 1 286 ? 12.721 -36.201 18.600 1.00 108.99 285 ILE E O 1
ATOM 10527 N N . ARG E 1 287 ? 12.497 -38.132 17.457 1.00 118.64 286 ARG E N 1
ATOM 10528 C CA . ARG E 1 287 ? 13.877 -38.147 16.981 1.00 116.34 286 ARG E CA 1
ATOM 10529 C C . ARG E 1 287 ? 14.200 -36.923 16.133 1.00 119.65 286 ARG E C 1
ATOM 10530 O O . ARG E 1 287 ? 15.253 -36.311 16.296 1.00 126.03 286 ARG E O 1
ATOM 10538 N N . LYS E 1 288 ? 13.287 -36.568 15.235 1.00 113.59 287 LYS E N 1
ATOM 10539 C CA . LYS E 1 288 ? 13.473 -35.404 14.376 1.00 110.14 287 LYS E CA 1
ATOM 10540 C C . LYS E 1 288 ? 13.471 -34.118 15.191 1.00 117.48 287 LYS E C 1
ATOM 10541 O O . LYS E 1 288 ? 14.222 -33.187 14.901 1.00 128.04 287 LYS E O 1
ATOM 10547 N N . MET E 1 289 ? 12.623 -34.072 16.212 1.00 116.84 288 MET E N 1
ATOM 10548 C CA . MET E 1 289 ? 12.563 -32.914 17.093 1.00 105.43 288 MET E CA 1
ATOM 10549 C C . MET E 1 289 ? 13.809 -32.817 17.970 1.00 99.41 288 MET E C 1
ATOM 10550 O O . MET E 1 289 ? 14.323 -31.726 18.209 1.00 105.34 288 MET E O 1
ATOM 10555 N N . LEU E 1 290 ? 14.287 -33.961 18.452 1.00 87.72 289 LEU E N 1
ATOM 10556 C CA . LEU E 1 290 ? 15.460 -33.986 19.321 1.00 85.40 289 LEU E CA 1
ATOM 10557 C C . LEU E 1 290 ? 16.774 -34.264 18.589 1.00 92.86 289 LEU E C 1
ATOM 10558 O O . LEU E 1 290 ? 17.535 -35.143 18.990 1.00 101.66 289 LEU E O 1
ATOM 10563 N N . THR E 1 291 ? 17.043 -33.511 17.527 1.00 90.41 290 THR E N 1
ATOM 10564 C CA . THR E 1 291 ? 18.330 -33.594 16.838 1.00 94.77 290 THR E CA 1
ATOM 10565 C C . THR E 1 291 ? 19.234 -32.459 17.308 1.00 91.79 290 THR E C 1
ATOM 10566 O O . THR E 1 291 ? 18.802 -31.310 17.413 1.00 90.56 290 THR E O 1
ATOM 10570 N N . TYR E 1 292 ? 20.488 -32.794 17.590 1.00 91.05 291 TYR E N 1
ATOM 10571 C CA . TYR E 1 292 ? 21.426 -31.867 18.216 1.00 87.34 291 TYR E CA 1
ATOM 10572 C C . TYR E 1 292 ? 21.690 -30.602 17.396 1.00 91.36 291 TYR E C 1
ATOM 10573 O O . TYR E 1 292 ? 21.681 -29.496 17.936 1.00 99.43 291 TYR E O 1
ATOM 10582 N N . VAL E 1 293 ? 21.928 -30.762 16.099 1.00 90.27 292 VAL E N 1
ATOM 10583 C CA . VAL E 1 293 ? 22.204 -29.620 15.232 1.00 102.09 292 VAL E CA 1
ATOM 10584 C C . VAL E 1 293 ? 20.903 -28.932 14.824 1.00 100.03 292 VAL E C 1
ATOM 10585 O O . VAL E 1 293 ? 20.035 -29.556 14.214 1.00 100.33 292 VAL E O 1
ATOM 10589 N N . PRO E 1 294 ? 20.763 -27.641 15.173 1.00 96.18 293 PRO E N 1
ATOM 10590 C CA . PRO E 1 294 ? 19.533 -26.867 14.960 1.00 98.89 293 PRO E CA 1
ATOM 10591 C C . PRO E 1 294 ? 19.060 -26.861 13.509 1.00 103.64 293 PRO E C 1
ATOM 10592 O O . PRO E 1 294 ? 17.878 -27.082 13.264 1.00 105.95 293 PRO E O 1
ATOM 10596 N N . SER E 1 295 ? 19.965 -26.622 12.565 1.00 108.23 294 SER E N 1
ATOM 10597 C CA . SER E 1 295 ? 19.595 -26.610 11.153 1.00 111.96 294 SER E CA 1
ATOM 10598 C C . SER E 1 295 ? 19.037 -27.969 10.746 1.00 108.68 294 SER E C 1
ATOM 10599 O O . SER E 1 295 ? 18.122 -28.056 9.926 1.00 104.00 294 SER E O 1
ATOM 10602 N N . MET E 1 296 ? 19.592 -29.026 11.329 1.00 113.11 295 MET E N 1
ATOM 10603 C CA . MET E 1 296 ? 19.133 -30.379 11.050 1.00 123.08 295 MET E CA 1
ATOM 10604 C C . MET E 1 296 ? 17.786 -30.648 11.716 1.00 123.15 295 MET E C 1
ATOM 10605 O O . MET E 1 296 ? 17.059 -31.558 11.319 1.00 132.12 295 MET E O 1
ATOM 10610 N N . ARG E 1 297 ? 17.460 -29.852 12.731 1.00 117.61 296 ARG E N 1
ATOM 10611 C CA . ARG E 1 297 ? 16.226 -30.041 13.490 1.00 108.45 296 ARG E CA 1
ATOM 10612 C C . ARG E 1 297 ? 14.990 -29.612 12.706 1.00 108.46 296 ARG E C 1
ATOM 10613 O O . ARG E 1 297 ? 15.021 -28.632 11.960 1.00 110.32 296 ARG E O 1
ATOM 10621 N N . ILE E 1 298 ? 13.904 -30.358 12.883 1.00 104.20 297 ILE E N 1
ATOM 10622 C CA . ILE E 1 298 ? 12.642 -30.076 12.209 1.00 96.26 297 ILE E CA 1
ATOM 10623 C C . ILE E 1 298 ? 12.032 -28.767 12.708 1.00 113.60 297 ILE E C 1
ATOM 10624 O O . ILE E 1 298 ? 12.127 -28.439 13.891 1.00 103.80 297 ILE E O 1
ATOM 10629 N N . SER E 1 299 ? 11.428 -28.006 11.800 1.00 116.21 298 SER E N 1
ATOM 10630 C CA . SER E 1 299 ? 10.755 -26.774 12.188 1.00 117.09 298 SER E CA 1
ATOM 10631 C C . SER E 1 299 ? 9.395 -27.109 12.786 1.00 119.37 298 SER E C 1
ATOM 10632 O O . SER E 1 299 ? 8.911 -28.233 12.651 1.00 124.53 298 SER E O 1
ATOM 10635 N N . ALA E 1 300 ? 8.778 -26.132 13.443 1.00 114.40 299 ALA E N 1
ATOM 10636 C CA . ALA E 1 300 ? 7.478 -26.339 14.072 1.00 109.38 299 ALA E CA 1
ATOM 10637 C C . ALA E 1 300 ? 6.360 -26.580 13.062 1.00 117.67 299 ALA E C 1
ATOM 10638 O O . ALA E 1 300 ? 5.516 -27.457 13.253 1.00 127.15 299 ALA E O 1
ATOM 10640 N N . ARG E 1 301 ? 6.358 -25.797 11.990 1.00 118.53 300 ARG E N 1
ATOM 10641 C CA . ARG E 1 301 ? 5.309 -25.889 10.983 1.00 128.68 300 ARG E CA 1
ATOM 10642 C C . ARG E 1 301 ? 5.427 -27.216 10.226 1.00 132.92 300 ARG E C 1
ATOM 10643 O O . ARG E 1 301 ? 4.418 -27.838 9.891 1.00 130.81 300 ARG E O 1
ATOM 10651 N N . ASP E 1 302 ? 6.659 -27.635 9.949 1.00 135.09 301 ASP E N 1
ATOM 10652 C CA . ASP E 1 302 ? 6.909 -28.934 9.327 1.00 136.14 301 ASP E CA 1
ATOM 10653 C C . ASP E 1 302 ? 6.414 -30.055 10.236 1.00 132.84 301 ASP E C 1
ATOM 10654 O O . ASP E 1 302 ? 5.832 -31.036 9.772 1.00 140.97 301 ASP E O 1
ATOM 10659 N N . ALA E 1 303 ? 6.660 -29.900 11.533 1.00 127.19 302 ALA E N 1
ATOM 10660 C CA . ALA E 1 303 ? 6.240 -30.877 12.532 1.00 130.35 302 ALA E CA 1
ATOM 10661 C C . ALA E 1 303 ? 4.720 -30.957 12.656 1.00 130.47 302 ALA E C 1
ATOM 10662 O O . ALA E 1 303 ? 4.170 -32.018 12.949 1.00 135.71 302 ALA E O 1
ATOM 10664 N N . LEU E 1 304 ? 4.048 -29.832 12.437 1.00 129.83 303 LEU E N 1
ATOM 10665 C CA . LEU E 1 304 ? 2.591 -29.780 12.514 1.00 127.03 303 LEU E CA 1
ATOM 10666 C C . LEU E 1 304 ? 1.937 -30.636 11.429 1.00 141.78 303 LEU E C 1
ATOM 10667 O O . LEU E 1 304 ? 0.817 -31.118 11.600 1.00 145.04 303 LEU E O 1
ATOM 10672 N N . ASP E 1 305 ? 2.642 -30.828 10.318 1.00 156.77 304 ASP E N 1
ATOM 10673 C CA . ASP E 1 305 ? 2.117 -31.617 9.207 1.00 163.24 304 ASP E CA 1
ATOM 10674 C C . ASP E 1 305 ? 2.680 -33.039 9.177 1.00 159.30 304 ASP E C 1
ATOM 10675 O O . ASP E 1 305 ? 2.517 -33.751 8.186 1.00 165.54 304 ASP E O 1
ATOM 10680 N N . HIS E 1 306 ? 3.347 -33.445 10.254 1.00 146.75 305 HIS E N 1
ATOM 10681 C CA . HIS E 1 306 ? 3.935 -34.781 10.334 1.00 144.19 305 HIS E CA 1
ATOM 10682 C C . HIS E 1 306 ? 2.833 -35.839 10.242 1.00 152.62 305 HIS E C 1
ATOM 10683 O O . HIS E 1 306 ? 1.675 -35.541 10.517 1.00 154.27 305 HIS E O 1
ATOM 10690 N N . GLU E 1 307 ? 3.181 -37.067 9.860 1.00 160.00 306 GLU E N 1
ATOM 10691 C CA . GLU E 1 307 ? 2.171 -38.118 9.706 1.00 165.66 306 GLU E CA 1
ATOM 10692 C C . GLU E 1 307 ? 1.490 -38.441 11.031 1.00 162.00 306 GLU E C 1
ATOM 10693 O O . GLU E 1 307 ? 0.279 -38.645 11.076 1.00 158.72 306 GLU E O 1
ATOM 10699 N N . TRP E 1 308 ? 2.275 -38.478 12.103 1.00 160.32 307 TRP E N 1
ATOM 10700 C CA . TRP E 1 308 ? 1.784 -38.886 13.411 1.00 151.76 307 TRP E CA 1
ATOM 10701 C C . TRP E 1 308 ? 0.670 -37.971 13.900 1.00 143.26 307 TRP E C 1
ATOM 10702 O O . TRP E 1 308 ? -0.418 -38.429 14.243 1.00 147.33 307 TRP E O 1
ATOM 10713 N N . ILE E 1 309 ? 0.952 -36.674 13.927 1.00 138.08 308 ILE E N 1
ATOM 10714 C CA . ILE E 1 309 ? -0.028 -35.687 14.354 1.00 132.64 308 ILE E CA 1
ATOM 10715 C C . ILE E 1 309 ? -1.212 -35.612 13.386 1.00 136.68 308 ILE E C 1
ATOM 10716 O O . ILE E 1 309 ? -2.357 -35.430 13.803 1.00 133.28 308 ILE E O 1
ATOM 10721 N N . GLN E 1 310 ? -0.930 -35.780 12.097 1.00 145.67 309 GLN E N 1
ATOM 10722 C CA . GLN E 1 310 ? -1.955 -35.726 11.055 1.00 153.32 309 GLN E CA 1
ATOM 10723 C C . GLN E 1 310 ? -3.002 -36.833 11.208 1.00 158.20 309 GLN E C 1
ATOM 10724 O O . GLN E 1 310 ? -4.203 -36.564 11.198 1.00 163.61 309 GLN E O 1
ATOM 10730 N N . THR E 1 311 ? -2.543 -38.076 11.335 1.00 155.96 310 THR E N 1
ATOM 10731 C CA . THR E 1 311 ? -3.438 -39.230 11.428 1.00 156.26 310 THR E CA 1
ATOM 10732 C C . THR E 1 311 ? -4.262 -39.248 12.715 1.00 149.21 310 THR E C 1
ATOM 10733 O O . THR E 1 311 ? -5.458 -39.533 12.687 1.00 153.52 310 THR E O 1
ATOM 10737 N N . TYR E 1 312 ? -3.618 -38.941 13.837 1.00 141.46 311 TYR E N 1
ATOM 10738 C CA . TYR E 1 312 ? -4.225 -39.113 15.156 1.00 138.35 311 TYR E CA 1
ATOM 10739 C C . TYR E 1 312 ? -5.121 -37.955 15.599 1.00 141.53 311 TYR E C 1
ATOM 10740 O O . TYR E 1 312 ? -5.558 -37.920 16.749 1.00 144.35 311 TYR E O 1
ATOM 10749 N N . THR E 1 313 ? -5.396 -37.011 14.705 1.00 141.40 312 THR E N 1
ATOM 10750 C CA . THR E 1 313 ? -6.244 -35.872 15.060 1.00 145.30 312 THR E CA 1
ATOM 10751 C C . THR E 1 313 ? -7.539 -35.840 14.238 1.00 153.90 312 THR E C 1
ATOM 10752 O O . THR E 1 313 ? -7.852 -34.851 13.574 1.00 158.98 312 THR E O 1
ATOM 10756 N N . LYS E 1 314 ? -8.273 -36.946 14.255 1.00 159.35 313 LYS E N 1
ATOM 10757 C CA . LYS E 1 314 ? -9.573 -36.994 13.595 1.00 168.25 313 LYS E CA 1
ATOM 10758 C C . LYS E 1 314 ? -10.632 -36.275 14.425 1.00 168.34 313 LYS E C 1
ATOM 10759 O O . LYS E 1 314 ? -11.400 -35.465 13.904 1.00 170.12 313 LYS E O 1
ATOM 10765 N N . PRO E 1 322 ? -5.712 -47.304 22.470 1.00 126.27 321 PRO E N 1
ATOM 10766 C CA . PRO E 1 322 ? -5.285 -47.945 23.719 1.00 123.51 321 PRO E CA 1
ATOM 10767 C C . PRO E 1 322 ? -5.050 -46.919 24.822 1.00 118.52 321 PRO E C 1
ATOM 10768 O O . PRO E 1 322 ? -5.376 -45.752 24.632 1.00 120.93 321 PRO E O 1
ATOM 10772 N N . SER E 1 323 ? -4.515 -47.347 25.961 1.00 123.16 322 SER E N 1
ATOM 10773 C CA . SER E 1 323 ? -4.187 -46.415 27.037 1.00 121.91 322 SER E CA 1
ATOM 10774 C C . SER E 1 323 ? -2.763 -46.599 27.561 1.00 125.59 322 SER E C 1
ATOM 10775 O O . SER E 1 323 ? -2.326 -47.722 27.814 1.00 133.46 322 SER E O 1
ATOM 10778 N N . LEU E 1 324 ? -2.044 -45.493 27.719 1.00 121.38 323 LEU E N 1
ATOM 10779 C CA . LEU E 1 324 ? -0.672 -45.531 28.217 1.00 118.44 323 LEU E CA 1
ATOM 10780 C C . LEU E 1 324 ? -0.665 -45.386 29.739 1.00 124.65 323 LEU E C 1
ATOM 10781 O O . LEU E 1 324 ? -0.282 -44.344 30.271 1.00 124.97 323 LEU E O 1
ATOM 10786 N N . ASP E 1 325 ? -1.100 -46.437 30.429 1.00 100.00 324 ASP E N 1
ATOM 10787 C CA . ASP E 1 325 ? -1.289 -46.407 31.879 1.00 101.09 324 ASP E CA 1
ATOM 10788 C C . ASP E 1 325 ? 0.001 -46.165 32.666 1.00 94.29 324 ASP E C 1
ATOM 10789 O O . ASP E 1 325 ? 0.026 -45.373 33.613 1.00 98.45 324 ASP E O 1
ATOM 10794 N N . ASN E 1 326 ? 1.069 -46.854 32.281 1.00 84.27 325 ASN E N 1
ATOM 10795 C CA . ASN E 1 326 ? 2.351 -46.683 32.950 1.00 85.56 325 ASN E CA 1
ATOM 10796 C C . ASN E 1 326 ? 2.849 -45.255 32.750 1.00 91.76 325 ASN E C 1
ATOM 10797 O O . ASN E 1 326 ? 3.451 -44.654 33.646 1.00 85.21 325 ASN E O 1
ATOM 10802 N N . ALA E 1 327 ? 2.577 -44.717 31.565 1.00 97.68 326 ALA E N 1
ATOM 10803 C CA . ALA E 1 327 ? 2.963 -43.355 31.226 1.00 100.56 326 ALA E CA 1
ATOM 10804 C C . ALA E 1 327 ? 2.247 -42.333 32.104 1.00 97.52 326 ALA E C 1
ATOM 10805 O O . ALA E 1 327 ? 2.891 -41.466 32.683 1.00 93.86 326 ALA E O 1
ATOM 10807 N N . ILE E 1 328 ? 0.923 -42.436 32.207 1.00 97.25 327 ILE E N 1
ATOM 10808 C CA . ILE E 1 328 ? 0.151 -41.480 33.002 1.00 96.40 327 ILE E CA 1
ATOM 10809 C C . ILE E 1 328 ? 0.502 -41.636 34.484 1.00 79.45 327 ILE E C 1
ATOM 10810 O O . ILE E 1 328 ? 0.467 -40.666 35.246 1.00 82.61 327 ILE E O 1
ATOM 10815 N N . LEU E 1 329 ? 0.860 -42.853 34.882 1.00 68.83 328 LEU E N 1
ATOM 10816 C CA . LEU E 1 329 ? 1.364 -43.092 36.231 1.00 68.07 328 LEU E CA 1
ATOM 10817 C C . LEU E 1 329 ? 2.648 -42.299 36.472 1.00 80.38 328 LEU E C 1
ATOM 10818 O O . LEU E 1 329 ? 2.785 -41.584 37.475 1.00 102.16 328 LEU E O 1
ATOM 10823 N N . ASN E 1 330 ? 3.579 -42.419 35.532 1.00 88.18 329 ASN E N 1
ATOM 10824 C CA . ASN E 1 330 ? 4.849 -41.709 35.616 1.00 90.55 329 ASN E CA 1
ATOM 10825 C C . ASN E 1 330 ? 4.697 -40.193 35.522 1.00 88.07 329 ASN E C 1
ATOM 10826 O O . ASN E 1 330 ? 5.522 -39.450 36.046 1.00 84.20 329 ASN E O 1
ATOM 10831 N N . ILE E 1 331 ? 3.646 -39.740 34.845 1.00 82.65 330 ILE E N 1
ATOM 10832 C CA . ILE E 1 331 ? 3.332 -38.318 34.786 1.00 81.28 330 ILE E CA 1
ATOM 10833 C C . ILE E 1 331 ? 2.819 -37.864 36.143 1.00 79.93 330 ILE E C 1
ATOM 10834 O O . ILE E 1 331 ? 3.160 -36.779 36.615 1.00 82.92 330 ILE E O 1
ATOM 10839 N N . ARG E 1 332 ? 2.004 -38.708 36.770 1.00 82.90 331 ARG E N 1
ATOM 10840 C CA . ARG E 1 332 ? 1.509 -38.422 38.110 1.00 79.45 331 ARG E CA 1
ATOM 10841 C C . ARG E 1 332 ? 2.663 -38.291 39.087 1.00 77.35 331 ARG E C 1
ATOM 10842 O O . ARG E 1 332 ? 2.664 -37.409 39.944 1.00 74.18 331 ARG E O 1
ATOM 10850 N N . GLN E 1 333 ? 3.648 -39.174 38.964 1.00 79.91 332 GLN E N 1
ATOM 10851 C CA . GLN E 1 333 ? 4.823 -39.067 39.822 1.00 81.38 332 GLN E CA 1
ATOM 10852 C C . GLN E 1 333 ? 5.678 -37.841 39.514 1.00 87.52 332 GLN E C 1
ATOM 10853 O O . GLN E 1 333 ? 6.144 -37.148 40.419 1.00 85.17 332 GLN E O 1
ATOM 10859 N N . PHE E 1 334 ? 5.897 -37.599 38.227 1.00 97.69 333 PHE E N 1
ATOM 10860 C CA . PHE E 1 334 ? 6.676 -36.460 37.761 1.00 88.23 333 PHE E CA 1
ATOM 10861 C C . PHE E 1 334 ? 6.134 -35.109 38.231 1.00 87.73 333 PHE E C 1
ATOM 10862 O O . PHE E 1 334 ? 6.876 -34.129 38.296 1.00 97.60 333 PHE E O 1
ATOM 10870 N N . GLN E 1 335 ? 4.850 -35.054 38.567 1.00 82.61 334 GLN E N 1
ATOM 10871 C CA . GLN E 1 335 ? 4.271 -33.831 39.113 1.00 78.81 334 GLN E CA 1
ATOM 10872 C C . GLN E 1 335 ? 4.582 -33.671 40.598 1.00 82.93 334 GLN E C 1
ATOM 10873 O O . GLN E 1 335 ? 4.422 -34.606 41.383 1.00 86.73 334 GLN E O 1
ATOM 10879 N N . GLN E 1 338 ? 2.682 -35.636 44.066 1.00 90.25 337 GLN E N 1
ATOM 10880 C CA . GLN E 1 338 ? 1.224 -35.652 44.116 1.00 94.02 337 GLN E CA 1
ATOM 10881 C C . GLN E 1 338 ? 0.694 -37.075 44.268 1.00 94.59 337 GLN E C 1
ATOM 10882 O O . GLN E 1 338 ? -0.123 -37.533 43.469 1.00 95.65 337 GLN E O 1
ATOM 10884 N N . LYS E 1 339 ? 1.169 -37.770 45.299 1.00 94.67 338 LYS E N 1
ATOM 10885 C CA . LYS E 1 339 ? 0.917 -39.200 45.456 1.00 101.02 338 LYS E CA 1
ATOM 10886 C C . LYS E 1 339 ? 0.754 -39.618 46.915 1.00 116.64 338 LYS E C 1
ATOM 10887 O O . LYS E 1 339 ? 0.521 -38.793 47.800 1.00 122.02 338 LYS E O 1
ATOM 10893 N N . LEU E 1 340 ? 0.875 -40.924 47.138 1.00 111.08 339 LEU E N 1
ATOM 10894 C CA . LEU E 1 340 ? 1.084 -41.499 48.463 1.00 83.21 339 LEU E CA 1
ATOM 10895 C C . LEU E 1 340 ?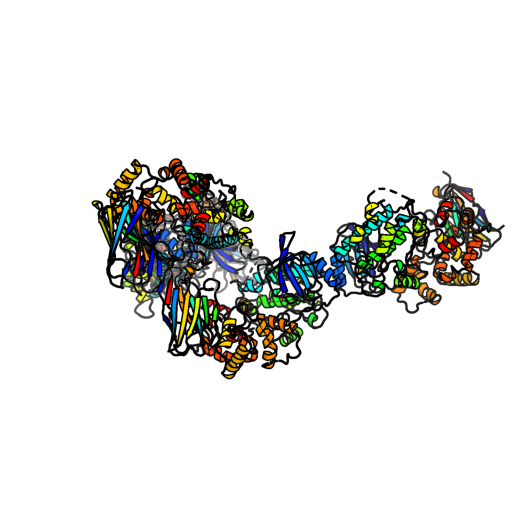 2.499 -41.140 48.921 1.00 75.58 339 LEU E C 1
ATOM 10896 O O . LEU E 1 340 ? 2.850 -41.266 50.098 1.00 67.03 339 LEU E O 1
ATOM 10901 N N . ALA E 1 341 ? 3.284 -40.646 47.968 1.00 79.50 340 ALA E N 1
ATOM 10902 C CA . ALA E 1 341 ? 4.665 -40.234 48.181 1.00 72.82 340 ALA E CA 1
ATOM 10903 C C . ALA E 1 341 ? 4.769 -39.161 49.254 1.00 73.42 340 ALA E C 1
ATOM 10904 O O . ALA E 1 341 ? 5.673 -39.194 50.081 1.00 78.17 340 ALA E O 1
ATOM 10906 N N . GLN E 1 342 ? 3.852 -38.200 49.217 1.00 71.82 341 GLN E N 1
ATOM 10907 C CA . GLN E 1 342 ? 3.829 -37.122 50.198 1.00 68.22 341 GLN E CA 1
ATOM 10908 C C . GLN E 1 342 ? 3.641 -37.667 51.613 1.00 67.83 341 GLN E C 1
ATOM 10909 O O . GLN E 1 342 ? 4.410 -37.342 52.524 1.00 82.84 341 GLN E O 1
ATOM 10915 N N . ALA E 1 343 ? 2.621 -38.503 51.784 1.00 62.18 342 ALA E N 1
ATOM 10916 C CA . ALA E 1 343 ? 2.334 -39.125 53.072 1.00 65.27 342 ALA E CA 1
ATOM 10917 C C . ALA E 1 343 ? 3.524 -39.943 53.558 1.00 70.53 342 ALA E C 1
ATOM 10918 O O . ALA E 1 343 ? 3.854 -39.938 54.746 1.00 75.18 342 ALA E O 1
ATOM 10920 N N . ALA E 1 344 ? 4.173 -40.635 52.626 1.00 72.07 343 ALA E N 1
ATOM 10921 C CA . ALA E 1 344 ? 5.321 -41.473 52.952 1.00 67.78 343 ALA E CA 1
ATOM 10922 C C . ALA E 1 344 ? 6.518 -40.638 53.398 1.00 63.78 343 ALA E C 1
ATOM 10923 O O . ALA E 1 344 ? 7.221 -41.004 54.338 1.00 55.21 343 ALA E O 1
ATOM 10925 N N . LEU E 1 345 ? 6.753 -39.523 52.714 1.00 62.71 344 LEU E N 1
ATOM 10926 C CA . LEU E 1 345 ? 7.859 -38.632 53.046 1.00 66.58 344 LEU E CA 1
ATOM 10927 C C . LEU E 1 345 ? 7.647 -37.985 54.407 1.00 67.70 344 LEU E C 1
ATOM 10928 O O . LEU E 1 345 ? 8.575 -37.901 55.214 1.00 66.56 344 LEU E O 1
ATOM 10933 N N . LEU E 1 346 ? 6.421 -37.535 54.658 1.00 75.59 345 LEU E N 1
ATOM 10934 C CA . LEU E 1 346 ? 6.087 -36.921 55.940 1.00 63.81 345 LEU E CA 1
ATOM 10935 C C . LEU E 1 346 ? 6.218 -37.929 57.078 1.00 60.42 345 LEU E C 1
ATOM 10936 O O . LEU E 1 346 ? 6.806 -37.626 58.121 1.00 65.03 345 LEU E O 1
ATOM 10941 N N . TYR E 1 347 ? 5.672 -39.124 56.871 1.00 48.32 346 TYR E N 1
ATOM 10942 C CA . TYR E 1 347 ? 5.793 -40.202 57.847 1.00 50.51 346 TYR E CA 1
ATOM 10943 C C . TYR E 1 347 ? 7.254 -40.532 58.132 1.00 61.33 346 TYR E C 1
ATOM 10944 O O . TYR E 1 347 ? 7.642 -40.713 59.282 1.00 55.99 346 TYR E O 1
ATOM 10953 N N . MET E 1 348 ? 8.054 -40.619 57.073 1.00 78.93 347 MET E N 1
ATOM 10954 C CA . MET E 1 348 ? 9.478 -40.911 57.200 1.00 79.60 347 MET E CA 1
ATOM 10955 C C . MET E 1 348 ? 10.179 -39.829 58.013 1.00 72.32 347 MET E C 1
ATOM 10956 O O . MET E 1 348 ? 11.038 -40.121 58.845 1.00 69.35 347 MET E O 1
ATOM 10961 N N . GLY E 1 349 ? 9.801 -38.580 57.763 1.00 79.03 348 GLY E N 1
ATOM 10962 C CA . GLY E 1 349 ? 10.384 -37.446 58.457 1.00 83.51 348 GLY E CA 1
ATOM 10963 C C . GLY E 1 349 ? 10.045 -37.394 59.936 1.00 76.46 348 GLY E C 1
ATOM 10964 O O . GLY E 1 349 ? 10.901 -37.093 60.767 1.00 70.21 348 GLY E O 1
ATOM 10965 N N . SER E 1 350 ? 8.792 -37.688 60.264 1.00 79.42 349 SER E N 1
ATOM 10966 C CA . SER E 1 350 ? 8.307 -37.554 61.635 1.00 77.61 349 SER E CA 1
ATOM 10967 C C . SER E 1 350 ? 8.571 -38.780 62.511 1.00 83.39 349 SER E C 1
ATOM 10968 O O . SER E 1 350 ? 8.786 -38.649 63.716 1.00 91.72 349 SER E O 1
ATOM 10971 N N . LYS E 1 351 ? 8.551 -39.968 61.913 1.00 78.82 350 LYS E N 1
ATOM 10972 C CA . LYS E 1 351 ? 8.558 -41.202 62.694 1.00 68.83 350 LYS E CA 1
ATOM 10973 C C . LYS E 1 351 ? 9.853 -42.009 62.602 1.00 76.85 350 LYS E C 1
ATOM 10974 O O . LYS E 1 351 ? 10.100 -42.880 63.435 1.00 83.90 350 LYS E O 1
ATOM 10980 N N . LEU E 1 352 ? 10.683 -41.727 61.602 1.00 80.29 351 LEU E N 1
ATOM 10981 C CA . LEU E 1 352 ? 11.847 -42.574 61.353 1.00 84.33 351 LEU E CA 1
ATOM 10982 C C . LEU E 1 352 ? 13.190 -41.856 61.455 1.00 88.27 351 LEU E C 1
ATOM 10983 O O . LEU E 1 352 ? 14.111 -42.140 60.689 1.00 87.14 351 LEU E O 1
ATOM 10988 N N . THR E 1 353 ? 13.302 -40.929 62.400 1.00 86.76 352 THR E N 1
ATOM 10989 C CA . THR E 1 353 ? 14.572 -40.263 62.665 1.00 83.60 352 THR E CA 1
ATOM 10990 C C . THR E 1 353 ? 15.183 -40.816 63.949 1.00 78.02 352 THR E C 1
ATOM 10991 O O . THR E 1 353 ? 14.461 -41.206 64.866 1.00 79.16 352 THR E O 1
ATOM 10995 N N . SER E 1 354 ? 16.510 -40.851 64.017 1.00 78.01 353 SER E N 1
ATOM 10996 C CA . SER E 1 354 ? 17.188 -41.303 65.227 1.00 83.51 353 SER E CA 1
ATOM 10997 C C . SER E 1 354 ? 17.021 -40.282 66.351 1.00 93.09 353 SER E C 1
ATOM 10998 O O . SER E 1 354 ? 16.557 -39.168 66.117 1.00 94.35 353 SER E O 1
ATOM 11001 N N . GLN E 1 355 ? 17.393 -40.671 67.567 1.00 105.02 354 GLN E N 1
ATOM 11002 C CA . GLN E 1 355 ? 17.224 -39.823 68.747 1.00 111.03 354 GLN E CA 1
ATOM 11003 C C . GLN E 1 355 ? 17.977 -38.496 68.642 1.00 114.87 354 GLN E C 1
ATOM 11004 O O . GLN E 1 355 ? 17.462 -37.457 69.048 1.00 118.35 354 GLN E O 1
ATOM 11010 N N . ASP E 1 356 ? 19.197 -38.534 68.112 1.00 110.40 355 ASP E N 1
ATOM 11011 C CA . ASP E 1 356 ? 19.989 -37.317 67.938 1.00 105.05 355 ASP E CA 1
ATOM 11012 C C . ASP E 1 356 ? 19.284 -36.357 66.982 1.00 97.34 355 ASP E C 1
ATOM 11013 O O . ASP E 1 356 ? 19.167 -35.155 67.252 1.00 105.45 355 ASP E O 1
ATOM 11018 N N . GLU E 1 357 ? 18.798 -36.907 65.875 1.00 88.56 356 GLU E N 1
ATOM 11019 C CA . GLU E 1 357 ? 18.080 -36.134 64.870 1.00 93.37 356 GLU E CA 1
ATOM 11020 C C . GLU E 1 357 ? 16.804 -35.534 65.455 1.00 86.97 356 GLU E C 1
ATOM 11021 O O . GLU E 1 357 ? 16.520 -34.355 65.255 1.00 86.13 356 GLU E O 1
ATOM 11027 N N . THR E 1 358 ? 16.041 -36.351 66.175 1.00 75.76 357 THR E N 1
ATOM 11028 C CA . THR E 1 358 ? 14.805 -35.894 66.803 1.00 80.95 357 THR E CA 1
ATOM 11029 C C . THR E 1 358 ? 15.088 -34.768 67.795 1.00 80.29 357 THR E C 1
ATOM 11030 O O . THR E 1 358 ? 14.352 -33.781 67.861 1.00 79.66 357 THR E O 1
ATOM 11034 N N . LYS E 1 359 ? 16.170 -34.921 68.551 1.00 66.51 358 LYS E N 1
ATOM 11035 C CA . LYS E 1 359 ? 16.586 -33.921 69.526 1.00 62.57 358 LYS E CA 1
ATOM 11036 C C . LYS E 1 359 ? 16.892 -32.589 68.850 1.00 74.71 358 LYS E C 1
ATOM 11037 O O . LYS E 1 359 ? 16.344 -31.547 69.227 1.00 84.01 358 LYS E O 1
ATOM 11043 N N . GLU E 1 360 ? 17.757 -32.632 67.840 1.00 76.10 359 GLU E N 1
ATOM 11044 C CA . GLU E 1 360 ? 18.164 -31.418 67.137 1.00 72.85 359 GLU E CA 1
ATOM 11045 C C . GLU E 1 360 ? 16.994 -30.733 66.437 1.00 66.77 359 GLU E C 1
ATOM 11046 O O . GLU E 1 360 ? 16.827 -29.514 66.531 1.00 77.26 359 GLU E O 1
ATOM 11052 N N . LEU E 1 361 ? 16.181 -31.524 65.747 1.00 67.82 360 LEU E N 1
ATOM 11053 C CA . LEU E 1 361 ? 15.044 -30.992 65.008 1.00 75.17 360 LEU E CA 1
ATOM 11054 C C . LEU E 1 361 ? 14.003 -30.379 65.938 1.00 78.13 360 LEU E C 1
ATOM 11055 O O . LEU E 1 361 ? 13.478 -29.303 65.655 1.00 78.85 360 LEU E O 1
ATOM 11060 N N . THR E 1 362 ? 13.707 -31.057 67.044 1.00 77.51 361 THR E N 1
ATOM 11061 C CA . THR E 1 362 ? 12.746 -30.535 68.013 1.00 75.51 361 THR E CA 1
ATOM 11062 C C . THR E 1 362 ? 13.265 -29.251 68.656 1.00 68.61 361 THR E C 1
ATOM 11063 O O . THR E 1 362 ? 12.513 -28.288 68.844 1.00 65.49 361 THR E O 1
ATOM 11067 N N . ALA E 1 363 ? 14.558 -29.232 68.968 1.00 62.69 362 ALA E N 1
ATOM 11068 C CA . ALA E 1 363 ? 15.182 -28.050 69.553 1.00 60.97 362 ALA E CA 1
ATOM 11069 C C . ALA E 1 363 ? 15.104 -26.844 68.619 1.00 74.12 362 ALA E C 1
ATOM 11070 O O . ALA E 1 363 ? 14.647 -25.769 69.015 1.00 82.99 362 ALA E O 1
ATOM 11072 N N . ILE E 1 364 ? 15.552 -27.028 67.380 1.00 84.25 363 ILE E N 1
ATOM 11073 C CA . ILE E 1 364 ? 15.528 -25.954 66.392 1.00 80.97 363 ILE E CA 1
ATOM 11074 C C . ILE E 1 364 ? 14.104 -25.480 66.114 1.00 75.12 363 ILE E C 1
ATOM 11075 O O . ILE E 1 364 ? 13.842 -24.278 66.041 1.00 79.26 363 ILE E O 1
ATOM 11077 N N . PHE E 1 365 ? 13.187 -26.433 65.973 1.00 74.81 364 PHE E N 1
ATOM 11078 C CA . PHE E 1 365 ? 11.800 -26.115 65.656 1.00 80.46 364 PHE E CA 1
ATOM 11079 C C . PHE E 1 365 ? 11.156 -25.313 66.781 1.00 95.23 364 PHE E C 1
ATOM 11080 O O . PHE E 1 365 ? 10.407 -24.370 66.526 1.00 99.70 364 PHE E O 1
ATOM 11088 N N . HIS E 1 366 ? 11.448 -25.689 68.022 1.00 92.87 365 HIS E N 1
ATOM 11089 C CA . HIS E 1 366 ? 10.970 -24.927 69.170 1.00 77.74 365 HIS E CA 1
ATOM 11090 C C . HIS E 1 366 ? 11.587 -23.536 69.204 1.00 84.98 365 HIS E C 1
ATOM 11091 O O . HIS E 1 366 ? 10.912 -22.558 69.525 1.00 100.27 365 HIS E O 1
ATOM 11098 N N . LYS E 1 367 ? 12.873 -23.454 68.879 1.00 85.61 366 LYS E N 1
ATOM 11099 C CA . LYS E 1 367 ? 13.566 -22.173 68.849 1.00 81.72 366 LYS E CA 1
ATOM 11100 C C . LYS E 1 367 ? 12.922 -21.240 67.825 1.00 85.81 366 LYS E C 1
ATOM 11101 O O . LYS E 1 367 ? 12.863 -20.029 68.031 1.00 103.97 366 LYS E O 1
ATOM 11107 N N . MET E 1 368 ? 12.443 -21.809 66.721 1.00 82.55 367 MET E N 1
ATOM 11108 C CA . MET E 1 368 ? 11.803 -21.014 65.675 1.00 84.06 367 MET E CA 1
ATOM 11109 C C . MET E 1 368 ? 10.312 -20.795 65.931 1.00 84.24 367 MET E C 1
ATOM 11110 O O . MET E 1 368 ? 9.729 -19.830 65.438 1.00 88.71 367 MET E O 1
ATOM 11115 N N . ASP E 1 369 ? 9.697 -21.690 66.699 1.00 76.16 368 ASP E N 1
ATOM 11116 C CA . ASP E 1 369 ? 8.282 -21.555 67.026 1.00 77.48 368 ASP E CA 1
ATOM 11117 C C . ASP E 1 369 ? 8.113 -20.603 68.203 1.00 91.10 368 ASP E C 1
ATOM 11118 O O . ASP E 1 369 ? 8.100 -21.026 69.358 1.00 103.79 368 ASP E O 1
ATOM 11123 N N . LYS E 1 370 ? 7.980 -19.316 67.898 1.00 87.29 369 LYS E N 1
ATOM 11124 C CA . LYS E 1 370 ? 7.969 -18.277 68.923 1.00 88.67 369 LYS E CA 1
ATOM 11125 C C . LYS E 1 370 ? 6.714 -18.286 69.799 1.00 85.48 369 LYS E C 1
ATOM 11126 O O . LYS E 1 370 ? 6.812 -18.150 71.018 1.00 81.55 369 LYS E O 1
ATOM 11132 N N . ASN E 1 371 ? 5.540 -18.436 69.192 1.00 87.08 370 ASN E N 1
ATOM 11133 C CA . ASN E 1 371 ? 4.305 -18.443 69.974 1.00 86.01 370 ASN E CA 1
ATOM 11134 C C . ASN E 1 371 ? 3.983 -19.837 70.509 1.00 86.33 370 ASN E C 1
ATOM 11135 O O . ASN E 1 371 ? 3.091 -20.003 71.340 1.00 90.28 370 ASN E O 1
ATOM 11140 N N . GLY E 1 372 ? 4.719 -20.834 70.028 1.00 76.56 371 GLY E N 1
ATOM 11141 C CA . GLY E 1 372 ? 4.606 -22.190 70.535 1.00 67.88 371 GLY E CA 1
ATOM 11142 C C . GLY E 1 372 ? 3.348 -22.950 70.153 1.00 78.09 371 GLY E C 1
ATOM 11143 O O . GLY E 1 372 ? 3.005 -23.938 70.801 1.00 95.41 371 GLY E O 1
ATOM 11144 N N . ASP E 1 373 ? 2.660 -22.506 69.105 1.00 76.06 372 ASP E N 1
ATOM 11145 C CA . ASP E 1 373 ? 1.422 -23.159 68.677 1.00 78.66 372 ASP E CA 1
ATOM 11146 C C . ASP E 1 373 ? 1.654 -24.515 68.007 1.00 73.08 372 ASP E C 1
ATOM 11147 O O . ASP E 1 373 ? 0.722 -25.304 67.851 1.00 83.68 372 ASP E O 1
ATOM 11152 N N . GLY E 1 374 ? 2.895 -24.781 67.612 1.00 68.15 373 GLY E N 1
ATOM 11153 C CA . GLY E 1 374 ? 3.233 -26.028 66.948 1.00 73.89 373 GLY E CA 1
ATOM 11154 C C . GLY E 1 374 ? 3.278 -25.906 65.436 1.00 77.24 373 GLY E C 1
ATOM 11155 O O . GLY E 1 374 ? 3.396 -26.905 64.725 1.00 73.93 373 GLY E O 1
ATOM 11156 N N . GLN E 1 375 ? 3.173 -24.676 64.945 1.00 82.66 374 GLN E N 1
ATOM 11157 C CA . GLN E 1 375 ? 3.257 -24.396 63.516 1.00 73.10 374 GLN E CA 1
ATOM 11158 C C . GLN E 1 375 ? 4.258 -23.281 63.251 1.00 78.37 374 GLN E C 1
ATOM 11159 O O . GLN E 1 375 ? 4.447 -22.402 64.088 1.00 86.12 374 GLN E O 1
ATOM 11165 N N . LEU E 1 376 ? 4.910 -23.326 62.096 1.00 79.18 375 LEU E N 1
ATOM 11166 C CA . LEU E 1 376 ? 5.714 -22.197 61.647 1.00 81.42 375 LEU E CA 1
ATOM 11167 C C . LEU E 1 376 ? 4.962 -21.450 60.550 1.00 87.17 375 LEU E C 1
ATOM 11168 O O . LEU E 1 376 ? 4.518 -22.056 59.573 1.00 88.57 375 LEU E O 1
ATOM 11173 N N . ASP E 1 377 ? 4.825 -20.137 60.703 1.00 94.25 376 ASP E N 1
ATOM 11174 C CA . ASP E 1 377 ? 4.139 -19.334 59.695 1.00 99.87 376 ASP E CA 1
ATOM 11175 C C . ASP E 1 377 ? 5.121 -18.427 58.967 1.00 100.85 376 ASP E C 1
ATOM 11176 O O . ASP E 1 377 ? 6.329 -18.524 59.174 1.00 102.48 376 ASP E O 1
ATOM 11181 N N . ARG E 1 378 ? 4.594 -17.547 58.122 1.00 98.43 377 ARG E N 1
ATOM 11182 C CA . ARG E 1 378 ? 5.421 -16.648 57.325 1.00 96.02 377 ARG E CA 1
ATOM 11183 C C . ARG E 1 378 ? 6.345 -15.803 58.197 1.00 98.42 377 ARG E C 1
ATOM 11184 O O . ARG E 1 378 ? 7.544 -15.733 57.945 1.00 109.08 377 ARG E O 1
ATOM 11186 N N . ALA E 1 379 ? 5.784 -15.179 59.228 1.00 94.13 378 ALA E N 1
ATOM 11187 C CA . ALA E 1 379 ? 6.547 -14.286 60.094 1.00 97.64 378 ALA E CA 1
ATOM 11188 C C . ALA E 1 379 ? 7.659 -15.019 60.846 1.00 99.88 378 ALA E C 1
ATOM 11189 O O . ALA E 1 379 ? 8.812 -14.585 60.847 1.00 98.65 378 ALA E O 1
ATOM 11191 N N . GLU E 1 380 ? 7.307 -16.133 61.481 1.00 102.86 379 GLU E N 1
ATOM 11192 C CA . GLU E 1 380 ? 8.271 -16.915 62.246 1.00 96.81 379 GLU E CA 1
ATOM 11193 C C . GLU E 1 380 ? 9.349 -17.499 61.336 1.00 95.42 379 GLU E C 1
ATOM 11194 O O . GLU E 1 380 ? 10.518 -17.578 61.712 1.00 102.87 379 GLU E O 1
ATOM 11200 N N . LEU E 1 381 ? 8.946 -17.924 60.142 1.00 86.66 380 LEU E N 1
ATOM 11201 C CA . LEU E 1 381 ? 9.900 -18.434 59.166 1.00 91.31 380 LEU E CA 1
ATOM 11202 C C . LEU E 1 381 ? 10.856 -17.336 58.723 1.00 98.48 380 LEU E C 1
ATOM 11203 O O . LEU E 1 381 ? 12.034 -17.592 58.522 1.00 98.08 380 LEU E O 1
ATOM 11208 N N . ILE E 1 382 ? 10.343 -16.120 58.565 1.00 102.01 381 ILE E N 1
ATOM 11209 C CA . ILE E 1 382 ? 11.179 -14.985 58.190 1.00 105.79 381 ILE E CA 1
ATOM 11210 C C . ILE E 1 382 ? 12.197 -14.672 59.281 1.00 112.66 381 ILE E C 1
ATOM 11211 O O . ILE E 1 382 ? 13.391 -14.544 59.008 1.00 119.00 381 ILE E O 1
ATOM 11216 N N . GLU E 1 383 ? 11.721 -14.560 60.518 1.00 110.17 382 GLU E N 1
ATOM 11217 C CA . GLU E 1 383 ? 12.589 -14.199 61.635 1.00 107.38 382 GLU E CA 1
ATOM 11218 C C . GLU E 1 383 ? 13.604 -15.295 61.959 1.00 103.69 382 GLU E C 1
ATOM 11219 O O . GLU E 1 383 ? 14.710 -15.010 62.417 1.00 104.93 382 GLU E O 1
ATOM 11221 N N . GLY E 1 384 ? 13.225 -16.546 61.719 1.00 103.81 383 GLY E N 1
ATOM 11222 C CA . GLY E 1 384 ? 14.085 -17.674 62.032 1.00 108.76 383 GLY E CA 1
ATOM 11223 C C . GLY E 1 384 ? 14.885 -18.232 60.869 1.00 113.56 383 GLY E C 1
ATOM 11224 O O . GLY E 1 384 ? 15.688 -19.149 61.051 1.00 117.42 383 GLY E O 1
ATOM 11225 N N . TYR E 1 385 ? 14.665 -17.690 59.674 1.00 110.60 384 TYR E N 1
ATOM 11226 C CA . TYR E 1 385 ? 15.266 -18.243 58.463 1.00 112.93 384 TYR E CA 1
ATOM 11227 C C . TYR E 1 385 ? 16.786 -18.176 58.489 1.00 125.95 384 TYR E C 1
ATOM 11228 O O . TYR E 1 385 ? 17.459 -19.183 58.284 1.00 128.29 384 TYR E O 1
ATOM 11237 N N . LYS E 1 386 ? 17.317 -16.978 58.718 1.00 130.49 385 LYS E N 1
ATOM 11238 C CA . LYS E 1 386 ? 18.757 -16.749 58.689 1.00 137.22 385 LYS E CA 1
ATOM 11239 C C . LYS E 1 386 ? 19.489 -17.656 59.672 1.00 140.29 385 LYS E C 1
ATOM 11240 O O . LYS E 1 386 ? 20.600 -18.106 59.401 1.00 149.23 385 LYS E O 1
ATOM 11242 N N . GLU E 1 387 ? 18.861 -17.918 60.813 1.00 133.18 386 GLU E N 1
ATOM 11243 C CA . GLU E 1 387 ? 19.447 -18.791 61.822 1.00 132.60 386 GLU E CA 1
ATOM 11244 C C . GLU E 1 387 ? 19.302 -20.258 61.428 1.00 129.60 386 GLU E C 1
ATOM 11245 O O . GLU E 1 387 ? 20.170 -21.079 61.730 1.00 129.20 386 GLU E O 1
ATOM 11251 N N . LEU E 1 388 ? 18.203 -20.583 60.750 1.00 129.59 387 LEU E N 1
ATOM 11252 C CA . LEU E 1 388 ? 17.995 -21.934 60.236 1.00 124.71 387 LEU E CA 1
ATOM 11253 C C . LEU E 1 388 ? 19.064 -22.297 59.208 1.00 130.50 387 LEU E C 1
ATOM 11254 O O . LEU E 1 388 ? 19.629 -23.391 59.243 1.00 121.49 387 LEU E O 1
ATOM 11259 N N . MET E 1 389 ? 19.332 -21.372 58.293 1.00 141.51 388 MET E N 1
ATOM 11260 C CA . MET E 1 389 ? 20.391 -21.540 57.306 1.00 140.32 388 MET E CA 1
ATOM 11261 C C . MET E 1 389 ? 21.775 -21.443 57.936 1.00 145.89 388 MET E C 1
ATOM 11262 O O . MET E 1 389 ? 22.728 -22.049 57.449 1.00 147.45 388 MET E O 1
ATOM 11267 N N . ARG E 1 390 ? 21.892 -20.663 59.006 1.00 148.57 389 ARG E N 1
ATOM 11268 C CA . ARG E 1 390 ? 23.147 -20.608 59.742 1.00 155.29 389 ARG E CA 1
ATOM 11269 C C . ARG E 1 390 ? 23.429 -21.992 60.303 1.00 155.46 389 ARG E C 1
ATOM 11270 O O . ARG E 1 390 ? 24.581 -22.421 60.385 1.00 157.20 389 ARG E O 1
ATOM 11272 N N . MET E 1 391 ? 22.364 -22.686 60.694 1.00 156.13 390 MET E N 1
ATOM 11273 C CA . MET E 1 391 ? 22.479 -24.074 61.105 1.00 154.13 390 MET E CA 1
ATOM 11274 C C . MET E 1 391 ? 22.667 -24.976 59.884 1.00 156.95 390 MET E C 1
ATOM 11275 O O . MET E 1 391 ? 23.509 -25.873 59.884 1.00 163.37 390 MET E O 1
ATOM 11280 N N . LYS E 1 392 ? 21.870 -24.730 58.845 1.00 153.11 391 LYS E N 1
ATOM 11281 C CA . LYS E 1 392 ? 21.896 -25.552 57.633 1.00 147.09 391 LYS E CA 1
ATOM 11282 C C . LYS E 1 392 ? 22.533 -24.893 56.410 1.00 153.57 391 LYS E C 1
ATOM 11283 O O . LYS E 1 392 ? 21.911 -24.041 55.776 1.00 155.53 391 LYS E O 1
ATOM 11289 N N . GLY E 1 393 ? 23.751 -25.287 56.060 1.00 153.94 392 GLY E N 1
ATOM 11290 C CA . GLY E 1 393 ? 24.329 -24.847 54.803 1.00 145.70 392 GLY E CA 1
ATOM 11291 C C . GLY E 1 393 ? 24.968 -23.476 54.884 1.00 149.03 392 GLY E C 1
ATOM 11292 O O . GLY E 1 393 ? 24.406 -22.493 54.398 1.00 108.43 392 GLY E O 1
ATOM 11293 N N . SER E 1 397 ? 22.494 -17.080 53.128 1.00 162.70 396 SER E N 1
ATOM 11294 C CA . SER E 1 397 ? 23.408 -17.259 54.249 1.00 166.50 396 SER E CA 1
ATOM 11295 C C . SER E 1 397 ? 23.404 -16.027 55.150 1.00 170.19 396 SER E C 1
ATOM 11296 O O . SER E 1 397 ? 22.365 -15.399 55.350 1.00 164.57 396 SER E O 1
ATOM 11299 N N . MET E 1 398 ? 24.568 -15.692 55.699 1.00 179.91 397 MET E N 1
ATOM 11300 C CA . MET E 1 398 ? 24.721 -14.480 56.498 1.00 185.16 397 MET E CA 1
ATOM 11301 C C . MET E 1 398 ? 24.452 -13.224 55.677 1.00 189.69 397 MET E C 1
ATOM 11302 O O . MET E 1 398 ? 23.938 -12.231 56.192 1.00 193.35 397 MET E O 1
ATOM 11307 N N . LEU E 1 399 ? 24.801 -13.282 54.397 1.00 186.64 398 LEU E N 1
ATOM 11308 C CA . LEU E 1 399 ? 24.641 -12.147 53.492 1.00 185.81 398 LEU E CA 1
ATOM 11309 C C . LEU E 1 399 ? 23.291 -12.155 52.772 1.00 178.87 398 LEU E C 1
ATOM 11310 O O . LEU E 1 399 ? 23.225 -12.222 51.548 1.00 179.07 398 LEU E O 1
ATOM 11315 N N . ASP E 1 400 ? 22.206 -12.069 53.533 1.00 178.71 399 ASP E N 1
ATOM 11316 C CA . ASP E 1 400 ? 20.890 -12.095 52.914 1.00 175.66 399 ASP E CA 1
ATOM 11317 C C . ASP E 1 400 ? 20.112 -10.825 53.229 1.00 174.93 399 ASP E C 1
ATOM 11318 O O . ASP E 1 400 ? 19.848 -10.507 54.389 1.00 163.62 399 ASP E O 1
ATOM 11320 N N . ALA E 1 401 ? 19.751 -10.106 52.171 1.00 183.26 400 ALA E N 1
ATOM 11321 C CA . ALA E 1 401 ? 18.902 -8.929 52.274 1.00 189.96 400 ALA E CA 1
ATOM 11322 C C . ALA E 1 401 ? 17.496 -9.382 52.629 1.00 188.88 400 ALA E C 1
ATOM 11323 O O . ALA E 1 401 ? 17.011 -10.367 52.079 1.00 187.93 400 ALA E O 1
ATOM 11325 N N . SER E 1 402 ? 16.854 -8.675 53.553 1.00 188.69 401 SER E N 1
ATOM 11326 C CA . SER E 1 402 ? 15.559 -9.086 54.094 1.00 186.96 401 SER E CA 1
ATOM 11327 C C . SER E 1 402 ? 14.554 -9.457 53.000 1.00 184.82 401 SER E C 1
ATOM 11328 O O . SER E 1 402 ? 13.714 -10.339 53.192 1.00 185.88 401 SER E O 1
ATOM 11331 N N . ALA E 1 403 ? 14.650 -8.793 51.851 1.00 185.22 402 ALA E N 1
ATOM 11332 C CA . ALA E 1 403 ? 13.749 -9.071 50.740 1.00 177.51 402 ALA E CA 1
ATOM 11333 C C . ALA E 1 403 ? 13.999 -10.466 50.166 1.00 170.88 402 ALA E C 1
ATOM 11334 O O . ALA E 1 403 ? 13.053 -11.214 49.896 1.00 162.86 402 ALA E O 1
ATOM 11336 N N . VAL E 1 404 ? 15.270 -10.825 49.996 1.00 177.29 403 VAL E N 1
ATOM 11337 C CA . VAL E 1 404 ? 15.605 -12.150 49.485 1.00 177.34 403 VAL E CA 1
ATOM 11338 C C . VAL E 1 404 ? 15.326 -13.179 50.573 1.00 174.81 403 VAL E C 1
ATOM 11339 O O . VAL E 1 404 ? 15.057 -14.343 50.281 1.00 174.65 403 VAL E O 1
ATOM 11343 N N . GLU E 1 405 ? 15.366 -12.741 51.828 1.00 173.23 404 GLU E N 1
ATOM 11344 C CA . GLU E 1 405 ? 15.027 -13.620 52.934 1.00 160.09 404 GLU E CA 1
ATOM 11345 C C . GLU E 1 405 ? 13.558 -14.011 52.868 1.00 152.35 404 GLU E C 1
ATOM 11346 O O . GLU E 1 405 ? 13.230 -15.191 52.931 1.00 155.29 404 GLU E O 1
ATOM 11348 N N . HIS E 1 406 ? 12.681 -13.024 52.713 1.00 145.72 405 HIS E N 1
ATOM 11349 C CA . HIS E 1 406 ? 11.252 -13.295 52.579 1.00 129.56 405 HIS E CA 1
ATOM 11350 C C . HIS E 1 406 ? 10.923 -14.091 51.316 1.00 12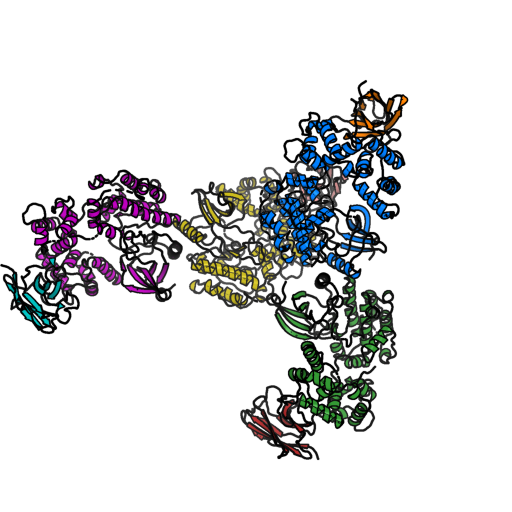6.91 405 HIS E C 1
ATOM 11351 O O . HIS E 1 406 ? 10.116 -15.029 51.349 1.00 129.00 405 HIS E O 1
ATOM 11353 N N . GLU E 1 407 ? 11.574 -13.732 50.212 1.00 128.96 406 GLU E N 1
ATOM 11354 C CA . GLU E 1 407 ? 11.314 -14.383 48.932 1.00 128.93 406 GLU E CA 1
ATOM 11355 C C . GLU E 1 407 ? 11.711 -15.858 48.950 1.00 123.45 406 GLU E C 1
ATOM 11356 O O . GLU E 1 407 ? 10.905 -16.736 48.616 1.00 118.65 406 GLU E O 1
ATOM 11362 N N . VAL E 1 408 ? 12.949 -16.127 49.353 1.00 132.72 407 VAL E N 1
ATOM 11363 C CA . VAL E 1 408 ? 13.434 -17.499 49.441 1.00 141.50 407 VAL E CA 1
ATOM 11364 C C . VAL E 1 408 ? 12.642 -18.271 50.494 1.00 145.38 407 VAL E C 1
ATOM 11365 O O . VAL E 1 408 ? 12.348 -19.454 50.313 1.00 142.94 407 VAL E O 1
ATOM 11369 N N . ASP E 1 409 ? 12.290 -17.597 51.588 1.00 146.84 408 ASP E N 1
ATOM 11370 C CA . ASP E 1 409 ? 11.464 -18.220 52.618 1.00 137.69 408 ASP E CA 1
ATOM 11371 C C . ASP E 1 409 ? 10.129 -18.669 52.044 1.00 133.83 408 ASP E C 1
ATOM 11372 O O . ASP E 1 409 ? 9.579 -19.673 52.480 1.00 137.15 408 ASP E O 1
ATOM 11374 N N . GLN E 1 410 ? 9.609 -17.922 51.072 1.00 131.33 409 GLN E N 1
ATOM 11375 C CA . GLN E 1 410 ? 8.373 -18.315 50.396 1.00 117.62 409 GLN E CA 1
ATOM 11376 C C . GLN E 1 410 ? 8.611 -19.492 49.443 1.00 119.32 409 GLN E C 1
ATOM 11377 O O . GLN E 1 410 ? 7.801 -20.436 49.366 1.00 111.49 409 GLN E O 1
ATOM 11379 N N . VAL E 1 411 ? 9.743 -19.443 48.743 1.00 139.92 410 VAL E N 1
ATOM 11380 C CA . VAL E 1 411 ? 10.120 -20.517 47.828 1.00 146.36 410 VAL E CA 1
ATOM 11381 C C . VAL E 1 411 ? 10.189 -21.855 48.556 1.00 142.94 410 VAL E C 1
ATOM 11382 O O . VAL E 1 411 ? 9.641 -22.851 48.089 1.00 140.05 410 VAL E O 1
ATOM 11386 N N . LEU E 1 412 ? 10.875 -21.878 49.693 1.00 146.31 411 LEU E N 1
ATOM 11387 C CA . LEU E 1 412 ? 10.881 -23.059 50.551 1.00 141.96 411 LEU E CA 1
ATOM 11388 C C . LEU E 1 412 ? 9.505 -23.317 51.171 1.00 126.00 411 LEU E C 1
ATOM 11389 O O . LEU E 1 412 ? 9.121 -24.465 51.376 1.00 118.62 411 LEU E O 1
ATOM 11394 N N . ASP E 1 413 ? 8.769 -22.246 51.462 1.00 119.87 412 ASP E N 1
ATOM 11395 C CA . ASP E 1 413 ? 7.387 -22.336 51.955 1.00 99.58 412 ASP E CA 1
ATOM 11396 C C . ASP E 1 413 ? 6.460 -23.038 50.967 1.00 89.40 412 ASP E C 1
ATOM 11397 O O . ASP E 1 413 ? 5.307 -23.322 51.284 1.00 77.80 412 ASP E O 1
ATOM 11399 N N . ALA E 1 414 ? 6.964 -23.303 49.768 1.00 115.66 413 ALA E N 1
ATOM 11400 C CA . ALA E 1 414 ? 6.242 -24.143 48.812 1.00 120.22 413 ALA E CA 1
ATOM 11401 C C . ALA E 1 414 ? 6.354 -25.632 49.175 1.00 125.10 413 ALA E C 1
ATOM 11402 O O . ALA E 1 414 ? 5.923 -26.497 48.412 1.00 120.33 413 ALA E O 1
ATOM 11404 N N . VAL E 1 415 ? 6.941 -25.924 50.335 1.00 129.23 414 VAL E N 1
ATOM 11405 C CA . VAL E 1 415 ? 6.966 -27.285 50.871 1.00 117.85 414 VAL E CA 1
ATOM 11406 C C . VAL E 1 415 ? 5.817 -27.530 51.857 1.00 106.65 414 VAL E C 1
ATOM 11407 O O . VAL E 1 415 ? 5.733 -28.581 52.497 1.00 100.84 414 VAL E O 1
ATOM 11411 N N . ASP E 1 416 ? 4.899 -26.576 51.937 1.00 108.44 415 ASP E N 1
ATOM 11412 C CA . ASP E 1 416 ? 3.727 -26.732 52.786 1.00 96.51 415 ASP E CA 1
ATOM 11413 C C . ASP E 1 416 ? 2.704 -27.614 52.076 1.00 90.08 415 ASP E C 1
ATOM 11414 O O . ASP E 1 416 ? 1.798 -27.114 51.441 1.00 85.89 415 ASP E O 1
ATOM 11419 N N . PHE E 1 417 ? 2.845 -28.930 52.214 1.00 90.41 416 PHE E N 1
ATOM 11420 C CA . PHE E 1 417 ? 2.109 -29.891 51.386 1.00 86.61 416 PHE E CA 1
ATOM 11421 C C . PHE E 1 417 ? 0.591 -29.700 51.368 1.00 93.69 416 PHE E C 1
ATOM 11422 O O . PHE E 1 417 ? -0.014 -29.630 50.298 1.00 90.30 416 PHE E O 1
ATOM 11430 N N . ASP E 1 418 ? -0.023 -29.616 52.544 1.00 99.69 417 ASP E N 1
ATOM 11431 C CA . ASP E 1 418 ? -1.469 -29.437 52.628 1.00 94.73 417 ASP E CA 1
ATOM 11432 C C . ASP E 1 418 ? -1.859 -28.009 52.252 1.00 98.39 417 ASP E C 1
ATOM 11433 O O . ASP E 1 418 ? -3.033 -27.715 52.033 1.00 104.68 417 ASP E O 1
ATOM 11438 N N . LYS E 1 419 ? -0.857 -27.134 52.195 1.00 99.68 418 LYS E N 1
ATOM 11439 C CA . LYS E 1 419 ? -1.020 -25.734 51.803 1.00 103.18 418 LYS E CA 1
ATOM 11440 C C . LYS E 1 419 ? -1.974 -24.980 52.729 1.00 100.30 418 LYS E C 1
ATOM 11441 O O . LYS E 1 419 ? -2.689 -24.079 52.292 1.00 99.05 418 LYS E O 1
ATOM 11447 N N . ASN E 1 420 ? -1.978 -25.350 54.007 1.00 98.26 419 ASN E N 1
ATOM 11448 C CA . ASN E 1 420 ? -2.780 -24.654 55.009 1.00 89.82 419 ASN E CA 1
ATOM 11449 C C . ASN E 1 420 ? -2.193 -23.298 55.394 1.00 91.32 419 ASN E C 1
ATOM 11450 O O . ASN E 1 420 ? -2.865 -22.475 56.016 1.00 91.08 419 ASN E O 1
ATOM 11455 N N . GLY E 1 421 ? -0.936 -23.074 55.024 1.00 90.23 420 GLY E N 1
ATOM 11456 C CA . GLY E 1 421 ? -0.275 -21.816 55.317 1.00 92.45 420 GLY E CA 1
ATOM 11457 C C . GLY E 1 421 ? 0.760 -21.921 56.420 1.00 88.05 420 GLY E C 1
ATOM 11458 O O . GLY E 1 421 ? 1.407 -20.933 56.769 1.00 90.00 420 GLY E O 1
ATOM 11459 N N . TYR E 1 422 ? 0.913 -23.117 56.977 1.00 79.85 421 TYR E N 1
ATOM 11460 C CA . TYR E 1 422 ? 1.879 -23.337 58.047 1.00 79.70 421 TYR E CA 1
ATOM 11461 C C . TYR E 1 422 ? 2.791 -24.512 57.726 1.00 71.22 421 TYR E C 1
ATOM 11462 O O . TYR E 1 422 ? 2.409 -25.420 56.993 1.00 59.15 421 TYR E O 1
ATOM 11471 N N . ILE E 1 423 ? 3.996 -24.496 58.283 1.00 65.49 422 ILE E N 1
ATOM 11472 C CA . ILE E 1 423 ? 4.891 -25.639 58.162 1.00 71.49 422 ILE E CA 1
ATOM 11473 C C . ILE E 1 423 ? 4.948 -26.387 59.492 1.00 73.80 422 ILE E C 1
ATOM 11474 O O . ILE E 1 423 ? 5.424 -25.855 60.498 1.00 67.52 422 ILE E O 1
ATOM 11479 N N . GLU E 1 424 ? 4.442 -27.618 59.495 1.00 64.84 423 GLU E N 1
ATOM 11480 C CA . GLU E 1 424 ? 4.441 -28.442 60.700 1.00 58.76 423 GLU E CA 1
ATOM 11481 C C . GLU E 1 424 ? 5.839 -28.934 61.007 1.00 62.06 423 GLU E C 1
ATOM 11482 O O . GLU E 1 424 ? 6.804 -28.542 60.358 1.00 69.45 423 GLU E O 1
ATOM 11488 N N . TYR E 1 425 ? 5.938 -29.811 61.998 1.00 73.67 424 TYR E N 1
ATOM 11489 C CA . TYR E 1 425 ? 7.214 -30.416 62.335 1.00 76.11 424 TYR E CA 1
ATOM 11490 C C . TYR E 1 425 ? 7.724 -31.304 61.206 1.00 84.33 424 TYR E C 1
ATOM 11491 O O . TYR E 1 425 ? 8.890 -31.227 60.846 1.00 88.33 424 TYR E O 1
ATOM 11500 N N . SER E 1 426 ? 6.853 -32.147 60.657 1.00 88.29 425 SER E N 1
ATOM 11501 C CA . SER E 1 426 ? 7.249 -33.088 59.608 1.00 89.78 425 SER E CA 1
ATOM 11502 C C . SER E 1 426 ? 7.727 -32.394 58.331 1.00 83.95 425 SER E C 1
ATOM 11503 O O . SER E 1 426 ? 8.790 -32.723 57.793 1.00 86.20 425 SER E O 1
ATOM 11506 N N . GLU E 1 427 ? 6.936 -31.440 57.848 1.00 73.71 426 GLU E N 1
ATOM 11507 C CA . GLU E 1 427 ? 7.317 -30.630 56.696 1.00 68.15 426 GLU E CA 1
ATOM 11508 C C . GLU E 1 427 ? 8.629 -29.906 56.981 1.00 69.93 426 GLU E C 1
ATOM 11509 O O . GLU E 1 427 ? 9.509 -29.791 56.113 1.00 77.21 426 GLU E O 1
ATOM 11515 N N . PHE E 1 428 ? 8.759 -29.437 58.218 1.00 79.85 427 PHE E N 1
ATOM 11516 C CA . PHE E 1 428 ? 9.973 -28.764 58.645 1.00 80.46 427 PHE E CA 1
ATOM 11517 C C . PHE E 1 428 ? 11.146 -29.722 58.537 1.00 75.60 427 PHE E C 1
ATOM 11518 O O . PHE E 1 428 ? 12.241 -29.306 58.215 1.00 70.63 427 PHE E O 1
ATOM 11526 N N . VAL E 1 429 ? 10.921 -30.995 58.849 1.00 72.33 428 VAL E N 1
ATOM 11527 C CA . VAL E 1 429 ? 11.966 -32.007 58.742 1.00 70.32 428 VAL E CA 1
ATOM 11528 C C . VAL E 1 429 ? 12.327 -32.229 57.276 1.00 78.48 428 VAL E C 1
ATOM 11529 O O . VAL E 1 429 ? 13.496 -32.428 56.937 1.00 80.58 428 VAL E O 1
ATOM 11533 N N . THR E 1 430 ? 11.317 -32.179 56.408 1.00 76.40 429 THR E N 1
ATOM 11534 C CA . THR E 1 430 ? 11.549 -32.251 54.968 1.00 69.19 429 THR E CA 1
ATOM 11535 C C . THR E 1 430 ? 12.492 -31.131 54.534 1.00 77.16 429 THR E C 1
ATOM 11536 O O . THR E 1 430 ? 13.370 -31.336 53.694 1.00 83.91 429 THR E O 1
ATOM 11540 N N . VAL E 1 431 ? 12.323 -29.951 55.124 1.00 85.34 430 VAL E N 1
ATOM 11541 C CA . VAL E 1 431 ? 13.204 -28.826 54.807 1.00 79.82 430 VAL E CA 1
ATOM 11542 C C . VAL E 1 431 ? 14.593 -28.957 55.437 1.00 84.98 430 VAL E C 1
ATOM 11543 O O . VAL E 1 431 ? 15.611 -28.898 54.748 1.00 93.76 430 VAL E O 1
ATOM 11547 N N . ALA E 1 432 ? 14.614 -29.142 56.753 1.00 87.88 431 ALA E N 1
ATOM 11548 C CA . ALA E 1 432 ? 15.825 -29.084 57.561 1.00 90.90 431 ALA E CA 1
ATOM 11549 C C . ALA E 1 432 ? 16.798 -30.208 57.245 1.00 91.90 431 ALA E C 1
ATOM 11550 O O . ALA E 1 432 ? 18.012 -30.017 57.300 1.00 96.60 431 ALA E O 1
ATOM 11552 N N . MET E 1 433 ? 16.269 -31.380 56.921 1.00 94.25 432 MET E N 1
ATOM 11553 C CA . MET E 1 433 ? 17.121 -32.488 56.525 1.00 97.08 432 MET E CA 1
ATOM 11554 C C . MET E 1 433 ? 17.198 -32.544 55.010 1.00 102.54 432 MET E C 1
ATOM 11555 O O . MET E 1 433 ? 16.171 -32.615 54.333 1.00 104.10 432 MET E O 1
ATOM 11560 N N . ASP E 1 434 ? 18.414 -32.500 54.477 1.00 105.71 433 ASP E N 1
ATOM 11561 C CA . ASP E 1 434 ? 18.593 -32.592 53.037 1.00 111.06 433 ASP E CA 1
ATOM 11562 C C . ASP E 1 434 ? 18.115 -33.960 52.561 1.00 100.76 433 ASP E C 1
ATOM 11563 O O . ASP E 1 434 ? 18.153 -34.936 53.312 1.00 98.04 433 ASP E O 1
ATOM 11568 N N . ARG E 1 435 ? 17.641 -34.016 51.322 1.00 95.35 434 ARG E N 1
ATOM 11569 C CA . ARG E 1 435 ? 17.037 -35.230 50.784 1.00 91.63 434 ARG E CA 1
ATOM 11570 C C . ARG E 1 435 ? 18.011 -36.404 50.772 1.00 85.04 434 ARG E C 1
ATOM 11571 O O . ARG E 1 435 ? 17.597 -37.563 50.805 1.00 81.77 434 ARG E O 1
ATOM 11579 N N . LYS E 1 436 ? 19.302 -36.097 50.719 1.00 87.43 435 LYS E N 1
ATOM 11580 C CA . LYS E 1 436 ? 20.340 -37.120 50.756 1.00 91.60 435 LYS E CA 1
ATOM 11581 C C . LYS E 1 436 ? 20.279 -37.924 52.054 1.00 96.16 435 LYS E C 1
ATOM 11582 O O . LYS E 1 436 ? 20.500 -39.134 52.053 1.00 103.56 435 LYS E O 1
ATOM 11584 N N . THR E 1 437 ? 19.982 -37.245 53.158 1.00 96.27 436 THR E N 1
ATOM 11585 C CA . THR E 1 437 ? 19.896 -37.901 54.460 1.00 90.78 436 THR E CA 1
ATOM 11586 C C . THR E 1 437 ? 18.515 -38.493 54.731 1.00 88.56 436 THR E C 1
ATOM 11587 O O . THR E 1 437 ? 18.400 -39.662 55.102 1.00 91.88 436 THR E O 1
ATOM 11591 N N . LEU E 1 438 ? 17.474 -37.684 54.550 1.00 82.69 437 LEU E N 1
ATOM 11592 C CA . LEU E 1 438 ? 16.100 -38.117 54.803 1.00 78.80 437 LEU E CA 1
ATOM 11593 C C . LEU E 1 438 ? 15.716 -39.310 53.937 1.00 72.37 437 LEU E C 1
ATOM 11594 O O . LEU E 1 438 ? 14.960 -40.182 54.362 1.00 77.74 437 LEU E O 1
ATOM 11599 N N . LEU E 1 439 ? 16.244 -39.349 52.720 1.00 76.86 438 LEU E N 1
ATOM 11600 C CA . LEU E 1 439 ? 15.954 -40.449 51.815 1.00 72.20 438 LEU E CA 1
ATOM 11601 C C . LEU E 1 439 ? 17.216 -41.250 51.521 1.00 72.59 438 LEU E C 1
ATOM 11602 O O . LEU E 1 439 ? 17.505 -41.584 50.373 1.00 87.75 438 LEU E O 1
ATOM 11607 N N . SER E 1 440 ? 17.963 -41.551 52.579 1.00 56.90 439 SER E N 1
ATOM 11608 C CA . SER E 1 440 ? 19.142 -42.400 52.478 1.00 67.56 439 SER E CA 1
ATOM 11609 C C . SER E 1 440 ? 18.725 -43.847 52.244 1.00 73.50 439 SER E C 1
ATOM 11610 O O . SER E 1 440 ? 17.554 -44.192 52.397 1.00 91.76 439 SER E O 1
ATOM 11613 N N . ARG E 1 441 ? 19.682 -44.689 51.867 1.00 68.66 440 ARG E N 1
ATOM 11614 C CA . ARG E 1 441 ? 19.404 -46.102 51.635 1.00 69.88 440 ARG E CA 1
ATOM 11615 C C . ARG E 1 441 ? 18.934 -46.778 52.919 1.00 70.68 440 ARG E C 1
ATOM 11616 O O . ARG E 1 441 ? 18.014 -47.598 52.903 1.00 76.05 440 ARG E O 1
ATOM 11618 N N . GLU E 1 442 ? 19.565 -46.410 54.030 1.00 79.46 441 GLU E N 1
ATOM 11619 C CA . GLU E 1 442 ? 19.247 -46.986 55.332 1.00 74.21 441 GLU E CA 1
ATOM 11620 C C . GLU E 1 442 ? 17.824 -46.657 55.768 1.00 74.02 441 GLU E C 1
ATOM 11621 O O . GLU E 1 442 ? 17.069 -47.549 56.155 1.00 84.08 441 GLU E O 1
ATOM 11623 N N . ARG E 1 443 ? 17.461 -45.379 55.706 1.00 79.49 442 ARG E N 1
ATOM 11624 C CA . ARG E 1 443 ? 16.135 -44.952 56.141 1.00 84.31 442 ARG E CA 1
ATOM 11625 C C . ARG E 1 443 ? 15.038 -45.483 55.224 1.00 79.83 442 ARG E C 1
ATOM 11626 O O . ARG E 1 443 ? 13.945 -45.802 55.685 1.00 77.86 442 ARG E O 1
ATOM 11634 N N . LEU E 1 444 ? 15.322 -45.562 53.927 1.00 71.01 443 LEU E N 1
ATOM 11635 C CA . LEU E 1 444 ? 14.367 -46.127 52.979 1.00 68.49 443 LEU E CA 1
ATOM 11636 C C . LEU E 1 444 ? 14.155 -47.620 53.217 1.00 70.15 443 LEU E C 1
ATOM 11637 O O . LEU E 1 444 ? 13.023 -48.105 53.183 1.00 80.32 443 LEU E O 1
ATOM 11642 N N . GLU E 1 445 ? 15.245 -48.344 53.451 1.00 62.23 444 GLU E N 1
ATOM 11643 C CA . GLU E 1 445 ? 15.159 -49.775 53.723 1.00 61.61 444 GLU E CA 1
ATOM 11644 C C . GLU E 1 445 ? 14.393 -50.024 55.017 1.00 75.92 444 GLU E C 1
ATOM 11645 O O . GLU E 1 445 ? 13.543 -50.913 55.092 1.00 76.28 444 GLU E O 1
ATOM 11647 N N . ARG E 1 446 ? 14.703 -49.220 56.030 1.00 85.65 445 ARG E N 1
ATOM 11648 C CA . ARG E 1 446 ? 14.049 -49.298 57.330 1.00 78.34 445 ARG E CA 1
ATOM 11649 C C . ARG E 1 446 ? 12.555 -49.024 57.195 1.00 71.59 445 ARG E C 1
ATOM 11650 O O . ARG E 1 446 ? 11.721 -49.727 57.775 1.00 76.46 445 ARG E O 1
ATOM 11658 N N . ALA E 1 447 ? 12.231 -48.001 56.410 1.00 66.89 446 ALA E N 1
ATOM 11659 C CA . ALA E 1 447 ? 10.849 -47.628 56.142 1.00 57.38 446 ALA E CA 1
ATOM 11660 C C . ALA E 1 447 ? 10.096 -48.768 55.480 1.00 63.50 446 ALA E C 1
ATOM 11661 O O . ALA E 1 447 ? 9.072 -49.216 55.986 1.00 62.32 446 ALA E O 1
ATOM 11663 N N . PHE E 1 448 ? 10.621 -49.244 54.355 1.00 78.52 447 PHE E N 1
ATOM 11664 C CA . PHE E 1 448 ? 9.972 -50.311 53.602 1.00 77.54 447 PHE E CA 1
ATOM 11665 C C . PHE E 1 448 ? 9.794 -51.557 54.458 1.00 73.79 447 PHE E C 1
ATOM 11666 O O . PHE E 1 448 ? 8.773 -52.238 54.370 1.00 73.67 447 PHE E O 1
ATOM 11674 N N . ARG E 1 449 ? 10.795 -51.855 55.280 1.00 74.55 448 ARG E N 1
ATOM 11675 C CA . ARG E 1 449 ? 10.723 -52.996 56.183 1.00 80.07 448 ARG E CA 1
ATOM 11676 C C . ARG E 1 449 ? 9.608 -52.810 57.209 1.00 85.83 448 ARG E C 1
ATOM 11677 O O . ARG E 1 449 ? 8.899 -53.759 57.543 1.00 93.16 448 ARG E O 1
ATOM 11679 N N . MET E 1 450 ? 9.454 -51.583 57.701 1.00 79.77 449 MET E N 1
ATOM 11680 C CA . MET E 1 450 ? 8.394 -51.270 58.656 1.00 74.77 449 MET E CA 1
ATOM 11681 C C . MET E 1 450 ? 7.011 -51.415 58.023 1.00 73.39 449 MET E C 1
ATOM 11682 O O . MET E 1 450 ? 6.093 -51.964 58.631 1.00 83.71 449 MET E O 1
ATOM 11684 N N . PHE E 1 451 ? 6.876 -50.915 56.799 1.00 65.61 450 PHE E N 1
ATOM 11685 C CA . PHE E 1 451 ? 5.620 -50.979 56.058 1.00 59.21 450 PHE E CA 1
ATOM 11686 C C . PHE E 1 451 ? 5.254 -52.423 55.718 1.00 65.08 450 PHE E C 1
ATOM 11687 O O . PHE E 1 451 ? 4.089 -52.815 55.790 1.00 61.74 450 PHE E O 1
ATOM 11695 N N . ASP E 1 452 ? 6.261 -53.207 55.344 1.00 70.76 451 ASP E N 1
ATOM 11696 C CA . ASP E 1 452 ? 6.059 -54.592 54.933 1.00 69.52 451 ASP E CA 1
ATOM 11697 C C . ASP E 1 452 ? 6.010 -55.518 56.144 1.00 73.65 451 ASP E C 1
ATOM 11698 O O . ASP E 1 452 ? 7.030 -56.062 56.567 1.00 75.92 451 ASP E O 1
ATOM 11703 N N . SER E 1 453 ? 4.812 -55.691 56.693 1.00 81.60 452 SER E N 1
ATOM 11704 C CA . SER E 1 453 ? 4.624 -56.437 57.932 1.00 80.29 452 SER E CA 1
ATOM 11705 C C . SER E 1 453 ? 4.891 -57.933 57.773 1.00 74.09 452 SER E C 1
ATOM 11706 O O . SER E 1 453 ? 5.592 -58.532 58.589 1.00 70.68 452 SER E O 1
ATOM 11709 N N . ASP E 1 454 ? 4.325 -58.536 56.732 1.00 77.96 453 ASP E N 1
ATOM 11710 C CA . ASP E 1 454 ? 4.474 -59.973 56.510 1.00 82.24 453 ASP E CA 1
ATOM 11711 C C . ASP E 1 454 ? 5.817 -60.339 55.881 1.00 83.58 453 ASP E C 1
ATOM 11712 O O . ASP E 1 454 ? 6.077 -61.512 55.611 1.00 90.24 453 ASP E O 1
ATOM 11717 N N . ASN E 1 455 ? 6.653 -59.331 55.635 1.00 79.15 454 ASN E N 1
ATOM 11718 C CA . ASN E 1 455 ? 8.002 -59.532 55.106 1.00 76.65 454 ASN E CA 1
ATOM 11719 C C . ASN E 1 455 ? 8.010 -60.238 53.751 1.00 77.15 454 ASN E C 1
ATOM 11720 O O . ASN E 1 455 ? 8.959 -60.949 53.419 1.00 74.47 454 ASN E O 1
ATOM 11725 N N . SER E 1 456 ? 6.951 -60.039 52.974 1.00 74.54 455 SER E N 1
ATOM 11726 C CA . SER E 1 456 ? 6.839 -60.662 51.660 1.00 78.25 455 SER E CA 1
ATOM 11727 C C . SER E 1 456 ? 7.786 -60.017 50.655 1.00 80.30 455 SER E C 1
ATOM 11728 O O . SER E 1 456 ? 8.137 -60.623 49.643 1.00 96.26 455 SER E O 1
ATOM 11731 N N . GLY E 1 457 ? 8.193 -58.785 50.939 1.00 73.68 456 GLY E N 1
ATOM 11732 C CA . GLY E 1 457 ? 9.045 -58.039 50.033 1.00 74.20 456 GLY E CA 1
ATOM 11733 C C . GLY E 1 457 ? 8.245 -57.029 49.236 1.00 78.67 456 GLY E C 1
ATOM 11734 O O . GLY E 1 457 ? 8.794 -56.276 48.433 1.00 96.48 456 GLY E O 1
ATOM 11735 N N . LYS E 1 458 ? 6.935 -57.022 49.458 1.00 81.39 457 LYS E N 1
ATOM 11736 C CA . LYS E 1 458 ? 6.044 -56.060 48.822 1.00 84.80 457 LYS E CA 1
ATOM 11737 C C . LYS E 1 458 ? 5.079 -55.485 49.853 1.00 86.56 457 LYS E C 1
ATOM 11738 O O . LYS E 1 458 ? 4.778 -56.130 50.855 1.00 86.79 457 LYS E O 1
ATOM 11744 N N . ILE E 1 459 ? 4.593 -54.273 49.608 1.00 79.36 458 ILE E N 1
ATOM 11745 C CA . ILE E 1 459 ? 3.636 -53.651 50.516 1.00 68.62 458 ILE E CA 1
ATOM 11746 C C . ILE E 1 459 ? 2.220 -53.819 49.982 1.00 64.30 458 ILE E C 1
ATOM 11747 O O . ILE E 1 459 ? 1.895 -53.319 48.906 1.00 69.54 458 ILE E O 1
ATOM 11752 N N . SER E 1 460 ? 1.377 -54.521 50.731 1.00 65.59 459 SER E N 1
ATOM 11753 C CA . SER E 1 460 ? -0.008 -54.710 50.317 1.00 74.78 459 SER E CA 1
ATOM 11754 C C . SER E 1 460 ? -0.840 -53.496 50.721 1.00 77.47 459 SER E C 1
ATOM 11755 O O . SER E 1 460 ? -0.361 -52.616 51.436 1.00 76.41 459 SER E O 1
ATOM 11758 N N . SER E 1 461 ? -2.085 -53.455 50.259 1.00 83.20 460 SER E N 1
ATOM 11759 C CA . SER E 1 461 ? -2.992 -52.358 50.581 1.00 82.81 460 SER E CA 1
ATOM 11760 C C . SER E 1 461 ? -3.346 -52.318 52.066 1.00 87.92 460 SER E C 1
ATOM 11761 O O . SER E 1 461 ? -3.429 -51.244 52.671 1.00 99.77 460 SER E O 1
ATOM 11764 N N . THR E 1 462 ? -3.540 -53.496 52.648 1.00 85.05 461 THR E N 1
ATOM 11765 C CA . THR E 1 462 ? -3.884 -53.609 54.060 1.00 84.55 461 THR E CA 1
ATOM 11766 C C . THR E 1 462 ? -2.747 -53.121 54.951 1.00 81.84 461 THR E C 1
ATOM 11767 O O . THR E 1 462 ? -2.988 -52.651 56.056 1.00 88.42 461 THR E O 1
ATOM 11771 N N . GLU E 1 463 ? -1.510 -53.272 54.488 1.00 82.09 462 GLU E N 1
ATOM 11772 C CA . GLU E 1 463 ? -0.350 -52.786 55.234 1.00 82.83 462 GLU E CA 1
ATOM 11773 C C . GLU E 1 463 ? -0.264 -51.257 55.226 1.00 78.29 462 GLU E C 1
ATOM 11774 O O . GLU E 1 463 ? 0.063 -50.641 56.245 1.00 81.13 462 GLU E O 1
ATOM 11780 N N . LEU E 1 464 ? -0.556 -50.653 54.076 1.00 65.89 463 LEU E N 1
ATOM 11781 C CA . LEU E 1 464 ? -0.621 -49.198 53.962 1.00 70.95 463 LEU E CA 1
ATOM 11782 C C . LEU E 1 464 ? -1.702 -48.674 54.897 1.00 79.70 463 LEU E C 1
ATOM 11783 O O . LEU E 1 464 ? -1.483 -47.745 55.693 1.00 99.35 463 LEU E O 1
ATOM 11788 N N . ALA E 1 465 ? -2.869 -49.304 54.796 1.00 72.01 464 ALA E N 1
ATOM 11789 C CA . ALA E 1 465 ? -4.008 -49.008 55.652 1.00 70.40 464 ALA E CA 1
ATOM 11790 C C . ALA E 1 465 ? -3.669 -49.238 57.121 1.00 69.10 464 ALA E C 1
ATOM 11791 O O . ALA E 1 465 ? -4.265 -48.640 58.007 1.00 81.06 464 ALA E O 1
ATOM 11793 N N . THR E 1 466 ? -2.736 -50.141 57.385 1.00 64.89 465 THR E N 1
ATOM 11794 C CA . THR E 1 466 ? -2.365 -50.427 58.759 1.00 72.77 465 THR E CA 1
ATOM 11795 C C . THR E 1 466 ? -1.478 -49.320 59.308 1.00 78.60 465 THR E C 1
ATOM 11796 O O . THR E 1 466 ? -1.680 -48.858 60.432 1.00 97.13 465 THR E O 1
ATOM 11800 N N . ILE E 1 467 ? -0.500 -48.888 58.518 1.00 64.94 466 ILE E N 1
ATOM 11801 C CA . ILE E 1 467 ? 0.399 -47.841 58.984 1.00 66.90 466 ILE E CA 1
ATOM 11802 C C . ILE E 1 467 ? -0.309 -46.493 59.118 1.00 74.04 466 ILE E C 1
ATOM 11803 O O . ILE E 1 467 ? -0.282 -45.885 60.188 1.00 80.28 466 ILE E O 1
ATOM 11808 N N . PHE E 1 468 ? -0.942 -46.017 58.047 1.00 78.36 467 PHE E N 1
ATOM 11809 C CA . PHE E 1 468 ? -1.652 -44.738 58.136 1.00 90.08 467 PHE E CA 1
ATOM 11810 C C . PHE E 1 468 ? -3.096 -44.790 57.624 1.00 102.17 467 PHE E C 1
ATOM 11811 O O . PHE E 1 468 ? -3.442 -44.082 56.681 1.00 103.16 467 PHE E O 1
ATOM 11819 N N . GLY E 1 469 ? -3.965 -45.580 58.236 1.00 111.00 468 GLY E N 1
ATOM 11820 C CA . GLY E 1 469 ? -5.312 -45.628 57.698 1.00 120.81 468 GLY E CA 1
ATOM 11821 C C . GLY E 1 469 ? -6.572 -45.771 58.517 1.00 130.89 468 GLY E C 1
ATOM 11822 O O . GLY E 1 469 ? -6.613 -45.475 59.702 1.00 132.60 468 GLY E O 1
ATOM 11823 N N . VAL E 1 470 ? -7.618 -46.225 57.835 1.00 145.49 469 VAL E N 1
ATOM 11824 C CA . VAL E 1 470 ? -8.924 -46.417 58.441 1.00 156.17 469 VAL E CA 1
ATOM 11825 C C . VAL E 1 470 ? -9.776 -47.466 57.726 1.00 160.94 469 VAL E C 1
ATOM 11826 O O . VAL E 1 470 ? -10.987 -47.502 57.905 1.00 165.64 469 VAL E O 1
ATOM 11830 N N . SER E 1 471 ? -9.153 -48.315 56.917 1.00 157.07 470 SER E N 1
ATOM 11831 C CA . SER E 1 471 ? -9.880 -49.367 56.203 1.00 148.62 470 SER E CA 1
ATOM 11832 C C . SER E 1 471 ? -10.685 -48.905 54.991 1.00 145.30 470 SER E C 1
ATOM 11833 O O . SER E 1 471 ? -11.377 -47.900 55.053 1.00 143.15 470 SER E O 1
ATOM 11836 N N . ASP E 1 472 ? -10.589 -49.662 53.899 1.00 145.58 471 ASP E N 1
ATOM 11837 C CA . ASP E 1 472 ? -11.303 -49.379 52.653 1.00 146.34 471 ASP E CA 1
ATOM 11838 C C . ASP E 1 472 ? -10.686 -50.130 51.483 1.00 148.22 471 ASP E C 1
ATOM 11839 O O . ASP E 1 472 ? -10.982 -49.839 50.328 1.00 156.57 471 ASP E O 1
ATOM 11841 N N . THR E 1 477 ? -10.457 -47.430 48.771 1.00 167.95 476 THR E N 1
ATOM 11842 C CA . THR E 1 477 ? -9.675 -46.219 48.533 1.00 166.90 476 THR E CA 1
ATOM 11843 C C . THR E 1 477 ? -8.198 -46.582 48.428 1.00 155.68 476 THR E C 1
ATOM 11844 O O . THR E 1 477 ? -7.502 -46.167 47.497 1.00 157.11 476 THR E O 1
ATOM 11848 N N . TRP E 1 478 ? -7.729 -47.352 49.406 1.00 134.31 477 TRP E N 1
ATOM 11849 C CA . TRP E 1 478 ? -6.334 -47.771 49.485 1.00 124.28 477 TRP E CA 1
ATOM 11850 C C . TRP E 1 478 ? -5.859 -48.499 48.235 1.00 125.67 477 TRP E C 1
ATOM 11851 O O . TRP E 1 478 ? -4.676 -48.458 47.906 1.00 126.95 477 TRP E O 1
ATOM 11862 N N . LYS E 1 479 ? -6.773 -49.174 47.550 1.00 127.06 478 LYS E N 1
ATOM 11863 C CA . LYS E 1 479 ? -6.436 -49.816 46.288 1.00 127.89 478 LYS E CA 1
ATOM 11864 C C . LYS E 1 479 ? -6.085 -48.756 45.245 1.00 124.14 478 LYS E C 1
ATOM 11865 O O . LYS E 1 479 ? -5.138 -48.918 44.473 1.00 120.41 478 LYS E O 1
ATOM 11867 N N . SER E 1 480 ? -6.850 -47.668 45.237 1.00 120.94 479 SER E N 1
ATOM 11868 C CA . SER E 1 480 ? -6.605 -46.559 44.320 1.00 119.21 479 SER E CA 1
ATOM 11869 C C . SER E 1 480 ? -5.314 -45.823 44.663 1.00 113.81 479 SER E C 1
ATOM 11870 O O . SER E 1 480 ? -4.542 -45.462 43.774 1.00 111.67 479 SER E O 1
ATOM 11873 N N . VAL E 1 481 ? -5.088 -45.596 45.954 1.00 105.01 480 VAL E N 1
ATOM 11874 C CA . VAL E 1 481 ? -3.872 -44.930 46.412 1.00 91.90 480 VAL E CA 1
ATOM 11875 C C . VAL E 1 481 ? -2.633 -45.769 46.094 1.00 89.62 480 VAL E C 1
ATOM 11876 O O . VAL E 1 481 ? -1.589 -45.237 45.710 1.00 97.14 480 VAL E O 1
ATOM 11880 N N . LEU E 1 482 ? -2.764 -47.084 46.231 1.00 93.77 481 LEU E N 1
ATOM 11881 C CA . LEU E 1 482 ? -1.667 -48.004 45.947 1.00 96.16 481 LEU E CA 1
ATOM 11882 C C . LEU E 1 482 ? -1.389 -48.071 44.450 1.00 100.82 481 LEU E C 1
ATOM 11883 O O . LEU E 1 482 ? -0.231 -48.067 44.029 1.00 101.39 481 LEU E O 1
ATOM 11888 N N . SER E 1 483 ? -2.454 -48.148 43.655 1.00 99.20 482 SER E N 1
ATOM 11889 C CA . SER E 1 483 ? -2.333 -48.302 42.206 1.00 88.65 482 SER E CA 1
ATOM 11890 C C . SER E 1 483 ? -1.526 -47.165 41.587 1.00 84.81 482 SER E C 1
ATOM 11891 O O . SER E 1 483 ? -0.866 -47.349 40.565 1.00 93.22 482 SER E O 1
ATOM 11894 N N . GLU E 1 484 ? -1.587 -45.992 42.210 1.00 75.04 483 GLU E N 1
ATOM 11895 C CA . GLU E 1 484 ? -0.843 -44.829 41.741 1.00 72.31 483 GLU E CA 1
ATOM 11896 C C . GLU E 1 484 ? 0.664 -45.035 41.859 1.00 71.69 483 GLU E C 1
ATOM 11897 O O . GLU E 1 484 ? 1.446 -44.324 41.228 1.00 78.98 483 GLU E O 1
ATOM 11903 N N . VAL E 1 485 ? 1.065 -46.008 42.669 1.00 71.61 484 VAL E N 1
ATOM 11904 C CA . VAL E 1 485 ? 2.477 -46.259 42.916 1.00 81.70 484 VAL E CA 1
ATOM 11905 C C . VAL E 1 485 ? 2.856 -47.636 42.369 1.00 82.13 484 VAL E C 1
ATOM 11906 O O . VAL E 1 485 ? 4.019 -47.907 42.062 1.00 69.47 484 VAL E O 1
ATOM 11910 N N . ASP E 1 486 ? 1.851 -48.490 42.205 1.00 89.79 485 ASP E N 1
ATOM 11911 C CA . ASP E 1 486 ? 2.073 -49.843 41.710 1.00 88.22 485 ASP E CA 1
ATOM 11912 C C . ASP E 1 486 ? 2.332 -49.829 40.209 1.00 91.36 485 ASP E C 1
ATOM 11913 O O . ASP E 1 486 ? 1.397 -49.796 39.409 1.00 98.74 485 ASP E O 1
ATOM 11918 N N . LYS E 1 487 ? 3.607 -49.852 39.838 1.00 85.29 486 LYS E N 1
ATOM 11919 C CA . LYS E 1 487 ? 4.010 -49.726 38.442 1.00 89.78 486 LYS E CA 1
ATOM 11920 C C . LYS E 1 487 ? 3.567 -50.914 37.587 1.00 94.66 486 LYS E C 1
ATOM 11921 O O . LYS E 1 487 ? 2.935 -50.731 36.547 1.00 94.22 486 LYS E O 1
ATOM 11923 N N . ASN E 1 488 ? 3.896 -52.126 38.024 1.00 91.61 487 ASN E N 1
ATOM 11924 C CA . ASN E 1 488 ? 3.617 -53.321 37.232 1.00 84.56 487 ASN E CA 1
ATOM 11925 C C . ASN E 1 488 ? 2.235 -53.926 37.481 1.00 90.95 487 ASN E C 1
ATOM 11926 O O . ASN E 1 488 ? 1.921 -54.996 36.959 1.00 99.65 487 ASN E O 1
ATOM 11931 N N . ASN E 1 489 ? 1.423 -53.239 38.280 1.00 103.35 488 ASN E N 1
ATOM 11932 C CA . ASN E 1 489 ? 0.028 -53.618 38.512 1.00 112.94 488 ASN E CA 1
ATOM 11933 C C . ASN E 1 489 ? -0.164 -55.023 39.095 1.00 104.63 488 ASN E C 1
ATOM 11934 O O . ASN E 1 489 ? -1.136 -55.705 38.773 1.00 105.68 488 ASN E O 1
ATOM 11939 N N . ASP E 1 490 ? 0.758 -55.458 39.950 1.00 98.38 489 ASP E N 1
ATOM 11940 C CA . ASP E 1 490 ? 0.592 -56.735 40.640 1.00 94.83 489 ASP E CA 1
ATOM 11941 C C . ASP E 1 490 ? -0.316 -56.588 41.862 1.00 99.34 489 ASP E C 1
ATOM 11942 O O . ASP E 1 490 ? -0.772 -57.580 42.431 1.00 113.48 489 ASP E O 1
ATOM 11947 N N . GLY E 1 491 ? -0.573 -55.344 42.255 1.00 91.52 490 GLY E N 1
ATOM 11948 C CA . GLY E 1 491 ? -1.449 -55.054 43.378 1.00 89.24 490 GLY E CA 1
ATOM 11949 C C . GLY E 1 491 ? -0.731 -54.743 44.678 1.00 81.31 490 GLY E C 1
ATOM 11950 O O . GLY E 1 491 ? -1.370 -54.492 45.700 1.00 77.53 490 GLY E O 1
ATOM 11951 N N . GLU E 1 492 ? 0.599 -54.754 44.646 1.00 82.38 491 GLU E N 1
ATOM 11952 C CA . GLU E 1 492 ? 1.394 -54.459 45.835 1.00 81.99 491 GLU E CA 1
ATOM 11953 C C . GLU E 1 492 ? 2.550 -53.525 45.482 1.00 84.25 491 GLU E C 1
ATOM 11954 O O . GLU E 1 492 ? 2.793 -53.248 44.309 1.00 88.15 491 GLU E O 1
ATOM 11960 N N . VAL E 1 493 ? 3.263 -53.041 46.495 1.00 77.95 492 VAL E N 1
ATOM 11961 C CA . VAL E 1 493 ? 4.393 -52.146 46.264 1.00 68.93 492 VAL E CA 1
ATOM 11962 C C . VAL E 1 493 ? 5.705 -52.764 46.736 1.00 65.56 492 VAL E C 1
ATOM 11963 O O . VAL E 1 493 ? 5.960 -52.858 47.937 1.00 56.82 492 VAL E O 1
ATOM 11967 N N . ASP E 1 494 ? 6.536 -53.182 45.787 1.00 74.05 493 ASP E N 1
ATOM 11968 C CA . ASP E 1 494 ? 7.855 -53.711 46.112 1.00 80.91 493 ASP E CA 1
ATOM 11969 C C . ASP E 1 494 ? 8.829 -52.571 46.391 1.00 75.49 493 ASP E C 1
ATOM 11970 O O . ASP E 1 494 ? 8.502 -51.402 46.175 1.00 72.82 493 ASP E O 1
ATOM 11975 N N . PHE E 1 495 ? 10.020 -52.914 46.875 1.00 73.04 494 PHE E N 1
ATOM 11976 C CA . PHE E 1 495 ? 10.997 -51.905 47.270 1.00 74.60 494 PHE E CA 1
ATOM 11977 C C . PHE E 1 495 ? 11.419 -51.062 46.083 1.00 81.90 494 PHE E C 1
ATOM 11978 O O . PHE E 1 495 ? 11.733 -49.884 46.232 1.00 78.10 494 PHE E O 1
ATOM 11986 N N . ASP E 1 496 ? 11.440 -51.678 44.907 1.00 93.65 495 ASP E N 1
ATOM 11987 C CA . ASP E 1 496 ? 11.807 -50.966 43.701 0.18 93.25 495 ASP E CA 1
ATOM 11988 C C . ASP E 1 496 ? 10.846 -49.814 43.479 1.00 84.70 495 ASP E C 1
ATOM 11989 O O . ASP E 1 496 ? 11.265 -48.682 43.370 1.00 84.74 495 ASP E O 1
ATOM 11994 N N . GLU E 1 497 ? 9.551 -50.100 43.490 1.00 87.52 496 GLU E N 1
ATOM 11995 C CA . GLU E 1 497 ? 8.533 -49.082 43.245 1.00 88.99 496 GLU E CA 1
ATOM 11996 C C . GLU E 1 497 ? 8.429 -48.053 44.374 1.00 88.58 496 GLU E C 1
ATOM 11997 O O . GLU E 1 497 ? 8.074 -46.904 44.131 1.00 82.14 496 GLU E O 1
ATOM 12003 N N . PHE E 1 498 ? 8.686 -48.484 45.607 1.00 89.69 497 PHE E N 1
ATOM 12004 C CA . PHE E 1 498 ? 8.715 -47.593 46.775 1.00 88.74 497 PHE E CA 1
ATOM 12005 C C . PHE E 1 498 ? 9.840 -46.565 46.678 1.00 86.82 497 PHE E C 1
ATOM 12006 O O . PHE E 1 498 ? 9.627 -45.340 46.741 1.00 82.68 497 PHE E O 1
ATOM 12014 N N . GLN E 1 499 ? 11.045 -47.093 46.494 1.00 88.44 498 GLN E N 1
ATOM 12015 C CA . GLN E 1 499 ? 12.247 -46.282 46.323 1.00 89.52 498 GLN E CA 1
ATOM 12016 C C . GLN E 1 499 ? 12.090 -45.371 45.107 1.00 87.56 498 GLN E C 1
ATOM 12017 O O . GLN E 1 499 ? 12.323 -44.187 45.159 1.00 90.00 498 GLN E O 1
ATOM 12023 N N . GLN E 1 500 ? 11.601 -45.932 44.019 1.00 82.17 499 GLN E N 1
ATOM 12024 C CA . GLN E 1 500 ? 11.305 -45.166 42.814 1.00 82.34 499 GLN E CA 1
ATOM 12025 C C . GLN E 1 500 ? 10.287 -44.056 43.098 1.00 80.43 499 GLN E C 1
ATOM 12026 O O . GLN E 1 500 ? 10.328 -42.991 42.456 1.00 77.91 499 GLN E O 1
ATOM 12032 N N . MET E 1 501 ? 9.348 -44.330 44.005 1.00 93.22 500 MET E N 1
ATOM 12033 C CA . MET E 1 501 ? 8.344 -43.353 44.366 1.00 88.98 500 MET E CA 1
ATOM 12034 C C . MET E 1 501 ? 8.966 -42.176 45.120 1.00 78.78 500 MET E C 1
ATOM 12035 O O . MET E 1 501 ? 8.614 -41.021 44.839 1.00 76.69 500 MET E O 1
ATOM 12040 N N . LEU E 1 502 ? 9.845 -42.446 46.093 1.00 72.48 501 LEU E N 1
ATOM 12041 C CA . LEU E 1 502 ? 10.434 -41.344 46.873 1.00 68.23 501 LEU E CA 1
ATOM 12042 C C . LEU E 1 502 ? 11.545 -40.564 46.160 1.00 76.23 501 LEU E C 1
ATOM 12043 O O . LEU E 1 502 ? 11.844 -39.427 46.536 1.00 84.05 501 LEU E O 1
ATOM 12048 N N . LEU E 1 503 ? 12.171 -41.162 45.152 1.00 76.06 502 LEU E N 1
ATOM 12049 C CA . LEU E 1 503 ? 13.218 -40.453 44.420 1.00 79.01 502 LEU E CA 1
ATOM 12050 C C . LEU E 1 503 ? 12.838 -40.190 42.972 1.00 87.48 502 LEU E C 1
ATOM 12051 O O . LEU E 1 503 ? 12.190 -39.192 42.646 1.00 68.25 502 LEU E O 1
ATOM 12056 N N . LYS E 1 504 ? 13.265 -41.101 42.106 1.00 110.73 503 LYS E N 1
ATOM 12057 C CA . LYS E 1 504 ? 12.972 -41.010 40.686 1.00 101.10 503 LYS E CA 1
ATOM 12058 C C . LYS E 1 504 ? 13.066 -42.356 39.994 1.00 96.53 503 LYS E C 1
ATOM 12059 O O . LYS E 1 504 ? 13.975 -43.138 40.268 1.00 87.68 503 LYS E O 1
ATOM 12061 N N . LEU E 1 505 ? 12.145 -42.594 39.061 1.00 123.55 504 LEU E N 1
ATOM 12062 C CA . LEU E 1 505 ? 12.018 -43.897 38.405 1.00 137.97 504 LEU E CA 1
ATOM 12063 C C . LEU E 1 505 ? 13.080 -44.148 37.414 1.00 142.63 504 LEU E C 1
ATOM 12064 O O . LEU E 1 505 ? 13.653 -45.224 37.405 1.00 143.77 504 LEU E O 1
ATOM 12069 N N . CYS E 1 506 ? 13.288 -43.159 36.556 1.00 146.70 505 CYS E N 1
ATOM 12070 C CA . CYS E 1 506 ? 14.237 -43.248 35.464 1.00 152.56 505 CYS E CA 1
ATOM 12071 C C . CYS E 1 506 ? 15.386 -42.260 35.653 1.00 154.66 505 CYS E C 1
ATOM 12072 O O . CYS E 1 506 ? 16.251 -42.450 36.510 1.00 153.01 505 CYS E O 1
ATOM 12075 N N . GLN F 2 2 ? -1.718 -52.982 74.565 1.00 75.07 2 GLN F N 1
ATOM 12076 C CA . GLN F 2 2 ? -1.639 -52.488 75.934 1.00 66.93 2 GLN F CA 1
ATOM 12077 C C . GLN F 2 2 ? -1.200 -51.020 76.018 1.00 67.82 2 GLN F C 1
ATOM 12078 O O . GLN F 2 2 ? -0.877 -50.518 77.098 1.00 91.79 2 GLN F O 1
ATOM 12084 N N . VAL F 2 3 ? -1.155 -50.351 74.868 1.00 68.05 3 VAL F N 1
ATOM 12085 C CA . VAL F 2 3 ? -0.844 -48.924 74.809 1.00 67.26 3 VAL F CA 1
ATOM 12086 C C . VAL F 2 3 ? -2.010 -48.238 74.096 1.00 69.77 3 VAL F C 1
ATOM 12087 O O . VAL F 2 3 ? -2.237 -48.489 72.912 1.00 69.44 3 VAL F O 1
ATOM 12091 N N . GLN F 2 4 ? -2.745 -47.371 74.794 1.00 70.30 4 GLN F N 1
ATOM 12092 C CA . GLN F 2 4 ? -3.931 -46.762 74.183 1.00 60.96 4 GLN F CA 1
ATOM 12093 C C . GLN F 2 4 ? -4.494 -45.527 74.887 1.00 63.25 4 GLN F C 1
ATOM 12094 O O . GLN F 2 4 ? -4.124 -45.204 76.015 1.00 70.56 4 GLN F O 1
ATOM 12100 N N . LEU F 2 5 ? -5.400 -44.845 74.191 1.00 73.68 5 LEU F N 1
ATOM 12101 C CA . LEU F 2 5 ? -6.136 -43.720 74.752 1.00 84.57 5 LEU F CA 1
ATOM 12102 C C . LEU F 2 5 ? -7.593 -44.130 74.944 1.00 93.25 5 LEU F C 1
ATOM 12103 O O . LEU F 2 5 ? -8.197 -44.738 74.061 1.00 96.01 5 LEU F O 1
ATOM 12108 N N . VAL F 2 6 ? -8.151 -43.793 76.101 1.00 94.88 6 VAL F N 1
ATOM 12109 C CA . VAL F 2 6 ? -9.525 -44.155 76.425 1.00 85.64 6 VAL F CA 1
ATOM 12110 C C . VAL F 2 6 ? -10.372 -42.904 76.610 1.00 82.06 6 VAL F C 1
ATOM 12111 O O . VAL F 2 6 ? -9.958 -41.962 77.286 1.00 93.24 6 VAL F O 1
ATOM 12115 N N . GLU F 2 7 ? -11.558 -42.898 76.010 1.00 72.18 7 GLU F N 1
ATOM 12116 C CA . GLU F 2 7 ? -12.433 -41.736 76.078 1.00 76.74 7 GLU F CA 1
ATOM 12117 C C . GLU F 2 7 ? -13.649 -42.007 76.956 1.00 92.19 7 GLU F C 1
ATOM 12118 O O . GLU F 2 7 ? -14.216 -43.099 76.929 1.00 106.02 7 GLU F O 1
ATOM 12124 N N . THR F 2 8 ? -14.032 -41.007 77.744 1.00 91.90 8 THR F N 1
ATOM 12125 C CA . THR F 2 8 ? -15.230 -41.073 78.574 1.00 92.09 8 THR F CA 1
ATOM 12126 C C . THR F 2 8 ? -15.956 -39.732 78.566 1.00 103.41 8 THR F C 1
ATOM 12127 O O . THR F 2 8 ? -15.392 -38.713 78.167 1.00 105.72 8 THR F O 1
ATOM 12131 N N . GLY F 2 9 ? -17.210 -39.740 79.004 1.00 113.15 9 GLY F N 1
ATOM 12132 C CA . GLY F 2 9 ? -17.998 -38.525 79.099 1.00 121.76 9 GLY F CA 1
ATOM 12133 C C . GLY F 2 9 ? -19.046 -38.441 78.009 1.00 128.97 9 GLY F C 1
ATOM 12134 O O . GLY F 2 9 ? -19.777 -37.456 77.908 1.00 125.98 9 GLY F O 1
ATOM 12135 N N . GLY F 2 10 ? -19.113 -39.483 77.188 1.00 142.78 10 GLY F N 1
ATOM 12136 C CA . GLY F 2 10 ? -20.096 -39.563 76.124 1.00 141.22 10 GLY F CA 1
ATOM 12137 C C . GLY F 2 10 ? -21.488 -39.806 76.667 1.00 140.59 10 GLY F C 1
ATOM 12138 O O . GLY F 2 10 ? -21.669 -40.598 77.591 1.00 140.70 10 GLY F O 1
ATOM 12139 N N . GLY F 2 11 ? -22.474 -39.127 76.094 1.00 134.51 11 GLY F N 1
ATOM 12140 C CA . GLY F 2 11 ? -23.847 -39.282 76.533 1.00 128.75 11 GLY F CA 1
ATOM 12141 C C . GLY F 2 11 ? -24.840 -38.584 75.628 1.00 125.30 11 GLY F C 1
ATOM 12142 O O . GLY F 2 11 ? -24.468 -38.004 74.608 1.00 116.51 11 GLY F O 1
ATOM 12143 N N . LEU F 2 12 ? -26.113 -38.644 76.005 1.00 140.07 12 LEU F N 1
ATOM 12144 C CA . LEU F 2 12 ? -27.159 -37.942 75.276 1.00 143.32 12 LEU F CA 1
ATOM 12145 C C . LEU F 2 12 ? -27.494 -36.641 75.992 1.00 144.84 12 LEU F C 1
ATOM 12146 O O . LEU F 2 12 ? -27.738 -36.629 77.198 1.00 148.51 12 LEU F O 1
ATOM 12151 N N . VAL F 2 13 ? -27.507 -35.547 75.237 1.00 147.44 13 VAL F N 1
ATOM 12152 C CA . VAL F 2 13 ? -27.735 -34.222 75.801 1.00 157.22 13 VAL F CA 1
ATOM 12153 C C . VAL F 2 13 ? -28.607 -33.353 74.901 1.00 164.16 13 VAL F C 1
ATOM 12154 O O . VAL F 2 13 ? -28.638 -33.533 73.684 1.00 163.09 13 VAL F O 1
ATOM 12158 N N . GLN F 2 14 ? -29.315 -32.410 75.515 1.00 170.91 14 GLN F N 1
ATOM 12159 C CA . GLN F 2 14 ? -30.156 -31.469 74.783 1.00 174.00 14 GLN F CA 1
ATOM 12160 C C . GLN F 2 14 ? -29.306 -30.467 74.002 1.00 168.13 14 GLN F C 1
ATOM 12161 O O . GLN F 2 14 ? -28.144 -30.243 74.341 1.00 165.57 14 GLN F O 1
ATOM 12167 N N . PRO F 2 15 ? -29.877 -29.877 72.937 1.00 161.64 15 PRO F N 1
ATOM 12168 C CA . PRO F 2 15 ? -29.192 -28.821 72.181 1.00 157.37 15 PRO F CA 1
ATOM 12169 C C . PRO F 2 15 ? -28.908 -27.587 73.033 1.00 155.19 15 PRO F C 1
ATOM 12170 O O . PRO F 2 15 ? -29.683 -27.267 73.934 1.00 163.23 15 PRO F O 1
ATOM 12174 N N . GLY F 2 16 ? -27.802 -26.909 72.748 1.00 145.85 16 GLY F N 1
ATOM 12175 C CA . GLY F 2 16 ? -27.440 -25.697 73.460 1.00 151.80 16 GLY F CA 1
ATOM 12176 C C . GLY F 2 16 ? -26.816 -25.947 74.820 1.00 146.69 16 GLY F C 1
ATOM 12177 O O . GLY F 2 16 ? -26.394 -25.010 75.497 1.00 147.44 16 GLY F O 1
ATOM 12178 N N . GLU F 2 17 ? -26.759 -27.213 75.223 1.00 148.61 17 GLU F N 1
ATOM 12179 C CA . GLU F 2 17 ? -26.153 -27.589 76.495 1.00 156.31 17 GLU F CA 1
ATOM 12180 C C . GLU F 2 17 ? -24.631 -27.635 76.416 1.00 167.89 17 GLU F C 1
ATOM 12181 O O . GLU F 2 17 ? -24.034 -27.287 75.395 1.00 164.04 17 GLU F O 1
ATOM 12187 N N . SER F 2 18 ? -24.012 -28.082 77.503 1.00 178.28 18 SER F N 1
ATOM 12188 C CA . SER F 2 18 ? -22.564 -28.210 77.559 1.00 172.75 18 SER F CA 1
ATOM 12189 C C . SER F 2 18 ? -22.162 -29.563 78.133 1.00 163.31 18 SER F C 1
ATOM 12190 O O . SER F 2 18 ? -22.807 -30.081 79.043 1.00 171.09 18 SER F O 1
ATOM 12193 N N . LEU F 2 19 ? -21.081 -30.125 77.607 1.00 142.77 19 LEU F N 1
ATOM 12194 C CA . LEU F 2 19 ? -20.600 -31.418 78.074 1.00 127.87 19 LEU F CA 1
ATOM 12195 C C . LEU F 2 19 ? -19.078 -31.442 78.068 1.00 126.94 19 LEU F C 1
ATOM 12196 O O . LEU F 2 19 ? -18.459 -30.757 77.261 1.00 133.73 19 LEU F O 1
ATOM 12201 N N . ARG F 2 20 ? -18.466 -32.223 78.954 1.00 118.35 20 ARG F N 1
ATOM 12202 C CA . ARG F 2 20 ? -17.006 -32.301 78.970 1.00 107.12 20 ARG F CA 1
ATOM 12203 C C . ARG F 2 20 ? -16.534 -33.731 78.772 1.00 110.63 20 ARG F C 1
ATOM 12204 O O . ARG F 2 20 ? -16.964 -34.643 79.480 1.00 113.55 20 ARG F O 1
ATOM 12212 N N . LEU F 2 21 ? -15.644 -33.914 77.804 1.00 104.46 21 LEU F N 1
ATOM 12213 C CA . LEU F 2 21 ? -15.116 -35.233 77.484 1.00 94.82 21 LEU F CA 1
ATOM 12214 C C . LEU F 2 21 ? -13.699 -35.416 78.023 1.00 89.67 21 LEU F C 1
ATOM 12215 O O . LEU F 2 21 ? -12.915 -34.470 78.083 1.00 93.38 21 LEU F O 1
ATOM 12220 N N . SER F 2 22 ? -13.375 -36.646 78.407 1.00 89.86 22 SER F N 1
ATOM 12221 C CA . SER F 2 22 ? -12.076 -36.945 78.995 1.00 96.61 22 SER F CA 1
ATOM 12222 C C . SER F 2 22 ? -11.343 -38.035 78.220 1.00 93.22 22 SER F C 1
ATOM 12223 O O . SER F 2 22 ? -11.946 -39.009 77.775 1.00 94.31 22 SER F O 1
ATOM 12226 N N . CYS F 2 23 ? -10.035 -37.861 78.065 1.00 87.72 23 CYS F N 1
ATOM 12227 C CA . CYS F 2 23 ? -9.194 -38.851 77.406 1.00 83.25 23 CYS F CA 1
ATOM 12228 C C . CYS F 2 23 ? -7.989 -39.197 78.272 1.00 79.98 23 CYS F C 1
ATOM 12229 O O . CYS F 2 23 ? -7.165 -38.335 78.574 1.00 74.64 23 CYS F O 1
ATOM 12232 N N . VAL F 2 24 ? -7.887 -40.461 78.669 1.00 72.81 24 VAL F N 1
ATOM 12233 C CA . VAL F 2 24 ? -6.783 -40.902 79.515 1.00 81.10 24 VAL F CA 1
ATOM 12234 C C . VAL F 2 24 ? -5.828 -41.821 78.751 1.00 81.11 24 VAL F C 1
ATOM 12235 O O . VAL F 2 24 ? -6.258 -42.638 77.941 1.00 82.30 24 VAL F O 1
ATOM 12239 N N . ALA F 2 25 ? -4.532 -41.681 79.011 1.00 69.76 25 ALA F N 1
ATOM 12240 C CA . ALA F 2 25 ? -3.527 -42.512 78.356 1.00 72.40 25 ALA F CA 1
ATOM 12241 C C . ALA F 2 25 ? -3.089 -43.670 79.245 1.00 68.07 25 ALA F C 1
ATOM 12242 O O . ALA F 2 25 ? -2.569 -43.460 80.339 1.00 89.52 25 ALA F O 1
ATOM 12244 N N . SER F 2 26 ? -3.299 -44.892 78.771 1.00 66.80 26 SER F N 1
ATOM 12245 C CA . SER F 2 26 ? -2.849 -46.074 79.495 1.00 67.42 26 SER F CA 1
ATOM 12246 C C . SER F 2 26 ? -1.727 -46.781 78.740 1.00 83.98 26 SER F C 1
ATOM 12247 O O . SER F 2 26 ? -1.841 -47.056 77.543 1.00 91.33 26 SER F O 1
ATOM 12250 N N . GLY F 2 27 ? -0.640 -47.068 79.450 1.00 79.47 27 GLY F N 1
ATOM 12251 C CA . GLY F 2 27 ? 0.520 -47.709 78.860 1.00 78.63 27 GLY F CA 1
ATOM 12252 C C . GLY F 2 27 ? 1.629 -46.720 78.554 1.00 88.60 27 GLY F C 1
ATOM 12253 O O . GLY F 2 27 ? 2.770 -47.110 78.304 1.00 100.83 27 GLY F O 1
ATOM 12254 N N . PHE F 2 28 ? 1.291 -45.435 78.574 1.00 82.04 28 PHE F N 1
ATOM 12255 C CA . PHE F 2 28 ? 2.269 -44.379 78.330 1.00 79.70 28 PHE F CA 1
ATOM 12256 C C . PHE F 2 28 ? 1.807 -43.053 78.925 1.00 83.13 28 PHE F C 1
ATOM 12257 O O . PHE F 2 28 ? 0.647 -42.906 79.311 1.00 80.93 28 PHE F O 1
ATOM 12265 N N . THR F 2 29 ? 2.723 -42.092 79.000 1.00 92.07 29 THR F N 1
ATOM 12266 C CA . THR F 2 29 ? 2.408 -40.776 79.543 1.00 82.00 29 THR F CA 1
ATOM 12267 C C . THR F 2 29 ? 2.262 -39.751 78.424 1.00 71.54 29 THR F C 1
ATOM 12268 O O . THR F 2 29 ? 2.863 -39.890 77.361 1.00 76.74 29 THR F O 1
ATOM 12272 N N . LEU F 2 30 ? 1.467 -38.717 78.674 1.00 71.39 30 LEU F N 1
ATOM 12273 C CA . LEU F 2 30 ? 1.236 -37.666 77.689 1.00 71.32 30 LEU F CA 1
ATOM 12274 C C . LEU F 2 30 ? 2.288 -36.569 77.784 1.00 74.65 30 LEU F C 1
ATOM 12275 O O . LEU F 2 30 ? 2.165 -35.529 77.139 1.00 83.49 30 LEU F O 1
ATOM 12280 N N . ASP F 2 31 ? 3.319 -36.810 78.590 1.00 74.48 31 ASP F N 1
ATOM 12281 C CA . ASP F 2 31 ? 4.329 -35.801 78.900 1.00 77.78 31 ASP F CA 1
ATOM 12282 C C . ASP F 2 31 ? 4.975 -35.190 77.661 1.00 79.69 31 ASP F C 1
ATOM 12283 O O . ASP F 2 31 ? 5.185 -33.979 77.595 1.00 78.71 31 ASP F O 1
ATOM 12288 N N . HIS F 2 32 ? 5.276 -36.031 76.678 1.00 87.31 32 HIS F N 1
ATOM 12289 C CA . HIS F 2 32 ? 5.916 -35.574 75.451 1.00 73.26 32 HIS F CA 1
ATOM 12290 C C . HIS F 2 32 ? 4.977 -35.728 74.264 1.00 78.70 32 HIS F C 1
ATOM 12291 O O . HIS F 2 32 ? 5.410 -35.738 73.111 1.00 69.86 32 HIS F O 1
ATOM 12298 N N . SER F 2 33 ? 3.688 -35.854 74.557 1.00 70.25 33 SER F N 1
ATOM 12299 C CA . SER F 2 33 ? 2.695 -36.084 73.519 1.00 68.21 33 SER F CA 1
ATOM 12300 C C . SER F 2 33 ? 1.804 -34.873 73.275 1.00 69.51 33 SER F C 1
ATOM 12301 O O . SER F 2 33 ? 1.328 -34.232 74.209 1.00 105.06 33 SER F O 1
ATOM 12304 N N . ALA F 2 34 ? 1.596 -34.568 72.001 1.00 68.55 34 ALA F N 1
ATOM 12305 C CA . ALA F 2 34 ? 0.564 -33.638 71.579 1.00 76.44 34 ALA F CA 1
ATOM 12306 C C . ALA F 2 34 ? -0.693 -34.435 71.259 1.00 74.45 34 ALA F C 1
ATOM 12307 O O . ALA F 2 34 ? -0.660 -35.367 70.449 1.00 77.09 34 ALA F O 1
ATOM 12309 N N . VAL F 2 35 ? -1.795 -34.074 71.905 1.00 73.69 35 VAL F N 1
ATOM 12310 C CA . VAL F 2 35 ? -3.035 -34.823 71.764 1.00 67.77 35 VAL F CA 1
ATOM 12311 C C . VAL F 2 35 ? -4.097 -33.979 71.078 1.00 68.81 35 VAL F C 1
ATOM 12312 O O . VAL F 2 35 ? -4.284 -32.811 71.409 1.00 82.17 35 VAL F O 1
ATOM 12316 N N . GLY F 2 36 ? -4.794 -34.580 70.124 1.00 67.09 36 GLY F N 1
ATOM 12317 C CA . GLY F 2 36 ? -5.831 -33.886 69.394 1.00 75.51 36 GLY F CA 1
ATOM 12318 C C . GLY F 2 36 ? -7.160 -34.606 69.450 1.00 75.70 36 GLY F C 1
ATOM 12319 O O . GLY F 2 36 ? -7.213 -35.837 69.495 1.00 82.88 36 GLY F O 1
ATOM 12320 N N . TRP F 2 37 ? -8.235 -33.827 69.442 1.00 78.14 37 TRP F N 1
ATOM 12321 C CA . TRP F 2 37 ? -9.581 -34.362 69.384 1.00 79.40 37 TRP F CA 1
ATOM 12322 C C . TRP F 2 37 ? -10.080 -34.349 67.945 1.00 80.68 37 TRP F C 1
ATOM 12323 O O . TRP F 2 37 ? -9.871 -33.376 67.204 1.00 87.66 37 TRP F O 1
ATOM 12334 N N . PHE F 2 38 ? -10.729 -35.451 67.578 1.00 72.93 38 PHE F N 1
ATOM 12335 C CA . PHE F 2 38 ? -11.304 -35.684 66.261 1.00 76.70 38 PHE F CA 1
ATOM 12336 C C . PHE F 2 38 ? -12.739 -36.186 66.415 1.00 90.84 38 PHE F C 1
ATOM 12337 O O . PHE F 2 38 ? -13.045 -36.920 67.362 1.00 97.70 38 PHE F O 1
ATOM 12345 N N . ARG F 2 39 ? -13.617 -35.807 65.491 1.00 96.20 39 ARG F N 1
ATOM 12346 C CA . ARG F 2 39 ? -14.970 -36.358 65.484 1.00 102.30 39 ARG F CA 1
ATOM 12347 C C . ARG F 2 39 ? -15.268 -37.079 64.172 1.00 108.26 39 ARG F C 1
ATOM 12348 O O . ARG F 2 39 ? -14.987 -36.575 63.085 1.00 118.09 39 ARG F O 1
ATOM 12356 N N . GLN F 2 40 ? -15.825 -38.278 64.295 1.00 113.06 40 GLN F N 1
ATOM 12357 C CA . GLN F 2 40 ? -16.207 -39.082 63.147 1.00 113.39 40 GLN F CA 1
ATOM 12358 C C . GLN F 2 40 ? -17.701 -39.370 63.135 1.00 118.83 40 GLN F C 1
ATOM 12359 O O . GLN F 2 40 ? -18.264 -39.869 64.117 1.00 116.59 40 GLN F O 1
ATOM 12365 N N . VAL F 2 41 ? -18.344 -39.013 62.028 1.00 138.05 41 VAL F N 1
ATOM 12366 C CA . VAL F 2 41 ? -19.711 -39.430 61.774 1.00 138.69 41 VAL F CA 1
ATOM 12367 C C . VAL F 2 41 ? -19.651 -40.723 60.969 1.00 143.31 41 VAL F C 1
ATOM 12368 O O . VAL F 2 41 ? -18.760 -40.890 60.135 1.00 140.80 41 VAL F O 1
ATOM 12370 N N . PRO F 2 42 ? -20.590 -41.646 61.221 1.00 148.40 42 PRO F N 1
ATOM 12371 C CA . PRO F 2 42 ? -20.611 -42.955 60.557 1.00 157.97 42 PRO F CA 1
ATOM 12372 C C . PRO F 2 42 ? -20.647 -42.854 59.033 1.00 173.10 42 PRO F C 1
ATOM 12373 O O . PRO F 2 42 ? -21.465 -42.120 58.478 1.00 171.27 42 PRO F O 1
ATOM 12377 N N . GLY F 2 43 ? -19.761 -43.594 58.373 1.00 187.93 43 GLY F N 1
ATOM 12378 C CA . GLY F 2 43 ? -19.682 -43.602 56.923 1.00 197.66 43 GLY F CA 1
ATOM 12379 C C . GLY F 2 43 ? -18.965 -42.384 56.374 1.00 200.38 43 GLY F C 1
ATOM 12380 O O . GLY F 2 43 ? -19.039 -42.087 55.179 1.00 210.89 43 GLY F O 1
ATOM 12381 N N . LYS F 2 44 ? -18.273 -41.673 57.259 1.00 189.67 44 LYS F N 1
ATOM 12382 C CA . LYS F 2 44 ? -17.527 -40.480 56.875 1.00 175.77 44 LYS F CA 1
ATOM 12383 C C . LYS F 2 44 ? -16.123 -40.540 57.467 1.00 163.89 44 LYS F C 1
ATOM 12384 O O . LYS F 2 44 ? -15.912 -41.103 58.546 1.00 158.51 44 LYS F O 1
ATOM 12390 N N . GLU F 2 45 ? -15.164 -39.951 56.761 1.00 162.21 45 GLU F N 1
ATOM 12391 C CA . GLU F 2 45 ? -13.773 -39.976 57.196 1.00 155.78 45 GLU F CA 1
ATOM 12392 C C . GLU F 2 45 ? -13.594 -39.087 58.424 1.00 149.60 45 GLU F C 1
ATOM 12393 O O . GLU F 2 45 ? -14.363 -38.151 58.626 1.00 150.84 45 GLU F O 1
ATOM 12399 N N . ARG F 2 46 ? -12.601 -39.398 59.254 1.00 141.72 46 ARG F N 1
ATOM 12400 C CA . ARG F 2 46 ? -12.379 -38.660 60.501 1.00 137.20 46 ARG F CA 1
ATOM 12401 C C . ARG F 2 46 ? -12.032 -37.192 60.278 1.00 135.50 46 ARG F C 1
ATOM 12402 O O . ARG F 2 46 ? -11.264 -36.857 59.380 1.00 138.11 46 ARG F O 1
ATOM 12410 N N . GLU F 2 47 ? -12.609 -36.324 61.105 1.00 129.01 47 GLU F N 1
ATOM 12411 C CA . GLU F 2 47 ? -12.428 -34.881 60.980 1.00 120.62 47 GLU F CA 1
ATOM 12412 C C . GLU F 2 47 ? -11.627 -34.332 62.154 1.00 111.47 47 GLU F C 1
ATOM 12413 O O . GLU F 2 47 ? -11.956 -34.600 63.308 1.00 111.92 47 GLU F O 1
ATOM 12419 N N . LYS F 2 48 ? -10.574 -33.570 61.866 1.00 100.30 48 LYS F N 1
ATOM 12420 C CA . LYS F 2 48 ? -9.810 -32.936 62.934 1.00 89.91 48 LYS F CA 1
ATOM 12421 C C . LYS F 2 48 ? -10.678 -31.894 63.619 1.00 83.92 48 LYS F C 1
ATOM 12422 O O . LYS F 2 48 ? -11.364 -31.114 62.960 1.00 85.24 48 LYS F O 1
ATOM 12428 N N . LEU F 2 49 ? -10.649 -31.885 64.945 1.00 77.51 49 LEU F N 1
ATOM 12429 C CA . LEU F 2 49 ? -11.395 -30.894 65.701 1.00 80.77 49 LEU F CA 1
ATOM 12430 C C . LEU F 2 49 ? -10.442 -29.897 66.328 1.00 79.51 49 LEU F C 1
ATOM 12431 O O . LEU F 2 49 ? -10.459 -28.711 66.005 1.00 82.32 49 LEU F O 1
ATOM 12436 N N . LEU F 2 50 ? -9.604 -30.385 67.232 1.00 70.59 50 LEU F N 1
ATOM 12437 C CA . LEU F 2 50 ? -8.687 -29.496 67.935 1.00 68.90 50 LEU F CA 1
ATOM 12438 C C . LEU F 2 50 ? -7.406 -30.229 68.272 1.00 74.80 50 LEU F C 1
ATOM 12439 O O . LEU F 2 50 ? -7.346 -31.444 68.162 1.00 82.67 50 LEU F O 1
ATOM 12441 N N . CYS F 2 51 ? -6.364 -29.494 68.635 1.00 56.79 51 CYS F N 1
ATOM 12442 C CA . CYS F 2 51 ? -5.148 -30.144 69.098 1.00 63.96 51 CYS F CA 1
ATOM 12443 C C . CYS F 2 51 ? -4.446 -29.295 70.150 1.00 66.43 51 CYS F C 1
ATOM 12444 O O . CYS F 2 51 ? -4.384 -28.070 70.036 1.00 70.94 51 CYS F O 1
ATOM 12447 N N . ILE F 2 52 ? -3.917 -29.957 71.173 1.00 61.05 52 ILE F N 1
ATOM 12448 C CA . ILE F 2 52 ? -3.067 -29.301 72.155 1.00 60.21 52 ILE F CA 1
ATOM 12449 C C . ILE F 2 52 ? -1.692 -29.960 72.154 1.00 70.27 52 ILE F C 1
ATOM 12450 O O . ILE F 2 52 ? -1.574 -31.187 72.130 1.00 85.61 52 ILE F O 1
ATOM 12455 N N . ASN F 2 53 ? -0.649 -29.138 72.135 1.00 62.35 53 ASN F N 1
ATOM 12456 C CA . ASN F 2 53 ? 0.716 -29.641 72.180 1.00 63.20 53 ASN F CA 1
ATOM 12457 C C . ASN F 2 53 ? 1.053 -30.131 73.578 1.00 87.55 53 ASN F C 1
ATOM 12458 O O . ASN F 2 53 ? 0.173 -30.536 74.337 1.00 109.18 53 ASN F O 1
ATOM 12463 N N . ALA F 2 54 ? 2.336 -30.094 73.919 1.00 94.59 54 ALA F N 1
ATOM 12464 C CA . ALA F 2 54 ? 2.749 -30.267 75.303 1.00 100.08 54 ALA F CA 1
ATOM 12465 C C . ALA F 2 54 ? 2.293 -29.061 76.122 1.00 114.94 54 ALA F C 1
ATOM 12466 O O . ALA F 2 54 ? 2.338 -29.078 77.352 1.00 129.59 54 ALA F O 1
ATOM 12468 N N . ASN F 2 55 ? 1.852 -28.018 75.423 1.00 105.13 55 ASN F N 1
ATOM 12469 C CA . ASN F 2 55 ? 1.445 -26.771 76.055 1.00 86.53 55 ASN F CA 1
ATOM 12470 C C . ASN F 2 55 ? 0.299 -26.049 75.334 1.00 85.15 55 ASN F C 1
ATOM 12471 O O . ASN F 2 55 ? -0.786 -25.890 75.894 1.00 71.20 55 ASN F O 1
ATOM 12476 N N . GLY F 2 56 ? 0.540 -25.618 74.097 1.00 95.99 56 GLY F N 1
ATOM 12477 C CA . GLY F 2 56 ? -0.390 -24.744 73.394 1.00 86.91 56 GLY F CA 1
ATOM 12478 C C . GLY F 2 56 ? -1.491 -25.430 72.602 1.00 85.18 56 GLY F C 1
ATOM 12479 O O . GLY F 2 56 ? -1.387 -26.607 72.260 1.00 87.55 56 GLY F O 1
ATOM 12480 N N . VAL F 2 57 ? -2.546 -24.674 72.304 1.00 80.80 57 VAL F N 1
ATOM 12481 C CA . VAL F 2 57 ? -3.743 -25.200 71.645 1.00 73.67 57 VAL F CA 1
ATOM 12482 C C . VAL F 2 57 ? -3.903 -24.681 70.209 1.00 77.53 57 VAL F C 1
ATOM 12483 O O . VAL F 2 57 ? -3.665 -23.504 69.934 1.00 89.54 57 VAL F O 1
ATOM 12487 N N . SER F 2 58 ? -4.285 -25.573 69.297 1.00 72.78 58 SER F N 1
ATOM 12488 C CA . SER F 2 58 ? -4.592 -25.194 67.918 1.00 80.58 58 SER F CA 1
ATOM 12489 C C . SER F 2 58 ? -6.005 -25.628 67.523 1.00 78.40 58 SER F C 1
ATOM 12490 O O . SER F 2 58 ? -6.426 -26.746 67.824 1.00 81.24 58 SER F O 1
ATOM 12493 N N . LEU F 2 59 ? -6.733 -24.739 66.851 1.00 75.57 59 LEU F N 1
ATOM 12494 C CA . LEU F 2 59 ? -8.104 -25.017 66.419 1.00 80.43 59 LEU F CA 1
ATOM 12495 C C . LEU F 2 59 ? -8.166 -25.606 65.008 1.00 85.50 59 LEU F C 1
ATOM 12496 O O . LEU F 2 59 ? -8.604 -24.943 64.068 1.00 89.69 59 LEU F O 1
ATOM 12498 N N . ASP F 2 60 ? -7.724 -26.853 64.872 1.00 93.41 60 ASP F N 1
ATOM 12499 C CA . ASP F 2 60 ? -7.654 -27.544 63.581 1.00 94.33 60 ASP F CA 1
ATOM 12500 C C . ASP F 2 60 ? -8.978 -27.745 62.833 1.00 105.23 60 ASP F C 1
ATOM 12501 O O . ASP F 2 60 ? -9.006 -28.438 61.817 1.00 118.76 60 ASP F O 1
ATOM 12506 N N . TYR F 2 61 ? -10.067 -27.153 63.312 1.00 115.35 61 TYR F N 1
ATOM 12507 C CA . TYR F 2 61 ? -11.366 -27.359 62.673 1.00 121.68 61 TYR F CA 1
ATOM 12508 C C . TYR F 2 61 ? -11.969 -26.078 62.115 1.00 136.41 61 TYR F C 1
ATOM 12509 O O . TYR F 2 61 ? -11.468 -24.980 62.356 1.00 146.46 61 TYR F O 1
ATOM 12511 N N . ALA F 2 62 ? -13.056 -26.238 61.368 1.00 162.22 62 ALA F N 1
ATOM 12512 C CA . ALA F 2 62 ? -13.846 -25.110 60.899 1.00 187.85 62 ALA F CA 1
ATOM 12513 C C . ALA F 2 62 ? -14.451 -24.378 62.089 1.00 219.81 62 ALA F C 1
ATOM 12514 O O . ALA F 2 62 ? -14.499 -24.911 63.199 1.00 202.08 62 ALA F O 1
ATOM 12516 N N . ASP F 2 63 ? -14.923 -23.159 61.853 1.00 258.10 63 ASP F N 1
ATOM 12517 C CA . ASP F 2 63 ? -15.408 -22.303 62.931 1.00 261.48 63 ASP F CA 1
ATOM 12518 C C . ASP F 2 63 ? -16.734 -22.781 63.520 1.00 254.70 63 ASP F C 1
ATOM 12519 O O . ASP F 2 63 ? -17.379 -22.064 64.285 1.00 254.85 63 ASP F O 1
ATOM 12524 N N . SER F 2 64 ? -17.134 -23.995 63.156 1.00 227.32 64 SER F N 1
ATOM 12525 C CA . SER F 2 64 ? -18.337 -24.605 63.697 1.00 196.52 64 SER F CA 1
ATOM 12526 C C . SER F 2 64 ? -18.123 -24.913 65.174 1.00 165.28 64 SER F C 1
ATOM 12527 O O . SER F 2 64 ? -19.065 -24.893 65.966 1.00 168.86 64 SER F O 1
ATOM 12530 N N . ILE F 2 65 ? -16.877 -25.204 65.534 1.00 139.49 65 ILE F N 1
ATOM 12531 C CA . ILE F 2 65 ? -16.535 -25.520 66.915 1.00 116.35 65 ILE F CA 1
ATOM 12532 C C . ILE F 2 65 ? -15.698 -24.417 67.562 1.00 118.01 65 ILE F C 1
ATOM 12533 O O . ILE F 2 65 ? -15.395 -24.478 68.754 1.00 111.29 65 ILE F O 1
ATOM 12538 N N . LYS F 2 66 ? -15.326 -23.417 66.769 1.00 125.97 66 LYS F N 1
ATOM 12539 C CA . LYS F 2 66 ? -14.502 -22.312 67.254 1.00 126.30 66 LYS F CA 1
ATOM 12540 C C . LYS F 2 66 ? -15.254 -21.468 68.279 1.00 124.63 66 LYS F C 1
ATOM 12541 O O . LYS F 2 66 ? -16.376 -21.027 68.027 1.00 121.40 66 LYS F O 1
ATOM 12547 N N . GLY F 2 67 ? -14.633 -21.245 69.432 1.00 126.44 67 GLY F N 1
ATOM 12548 C CA . GLY F 2 67 ? -15.234 -20.435 70.477 1.00 124.66 67 GLY F CA 1
ATOM 12549 C C . GLY F 2 67 ? -16.217 -21.218 71.324 1.00 121.51 67 GLY F C 1
ATOM 12550 O O . GLY F 2 67 ? -16.722 -20.719 72.330 1.00 127.45 67 GLY F O 1
ATOM 12551 N N . ARG F 2 68 ? -16.489 -22.452 70.915 1.00 110.99 68 ARG F N 1
ATOM 12552 C CA . ARG F 2 68 ? -17.433 -23.302 71.624 1.00 106.94 68 ARG F CA 1
ATOM 12553 C C . ARG F 2 68 ? -16.702 -24.481 72.249 1.00 104.61 68 ARG F C 1
ATOM 12554 O O . ARG F 2 68 ? -17.110 -25.001 73.288 1.00 107.71 68 ARG F O 1
ATOM 12562 N N . PHE F 2 69 ? -15.614 -24.898 71.608 1.00 101.22 69 PHE F N 1
ATOM 12563 C CA . PHE F 2 69 ? -14.832 -26.031 72.088 1.00 97.83 69 PHE F CA 1
ATOM 12564 C C . PHE F 2 69 ? -13.475 -25.578 72.611 1.00 98.64 69 PHE F C 1
ATOM 12565 O O . PHE F 2 69 ? -12.805 -24.748 71.997 1.00 99.13 69 PHE F O 1
ATOM 12573 N N . THR F 2 70 ? -13.079 -26.130 73.753 1.00 99.19 70 THR F N 1
ATOM 12574 C CA . THR F 2 70 ? -11.774 -25.839 74.334 1.00 106.58 70 THR F CA 1
ATOM 12575 C C . THR F 2 70 ? -11.050 -27.149 74.619 1.00 101.97 70 THR F C 1
ATOM 12576 O O . THR F 2 70 ? -11.671 -28.122 75.028 1.00 106.14 70 THR F O 1
ATOM 12580 N N . ILE F 2 71 ? -9.744 -27.189 74.390 1.00 86.96 71 ILE F N 1
ATOM 12581 C CA . ILE F 2 71 ? -8.987 -28.396 74.692 1.00 72.64 71 ILE F CA 1
ATOM 12582 C C . ILE F 2 71 ? -8.114 -28.155 75.925 1.00 67.29 71 ILE F C 1
ATOM 12583 O O . ILE F 2 71 ? -7.511 -27.091 76.076 1.00 68.67 71 ILE F O 1
ATOM 12588 N N . SER F 2 72 ? -8.080 -29.136 76.822 1.00 62.48 72 SER F N 1
ATOM 12589 C CA . SER F 2 72 ? -7.380 -28.987 78.092 1.00 77.00 72 SER F CA 1
ATOM 12590 C C . SER F 2 72 ? -6.373 -30.111 78.308 1.00 68.90 72 SER F C 1
ATOM 12591 O O . SER F 2 72 ? -6.457 -31.163 77.672 1.00 63.57 72 SER F O 1
ATOM 12594 N N . ARG F 2 73 ? -5.427 -29.886 79.214 1.00 67.92 73 ARG F N 1
ATOM 12595 C CA . ARG F 2 73 ? -4.317 -30.814 79.394 1.00 75.85 73 ARG F CA 1
ATOM 12596 C C . ARG F 2 73 ? -3.830 -30.879 80.841 1.00 85.57 73 ARG F C 1
ATOM 12597 O O . ARG F 2 73 ? -3.570 -29.851 81.466 1.00 99.94 73 ARG F O 1
ATOM 12605 N N . ASP F 2 74 ? -3.712 -32.095 81.365 1.00 84.07 74 ASP F N 1
ATOM 12606 C CA . ASP F 2 74 ? -3.164 -32.319 82.698 1.00 82.57 74 ASP F CA 1
ATOM 12607 C C . ASP F 2 74 ? -2.213 -33.515 82.685 1.00 76.43 74 ASP F C 1
ATOM 12608 O O . ASP F 2 74 ? -2.652 -34.666 82.722 1.00 73.41 74 ASP F O 1
ATOM 12613 N N . ASN F 2 75 ? -0.914 -33.236 82.620 1.00 70.85 75 ASN F N 1
ATOM 12614 C CA . ASN F 2 75 ? 0.099 -34.287 82.572 1.00 68.96 75 ASN F CA 1
ATOM 12615 C C . ASN F 2 75 ? 0.126 -35.138 83.836 1.00 70.84 75 ASN F C 1
ATOM 12616 O O . ASN F 2 75 ? 0.299 -36.355 83.769 1.00 64.66 75 ASN F O 1
ATOM 12621 N N . ALA F 2 76 ? -0.030 -34.489 84.986 1.00 93.10 76 ALA F N 1
ATOM 12622 C CA . ALA F 2 76 ? -0.019 -35.184 86.267 1.00 88.62 76 ALA F CA 1
ATOM 12623 C C . ALA F 2 76 ? -1.161 -36.190 86.339 1.00 90.38 76 ALA F C 1
ATOM 12624 O O . ALA F 2 76 ? -0.998 -37.295 86.856 1.00 80.00 76 ALA F O 1
ATOM 12626 N N . LYS F 2 77 ? -2.317 -35.794 85.816 1.00 110.99 77 LYS F N 1
ATOM 12627 C CA . LYS F 2 77 ? -3.474 -36.677 85.765 1.00 111.57 77 LYS F CA 1
ATOM 12628 C C . LYS F 2 77 ? -3.529 -37.457 84.454 1.00 106.19 77 LYS F C 1
ATOM 12629 O O . LYS F 2 77 ? -4.487 -38.190 84.209 1.00 107.39 77 LYS F O 1
ATOM 12631 N N . ASN F 2 78 ? -2.509 -37.281 83.615 1.00 92.12 78 ASN F N 1
ATOM 12632 C CA . ASN F 2 78 ? -2.369 -38.051 82.379 1.00 83.79 78 ASN F CA 1
ATOM 12633 C C . ASN F 2 78 ? -3.586 -37.935 81.465 1.00 73.69 78 ASN F C 1
ATOM 12634 O O . ASN F 2 78 ? -3.936 -38.886 80.765 1.00 71.93 78 ASN F O 1
ATOM 12639 N N . THR F 2 79 ? -4.228 -36.771 81.470 1.00 63.68 79 THR F N 1
ATOM 12640 C CA . THR F 2 79 ? -5.535 -36.638 80.838 1.00 68.48 79 THR F CA 1
ATOM 12641 C C . THR F 2 79 ? -5.651 -35.408 79.935 1.00 63.46 79 THR F C 1
ATOM 12642 O O . THR F 2 79 ? -5.108 -34.350 80.240 1.00 58.93 79 THR F O 1
ATOM 12646 N N . VAL F 2 80 ? -6.353 -35.567 78.816 1.00 66.82 80 VAL F N 1
ATOM 12647 C CA . VAL F 2 80 ? -6.686 -34.452 77.936 1.00 68.08 80 VAL F CA 1
ATOM 12648 C C . VAL F 2 80 ? -8.202 -34.260 77.897 1.00 74.13 80 VAL F C 1
ATOM 12649 O O . VAL F 2 80 ? -8.948 -35.218 77.712 1.00 83.77 80 VAL F O 1
ATOM 12653 N N . TYR F 2 81 ? -8.656 -33.023 78.069 1.00 73.92 81 TYR F N 1
ATOM 12654 C CA . TYR F 2 81 ? -10.087 -32.743 78.152 1.00 78.05 81 TYR F CA 1
ATOM 12655 C C . TYR F 2 81 ? -10.615 -32.004 76.928 1.00 88.37 81 TYR F C 1
ATOM 12656 O O . TYR F 2 81 ? -9.871 -31.315 76.233 1.00 100.84 81 TYR F O 1
ATOM 12665 N N . LEU F 2 82 ? -11.905 -32.173 76.660 1.00 76.81 82 LEU F N 1
ATOM 12666 C CA . LEU F 2 82 ? -12.583 -31.391 75.638 1.00 77.56 82 LEU F CA 1
ATOM 12667 C C . LEU F 2 82 ? -13.841 -30.763 76.215 1.00 89.75 82 LEU F C 1
ATOM 12668 O O . LEU F 2 82 ? -14.821 -31.453 76.496 1.00 101.29 82 LEU F O 1
ATOM 12673 N N . GLN F 2 83 ? -13.809 -29.446 76.380 1.00 102.07 83 GLN F N 1
ATOM 12674 C CA . GLN F 2 83 ? -14.945 -28.713 76.909 1.00 104.96 83 GLN F CA 1
ATOM 12675 C C . GLN F 2 83 ? -15.820 -28.244 75.759 1.00 108.51 83 GLN F C 1
ATOM 12676 O O . GLN F 2 83 ? -15.418 -27.402 74.952 1.00 109.31 83 GLN F O 1
ATOM 12682 N N . MET F 2 84 ? -17.019 -28.809 75.695 1.00 110.55 84 MET F N 1
ATOM 12683 C CA . MET F 2 84 ? -17.953 -28.548 74.612 1.00 109.84 84 MET F CA 1
ATOM 12684 C C . MET F 2 84 ? -19.088 -27.658 75.102 1.00 110.17 84 MET F C 1
ATOM 12685 O O . MET F 2 84 ? -19.827 -28.028 76.013 1.00 112.28 84 MET F O 1
ATOM 12690 N N . ASN F 2 85 ? -19.218 -26.484 74.495 1.00 109.60 85 ASN F N 1
ATOM 12691 C CA . ASN F 2 85 ? -20.265 -25.541 74.861 1.00 115.28 85 ASN F CA 1
ATOM 12692 C C . ASN F 2 85 ? -21.157 -25.227 73.668 1.00 122.17 85 ASN F C 1
ATOM 12693 O O . ASN F 2 85 ? -20.714 -25.314 72.522 1.00 124.79 85 ASN F O 1
ATOM 12698 N N . ASP F 2 86 ? -22.408 -24.865 73.946 1.00 129.11 86 ASP F N 1
ATOM 12699 C CA . ASP F 2 86 ? -23.385 -24.564 72.902 1.00 134.87 86 ASP F CA 1
ATOM 12700 C C . ASP F 2 86 ? -23.505 -25.733 71.932 1.00 136.44 86 ASP F C 1
ATOM 12701 O O . ASP F 2 86 ? -23.300 -25.575 70.728 1.00 144.08 86 ASP F O 1
ATOM 12706 N N . LEU F 2 87 ? -23.820 -26.910 72.467 1.00 126.01 87 LEU F N 1
ATOM 12707 C CA . LEU F 2 87 ? -23.920 -28.109 71.646 1.00 112.35 87 LEU F CA 1
ATOM 12708 C C . LEU F 2 87 ? -25.036 -27.962 70.617 1.00 111.49 87 LEU F C 1
ATOM 12709 O O . LEU F 2 87 ? -26.123 -27.473 70.923 1.00 117.19 87 LEU F O 1
ATOM 12714 N N . LYS F 2 88 ? -24.749 -28.397 69.396 1.00 110.93 88 LYS F N 1
ATOM 12715 C CA . LYS F 2 88 ? -25.676 -28.269 68.281 1.00 117.89 88 LYS F CA 1
ATOM 12716 C C . LYS F 2 88 ? -25.964 -29.631 67.660 1.00 124.35 88 LYS F C 1
ATOM 12717 O O . LYS F 2 88 ? -25.205 -30.577 67.866 1.00 118.10 88 LYS F O 1
ATOM 12719 N N . PRO F 2 89 ? -27.062 -29.741 66.891 1.00 136.12 89 PRO F N 1
ATOM 12720 C CA . PRO F 2 89 ? -27.304 -30.988 66.157 1.00 150.89 89 PRO F CA 1
ATOM 12721 C C . PRO F 2 89 ? -26.211 -31.278 65.126 1.00 162.06 89 PRO F C 1
ATOM 12722 O O . PRO F 2 89 ? -26.154 -32.383 64.589 1.00 157.51 89 PRO F O 1
ATOM 12726 N N . GLU F 2 90 ? -25.365 -30.290 64.847 1.00 177.72 90 GLU F N 1
ATOM 12727 C CA . GLU F 2 90 ? -24.202 -30.490 63.991 1.00 181.28 90 GLU F CA 1
ATOM 12728 C C . GLU F 2 90 ? -23.132 -31.320 64.691 1.00 176.05 90 GLU F C 1
ATOM 12729 O O . GLU F 2 90 ? -22.350 -32.016 64.044 1.00 175.33 90 GLU F O 1
ATOM 12735 N N . ASP F 2 91 ? -23.103 -31.243 66.018 1.00 162.64 91 ASP F N 1
ATOM 12736 C CA . ASP F 2 91 ? -22.003 -31.813 66.787 1.00 139.93 91 ASP F CA 1
ATOM 12737 C C . ASP F 2 91 ? -22.162 -33.296 67.106 1.00 132.43 91 ASP F C 1
ATOM 12738 O O . ASP F 2 91 ? -21.192 -33.947 67.480 1.00 128.42 91 ASP F O 1
ATOM 12743 N N . THR F 2 92 ? -23.368 -33.835 66.962 1.00 135.33 92 THR F N 1
ATOM 12744 C CA . THR F 2 92 ? -23.594 -35.230 67.334 1.00 135.02 92 THR F CA 1
ATOM 12745 C C . THR F 2 92 ? -22.826 -36.198 66.427 1.00 136.62 92 THR F C 1
ATOM 12746 O O . THR F 2 92 ? -23.031 -36.231 65.212 1.00 139.38 92 THR F O 1
ATOM 12750 N N . ALA F 2 93 ? -21.944 -36.983 67.043 1.00 128.80 93 ALA F N 1
ATOM 12751 C CA . ALA F 2 93 ? -21.096 -37.945 66.339 1.00 124.62 93 ALA F CA 1
ATOM 12752 C C . ALA F 2 93 ? -20.281 -38.755 67.340 1.00 118.21 93 ALA F C 1
ATOM 12753 O O . ALA F 2 93 ? -20.497 -38.658 68.550 1.00 122.27 93 ALA F O 1
ATOM 12755 N N . THR F 2 94 ? -19.343 -39.554 66.839 1.00 107.71 94 THR F N 1
ATOM 12756 C CA . THR F 2 94 ? -18.430 -40.265 67.726 1.00 95.79 94 THR F CA 1
ATOM 12757 C C . THR F 2 94 ? -17.171 -39.431 67.922 1.00 96.50 94 THR F C 1
ATOM 12758 O O . THR F 2 94 ? -16.511 -39.065 66.958 1.00 100.49 94 THR F O 1
ATOM 12762 N N . TYR F 2 95 ? -16.832 -39.139 69.172 1.00 98.01 95 TYR F N 1
ATOM 12763 C CA . TYR F 2 95 ? -15.669 -38.305 69.451 1.00 86.41 95 TYR F CA 1
ATOM 12764 C C . TYR F 2 95 ? -14.522 -39.109 70.034 1.00 84.72 95 TYR F C 1
ATOM 12765 O O . TYR F 2 95 ? -14.683 -39.798 71.038 1.00 85.57 95 TYR F O 1
ATOM 12774 N N . SER F 2 96 ? -13.357 -38.998 69.408 1.00 82.68 96 SER F N 1
ATOM 12775 C CA . SER F 2 96 ? -12.186 -39.736 69.856 1.00 81.33 96 SER F CA 1
ATOM 12776 C C . SER F 2 96 ? -10.973 -38.824 69.829 1.00 74.72 96 SER F C 1
ATOM 12777 O O . SER F 2 96 ? -11.028 -37.737 69.269 1.00 71.47 96 SER F O 1
ATOM 12780 N N . CYS F 2 97 ? -9.882 -39.258 70.446 1.00 71.67 97 CYS F N 1
ATOM 12781 C CA . CYS F 2 97 ? -8.673 -38.449 70.472 1.00 66.83 97 CYS F CA 1
ATOM 12782 C C . CYS F 2 97 ? -7.452 -39.294 70.142 1.00 59.59 97 CYS F C 1
ATOM 12783 O O . CYS F 2 97 ? -7.440 -40.501 70.380 1.00 53.02 97 CYS F O 1
ATOM 12786 N N . ALA F 2 98 ? -6.419 -38.653 69.606 1.00 71.66 98 ALA F N 1
ATOM 12787 C CA . ALA F 2 98 ? -5.206 -39.364 69.217 1.00 69.85 98 ALA F CA 1
ATOM 12788 C C . ALA F 2 98 ? -3.978 -38.540 69.565 1.00 65.21 98 ALA F C 1
ATOM 12789 O O . ALA F 2 98 ? -4.087 -37.354 69.859 1.00 76.91 98 ALA F O 1
ATOM 12791 N N . ALA F 2 99 ? -2.807 -39.167 69.533 1.00 63.53 99 ALA F N 1
ATOM 12792 C CA . ALA F 2 99 ? -1.589 -38.486 69.951 1.00 67.52 99 ALA F CA 1
ATOM 12793 C C . ALA F 2 99 ? -0.446 -38.641 68.955 1.00 72.41 99 ALA F C 1
ATOM 12794 O O . ALA F 2 99 ? -0.247 -39.710 68.381 1.00 80.91 99 ALA F O 1
ATOM 12796 N N . THR F 2 100 ? 0.301 -37.558 68.762 1.00 75.37 100 THR F N 1
ATOM 12797 C CA . THR F 2 100 ? 1.546 -37.605 68.003 1.00 73.45 100 THR F CA 1
ATOM 12798 C C . THR F 2 100 ? 2.607 -36.892 68.831 1.00 71.55 100 THR F C 1
ATOM 12799 O O . THR F 2 100 ? 2.273 -36.117 69.714 1.00 83.40 100 THR F O 1
ATOM 12803 N N . ARG F 2 101 ? 3.878 -37.134 68.541 1.00 70.46 101 ARG F N 1
ATOM 12804 C CA . ARG F 2 101 ? 4.951 -36.626 69.394 1.00 63.10 101 ARG F CA 1
ATOM 12805 C C . ARG F 2 101 ? 5.162 -35.111 69.344 1.00 65.60 101 ARG F C 1
ATOM 12806 O O . ARG F 2 101 ? 5.333 -34.529 68.272 1.00 87.17 101 ARG F O 1
ATOM 12814 N N . GLU F 2 102 ? 5.119 -34.493 70.525 1.00 55.56 102 GLU F N 1
ATOM 12815 C CA . GLU F 2 102 ? 5.521 -33.099 70.740 1.00 57.68 102 GLU F CA 1
ATOM 12816 C C . GLU F 2 102 ? 4.631 -32.051 70.068 1.00 70.21 102 GLU F C 1
ATOM 12817 O O . GLU F 2 102 ? 4.049 -31.201 70.741 1.00 87.81 102 GLU F O 1
ATOM 12823 N N . PHE F 2 103 ? 4.527 -32.117 68.745 1.00 68.90 103 PHE F N 1
ATOM 12824 C CA . PHE F 2 103 ? 3.857 -31.074 67.973 1.00 67.56 103 PHE F CA 1
ATOM 12825 C C . PHE F 2 103 ? 2.599 -31.566 67.268 1.00 61.69 103 PHE F C 1
ATOM 12826 O O . PHE F 2 103 ? 2.571 -32.668 66.723 1.00 69.48 103 PHE F O 1
ATOM 12834 N N . CYS F 2 104 ? 1.560 -30.738 67.287 1.00 63.78 104 CYS F N 1
ATOM 12835 C CA . CYS F 2 104 ? 0.275 -31.106 66.708 1.00 73.47 104 CYS F CA 1
ATOM 12836 C C . CYS F 2 104 ? 0.351 -31.039 65.194 1.00 68.12 104 CYS F C 1
ATOM 12837 O O . CYS F 2 104 ? 0.645 -29.988 64.625 1.00 62.96 104 CYS F O 1
ATOM 12840 N N . SER F 2 105 ? 0.088 -32.163 64.539 1.00 70.90 105 SER F N 1
ATOM 12841 C CA . SER F 2 105 ? 0.070 -32.180 63.087 1.00 79.10 105 SER F CA 1
ATOM 12842 C C . SER F 2 105 ? -1.317 -31.845 62.562 1.00 81.21 105 SER F C 1
ATOM 12843 O O . SER F 2 105 ? -2.245 -31.604 63.334 1.00 84.31 105 SER F O 1
ATOM 12846 N N . ALA F 2 106 ? -1.451 -31.851 61.242 1.00 74.77 106 ALA F N 1
ATOM 12847 C CA . ALA F 2 106 ? -2.732 -31.611 60.600 1.00 69.43 106 ALA F CA 1
ATOM 12848 C C . ALA F 2 106 ? -2.978 -32.744 59.629 1.00 78.71 106 ALA F C 1
ATOM 12849 O O . ALA F 2 106 ? -3.939 -32.727 58.860 1.00 94.08 106 ALA F O 1
ATOM 12851 N N . TYR F 2 107 ? -2.091 -33.731 59.666 1.00 72.87 107 TYR F N 1
ATOM 12852 C CA . TYR F 2 107 ? -2.328 -34.952 58.928 1.00 76.39 107 TYR F CA 1
ATOM 12853 C C . TYR F 2 107 ? -2.810 -36.014 59.900 1.00 78.90 107 TYR F C 1
ATOM 12854 O O . TYR F 2 107 ? -2.109 -36.367 60.848 1.00 89.14 107 TYR F O 1
ATOM 12863 N N . VAL F 2 108 ? -4.011 -36.521 59.646 1.00 77.55 108 VAL F N 1
ATOM 12864 C CA . VAL F 2 108 ? -4.640 -37.511 60.511 1.00 69.42 108 VAL F CA 1
ATOM 12865 C C . VAL F 2 108 ? -3.777 -38.760 60.594 1.00 73.89 108 VAL F C 1
ATOM 12866 O O . VAL F 2 108 ? -3.681 -39.409 61.638 1.00 64.72 108 VAL F O 1
ATOM 12870 N N . PHE F 2 109 ? -3.126 -39.071 59.479 1.00 75.66 109 PHE F N 1
ATOM 12871 C CA . PHE F 2 109 ? -2.361 -40.299 59.358 1.00 71.76 109 PHE F CA 1
ATOM 12872 C C . PHE F 2 109 ? -1.060 -40.279 60.162 1.00 71.19 109 PHE F C 1
ATOM 12873 O O . PHE F 2 109 ? -0.444 -41.323 60.378 1.00 71.20 109 PHE F O 1
ATOM 12881 N N . LEU F 2 110 ? -0.640 -39.093 60.593 1.00 67.88 110 LEU F N 1
ATOM 12882 C CA . LEU F 2 110 ? 0.541 -38.964 61.441 1.00 69.05 110 LEU F CA 1
ATOM 12883 C C . LEU F 2 110 ? 0.244 -39.297 62.906 1.00 71.15 110 LEU F C 1
ATOM 12884 O O . LEU F 2 110 ? 1.155 -39.385 63.728 1.00 71.79 110 LEU F O 1
ATOM 12889 N N . TYR F 2 111 ? -1.033 -39.470 63.230 1.00 74.20 111 TYR F N 1
ATOM 12890 C CA . TYR F 2 111 ? -1.444 -39.758 64.601 1.00 74.59 111 TYR F CA 1
ATOM 12891 C C . TYR F 2 111 ? -1.438 -41.247 64.948 1.00 71.28 111 TYR F C 1
ATOM 12892 O O . TYR F 2 111 ? -1.534 -42.102 64.067 1.00 77.22 111 TYR F O 1
ATOM 12901 N N . GLU F 2 112 ? -1.322 -41.544 66.240 1.00 70.47 112 GLU F N 1
ATOM 12902 C CA . GLU F 2 112 ? -1.303 -42.920 66.731 1.00 73.63 112 GLU F CA 1
ATOM 12903 C C . GLU F 2 112 ? -2.159 -43.077 67.987 1.00 79.18 112 GLU F C 1
ATOM 12904 O O . GLU F 2 112 ? -2.689 -42.098 68.515 1.00 83.85 112 GLU F O 1
ATOM 12910 N N . HIS F 2 113 ? -2.287 -44.319 68.448 1.00 74.55 113 HIS F N 1
ATOM 12911 C CA . HIS F 2 113 ? -2.940 -44.638 69.718 1.00 69.21 113 HIS F CA 1
ATOM 12912 C C . HIS F 2 113 ? -4.390 -44.172 69.775 1.00 67.52 113 HIS F C 1
ATOM 12913 O O . HIS F 2 113 ? -4.850 -43.686 70.807 1.00 74.00 113 HIS F O 1
ATOM 12920 N N . TRP F 2 114 ? -5.103 -44.315 68.663 1.00 65.30 114 TRP F N 1
ATOM 12921 C CA . TRP F 2 114 ? -6.503 -43.914 68.600 1.00 65.74 114 TRP F CA 1
ATOM 12922 C C . TRP F 2 114 ? -7.344 -44.669 69.623 1.00 81.16 114 TRP F C 1
ATOM 12923 O O . TRP F 2 114 ? -7.012 -45.791 70.009 1.00 84.33 114 TRP F O 1
ATOM 12934 N N . GLY F 2 115 ? -8.433 -44.048 70.059 1.00 86.76 115 GLY F N 1
ATOM 12935 C CA . GLY F 2 115 ? -9.340 -44.677 70.998 1.00 86.23 115 GLY F CA 1
ATOM 12936 C C . GLY F 2 115 ? -10.665 -44.972 70.327 1.00 90.20 115 GLY F C 1
ATOM 12937 O O . GLY F 2 115 ? -10.963 -44.416 69.269 1.00 92.86 115 GLY F O 1
ATOM 12938 N N . GLN F 2 116 ? -11.464 -45.842 70.936 1.00 86.13 116 GLN F N 1
ATOM 12939 C CA . GLN F 2 116 ? -12.778 -46.165 70.393 1.00 88.12 116 GLN F CA 1
ATOM 12940 C C . GLN F 2 116 ? -13.700 -44.959 70.475 1.00 85.18 116 GLN F C 1
ATOM 12941 O O . GLN F 2 116 ? -14.653 -44.838 69.706 1.00 88.31 116 GLN F O 1
ATOM 12947 N N . GLY F 2 117 ? -13.411 -44.067 71.415 1.00 85.63 117 GLY F N 1
ATOM 12948 C CA . GLY F 2 117 ? -14.144 -42.823 71.509 1.00 88.84 117 GLY F CA 1
ATOM 12949 C C . GLY F 2 117 ? -15.467 -42.986 72.222 1.00 86.91 117 GLY F C 1
ATOM 12950 O O . GLY F 2 117 ? -15.858 -44.094 72.589 1.00 93.03 117 GLY F O 1
ATOM 12951 N N . THR F 2 118 ? -16.157 -41.871 72.420 1.00 87.41 118 THR F N 1
ATOM 12952 C CA . THR F 2 118 ? -17.470 -41.889 73.043 1.00 95.88 118 THR F CA 1
ATOM 12953 C C . THR F 2 118 ? -18.496 -41.194 72.164 1.00 100.46 118 THR F C 1
ATOM 12954 O O . THR F 2 118 ? -18.199 -40.192 71.512 1.00 99.08 118 THR F O 1
ATOM 12958 N N . GLN F 2 119 ? -19.705 -41.740 72.146 1.00 106.09 119 GLN F N 1
ATOM 12959 C CA . GLN F 2 119 ? -20.803 -41.126 71.419 1.00 113.95 119 GLN F CA 1
ATOM 12960 C C . GLN F 2 119 ? -21.315 -39.874 72.101 1.00 116.91 119 GLN F C 1
ATOM 12961 O O . GLN F 2 119 ? -21.636 -39.876 73.289 1.00 121.31 119 GLN F O 1
ATOM 12967 N N . VAL F 2 120 ? -21.388 -38.802 71.324 1.00 109.20 120 VAL F N 1
ATOM 12968 C CA . VAL F 2 120 ? -22.011 -37.577 71.780 1.00 97.96 120 VAL F CA 1
ATOM 12969 C C . VAL F 2 120 ? -23.232 -37.376 70.906 1.00 100.16 120 VAL F C 1
ATOM 12970 O O . VAL F 2 120 ? -23.126 -37.273 69.685 1.00 104.47 120 VAL F O 1
ATOM 12974 N N . THR F 2 121 ? -24.396 -37.338 71.540 1.00 111.37 121 THR F N 1
ATOM 12975 C CA . THR F 2 121 ? -25.650 -37.260 70.813 1.00 118.51 121 THR F CA 1
ATOM 12976 C C . THR F 2 121 ? -26.449 -36.055 71.273 1.00 134.29 121 THR F C 1
ATOM 12977 O O . THR F 2 121 ? -26.726 -35.896 72.461 1.00 143.92 121 THR F O 1
ATOM 12981 N N . VAL F 2 122 ? -26.812 -35.205 70.322 1.00 142.34 122 VAL F N 1
ATOM 12982 C CA . VAL F 2 122 ? -27.618 -34.037 70.621 1.00 162.27 122 VAL F CA 1
ATOM 12983 C C . VAL F 2 122 ? -29.058 -34.302 70.203 1.00 175.38 122 VAL F C 1
ATOM 12984 O O . VAL F 2 122 ? -29.317 -34.758 69.089 1.00 173.51 122 VAL F O 1
ATOM 12988 N N . SER F 2 123 ? -29.986 -34.020 71.112 1.00 193.53 123 SER F N 1
ATOM 12989 C CA . SER F 2 123 ? -31.399 -34.317 70.904 1.00 205.51 123 SER F CA 1
ATOM 12990 C C . SER F 2 123 ? -31.972 -33.624 69.674 1.00 210.68 123 SER F C 1
ATOM 12991 O O . SER F 2 123 ? -31.524 -32.545 69.287 1.00 210.73 123 SER F O 1
ATOM 12994 N N . SER F 2 124 ? -32.968 -34.259 69.065 1.00 209.62 124 SER F N 1
ATOM 12995 C CA . SER F 2 124 ? -33.611 -33.720 67.875 1.00 197.89 124 SER F CA 1
ATOM 12996 C C . SER F 2 124 ? -35.045 -33.303 68.179 1.00 199.04 124 SER F C 1
ATOM 12997 O O . SER F 2 124 ? -35.569 -33.591 69.255 1.00 199.94 124 SER F O 1
ATOM 13000 N N . ALA G 1 46 ? 11.405 -18.894 1.959 1.00 169.64 45 ALA G N 1
ATOM 13001 C CA . ALA G 1 46 ? 11.530 -17.454 2.157 1.00 169.22 45 ALA G CA 1
ATOM 13002 C C . ALA G 1 46 ? 12.619 -16.863 1.265 1.00 173.67 45 ALA G C 1
ATOM 13003 O O . ALA G 1 46 ? 13.756 -16.677 1.700 1.00 175.27 45 ALA G O 1
ATOM 13005 N N . ILE G 1 47 ? 12.262 -16.565 0.019 1.00 175.32 46 ILE G N 1
ATOM 13006 C CA . ILE G 1 47 ? 13.213 -16.031 -0.952 1.00 166.24 46 ILE G CA 1
ATOM 13007 C C . ILE G 1 47 ? 12.657 -14.790 -1.662 1.00 183.33 46 ILE G C 1
ATOM 13008 O O . ILE G 1 47 ? 11.454 -14.688 -1.906 1.00 178.81 46 ILE G O 1
ATOM 13013 N N . PHE G 1 48 ? 13.541 -13.845 -1.974 1.00 200.16 47 PHE G N 1
ATOM 13014 C CA . PHE G 1 48 ? 13.146 -12.563 -2.552 1.00 202.65 47 PHE G CA 1
ATOM 13015 C C . PHE G 1 48 ? 12.876 -12.626 -4.055 1.00 200.78 47 PHE G C 1
ATOM 13016 O O . PHE G 1 48 ? 11.825 -12.184 -4.518 1.00 203.60 47 PHE G O 1
ATOM 13024 N N . SER G 1 49 ? 13.834 -13.165 -4.806 1.00 202.05 48 SER G N 1
ATOM 13025 C CA . SER G 1 49 ? 13.795 -13.146 -6.270 1.00 191.45 48 SER G CA 1
ATOM 13026 C C . SER G 1 49 ? 12.544 -13.809 -6.834 1.00 187.36 48 SER G C 1
ATOM 13027 O O . SER G 1 49 ? 12.008 -13.387 -7.861 1.00 165.99 48 SER G O 1
ATOM 13030 N N . ASP G 1 50 ? 12.082 -14.849 -6.150 1.00 204.19 49 ASP G N 1
ATOM 13031 C CA . ASP G 1 50 ? 10.880 -15.573 -6.553 1.00 204.06 49 ASP G CA 1
ATOM 13032 C C . ASP G 1 50 ? 9.618 -14.819 -6.152 1.00 198.51 49 ASP G C 1
ATOM 13033 O O . ASP G 1 50 ? 8.547 -15.044 -6.715 1.00 201.58 49 ASP G O 1
ATOM 13038 N N . ARG G 1 51 ? 9.753 -13.920 -5.182 1.00 192.89 50 ARG G N 1
ATOM 13039 C CA . ARG G 1 51 ? 8.594 -13.265 -4.592 1.00 180.04 50 ARG G CA 1
ATOM 13040 C C . ARG G 1 51 ? 8.242 -11.958 -5.317 1.00 174.79 50 ARG G C 1
ATOM 13041 O O . ARG G 1 51 ? 7.067 -11.619 -5.470 1.00 169.86 50 ARG G O 1
ATOM 13049 N N . TYR G 1 52 ? 9.267 -11.224 -5.748 1.00 173.29 51 TYR G N 1
ATOM 13050 C CA . TYR G 1 52 ? 9.092 -9.925 -6.408 1.00 167.58 51 TYR G CA 1
ATOM 13051 C C . TYR G 1 52 ? 9.832 -9.775 -7.734 1.00 171.38 51 TYR G C 1
ATOM 13052 O O . TYR G 1 52 ? 10.753 -10.529 -8.048 1.00 172.52 51 TYR G O 1
ATOM 13061 N N . LYS G 1 53 ? 9.401 -8.784 -8.507 1.00 183.10 52 LYS G N 1
ATOM 13062 C CA . LYS G 1 53 ? 10.028 -8.447 -9.777 1.00 196.28 52 LYS G CA 1
ATOM 13063 C C . LYS G 1 53 ? 10.551 -7.016 -9.733 1.00 205.09 52 LYS G C 1
ATOM 13064 O O . LYS G 1 53 ? 9.842 -6.100 -9.317 1.00 195.13 52 LYS G O 1
ATOM 13066 N N . GLY G 1 54 ? 11.796 -6.825 -10.156 1.00 222.79 53 GLY G N 1
ATOM 13067 C CA . GLY G 1 54 ? 12.414 -5.515 -10.101 1.00 228.38 53 GLY G CA 1
ATOM 13068 C C . GLY G 1 54 ? 12.166 -4.704 -11.356 1.00 234.61 53 GLY G C 1
ATOM 13069 O O . GLY G 1 54 ? 12.036 -5.254 -12.450 1.00 240.86 53 GLY G O 1
ATOM 13070 N N . GLN G 1 55 ? 12.098 -3.386 -11.196 1.00 233.13 54 GLN G N 1
ATOM 13071 C CA . GLN G 1 55 ? 11.877 -2.495 -12.325 1.00 233.30 54 GLN G CA 1
ATOM 13072 C C . GLN G 1 55 ? 12.955 -1.421 -12.372 1.00 230.63 54 GLN G C 1
ATOM 13073 O O . GLN G 1 55 ? 14.030 -1.640 -12.927 1.00 236.57 54 GLN G O 1
ATOM 13075 N N . ARG G 1 56 ? 12.673 -0.262 -11.786 1.00 211.94 55 ARG G N 1
ATOM 13076 C CA . ARG G 1 56 ? 13.589 0.872 -11.878 1.00 195.75 55 ARG G CA 1
ATOM 13077 C C . ARG G 1 56 ? 13.925 1.501 -10.526 1.00 177.16 55 ARG G C 1
ATOM 13078 O O . ARG G 1 56 ? 13.144 1.433 -9.577 1.00 167.46 55 ARG G O 1
ATOM 13086 N N . VAL G 1 57 ? 15.106 2.111 -10.460 1.00 171.48 56 VAL G N 1
ATOM 13087 C CA . VAL G 1 57 ? 15.604 2.757 -9.249 1.00 158.35 56 VAL G CA 1
ATOM 13088 C C . VAL G 1 57 ? 14.783 3.999 -8.909 1.00 147.54 56 VAL G C 1
ATOM 13089 O O . VAL G 1 57 ? 14.372 4.740 -9.802 1.00 150.30 56 VAL G O 1
ATOM 13093 N N . LEU G 1 58 ? 14.538 4.223 -7.621 1.00 144.46 57 LEU G N 1
ATOM 13094 C CA . LEU G 1 58 ? 13.678 5.322 -7.199 1.00 144.50 57 LEU G CA 1
ATOM 13095 C C . LEU G 1 58 ? 14.451 6.449 -6.516 1.00 148.13 57 LEU G C 1
ATOM 13096 O O . LEU G 1 58 ? 14.496 7.570 -7.022 1.00 151.59 57 LEU G O 1
ATOM 13101 N N . GLY G 1 59 ? 15.060 6.152 -5.372 1.00 147.09 58 GLY G N 1
ATOM 13102 C CA . GLY G 1 59 ? 15.775 7.165 -4.615 1.00 151.56 58 GLY G CA 1
ATOM 13103 C C . GLY G 1 59 ? 17.028 6.670 -3.918 1.00 153.70 58 GLY G C 1
ATOM 13104 O O . GLY G 1 59 ? 17.316 5.474 -3.905 1.00 148.45 58 GLY G O 1
ATOM 13105 N N . LYS G 1 60 ? 17.777 7.604 -3.338 1.00 172.97 59 LYS G N 1
ATOM 13106 C CA . LYS G 1 60 ? 19.005 7.277 -2.625 1.00 190.35 59 LYS G CA 1
ATOM 13107 C C . LYS G 1 60 ? 18.782 7.393 -1.120 1.00 205.10 59 LYS G C 1
ATOM 13108 O O . LYS G 1 60 ? 18.347 8.433 -0.628 1.00 195.55 59 LYS G O 1
ATOM 13111 N N . GLY G 1 61 ? 19.084 6.321 -0.395 1.00 227.39 60 GLY G N 1
ATOM 13112 C CA . GLY G 1 61 ? 18.915 6.302 1.046 1.00 224.56 60 GLY G CA 1
ATOM 13113 C C . GLY G 1 61 ? 20.211 6.050 1.790 1.00 223.65 60 GLY G C 1
ATOM 13114 O O . GLY G 1 61 ? 21.132 5.428 1.260 1.00 228.74 60 GLY G O 1
ATOM 13115 N N . SER G 1 62 ? 20.282 6.544 3.021 1.00 215.05 61 SER G N 1
ATOM 13116 C CA . SER G 1 62 ? 21.482 6.414 3.842 1.00 205.10 61 SER G CA 1
ATOM 13117 C C . SER G 1 62 ? 21.832 4.952 4.120 1.00 190.45 61 SER G C 1
ATOM 13118 O O . SER G 1 62 ? 22.995 4.556 4.038 1.00 194.64 61 SER G O 1
ATOM 13121 N N . PHE G 1 63 ? 20.822 4.158 4.459 1.00 172.02 62 PHE G N 1
ATOM 13122 C CA . PHE G 1 63 ? 21.023 2.751 4.788 1.00 161.89 62 PHE G CA 1
ATOM 13123 C C . PHE G 1 63 ? 21.051 1.872 3.549 1.00 161.23 62 PHE G C 1
ATOM 13124 O O . PHE G 1 63 ? 21.820 0.913 3.469 1.00 159.92 62 PHE G O 1
ATOM 13132 N N . GLY G 1 64 ? 20.219 2.216 2.574 1.00 161.51 63 GLY G N 1
ATOM 13133 C CA . GLY G 1 64 ? 20.101 1.409 1.380 1.00 157.04 63 GLY G CA 1
ATOM 13134 C C . GLY G 1 64 ? 19.632 2.148 0.151 1.00 156.67 63 GLY G C 1
ATOM 13135 O O . GLY G 1 64 ? 19.380 3.352 0.176 1.00 154.53 63 GLY G O 1
ATOM 13136 N N . GLU G 1 65 ? 19.513 1.389 -0.929 1.00 157.01 64 GLU G N 1
ATOM 13137 C CA . GLU G 1 65 ? 19.162 1.898 -2.235 1.00 161.20 64 GLU G CA 1
ATOM 13138 C C . GLU G 1 65 ? 17.690 1.599 -2.516 1.00 154.90 64 GLU G C 1
ATOM 13139 O O . GLU G 1 65 ? 17.262 0.466 -2.354 1.00 151.43 64 GLU G O 1
ATOM 13145 N N . VAL G 1 66 ? 16.917 2.588 -2.959 1.00 153.91 65 VAL G N 1
ATOM 13146 C CA . VAL G 1 66 ? 15.489 2.363 -3.182 1.00 143.59 65 VAL G CA 1
ATOM 13147 C C . VAL G 1 66 ? 15.210 1.839 -4.596 1.00 137.46 65 VAL G C 1
ATOM 13148 O O . VAL G 1 66 ? 15.786 2.317 -5.578 1.00 142.53 65 VAL G O 1
ATOM 13152 N N . ILE G 1 67 ? 14.322 0.853 -4.688 1.00 140.25 66 ILE G N 1
ATOM 13153 C CA . ILE G 1 67 ? 13.931 0.287 -5.971 1.00 152.82 66 ILE G CA 1
ATOM 13154 C C . ILE G 1 67 ? 12.411 0.138 -6.061 1.00 146.84 66 ILE G C 1
ATOM 13155 O O . ILE G 1 67 ? 11.760 -0.304 -5.110 1.00 149.81 66 ILE G O 1
ATOM 13160 N N . LEU G 1 68 ? 11.846 0.528 -7.200 1.00 149.85 67 LEU G N 1
ATOM 13161 C CA . LEU G 1 68 ? 10.431 0.299 -7.453 1.00 146.32 67 LEU G CA 1
ATOM 13162 C C . LEU G 1 68 ? 10.245 -1.166 -7.838 1.00 156.73 67 LEU G C 1
ATOM 13163 O O . LEU G 1 68 ? 11.003 -1.705 -8.645 1.00 154.07 67 LEU G O 1
ATOM 13168 N N . CYS G 1 69 ? 9.234 -1.808 -7.266 1.00 172.70 68 CYS G N 1
ATOM 13169 C CA . CYS G 1 69 ? 9.046 -3.239 -7.474 1.00 176.55 68 CYS G CA 1
ATOM 13170 C C . CYS G 1 69 ? 7.604 -3.604 -7.799 1.00 172.87 68 CYS G C 1
ATOM 13171 O O . CYS G 1 69 ? 6.675 -2.886 -7.437 1.00 173.61 68 CYS G O 1
ATOM 13174 N N . LYS G 1 70 ? 7.431 -4.719 -8.500 1.00 170.26 69 LYS G N 1
ATOM 13175 C CA . LYS G 1 70 ? 6.107 -5.255 -8.786 1.00 158.14 69 LYS G CA 1
ATOM 13176 C C . LYS G 1 70 ? 5.955 -6.605 -8.094 1.00 152.52 69 LYS G C 1
ATOM 13177 O O . LYS G 1 70 ? 6.912 -7.375 -8.005 1.00 144.83 69 LYS G O 1
ATOM 13181 N N . ASP G 1 71 ? 4.754 -6.894 -7.606 1.00 160.67 70 ASP G N 1
ATOM 13182 C CA . ASP G 1 71 ? 4.516 -8.147 -6.900 1.00 164.08 70 ASP G CA 1
ATOM 13183 C C . ASP G 1 71 ? 3.937 -9.186 -7.860 1.00 165.06 70 ASP G C 1
ATOM 13184 O O . ASP G 1 71 ? 3.239 -8.842 -8.815 1.00 168.40 70 ASP G O 1
ATOM 13189 N N . LYS G 1 72 ? 4.233 -10.457 -7.601 1.00 206.77 71 LYS G N 1
ATOM 13190 C CA . LYS G 1 72 ? 3.823 -11.535 -8.498 1.00 209.11 71 LYS G CA 1
ATOM 13191 C C . LYS G 1 72 ? 2.331 -11.857 -8.433 1.00 231.15 71 LYS G C 1
ATOM 13192 O O . LYS G 1 72 ? 1.589 -11.565 -9.370 1.00 225.79 71 LYS G O 1
ATOM 13198 N N . ILE G 1 73 ? 1.894 -12.452 -7.328 1.00 261.80 72 ILE G N 1
ATOM 13199 C CA . ILE G 1 73 ? 0.536 -12.981 -7.227 1.00 282.16 72 ILE G CA 1
ATOM 13200 C C . ILE G 1 73 ? -0.489 -11.896 -6.887 1.00 295.32 72 ILE G C 1
ATOM 13201 O O . ILE G 1 73 ? -1.591 -11.880 -7.438 1.00 312.42 72 ILE G O 1
ATOM 13206 N N . THR G 1 74 ? -0.122 -10.984 -5.992 1.00 277.01 73 THR G N 1
ATOM 13207 C CA . THR G 1 74 ? -1.030 -9.922 -5.579 1.00 257.68 73 THR G CA 1
ATOM 13208 C C . THR G 1 74 ? -1.120 -8.838 -6.649 1.00 247.45 73 THR G C 1
ATOM 13209 O O . THR G 1 74 ? -2.107 -8.106 -6.722 1.00 243.43 73 THR G O 1
ATOM 13213 N N . GLY G 1 75 ? -0.084 -8.744 -7.478 1.00 246.27 74 GLY G N 1
ATOM 13214 C CA . GLY G 1 75 ? -0.074 -7.814 -8.593 1.00 242.33 74 GLY G CA 1
ATOM 13215 C C . GLY G 1 75 ? -0.120 -6.351 -8.197 1.00 234.46 74 GLY G C 1
ATOM 13216 O O . GLY G 1 75 ? -0.922 -5.584 -8.729 1.00 236.88 74 GLY G O 1
ATOM 13217 N N . GLN G 1 76 ? 0.735 -5.964 -7.257 1.00 222.71 75 GLN G N 1
ATOM 13218 C CA . GLN G 1 76 ? 0.794 -4.579 -6.805 1.00 211.34 75 GLN G CA 1
ATOM 13219 C C . GLN G 1 76 ? 2.208 -4.021 -6.909 1.00 203.89 75 GLN G C 1
ATOM 13220 O O . GLN G 1 76 ? 3.184 -4.769 -6.832 1.00 198.77 75 GLN G O 1
ATOM 13226 N N . GLU G 1 77 ? 2.319 -2.709 -7.091 1.00 205.69 76 GLU G N 1
ATOM 13227 C CA . GLU G 1 77 ? 3.624 -2.062 -7.071 1.00 197.44 76 GLU G CA 1
ATOM 13228 C C . GLU G 1 77 ? 3.936 -1.559 -5.668 1.00 187.79 76 GLU G C 1
ATOM 13229 O O . GLU G 1 77 ? 3.085 -0.965 -5.004 1.00 187.03 76 GLU G O 1
ATOM 13235 N N . CYS G 1 78 ? 5.164 -1.800 -5.225 1.00 177.54 77 CYS G N 1
ATOM 13236 C CA . CYS G 1 78 ? 5.612 -1.369 -3.908 1.00 165.15 77 CYS G CA 1
ATOM 13237 C C . CYS G 1 78 ? 7.000 -0.750 -4.003 1.00 150.28 77 CYS G C 1
ATOM 13238 O O . CYS G 1 78 ? 7.641 -0.801 -5.054 1.00 152.26 77 CYS G O 1
ATOM 13241 N N . ALA G 1 79 ? 7.461 -0.163 -2.905 1.00 130.68 78 ALA G N 1
ATOM 13242 C CA . ALA G 1 79 ? 8.798 0.412 -2.868 1.00 115.77 78 ALA G CA 1
ATOM 13243 C C . ALA G 1 79 ? 9.670 -0.382 -1.906 1.00 119.25 78 ALA G C 1
ATOM 13244 O O . ALA G 1 79 ? 9.308 -0.578 -0.744 1.00 121.12 78 ALA G O 1
ATOM 13246 N N . VAL G 1 80 ? 10.817 -0.847 -2.394 1.00 128.17 79 VAL G N 1
ATOM 13247 C CA . VAL G 1 80 ? 11.710 -1.649 -1.566 1.00 129.71 79 VAL G CA 1
ATOM 13248 C C . VAL G 1 80 ? 13.035 -0.948 -1.272 1.00 123.02 79 VAL G C 1
ATOM 13249 O O . VAL G 1 80 ? 13.712 -0.455 -2.174 1.00 120.10 79 VAL G O 1
ATOM 13253 N N . LYS G 1 81 ? 13.389 -0.883 0.006 1.00 116.81 80 LYS G N 1
ATOM 13254 C CA . LYS G 1 81 ? 14.705 -0.399 0.393 1.00 112.86 80 LYS G CA 1
ATOM 13255 C C . LYS G 1 81 ? 15.656 -1.586 0.455 1.00 119.74 80 LYS G C 1
ATOM 13256 O O . LYS G 1 81 ? 15.466 -2.501 1.259 1.00 122.49 80 LYS G O 1
ATOM 13258 N N . VAL G 1 82 ? 16.680 -1.569 -0.392 1.00 112.60 81 VAL G N 1
ATOM 13259 C CA . VAL G 1 82 ? 17.634 -2.670 -0.449 1.00 102.89 81 VAL G CA 1
ATOM 13260 C C . VAL G 1 82 ? 18.925 -2.294 0.265 1.00 98.54 81 VAL G C 1
ATOM 13261 O O . VAL G 1 82 ? 19.613 -1.355 -0.121 1.00 106.54 81 VAL G O 1
ATOM 13265 N N . ILE G 1 83 ? 19.260 -3.061 1.293 1.00 91.89 82 ILE G N 1
ATOM 13266 C CA . ILE G 1 83 ? 20.382 -2.748 2.162 1.00 103.31 82 ILE G CA 1
ATOM 13267 C C . ILE G 1 83 ? 21.495 -3.770 1.968 1.00 122.32 82 ILE G C 1
ATOM 13268 O O . ILE G 1 83 ? 21.243 -4.968 1.881 1.00 133.84 82 ILE G O 1
ATOM 13273 N N . SER G 1 84 ? 22.730 -3.291 1.898 1.00 131.80 83 SER G N 1
ATOM 13274 C CA . SER G 1 84 ? 23.865 -4.168 1.652 1.00 145.30 83 SER G CA 1
ATOM 13275 C C . SER G 1 84 ? 24.568 -4.542 2.949 1.00 155.26 83 SER G C 1
ATOM 13276 O O . SER G 1 84 ? 24.974 -3.674 3.720 1.00 156.95 83 SER G O 1
ATOM 13279 N N . LYS G 1 85 ? 24.699 -5.845 3.180 1.00 162.26 84 LYS G N 1
ATOM 13280 C CA . LYS G 1 85 ? 25.371 -6.362 4.366 1.00 164.15 84 LYS G CA 1
ATOM 13281 C C . LYS G 1 85 ? 26.819 -5.885 4.417 1.00 168.91 84 LYS G C 1
ATOM 13282 O O . LYS G 1 85 ? 27.378 -5.685 5.494 1.00 173.29 84 LYS G O 1
ATOM 13284 N N . ARG G 1 86 ? 27.421 -5.711 3.244 1.00 164.34 85 ARG G N 1
ATOM 13285 C CA . ARG G 1 86 ? 28.786 -5.207 3.144 1.00 151.28 85 ARG G CA 1
ATOM 13286 C C . ARG G 1 86 ? 28.853 -3.720 3.484 1.00 141.79 85 ARG G C 1
ATOM 13287 O O . ARG G 1 86 ? 29.789 -3.266 4.144 1.00 135.08 85 ARG G O 1
ATOM 13289 N N . GLN G 1 87 ? 27.855 -2.967 3.028 1.00 141.89 86 GLN G N 1
ATOM 13290 C CA . GLN G 1 87 ? 27.813 -1.518 3.226 1.00 133.93 86 GLN G CA 1
ATOM 13291 C C . GLN G 1 87 ? 27.423 -1.088 4.634 1.00 129.79 86 GLN G C 1
ATOM 13292 O O . GLN G 1 87 ? 27.953 -0.105 5.150 1.00 128.24 86 GLN G O 1
ATOM 13298 N N . VAL G 1 88 ? 26.498 -1.807 5.258 1.00 133.42 87 VAL G N 1
ATOM 13299 C CA . VAL G 1 88 ? 26.022 -1.388 6.569 1.00 128.38 87 VAL G CA 1
ATOM 13300 C C . VAL G 1 88 ? 26.391 -2.380 7.663 1.00 130.57 87 VAL G C 1
ATOM 13301 O O . VAL G 1 88 ? 26.450 -3.591 7.443 1.00 131.22 87 VAL G O 1
ATOM 13305 N N . LYS G 1 89 ? 26.680 -1.840 8.840 1.00 127.32 88 LYS G N 1
ATOM 13306 C CA . LYS G 1 89 ? 26.975 -2.655 10.004 1.00 123.59 88 LYS G CA 1
ATOM 13307 C C . LYS G 1 89 ? 25.673 -2.923 10.741 1.00 121.40 88 LYS G C 1
ATOM 13308 O O . LYS G 1 89 ? 24.803 -2.054 10.807 1.00 114.20 88 LYS G O 1
ATOM 13311 N N . GLN G 1 90 ? 25.533 -4.121 11.293 1.00 123.00 89 GLN G N 1
ATOM 13312 C CA . GLN G 1 90 ? 24.361 -4.425 12.096 1.00 114.21 89 GLN G CA 1
ATOM 13313 C C . GLN G 1 90 ? 24.686 -4.200 13.564 1.00 112.81 89 GLN G C 1
ATOM 13314 O O . GLN G 1 90 ? 25.514 -4.902 14.144 1.00 112.53 89 GLN G O 1
ATOM 13316 N N . LYS G 1 91 ? 24.029 -3.210 14.157 1.00 115.10 90 LYS G N 1
ATOM 13317 C CA . LYS G 1 91 ? 24.306 -2.826 15.533 1.00 120.52 90 LYS G CA 1
ATOM 13318 C C . LYS G 1 91 ? 23.735 -3.868 16.482 1.00 124.80 90 LYS G C 1
ATOM 13319 O O . LYS G 1 91 ? 24.398 -4.301 17.425 1.00 123.24 90 LYS G O 1
ATOM 13321 N N . THR G 1 92 ? 22.495 -4.267 16.220 1.00 130.67 91 THR G N 1
ATOM 13322 C CA . THR G 1 92 ? 21.808 -5.236 17.058 1.00 143.76 91 THR G CA 1
ATOM 13323 C C . THR G 1 92 ? 21.930 -6.643 16.491 1.00 154.72 91 THR G C 1
ATOM 13324 O O . THR G 1 92 ? 22.335 -6.829 15.344 1.00 154.04 91 THR G O 1
ATOM 13328 N N . ASP G 1 93 ? 21.581 -7.632 17.306 1.00 167.01 92 ASP G N 1
ATOM 13329 C CA . ASP G 1 93 ? 21.525 -9.013 16.851 1.00 176.09 92 ASP G CA 1
ATOM 13330 C C . ASP G 1 93 ? 20.370 -9.193 15.868 1.00 172.05 92 ASP G C 1
ATOM 13331 O O . ASP G 1 93 ? 19.474 -8.352 15.793 1.00 170.56 92 ASP G O 1
ATOM 13336 N N . LYS G 1 94 ? 20.401 -10.289 15.116 1.00 166.60 93 LYS G N 1
ATOM 13337 C CA . LYS G 1 94 ? 19.457 -10.520 14.024 1.00 155.89 93 LYS G CA 1
ATOM 13338 C C . LYS G 1 94 ? 17.992 -10.562 14.478 1.00 155.97 93 LYS G C 1
ATOM 13339 O O . LYS G 1 94 ? 17.127 -9.878 13.910 1.00 152.44 93 LYS G O 1
ATOM 13345 N N . GLU G 1 95 ? 17.723 -11.353 15.513 1.00 165.96 94 GLU G N 1
ATOM 13346 C CA . GLU G 1 95 ? 16.354 -11.562 15.979 1.00 167.40 94 GLU G CA 1
ATOM 13347 C C . GLU G 1 95 ? 15.701 -10.262 16.444 1.00 158.59 94 GLU G C 1
ATOM 13348 O O . GLU G 1 95 ? 14.493 -10.076 16.284 1.00 161.29 94 GLU G O 1
ATOM 13354 N N . SER G 1 96 ? 16.492 -9.368 17.027 1.00 147.37 95 SER G N 1
ATOM 13355 C CA . SER G 1 96 ? 15.970 -8.071 17.445 1.00 137.76 95 SER G CA 1
ATOM 13356 C C . SER G 1 96 ? 15.521 -7.256 16.231 1.00 127.43 95 SER G C 1
ATOM 13357 O O . SER G 1 96 ? 14.486 -6.584 16.268 1.00 126.46 95 SER G O 1
ATOM 13360 N N . LEU G 1 97 ? 16.320 -7.302 15.166 1.00 120.58 96 LEU G N 1
ATOM 13361 C CA . LEU G 1 97 ? 15.990 -6.609 13.925 1.00 112.34 96 LEU G CA 1
ATOM 13362 C C . LEU G 1 97 ? 14.690 -7.151 13.336 1.00 111.06 96 LEU G C 1
ATOM 13363 O O . LEU G 1 97 ? 13.791 -6.381 12.979 1.00 108.62 96 LEU G O 1
ATOM 13365 N N . LEU G 1 98 ? 14.586 -8.475 13.242 1.00 113.06 97 LEU G N 1
ATOM 13366 C CA . LEU G 1 98 ? 13.369 -9.085 12.700 1.00 110.53 97 LEU G CA 1
ATOM 13367 C C . LEU G 1 98 ? 12.128 -8.792 13.553 1.00 107.23 97 LEU G C 1
ATOM 13368 O O . LEU G 1 98 ? 11.040 -8.557 13.016 1.00 103.82 97 LEU G O 1
ATOM 13373 N N . ARG G 1 99 ? 12.292 -8.794 14.874 1.00 103.91 98 ARG G N 1
ATOM 13374 C CA . ARG G 1 99 ? 11.185 -8.479 15.776 1.00 104.50 98 ARG G CA 1
ATOM 13375 C C . ARG G 1 99 ? 10.718 -7.037 15.618 1.00 99.34 98 ARG G C 1
ATOM 13376 O O . ARG G 1 99 ? 9.518 -6.769 15.527 1.00 109.19 98 ARG G O 1
ATOM 13384 N N . GLU G 1 100 ? 11.672 -6.111 15.612 1.00 84.90 99 GLU G N 1
ATOM 13385 C CA . GLU G 1 100 ? 11.357 -4.696 15.454 1.00 82.63 99 GLU G CA 1
ATOM 13386 C C . GLU G 1 100 ? 10.660 -4.437 14.125 1.00 87.64 99 GLU G C 1
ATOM 13387 O O . GLU G 1 100 ? 9.696 -3.672 14.058 1.00 96.39 99 GLU G O 1
ATOM 13389 N N . VAL G 1 101 ? 11.160 -5.068 13.066 1.00 88.68 100 VAL G N 1
ATOM 13390 C CA . VAL G 1 101 ? 10.541 -4.932 11.753 1.00 88.74 100 VAL G CA 1
ATOM 13391 C C . VAL G 1 101 ? 9.118 -5.493 11.756 1.00 94.05 100 VAL G C 1
ATOM 13392 O O . VAL G 1 101 ? 8.210 -4.895 11.180 1.00 91.08 100 VAL G O 1
ATOM 13396 N N . GLN G 1 102 ? 8.925 -6.631 12.418 1.00 97.10 101 GLN G N 1
ATOM 13397 C CA . GLN G 1 102 ? 7.603 -7.248 12.508 1.00 98.04 101 GLN G CA 1
ATOM 13398 C C . GLN G 1 102 ? 6.619 -6.315 13.215 1.00 96.23 101 GLN G C 1
ATOM 13399 O O . GLN G 1 102 ? 5.488 -6.102 12.754 1.00 100.04 101 GLN G O 1
ATOM 13405 N N . LEU G 1 103 ? 7.074 -5.747 14.329 1.00 90.68 102 LEU G N 1
ATOM 13406 C CA . LEU G 1 103 ? 6.300 -4.765 15.078 1.00 92.17 102 LEU G CA 1
ATOM 13407 C C . LEU G 1 103 ? 5.949 -3.582 14.186 1.00 104.02 102 LEU G C 1
ATOM 13408 O O . LEU G 1 103 ? 4.833 -3.065 14.236 1.00 118.88 102 LEU G O 1
ATOM 13413 N N . LEU G 1 104 ? 6.912 -3.160 13.372 1.00 100.43 103 LEU G N 1
ATOM 13414 C CA . LEU G 1 104 ? 6.691 -2.072 12.429 1.00 106.87 103 LEU G CA 1
ATOM 13415 C C . LEU G 1 104 ? 5.584 -2.438 11.445 1.00 111.20 103 LEU G C 1
ATOM 13416 O O . LEU G 1 104 ? 4.739 -1.607 11.112 1.00 120.98 103 LEU G O 1
ATOM 13421 N N . LYS G 1 105 ? 5.593 -3.685 10.983 1.00 109.40 104 LYS G N 1
ATOM 13422 C CA . LYS G 1 105 ? 4.567 -4.162 10.066 1.00 110.37 104 LYS G CA 1
ATOM 13423 C C . LYS G 1 105 ? 3.201 -4.207 10.741 1.00 118.65 104 LYS G C 1
ATOM 13424 O O . LYS G 1 105 ? 2.171 -4.108 10.074 1.00 123.79 104 LYS G O 1
ATOM 13430 N N . GLN G 1 106 ? 3.192 -4.353 12.063 1.00 118.71 105 GLN G N 1
ATOM 13431 C CA . GLN G 1 106 ? 1.930 -4.402 12.804 1.00 121.60 105 GLN G CA 1
ATOM 13432 C C . GLN G 1 106 ? 1.268 -3.035 13.010 1.00 120.14 105 GLN G C 1
ATOM 13433 O O . GLN G 1 106 ? 0.065 -2.958 13.258 1.00 132.05 105 GLN G O 1
ATOM 13439 N N . LEU G 1 107 ? 2.046 -1.963 12.903 1.00 106.19 106 LEU G N 1
ATOM 13440 C CA . LEU G 1 107 ? 1.566 -0.629 13.267 1.00 104.79 106 LEU G CA 1
ATOM 13441 C C . LEU G 1 107 ? 0.901 0.111 12.106 1.00 114.49 106 LEU G C 1
ATOM 13442 O O . LEU 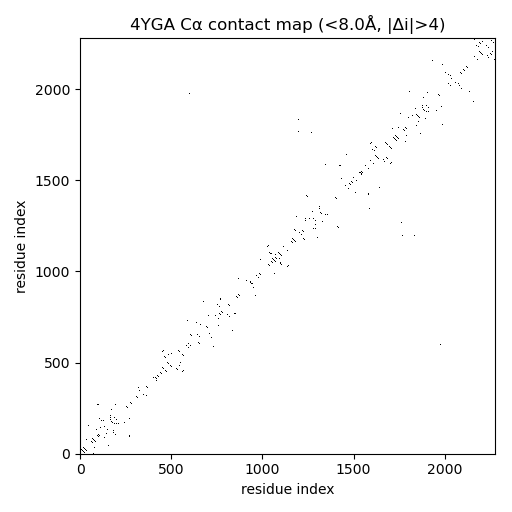G 1 107 ? 1.169 -0.176 10.940 1.00 127.74 106 LEU G O 1
ATOM 13447 N N . ASP G 1 108 ? 0.032 1.065 12.437 1.00 117.46 107 ASP G N 1
ATOM 13448 C CA . ASP G 1 108 ? -0.685 1.837 11.424 1.00 122.58 107 ASP G CA 1
ATOM 13449 C C . ASP G 1 108 ? -1.016 3.258 11.885 1.00 122.27 107 ASP G C 1
ATOM 13450 O O . ASP G 1 108 ? -1.642 3.461 12.925 1.00 128.53 107 ASP G O 1
ATOM 13455 N N . HIS G 1 109 ? -0.589 4.232 11.086 1.00 113.57 108 HIS G N 1
ATOM 13456 C CA . HIS G 1 109 ? -0.885 5.643 11.317 1.00 109.33 108 HIS G CA 1
ATOM 13457 C C . HIS G 1 109 ? -0.829 6.396 9.988 1.00 108.64 108 HIS G C 1
ATOM 13458 O O . HIS G 1 109 ? 0.011 6.093 9.142 1.00 121.97 108 HIS G O 1
ATOM 13465 N N . PRO G 1 110 ? -1.735 7.367 9.790 1.00 100.09 109 PRO G N 1
ATOM 13466 C CA . PRO G 1 110 ? -1.800 8.127 8.534 1.00 104.15 109 PRO G CA 1
ATOM 13467 C C . PRO G 1 110 ? -0.502 8.858 8.177 1.00 103.02 109 PRO G C 1
ATOM 13468 O O . PRO G 1 110 ? -0.309 9.225 7.019 1.00 103.59 109 PRO G O 1
ATOM 13472 N N . ASN G 1 111 ? 0.366 9.076 9.159 1.00 95.96 110 ASN G N 1
ATOM 13473 C CA . ASN G 1 111 ? 1.587 9.844 8.941 1.00 97.13 110 ASN G CA 1
ATOM 13474 C C . ASN G 1 111 ? 2.875 9.021 9.009 1.00 104.24 110 ASN G C 1
ATOM 13475 O O . ASN G 1 111 ? 3.959 9.578 9.182 1.00 106.07 110 ASN G O 1
ATOM 13480 N N . ILE G 1 112 ? 2.760 7.703 8.873 1.00 105.30 111 ILE G N 1
ATOM 13481 C CA . ILE G 1 112 ? 3.944 6.847 8.842 1.00 104.11 111 ILE G CA 1
ATOM 13482 C C . ILE G 1 112 ? 3.959 5.964 7.599 1.00 106.02 111 ILE G C 1
ATOM 13483 O O . ILE G 1 112 ? 2.910 5.655 7.031 1.00 107.15 111 ILE G O 1
ATOM 13488 N N . MET G 1 113 ? 5.156 5.563 7.180 1.00 105.04 112 MET G N 1
ATOM 13489 C CA . MET G 1 113 ? 5.308 4.698 6.017 1.00 102.49 112 MET G CA 1
ATOM 13490 C C . MET G 1 113 ? 4.776 3.307 6.319 1.00 95.90 112 MET G C 1
ATOM 13491 O O . MET G 1 113 ? 5.310 2.605 7.177 1.00 92.21 112 MET G O 1
ATOM 13496 N N . LYS G 1 114 ? 3.719 2.913 5.617 1.00 96.77 113 LYS G N 1
ATOM 13497 C CA . LYS G 1 114 ? 3.163 1.582 5.796 1.00 105.11 113 LYS G CA 1
ATOM 13498 C C . LYS G 1 114 ? 4.179 0.552 5.316 1.00 105.86 113 LYS G C 1
ATOM 13499 O O . LYS G 1 114 ? 4.698 0.650 4.203 1.00 103.16 113 LYS G O 1
ATOM 13505 N N . LEU G 1 115 ? 4.462 -0.431 6.162 1.00 108.85 114 LEU G N 1
ATOM 13506 C CA . LEU G 1 115 ? 5.472 -1.435 5.856 1.00 109.73 114 LEU G CA 1
ATOM 13507 C C . LEU G 1 115 ? 4.815 -2.770 5.529 1.00 119.24 114 LEU G C 1
ATOM 13508 O O . LEU G 1 115 ? 4.158 -3.372 6.377 1.00 129.00 114 LEU G O 1
ATOM 13513 N N . TYR G 1 116 ? 4.994 -3.229 4.295 1.00 116.94 115 TYR G N 1
ATOM 13514 C CA . TYR G 1 116 ? 4.364 -4.466 3.853 1.00 120.43 115 TYR G CA 1
ATOM 13515 C C . TYR G 1 116 ? 5.140 -5.708 4.276 1.00 122.09 115 TYR G C 1
ATOM 13516 O O . TYR G 1 116 ? 4.645 -6.512 5.065 1.00 131.35 115 TYR G O 1
ATOM 13525 N N . GLU G 1 117 ? 6.352 -5.871 3.752 1.00 121.26 116 GLU G N 1
ATOM 13526 C CA . GLU G 1 117 ? 7.103 -7.106 3.992 1.00 125.83 116 GLU G CA 1
ATOM 13527 C C . GLU G 1 117 ? 8.578 -6.876 4.306 1.00 119.11 116 GLU G C 1
ATOM 13528 O O . GLU G 1 117 ? 9.081 -5.761 4.200 1.00 118.14 116 GLU G O 1
ATOM 13534 N N . PHE G 1 118 ? 9.259 -7.943 4.714 1.00 117.73 117 PHE G N 1
ATOM 13535 C CA . PHE G 1 118 ? 10.696 -7.897 4.959 1.00 116.71 117 PHE G CA 1
ATOM 13536 C C . PHE G 1 118 ? 11.337 -9.206 4.505 1.00 126.50 117 PHE G C 1
ATOM 13537 O O . PHE G 1 118 ? 10.863 -10.287 4.851 1.00 128.43 117 PHE G O 1
ATOM 13545 N N . PHE G 1 119 ? 12.415 -9.107 3.734 1.00 139.20 118 PHE G N 1
ATOM 13546 C CA . PHE G 1 119 ? 13.068 -10.291 3.184 1.00 145.72 118 PHE G CA 1
ATOM 13547 C C . PHE G 1 119 ? 14.562 -10.297 3.482 1.00 143.78 118 PHE G C 1
ATOM 13548 O O . PHE G 1 119 ? 15.221 -9.270 3.373 1.00 146.75 118 PHE G O 1
ATOM 13556 N N . GLU G 1 120 ? 15.099 -11.448 3.866 1.00 139.38 119 GLU G N 1
ATOM 13557 C CA . GLU G 1 120 ? 16.530 -11.539 4.134 1.00 131.64 119 GLU G CA 1
ATOM 13558 C C . GLU G 1 120 ? 17.248 -12.443 3.140 1.00 138.49 119 GLU G C 1
ATOM 13559 O O . GLU G 1 120 ? 16.969 -13.639 3.055 1.00 140.26 119 GLU G O 1
ATOM 13565 N N . ASP G 1 121 ? 18.175 -11.859 2.390 1.00 145.06 120 ASP G N 1
ATOM 13566 C CA . ASP G 1 121 ? 19.012 -12.617 1.472 1.00 150.71 120 ASP G CA 1
ATOM 13567 C C . ASP G 1 121 ? 20.402 -12.715 2.092 1.00 154.60 120 ASP G C 1
ATOM 13568 O O . ASP G 1 121 ? 20.757 -11.900 2.944 1.00 154.03 120 ASP G O 1
ATOM 13573 N N . LYS G 1 122 ? 21.173 -13.717 1.681 1.00 157.00 121 LYS G N 1
ATOM 13574 C CA . LYS G 1 122 ? 22.524 -13.921 2.198 1.00 146.38 121 LYS G CA 1
ATOM 13575 C C . LYS G 1 122 ? 23.379 -12.667 2.047 1.00 134.22 121 LYS G C 1
ATOM 13576 O O . LYS G 1 122 ? 24.230 -12.376 2.886 1.00 118.59 121 LYS G O 1
ATOM 13580 N N . GLY G 1 123 ? 23.142 -11.930 0.968 1.00 138.98 122 GLY G N 1
ATOM 13581 C CA . GLY G 1 123 ? 23.874 -10.709 0.701 1.00 138.21 122 GLY G CA 1
ATOM 13582 C C . GLY G 1 123 ? 23.165 -9.434 1.120 1.00 142.03 122 GLY G C 1
ATOM 13583 O O . GLY G 1 123 ? 23.812 -8.484 1.561 1.00 145.14 122 GLY G O 1
ATOM 13584 N N . TYR G 1 124 ? 21.840 -9.406 0.997 1.00 140.09 123 TYR G N 1
ATOM 13585 C CA . TYR G 1 124 ? 21.106 -8.152 1.145 1.00 129.31 123 TYR G CA 1
ATOM 13586 C C . TYR G 1 124 ? 19.882 -8.247 2.061 1.00 124.17 123 TYR G C 1
ATOM 13587 O O . TYR G 1 124 ? 19.402 -9.336 2.373 1.00 124.50 123 TYR G O 1
ATOM 13596 N N . PHE G 1 125 ? 19.393 -7.084 2.485 1.00 123.39 124 PHE G N 1
ATOM 13597 C CA . PHE G 1 125 ? 18.129 -6.953 3.205 1.00 120.81 124 PHE G CA 1
ATOM 13598 C C . PHE G 1 125 ? 17.110 -6.216 2.338 1.00 123.45 124 PHE G C 1
ATOM 13599 O O . PHE G 1 125 ? 17.445 -5.243 1.672 1.00 122.35 124 PHE G O 1
ATOM 13607 N N . TYR G 1 126 ? 15.870 -6.687 2.331 1.00 125.56 125 TYR G N 1
ATOM 13608 C CA . TYR G 1 126 ? 14.823 -6.050 1.543 1.00 124.45 125 TYR G CA 1
ATOM 13609 C C . TYR G 1 126 ? 13.662 -5.563 2.406 1.00 119.83 125 TYR G C 1
ATOM 13610 O O . TYR G 1 126 ? 13.012 -6.348 3.094 1.00 120.42 125 TYR G O 1
ATOM 13619 N N . LEU G 1 127 ? 13.412 -4.258 2.365 1.00 110.31 126 LEU G N 1
ATOM 13620 C CA . LEU G 1 127 ? 12.343 -3.658 3.154 1.00 97.42 126 LEU G CA 1
ATOM 13621 C C . LEU G 1 127 ? 11.209 -3.175 2.254 1.00 94.66 126 LEU G C 1
ATOM 13622 O O . LEU G 1 127 ? 11.329 -2.149 1.588 1.00 98.21 126 LEU G O 1
ATOM 13627 N N . VAL G 1 128 ? 10.100 -3.908 2.252 1.00 92.82 127 VAL G N 1
ATOM 13628 C CA . VAL G 1 128 ? 9.010 -3.643 1.318 1.00 99.99 127 VAL G CA 1
ATOM 13629 C C . VAL G 1 128 ? 7.901 -2.812 1.954 1.00 106.55 127 VAL G C 1
ATOM 13630 O O . VAL G 1 128 ? 7.334 -3.201 2.981 1.00 114.12 127 VAL G O 1
ATOM 13634 N N . GLY G 1 129 ? 7.573 -1.690 1.317 1.00 106.83 128 GLY G N 1
ATOM 13635 C CA . GLY G 1 129 ? 6.543 -0.797 1.818 1.00 106.77 128 GLY G CA 1
ATOM 13636 C C . GLY G 1 129 ? 5.731 -0.127 0.723 1.00 114.75 128 GLY G C 1
ATOM 13637 O O . GLY G 1 129 ? 5.897 -0.425 -0.461 1.00 121.91 128 GLY G O 1
ATOM 13638 N N . GLU G 1 130 ? 4.858 0.793 1.124 1.00 116.73 129 GLU G N 1
ATOM 13639 C CA . GLU G 1 130 ? 3.969 1.485 0.194 1.00 124.73 129 GLU G CA 1
ATOM 13640 C C . GLU G 1 130 ? 4.723 2.511 -0.659 1.00 124.80 129 GLU G C 1
ATOM 13641 O O . GLU G 1 130 ? 5.783 2.996 -0.263 1.00 120.01 129 GLU G O 1
ATOM 13647 N N . VAL G 1 131 ? 4.169 2.840 -1.825 1.00 134.64 130 VAL G N 1
ATOM 13648 C CA . VAL G 1 131 ? 4.797 3.794 -2.737 1.00 137.13 130 VAL G CA 1
ATOM 13649 C C . VAL G 1 131 ? 4.389 5.232 -2.433 1.00 137.09 130 VAL G C 1
ATOM 13650 O O . VAL G 1 131 ? 3.308 5.480 -1.898 1.00 140.01 130 VAL G O 1
ATOM 13654 N N . TYR G 1 132 ? 5.254 6.175 -2.793 1.00 136.16 131 TYR G N 1
ATOM 13655 C CA . TYR G 1 132 ? 4.981 7.598 -2.607 1.00 137.91 131 TYR G CA 1
ATOM 13656 C C . TYR G 1 132 ? 5.417 8.406 -3.828 1.00 140.61 131 TYR G C 1
ATOM 13657 O O . TYR G 1 132 ? 6.563 8.314 -4.269 1.00 144.17 131 TYR G O 1
ATOM 13666 N N . THR G 1 133 ? 4.496 9.199 -4.366 1.00 138.26 132 THR G N 1
ATOM 13667 C CA . THR G 1 133 ? 4.737 9.937 -5.602 1.00 132.22 132 THR G CA 1
ATOM 13668 C C . THR G 1 133 ? 4.912 11.438 -5.388 1.00 128.01 132 THR G C 1
ATOM 13669 O O . THR G 1 133 ? 5.441 12.132 -6.255 1.00 123.81 132 THR G O 1
ATOM 13673 N N . GLY G 1 134 ? 4.473 11.936 -4.236 1.00 131.99 133 GLY G N 1
ATOM 13674 C CA . GLY G 1 134 ? 4.484 13.364 -3.971 1.00 130.75 133 GLY G CA 1
ATOM 13675 C C . GLY G 1 134 ? 5.875 13.957 -3.837 1.00 123.36 133 GLY G C 1
ATOM 13676 O O . GLY G 1 134 ? 6.053 15.169 -3.965 1.00 123.03 133 GLY G O 1
ATOM 13677 N N . GLY G 1 135 ? 6.865 13.107 -3.580 1.00 110.20 134 GLY G N 1
ATOM 13678 C CA . GLY G 1 135 ? 8.238 13.559 -3.443 1.00 104.77 134 GLY G CA 1
ATOM 13679 C C . GLY G 1 135 ? 8.530 14.154 -2.080 1.00 111.03 134 GLY G C 1
ATOM 13680 O O . GLY G 1 135 ? 7.653 14.210 -1.219 1.00 117.99 134 GLY G O 1
ATOM 13681 N N . GLU G 1 136 ? 9.768 14.599 -1.884 1.00 117.59 135 GLU G N 1
ATOM 13682 C CA . GLU G 1 136 ? 10.190 15.138 -0.597 1.00 111.76 135 GLU G CA 1
ATOM 13683 C C . GLU G 1 136 ? 9.440 16.427 -0.283 1.00 105.19 135 GLU G C 1
ATOM 13684 O O . GLU G 1 136 ? 9.057 17.169 -1.187 1.00 107.24 135 GLU G O 1
ATOM 13690 N N . LEU G 1 137 ? 9.234 16.682 1.005 1.00 102.28 136 LEU G N 1
ATOM 13691 C CA . LEU G 1 137 ? 8.377 17.778 1.443 1.00 109.47 136 LEU G CA 1
ATOM 13692 C C . LEU G 1 137 ? 8.911 19.156 1.060 1.00 112.24 136 LEU G C 1
ATOM 13693 O O . LEU G 1 137 ? 8.178 19.972 0.501 1.00 122.10 136 LEU G O 1
ATOM 13698 N N . PHE G 1 138 ? 10.185 19.405 1.349 1.00 96.87 137 PHE G N 1
ATOM 13699 C CA . PHE G 1 138 ? 10.775 20.723 1.123 1.00 95.90 137 PHE G CA 1
ATOM 13700 C C . PHE G 1 138 ? 10.712 21.149 -0.343 1.00 100.46 137 PHE G C 1
ATOM 13701 O O . PHE G 1 138 ? 10.528 22.328 -0.643 1.00 96.97 137 PHE G O 1
ATOM 13709 N N . ASP G 1 139 ? 10.864 20.190 -1.250 1.00 105.79 138 ASP G N 1
ATOM 13710 C CA . ASP G 1 139 ? 10.751 20.465 -2.680 1.00 111.82 138 ASP G CA 1
ATOM 13711 C C . ASP G 1 139 ? 9.350 20.944 -3.060 1.00 115.64 138 ASP G C 1
ATOM 13712 O O . ASP G 1 139 ? 9.192 21.909 -3.814 1.00 127.68 138 ASP G O 1
ATOM 13717 N N . GLU G 1 140 ? 8.333 20.267 -2.539 1.00 113.49 139 GLU G N 1
ATOM 13718 C CA . GLU G 1 140 ? 6.956 20.654 -2.815 1.00 119.54 139 GLU G CA 1
ATOM 13719 C C . GLU G 1 140 ? 6.668 22.013 -2.189 1.00 121.38 139 GLU G C 1
ATOM 13720 O O . GLU G 1 140 ? 5.908 22.812 -2.738 1.00 125.55 139 GLU G O 1
ATOM 13726 N N . ILE G 1 141 ? 7.284 22.271 -1.039 1.00 120.75 140 ILE G N 1
ATOM 13727 C CA . ILE G 1 141 ? 7.116 23.547 -0.356 1.00 120.60 140 ILE G CA 1
ATOM 13728 C C . ILE G 1 141 ? 7.700 24.683 -1.201 1.00 120.71 140 ILE G C 1
ATOM 13729 O O . ILE G 1 141 ? 7.042 25.702 -1.412 1.00 123.50 140 ILE G O 1
ATOM 13734 N N . ILE G 1 142 ? 8.929 24.508 -1.685 1.00 112.96 141 ILE G N 1
ATOM 13735 C CA . ILE G 1 142 ? 9.580 25.551 -2.476 1.00 116.66 141 ILE G CA 1
ATOM 13736 C C . ILE G 1 142 ? 8.927 25.686 -3.849 1.00 123.71 141 ILE G C 1
ATOM 13737 O O . ILE G 1 142 ? 9.058 26.719 -4.505 1.00 133.41 141 ILE G O 1
ATOM 13742 N N . SER G 1 143 ? 8.226 24.640 -4.281 1.00 120.00 142 SER G N 1
ATOM 13743 C CA . SER G 1 143 ? 7.485 24.689 -5.538 1.00 125.93 142 SER G CA 1
ATOM 13744 C C . SER G 1 143 ? 6.336 25.697 -5.487 1.00 133.42 142 SER G C 1
ATOM 13745 O O . SER G 1 143 ? 6.021 26.341 -6.487 1.00 147.91 142 SER G O 1
ATOM 13748 N N . ARG G 1 144 ? 5.715 25.829 -4.318 1.00 134.02 143 ARG G N 1
ATOM 13749 C CA . ARG G 1 144 ? 4.562 26.710 -4.152 1.00 141.66 143 ARG G CA 1
ATOM 13750 C C . ARG G 1 144 ? 4.971 28.169 -3.957 1.00 140.82 143 ARG G C 1
ATOM 13751 O O . ARG G 1 144 ? 6.104 28.462 -3.576 1.00 138.06 143 ARG G O 1
ATOM 13759 N N . LYS G 1 145 ? 4.034 29.076 -4.219 1.00 147.67 144 LYS G N 1
ATOM 13760 C CA . LYS G 1 145 ? 4.293 30.511 -4.130 1.00 149.31 144 LYS G CA 1
ATOM 13761 C C . LYS G 1 145 ? 4.151 31.070 -2.715 1.00 141.34 144 LYS G C 1
ATOM 13762 O O . LYS G 1 145 ? 4.931 31.927 -2.301 1.00 142.44 144 LYS G O 1
ATOM 13764 N N . ARG G 1 146 ? 3.158 30.585 -1.977 1.00 136.28 145 ARG G N 1
ATOM 13765 C CA . ARG G 1 146 ? 2.875 31.120 -0.649 1.00 120.40 145 ARG G CA 1
ATOM 13766 C C . ARG G 1 146 ? 3.148 30.102 0.452 1.00 110.49 145 ARG G C 1
ATOM 13767 O O . ARG G 1 146 ? 2.707 28.955 0.378 1.00 111.25 145 ARG G O 1
ATOM 13769 N N . PHE G 1 147 ? 3.882 30.534 1.473 1.00 103.67 146 PHE G N 1
ATOM 13770 C CA . PHE G 1 147 ? 4.173 29.691 2.625 1.00 101.37 146 PHE G CA 1
ATOM 13771 C C . PHE G 1 147 ? 4.014 30.475 3.921 1.00 107.50 146 PHE G C 1
ATOM 13772 O O . PHE G 1 147 ? 4.807 31.369 4.220 1.00 107.92 146 PHE G O 1
ATOM 13780 N N . SER G 1 148 ? 2.988 30.129 4.691 1.00 113.04 147 SER G N 1
ATOM 13781 C CA . SER G 1 148 ? 2.685 30.837 5.928 1.00 119.14 147 SER G CA 1
ATOM 13782 C C . SER G 1 148 ? 2.912 29.935 7.134 1.00 114.40 147 SER G C 1
ATOM 13783 O O . SER G 1 148 ? 3.191 28.746 6.982 1.00 117.09 147 SER G O 1
ATOM 13786 N N . GLU G 1 149 ? 2.798 30.502 8.332 1.00 109.76 148 GLU G N 1
ATOM 13787 C CA . GLU G 1 149 ? 2.944 29.722 9.556 1.00 103.39 148 GLU G CA 1
ATOM 13788 C C . GLU G 1 149 ? 1.852 28.669 9.688 1.00 104.74 148 GLU G C 1
ATOM 13789 O O . GLU G 1 149 ? 2.018 27.692 10.409 1.00 103.13 148 GLU G O 1
ATOM 13795 N N . VAL G 1 150 ? 0.727 28.886 9.015 1.00 103.64 149 VAL G N 1
ATOM 13796 C CA . VAL G 1 150 ? -0.359 27.913 9.008 1.00 101.35 149 VAL G CA 1
ATOM 13797 C C . VAL G 1 150 ? 0.091 26.613 8.346 1.00 101.07 149 VAL G C 1
ATOM 13798 O O . VAL G 1 150 ? -0.122 25.526 8.886 1.00 103.04 149 VAL G O 1
ATOM 13802 N N . ASP G 1 151 ? 0.712 26.736 7.176 1.00 102.71 150 ASP G N 1
ATOM 13803 C CA . ASP G 1 151 ? 1.209 25.581 6.435 1.00 98.81 150 ASP G CA 1
ATOM 13804 C C . ASP G 1 151 ? 2.219 24.794 7.265 1.00 95.09 150 ASP G C 1
ATOM 13805 O O . ASP G 1 151 ? 2.125 23.569 7.391 1.00 98.30 150 ASP G O 1
ATOM 13810 N N . ALA G 1 152 ? 3.177 25.517 7.838 1.00 77.26 151 ALA G N 1
ATOM 13811 C CA . ALA G 1 152 ? 4.201 24.924 8.690 1.00 82.67 151 ALA G CA 1
ATOM 13812 C C . ALA G 1 152 ? 3.581 24.245 9.904 1.00 86.62 151 ALA G C 1
ATOM 13813 O O . ALA G 1 152 ? 4.033 23.187 10.334 1.00 83.73 151 ALA G O 1
ATOM 13815 N N . ALA G 1 153 ? 2.550 24.872 10.460 1.00 94.99 152 ALA G N 1
ATOM 13816 C CA . ALA G 1 153 ? 1.845 24.334 11.616 1.00 88.83 152 ALA G CA 1
ATOM 13817 C C . ALA G 1 153 ? 1.136 23.028 11.280 1.00 90.04 152 ALA G C 1
ATOM 13818 O O . ALA G 1 153 ? 1.136 22.100 12.083 1.00 85.25 152 ALA G O 1
ATOM 13820 N N . ARG G 1 154 ? 0.524 22.965 10.100 1.00 93.93 153 ARG G N 1
ATOM 13821 C CA . ARG G 1 154 ? -0.133 21.742 9.648 1.00 91.66 153 ARG G CA 1
ATOM 13822 C C . ARG G 1 154 ? 0.900 20.639 9.462 1.00 93.47 153 ARG G C 1
ATOM 13823 O O . ARG G 1 154 ? 0.721 19.511 9.935 1.00 102.95 153 ARG G O 1
ATOM 13831 N N . ILE G 1 155 ? 1.982 20.985 8.771 1.00 91.67 154 ILE G N 1
ATOM 13832 C CA . ILE G 1 155 ? 3.080 20.060 8.519 1.00 88.08 154 ILE G CA 1
ATOM 13833 C C . ILE G 1 155 ? 3.623 19.456 9.812 1.00 86.69 154 ILE G C 1
ATOM 13834 O O . ILE G 1 155 ? 3.645 18.230 9.988 1.00 91.58 154 ILE G O 1
ATOM 13839 N N . ILE G 1 156 ? 4.028 20.330 10.725 1.00 81.51 155 ILE G N 1
ATOM 13840 C CA . ILE G 1 156 ? 4.571 19.918 12.009 1.00 82.09 155 ILE G CA 1
ATOM 13841 C C . ILE G 1 156 ? 3.535 19.158 12.833 1.00 86.89 155 ILE G C 1
ATOM 13842 O O . ILE G 1 156 ? 3.884 18.248 13.575 1.00 92.02 155 ILE G O 1
ATOM 13847 N N . ARG G 1 157 ? 2.262 19.516 12.694 1.00 84.76 156 ARG G N 1
ATOM 13848 C CA . ARG G 1 157 ? 1.206 18.805 13.410 1.00 87.02 156 ARG G CA 1
ATOM 13849 C C . ARG G 1 157 ? 1.115 17.355 12.948 1.00 87.32 156 ARG G C 1
ATOM 13850 O O . ARG G 1 157 ? 1.037 16.442 13.769 1.00 85.89 156 ARG G O 1
ATOM 13858 N N . GLN G 1 158 ? 1.112 17.151 11.633 1.00 90.64 157 GLN G N 1
ATOM 13859 C CA . GLN G 1 158 ? 1.098 15.801 11.072 1.00 84.12 157 GLN G CA 1
ATOM 13860 C C . GLN G 1 158 ? 2.326 15.007 11.517 1.00 86.21 157 GLN G C 1
ATOM 13861 O O . GLN G 1 158 ? 2.212 13.859 11.980 1.00 77.67 157 GLN G O 1
ATOM 13867 N N . VAL G 1 159 ? 3.496 15.630 11.381 1.00 58.96 158 VAL G N 1
ATOM 13868 C CA . VAL G 1 159 ? 4.749 15.000 11.787 1.00 75.56 158 VAL G CA 1
ATOM 13869 C C . VAL G 1 159 ? 4.682 14.561 13.246 1.00 81.80 158 VAL G C 1
ATOM 13870 O O . VAL G 1 159 ? 4.976 13.414 13.568 1.00 93.76 158 VAL G O 1
ATOM 13874 N N . LEU G 1 160 ? 4.277 15.478 14.117 1.00 84.71 159 LEU G N 1
ATOM 13875 C CA . LEU G 1 160 ? 4.177 15.214 15.548 1.00 86.21 159 LEU G CA 1
ATOM 13876 C C . LEU G 1 160 ? 3.118 14.167 15.864 1.00 95.71 159 LEU G C 1
ATOM 13877 O O . LEU G 1 160 ? 3.207 13.487 16.879 1.00 101.63 159 LEU G O 1
ATOM 13882 N N . SER G 1 161 ? 2.103 14.058 15.013 1.00 94.75 160 SER G N 1
ATOM 13883 C CA . SER G 1 161 ? 1.111 13.002 15.170 1.00 95.37 160 SER G CA 1
ATOM 13884 C C . SER G 1 161 ? 1.788 11.658 14.945 1.00 91.46 160 SER G C 1
ATOM 13885 O O . SER G 1 161 ? 1.648 10.735 15.753 1.00 91.42 160 SER G O 1
ATOM 13888 N N . GLY G 1 162 ? 2.524 11.556 13.840 1.00 93.52 161 GLY G N 1
ATOM 13889 C CA . GLY G 1 162 ? 3.275 10.346 13.549 1.00 90.95 161 GLY G CA 1
ATOM 13890 C C . GLY G 1 162 ? 4.260 9.984 14.648 1.00 82.92 161 GLY G C 1
ATOM 13891 O O . GLY G 1 162 ? 4.311 8.838 15.100 1.00 82.00 161 GLY G O 1
ATOM 13892 N N . ILE G 1 163 ? 5.036 10.973 15.082 1.00 76.94 162 ILE G N 1
ATOM 13893 C CA . ILE G 1 163 ? 6.033 10.793 16.132 1.00 78.93 162 ILE G CA 1
ATOM 13894 C C . ILE G 1 163 ? 5.396 10.343 17.444 1.00 94.24 162 ILE G C 1
ATOM 13895 O O . ILE G 1 163 ? 5.884 9.422 18.096 1.00 104.81 162 ILE G O 1
ATOM 13900 N N . THR G 1 164 ? 4.306 11.003 17.825 1.00 94.06 163 THR G N 1
ATOM 13901 C CA . THR G 1 164 ? 3.589 10.681 19.054 1.00 101.59 163 THR G CA 1
ATOM 13902 C C . THR G 1 164 ? 3.050 9.258 19.006 1.00 101.27 163 THR G C 1
ATOM 13903 O O . THR G 1 164 ? 3.148 8.513 19.982 1.00 97.00 163 THR G O 1
ATOM 13907 N N . TYR G 1 165 ? 2.476 8.890 17.864 1.00 100.24 164 TYR G N 1
ATOM 13908 C CA . TYR G 1 165 ? 1.976 7.535 17.662 1.00 97.54 164 TYR G CA 1
ATOM 13909 C C . TYR G 1 165 ? 3.085 6.497 17.801 1.00 97.14 164 TYR G C 1
ATOM 13910 O O . TYR G 1 165 ? 2.930 5.506 18.516 1.00 88.18 164 TYR G O 1
ATOM 13919 N N . MET G 1 166 ? 4.199 6.729 17.113 1.00 96.27 165 MET G N 1
ATOM 13920 C CA . MET G 1 166 ? 5.305 5.777 17.106 1.00 87.74 165 MET G CA 1
ATOM 13921 C C . MET G 1 166 ? 5.950 5.647 18.484 1.00 90.20 165 MET G C 1
ATOM 13922 O O . MET G 1 166 ? 6.353 4.558 18.890 1.00 103.85 165 MET G O 1
ATOM 13927 N N . HIS G 1 167 ? 6.040 6.764 19.199 1.00 89.37 166 HIS G N 1
ATOM 13928 C CA . HIS G 1 167 ? 6.595 6.770 20.548 1.00 93.62 166 HIS G CA 1
ATOM 13929 C C . HIS G 1 167 ? 5.656 6.082 21.532 1.00 102.61 166 HIS G C 1
ATOM 13930 O O . HIS G 1 167 ? 6.102 5.438 22.482 1.00 109.37 166 HIS G O 1
ATOM 13937 N N . LYS G 1 168 ? 4.356 6.230 21.298 1.00 103.73 167 LYS G N 1
ATOM 13938 C CA . LYS G 1 168 ? 3.340 5.561 22.104 1.00 109.71 167 LYS G CA 1
ATOM 13939 C C . LYS G 1 168 ? 3.479 4.048 21.988 1.00 111.80 167 LYS G C 1
ATOM 13940 O O . LYS G 1 168 ? 3.197 3.309 22.931 1.00 111.86 167 LYS G O 1
ATOM 13946 N N . ASN G 1 169 ? 3.920 3.598 20.819 1.00 113.25 168 ASN G N 1
ATOM 13947 C CA . ASN G 1 169 ? 4.184 2.186 20.587 1.00 111.18 168 ASN G CA 1
ATOM 13948 C C . ASN G 1 169 ? 5.669 1.880 20.751 1.00 107.53 168 ASN G C 1
ATOM 13949 O O . ASN G 1 169 ? 6.173 0.885 20.228 1.00 103.43 168 ASN G O 1
ATOM 13954 N N . LYS G 1 170 ? 6.354 2.758 21.479 1.00 114.86 169 LYS G N 1
ATOM 13955 C CA . LYS G 1 170 ? 7.746 2.564 21.886 1.00 113.96 169 LYS G CA 1
ATOM 13956 C C . LYS G 1 170 ? 8.726 2.405 20.725 1.00 101.20 169 LYS G C 1
ATOM 13957 O O . LYS G 1 170 ? 9.583 1.528 20.753 1.00 100.38 169 LYS G O 1
ATOM 13959 N N . ILE G 1 171 ? 8.613 3.257 19.711 1.00 97.44 170 ILE G N 1
ATOM 13960 C CA . ILE G 1 171 ? 9.534 3.195 18.578 1.00 92.82 170 ILE G CA 1
ATOM 13961 C C . ILE G 1 171 ? 10.244 4.532 18.366 1.00 88.94 170 ILE G C 1
ATOM 13962 O O . ILE G 1 171 ? 9.619 5.591 18.410 1.00 95.93 170 ILE G O 1
ATOM 13967 N N . VAL G 1 172 ? 11.553 4.469 18.135 1.00 85.18 171 VAL G N 1
ATOM 13968 C CA . VAL G 1 172 ? 12.377 5.666 17.993 1.00 83.85 171 VAL G CA 1
ATOM 13969 C C . VAL G 1 172 ? 13.027 5.729 16.611 1.00 91.29 171 VAL G C 1
ATOM 13970 O O . VAL G 1 172 ? 13.575 4.738 16.129 1.00 97.12 171 VAL G O 1
ATOM 13974 N N . HIS G 1 173 ? 12.962 6.898 15.980 1.00 87.18 172 HIS G N 1
ATOM 13975 C CA . HIS G 1 173 ? 13.561 7.100 14.664 1.00 86.91 172 HIS G CA 1
ATOM 13976 C C . HIS G 1 173 ? 15.060 7.384 14.740 1.00 85.19 172 HIS G C 1
ATOM 13977 O O . HIS G 1 173 ? 15.832 6.893 13.916 1.00 86.91 172 HIS G O 1
ATOM 13984 N N . ARG G 1 174 ? 15.450 8.196 15.722 1.00 93.00 173 ARG G N 1
ATOM 13985 C CA . ARG G 1 174 ? 16.822 8.693 15.883 1.00 100.00 173 ARG G CA 1
ATOM 13986 C C . ARG G 1 174 ? 17.263 9.562 14.702 1.00 106.35 173 ARG G C 1
ATOM 13987 O O . ARG G 1 174 ? 17.624 10.725 14.883 1.00 108.65 173 ARG G O 1
ATOM 13995 N N . ASP G 1 175 ? 17.234 8.997 13.499 1.00 104.99 174 ASP G N 1
ATOM 13996 C CA . ASP G 1 175 ? 17.659 9.718 12.306 1.00 94.84 174 ASP G CA 1
ATOM 13997 C C . ASP G 1 175 ? 16.471 10.366 11.603 1.00 86.11 174 ASP G C 1
ATOM 13998 O O . ASP G 1 175 ? 15.880 9.777 10.702 1.00 87.53 174 ASP G O 1
ATOM 14003 N N . LEU G 1 176 ? 16.141 11.591 11.997 1.00 90.62 175 LEU G N 1
ATOM 14004 C CA . LEU G 1 176 ? 14.969 12.271 11.454 1.00 89.69 175 LEU G CA 1
ATOM 14005 C C . LEU G 1 176 ? 15.383 13.432 10.556 1.00 87.85 175 LEU G C 1
ATOM 14006 O O . LEU G 1 176 ? 16.126 14.319 10.974 1.00 90.96 175 LEU G O 1
ATOM 14011 N N . LYS G 1 177 ? 14.898 13.416 9.319 1.00 86.02 176 LYS G N 1
ATOM 14012 C CA . LYS G 1 177 ? 15.338 14.367 8.304 1.00 83.93 176 LYS G CA 1
ATOM 14013 C C . LYS G 1 177 ? 14.186 14.844 7.417 1.00 91.22 176 LYS G C 1
ATOM 14014 O O . LYS G 1 177 ? 13.148 14.185 7.339 1.00 89.31 176 LYS G O 1
ATOM 14020 N N . PRO G 1 178 ? 14.363 16.000 6.752 1.00 83.51 177 PRO G N 1
ATOM 14021 C CA . PRO G 1 178 ? 13.383 16.478 5.771 1.00 79.78 177 PRO G CA 1
ATOM 14022 C C . PRO G 1 178 ? 13.209 15.481 4.633 1.00 83.54 177 PRO G C 1
ATOM 14023 O O . PRO G 1 178 ? 12.129 15.376 4.051 1.00 81.50 177 PRO G O 1
ATOM 14027 N N . GLU G 1 179 ? 14.285 14.765 4.322 1.00 93.01 178 GLU G N 1
ATOM 14028 C CA . GLU G 1 179 ? 14.272 13.731 3.296 1.00 101.43 178 GLU G CA 1
ATOM 14029 C C . GLU G 1 179 ? 13.281 12.625 3.643 1.00 104.16 178 GLU G C 1
ATOM 14030 O O . GLU G 1 179 ? 12.613 12.077 2.767 1.00 108.14 178 GLU G O 1
ATOM 14036 N N . ASN G 1 180 ? 13.194 12.309 4.931 1.00 92.64 179 ASN G N 1
ATOM 14037 C CA . ASN G 1 180 ? 12.314 11.251 5.415 1.00 80.50 179 ASN G CA 1
ATOM 14038 C C . ASN G 1 180 ? 10.844 11.654 5.420 1.00 91.79 179 ASN G C 1
ATOM 14039 O O . ASN G 1 180 ? 9.963 10.808 5.578 1.00 104.29 179 ASN G O 1
ATOM 14044 N N . LEU G 1 181 ? 10.579 12.945 5.247 1.00 88.60 180 LEU G N 1
ATOM 14045 C CA . LEU G 1 181 ? 9.208 13.421 5.131 1.00 86.58 180 LEU G CA 1
ATOM 14046 C C . LEU G 1 181 ? 8.772 13.387 3.675 1.00 83.38 180 LEU G C 1
ATOM 14047 O O . LEU G 1 181 ? 9.273 14.151 2.851 1.00 80.08 180 LEU G O 1
ATOM 14052 N N . LEU G 1 182 ? 7.836 12.498 3.360 1.00 94.49 181 LEU G N 1
ATOM 14053 C CA . LEU G 1 182 ? 7.351 12.380 1.992 1.00 95.86 181 LEU G CA 1
ATOM 14054 C C . LEU G 1 182 ? 5.881 12.766 1.924 1.00 101.97 181 LEU G C 1
ATOM 14055 O O . LEU G 1 182 ? 5.213 12.865 2.948 1.00 110.68 181 LEU G O 1
ATOM 14060 N N . LEU G 1 183 ? 5.385 13.007 0.718 1.00 96.95 182 LEU G N 1
ATOM 14061 C CA . LEU G 1 183 ? 3.959 13.230 0.523 1.00 111.98 182 LEU G CA 1
ATOM 14062 C C . LEU G 1 183 ? 3.374 12.066 -0.265 1.00 127.08 182 LEU G C 1
ATOM 14063 O O . LEU G 1 183 ? 3.912 11.678 -1.301 1.00 135.85 182 LEU G O 1
ATOM 14068 N N . GLU G 1 184 ? 2.277 11.507 0.236 1.00 127.17 183 GLU G N 1
ATOM 14069 C CA . GLU G 1 184 ? 1.693 10.304 -0.349 1.00 129.93 183 GLU G CA 1
ATOM 14070 C C . GLU G 1 184 ? 1.198 10.520 -1.776 1.00 138.45 183 GLU G C 1
ATOM 14071 O O . GLU G 1 184 ? 1.266 9.613 -2.605 1.00 147.04 183 GLU G O 1
ATOM 14073 N N . SER G 1 185 ? 0.703 11.719 -2.062 1.00 139.25 184 SER G N 1
ATOM 14074 C CA . SER G 1 185 ? 0.192 12.025 -3.394 1.00 143.48 184 SER G CA 1
ATOM 14075 C C . SER G 1 185 ? 0.531 13.447 -3.829 1.00 147.30 184 SER G C 1
ATOM 14076 O O . SER G 1 185 ? 0.882 14.293 -3.006 1.00 143.91 184 SER G O 1
ATOM 14079 N N . LYS G 1 186 ? 0.426 13.699 -5.130 1.00 159.37 185 LYS G N 1
ATOM 14080 C CA . LYS G 1 186 ? 0.640 15.033 -5.681 1.00 165.25 185 LYS G CA 1
ATOM 14081 C C . LYS G 1 186 ? -0.546 15.941 -5.377 1.00 167.86 185 LYS G C 1
ATOM 14082 O O . LYS G 1 186 ? -0.477 17.155 -5.573 1.00 172.54 185 LYS G O 1
ATOM 14088 N N . SER G 1 187 ? -1.636 15.335 -4.913 1.00 168.19 186 SER G N 1
ATOM 14089 C CA . SER G 1 187 ? -2.854 16.057 -4.565 1.00 161.50 186 SER G CA 1
ATOM 14090 C C . SER G 1 187 ? -2.569 17.167 -3.561 1.00 157.23 186 SER G C 1
ATOM 14091 O O . SER G 1 187 ? -1.742 17.004 -2.664 1.00 151.49 186 SER G O 1
ATOM 14094 N N . LYS G 1 188 ? -3.242 18.300 -3.728 1.00 172.86 187 LYS G N 1
ATOM 14095 C CA . LYS G 1 188 ? -3.030 19.452 -2.861 1.00 187.20 187 LYS G CA 1
ATOM 14096 C C . LYS G 1 188 ? -3.392 19.112 -1.420 1.00 213.08 187 LYS G C 1
ATOM 14097 O O . LYS G 1 188 ? -4.364 18.396 -1.174 1.00 206.18 187 LYS G O 1
ATOM 14103 N N . ASP G 1 189 ? -2.595 19.617 -0.481 1.00 243.03 188 ASP G N 1
ATOM 14104 C CA . ASP G 1 189 ? -2.837 19.422 0.948 1.00 244.34 188 ASP G CA 1
ATOM 14105 C C . ASP G 1 189 ? -2.816 17.947 1.344 1.00 239.91 188 ASP G C 1
ATOM 14106 O O . ASP G 1 189 ? -3.420 17.559 2.343 1.00 240.53 188 ASP G O 1
ATOM 14111 N N . ALA G 1 190 ? -2.123 17.128 0.558 1.00 213.27 189 ALA G N 1
ATOM 14112 C CA . ALA G 1 190 ? -1.965 15.720 0.900 1.00 169.17 189 ALA G CA 1
ATOM 14113 C C . ALA G 1 190 ? -1.096 15.605 2.142 1.00 145.19 189 ALA G C 1
ATOM 14114 O O . ALA G 1 190 ? -0.263 16.472 2.408 1.00 138.46 189 ALA G O 1
ATOM 14116 N N . ASN G 1 191 ? -1.286 14.531 2.899 1.00 139.06 190 ASN G N 1
ATOM 14117 C CA . ASN G 1 191 ? -0.607 14.390 4.179 1.00 122.04 190 ASN G CA 1
ATOM 14118 C C . ASN G 1 191 ? 0.816 13.865 4.068 1.00 112.01 190 ASN G C 1
ATOM 14119 O O . ASN G 1 191 ? 1.207 13.279 3.058 1.00 106.43 190 ASN G O 1
ATOM 14124 N N . ILE G 1 192 ? 1.584 14.088 5.129 1.00 113.82 191 ILE G N 1
ATOM 14125 C CA . ILE G 1 192 ? 2.983 13.696 5.178 1.00 107.15 191 ILE G CA 1
ATOM 14126 C C . ILE G 1 192 ? 3.110 12.287 5.734 1.00 114.10 191 ILE G C 1
ATOM 14127 O O . ILE G 1 192 ? 2.360 11.898 6.625 1.00 122.56 191 ILE G O 1
ATOM 14132 N N . ARG G 1 193 ? 4.054 11.522 5.207 1.00 106.15 192 ARG G N 1
ATOM 14133 C CA . ARG G 1 193 ? 4.385 10.237 5.794 1.00 96.82 192 ARG G CA 1
ATOM 14134 C C . ARG G 1 193 ? 5.887 10.175 6.063 1.00 91.51 192 ARG G C 1
ATOM 14135 O O . ARG G 1 193 ? 6.706 10.488 5.191 1.00 90.70 192 ARG G O 1
ATOM 14143 N N . ILE G 1 194 ? 6.228 9.797 7.291 1.00 80.50 193 ILE G N 1
ATOM 14144 C CA . ILE G 1 194 ? 7.613 9.693 7.733 1.00 80.07 193 ILE G CA 1
ATOM 14145 C C . ILE G 1 194 ? 8.179 8.333 7.338 1.00 90.13 193 ILE G C 1
ATOM 14146 O O . ILE G 1 194 ? 7.470 7.327 7.367 1.00 96.46 193 ILE G O 1
ATOM 14151 N N . ILE G 1 195 ? 9.456 8.308 6.969 1.00 89.65 194 ILE G N 1
ATOM 14152 C CA . ILE G 1 195 ? 10.070 7.102 6.428 1.00 85.24 194 ILE G CA 1
ATOM 14153 C C . ILE G 1 195 ? 11.256 6.628 7.286 1.00 83.54 194 ILE G C 1
ATOM 14154 O O . ILE G 1 195 ? 11.827 7.415 8.041 1.00 81.18 194 ILE G O 1
ATOM 14159 N N . ASP G 1 196 ? 11.594 5.339 7.181 1.00 92.46 195 ASP G N 1
ATOM 14160 C CA . ASP G 1 196 ? 12.753 4.745 7.861 1.00 100.96 195 ASP G CA 1
ATOM 14161 C C . ASP G 1 196 ? 12.656 4.768 9.385 1.00 92.94 195 ASP G C 1
ATOM 14162 O O . ASP G 1 196 ? 13.674 4.842 10.074 1.00 91.44 195 ASP G O 1
ATOM 14167 N N . PHE G 1 197 ? 11.439 4.692 9.910 1.00 94.96 196 PHE G N 1
ATOM 14168 C CA . PHE G 1 197 ? 11.233 4.699 11.354 1.00 95.15 196 PHE G CA 1
ATOM 14169 C C . PHE G 1 197 ? 11.770 3.435 12.025 1.00 97.40 196 PHE G C 1
ATOM 14170 O O . PHE G 1 197 ? 11.388 2.320 11.669 1.00 98.96 196 PHE G O 1
ATOM 14178 N N . GLY G 1 198 ? 12.656 3.619 13.000 1.00 96.05 197 GLY G N 1
ATOM 14179 C CA . GLY G 1 198 ? 13.174 2.511 13.784 1.00 99.41 197 GLY G CA 1
ATOM 14180 C C . GLY G 1 198 ? 14.268 1.709 13.105 1.00 107.47 197 GLY G C 1
ATOM 14181 O O . GLY G 1 198 ? 14.631 0.628 13.569 1.00 117.06 197 GLY G O 1
ATOM 14182 N N . LEU G 1 199 ? 14.798 2.236 12.007 1.00 106.73 198 LEU G N 1
ATOM 14183 C CA . LEU G 1 199 ? 15.869 1.565 11.276 1.00 102.35 198 LEU G CA 1
ATOM 14184 C C . LEU G 1 199 ? 17.253 1.921 11.815 1.00 99.13 198 LEU G C 1
ATOM 14185 O O . LEU G 1 199 ? 18.188 1.125 11.722 1.00 100.29 198 LEU G O 1
ATOM 14190 N N . SER G 1 200 ? 17.377 3.118 12.378 1.00 97.50 199 SER G N 1
ATOM 14191 C CA . SER G 1 200 ? 18.663 3.629 12.845 1.00 103.90 199 SER G CA 1
ATOM 14192 C C . SER G 1 200 ? 19.254 2.832 14.005 1.00 102.87 199 SER G C 1
ATOM 14193 O O . SER G 1 200 ? 20.473 2.740 14.145 1.00 103.23 199 SER G O 1
ATOM 14196 N N . THR G 1 201 ? 18.389 2.263 14.836 1.00 110.17 200 THR G N 1
ATOM 14197 C CA . THR G 1 201 ? 18.835 1.513 16.004 1.00 116.02 200 THR G CA 1
ATOM 14198 C C . THR G 1 201 ? 19.576 0.230 15.627 1.00 117.53 200 THR G C 1
ATOM 14199 O O . THR G 1 201 ? 20.434 -0.239 16.375 1.00 114.92 200 THR G O 1
ATOM 14203 N N . HIS G 1 202 ? 19.239 -0.336 14.472 1.00 120.36 201 HIS G N 1
ATOM 14204 C CA . HIS G 1 202 ? 19.813 -1.613 14.057 1.00 117.51 201 HIS G CA 1
ATOM 14205 C C . HIS G 1 202 ? 20.963 -1.470 13.060 1.00 112.68 201 HIS G C 1
ATOM 14206 O O . HIS G 1 202 ? 21.861 -2.311 13.013 1.00 110.22 201 HIS G O 1
ATOM 14213 N N . PHE G 1 203 ? 20.933 -0.403 12.268 1.00 111.38 202 PHE G N 1
ATOM 14214 C CA . PHE G 1 203 ? 21.922 -0.192 11.212 1.00 115.39 202 PHE G CA 1
ATOM 14215 C C . PHE G 1 203 ? 22.724 1.094 11.397 1.00 122.71 202 PHE G C 1
ATOM 14216 O O . PHE G 1 203 ? 22.215 2.090 11.910 1.00 125.42 202 PHE G O 1
ATOM 14224 N N . GLU G 1 204 ? 23.983 1.058 10.972 1.00 129.04 203 GLU G N 1
ATOM 14225 C CA . GLU G 1 204 ? 24.840 2.239 10.973 1.00 133.23 203 GLU G CA 1
ATOM 14226 C C . GLU G 1 204 ? 25.373 2.509 9.567 1.00 139.85 203 GLU G C 1
ATOM 14227 O O . GLU G 1 204 ? 26.036 1.659 8.972 1.00 142.93 203 GLU G O 1
ATOM 14233 N N . ALA G 1 205 ? 25.079 3.697 9.044 1.00 146.00 204 ALA G N 1
ATOM 14234 C CA . ALA G 1 205 ? 25.393 4.035 7.656 1.00 156.36 204 ALA G CA 1
ATOM 14235 C C . ALA G 1 205 ? 26.892 4.191 7.409 1.00 165.26 204 ALA G C 1
ATOM 14236 O O . ALA G 1 205 ? 27.679 4.320 8.346 1.00 166.23 204 ALA G O 1
ATOM 14238 N N . SER G 1 206 ? 27.273 4.179 6.133 1.00 168.46 205 SER G N 1
ATOM 14239 C CA . SER G 1 206 ? 28.676 4.285 5.738 1.00 168.01 205 SER G CA 1
ATOM 14240 C C . SER G 1 206 ? 28.926 5.263 4.588 1.00 164.73 205 SER G C 1
ATOM 14241 O O . SER G 1 206 ? 28.931 4.866 3.422 1.00 166.17 205 SER G O 1
ATOM 14244 N N . LYS G 1 207 ? 29.132 6.535 4.913 1.00 160.33 206 LYS G N 1
ATOM 14245 C CA . LYS G 1 207 ? 29.399 7.545 3.892 1.00 150.58 206 LYS G CA 1
ATOM 14246 C C . LYS G 1 207 ? 30.484 8.505 4.365 1.00 145.61 206 LYS G C 1
ATOM 14247 O O . LYS G 1 207 ? 30.479 9.685 4.012 1.00 145.66 206 LYS G O 1
ATOM 14253 N N . LYS G 1 212 ? 27.222 11.563 7.133 1.00 132.42 211 LYS G N 1
ATOM 14254 C CA . LYS G 1 212 ? 28.241 12.516 7.556 1.00 136.97 211 LYS G CA 1
ATOM 14255 C C . LYS G 1 212 ? 27.654 13.915 7.710 1.00 137.03 211 LYS G C 1
ATOM 14256 O O . LYS G 1 212 ? 27.599 14.457 8.813 1.00 137.27 211 LYS G O 1
ATOM 14258 N N . ILE G 1 213 ? 27.226 14.496 6.594 1.00 136.32 212 ILE G N 1
ATOM 14259 C CA . ILE G 1 213 ? 26.605 15.813 6.607 1.00 128.24 212 ILE G CA 1
ATOM 14260 C C . ILE G 1 213 ? 25.098 15.641 6.406 1.00 121.88 212 ILE G C 1
ATOM 14261 O O . ILE G 1 213 ? 24.632 14.552 6.070 1.00 131.97 212 ILE G O 1
ATOM 14266 N N . GLY G 1 214 ? 24.344 16.710 6.635 1.00 110.14 213 GLY G N 1
ATOM 14267 C CA . GLY G 1 214 ? 22.900 16.725 6.475 1.00 103.08 213 GLY G CA 1
ATOM 14268 C C . GLY G 1 214 ? 22.172 15.739 7.369 1.00 104.33 213 GLY G C 1
ATOM 14269 O O . GLY G 1 214 ? 20.968 15.524 7.226 1.00 109.03 213 GLY G O 1
ATOM 14270 N N . THR G 1 215 ? 22.912 15.132 8.289 1.00 105.28 214 THR G N 1
ATOM 14271 C CA . THR G 1 215 ? 22.331 14.324 9.346 1.00 104.24 214 THR G CA 1
ATOM 14272 C C . THR G 1 215 ? 22.773 14.947 10.662 1.00 106.78 214 THR G C 1
ATOM 14273 O O . THR G 1 215 ? 22.213 14.674 11.724 1.00 115.91 214 THR G O 1
ATOM 14277 N N . ALA G 1 216 ? 23.793 15.796 10.564 1.00 100.36 215 ALA G N 1
ATOM 14278 C CA . ALA G 1 216 ? 24.366 16.480 11.715 1.00 97.07 215 ALA G CA 1
ATOM 14279 C C . ALA G 1 216 ? 23.499 17.650 12.162 1.00 87.00 215 ALA G C 1
ATOM 14280 O O . ALA G 1 216 ? 23.520 18.037 13.330 1.00 95.19 215 ALA G O 1
ATOM 14282 N N . TYR G 1 217 ? 22.750 18.218 11.222 1.00 78.54 216 TYR G N 1
ATOM 14283 C CA . TYR G 1 217 ? 21.852 19.328 11.519 1.00 80.40 216 TYR G CA 1
ATOM 14284 C C . TYR G 1 217 ? 20.800 18.922 12.541 1.00 87.26 216 TYR G C 1
ATOM 14285 O O . TYR G 1 217 ? 20.446 19.693 13.433 1.00 96.07 216 TYR G O 1
ATOM 14294 N N . TYR G 1 218 ? 20.310 17.695 12.400 1.00 81.50 217 TYR G N 1
ATOM 14295 C CA . TYR G 1 218 ? 19.103 17.263 13.088 1.00 77.65 217 TYR G CA 1
ATOM 14296 C C . TYR G 1 218 ? 19.392 16.306 14.235 1.00 80.17 217 TYR G C 1
ATOM 14297 O O . TYR G 1 218 ? 18.488 15.939 14.986 1.00 82.38 217 TYR G O 1
ATOM 14306 N N . ILE G 1 219 ? 20.648 15.896 14.370 1.00 76.44 218 ILE G N 1
ATOM 14307 C CA . ILE G 1 219 ? 21.003 14.927 15.396 1.00 76.12 218 ILE G CA 1
ATOM 14308 C C . ILE G 1 219 ? 20.974 15.578 16.778 1.00 78.95 218 ILE G C 1
ATOM 14309 O O . ILE G 1 219 ? 21.280 16.763 16.930 1.00 87.19 218 ILE G O 1
ATOM 14314 N N . ALA G 1 220 ? 20.571 14.801 17.777 1.00 69.83 219 ALA G N 1
ATOM 14315 C CA . ALA G 1 220 ? 20.436 15.302 19.138 1.00 62.95 219 ALA G CA 1
ATOM 14316 C C . ALA G 1 220 ? 21.736 15.114 19.913 1.00 67.92 219 ALA G C 1
ATOM 14317 O O . ALA G 1 220 ? 22.482 14.170 19.652 1.00 84.36 219 ALA G O 1
ATOM 14319 N N . PRO G 1 221 ? 22.017 16.023 20.863 1.00 55.76 220 PRO G N 1
ATOM 14320 C CA . PRO G 1 221 ? 23.236 15.972 21.677 1.00 51.45 220 PRO G CA 1
ATOM 14321 C C . PRO G 1 221 ? 23.421 14.644 22.410 1.00 61.04 220 PRO G C 1
ATOM 14322 O O . PRO G 1 221 ? 24.543 14.142 22.477 1.00 77.45 220 PRO G O 1
ATOM 14326 N N . GLU G 1 222 ? 22.344 14.088 22.957 1.00 67.14 221 GLU G N 1
ATOM 14327 C CA . GLU G 1 222 ? 22.441 12.841 23.709 1.00 73.24 221 GLU G CA 1
ATOM 14328 C C . GLU G 1 222 ? 22.871 11.681 22.812 1.00 72.16 221 GLU G C 1
ATOM 14329 O O . GLU G 1 222 ? 23.613 10.799 23.245 1.00 75.11 221 GLU G O 1
ATOM 14335 N N . VAL G 1 223 ? 22.404 11.686 21.567 1.00 67.40 222 VAL G N 1
ATOM 14336 C CA . VAL G 1 223 ? 22.831 10.690 20.589 1.00 65.73 222 VAL G CA 1
ATOM 14337 C C . VAL G 1 223 ? 24.325 10.828 20.325 1.00 55.35 222 VAL G C 1
ATOM 14338 O O . VAL G 1 223 ? 25.043 9.835 20.207 1.00 58.81 222 VAL G O 1
ATOM 14342 N N . LEU G 1 224 ? 24.786 12.072 20.245 1.00 61.23 223 LEU G N 1
ATOM 14343 C CA . LEU G 1 224 ? 26.199 12.362 20.042 1.00 67.98 223 LEU G CA 1
ATOM 14344 C C . LEU G 1 224 ? 27.031 11.892 21.229 1.00 77.28 223 LEU G C 1
ATOM 14345 O O . LEU G 1 224 ? 28.190 11.513 21.075 1.00 83.70 223 LEU G O 1
ATOM 14350 N N . HIS G 1 225 ? 26.438 11.940 22.417 1.00 83.17 224 HIS G N 1
ATOM 14351 C CA . HIS G 1 225 ? 27.141 11.572 23.641 1.00 84.37 224 HIS G CA 1
ATOM 14352 C C . HIS G 1 225 ? 26.969 10.098 23.999 1.00 91.41 224 HIS G C 1
ATOM 14353 O O . HIS G 1 225 ? 27.658 9.585 24.880 1.00 94.96 224 HIS G O 1
ATOM 14360 N N . GLY G 1 226 ? 26.046 9.421 23.322 1.00 84.42 225 GLY G N 1
ATOM 14361 C CA . GLY G 1 226 ? 25.832 8.007 23.567 1.00 84.13 225 GLY G CA 1
ATOM 14362 C C . GLY G 1 226 ? 24.370 7.616 23.644 1.00 86.74 225 GLY G C 1
ATOM 14363 O O . GLY G 1 226 ? 23.621 7.774 22.680 1.00 88.22 225 GLY G O 1
ATOM 14364 N N . THR G 1 227 ? 23.974 7.091 24.800 1.00 95.01 226 THR G N 1
ATOM 14365 C CA . THR G 1 227 ? 22.606 6.637 25.034 1.00 96.57 226 THR G CA 1
ATOM 14366 C C . THR G 1 227 ? 21.572 7.738 24.816 1.00 83.51 226 THR G C 1
ATOM 14367 O O . THR G 1 227 ? 21.849 8.920 25.021 1.00 79.38 226 THR G O 1
ATOM 14371 N N . TYR G 1 228 ? 20.378 7.334 24.393 1.00 79.48 227 TYR G N 1
ATOM 14372 C CA . TYR G 1 228 ? 19.317 8.277 24.065 1.00 81.57 227 TYR G CA 1
ATOM 14373 C C . TYR G 1 228 ? 17.946 7.614 24.160 1.00 87.41 227 TYR G C 1
ATOM 14374 O O . TYR G 1 228 ? 17.842 6.390 24.228 1.00 96.82 227 TYR G O 1
ATOM 14383 N N . ASP G 1 229 ? 16.899 8.431 24.163 1.00 82.63 228 ASP G N 1
ATOM 14384 C CA . ASP G 1 229 ? 15.529 7.933 24.104 1.00 80.67 228 ASP G CA 1
ATOM 14385 C C . ASP G 1 229 ? 14.742 8.600 22.982 1.00 77.60 228 ASP G C 1
ATOM 14386 O O . ASP G 1 229 ? 15.318 9.209 22.082 1.00 70.07 228 ASP G O 1
ATOM 14391 N N . GLU G 1 230 ? 13.421 8.477 23.048 1.00 81.78 229 GLU G N 1
ATOM 14392 C CA . GLU G 1 230 ? 12.538 8.983 22.004 1.00 84.78 229 GLU G CA 1
ATOM 14393 C C . GLU G 1 230 ? 12.590 10.508 21.902 1.00 80.74 229 GLU G C 1
ATOM 14394 O O . GLU G 1 230 ? 12.315 11.077 20.842 1.00 90.05 229 GLU G O 1
ATOM 14400 N N . LYS G 1 231 ? 12.964 11.162 23.000 1.00 68.64 230 LYS G N 1
ATOM 14401 C CA . LYS G 1 231 ? 12.975 12.620 23.065 1.00 76.59 230 LYS G CA 1
ATOM 14402 C C . LYS G 1 231 ? 13.899 13.224 22.012 1.00 92.60 230 LYS G C 1
ATOM 14403 O O . LYS G 1 231 ? 13.689 14.356 21.567 1.00 107.45 230 LYS G O 1
ATOM 14409 N N . CYS G 1 232 ? 14.898 12.449 21.595 1.00 85.05 231 CYS G N 1
ATOM 14410 C CA . CYS G 1 232 ? 15.824 12.883 20.558 1.00 77.77 231 CYS G CA 1
ATOM 14411 C C . CYS G 1 232 ? 15.066 13.272 19.301 1.00 64.13 231 CYS G C 1
ATOM 14412 O O . CYS G 1 232 ? 15.359 14.299 18.684 1.00 65.69 231 CYS G O 1
ATOM 14415 N N . ASP G 1 233 ? 14.076 12.458 18.942 1.00 60.95 232 ASP G N 1
ATOM 14416 C CA . ASP G 1 233 ? 13.246 12.745 17.780 1.00 70.78 232 ASP G CA 1
ATOM 14417 C C . ASP G 1 233 ? 12.657 14.145 17.882 1.00 79.32 232 ASP G C 1
ATOM 14418 O O . ASP G 1 233 ? 12.702 14.913 16.915 1.00 88.49 232 ASP G O 1
ATOM 14423 N N . VAL G 1 234 ? 12.137 14.481 19.062 1.00 75.65 233 VAL G N 1
ATOM 14424 C CA . VAL G 1 234 ? 11.565 15.804 19.282 1.00 81.29 233 VAL G CA 1
ATOM 14425 C C . VAL G 1 234 ? 12.599 16.859 18.916 1.00 78.35 233 VAL G C 1
ATOM 14426 O O . VAL G 1 234 ? 12.311 17.772 18.134 1.00 77.97 233 VAL G O 1
ATOM 14430 N N . TRP G 1 235 ? 13.814 16.691 19.439 1.00 72.94 234 TRP G N 1
ATOM 14431 C CA . TRP G 1 235 ? 14.912 17.602 19.137 1.00 74.85 234 TRP G CA 1
ATOM 14432 C C . TRP G 1 235 ? 15.048 17.762 17.635 1.00 68.89 234 TRP G C 1
ATOM 14433 O O . TRP G 1 235 ? 15.054 18.885 17.120 1.00 69.14 234 TRP G O 1
ATOM 14444 N N . SER G 1 236 ? 15.109 16.629 16.939 1.00 66.53 235 SER G N 1
ATOM 14445 C CA . SER G 1 236 ? 15.257 16.631 15.493 1.00 65.88 235 SER G CA 1
ATOM 14446 C C . SER G 1 236 ? 14.137 17.456 14.884 1.00 62.66 235 SER G C 1
ATOM 14447 O O . SER G 1 236 ? 14.388 18.379 14.101 1.00 58.64 235 SER G O 1
ATOM 14450 N N . THR G 1 237 ? 12.909 17.148 15.298 1.00 65.61 236 THR G N 1
ATOM 14451 C CA . THR G 1 237 ? 11.734 17.844 14.796 1.00 70.06 236 THR G CA 1
ATOM 14452 C C . THR G 1 237 ? 11.896 19.338 15.009 1.00 67.38 236 THR G C 1
ATOM 14453 O O . THR G 1 237 ? 11.645 20.134 14.098 1.00 71.40 236 THR G O 1
ATOM 14457 N N . GLY G 1 238 ? 12.366 19.702 16.202 1.00 64.44 237 GLY G N 1
ATOM 14458 C CA . GLY G 1 238 ? 12.592 21.093 16.539 1.00 70.83 237 GLY G CA 1
ATOM 14459 C C . GLY G 1 238 ? 13.445 21.749 15.477 1.00 74.47 237 GLY G C 1
ATOM 14460 O O . GLY G 1 238 ? 13.053 22.771 14.904 1.00 75.14 237 GLY G O 1
ATOM 14461 N N . VAL G 1 239 ? 14.585 21.127 15.180 1.00 60.68 238 VAL G N 1
ATOM 14462 C CA . VAL G 1 239 ? 15.496 21.653 14.176 1.00 58.27 238 VAL G CA 1
ATOM 14463 C C . VAL G 1 239 ? 14.744 21.874 12.874 1.00 62.31 238 VAL G C 1
ATOM 14464 O O . VAL G 1 239 ? 14.795 22.961 12.293 1.00 71.00 238 VAL G O 1
ATOM 14468 N N . ILE G 1 240 ? 14.004 20.853 12.451 1.00 58.05 239 ILE G N 1
ATOM 14469 C CA . ILE G 1 240 ? 13.234 20.941 11.220 1.00 67.50 239 ILE G CA 1
ATOM 14470 C C . ILE G 1 240 ? 12.293 22.132 11.303 1.00 73.13 239 ILE G C 1
ATOM 14471 O O . ILE G 1 240 ? 12.280 22.981 10.405 1.00 78.64 239 ILE G O 1
ATOM 14476 N N . LEU G 1 241 ? 11.559 22.222 12.411 1.00 74.02 240 LEU G N 1
ATOM 14477 C CA . LEU G 1 241 ? 10.621 23.319 12.605 1.00 76.86 240 LEU G CA 1
ATOM 14478 C C . LEU G 1 241 ? 11.361 24.638 12.481 1.00 80.08 240 LEU G C 1
ATOM 14479 O O . LEU G 1 241 ? 10.901 25.552 11.789 1.00 78.41 240 LEU G O 1
ATOM 14484 N N . TYR G 1 242 ? 12.534 24.703 13.111 1.00 81.50 241 TYR G N 1
ATOM 14485 C CA . TYR G 1 242 ? 13.361 25.899 13.067 1.00 84.05 241 TYR G CA 1
ATOM 14486 C C . TYR G 1 242 ? 13.582 26.266 11.610 1.00 88.13 241 TYR G C 1
ATOM 14487 O O . TYR G 1 242 ? 13.256 27.378 11.177 1.00 89.37 241 TYR G O 1
ATOM 14496 N N . ILE G 1 243 ? 14.082 25.297 10.847 1.00 86.28 242 ILE G N 1
ATOM 14497 C CA . ILE G 1 243 ? 14.372 25.514 9.440 1.00 78.21 242 ILE G CA 1
ATOM 14498 C C . ILE G 1 243 ? 13.102 25.961 8.732 1.00 75.40 242 ILE G C 1
ATOM 14499 O O . ILE G 1 243 ? 13.116 26.932 7.971 1.00 87.80 242 ILE G O 1
ATOM 14504 N N . LEU G 1 244 ? 11.996 25.289 9.042 1.00 63.51 243 LEU G N 1
ATOM 14505 C CA . LEU G 1 244 ? 10.722 25.563 8.386 1.00 71.96 243 LEU G CA 1
ATOM 14506 C C . LEU G 1 244 ? 10.306 27.022 8.521 1.00 76.89 243 LEU G C 1
ATOM 14507 O O . LEU G 1 244 ? 9.561 27.539 7.689 1.00 87.61 243 LEU G O 1
ATOM 14512 N N . LEU G 1 245 ? 10.790 27.688 9.564 1.00 74.19 244 LEU G N 1
ATOM 14513 C CA . LEU G 1 245 ? 10.382 29.065 9.805 1.00 88.44 244 LEU G CA 1
ATOM 14514 C C . LEU G 1 245 ? 11.447 30.068 9.378 1.00 92.67 244 LEU G C 1
ATOM 14515 O O . LEU G 1 245 ? 11.163 31.259 9.246 1.00 93.83 244 LEU G O 1
ATOM 14520 N N . SER G 1 246 ? 12.669 29.593 9.156 1.00 97.65 245 SER G N 1
ATOM 14521 C CA . SER G 1 246 ? 13.766 30.504 8.839 1.00 96.64 245 SER G CA 1
ATOM 14522 C C . SER G 1 246 ? 14.530 30.104 7.581 1.00 97.08 245 SER G C 1
ATOM 14523 O O . SER G 1 246 ? 15.195 30.934 6.962 1.00 105.63 245 SER G O 1
ATOM 14526 N N . GLY G 1 247 ? 14.436 28.833 7.207 1.00 94.07 246 GLY G N 1
ATOM 14527 C CA . GLY G 1 247 ? 15.140 28.331 6.041 1.00 99.39 246 GLY G CA 1
ATOM 14528 C C . GLY G 1 247 ? 16.622 28.135 6.294 1.00 103.40 246 GLY G C 1
ATOM 14529 O O . GLY G 1 247 ? 17.390 27.875 5.369 1.00 110.16 246 GLY G O 1
ATOM 14530 N N . CYS G 1 248 ? 17.023 28.260 7.555 1.00 96.34 247 CYS G N 1
ATOM 14531 C CA . CYS G 1 248 ? 18.415 28.071 7.942 1.00 91.45 247 CYS G CA 1
ATOM 14532 C C . CYS G 1 248 ? 18.525 27.161 9.158 1.00 89.41 247 CYS G C 1
ATOM 14533 O O . CYS G 1 248 ? 17.670 27.194 10.043 1.00 100.30 247 CYS G O 1
ATOM 14536 N N . PRO G 1 249 ? 19.582 26.339 9.204 1.00 88.18 248 PRO G N 1
ATOM 14537 C CA . PRO G 1 249 ? 19.832 25.464 10.353 1.00 90.38 248 PRO G CA 1
ATOM 14538 C C . PRO G 1 249 ? 20.210 26.250 11.602 1.00 92.52 248 PRO G C 1
ATOM 14539 O O . PRO G 1 249 ? 21.005 27.187 11.509 1.00 92.39 248 PRO G O 1
ATOM 14543 N N . PRO G 1 250 ? 19.646 25.874 12.760 1.00 76.70 249 PRO G N 1
ATOM 14544 C CA . PRO G 1 250 ? 19.960 26.533 14.031 1.00 61.89 249 PRO G CA 1
ATOM 14545 C C . PRO G 1 250 ? 21.418 26.296 14.406 1.00 63.50 249 PRO G C 1
ATOM 14546 O O . PRO G 1 250 ? 22.087 27.189 14.925 1.00 71.41 249 PRO G O 1
ATOM 14550 N N . PHE G 1 251 ? 21.893 25.084 14.143 1.00 74.21 250 PHE G N 1
ATOM 14551 C CA . PHE G 1 251 ? 23.299 24.751 14.313 1.00 82.75 250 PHE G CA 1
ATOM 14552 C C . PHE G 1 251 ? 23.919 24.512 12.942 1.00 87.04 250 PHE G C 1
ATOM 14553 O O . PHE G 1 251 ? 23.712 23.462 12.334 1.00 92.10 250 PHE G O 1
ATOM 14561 N N . ASN G 1 252 ? 24.681 25.487 12.457 1.00 90.60 251 ASN G N 1
ATOM 14562 C CA . ASN G 1 252 ? 25.162 25.457 11.082 1.00 91.69 251 ASN G CA 1
ATOM 14563 C C . ASN G 1 252 ? 26.685 25.503 11.013 1.00 88.23 251 ASN G C 1
ATOM 14564 O O . ASN G 1 252 ? 27.341 26.030 11.911 1.00 85.64 251 ASN G O 1
ATOM 14569 N N . GLY G 1 253 ? 27.242 24.935 9.948 1.00 95.39 252 GLY G N 1
ATOM 14570 C CA . GLY G 1 253 ? 28.681 24.913 9.765 1.00 99.88 252 GLY G CA 1
ATOM 14571 C C . GLY G 1 253 ? 29.102 24.566 8.350 1.00 94.18 252 GLY G C 1
ATOM 14572 O O . GLY G 1 253 ? 28.296 24.091 7.548 1.00 88.78 252 GLY G O 1
ATOM 14573 N N . ALA G 1 254 ? 30.372 24.809 8.044 1.00 92.00 253 ALA G N 1
ATOM 14574 C CA . ALA G 1 254 ? 30.929 24.486 6.736 1.00 90.13 253 ALA G CA 1
ATOM 14575 C C . ALA G 1 254 ? 31.033 22.977 6.542 1.00 93.31 253 ALA G C 1
ATOM 14576 O O . ALA G 1 254 ? 30.771 22.458 5.456 1.00 101.29 253 ALA G O 1
ATOM 14578 N N . ASN G 1 255 ? 31.421 22.280 7.605 1.00 98.52 254 ASN G N 1
ATOM 14579 C CA . ASN G 1 255 ? 31.589 20.832 7.566 1.00 98.66 254 ASN G CA 1
ATOM 14580 C C . ASN G 1 255 ? 30.948 20.141 8.764 1.00 100.82 254 ASN G C 1
ATOM 14581 O O . ASN G 1 255 ? 30.404 20.798 9.650 1.00 108.14 254 ASN G O 1
ATOM 14586 N N . GLU G 1 256 ? 31.016 18.812 8.775 1.00 102.80 255 GLU G N 1
ATOM 14587 C CA . GLU G 1 256 ? 30.456 18.001 9.854 1.00 97.09 255 GLU G CA 1
ATOM 14588 C C . GLU G 1 256 ? 30.985 18.420 11.222 1.00 102.64 255 GLU G C 1
ATOM 14589 O O . GLU G 1 256 ? 30.242 18.456 12.201 1.00 107.93 255 GLU G O 1
ATOM 14595 N N . TYR G 1 257 ? 32.273 18.741 11.274 1.00 106.80 256 TYR G N 1
ATOM 14596 C CA . TYR G 1 257 ? 32.940 19.096 12.521 1.00 109.42 256 TYR G CA 1
ATOM 14597 C C . TYR G 1 257 ? 32.338 20.346 13.157 1.00 107.49 256 TYR G C 1
ATOM 14598 O O . TYR G 1 257 ? 32.029 20.358 14.351 1.00 110.17 256 TYR G O 1
ATOM 14607 N N . ASP G 1 258 ? 32.155 21.386 12.351 1.00 100.66 257 ASP G N 1
ATOM 14608 C CA . ASP G 1 258 ? 31.604 22.642 12.843 1.00 102.34 257 ASP G CA 1
ATOM 14609 C C . ASP G 1 258 ? 30.164 22.468 13.308 1.00 100.97 257 ASP G C 1
ATOM 14610 O O . ASP G 1 258 ? 29.802 22.881 14.414 1.00 109.28 257 ASP G O 1
ATOM 14615 N N . ILE G 1 259 ? 29.356 21.830 12.466 1.00 88.61 258 ILE G N 1
ATOM 14616 C CA . ILE G 1 259 ? 27.956 21.572 12.781 1.00 84.73 258 ILE G CA 1
ATOM 14617 C C . ILE G 1 259 ? 27.799 20.774 14.071 1.00 86.71 258 ILE G C 1
ATOM 14618 O O . ILE G 1 259 ? 26.976 21.113 14.917 1.00 84.75 258 ILE G O 1
ATOM 14623 N N . LEU G 1 260 ? 28.588 19.714 14.214 1.00 84.51 259 LEU G N 1
ATOM 14624 C CA . LEU G 1 260 ? 28.529 18.874 15.407 1.00 75.02 259 LEU G CA 1
ATOM 14625 C C . LEU G 1 260 ? 29.029 19.598 16.651 1.00 81.47 259 LEU G C 1
ATOM 14626 O O . LEU G 1 260 ? 28.524 19.369 17.749 1.00 96.24 259 LEU G O 1
ATOM 14631 N N . LYS G 1 261 ? 30.025 20.462 16.481 1.00 80.30 260 LYS G N 1
ATOM 14632 C CA . LYS G 1 261 ? 30.495 21.283 17.591 1.00 83.44 260 LYS G CA 1
ATOM 14633 C C . LYS G 1 261 ? 29.376 22.189 18.080 1.00 90.18 260 LYS G C 1
ATOM 14634 O O . LYS G 1 261 ? 29.125 22.302 19.282 1.00 97.15 260 LYS G O 1
ATOM 14637 N N . LYS G 1 262 ? 28.700 22.830 17.132 1.00 85.71 261 LYS G N 1
ATOM 14638 C CA . LYS G 1 262 ? 27.625 23.756 17.455 1.00 79.08 261 LYS G CA 1
ATOM 14639 C C . LYS G 1 262 ? 26.444 23.024 18.097 1.00 81.17 261 LYS G C 1
ATOM 14640 O O . LYS G 1 262 ? 25.847 23.514 19.057 1.00 89.83 261 LYS G O 1
ATOM 14646 N N . VAL G 1 263 ? 26.112 21.854 17.556 1.00 79.65 262 VAL G N 1
ATOM 14647 C CA . VAL G 1 263 ? 25.007 21.044 18.064 1.00 75.69 262 VAL G CA 1
ATOM 14648 C C . VAL G 1 263 ? 25.301 20.573 19.484 1.00 73.37 262 VAL G C 1
ATOM 14649 O O . VAL G 1 263 ? 24.428 20.601 20.353 1.00 72.86 262 VAL G O 1
ATOM 14653 N N . GLU G 1 264 ? 26.546 20.169 19.718 1.00 73.25 263 GLU G N 1
ATOM 14654 C CA . GLU G 1 264 ? 26.972 19.728 21.040 1.00 76.56 263 GLU G CA 1
ATOM 14655 C C . GLU G 1 264 ? 26.942 20.886 22.029 1.00 78.44 263 GLU G C 1
ATOM 14656 O O . GLU G 1 264 ? 26.594 20.708 23.195 1.00 79.04 263 GLU G O 1
ATOM 14662 N N . LYS G 1 265 ? 27.321 22.071 21.561 1.00 85.07 264 LYS G N 1
ATOM 14663 C CA . LYS G 1 265 ? 27.255 23.268 22.392 1.00 86.28 264 LYS G CA 1
ATOM 14664 C C . LYS G 1 265 ? 25.810 23.603 22.749 1.00 89.20 264 LYS G C 1
ATOM 14665 O O . LYS G 1 265 ? 25.538 24.169 23.808 1.00 96.65 264 LYS G O 1
ATOM 14667 N N . GLY G 1 266 ? 24.885 23.246 21.864 1.00 75.61 265 GLY G N 1
ATOM 14668 C CA . GLY G 1 266 ? 23.469 23.404 22.140 1.00 71.68 265 GLY G CA 1
ATOM 14669 C C . GLY G 1 266 ? 22.947 24.819 21.975 1.00 73.99 265 GLY G C 1
ATOM 14670 O O . GLY G 1 266 ? 21.738 25.047 22.019 1.00 81.63 265 GLY G O 1
ATOM 14671 N N . LYS G 1 267 ? 23.853 25.772 21.780 1.00 70.70 266 LYS G N 1
ATOM 14672 C CA . LYS G 1 267 ? 23.468 27.174 21.685 1.00 67.32 266 LYS G CA 1
ATOM 14673 C C . LYS G 1 267 ? 22.936 27.528 20.301 1.00 77.36 266 LYS G C 1
ATOM 14674 O O . LYS G 1 267 ? 23.439 27.053 19.283 1.00 96.81 266 LYS G O 1
ATOM 14676 N N . TYR G 1 268 ? 21.910 28.372 20.285 1.00 74.14 267 TYR G N 1
ATOM 14677 C CA . TYR G 1 268 ? 21.283 28.843 19.056 1.00 71.98 267 TYR G CA 1
ATOM 14678 C C . TYR G 1 268 ? 20.557 30.159 19.317 1.00 81.13 267 TYR G C 1
ATOM 14679 O O . TYR G 1 268 ? 20.325 30.525 20.469 1.00 98.85 267 TYR G O 1
ATOM 14688 N N . THR G 1 269 ? 20.198 30.870 18.252 1.00 77.00 268 THR G N 1
ATOM 14689 C CA . THR G 1 269 ? 19.523 32.158 18.396 1.00 86.74 268 THR G CA 1
ATOM 14690 C C . THR G 1 269 ? 18.348 32.315 17.437 1.00 89.11 268 THR G C 1
ATOM 14691 O O . THR G 1 269 ? 18.065 31.433 16.627 1.00 91.75 268 THR G O 1
ATOM 14695 N N . PHE G 1 270 ? 17.666 33.451 17.548 1.00 93.57 269 PHE G N 1
ATOM 14696 C CA . PHE G 1 270 ? 16.608 33.826 16.618 1.00 101.12 269 PHE G CA 1
ATOM 14697 C C . PHE G 1 270 ? 16.943 35.184 16.007 1.00 110.42 269 PHE G C 1
ATOM 14698 O O . PHE G 1 270 ? 16.053 35.959 15.657 1.00 118.86 269 PHE G O 1
ATOM 14706 N N . GLU G 1 271 ? 18.238 35.461 15.890 1.00 111.43 270 GLU G N 1
ATOM 14707 C CA . GLU G 1 271 ? 18.728 36.766 15.454 1.00 109.87 270 GLU G CA 1
ATOM 14708 C C . GLU G 1 271 ? 18.489 37.060 13.974 1.00 103.55 270 GLU G C 1
ATOM 14709 O O . GLU G 1 271 ? 18.453 38.223 13.572 1.00 115.67 270 GLU G O 1
ATOM 14715 N N . LEU G 1 272 ? 18.342 36.012 13.167 1.00 91.99 271 LEU G N 1
ATOM 14716 C CA . LEU G 1 272 ? 18.122 36.173 11.731 1.00 92.97 271 LEU G CA 1
ATOM 14717 C C . LEU G 1 272 ? 16.868 36.999 11.450 1.00 95.67 271 LEU G C 1
ATOM 14718 O O . LEU G 1 272 ? 15.825 36.766 12.053 1.00 87.46 271 LEU G O 1
ATOM 14723 N N . PRO G 1 273 ? 16.978 37.978 10.536 1.00 96.44 272 PRO G N 1
ATOM 14724 C CA . PRO G 1 273 ? 15.924 38.949 10.212 1.00 91.01 272 PRO G CA 1
ATOM 14725 C C . PRO G 1 273 ? 14.553 38.338 9.923 1.00 97.78 272 PRO G C 1
ATOM 14726 O O . PRO G 1 273 ? 13.545 38.903 10.349 1.00 116.15 272 PRO G O 1
ATOM 14730 N N . GLN G 1 274 ? 14.509 37.207 9.225 1.00 93.27 273 GLN G N 1
ATOM 14731 C CA . GLN G 1 274 ? 13.228 36.599 8.872 1.00 96.85 273 GLN G CA 1
ATOM 14732 C C . GLN G 1 274 ? 12.436 36.190 10.116 1.00 100.59 273 GLN G C 1
ATOM 14733 O O . GLN G 1 274 ? 11.201 36.133 10.096 1.00 107.81 273 GLN G O 1
ATOM 14739 N N . TRP G 1 275 ? 13.154 35.956 11.211 1.00 96.74 274 TRP G N 1
ATOM 14740 C CA . TRP G 1 275 ? 12.534 35.597 12.483 1.00 99.97 274 TRP G CA 1
ATOM 14741 C C . TRP G 1 275 ? 11.631 36.705 13.012 1.00 102.05 274 TRP G C 1
ATOM 14742 O O . TRP G 1 275 ? 10.791 36.463 13.878 1.00 98.67 274 TRP G O 1
ATOM 14753 N N . LYS G 1 276 ? 11.813 37.920 12.501 1.00 105.49 275 LYS G N 1
ATOM 14754 C CA . LYS G 1 276 ? 10.954 39.033 12.890 1.00 116.39 275 LYS G CA 1
ATOM 14755 C C . LYS G 1 276 ? 9.506 38.804 12.474 1.00 121.16 275 LYS G C 1
ATOM 14756 O O . LYS G 1 276 ? 8.586 39.376 13.060 1.00 127.87 275 LYS G O 1
ATOM 14759 N N . LYS G 1 277 ? 9.306 37.973 11.457 1.00 124.75 276 LYS G N 1
ATOM 14760 C CA . LYS G 1 277 ? 7.955 37.666 10.996 1.00 126.09 276 LYS G CA 1
ATOM 14761 C C . LYS G 1 277 ? 7.353 36.461 11.715 1.00 125.00 276 LYS G C 1
ATOM 14762 O O . LYS G 1 277 ? 6.196 36.107 11.485 1.00 133.54 276 LYS G O 1
ATOM 14768 N N . VAL G 1 278 ? 8.134 35.839 12.590 1.00 105.94 277 VAL G N 1
ATOM 14769 C CA . VAL G 1 278 ? 7.683 34.630 13.259 1.00 107.02 277 VAL G CA 1
ATOM 14770 C C . VAL G 1 278 ? 7.123 34.954 14.643 1.00 110.14 277 VAL G C 1
ATOM 14771 O O . VAL G 1 278 ? 7.699 35.739 15.398 1.00 113.79 277 VAL G O 1
ATOM 14775 N N . SER G 1 279 ? 5.994 34.329 14.962 1.00 107.26 278 SER G N 1
ATOM 14776 C CA . SER G 1 279 ? 5.310 34.541 16.230 1.00 103.75 278 SER G CA 1
ATOM 14777 C C . SER G 1 279 ? 6.131 34.036 17.409 1.00 103.37 278 SER G C 1
ATOM 14778 O O . SER G 1 279 ? 6.998 33.175 17.253 1.00 107.67 278 SER G O 1
ATOM 14781 N N . GLU G 1 280 ? 5.852 34.579 18.589 1.00 104.04 279 GLU G N 1
ATOM 14782 C CA . GLU G 1 280 ? 6.599 34.228 19.789 1.00 106.04 279 GLU G CA 1
ATOM 14783 C C . GLU G 1 280 ? 6.298 32.800 20.232 1.00 100.50 279 GLU G C 1
ATOM 14784 O O . GLU G 1 280 ? 7.157 32.123 20.797 1.00 93.59 279 GLU G O 1
ATOM 14790 N N . SER G 1 281 ? 5.073 32.351 19.977 1.00 103.03 280 SER G N 1
ATOM 14791 C CA . SER G 1 281 ? 4.659 31.004 20.351 1.00 99.07 280 SER G CA 1
ATOM 14792 C C . SER G 1 281 ? 5.513 29.952 19.649 1.00 99.65 280 SER G C 1
ATOM 14793 O O . SER G 1 281 ? 5.898 28.946 20.250 1.00 87.34 280 SER G O 1
ATOM 14796 N N . ALA G 1 282 ? 5.811 30.197 18.376 1.00 107.58 281 ALA G N 1
ATOM 14797 C CA . ALA G 1 282 ? 6.642 29.292 17.590 1.00 82.96 281 ALA G CA 1
ATOM 14798 C C . ALA G 1 282 ? 8.055 29.203 18.153 1.00 83.77 281 ALA G C 1
ATOM 14799 O O . ALA G 1 282 ? 8.604 28.112 18.299 1.00 82.19 281 ALA G O 1
ATOM 14801 N N . LYS G 1 283 ? 8.637 30.356 18.469 1.00 89.18 282 LYS G N 1
ATOM 14802 C CA . LYS G 1 283 ? 9.974 30.407 19.051 1.00 91.46 282 LYS G CA 1
ATOM 14803 C C . LYS G 1 283 ? 10.003 29.713 20.409 1.00 97.17 282 LYS G C 1
ATOM 14804 O O . LYS G 1 283 ? 10.986 29.065 20.763 1.00 96.12 282 LYS G O 1
ATOM 14810 N N . ASP G 1 284 ? 8.922 29.865 21.168 1.00 104.85 283 ASP G N 1
ATOM 14811 C CA . ASP G 1 284 ? 8.789 29.214 22.466 1.00 107.25 283 ASP G CA 1
ATOM 14812 C C . ASP G 1 284 ? 8.757 27.694 22.330 1.00 99.41 283 ASP G C 1
ATOM 14813 O O . ASP G 1 284 ? 9.471 26.979 23.041 1.00 91.21 283 ASP G O 1
ATOM 14818 N N . LEU G 1 285 ? 7.923 27.207 21.414 1.00 97.21 284 LEU G N 1
ATOM 14819 C CA . LEU G 1 285 ? 7.825 25.775 21.155 1.00 97.57 284 LEU G CA 1
ATOM 14820 C C . LEU G 1 285 ? 9.166 25.231 20.679 1.00 97.83 284 LEU G C 1
ATOM 14821 O O . LEU G 1 285 ? 9.559 24.127 21.048 1.00 103.43 284 LEU G O 1
ATOM 14826 N N . ILE G 1 286 ? 9.856 26.004 19.847 1.00 84.85 285 ILE G N 1
ATOM 14827 C CA . ILE G 1 286 ? 11.195 25.641 19.397 1.00 77.37 285 ILE G CA 1
ATOM 14828 C C . ILE G 1 286 ? 12.148 25.528 20.585 1.00 78.81 285 ILE G C 1
ATOM 14829 O O . ILE G 1 286 ? 12.926 24.577 20.675 1.00 81.59 285 ILE G O 1
ATOM 14834 N N . ARG G 1 287 ? 12.071 26.491 21.500 1.00 81.78 286 ARG G N 1
ATOM 14835 C CA . ARG G 1 287 ? 12.906 26.477 22.697 1.00 83.28 286 ARG G CA 1
ATOM 14836 C C . ARG G 1 287 ? 12.663 25.224 23.525 1.00 86.24 286 ARG G C 1
ATOM 14837 O O . ARG G 1 287 ? 13.604 24.599 24.015 1.00 86.06 286 ARG G O 1
ATOM 14845 N N . LYS G 1 288 ? 11.393 24.866 23.682 1.00 82.89 287 LYS G N 1
ATOM 14846 C CA . LYS G 1 288 ? 11.028 23.675 24.437 1.00 81.46 287 LYS G CA 1
ATOM 14847 C C . LYS G 1 288 ? 11.500 22.406 23.725 1.00 76.51 287 LYS G C 1
ATOM 14848 O O . LYS G 1 288 ? 11.924 21.446 24.368 1.00 73.08 287 LYS G O 1
ATOM 14854 N N . MET G 1 289 ? 11.420 22.408 22.397 1.00 80.60 288 MET G N 1
ATOM 14855 C CA . MET G 1 289 ? 11.896 21.288 21.589 1.00 74.29 288 MET G CA 1
ATOM 14856 C C . MET G 1 289 ? 13.418 21.208 21.587 1.00 73.61 288 MET G C 1
ATOM 14857 O O . MET G 1 289 ? 13.989 20.120 21.646 1.00 71.88 288 MET G O 1
ATOM 14862 N N . LEU G 1 290 ? 14.071 22.363 21.515 1.00 82.76 289 LEU G N 1
ATOM 14863 C CA . LEU G 1 290 ? 15.528 22.410 21.494 1.00 83.04 289 LEU G CA 1
ATOM 14864 C C . LEU G 1 290 ? 16.080 22.612 22.898 1.00 89.01 289 LEU G C 1
ATOM 14865 O O . LEU G 1 290 ? 16.875 23.520 23.141 1.00 89.62 289 LEU G O 1
ATOM 14870 N N . THR G 1 291 ? 15.652 21.756 23.820 1.00 87.23 290 THR G N 1
ATOM 14871 C CA . THR G 1 291 ? 16.183 21.769 25.174 1.00 78.85 290 THR G CA 1
ATOM 14872 C C . THR G 1 291 ? 17.265 20.706 25.303 1.00 72.49 290 THR G C 1
ATOM 14873 O O . THR G 1 291 ? 17.078 19.562 24.886 1.00 66.59 290 THR G O 1
ATOM 14877 N N . TYR G 1 292 ? 18.401 21.094 25.872 1.00 73.53 291 TYR G N 1
ATOM 14878 C CA . TYR G 1 292 ? 19.564 20.218 25.940 1.00 73.62 291 TYR G CA 1
ATOM 14879 C C . TYR G 1 292 ? 19.301 18.965 26.764 1.00 83.56 291 TYR G C 1
ATOM 14880 O O . TYR G 1 292 ? 19.636 17.856 26.349 1.00 87.29 291 TYR G O 1
ATOM 14889 N N . VAL G 1 293 ? 18.699 19.149 27.933 1.00 88.89 292 VAL G N 1
ATOM 14890 C CA . VAL G 1 293 ? 18.407 18.034 28.822 1.00 78.02 292 VAL G CA 1
ATOM 14891 C C . VAL G 1 293 ? 17.138 17.311 28.386 1.00 81.53 292 VAL G C 1
ATOM 14892 O O . VAL G 1 293 ? 16.063 17.911 28.337 1.00 86.96 292 VAL G O 1
ATOM 14896 N N . PRO G 1 294 ? 17.268 16.016 28.059 1.00 80.20 293 PRO G N 1
ATOM 14897 C CA . PRO G 1 294 ? 16.177 15.194 27.523 1.00 84.94 293 PRO G CA 1
ATOM 14898 C C . PRO G 1 294 ? 14.942 15.175 28.421 1.00 84.03 293 PRO G C 1
ATOM 14899 O O . PRO G 1 294 ? 13.829 15.332 27.920 1.00 86.90 293 PRO G O 1
ATOM 14903 N N . SER G 1 295 ? 15.134 14.978 29.723 1.00 81.02 294 SER G N 1
ATOM 14904 C CA . SER G 1 295 ? 14.010 14.950 30.654 1.00 84.67 294 SER G CA 1
ATOM 14905 C C . SER G 1 295 ? 13.259 16.279 30.679 1.00 92.79 294 SER G C 1
ATOM 14906 O O . SER G 1 295 ? 12.032 16.301 30.779 1.00 104.33 294 SER G O 1
ATOM 14909 N N . MET G 1 296 ? 13.995 17.385 30.596 1.00 77.54 295 MET G N 1
ATOM 14910 C CA . MET G 1 296 ? 13.370 18.706 30.566 1.00 79.65 295 MET G CA 1
ATOM 14911 C C . MET G 1 296 ? 12.750 19.026 29.214 1.00 76.69 295 MET G C 1
ATOM 14912 O O . MET G 1 296 ? 11.910 19.920 29.109 1.00 72.09 295 MET G O 1
ATOM 14917 N N . ARG G 1 297 ? 13.167 18.302 28.182 1.00 76.13 296 ARG G N 1
ATOM 14918 C CA . ARG G 1 297 ? 12.680 18.567 26.836 1.00 64.88 296 ARG G CA 1
ATOM 14919 C C . ARG G 1 297 ? 11.223 18.157 26.713 1.00 67.76 296 ARG G C 1
ATOM 14920 O O . ARG G 1 297 ? 10.799 17.159 27.296 1.00 65.17 296 ARG G O 1
ATOM 14928 N N . ILE G 1 298 ? 10.461 18.934 25.953 1.00 80.19 297 ILE G N 1
ATOM 14929 C CA . ILE G 1 298 ? 9.046 18.659 25.760 1.00 84.56 297 ILE G CA 1
ATOM 14930 C C . ILE G 1 298 ? 8.859 17.363 24.972 1.00 82.15 297 ILE G C 1
ATOM 14931 O O . ILE G 1 298 ? 9.619 17.063 24.050 1.00 81.76 297 ILE G O 1
ATOM 14936 N N . SER G 1 299 ? 7.853 16.586 25.358 1.00 85.41 298 SER G N 1
ATOM 14937 C CA . SER G 1 299 ? 7.529 15.343 24.671 1.00 82.92 298 SER G CA 1
ATOM 14938 C C . SER G 1 299 ? 6.754 15.618 23.389 1.00 85.86 298 SER G C 1
ATOM 14939 O O . SER G 1 299 ? 6.314 16.742 23.151 1.00 86.34 298 SER G O 1
ATOM 14942 N N . ALA G 1 300 ? 6.599 14.588 22.563 1.00 87.52 299 ALA G N 1
ATOM 14943 C CA . ALA G 1 300 ? 5.861 14.711 21.311 1.00 80.37 299 ALA G CA 1
ATOM 14944 C C . ALA G 1 300 ? 4.392 15.018 21.584 1.00 85.14 299 ALA G C 1
ATOM 14945 O O . ALA G 1 300 ? 3.778 15.833 20.895 1.00 83.81 299 ALA G O 1
ATOM 14947 N N . ARG G 1 301 ? 3.838 14.360 22.598 1.00 89.79 300 ARG G N 1
ATOM 14948 C CA . ARG G 1 301 ? 2.434 14.527 22.953 1.00 88.66 300 ARG G CA 1
ATOM 14949 C C . ARG G 1 301 ? 2.122 15.924 23.477 1.00 92.54 300 ARG G C 1
ATOM 14950 O O . ARG G 1 301 ? 1.130 16.537 23.081 1.00 94.90 300 ARG G O 1
ATOM 14958 N N . ASP G 1 302 ? 2.973 16.423 24.368 1.00 97.22 301 ASP G N 1
ATOM 14959 C CA . ASP G 1 302 ? 2.824 17.774 24.897 1.00 100.89 301 ASP G CA 1
ATOM 14960 C C . ASP G 1 302 ? 3.021 18.828 23.811 1.00 101.20 301 ASP G C 1
ATOM 14961 O O . ASP G 1 302 ? 2.291 19.819 23.760 1.00 97.57 301 ASP G O 1
ATOM 14966 N N . ALA G 1 303 ? 4.009 18.608 22.947 1.00 94.71 302 ALA G N 1
ATOM 14967 C CA . ALA G 1 303 ? 4.295 19.531 21.851 1.00 86.26 302 ALA G CA 1
ATOM 14968 C C . ALA G 1 303 ? 3.140 19.559 20.859 1.00 86.85 302 ALA G C 1
ATOM 14969 O O . ALA G 1 303 ? 2.868 20.582 20.234 1.00 85.43 302 ALA G O 1
ATOM 14971 N N . LEU G 1 304 ? 2.471 18.420 20.714 1.00 92.90 303 LEU G N 1
ATOM 14972 C CA . LEU G 1 304 ? 1.309 18.317 19.843 1.00 93.00 303 LEU G CA 1
ATOM 14973 C C . LEU G 1 304 ? 0.170 19.182 20.381 1.00 99.48 303 LEU G C 1
ATOM 14974 O O . LEU G 1 304 ? -0.686 19.642 19.625 1.00 100.43 303 LEU G O 1
ATOM 14979 N N . ASP G 1 305 ? 0.170 19.397 21.694 1.00 110.14 304 ASP G N 1
ATOM 14980 C CA . ASP G 1 305 ? -0.856 20.201 22.352 1.00 127.28 304 ASP G CA 1
ATOM 14981 C C . ASP G 1 305 ? -0.377 21.616 22.682 1.00 124.54 304 ASP G C 1
ATOM 14982 O O . ASP G 1 305 ? -1.046 22.345 23.415 1.00 130.64 304 ASP G O 1
ATOM 14987 N N . HIS G 1 306 ? 0.782 21.995 22.148 1.00 113.84 305 HIS G N 1
ATOM 14988 C CA . HIS G 1 306 ? 1.368 23.310 22.412 1.00 110.09 305 HIS G CA 1
ATOM 14989 C C . HIS G 1 306 ? 0.465 24.436 21.903 1.00 106.22 305 HIS G C 1
ATOM 14990 O O . HIS G 1 306 ? -0.402 24.209 21.064 1.00 112.86 305 HIS G O 1
ATOM 14997 N N . GLU G 1 307 ? 0.662 25.643 22.427 1.00 99.65 306 GLU G N 1
ATOM 14998 C CA . GLU G 1 307 ? -0.154 26.797 22.050 1.00 104.56 306 GLU G CA 1
ATOM 14999 C C . GLU G 1 307 ? -0.028 27.182 20.573 1.00 113.49 306 GLU G C 1
ATOM 15000 O O . GLU G 1 307 ? -1.026 27.484 19.917 1.00 106.31 306 GLU G O 1
ATOM 15006 N N . TRP G 1 308 ? 1.200 27.173 20.059 1.00 111.95 307 TRP G N 1
ATOM 15007 C CA . TRP G 1 308 ? 1.463 27.592 18.684 1.00 114.59 307 TRP G CA 1
ATOM 15008 C C . TRP G 1 308 ? 0.759 26.700 17.672 1.00 118.59 307 TRP G C 1
ATOM 15009 O O . TRP G 1 308 ? 0.035 27.179 16.798 1.00 114.15 307 TRP G O 1
ATOM 15020 N N . ILE G 1 309 ? 0.982 25.398 17.805 1.00 128.78 308 ILE G N 1
ATOM 15021 C CA . ILE G 1 309 ? 0.374 24.410 16.927 1.00 131.40 308 ILE G CA 1
ATOM 15022 C C . ILE G 1 309 ? -1.143 24.451 17.101 1.00 133.93 308 ILE G C 1
ATOM 15023 O O . ILE G 1 309 ? -1.893 24.231 16.152 1.00 139.78 308 ILE G O 1
ATOM 15028 N N . GLN G 1 310 ? -1.581 24.751 18.319 1.00 133.37 309 GLN G N 1
ATOM 15029 C CA . GLN G 1 310 ? -3.001 24.859 18.631 1.00 136.51 309 GLN G CA 1
ATOM 15030 C C . GLN G 1 310 ? -3.655 25.967 17.809 1.00 129.71 309 GLN G C 1
ATOM 15031 O O . GLN G 1 310 ? -4.662 25.746 17.138 1.00 139.94 309 GLN G O 1
ATOM 15037 N N . THR G 1 311 ? -3.069 27.159 17.868 1.00 120.34 310 THR G N 1
ATOM 15038 C CA . THR G 1 311 ? -3.631 28.334 17.207 1.00 122.56 310 THR G CA 1
ATOM 15039 C C . THR G 1 311 ? -3.595 28.285 15.678 1.00 128.39 310 THR G C 1
ATOM 15040 O O . THR G 1 311 ? -4.593 28.577 15.019 1.00 137.78 310 THR G O 1
ATOM 15044 N N . TYR G 1 312 ? -2.448 27.914 15.118 1.00 126.95 311 TYR G N 1
ATOM 15045 C CA . TYR G 1 312 ? -2.232 28.010 13.674 1.00 125.66 311 TYR G CA 1
ATOM 15046 C C . TYR G 1 312 ? -2.705 26.799 12.863 1.00 125.59 311 TYR G C 1
ATOM 15047 O O . TYR G 1 312 ? -2.445 26.726 11.663 1.00 124.65 311 TYR G O 1
ATOM 15056 N N . THR G 1 313 ? -3.396 25.855 13.498 1.00 130.46 312 THR G N 1
ATOM 15057 C CA . THR G 1 313 ? -3.876 24.676 12.773 1.00 128.93 312 THR G CA 1
ATOM 15058 C C . THR G 1 313 ? -5.392 24.513 12.713 1.00 145.22 312 THR G C 1
ATOM 15059 O O . THR G 1 313 ? -5.906 23.432 13.000 1.00 148.42 312 THR G O 1
ATOM 15063 N N . LYS G 1 314 ? -6.115 25.564 12.343 1.00 164.68 313 LYS G N 1
ATOM 15064 C CA . LYS G 1 314 ? -7.556 25.422 12.158 1.00 183.66 313 LYS G CA 1
ATOM 15065 C C . LYS G 1 314 ? -7.861 24.781 10.807 1.00 189.76 313 LYS G C 1
ATOM 15066 O O . LYS G 1 314 ? -8.645 23.836 10.718 1.00 195.00 313 LYS G O 1
ATOM 15072 N N . VAL G 1 321 ? -1.589 36.458 9.054 1.00 121.09 320 VAL G N 1
ATOM 15073 C CA . VAL G 1 321 ? -0.623 35.389 8.830 1.00 130.46 320 VAL G CA 1
ATOM 15074 C C . VAL G 1 321 ? 0.087 35.592 7.491 1.00 134.39 320 VAL G C 1
ATOM 15075 O O . VAL G 1 321 ? -0.381 35.122 6.453 1.00 130.44 320 VAL G O 1
ATOM 15079 N N . PRO G 1 322 ? 1.223 36.307 7.518 1.00 135.73 321 PRO G N 1
ATOM 15080 C CA . PRO G 1 322 ? 2.048 36.661 6.355 1.00 136.68 321 PRO G CA 1
ATOM 15081 C C . PRO G 1 322 ? 2.684 35.453 5.668 1.00 139.35 321 PRO G C 1
ATOM 15082 O O . PRO G 1 322 ? 2.333 34.313 5.964 1.00 144.71 321 PRO G O 1
ATOM 15086 N N . SER G 1 323 ? 3.624 35.714 4.765 1.00 132.99 322 SER G N 1
ATOM 15087 C CA . SER G 1 323 ? 4.335 34.649 4.068 1.00 123.80 322 SER G CA 1
ATOM 15088 C C . SER G 1 323 ? 5.835 34.795 4.282 1.00 116.27 322 SER G C 1
ATOM 15089 O O . SER G 1 323 ? 6.390 35.888 4.169 1.00 115.35 322 SER G O 1
ATOM 15092 N N . LEU G 1 324 ? 6.483 33.678 4.592 1.00 112.72 323 LEU G N 1
ATOM 15093 C CA . LEU G 1 324 ? 7.902 33.669 4.917 1.00 111.42 323 LEU G CA 1
ATOM 15094 C C . LEU G 1 324 ? 8.776 33.476 3.680 1.00 109.30 323 LEU G C 1
ATOM 15095 O O . LEU G 1 324 ? 9.381 32.419 3.492 1.00 112.65 323 LEU G O 1
ATOM 15100 N N . ASP G 1 325 ? 8.834 34.508 2.843 1.00 129.10 324 ASP G N 1
ATOM 15101 C CA . ASP G 1 325 ? 9.532 34.444 1.561 1.00 101.80 324 ASP G CA 1
ATOM 15102 C C . ASP G 1 325 ? 11.038 34.226 1.698 1.00 109.54 324 ASP G C 1
ATOM 15103 O O . ASP G 1 325 ? 11.621 33.422 0.969 1.00 94.82 324 ASP G O 1
ATOM 15108 N N . ASN G 1 326 ? 11.669 34.947 2.618 1.00 105.03 325 ASN G N 1
ATOM 15109 C CA . ASN G 1 326 ? 13.101 34.785 2.836 1.00 100.61 325 ASN G CA 1
ATOM 15110 C C . ASN G 1 326 ? 13.394 33.375 3.328 1.00 100.14 325 ASN G C 1
ATOM 15111 O O . ASN G 1 326 ? 14.379 32.747 2.928 1.00 89.88 325 ASN G O 1
ATOM 15116 N N . ALA G 1 327 ? 12.498 32.872 4.170 1.00 110.10 326 ALA G N 1
ATOM 15117 C CA . ALA G 1 327 ? 12.626 31.533 4.717 1.00 102.07 326 ALA G CA 1
ATOM 15118 C C . ALA G 1 327 ? 12.530 30.479 3.624 1.00 93.52 326 ALA G C 1
ATOM 15119 O O . ALA G 1 327 ? 13.397 29.621 3.521 1.00 87.76 326 ALA G O 1
ATOM 15121 N N . ILE G 1 328 ? 11.487 30.554 2.801 1.00 91.60 327 ILE G N 1
ATOM 15122 C CA . ILE G 1 328 ? 11.278 29.558 1.753 1.00 94.69 327 ILE G CA 1
ATOM 15123 C C . ILE G 1 328 ? 12.355 29.632 0.665 1.00 96.13 327 ILE G C 1
ATOM 15124 O O . ILE G 1 328 ? 12.754 28.610 0.095 1.00 90.48 327 ILE G O 1
ATOM 15129 N N . LEU G 1 329 ? 12.848 30.839 0.406 1.00 99.28 328 LEU G N 1
ATOM 15130 C CA . LEU G 1 329 ? 13.960 31.034 -0.516 1.00 95.66 328 LEU G CA 1
ATOM 15131 C C . LEU G 1 329 ? 15.194 30.316 0.030 1.00 89.94 328 LEU G C 1
ATOM 15132 O O . LEU G 1 329 ? 15.869 29.556 -0.683 1.00 81.08 328 LEU G O 1
ATOM 15137 N N . ASN G 1 330 ? 15.466 30.546 1.311 1.00 99.15 329 ASN G N 1
ATOM 15138 C CA . ASN G 1 330 ? 16.582 29.894 1.983 1.00 102.25 329 ASN G CA 1
ATOM 15139 C C . ASN G 1 330 ? 16.403 28.379 2.061 1.00 104.89 329 ASN G C 1
ATOM 15140 O O . ASN G 1 330 ? 17.380 27.645 2.170 1.00 96.16 329 ASN G O 1
ATOM 15145 N N . ILE G 1 331 ? 15.155 27.915 2.033 1.00 110.14 330 ILE G N 1
ATOM 15146 C CA . ILE G 1 331 ? 14.877 26.483 1.973 1.00 101.85 330 ILE G CA 1
ATOM 15147 C C . ILE G 1 331 ? 15.232 25.937 0.596 1.00 89.63 330 ILE G C 1
ATOM 15148 O O . ILE G 1 331 ? 15.799 24.848 0.483 1.00 82.05 330 ILE G O 1
ATOM 15153 N N . ARG G 1 332 ? 14.906 26.693 -0.450 1.00 87.18 331 ARG G N 1
ATOM 15154 C CA . ARG G 1 332 ? 15.301 26.296 -1.797 1.00 89.14 331 ARG G CA 1
ATOM 15155 C C . ARG G 1 332 ? 16.820 26.212 -1.892 1.00 83.19 331 ARG G C 1
ATOM 15156 O O . ARG G 1 332 ? 17.357 25.303 -2.526 1.00 77.43 331 ARG G O 1
ATOM 15164 N N . GLN G 1 333 ? 17.514 27.153 -1.260 1.00 79.40 332 GLN G N 1
ATOM 15165 C CA . GLN G 1 333 ? 18.973 27.084 -1.226 1.00 77.09 332 GLN G CA 1
ATOM 15166 C C . GLN G 1 333 ? 19.493 25.888 -0.428 1.00 90.75 332 GLN G C 1
ATOM 15167 O O . GLN G 1 333 ? 20.401 25.182 -0.867 1.00 85.50 332 GLN G O 1
ATOM 15173 N N . PHE G 1 334 ? 18.906 25.677 0.746 1.00 106.27 333 PHE G N 1
ATOM 15174 C CA . PHE G 1 334 ? 19.274 24.580 1.639 1.00 103.78 333 PHE G CA 1
ATOM 15175 C C . PHE G 1 334 ? 19.162 23.200 1.007 1.00 113.67 333 PHE G C 1
ATOM 15176 O O . PHE G 1 334 ? 20.010 22.336 1.233 1.00 118.06 333 PHE G O 1
ATOM 15184 N N . GLN G 1 335 ? 18.111 22.994 0.225 1.00 118.03 334 GLN G N 1
ATOM 15185 C CA . GLN G 1 335 ? 17.954 21.758 -0.527 1.00 125.23 334 GLN G CA 1
ATOM 15186 C C . GLN G 1 335 ? 18.893 21.732 -1.723 1.00 133.44 334 GLN G C 1
ATOM 15187 O O . GLN G 1 335 ? 19.788 22.571 -1.838 1.00 130.99 334 GLN G O 1
ATOM 15193 N N . GLY G 1 336 ? 18.701 20.746 -2.595 1.00 148.17 335 GLY G N 1
ATOM 15194 C CA . GLY G 1 336 ? 19.428 20.702 -3.847 1.00 156.35 335 GLY G CA 1
ATOM 15195 C C . GLY G 1 336 ? 19.160 22.017 -4.546 1.00 161.16 335 GLY G C 1
ATOM 15196 O O . GLY G 1 336 ? 18.009 22.445 -4.649 1.00 162.80 335 GLY G O 1
ATOM 15197 N N . THR G 1 337 ? 20.225 22.662 -5.009 1.00 161.25 336 THR G N 1
ATOM 15198 C CA . THR G 1 337 ? 20.145 24.021 -5.531 1.00 161.38 336 THR G CA 1
ATOM 15199 C C . THR G 1 337 ? 19.100 24.145 -6.633 1.00 180.11 336 THR G C 1
ATOM 15200 O O . THR G 1 337 ? 18.059 24.772 -6.431 1.00 161.06 336 THR G O 1
ATOM 15204 N N . GLN G 1 338 ? 19.379 23.537 -7.782 1.00 213.46 337 GLN G N 1
ATOM 15205 C CA . GLN G 1 338 ? 18.487 23.585 -8.937 1.00 218.27 337 GLN G CA 1
ATOM 15206 C C . GLN G 1 338 ? 18.173 25.024 -9.321 1.00 216.55 337 GLN G C 1
ATOM 15207 O O . GLN G 1 338 ? 17.011 25.414 -9.441 1.00 222.16 337 GLN G O 1
ATOM 15209 N N . LYS G 1 339 ? 19.227 25.807 -9.507 1.00 181.56 338 LYS G N 1
ATOM 15210 C CA . LYS G 1 339 ? 19.102 27.241 -9.717 1.00 143.29 338 LYS G CA 1
ATOM 15211 C C . LYS G 1 339 ? 20.159 27.732 -10.684 1.00 119.42 338 LYS G C 1
ATOM 15212 O O . LYS G 1 339 ? 20.770 26.957 -11.422 1.00 108.17 338 LYS G O 1
ATOM 15218 N N . LEU G 1 340 ? 20.365 29.041 -10.653 1.00 107.44 339 LEU G N 1
ATOM 15219 C CA . LEU G 1 340 ? 21.509 29.670 -11.283 1.00 97.69 339 LEU G CA 1
ATOM 15220 C C . LEU G 1 340 ? 22.785 29.298 -10.523 1.00 93.72 339 LEU G C 1
ATOM 15221 O O . LEU G 1 340 ? 23.882 29.535 -11.008 1.00 89.08 339 LEU G O 1
ATOM 15226 N N . ALA G 1 341 ? 22.633 28.714 -9.336 1.00 100.68 340 ALA G N 1
ATOM 15227 C CA . ALA G 1 341 ? 23.779 28.297 -8.526 1.00 101.14 340 ALA G CA 1
ATOM 15228 C C . ALA G 1 341 ? 24.645 27.244 -9.226 1.00 103.97 340 ALA G C 1
ATOM 15229 O O . ALA G 1 341 ? 25.873 27.376 -9.288 1.00 110.24 340 ALA G O 1
ATOM 15231 N N . GLN G 1 342 ? 24.003 26.204 -9.755 1.00 99.18 341 GLN G N 1
ATOM 15232 C CA . GLN G 1 342 ? 24.715 25.166 -10.497 1.00 105.59 341 GLN G CA 1
ATOM 15233 C C . GLN G 1 342 ? 25.352 25.728 -11.754 1.00 97.10 341 GLN G C 1
ATOM 15234 O O . GLN G 1 342 ? 26.515 25.458 -12.037 1.00 90.55 341 GLN G O 1
ATOM 15240 N N . ALA G 1 343 ? 24.572 26.485 -12.518 1.00 93.49 342 ALA G N 1
ATOM 15241 C CA . ALA G 1 343 ? 25.058 27.097 -13.747 1.00 83.34 342 ALA G CA 1
ATOM 15242 C C . ALA G 1 343 ? 26.279 27.966 -13.471 1.00 85.57 342 ALA G C 1
ATOM 15243 O O . ALA G 1 343 ? 27.226 27.980 -14.250 1.00 107.30 342 ALA G O 1
ATOM 15245 N N . ALA G 1 344 ? 26.248 28.685 -12.355 1.00 75.06 343 ALA G N 1
ATOM 15246 C CA . ALA G 1 344 ? 27.346 29.555 -11.956 1.00 67.01 343 ALA G CA 1
ATOM 15247 C C . ALA G 1 344 ? 28.571 28.743 -11.562 1.00 70.10 343 ALA G C 1
ATOM 15248 O O . ALA G 1 344 ? 29.694 29.106 -11.903 1.00 77.34 343 ALA G O 1
ATOM 15250 N N . LEU G 1 345 ? 28.357 27.651 -10.833 1.00 75.07 344 LEU G N 1
ATOM 15251 C CA . LEU G 1 345 ? 29.468 26.802 -10.410 1.00 78.92 344 LEU G CA 1
ATOM 15252 C C . LEU G 1 345 ? 30.146 26.125 -11.603 1.00 89.89 344 LEU G C 1
ATOM 15253 O O . LEU G 1 345 ? 31.374 26.066 -11.681 1.00 100.94 344 LEU G O 1
ATOM 15258 N N . LEU G 1 346 ? 29.336 25.613 -12.523 1.00 84.93 345 LEU G N 1
ATOM 15259 C CA . LEU G 1 346 ? 29.828 24.969 -13.738 1.00 77.39 345 LEU G CA 1
ATOM 15260 C C . LEU G 1 346 ? 30.549 25.967 -14.637 1.00 79.60 345 LEU G C 1
ATOM 15261 O O . LEU G 1 346 ? 31.626 25.680 -15.162 1.00 83.87 345 LEU G O 1
ATOM 15266 N N . TYR G 1 347 ? 29.935 27.134 -14.817 1.00 73.36 346 TYR G N 1
ATOM 15267 C CA . TYR G 1 347 ? 30.522 28.220 -15.594 1.00 63.34 346 TYR G CA 1
ATOM 15268 C C . TYR G 1 347 ? 31.878 28.585 -15.011 1.00 75.42 346 TYR G C 1
ATOM 15269 O O . TYR G 1 347 ? 32.848 28.787 -15.737 1.00 95.06 346 TYR G O 1
ATOM 15278 N N . MET G 1 348 ? 31.925 28.677 -13.687 1.00 78.56 347 MET G N 1
ATOM 15279 C CA . MET G 1 348 ? 33.152 28.978 -12.963 1.00 84.26 347 MET G CA 1
ATOM 15280 C C . MET G 1 348 ? 34.205 27.902 -13.200 1.00 90.27 347 MET G C 1
ATOM 15281 O O . MET G 1 348 ? 35.389 28.199 -13.357 1.00 93.37 347 MET G O 1
ATOM 15286 N N . GLY G 1 349 ? 33.763 26.650 -13.219 1.00 95.32 348 GLY G N 1
ATOM 15287 C CA . GLY G 1 349 ? 34.658 25.528 -13.428 1.00 97.13 348 GLY G CA 1
ATOM 15288 C C . GLY G 1 349 ? 35.265 25.488 -14.818 1.00 95.31 348 GLY G C 1
ATOM 15289 O O . GLY G 1 349 ? 36.452 25.202 -14.975 1.00 97.66 348 GLY G O 1
ATOM 15290 N N . SER G 1 350 ? 34.449 25.770 -15.828 1.00 91.90 349 SER G N 1
ATOM 15291 C CA . SER G 1 350 ? 34.880 25.644 -17.218 1.00 90.92 349 SER G CA 1
ATOM 15292 C C . SER G 1 350 ? 35.577 26.887 -17.773 1.00 83.99 349 SER G C 1
ATOM 15293 O O . SER G 1 350 ? 36.496 26.777 -18.583 1.00 90.00 349 SER G O 1
ATOM 15296 N N . LYS G 1 351 ? 35.142 28.065 -17.339 1.00 78.66 350 LYS G N 1
ATOM 15297 C CA . LYS G 1 351 ? 35.581 29.312 -17.961 1.00 72.07 350 LYS G CA 1
ATOM 15298 C C . LYS G 1 351 ? 36.472 30.190 -17.081 1.00 77.33 350 LYS G C 1
ATOM 15299 O O . LYS G 1 351 ? 37.085 31.137 -17.572 1.00 86.01 350 LYS G O 1
ATOM 15305 N N . LEU G 1 352 ? 36.539 29.894 -15.788 1.00 77.09 351 LEU G N 1
ATOM 15306 C CA . LEU G 1 352 ? 37.227 30.784 -14.857 1.00 84.79 351 LEU G CA 1
ATOM 15307 C C . LEU G 1 352 ? 38.428 30.136 -14.173 1.00 89.78 351 LEU G C 1
ATOM 15308 O O . LEU G 1 352 ? 38.677 30.361 -12.987 1.00 80.34 351 LEU G O 1
ATOM 15313 N N . THR G 1 353 ? 39.166 29.326 -14.925 1.00 99.17 352 THR G N 1
ATOM 15314 C CA . THR G 1 353 ? 40.395 28.730 -14.414 1.00 96.83 352 THR G CA 1
ATOM 15315 C C . THR G 1 353 ? 41.647 29.395 -14.984 1.00 92.12 352 THR G C 1
ATOM 15316 O O . THR G 1 353 ? 41.654 29.852 -16.130 1.00 89.94 352 THR G O 1
ATOM 15320 N N . SER G 1 354 ? 42.697 29.446 -14.166 1.00 93.85 353 SER G N 1
ATOM 15321 C CA . SER G 1 354 ? 43.999 29.958 -14.581 1.00 93.14 353 SER G CA 1
ATOM 15322 C C . SER G 1 354 ? 44.673 28.967 -15.515 1.00 95.34 353 SER G C 1
ATOM 15323 O O . SER G 1 354 ? 44.189 27.853 -15.714 1.00 98.96 353 SER G O 1
ATOM 15326 N N . GLN G 1 355 ? 45.783 29.393 -16.101 1.00 125.33 354 GLN G N 1
ATOM 15327 C CA . GLN G 1 355 ? 46.479 28.596 -17.101 1.00 112.24 354 GLN G CA 1
ATOM 15328 C C . GLN G 1 355 ? 46.965 27.247 -16.591 1.00 102.49 354 GLN G C 1
ATOM 15329 O O . GLN G 1 355 ? 46.780 26.217 -17.246 1.00 98.80 354 GLN G O 1
ATOM 15335 N N . ASP G 1 356 ? 47.557 27.259 -15.406 1.00 98.65 355 ASP G N 1
ATOM 15336 C CA . ASP G 1 356 ? 48.056 26.039 -14.803 1.00 84.67 355 ASP G CA 1
ATOM 15337 C C . ASP G 1 356 ? 46.903 25.093 -14.511 1.00 96.89 355 ASP G C 1
ATOM 15338 O O . ASP G 1 356 ? 46.972 23.902 -14.817 1.00 82.37 355 ASP G O 1
ATOM 15340 N N . GLU G 1 357 ? 45.833 25.642 -13.949 1.00 95.22 356 GLU G N 1
ATOM 15341 C CA . GLU G 1 357 ? 44.669 24.846 -13.601 1.00 90.68 356 GLU G CA 1
ATOM 15342 C C . GLU G 1 357 ? 44.022 24.202 -14.824 1.00 84.87 356 GLU G C 1
ATOM 15343 O O . GLU G 1 357 ? 43.785 22.995 -14.831 1.00 80.94 356 GLU G O 1
ATOM 15345 N N . THR G 1 358 ? 43.751 24.993 -15.859 1.00 75.89 357 THR G N 1
ATOM 15346 C CA . THR G 1 358 ? 43.136 24.447 -17.067 1.00 74.92 357 THR G CA 1
ATOM 15347 C C . THR G 1 358 ? 44.058 23.426 -17.734 1.00 88.09 357 THR G C 1
ATOM 15348 O O . THR G 1 358 ? 43.590 22.399 -18.222 1.00 86.51 357 THR G O 1
ATOM 15352 N N . LYS G 1 359 ? 45.360 23.705 -17.747 1.00 89.66 358 LYS G N 1
ATOM 15353 C CA . LYS G 1 359 ? 46.327 22.790 -18.341 1.00 87.18 358 LYS G CA 1
ATOM 15354 C C . LYS G 1 359 ? 46.296 21.435 -17.637 1.00 91.15 358 LYS G C 1
ATOM 15355 O O . LYS G 1 359 ? 46.097 20.395 -18.275 1.00 92.78 358 LYS G O 1
ATOM 15357 N N . GLU G 1 360 ? 46.452 21.460 -16.316 1.00 98.44 359 GLU G N 1
ATOM 15358 C CA . GLU G 1 360 ? 46.485 20.235 -15.522 1.00 94.94 359 GLU G CA 1
ATOM 15359 C C . GLU G 1 360 ? 45.168 19.463 -15.588 1.00 86.92 359 GLU G C 1
ATOM 15360 O O . GLU G 1 360 ? 45.167 18.241 -15.741 1.00 82.45 359 GLU G O 1
ATOM 15366 N N . LEU G 1 361 ? 44.053 20.175 -15.460 1.00 90.00 360 LEU G N 1
ATOM 15367 C CA . LEU G 1 361 ? 42.733 19.549 -15.487 1.00 86.10 360 LEU G CA 1
ATOM 15368 C C . LEU G 1 361 ? 42.411 18.931 -16.845 1.00 81.19 360 LEU G C 1
ATOM 15369 O O . LEU G 1 361 ? 41.870 17.827 -16.916 1.00 77.09 360 LEU G O 1
ATOM 15374 N N . THR G 1 362 ? 42.732 19.648 -17.918 1.00 77.83 361 THR G N 1
ATOM 15375 C CA . THR G 1 362 ? 42.502 19.137 -19.265 1.00 80.65 361 THR G CA 1
ATOM 15376 C C . THR G 1 362 ? 43.373 17.908 -19.502 1.00 88.22 361 THR G C 1
ATOM 15377 O O . THR G 1 362 ? 42.931 16.924 -20.103 1.00 80.22 361 THR G O 1
ATOM 15381 N N . ALA G 1 363 ? 44.606 17.965 -19.007 1.00 86.67 362 ALA G N 1
ATOM 15382 C CA . ALA G 1 363 ? 45.523 16.837 -19.117 1.00 83.64 362 ALA G CA 1
ATOM 15383 C C . ALA G 1 363 ? 44.974 15.601 -18.407 1.00 91.60 362 ALA G C 1
ATOM 15384 O O . ALA G 1 363 ? 44.922 14.515 -18.986 1.00 95.20 362 ALA G O 1
ATOM 15386 N N . ILE G 1 364 ? 44.576 15.773 -17.150 1.00 96.08 363 ILE G N 1
ATOM 15387 C CA . ILE G 1 364 ? 44.033 14.677 -16.353 1.00 96.19 363 ILE G CA 1
ATOM 15388 C C . ILE G 1 364 ? 42.764 14.092 -16.964 1.00 94.66 363 ILE G C 1
ATOM 15389 O O . ILE G 1 364 ? 42.598 12.872 -17.028 1.00 99.01 363 ILE G O 1
ATOM 15391 N N . PHE G 1 365 ? 41.872 14.971 -17.412 1.00 86.67 364 PHE G N 1
ATOM 15392 C CA . PHE G 1 365 ? 40.601 14.545 -17.986 1.00 86.64 364 PHE G CA 1
ATOM 15393 C C . PHE G 1 365 ? 40.837 13.767 -19.274 1.00 90.02 364 PHE G C 1
ATOM 15394 O O . PHE G 1 365 ? 40.165 12.770 -19.540 1.00 82.49 364 PHE G O 1
ATOM 15402 N N . HIS G 1 366 ? 41.797 14.231 -20.070 1.00 91.94 365 HIS G N 1
ATOM 15403 C CA . HIS G 1 366 ? 42.175 13.532 -21.293 1.00 96.87 365 HIS G CA 1
ATOM 15404 C C . HIS G 1 366 ? 42.756 12.161 -20.966 1.00 105.49 365 HIS G C 1
ATOM 15405 O O . HIS G 1 366 ? 42.464 11.174 -21.641 1.00 113.99 365 HIS G O 1
ATOM 15412 N N . LYS G 1 367 ? 43.586 12.114 -19.928 1.00 105.57 366 LYS G N 1
ATOM 15413 C CA . LYS G 1 367 ? 44.199 10.869 -19.475 1.00 107.60 366 LYS G CA 1
ATOM 15414 C C . LYS G 1 367 ? 43.165 9.849 -19.002 1.00 101.08 366 LYS G C 1
ATOM 15415 O O . LYS G 1 367 ? 43.337 8.646 -19.199 1.00 98.48 366 LYS G O 1
ATOM 15417 N N . MET G 1 368 ? 42.096 10.334 -18.378 1.00 99.98 367 MET G N 1
ATOM 15418 C CA . MET G 1 368 ? 41.055 9.454 -17.850 1.00 104.92 367 MET G CA 1
ATOM 15419 C C . MET G 1 368 ? 39.994 9.080 -18.887 1.00 100.04 367 MET G C 1
ATOM 15420 O O . MET G 1 368 ? 39.331 8.050 -18.759 1.00 97.49 367 MET G O 1
ATOM 15425 N N . ASP G 1 369 ? 39.834 9.914 -19.910 1.00 97.55 368 ASP G N 1
ATOM 15426 C CA . ASP G 1 369 ? 38.872 9.642 -20.975 1.00 100.06 368 ASP G CA 1
ATOM 15427 C C . ASP G 1 369 ? 39.468 8.696 -22.015 1.00 110.89 368 ASP G C 1
ATOM 15428 O O . ASP G 1 369 ? 40.115 9.133 -22.967 1.00 117.28 368 ASP G O 1
ATOM 15433 N N . LYS G 1 370 ? 39.246 7.399 -21.824 1.00 107.81 369 LYS G N 1
ATOM 15434 C CA . LYS G 1 370 ? 39.893 6.376 -22.640 1.00 109.68 369 LYS G CA 1
ATOM 15435 C C . LYS G 1 370 ? 39.433 6.358 -24.100 1.00 107.99 369 LYS G C 1
ATOM 15436 O O . LYS G 1 370 ? 40.261 6.263 -25.005 1.00 119.50 369 LYS G O 1
ATOM 15442 N N . ASN G 1 371 ? 38.127 6.448 -24.338 1.00 97.83 370 ASN G N 1
ATOM 15443 C CA . ASN G 1 371 ? 37.623 6.420 -25.710 1.00 99.61 370 ASN G CA 1
ATOM 15444 C C . ASN G 1 371 ? 37.609 7.803 -26.359 1.00 108.36 370 ASN G C 1
ATOM 15445 O O . ASN G 1 371 ? 37.368 7.930 -27.559 1.00 114.31 370 ASN G O 1
ATOM 15450 N N . GLY G 1 372 ? 37.862 8.835 -25.562 1.00 94.11 371 GLY G N 1
ATOM 15451 C CA . GLY G 1 372 ? 37.984 10.184 -26.084 1.00 95.70 371 GLY G CA 1
ATOM 15452 C C . GLY G 1 372 ? 36.679 10.831 -26.511 1.00 105.88 371 GLY G C 1
ATOM 15453 O O . GLY G 1 372 ? 36.685 11.787 -27.286 1.00 110.94 371 GLY G O 1
ATOM 15454 N N . ASP G 1 373 ? 35.557 10.321 -26.011 1.00 112.99 372 ASP G N 1
ATOM 15455 C CA . ASP G 1 373 ? 34.250 10.866 -26.374 1.00 103.68 372 ASP G CA 1
ATOM 15456 C C . ASP G 1 373 ? 34.005 12.236 -25.746 1.00 87.73 372 ASP G C 1
ATOM 15457 O O . ASP G 1 373 ? 33.102 12.964 -26.157 1.00 86.70 372 ASP G O 1
ATOM 15462 N N . GLY G 1 374 ? 34.815 12.579 -24.750 1.00 85.24 373 GLY G N 1
ATOM 15463 C CA . GLY G 1 374 ? 34.683 13.848 -24.058 1.00 82.19 373 GLY G CA 1
ATOM 15464 C C . GLY G 1 374 ? 33.895 13.715 -22.772 1.00 101.04 373 GLY G C 1
ATOM 15465 O O . GLY G 1 374 ? 33.553 14.709 -22.133 1.00 103.12 373 GLY G O 1
ATOM 15466 N N . GLN G 1 375 ? 33.605 12.474 -22.395 1.00 100.18 374 GLN G N 1
ATOM 15467 C CA . GLN G 1 375 ? 32.875 12.194 -21.167 1.00 94.01 374 GLN G CA 1
ATOM 15468 C C . GLN G 1 375 ? 33.598 11.159 -20.316 1.00 98.46 374 GLN G C 1
ATOM 15469 O O . GLN G 1 375 ? 34.278 10.277 -20.840 1.00 109.76 374 GLN G O 1
ATOM 15475 N N . LEU G 1 376 ? 33.451 11.272 -19.001 1.00 90.37 375 LEU G N 1
ATOM 15476 C CA . LEU G 1 376 ? 33.903 10.225 -18.097 1.00 88.49 375 LEU G CA 1
ATOM 15477 C C . LEU G 1 376 ? 32.711 9.420 -17.607 1.00 104.93 375 LEU G C 1
ATOM 15478 O O . LEU G 1 376 ? 31.720 9.983 -17.140 1.00 123.01 375 LEU G O 1
ATOM 15483 N N . ASP G 1 377 ? 32.810 8.101 -17.715 1.00 102.52 376 ASP G N 1
ATOM 15484 C CA . ASP G 1 377 ? 31.752 7.223 -17.238 1.00 106.15 376 ASP G CA 1
ATOM 15485 C C . ASP G 1 377 ? 32.233 6.467 -16.005 1.00 103.08 376 ASP G C 1
ATOM 15486 O O . ASP G 1 377 ? 33.315 6.746 -15.489 1.00 103.46 376 ASP G O 1
ATOM 15491 N N . ARG G 1 378 ? 31.425 5.525 -15.531 1.00 96.77 377 ARG G N 1
ATOM 15492 C CA . ARG G 1 378 ? 31.754 4.765 -14.330 1.00 104.22 377 ARG G CA 1
ATOM 15493 C C . ARG G 1 378 ? 33.097 4.049 -14.449 1.00 99.55 377 ARG G C 1
ATOM 15494 O O . ARG G 1 378 ? 33.949 4.162 -13.566 1.00 97.72 377 ARG G O 1
ATOM 15496 N N . ALA G 1 379 ? 33.289 3.338 -15.555 1.00 103.80 378 ALA G N 1
ATOM 15497 C CA . ALA G 1 379 ? 34.489 2.532 -15.758 1.00 109.50 378 ALA G CA 1
ATOM 15498 C C . ALA G 1 379 ? 35.768 3.369 -15.800 1.00 111.27 378 ALA G C 1
ATOM 15499 O O . ALA G 1 379 ? 36.739 3.062 -15.110 1.00 111.76 378 ALA G O 1
ATOM 15501 N N . GLU G 1 380 ? 35.765 4.426 -16.606 1.00 108.96 379 GLU G N 1
ATOM 15502 C CA . GLU G 1 380 ? 36.937 5.285 -16.737 1.00 115.02 379 GLU G CA 1
ATOM 15503 C C . GLU G 1 380 ? 37.249 6.004 -15.422 1.00 113.96 379 GLU G C 1
ATOM 15504 O O . GLU G 1 380 ? 38.416 6.182 -15.058 1.00 118.53 379 GLU G O 1
ATOM 15510 N N . LEU G 1 381 ? 36.203 6.416 -14.713 1.00 109.02 380 LEU G N 1
ATOM 15511 C CA . LEU G 1 381 ? 36.380 7.061 -13.418 1.00 109.84 380 LEU G CA 1
ATOM 15512 C C . LEU G 1 381 ? 37.008 6.087 -12.433 1.00 116.97 380 LEU G C 1
ATOM 15513 O O . LEU G 1 381 ? 37.882 6.464 -11.658 1.00 117.39 380 LEU G O 1
ATOM 15515 N N . ILE G 1 382 ? 36.578 4.829 -12.492 1.00 126.53 381 ILE G N 1
ATOM 15516 C CA . ILE G 1 382 ? 37.130 3.788 -11.630 1.00 133.42 381 ILE G CA 1
ATOM 15517 C C . ILE G 1 382 ? 38.607 3.545 -11.932 1.00 129.24 381 ILE G C 1
ATOM 15518 O O . ILE G 1 382 ? 39.439 3.524 -11.023 1.00 129.07 381 ILE G O 1
ATOM 15523 N N . GLU G 1 383 ? 38.929 3.368 -13.209 1.00 118.21 382 GLU G N 1
ATOM 15524 C CA . GLU G 1 383 ? 40.297 3.059 -13.614 1.00 122.87 382 GLU G CA 1
ATOM 15525 C C . GLU G 1 383 ? 41.265 4.221 -13.379 1.00 124.15 382 GLU G C 1
ATOM 15526 O O . GLU G 1 383 ? 42.446 4.003 -13.109 1.00 128.20 382 GLU G O 1
ATOM 15528 N N . GLY G 1 384 ? 40.766 5.450 -13.479 1.00 124.68 383 GLY G N 1
ATOM 15529 C CA . GLY G 1 384 ? 41.606 6.628 -13.317 1.00 121.95 383 GLY G CA 1
ATOM 15530 C C . GLY G 1 384 ? 41.566 7.270 -11.939 1.00 123.76 383 GLY G C 1
ATOM 15531 O O . GLY G 1 384 ? 42.294 8.233 -11.670 1.00 124.06 383 GLY G O 1
ATOM 15532 N N . TYR G 1 385 ? 40.723 6.731 -11.063 1.00 123.21 384 TYR G N 1
ATOM 15533 C CA . TYR G 1 385 ? 40.458 7.339 -9.760 1.00 118.15 384 TYR G CA 1
ATOM 15534 C C . TYR G 1 385 ? 41.699 7.447 -8.876 1.00 119.30 384 TYR G C 1
ATOM 15535 O O . TYR G 1 385 ? 42.032 8.533 -8.393 1.00 113.58 384 TYR G O 1
ATOM 15544 N N . LYS G 1 386 ? 42.369 6.318 -8.663 1.00 124.93 385 LYS G N 1
ATOM 15545 C CA . LYS G 1 386 ? 43.526 6.257 -7.775 1.00 126.42 385 LYS G CA 1
ATOM 15546 C C . LYS G 1 386 ? 44.612 7.237 -8.205 1.00 133.35 385 LYS G C 1
ATOM 15547 O O . LYS G 1 386 ? 45.306 7.816 -7.370 1.00 124.43 385 LYS G O 1
ATOM 15549 N N . GLU G 1 387 ? 44.751 7.416 -9.514 1.00 147.03 386 GLU G N 1
ATOM 15550 C CA . GLU G 1 387 ? 45.737 8.337 -10.064 1.00 153.45 386 GLU G CA 1
ATOM 15551 C C . GLU G 1 387 ? 45.275 9.787 -9.943 1.00 147.72 386 GLU G C 1
ATOM 15552 O O . GLU G 1 387 ? 46.096 10.692 -9.791 1.00 148.40 386 GLU G O 1
ATOM 15558 N N . LEU G 1 388 ? 43.966 10.009 -10.028 1.00 142.47 387 LEU G N 1
ATOM 15559 C CA . LEU G 1 388 ? 43.416 11.344 -9.798 1.00 136.05 387 LEU G CA 1
ATOM 15560 C C . LEU G 1 388 ? 43.716 11.778 -8.363 1.00 135.73 387 LEU G C 1
ATOM 15561 O O . LEU G 1 388 ? 44.134 12.915 -8.105 1.00 137.81 387 LEU G O 1
ATOM 15563 N N . MET G 1 389 ? 43.518 10.853 -7.431 1.00 137.86 388 MET G N 1
ATOM 15564 C CA . MET G 1 389 ? 43.839 11.107 -6.034 1.00 139.32 388 MET G CA 1
ATOM 15565 C C . MET G 1 389 ? 45.346 11.220 -5.842 1.00 143.38 388 MET G C 1
ATOM 15566 O O . MET G 1 389 ? 45.808 11.931 -4.953 1.00 150.02 388 MET G O 1
ATOM 15571 N N . ARG G 1 390 ? 46.108 10.511 -6.670 1.00 140.10 389 ARG G N 1
ATOM 15572 C CA . ARG G 1 390 ? 47.561 10.644 -6.666 1.00 139.16 389 ARG G CA 1
ATOM 15573 C C . ARG G 1 390 ? 47.951 12.065 -7.066 1.00 138.07 389 ARG G C 1
ATOM 15574 O O . ARG G 1 390 ? 48.950 12.603 -6.590 1.00 139.42 389 ARG G O 1
ATOM 15576 N N . MET G 1 391 ? 47.151 12.665 -7.946 1.00 134.18 390 MET G N 1
ATOM 15577 C CA . MET G 1 391 ? 47.323 14.064 -8.326 1.00 128.31 390 MET G CA 1
ATOM 15578 C C . MET G 1 391 ? 46.928 14.985 -7.181 1.00 134.42 390 MET G C 1
ATOM 15579 O O . MET G 1 391 ? 47.534 16.039 -6.986 1.00 136.19 390 MET G O 1
ATOM 15584 N N . LYS G 1 392 ? 45.908 14.588 -6.425 1.00 135.42 391 LYS G N 1
ATOM 15585 C CA . LYS G 1 392 ? 45.404 15.444 -5.355 1.00 136.91 391 LYS G CA 1
ATOM 15586 C C . LYS G 1 392 ? 46.029 15.069 -4.013 1.00 149.40 391 LYS G C 1
ATOM 15587 O O . LYS G 1 392 ? 45.949 15.830 -3.050 1.00 148.56 391 LYS G O 1
ATOM 15589 N N . ASP G 1 395 ? 45.908 11.831 -1.929 1.00 166.80 394 ASP G N 1
ATOM 15590 C CA . ASP G 1 395 ? 45.117 11.177 -0.890 1.00 161.47 394 ASP G CA 1
ATOM 15591 C C . ASP G 1 395 ? 45.495 9.701 -0.754 1.00 162.28 394 ASP G C 1
ATOM 15592 O O . ASP G 1 395 ? 44.690 8.879 -0.314 1.00 162.82 394 ASP G O 1
ATOM 15597 N N . ALA G 1 396 ? 46.724 9.390 -1.157 1.00 161.41 395 ALA G N 1
ATOM 15598 C CA . ALA G 1 396 ? 47.305 8.044 -1.124 1.00 164.75 395 ALA G CA 1
ATOM 15599 C C . ALA G 1 396 ? 46.534 7.026 -1.966 1.00 166.85 395 ALA G C 1
ATOM 15600 O O . ALA G 1 396 ? 46.968 6.663 -3.059 1.00 165.98 395 ALA G O 1
ATOM 15602 N N . SER G 1 397 ? 45.394 6.570 -1.447 1.00 170.33 396 SER G N 1
ATOM 15603 C CA . SER G 1 397 ? 44.428 5.758 -2.196 1.00 168.76 396 SER G CA 1
ATOM 15604 C C . SER G 1 397 ? 44.967 4.450 -2.803 1.00 168.69 396 SER G C 1
ATOM 15605 O O . SER G 1 397 ? 44.194 3.652 -3.331 1.00 166.27 396 SER G O 1
ATOM 15608 N N . MET G 1 398 ? 46.279 4.234 -2.743 1.00 165.27 397 MET G N 1
ATOM 15609 C CA . MET G 1 398 ? 46.874 2.989 -3.225 1.00 167.65 397 MET G CA 1
ATOM 15610 C C . MET G 1 398 ? 46.364 1.782 -2.444 1.00 176.01 397 MET G C 1
ATOM 15611 O O . MET G 1 398 ? 46.238 0.686 -2.989 1.00 178.57 397 MET G O 1
ATOM 15616 N N . LEU G 1 399 ? 46.072 1.993 -1.166 1.00 186.47 398 LEU G N 1
ATOM 15617 C CA . LEU G 1 399 ? 45.583 0.927 -0.299 1.00 192.26 398 LEU G CA 1
ATOM 15618 C C . LEU G 1 399 ? 44.057 0.832 -0.305 1.00 192.18 398 LEU G C 1
ATOM 15619 O O . LEU G 1 399 ? 43.420 0.849 0.748 1.00 199.40 398 LEU G O 1
ATOM 15624 N N . ASP G 1 400 ? 43.471 0.692 -1.489 1.00 183.51 399 ASP G N 1
ATOM 15625 C CA . ASP G 1 400 ? 42.017 0.676 -1.593 1.00 173.68 399 ASP G CA 1
ATOM 15626 C C . ASP G 1 400 ? 41.480 -0.541 -2.354 1.00 177.23 399 ASP G C 1
ATOM 15627 O O . ASP G 1 400 ? 41.888 -0.800 -3.486 1.00 175.75 399 ASP G O 1
ATOM 15632 N N . ALA G 1 401 ? 40.572 -1.286 -1.728 1.00 183.30 400 ALA G N 1
ATOM 15633 C CA . ALA G 1 401 ? 39.915 -2.416 -2.384 1.00 186.14 400 ALA G CA 1
ATOM 15634 C C . ALA G 1 401 ? 38.980 -1.938 -3.498 1.00 184.29 400 ALA G C 1
ATOM 15635 O O . ALA G 1 401 ? 38.223 -0.993 -3.316 1.00 179.67 400 ALA G O 1
ATOM 15637 N N . SER G 1 402 ? 39.049 -2.592 -4.654 1.00 187.95 401 SER G N 1
ATOM 15638 C CA . SER G 1 402 ? 38.332 -2.147 -5.855 1.00 184.81 401 SER G CA 1
ATOM 15639 C C . SER G 1 402 ? 36.828 -1.883 -5.671 1.00 179.88 401 SER G C 1
ATOM 15640 O O . SER G 1 402 ? 36.266 -0.989 -6.312 1.00 176.71 401 SER G O 1
ATOM 15643 N N . ALA G 1 403 ? 36.180 -2.648 -4.798 1.00 178.50 402 ALA G N 1
ATOM 15644 C CA . ALA G 1 403 ? 34.740 -2.503 -4.591 1.00 169.18 402 ALA G CA 1
ATOM 15645 C C . ALA G 1 403 ? 34.359 -1.171 -3.943 1.00 161.55 402 ALA G C 1
ATOM 15646 O O . ALA G 1 403 ? 33.405 -0.509 -4.374 1.00 155.72 402 ALA G O 1
ATOM 15648 N N . VAL G 1 404 ? 35.112 -0.764 -2.925 1.00 164.69 403 VAL G N 1
ATOM 15649 C CA . VAL G 1 404 ? 34.829 0.500 -2.260 1.00 169.18 403 VAL G CA 1
ATOM 15650 C C . VAL G 1 404 ? 35.220 1.624 -3.208 1.00 167.63 403 VAL G C 1
ATOM 15651 O O . VAL G 1 404 ? 34.710 2.735 -3.107 1.00 164.22 403 VAL G O 1
ATOM 15655 N N . GLU G 1 405 ? 36.131 1.323 -4.129 1.00 169.13 404 GLU G N 1
ATOM 15656 C CA . GLU G 1 405 ? 36.501 2.265 -5.178 1.00 158.28 404 GLU G CA 1
ATOM 15657 C C . GLU G 1 405 ? 35.296 2.509 -6.078 1.00 151.98 404 GLU G C 1
ATOM 15658 O O . GLU G 1 405 ? 35.000 3.650 -6.427 1.00 147.51 404 GLU G O 1
ATOM 15660 N N . HIS G 1 406 ? 34.612 1.435 -6.465 1.00 153.73 405 HIS G N 1
ATOM 15661 C CA . HIS G 1 406 ? 33.392 1.567 -7.260 1.00 143.54 405 HIS G CA 1
ATOM 15662 C C . HIS G 1 406 ? 32.328 2.348 -6.485 1.00 141.35 405 HIS G C 1
ATOM 15663 O O . HIS G 1 406 ? 31.613 3.185 -7.053 1.00 133.37 405 HIS G O 1
ATOM 15665 N N . GLU G 1 407 ? 32.245 2.087 -5.182 1.00 151.54 406 GLU G N 1
ATOM 15666 C CA . GLU G 1 407 ? 31.259 2.754 -4.333 1.00 154.03 406 GLU G CA 1
ATOM 15667 C C . GLU G 1 407 ? 31.502 4.264 -4.282 1.00 142.35 406 GLU G C 1
ATOM 15668 O O . GLU G 1 407 ? 30.583 5.062 -4.494 1.00 137.82 406 GLU G O 1
ATOM 15670 N N . VAL G 1 408 ? 32.745 4.647 -4.003 1.00 129.33 407 VAL G N 1
ATOM 15671 C CA . VAL G 1 408 ? 33.127 6.053 -3.955 1.00 127.92 407 VAL G CA 1
ATOM 15672 C C . VAL G 1 408 ? 32.927 6.693 -5.325 1.00 127.56 407 VAL G C 1
ATOM 15673 O O . VAL G 1 408 ? 32.506 7.846 -5.427 1.00 118.32 407 VAL G O 1
ATOM 15677 N N . ASP G 1 409 ? 33.224 5.933 -6.375 1.00 127.28 408 ASP G N 1
ATOM 15678 C CA . ASP G 1 409 ? 33.004 6.395 -7.739 1.00 109.43 408 ASP G CA 1
ATOM 15679 C C . ASP G 1 409 ? 31.532 6.714 -7.976 1.00 103.80 408 ASP G C 1
ATOM 15680 O O . ASP G 1 409 ? 31.212 7.624 -8.735 1.00 95.53 408 ASP G O 1
ATOM 15682 N N . GLN G 1 410 ? 30.642 5.961 -7.335 1.00 114.17 409 GLN G N 1
ATOM 15683 C CA . GLN G 1 410 ? 29.208 6.240 -7.427 1.00 114.18 409 GLN G CA 1
ATOM 15684 C C . GLN G 1 410 ? 28.816 7.474 -6.605 1.00 115.82 409 GLN G C 1
ATOM 15685 O O . GLN G 1 410 ? 28.011 8.314 -7.047 1.00 111.43 409 GLN G O 1
ATOM 15687 N N . VAL G 1 411 ? 29.407 7.587 -5.417 1.00 126.84 410 VAL G N 1
ATOM 15688 C CA . VAL G 1 411 ? 29.164 8.735 -4.548 1.00 136.02 410 VAL G CA 1
ATOM 15689 C C . VAL G 1 411 ? 29.522 10.033 -5.261 1.00 131.89 410 VAL G C 1
ATOM 15690 O O . VAL G 1 411 ? 28.752 10.991 -5.245 1.00 128.61 410 VAL G O 1
ATOM 15694 N N . LEU G 1 412 ? 30.701 10.066 -5.873 1.00 128.85 411 LEU G N 1
ATOM 15695 C CA . LEU G 1 412 ? 31.084 11.191 -6.717 1.00 116.95 411 LEU G CA 1
ATOM 15696 C C . LEU G 1 412 ? 30.212 11.272 -7.969 1.00 98.28 411 LEU G C 1
ATOM 15697 O O . LEU G 1 412 ? 29.911 12.359 -8.441 1.00 90.82 411 LEU G O 1
ATOM 15702 N N . ASP G 1 413 ? 29.794 10.123 -8.496 1.00 95.03 412 ASP G N 1
ATOM 15703 C CA . ASP G 1 413 ? 28.866 10.084 -9.631 1.00 93.17 412 ASP G CA 1
ATOM 15704 C C . ASP G 1 413 ? 27.537 10.759 -9.302 1.00 106.44 412 ASP G C 1
ATOM 15705 O O . ASP G 1 413 ? 26.717 10.995 -10.190 1.00 109.63 412 ASP G O 1
ATOM 15707 N N . ALA G 1 414 ? 27.328 11.064 -8.026 1.00 116.57 413 ALA G N 1
ATOM 15708 C CA . ALA G 1 414 ? 26.192 11.890 -7.621 1.00 120.30 413 ALA G CA 1
ATOM 15709 C C . ALA G 1 414 ? 26.457 13.386 -7.852 1.00 130.34 413 ALA G C 1
ATOM 15710 O O . ALA G 1 414 ? 25.636 14.227 -7.486 1.00 115.18 413 ALA G O 1
ATOM 15712 N N . VAL G 1 415 ? 27.600 13.716 -8.454 1.00 150.63 414 VAL G N 1
ATOM 15713 C CA . VAL G 1 415 ? 27.865 15.092 -8.879 1.00 147.97 414 VAL G CA 1
ATOM 15714 C C . VAL G 1 415 ? 27.493 15.255 -10.352 1.00 134.68 414 VAL G C 1
ATOM 15715 O O . VAL G 1 415 ? 27.721 16.302 -10.966 1.00 125.81 414 VAL G O 1
ATOM 15719 N N . ASP G 1 416 ? 26.857 14.227 -10.897 1.00 131.56 415 ASP G N 1
ATOM 15720 C CA . ASP G 1 416 ? 26.395 14.275 -12.271 1.00 117.08 415 ASP G CA 1
ATOM 15721 C C . ASP G 1 416 ? 25.108 15.091 -12.304 1.00 107.80 415 ASP G C 1
ATOM 15722 O O . ASP G 1 416 ? 24.011 14.542 -12.255 1.00 109.46 415 ASP G O 1
ATOM 15727 N N . PHE G 1 417 ? 25.267 16.412 -12.377 1.00 94.08 416 PHE G N 1
ATOM 15728 C CA . PHE G 1 417 ? 24.164 17.354 -12.182 1.00 85.42 416 PHE G CA 1
ATOM 15729 C C . PHE G 1 417 ? 22.978 17.097 -13.107 1.00 86.51 416 PHE G C 1
ATOM 15730 O O . PHE G 1 417 ? 21.840 16.999 -12.651 1.00 93.85 416 PHE G O 1
ATOM 15738 N N . ASP G 1 418 ? 23.244 16.994 -14.405 1.00 88.45 417 ASP G N 1
ATOM 15739 C CA . ASP G 1 418 ? 22.180 16.764 -15.376 1.00 95.38 417 ASP G CA 1
ATOM 15740 C C . ASP G 1 418 ? 21.675 15.323 -15.348 1.00 95.14 417 ASP G C 1
ATOM 15741 O O . ASP G 1 418 ? 20.620 15.023 -15.910 1.00 93.35 417 ASP G O 1
ATOM 15746 N N . LYS G 1 419 ? 22.438 14.440 -14.706 1.00 99.15 418 LYS G N 1
ATOM 15747 C CA . LYS G 1 419 ? 22.080 13.024 -14.589 1.00 105.73 418 LYS G CA 1
ATOM 15748 C C . LYS G 1 419 ? 21.898 12.341 -15.941 1.00 109.31 418 LYS G C 1
ATOM 15749 O O . LYS G 1 419 ? 21.055 11.458 -16.092 1.00 106.95 418 LYS G O 1
ATOM 15755 N N . ASN G 1 420 ? 22.696 12.758 -16.919 1.00 115.20 419 ASN G N 1
ATOM 15756 C CA . ASN G 1 420 ? 22.701 12.113 -18.225 1.00 108.69 419 ASN G CA 1
ATOM 15757 C C . ASN G 1 420 ? 23.407 10.761 -18.158 1.00 96.98 419 ASN G C 1
ATOM 15758 O O . ASN G 1 420 ? 23.288 9.939 -19.066 1.00 97.95 419 ASN G O 1
ATOM 15763 N N . GLY G 1 421 ? 24.140 10.541 -17.070 1.00 88.90 420 GLY G N 1
ATOM 15764 C CA . GLY G 1 421 ? 24.837 9.288 -16.841 1.00 105.43 420 GLY G CA 1
ATOM 15765 C C . GLY G 1 421 ? 26.339 9.369 -17.032 1.00 107.05 420 GLY G C 1
ATOM 15766 O O . GLY G 1 421 ? 27.055 8.392 -16.810 1.00 109.62 420 GLY G O 1
ATOM 15767 N N . TYR G 1 422 ? 26.819 10.539 -17.439 1.00 114.00 421 TYR G N 1
ATOM 15768 C CA . TYR G 1 422 ? 28.247 10.754 -17.650 1.00 118.58 421 TYR G CA 1
ATOM 15769 C C . TYR G 1 422 ? 28.731 12.005 -16.928 1.00 111.72 421 TYR G C 1
ATOM 15770 O O . TYR G 1 422 ? 27.953 12.922 -16.668 1.00 108.19 421 TYR G O 1
ATOM 15779 N N . ILE G 1 423 ? 30.019 12.038 -16.600 1.00 112.08 422 ILE G N 1
ATOM 15780 C CA . ILE G 1 423 ? 30.613 13.231 -16.011 1.00 108.24 422 ILE G CA 1
ATOM 15781 C C . ILE G 1 423 ? 31.477 13.973 -17.030 1.00 104.40 422 ILE G C 1
ATOM 15782 O O . ILE G 1 423 ? 32.502 13.469 -17.491 1.00 100.58 422 ILE G O 1
ATOM 15787 N N . GLU G 1 424 ? 31.029 15.174 -17.383 1.00 95.69 423 GLU G N 1
ATOM 15788 C CA . GLU G 1 424 ? 31.713 16.032 -18.343 1.00 89.46 423 GLU G CA 1
ATOM 15789 C C . GLU G 1 424 ? 32.971 16.660 -17.768 1.00 90.88 423 GLU G C 1
ATOM 15790 O O . GLU G 1 424 ? 33.359 16.365 -16.641 1.00 91.99 423 GLU G O 1
ATOM 15796 N N . TYR G 1 425 ? 33.602 17.537 -18.544 1.00 100.81 424 TYR G N 1
ATOM 15797 C CA . TYR G 1 425 ? 34.782 18.250 -18.071 1.00 98.71 424 TYR G CA 1
ATOM 15798 C C . TYR G 1 425 ? 34.447 19.234 -16.954 1.00 98.36 424 TYR G C 1
ATOM 15799 O O . TYR G 1 425 ? 35.151 19.289 -15.955 1.00 95.37 424 TYR G O 1
ATOM 15808 N N . SER G 1 426 ? 33.387 20.019 -17.136 1.00 98.47 425 SER G N 1
ATOM 15809 C CA . SER G 1 426 ? 32.998 21.036 -16.156 1.00 95.45 425 SER G CA 1
ATOM 15810 C C . SER G 1 426 ? 32.640 20.398 -14.816 1.00 85.32 425 SER G C 1
ATOM 15811 O O . SER G 1 426 ? 33.093 20.827 -13.744 1.00 85.25 425 SER G O 1
ATOM 15814 N N . GLU G 1 427 ? 31.808 19.369 -14.886 1.00 79.07 426 GLU G N 1
ATOM 15815 C CA . GLU G 1 427 ? 31.469 18.589 -13.712 1.00 76.79 426 GLU G CA 1
ATOM 15816 C C . GLU G 1 427 ? 32.738 17.999 -13.097 1.00 81.60 426 GLU G C 1
ATOM 15817 O O . GLU G 1 427 ? 32.895 17.968 -11.873 1.00 102.88 426 GLU G O 1
ATOM 15823 N N . PHE G 1 428 ? 33.653 17.549 -13.951 1.00 80.88 427 PHE G N 1
ATOM 15824 C CA . PHE G 1 428 ? 34.906 16.978 -13.470 1.00 88.97 427 PHE G CA 1
ATOM 15825 C C . PHE G 1 428 ? 35.789 17.973 -12.716 1.00 95.04 427 PHE G C 1
ATOM 15826 O O . PHE G 1 428 ? 36.381 17.609 -11.709 1.00 95.40 427 PHE G O 1
ATOM 15834 N N . VAL G 1 429 ? 35.901 19.210 -13.197 1.00 94.53 428 VAL G N 1
ATOM 15835 C CA . VAL G 1 429 ? 36.704 20.207 -12.489 1.00 90.90 428 VAL G CA 1
ATOM 15836 C C . VAL G 1 429 ? 35.987 20.521 -11.184 1.00 81.31 428 VAL G C 1
ATOM 15837 O O . VAL G 1 429 ? 36.627 20.761 -10.157 1.00 78.35 428 VAL G O 1
ATOM 15841 N N . THR G 1 430 ? 34.656 20.498 -11.224 1.00 89.77 429 THR G N 1
ATOM 15842 C CA . THR G 1 430 ? 33.877 20.635 -9.996 1.00 91.76 429 THR G CA 1
ATOM 15843 C C . THR G 1 430 ? 34.296 19.557 -8.984 1.00 97.70 429 THR G C 1
ATOM 15844 O O . THR G 1 430 ? 34.383 19.828 -7.786 1.00 91.88 429 THR G O 1
ATOM 15848 N N . VAL G 1 431 ? 34.575 18.346 -9.466 1.00 109.80 430 VAL G N 1
ATOM 15849 C CA . VAL G 1 431 ? 35.022 17.262 -8.579 1.00 108.12 430 VAL G CA 1
ATOM 15850 C C . VAL G 1 431 ? 36.475 17.361 -8.102 1.00 111.23 430 VAL G C 1
ATOM 15851 O O . VAL G 1 431 ? 36.748 17.384 -6.902 1.00 114.91 430 VAL G O 1
ATOM 15855 N N . ALA G 1 432 ? 37.396 17.420 -9.059 1.00 119.22 431 ALA G N 1
ATOM 15856 C CA . ALA G 1 432 ? 38.832 17.314 -8.810 1.00 124.44 431 ALA G CA 1
ATOM 15857 C C . ALA G 1 432 ? 39.390 18.495 -8.031 1.00 128.32 431 ALA G C 1
ATOM 15858 O O . ALA G 1 432 ? 40.340 18.349 -7.262 1.00 134.54 431 ALA G O 1
ATOM 15860 N N . MET G 1 433 ? 38.798 19.664 -8.236 1.00 123.04 432 MET G N 1
ATOM 15861 C CA . MET G 1 433 ? 39.226 20.860 -7.532 1.00 118.03 432 MET G CA 1
ATOM 15862 C C . MET G 1 433 ? 38.377 21.002 -6.278 1.00 118.42 432 MET G C 1
ATOM 15863 O O . MET G 1 433 ? 37.150 21.044 -6.359 1.00 121.73 432 MET G O 1
ATOM 15868 N N . ASP G 1 434 ? 39.025 21.062 -5.118 1.00 119.29 433 ASP G N 1
ATOM 15869 C CA . ASP G 1 434 ? 38.292 21.219 -3.867 1.00 126.58 433 ASP G CA 1
ATOM 15870 C C . ASP G 1 434 ? 37.577 22.566 -3.844 1.00 121.02 433 ASP G C 1
ATOM 15871 O O . ASP G 1 434 ? 38.020 23.523 -4.480 1.00 117.21 433 ASP G O 1
ATOM 15876 N N . ARG G 1 435 ? 36.459 22.623 -3.128 1.00 120.23 434 ARG G N 1
ATOM 15877 C CA . ARG G 1 435 ? 35.615 23.813 -3.113 1.00 116.36 434 ARG G CA 1
ATOM 15878 C C . ARG G 1 435 ? 36.363 25.035 -2.590 1.00 115.25 434 ARG G C 1
ATOM 15879 O O . ARG G 1 435 ? 36.034 26.169 -2.939 1.00 116.86 434 ARG G O 1
ATOM 15881 N N . LYS G 1 436 ? 37.370 24.799 -1.755 1.00 104.47 435 LYS G N 1
ATOM 15882 C CA . LYS G 1 436 ? 38.190 25.877 -1.217 1.00 99.33 435 LYS G CA 1
ATOM 15883 C C . LYS G 1 436 ? 38.911 26.640 -2.326 1.00 109.26 435 LYS G C 1
ATOM 15884 O O . LYS G 1 436 ? 39.031 27.863 -2.272 1.00 120.40 435 LYS G O 1
ATOM 15886 N N . THR G 1 437 ? 39.390 25.912 -3.331 1.00 104.37 436 THR G N 1
ATOM 15887 C CA . THR G 1 437 ? 40.092 26.532 -4.449 1.00 97.42 436 THR G CA 1
ATOM 15888 C C . THR G 1 437 ? 39.129 26.980 -5.545 1.00 96.28 436 THR G C 1
ATOM 15889 O O . THR G 1 437 ? 39.194 28.119 -6.007 1.00 97.97 436 THR G O 1
ATOM 15893 N N . LEU G 1 438 ? 38.244 26.077 -5.962 1.00 97.09 437 LEU G N 1
ATOM 15894 C CA . LEU G 1 438 ? 37.284 26.365 -7.028 1.00 94.70 437 LEU G CA 1
ATOM 15895 C C . LEU G 1 438 ? 36.376 27.541 -6.670 1.00 95.50 437 LEU G C 1
ATOM 15896 O O . LEU G 1 438 ? 36.005 28.336 -7.534 1.00 92.69 437 LEU G O 1
ATOM 15901 N N . LEU G 1 439 ? 36.025 27.646 -5.392 1.00 90.04 438 LEU G N 1
ATOM 15902 C CA . LEU G 1 439 ? 35.187 28.740 -4.914 1.00 77.80 438 LEU G CA 1
ATOM 15903 C C . LEU G 1 439 ? 35.930 29.621 -3.919 1.00 84.03 438 LEU G C 1
ATOM 15904 O O . LEU G 1 439 ? 35.403 29.953 -2.858 1.00 97.68 438 LEU G O 1
ATOM 15909 N N . SER G 1 440 ? 37.158 29.995 -4.264 1.00 90.30 439 SER G N 1
ATOM 15910 C CA . SER G 1 440 ? 37.931 30.908 -3.434 1.00 97.07 439 SER G CA 1
ATOM 15911 C C . SER G 1 440 ? 37.351 32.315 -3.515 1.00 94.50 439 SER G C 1
ATOM 15912 O O . SER G 1 440 ? 36.532 32.606 -4.386 1.00 92.51 439 SER G O 1
ATOM 15915 N N . ARG G 1 441 ? 37.782 33.185 -2.607 1.00 92.86 440 ARG G N 1
ATOM 15916 C CA . ARG G 1 441 ? 37.308 34.563 -2.578 1.00 94.86 440 ARG G CA 1
ATOM 15917 C C . ARG G 1 441 ? 37.685 35.292 -3.867 1.00 104.20 440 ARG G C 1
ATOM 15918 O O . ARG G 1 441 ? 36.897 36.070 -4.411 1.00 99.72 440 ARG G O 1
ATOM 15926 N N . GLU G 1 442 ? 38.895 35.023 -4.350 1.00 109.25 441 GLU G N 1
ATOM 15927 C CA . GLU G 1 442 ? 39.410 35.649 -5.564 1.00 96.47 441 GLU G CA 1
ATOM 15928 C C . GLU G 1 442 ? 38.603 35.260 -6.800 1.00 82.14 441 GLU G C 1
ATOM 15929 O O . GLU G 1 442 ? 38.185 36.122 -7.574 1.00 77.51 441 GLU G O 1
ATOM 15931 N N . ARG G 1 443 ? 38.388 33.960 -6.981 1.00 76.84 442 ARG G N 1
ATOM 15932 C CA . ARG G 1 443 ? 37.657 33.467 -8.144 1.00 82.71 442 ARG G CA 1
ATOM 15933 C C . ARG G 1 443 ? 36.193 33.890 -8.088 1.00 79.47 442 ARG G C 1
ATOM 15934 O O . ARG G 1 443 ? 35.581 34.163 -9.120 1.00 70.96 442 ARG G O 1
ATOM 15942 N N . LEU G 1 444 ? 35.637 33.939 -6.882 1.00 82.60 443 LEU G N 1
ATOM 15943 C CA . LEU G 1 444 ? 34.266 34.401 -6.697 1.00 77.69 443 LEU G CA 1
ATOM 15944 C C . LEU G 1 444 ? 34.144 35.873 -7.071 1.00 82.11 443 LEU G C 1
ATOM 15945 O O . LEU G 1 444 ? 33.188 36.276 -7.735 1.00 82.24 443 LEU G O 1
ATOM 15950 N N . GLU G 1 445 ? 35.114 36.672 -6.637 1.00 86.37 444 GLU G N 1
ATOM 15951 C CA . GLU G 1 445 ? 35.123 38.095 -6.951 1.00 76.32 444 GLU G CA 1
ATOM 15952 C C . GLU G 1 445 ? 35.267 38.324 -8.452 1.00 83.15 444 GLU G C 1
ATOM 15953 O O . GLU G 1 445 ? 34.573 39.161 -9.028 1.00 82.33 444 GLU G O 1
ATOM 15959 N N . ARG G 1 446 ? 36.170 37.575 -9.079 1.00 86.16 445 ARG G N 1
ATOM 15960 C CA . ARG G 1 446 ? 36.383 37.672 -10.519 1.00 84.17 445 ARG G CA 1
ATOM 15961 C C . ARG G 1 446 ? 35.113 37.295 -11.274 1.00 82.15 445 ARG G C 1
ATOM 15962 O O . ARG G 1 446 ? 34.730 37.956 -12.243 1.00 82.77 445 ARG G O 1
ATOM 15964 N N . ALA G 1 447 ? 34.465 36.228 -10.815 1.00 73.22 446 ALA G N 1
ATOM 15965 C CA . ALA G 1 447 ? 33.214 35.768 -11.403 1.00 74.20 446 ALA G CA 1
ATOM 15966 C C . ALA G 1 447 ? 32.140 36.844 -11.319 1.00 81.59 446 ALA G C 1
ATOM 15967 O O . ALA G 1 447 ? 31.568 37.239 -12.333 1.00 85.01 446 ALA G O 1
ATOM 15969 N N . PHE G 1 448 ? 31.881 37.321 -10.105 1.00 76.30 447 PHE G N 1
ATOM 15970 C CA . PHE G 1 448 ? 30.855 38.332 -9.879 1.00 69.75 447 PHE G CA 1
ATOM 15971 C C . PHE G 1 448 ? 31.127 39.596 -10.687 1.00 70.54 447 PHE G C 1
ATOM 15972 O O . PHE G 1 448 ? 30.203 40.214 -11.216 1.00 70.33 447 PHE G O 1
ATOM 15980 N N . ARG G 1 449 ? 32.397 39.977 -10.771 1.00 71.79 448 ARG G N 1
ATOM 15981 C CA . ARG G 1 449 ? 32.801 41.136 -11.556 1.00 83.08 448 ARG G CA 1
ATOM 15982 C C . ARG G 1 449 ? 32.511 40.911 -13.035 1.00 87.11 448 ARG G C 1
ATOM 15983 O O . ARG G 1 449 ? 32.093 41.827 -13.745 1.00 80.56 448 ARG G O 1
ATOM 15991 N N . MET G 1 450 ? 32.735 39.683 -13.489 1.00 81.25 449 MET G N 1
ATOM 15992 C CA . MET G 1 450 ? 32.469 39.308 -14.872 1.00 76.16 449 MET G CA 1
ATOM 15993 C C . MET G 1 450 ? 30.977 39.383 -15.187 1.00 78.58 449 MET G C 1
ATOM 15994 O O . MET G 1 450 ? 30.577 39.885 -16.238 1.00 79.42 449 MET G O 1
ATOM 15999 N N . PHE G 1 451 ? 30.161 38.883 -14.264 1.00 79.59 450 PHE G N 1
ATOM 16000 C CA . PHE G 1 451 ? 28.709 38.889 -14.417 1.00 75.25 450 PHE G CA 1
ATOM 16001 C C . PHE G 1 451 ? 28.140 40.307 -14.400 1.00 74.89 450 PHE G C 1
ATOM 16002 O O . PHE G 1 451 ? 27.245 40.638 -15.178 1.00 77.54 450 PHE G O 1
ATOM 16010 N N . ASP G 1 452 ? 28.672 41.140 -13.509 1.00 69.67 451 ASP G N 1
ATOM 16011 C CA . ASP G 1 452 ? 28.195 42.509 -13.333 1.00 71.27 451 ASP G CA 1
ATOM 16012 C C . ASP G 1 452 ? 28.844 43.457 -14.333 1.00 83.39 451 ASP G C 1
ATOM 16013 O O . ASP G 1 452 ? 29.883 44.054 -14.051 1.00 101.91 451 ASP G O 1
ATOM 16018 N N . SER G 1 453 ? 28.225 43.591 -15.500 1.00 81.61 452 SER G N 1
ATOM 16019 C CA . SER G 1 453 ? 28.804 44.356 -16.599 1.00 84.15 452 SER G CA 1
ATOM 16020 C C . SER G 1 453 ? 28.858 45.864 -16.340 1.00 84.66 452 SER G C 1
ATOM 16021 O O . SER G 1 453 ? 29.890 46.495 -16.565 1.00 87.53 452 SER G O 1
ATOM 16024 N N . ASP G 1 454 ? 27.754 46.442 -15.871 1.00 88.88 453 ASP G N 1
ATOM 16025 C CA . ASP G 1 454 ? 27.696 47.887 -15.649 1.00 93.94 453 ASP G CA 1
ATOM 16026 C C . ASP G 1 454 ? 28.390 48.298 -14.353 1.00 95.39 453 ASP G C 1
ATOM 16027 O O . ASP G 1 454 ? 28.380 49.475 -13.989 1.00 109.55 453 ASP G O 1
ATOM 16032 N N . ASN G 1 455 ? 28.962 47.321 -13.653 1.00 89.60 454 ASN G N 1
ATOM 16033 C CA . ASN G 1 455 ? 29.730 47.562 -12.432 1.00 86.27 454 ASN G CA 1
ATOM 16034 C C . ASN G 1 455 ? 28.905 48.219 -11.328 1.00 87.97 454 ASN G C 1
ATOM 16035 O O . ASN G 1 455 ? 29.439 48.962 -10.505 1.00 95.39 454 ASN G O 1
ATOM 16040 N N . SER G 1 456 ? 27.605 47.943 -11.314 1.00 89.46 455 SER G N 1
ATOM 16041 C CA . SER G 1 456 ? 26.714 48.517 -10.313 1.00 88.13 455 SER G CA 1
ATOM 16042 C C . SER G 1 456 ? 26.927 47.901 -8.933 1.00 91.43 455 SER G C 1
ATOM 16043 O O . SER G 1 456 ? 26.606 48.511 -7.913 1.00 105.27 455 SER G O 1
ATOM 16046 N N . GLY G 1 457 ? 27.473 46.690 -8.911 1.00 81.45 456 GLY G N 1
ATOM 16047 C CA . GLY G 1 457 ? 27.681 45.964 -7.672 1.00 80.35 456 GLY G CA 1
ATOM 16048 C C . GLY G 1 457 ? 26.607 44.918 -7.451 1.00 78.57 456 GLY G C 1
ATOM 16049 O O . GLY G 1 457 ? 26.654 44.157 -6.485 1.00 94.60 456 GLY G O 1
ATOM 16050 N N . LYS G 1 458 ? 25.631 44.886 -8.353 1.00 79.28 457 LYS G N 1
ATOM 16051 C CA . LYS G 1 458 ? 24.583 43.871 -8.328 1.00 81.19 457 LYS G CA 1
ATOM 16052 C C . LYS G 1 458 ? 24.346 43.329 -9.735 1.00 84.77 457 LYS G C 1
ATOM 16053 O O . LYS G 1 458 ? 24.606 44.015 -10.722 1.00 88.52 457 LYS G O 1
ATOM 16059 N N . ILE G 1 459 ? 23.861 42.095 -9.821 1.00 78.14 458 ILE G N 1
ATOM 16060 C CA . ILE G 1 459 ? 23.600 41.459 -11.109 1.00 71.00 458 ILE G CA 1
ATOM 16061 C C . ILE G 1 459 ? 22.128 41.522 -11.508 1.00 71.42 458 ILE G C 1
ATOM 16062 O O . ILE G 1 459 ? 21.267 40.980 -10.816 1.00 105.71 458 ILE G O 1
ATOM 16067 N N . SER G 1 460 ? 21.844 42.181 -12.628 1.00 71.80 459 SER G N 1
ATOM 16068 C CA . SER G 1 460 ? 20.476 42.280 -13.128 1.00 76.37 459 SER G CA 1
ATOM 16069 C C . SER G 1 460 ? 20.102 41.030 -13.919 1.00 86.74 459 SER G C 1
ATOM 16070 O O . SER G 1 460 ? 20.949 40.178 -14.183 1.00 94.35 459 SER G O 1
ATOM 16073 N N . SER G 1 461 ? 18.830 40.926 -14.293 1.00 93.76 460 SER G N 1
ATOM 16074 C CA . SER G 1 461 ? 18.342 39.787 -15.066 1.00 88.00 460 SER G CA 1
ATOM 16075 C C . SER G 1 461 ? 18.955 39.736 -16.462 1.00 82.02 460 SER G C 1
ATOM 16076 O O . SER G 1 461 ? 19.263 38.659 -16.973 1.00 81.60 460 SER G O 1
ATOM 16079 N N . THR G 1 462 ? 19.125 40.901 -17.077 1.00 83.15 461 THR G N 1
ATOM 16080 C CA . THR G 1 462 ? 19.694 40.983 -18.418 1.00 86.29 461 THR G CA 1
ATOM 16081 C C . THR G 1 462 ? 21.150 40.526 -18.453 1.00 78.64 461 THR G C 1
ATOM 16082 O O . THR G 1 462 ? 21.609 39.976 -19.453 1.00 75.56 461 THR G O 1
ATOM 16086 N N . GLU G 1 463 ? 21.874 40.761 -17.364 1.00 75.77 462 GLU G N 1
ATOM 16087 C CA . GLU G 1 463 ? 23.267 40.340 -17.266 1.00 77.48 462 GLU G CA 1
ATOM 16088 C C . GLU G 1 463 ? 23.388 38.823 -17.138 1.00 79.34 462 GLU G C 1
ATOM 16089 O O . GLU G 1 463 ? 24.263 38.203 -17.751 1.00 84.28 462 GLU G O 1
ATOM 16095 N N . LEU G 1 464 ? 22.501 38.232 -16.343 1.00 76.27 463 LEU G N 1
ATOM 16096 C CA . LEU G 1 464 ? 22.416 36.782 -16.227 1.00 72.81 463 LEU G CA 1
ATOM 16097 C C . LEU G 1 464 ? 22.080 36.190 -17.587 1.00 79.91 463 LEU G C 1
ATOM 16098 O O . LEU G 1 464 ? 22.705 35.230 -18.038 1.00 89.14 463 LEU G O 1
ATOM 16103 N N . ALA G 1 465 ? 21.081 36.785 -18.229 1.00 75.05 464 ALA G N 1
ATOM 16104 C CA . ALA G 1 465 ? 20.651 36.391 -19.563 1.00 80.30 464 ALA G CA 1
ATOM 16105 C C . ALA G 1 465 ? 21.775 36.505 -20.590 1.00 77.72 464 ALA G C 1
ATOM 16106 O O . ALA G 1 465 ? 21.813 35.756 -21.566 1.00 78.34 464 ALA G O 1
ATOM 16108 N N . THR G 1 466 ? 22.684 37.447 -20.366 1.00 73.88 465 THR G N 1
ATOM 16109 C CA . THR G 1 466 ? 23.808 37.654 -21.270 1.00 69.54 465 THR G CA 1
ATOM 16110 C C . THR G 1 466 ? 24.858 36.572 -21.046 1.00 85.58 465 THR G C 1
ATOM 16111 O O . THR G 1 466 ? 25.407 36.013 -21.996 1.00 87.09 465 THR G O 1
ATOM 16115 N N . ILE G 1 467 ? 25.123 36.277 -19.778 1.00 83.89 466 ILE G N 1
ATOM 16116 C CA . ILE G 1 467 ? 26.117 35.274 -19.407 1.00 88.88 466 ILE G CA 1
ATOM 16117 C C . ILE G 1 467 ? 25.705 33.858 -19.828 1.00 96.98 466 ILE G C 1
ATOM 16118 O O . ILE G 1 467 ? 26.508 33.130 -20.413 1.00 96.78 466 ILE G O 1
ATOM 16123 N N . PHE G 1 468 ? 24.459 33.470 -19.559 1.00 100.34 467 PHE G N 1
ATOM 16124 C CA . PHE G 1 468 ? 24.020 32.115 -19.897 1.00 101.46 467 PHE G CA 1
ATOM 16125 C C . PHE G 1 468 ? 22.885 32.063 -20.915 1.00 121.72 467 PHE G C 1
ATOM 16126 O O . PHE G 1 468 ? 21.826 31.521 -20.616 1.00 121.33 467 PHE G O 1
ATOM 16134 N N . GLY G 1 469 ? 23.089 32.579 -22.122 1.00 133.09 468 GLY G N 1
ATOM 16135 C CA . GLY G 1 469 ? 21.968 32.678 -23.039 1.00 148.93 468 GLY G CA 1
ATOM 16136 C C . GLY G 1 469 ? 22.046 33.638 -24.209 1.00 173.38 468 GLY G C 1
ATOM 16137 O O . GLY G 1 469 ? 23.056 34.307 -24.433 1.00 158.60 468 GLY G O 1
ATOM 16138 N N . VAL G 1 470 ? 20.947 33.691 -24.957 1.00 216.43 469 VAL G N 1
ATOM 16139 C CA . VAL G 1 470 ? 20.749 34.659 -26.031 1.00 225.02 469 VAL G CA 1
ATOM 16140 C C . VAL G 1 470 ? 20.177 35.976 -25.515 1.00 226.50 469 VAL G C 1
ATOM 16141 O O . VAL G 1 470 ? 19.974 36.914 -26.289 1.00 233.66 469 VAL G O 1
ATOM 16145 N N . SER G 1 471 ? 19.888 36.016 -24.216 1.00 218.37 470 SER G N 1
ATOM 16146 C CA . SER G 1 471 ? 19.406 37.220 -23.535 1.00 203.74 470 SER G CA 1
ATOM 16147 C C . SER G 1 471 ? 18.005 37.634 -23.978 1.00 193.65 470 SER G C 1
ATOM 16148 O O . SER G 1 471 ? 17.756 38.805 -24.267 1.00 192.00 470 SER G O 1
ATOM 16151 N N . ASP G 1 472 ? 17.093 36.669 -24.027 1.00 186.26 471 ASP G N 1
ATOM 16152 C CA . ASP G 1 472 ? 15.689 36.961 -24.292 1.00 182.40 471 ASP G CA 1
ATOM 16153 C C . ASP G 1 472 ? 14.908 36.978 -22.983 1.00 176.42 471 ASP G C 1
ATOM 16154 O O . ASP G 1 472 ? 14.315 35.975 -22.585 1.00 173.30 471 ASP G O 1
ATOM 16159 N N . VAL G 1 473 ? 14.920 38.130 -22.320 1.00 176.22 472 VAL G N 1
ATOM 16160 C CA . VAL G 1 473 ? 14.310 38.283 -21.003 1.00 173.68 472 VAL G CA 1
ATOM 16161 C C . VAL G 1 473 ? 12.800 38.074 -21.047 1.00 173.34 472 VAL G C 1
ATOM 16162 O O . VAL G 1 473 ? 12.286 37.086 -20.522 1.00 169.34 472 VAL G O 1
ATOM 16166 N N . GLU G 1 476 ? 9.092 36.959 -17.748 1.00 125.36 475 GLU G N 1
ATOM 16167 C CA . GLU G 1 476 ? 10.548 37.024 -17.700 1.00 128.47 475 GLU G CA 1
ATOM 16168 C C . GLU G 1 476 ? 11.126 35.826 -16.953 1.00 125.72 475 GLU G C 1
ATOM 16169 O O . GLU G 1 476 ? 11.099 35.774 -15.723 1.00 127.92 475 GLU G O 1
ATOM 16171 N N . THR G 1 477 ? 11.648 34.868 -17.711 1.00 123.40 476 THR G N 1
ATOM 16172 C CA . THR G 1 477 ? 12.290 33.687 -17.146 1.00 122.13 476 THR G CA 1
ATOM 16173 C C . THR G 1 477 ? 13.497 34.052 -16.288 1.00 124.51 476 THR G C 1
ATOM 16174 O O . THR G 1 477 ? 13.605 33.618 -15.144 1.00 129.10 476 THR G O 1
ATOM 16178 N N . TRP G 1 478 ? 14.406 34.838 -16.855 1.00 119.81 477 TRP G N 1
ATOM 16179 C CA . TRP G 1 478 ? 15.636 35.228 -16.172 1.00 113.30 477 TRP G CA 1
ATOM 16180 C C . TRP G 1 478 ? 15.392 35.976 -14.864 1.00 116.33 477 TRP G C 1
ATOM 16181 O O . TRP G 1 478 ? 16.165 35.846 -13.910 1.00 117.02 477 TRP G O 1
ATOM 16192 N N . LYS G 1 479 ? 14.306 36.739 -14.818 1.00 118.43 478 LYS G N 1
ATOM 16193 C CA . LYS G 1 479 ? 13.904 37.429 -13.599 1.00 112.39 478 LYS G CA 1
ATOM 16194 C C . LYS G 1 479 ? 13.484 36.415 -12.541 1.00 112.02 478 LYS G C 1
ATOM 16195 O O . LYS G 1 479 ? 13.789 36.569 -11.358 1.00 115.65 478 LYS G O 1
ATOM 16197 N N . SER G 1 480 ? 12.783 35.375 -12.983 1.00 108.23 479 SER G N 1
ATOM 16198 C CA . SER G 1 480 ? 12.332 34.308 -12.097 1.00 109.19 479 SER G CA 1
ATOM 16199 C C . SER G 1 480 ? 13.509 33.502 -11.555 1.00 104.05 479 SER G C 1
ATOM 16200 O O . SER G 1 480 ? 13.540 33.147 -10.378 1.00 111.08 479 SER G O 1
ATOM 16203 N N . VAL G 1 481 ? 14.470 33.212 -12.426 1.00 103.37 480 VAL G N 1
ATOM 16204 C CA . VAL G 1 481 ? 15.679 32.498 -12.039 1.00 97.59 480 VAL G CA 1
ATOM 16205 C C . VAL G 1 481 ? 16.471 33.342 -11.043 1.00 86.89 480 VAL G C 1
ATOM 16206 O O . VAL G 1 481 ? 17.064 32.819 -10.098 1.00 84.61 480 VAL G O 1
ATOM 16210 N N . LEU G 1 482 ? 16.452 34.655 -11.249 1.00 85.17 481 LEU G N 1
ATOM 16211 C CA . LEU G 1 482 ? 17.159 35.582 -10.371 1.00 89.78 481 LEU G CA 1
ATOM 16212 C C . LEU G 1 482 ? 16.515 35.656 -8.987 1.00 111.01 481 LEU G C 1
ATOM 16213 O O . LEU G 1 482 ? 17.211 35.639 -7.972 1.00 123.94 481 LEU G O 1
ATOM 16218 N N . SER G 1 483 ? 15.188 35.747 -8.956 1.00 112.61 482 SER G N 1
ATOM 16219 C CA . SER G 1 483 ? 14.444 35.918 -7.709 1.00 114.32 482 SER G CA 1
ATOM 16220 C C . SER G 1 483 ? 14.691 34.790 -6.709 1.00 114.85 482 SER G C 1
ATOM 16221 O O . SER G 1 483 ? 14.629 35.000 -5.498 1.00 124.11 482 SER G O 1
ATOM 16224 N N . GLU G 1 484 ? 14.968 33.596 -7.223 1.00 106.48 483 GLU G N 1
ATOM 16225 C CA . GLU G 1 484 ? 15.233 32.430 -6.385 1.00 100.76 483 GLU G CA 1
ATOM 16226 C C . GLU G 1 484 ? 16.515 32.594 -5.571 1.00 91.87 483 GLU G C 1
ATOM 16227 O O . GLU G 1 484 ? 16.740 31.876 -4.597 1.00 93.52 483 GLU G O 1
ATOM 16233 N N . VAL G 1 485 ? 17.352 33.542 -5.980 1.00 79.77 484 VAL G N 1
ATOM 16234 C CA . VAL G 1 485 ? 18.634 33.778 -5.333 1.00 75.09 484 VAL G CA 1
ATOM 16235 C C . VAL G 1 485 ? 18.601 35.165 -4.684 1.00 76.24 484 VAL G C 1
ATOM 16236 O O . VAL G 1 485 ? 19.363 35.464 -3.762 1.00 76.95 484 VAL G O 1
ATOM 16240 N N . ASP G 1 486 ? 17.670 35.994 -5.146 1.00 79.43 485 ASP G N 1
ATOM 16241 C CA . ASP G 1 486 ? 17.533 37.362 -4.655 1.00 82.07 485 ASP G CA 1
ATOM 16242 C C . ASP G 1 486 ? 16.911 37.401 -3.262 1.00 82.38 485 ASP G C 1
ATOM 16243 O O . ASP G 1 486 ? 15.690 37.362 -3.115 1.00 87.26 485 ASP G O 1
ATOM 16248 N N . LYS G 1 487 ? 17.765 37.478 -2.247 1.00 85.97 486 LYS G N 1
ATOM 16249 C CA . LYS G 1 487 ? 17.333 37.407 -0.853 1.00 90.53 486 LYS G CA 1
ATOM 16250 C C . LYS G 1 487 ? 16.505 38.600 -0.376 1.00 87.06 486 LYS G C 1
ATOM 16251 O O . LYS G 1 487 ? 15.406 38.419 0.146 1.00 100.79 486 LYS G O 1
ATOM 16257 N N . ASN G 1 488 ? 17.023 39.812 -0.550 1.00 86.98 487 ASN G N 1
ATOM 16258 C CA . ASN G 1 488 ? 16.344 40.994 -0.027 1.00 90.27 487 ASN G CA 1
ATOM 16259 C C . ASN G 1 488 ? 15.335 41.565 -1.020 1.00 97.71 487 ASN G C 1
ATOM 16260 O O . ASN G 1 488 ? 14.762 42.631 -0.792 1.00 102.48 487 ASN G O 1
ATOM 16265 N N . ASN G 1 489 ? 15.139 40.847 -2.123 1.00 101.71 488 ASN G N 1
ATOM 16266 C CA . ASN G 1 489 ? 14.108 41.170 -3.107 1.00 107.00 488 ASN G CA 1
ATOM 16267 C C . ASN G 1 489 ? 14.239 42.564 -3.728 1.00 110.23 488 ASN G C 1
ATOM 16268 O O . ASN G 1 489 ? 13.235 43.219 -4.004 1.00 105.81 488 ASN G O 1
ATOM 16273 N N . ASP G 1 490 ? 15.470 43.020 -3.942 1.00 113.46 489 ASP G N 1
ATOM 16274 C CA . ASP G 1 490 ? 15.687 44.293 -4.627 1.00 109.86 489 ASP G CA 1
ATOM 16275 C C . ASP G 1 490 ? 15.580 44.136 -6.145 1.00 109.48 489 ASP G C 1
ATOM 16276 O O . ASP G 1 490 ? 15.493 45.122 -6.875 1.00 123.27 489 ASP G O 1
ATOM 16281 N N . GLY G 1 491 ? 15.589 42.889 -6.608 1.00 99.35 490 GLY G N 1
ATOM 16282 C CA . GLY G 1 491 ? 15.446 42.583 -8.022 1.00 92.02 490 GLY G CA 1
ATOM 16283 C C . GLY G 1 491 ? 16.754 42.300 -8.737 1.00 90.05 490 GLY G C 1
ATOM 16284 O O . GLY G 1 491 ? 16.769 42.019 -9.936 1.00 90.15 490 GLY G O 1
ATOM 16285 N N . GLU G 1 492 ? 17.857 42.369 -7.998 1.00 94.46 491 GLU G N 1
ATOM 16286 C CA . GLU G 1 492 ? 19.180 42.098 -8.553 1.00 89.63 491 GLU G CA 1
ATOM 16287 C C . GLU G 1 492 ? 19.978 41.230 -7.585 1.00 87.20 491 GLU G C 1
ATOM 16288 O O . GLU G 1 492 ? 19.519 40.942 -6.480 1.00 89.76 491 GLU G O 1
ATOM 16294 N N . VAL G 1 493 ? 21.164 40.801 -8.000 1.00 83.28 492 VAL G N 1
ATOM 16295 C CA . VAL G 1 493 ? 21.994 39.966 -7.142 1.00 73.45 492 VAL G CA 1
ATOM 16296 C C . VAL G 1 493 ? 23.286 40.672 -6.754 1.00 79.49 492 VAL G C 1
ATOM 16297 O O . VAL G 1 493 ? 24.194 40.823 -7.572 1.00 81.68 492 VAL G O 1
ATOM 16301 N N . ASP G 1 494 ? 23.364 41.096 -5.497 1.00 78.75 493 ASP G N 1
ATOM 16302 C CA . ASP G 1 494 ? 24.580 41.705 -4.976 1.00 86.39 493 ASP G CA 1
ATOM 16303 C C . ASP G 1 494 ? 25.589 40.611 -4.651 1.00 84.63 493 ASP G C 1
ATOM 16304 O O . ASP G 1 494 ? 25.256 39.426 -4.696 1.00 87.04 493 ASP G O 1
ATOM 16309 N N . PHE G 1 495 ? 26.819 41.003 -4.332 1.00 83.60 494 PHE G N 1
ATOM 16310 C CA . PHE G 1 495 ? 27.882 40.028 -4.107 1.00 88.13 494 PHE G CA 1
ATOM 16311 C C . PHE G 1 495 ? 27.583 39.124 -2.922 1.00 89.15 494 PHE G C 1
ATOM 16312 O O . PHE G 1 495 ? 27.969 37.954 -2.913 1.00 95.92 494 PHE G O 1
ATOM 16320 N N . ASP G 1 496 ? 26.904 39.673 -1.922 1.00 84.84 495 ASP G N 1
ATOM 16321 C CA . ASP G 1 496 ? 26.538 38.892 -0.756 0.18 93.49 495 ASP G CA 1
ATOM 16322 C C . ASP G 1 496 ? 25.657 37.716 -1.152 1.00 89.23 495 ASP G C 1
ATOM 16323 O O . ASP G 1 496 ? 25.948 36.586 -0.795 1.00 86.16 495 ASP G O 1
ATOM 16328 N N . GLU G 1 497 ? 24.605 37.975 -1.919 1.00 83.68 496 GLU G N 1
ATOM 16329 C CA . GLU G 1 497 ? 23.671 36.918 -2.285 1.00 77.75 496 GLU G CA 1
ATOM 16330 C C . GLU G 1 497 ? 24.320 35.915 -3.237 1.00 88.65 496 GLU G C 1
ATOM 16331 O O . GLU G 1 497 ? 23.974 34.742 -3.228 1.00 102.02 496 GLU G O 1
ATOM 16337 N N . PHE G 1 498 ? 25.232 36.394 -4.081 1.00 91.64 497 PHE G N 1
ATOM 16338 C CA . PHE G 1 498 ? 25.991 35.536 -4.995 1.00 84.45 497 PHE G CA 1
ATOM 16339 C C . PHE G 1 498 ? 26.882 34.545 -4.238 1.00 76.65 497 PHE G C 1
ATOM 16340 O O . PHE G 1 498 ? 26.795 33.320 -4.426 1.00 77.83 497 PHE G O 1
ATOM 16348 N N . GLN G 1 499 ? 27.719 35.092 -3.362 1.00 74.73 498 GLN G N 1
ATOM 16349 C CA . GLN G 1 499 ? 28.631 34.307 -2.537 1.00 81.83 498 GLN G CA 1
ATOM 16350 C C . GLN G 1 499 ? 27.870 33.330 -1.653 1.00 94.68 498 GLN G C 1
ATOM 16351 O O . GLN G 1 499 ? 28.225 32.156 -1.541 1.00 90.93 498 GLN G O 1
ATOM 16357 N N . GLN G 1 500 ? 26.819 33.843 -1.027 1.00 98.99 499 GLN G N 1
ATOM 16358 C CA . GLN G 1 500 ? 25.925 33.061 -0.188 1.00 96.46 499 GLN G CA 1
ATOM 16359 C C . GLN G 1 500 ? 25.251 31.946 -0.983 1.00 91.03 499 GLN G C 1
ATOM 16360 O O . GLN G 1 500 ? 25.004 30.858 -0.464 1.00 84.04 499 GLN G O 1
ATOM 16366 N N . MET G 1 501 ? 24.959 32.230 -2.248 1.00 92.98 500 MET G N 1
ATOM 16367 C CA . MET G 1 501 ? 24.332 31.261 -3.136 1.00 89.13 500 MET G CA 1
ATOM 16368 C C . MET G 1 501 ? 25.263 30.102 -3.440 1.00 91.12 500 MET G C 1
ATOM 16369 O O . MET G 1 501 ? 24.871 28.937 -3.355 1.00 93.89 500 MET G O 1
ATOM 16374 N N . LEU G 1 502 ? 26.504 30.425 -3.787 1.00 81.61 501 LEU G N 1
ATOM 16375 C CA . LEU G 1 502 ? 27.461 29.391 -4.163 1.00 78.61 501 LEU G CA 1
ATOM 16376 C C . LEU G 1 502 ? 28.024 28.648 -2.955 1.00 74.81 501 LEU G C 1
ATOM 16377 O O . LEU G 1 502 ? 28.555 27.545 -3.085 1.00 79.88 501 LEU G O 1
ATOM 16382 N N . LEU G 1 503 ? 27.903 29.250 -1.779 1.00 76.21 502 LEU G N 1
ATOM 16383 C CA . LEU G 1 503 ? 28.394 28.622 -0.560 1.00 96.51 502 LEU G CA 1
ATOM 16384 C C . LEU G 1 503 ? 27.232 28.278 0.365 1.00 102.22 502 LEU G C 1
ATOM 16385 O O . LEU G 1 503 ? 26.341 27.505 0.007 1.00 102.48 502 LEU G O 1
ATOM 16390 N N . LYS G 1 504 ? 27.256 28.855 1.560 1.00 106.22 503 LYS G N 1
ATOM 16391 C CA . LYS G 1 504 ? 26.194 28.662 2.535 1.00 112.06 503 LYS G CA 1
ATOM 16392 C C . LYS G 1 504 ? 25.786 30.024 3.083 1.00 113.73 503 LYS G C 1
ATOM 16393 O O . LYS G 1 504 ? 26.632 30.791 3.543 1.00 89.50 503 LYS G O 1
ATOM 16395 N N . LEU G 1 505 ? 24.495 30.329 3.021 1.00 138.23 504 LEU G N 1
ATOM 16396 C CA . LEU G 1 505 ? 24.018 31.665 3.358 1.00 150.12 504 LEU G CA 1
ATOM 16397 C C . LEU G 1 505 ? 23.925 31.819 4.872 1.00 154.89 504 LEU G C 1
ATOM 16398 O O . LEU G 1 505 ? 24.938 31.753 5.570 1.00 159.20 504 LEU G O 1
ATOM 16403 N N . CYS G 1 506 ? 22.708 32.015 5.368 1.00 152.88 505 CYS G N 1
ATOM 16404 C CA . CYS G 1 506 ? 22.448 32.229 6.786 1.00 158.11 505 CYS G CA 1
ATOM 16405 C C . CYS G 1 506 ? 23.361 33.301 7.382 1.00 158.50 505 CYS G C 1
ATOM 16406 O O . CYS G 1 506 ? 23.801 34.215 6.682 1.00 149.94 505 CYS G O 1
ATOM 16409 N N . GLN H 2 2 ? 36.404 40.467 -33.731 1.00 106.20 2 GLN H N 1
ATOM 16410 C CA . GLN H 2 2 ? 35.165 39.945 -34.292 1.00 103.44 2 GLN H CA 1
ATOM 16411 C C . GLN H 2 2 ? 35.213 38.415 -34.308 1.00 102.42 2 GLN H C 1
ATOM 16412 O O . GLN H 2 2 ? 35.852 37.801 -35.157 1.00 114.96 2 GLN H O 1
ATOM 16418 N N . VAL H 2 3 ? 34.536 37.798 -33.347 1.00 84.38 3 VAL H N 1
ATOM 16419 C CA . VAL H 2 3 ? 34.579 36.348 -33.213 1.00 77.70 3 VAL H CA 1
ATOM 16420 C C . VAL H 2 3 ? 33.192 35.738 -33.343 1.00 75.61 3 VAL H C 1
ATOM 16421 O O . VAL H 2 3 ? 32.304 36.012 -32.535 1.00 68.54 3 VAL H O 1
ATOM 16425 N N . GLN H 2 4 ? 33.009 34.905 -34.364 1.00 70.42 4 GLN H N 1
ATOM 16426 C CA . GLN H 2 4 ? 31.699 34.319 -34.617 1.00 73.96 4 GLN H CA 1
ATOM 16427 C C . GLN H 2 4 ? 31.754 33.090 -35.517 1.00 70.24 4 GLN H C 1
ATOM 16428 O O . GLN H 2 4 ? 32.760 32.818 -36.174 1.00 71.94 4 GLN H O 1
ATOM 16434 N N . LEU H 2 5 ? 30.648 32.354 -35.529 1.00 71.10 5 LEU H N 1
ATOM 16435 C CA . LEU H 2 5 ? 30.474 31.203 -36.401 1.00 77.68 5 LEU H CA 1
ATOM 16436 C C . LEU H 2 5 ? 29.415 31.518 -37.449 1.00 86.86 5 LEU H C 1
ATOM 16437 O O . LEU H 2 5 ? 28.368 32.080 -37.131 1.00 88.32 5 LEU H O 1
ATOM 16442 N N . VAL H 2 6 ? 29.685 31.153 -38.697 1.00 84.42 6 VAL H N 1
ATOM 16443 C CA . VAL H 2 6 ? 28.749 31.427 -39.780 1.00 83.77 6 VAL H CA 1
ATOM 16444 C C . VAL H 2 6 ? 28.243 30.118 -40.373 1.00 94.92 6 VAL H C 1
ATOM 16445 O O . VAL H 2 6 ? 29.025 29.202 -40.636 1.00 115.20 6 VAL H O 1
ATOM 16449 N N . GLU H 2 7 ? 26.932 30.039 -40.582 1.00 93.03 7 GLU H N 1
ATOM 16450 C CA . GLU H 2 7 ? 26.309 28.821 -41.085 1.00 95.50 7 GLU H CA 1
ATOM 16451 C C . GLU H 2 7 ? 25.831 28.977 -42.524 1.00 100.30 7 GLU H C 1
ATOM 16452 O O . GLU H 2 7 ? 25.304 30.022 -42.907 1.00 104.26 7 GLU H O 1
ATOM 16458 N N . THR H 2 8 ? 26.023 27.924 -43.313 1.00 100.14 8 THR H N 1
ATOM 16459 C CA . THR H 2 8 ? 25.543 27.872 -44.689 1.00 101.70 8 THR H CA 1
ATOM 16460 C C . THR H 2 8 ? 24.997 26.479 -44.990 1.00 104.63 8 THR H C 1
ATOM 16461 O O . THR H 2 8 ? 25.260 25.533 -44.248 1.00 107.87 8 THR H O 1
ATOM 16465 N N . GLY H 2 9 ? 24.238 26.355 -46.075 1.00 121.61 9 GLY H N 1
ATOM 16466 C CA . GLY H 2 9 ? 23.709 25.065 -46.483 1.00 125.16 9 GLY H CA 1
ATOM 16467 C C . GLY H 2 9 ? 22.220 24.886 -46.250 1.00 125.18 9 GLY H C 1
ATOM 16468 O O . GLY H 2 9 ? 21.675 23.806 -46.478 1.00 124.44 9 GLY H O 1
ATOM 16469 N N . GLY H 2 10 ? 21.561 25.942 -45.789 1.00 135.71 10 GLY H N 1
ATOM 16470 C CA . GLY H 2 10 ? 20.129 25.903 -45.548 1.00 141.67 10 GLY H CA 1
ATOM 16471 C C . GLY H 2 10 ? 19.297 25.851 -46.816 1.00 144.40 10 GLY H C 1
ATOM 16472 O O . GLY H 2 10 ? 19.610 26.522 -47.800 1.00 145.48 10 GLY H O 1
ATOM 16473 N N . GLY H 2 11 ? 18.240 25.043 -46.799 1.00 143.58 11 GLY H N 1
ATOM 16474 C CA . GLY H 2 11 ? 17.358 24.929 -47.947 1.00 141.76 11 GLY H CA 1
ATOM 16475 C C . GLY H 2 11 ? 16.091 24.131 -47.697 1.00 134.61 11 GLY H C 1
ATOM 16476 O O . GLY H 2 11 ? 15.855 23.641 -46.592 1.00 128.00 11 GLY H O 1
ATOM 16477 N N . LEU H 2 12 ? 15.276 24.003 -48.740 1.00 133.10 12 LEU H N 1
ATOM 16478 C CA . LEU H 2 12 ? 14.054 23.205 -48.697 1.00 129.07 12 LEU H CA 1
ATOM 16479 C C . LEU H 2 12 ? 14.285 21.856 -49.373 1.00 130.25 12 LEU H C 1
ATOM 16480 O O . LEU H 2 12 ? 14.820 21.797 -50.480 1.00 128.67 12 LEU H O 1
ATOM 16485 N N . VAL H 2 13 ? 13.883 20.774 -48.711 1.00 131.64 13 VAL H N 1
ATOM 16486 C CA . VAL H 2 13 ? 14.134 19.434 -49.235 1.00 133.74 13 VAL H CA 1
ATOM 16487 C C . VAL H 2 13 ? 12.968 18.467 -49.050 1.00 144.01 13 VAL H C 1
ATOM 16488 O O . VAL H 2 13 ? 12.171 18.598 -48.121 1.00 142.56 13 VAL H O 1
ATOM 16492 N N . GLN H 2 14 ? 12.880 17.498 -49.956 1.00 154.82 14 GLN H N 1
ATOM 16493 C CA . GLN H 2 14 ? 11.877 16.445 -49.878 1.00 161.13 14 GLN H CA 1
ATOM 16494 C C . GLN H 2 14 ? 12.237 15.491 -48.740 1.00 155.95 14 GLN H C 1
ATOM 16495 O O . GLN H 2 14 ? 13.399 15.419 -48.340 1.00 157.23 14 GLN H O 1
ATOM 16501 N N . PRO H 2 15 ? 11.244 14.758 -48.209 1.00 146.95 15 PRO H N 1
ATOM 16502 C CA . PRO H 2 15 ? 11.548 13.769 -47.168 1.00 142.64 15 PRO H CA 1
ATOM 16503 C C . PRO H 2 15 ? 12.502 12.680 -47.655 1.00 138.65 15 PRO H C 1
ATOM 16504 O O . PRO H 2 15 ? 12.464 12.307 -48.827 1.00 139.51 15 PRO H O 1
ATOM 16508 N N . GLY H 2 16 ? 13.348 12.183 -46.759 1.00 135.17 16 GLY H N 1
ATOM 16509 C CA . GLY H 2 16 ? 14.271 11.114 -47.096 1.00 139.42 16 GLY H CA 1
ATOM 16510 C C . GLY H 2 16 ? 15.505 11.564 -47.856 1.00 140.51 16 GLY H C 1
ATOM 16511 O O . GLY H 2 16 ? 16.396 10.760 -48.129 1.00 141.81 16 GLY H O 1
ATOM 16512 N N . GLU H 2 17 ? 15.570 12.849 -48.191 1.00 138.99 17 GLU H N 1
ATOM 16513 C CA . GLU H 2 17 ? 16.728 13.382 -48.902 1.00 142.28 17 GLU H CA 1
ATOM 16514 C C . GLU H 2 17 ? 17.918 13.608 -47.981 1.00 145.48 17 GLU H C 1
ATOM 16515 O O . GLU H 2 17 ? 17.885 13.263 -46.800 1.00 147.44 17 GLU H O 1
ATOM 16521 N N . SER H 2 18 ? 18.970 14.196 -48.542 1.00 144.33 18 SER H N 1
ATOM 16522 C CA . SER H 2 18 ? 20.182 14.488 -47.793 1.00 133.81 18 SER H CA 1
ATOM 16523 C C . SER H 2 18 ? 20.676 15.909 -48.050 1.00 131.78 18 SER H C 1
ATOM 16524 O O . SER H 2 18 ? 20.531 16.433 -49.154 1.00 132.04 18 SER H O 1
ATOM 16527 N N . LEU H 2 19 ? 21.245 16.533 -47.020 1.00 130.38 19 LEU H N 1
ATOM 16528 C CA . LEU H 2 19 ? 21.762 17.895 -47.138 1.00 122.50 19 LEU H CA 1
ATOM 16529 C C . LEU H 2 19 ? 23.030 18.073 -46.316 1.00 119.85 19 LEU H C 1
ATOM 16530 O O . LEU H 2 19 ? 23.252 17.384 -45.327 1.00 112.80 19 LEU H O 1
ATOM 16535 N N . ARG H 2 20 ? 23.864 19.009 -46.735 1.00 127.41 20 ARG H N 1
ATOM 16536 C CA . ARG H 2 20 ? 25.133 19.228 -46.075 1.00 128.77 20 ARG H CA 1
ATOM 16537 C C . ARG H 2 20 ? 25.275 20.670 -45.597 1.00 124.64 20 ARG H C 1
ATOM 16538 O O . ARG H 2 20 ? 25.196 21.610 -46.387 1.00 124.43 20 ARG H O 1
ATOM 16546 N N . LEU H 2 21 ? 25.480 20.835 -44.294 1.00 117.95 21 LEU H N 1
ATOM 16547 C CA . LEU H 2 21 ? 25.587 22.163 -43.704 1.00 104.89 21 LEU H CA 1
ATOM 16548 C C . LEU H 2 21 ? 27.024 22.469 -43.326 1.00 94.96 21 LEU H C 1
ATOM 16549 O O . LEU H 2 21 ? 27.783 21.574 -42.952 1.00 90.47 21 LEU H O 1
ATOM 16554 N N . SER H 2 22 ? 27.390 23.741 -43.430 1.00 90.60 22 SER H N 1
ATOM 16555 C CA . SER H 2 22 ? 28.751 24.165 -43.151 1.00 88.50 22 SER H CA 1
ATOM 16556 C C . SER H 2 22 ? 28.777 25.245 -42.082 1.00 87.40 22 SER H C 1
ATOM 16557 O O . SER H 2 22 ? 27.925 26.133 -42.055 1.00 85.44 22 SER H O 1
ATOM 16560 N N . CYS H 2 23 ? 29.762 25.152 -41.198 1.00 86.83 23 CYS H N 1
ATOM 16561 C CA . CYS H 2 23 ? 29.978 26.156 -40.169 1.00 79.56 23 CYS H CA 1
ATOM 16562 C C . CYS H 2 23 ? 31.425 26.615 -40.204 1.00 83.17 23 CYS H C 1
ATOM 16563 O O . CYS H 2 23 ? 32.339 25.823 -39.975 1.00 79.39 23 CYS H O 1
ATOM 16566 N N . VAL H 2 24 ? 31.635 27.897 -40.482 1.00 84.16 24 VAL H N 1
ATOM 16567 C CA . VAL H 2 24 ? 32.989 28.428 -40.552 1.00 84.91 24 VAL H CA 1
ATOM 16568 C C . VAL H 2 24 ? 33.253 29.358 -39.375 1.00 68.47 24 VAL H C 1
ATOM 16569 O O . VAL H 2 24 ? 32.380 30.123 -38.971 1.00 63.91 24 VAL H O 1
ATOM 16573 N N . ALA H 2 25 ? 34.462 29.292 -38.829 1.00 68.91 25 ALA H N 1
ATOM 16574 C CA . ALA H 2 25 ? 34.833 30.141 -37.707 1.00 66.07 25 ALA H CA 1
ATOM 16575 C C . ALA H 2 25 ? 35.618 31.354 -38.180 1.00 81.09 25 ALA H C 1
ATOM 16576 O O . ALA H 2 25 ? 36.701 31.220 -38.751 1.00 94.62 25 ALA H O 1
ATOM 16578 N N . SER H 2 26 ? 35.071 32.540 -37.933 1.00 71.17 26 SER H N 1
ATOM 16579 C CA . SER H 2 26 ? 35.768 33.774 -38.269 1.00 71.35 26 SER H CA 1
ATOM 16580 C C . SER H 2 26 ? 36.158 34.529 -37.006 1.00 77.63 26 SER H C 1
ATOM 16581 O O . SER H 2 26 ? 35.328 34.765 -36.126 1.00 100.71 26 SER H O 1
ATOM 16584 N N . GLY H 2 27 ? 37.430 34.905 -36.928 1.00 82.37 27 GLY H N 1
ATOM 16585 C CA . GLY H 2 27 ? 37.954 35.603 -35.770 1.00 81.63 27 GLY H CA 1
ATOM 16586 C C . GLY H 2 27 ? 38.708 34.667 -34.849 1.00 81.98 27 GLY H C 1
ATOM 16587 O O . GLY H 2 27 ? 39.445 35.108 -33.967 1.00 86.33 27 GLY H O 1
ATOM 16588 N N . PHE H 2 28 ? 38.524 33.368 -35.058 1.00 77.81 28 PHE H N 1
ATOM 16589 C CA . PHE H 2 28 ? 39.217 32.363 -34.263 1.00 79.86 28 PHE H CA 1
ATOM 16590 C C . PHE H 2 28 ? 39.293 31.039 -35.013 1.00 86.08 28 PHE H C 1
ATOM 16591 O O . PHE H 2 28 ? 38.602 30.839 -36.013 1.00 89.97 28 PHE H O 1
ATOM 16599 N N . THR H 2 29 ? 40.139 30.139 -34.526 1.00 85.36 29 THR H N 1
ATOM 16600 C CA . THR H 2 29 ? 40.305 28.833 -35.148 1.00 83.67 29 THR H CA 1
ATOM 16601 C C . THR H 2 29 ? 39.611 27.749 -34.333 1.00 88.47 29 THR H C 1
ATOM 16602 O O . THR H 2 29 ? 39.440 27.882 -33.121 1.00 95.06 29 THR H O 1
ATOM 16606 N N . LEU H 2 30 ? 39.210 26.677 -35.006 1.00 79.83 30 LEU H N 1
ATOM 16607 C CA . LEU H 2 30 ? 38.537 25.568 -34.347 1.00 62.70 30 LEU H CA 1
ATOM 16608 C C . LEU H 2 30 ? 39.537 24.550 -33.808 1.00 64.09 30 LEU H C 1
ATOM 16609 O O . LEU H 2 30 ? 39.148 23.478 -33.353 1.00 75.71 30 LEU H O 1
ATOM 16614 N N . ASP H 2 31 ? 40.822 24.896 -33.864 1.00 84.45 31 ASP H N 1
ATOM 16615 C CA . ASP H 2 31 ? 41.900 23.977 -33.499 1.00 86.38 31 ASP H CA 1
ATOM 16616 C C . ASP H 2 31 ? 41.736 23.408 -32.090 1.00 95.02 31 ASP H C 1
ATOM 16617 O O . ASP H 2 31 ? 41.959 22.219 -31.862 1.00 103.18 31 ASP H O 1
ATOM 16619 N N . HIS H 2 32 ? 41.342 24.261 -31.150 1.00 90.98 32 HIS H N 1
ATOM 16620 C CA . HIS H 2 32 ? 41.137 23.837 -29.770 1.00 86.31 32 HIS H CA 1
ATOM 16621 C C . HIS H 2 32 ? 39.666 23.921 -29.401 1.00 85.78 32 HIS H C 1
ATOM 16622 O O . HIS H 2 32 ? 39.312 23.942 -28.223 1.00 76.30 32 HIS H O 1
ATOM 16629 N N . SER H 2 33 ? 38.809 23.968 -30.413 1.00 77.96 33 SER H N 1
ATOM 16630 C CA . SER H 2 33 ? 37.385 24.120 -30.167 1.00 72.28 33 SER H CA 1
ATOM 16631 C C . SER H 2 33 ? 36.615 22.841 -30.444 1.00 78.35 33 SER H C 1
ATOM 16632 O O . SER H 2 33 ? 36.804 22.186 -31.469 1.00 80.93 33 SER H O 1
ATOM 16635 N N . ALA H 2 34 ? 35.739 22.503 -29.509 1.00 79.26 34 ALA H N 1
ATOM 16636 C CA . ALA H 2 34 ? 34.731 21.487 -29.718 1.00 76.77 34 ALA H CA 1
ATOM 16637 C C . ALA H 2 34 ? 33.480 22.192 -30.211 1.00 61.38 34 ALA H C 1
ATOM 16638 O O . ALA H 2 34 ? 32.979 23.113 -29.562 1.00 78.31 34 ALA H O 1
ATOM 16640 N N . VAL H 2 35 ? 32.981 21.763 -31.362 1.00 57.96 35 VAL H N 1
ATOM 16641 C CA . VAL H 2 35 ? 31.861 22.448 -31.988 1.00 64.21 35 VAL H CA 1
ATOM 16642 C C . VAL H 2 35 ? 30.636 21.552 -31.996 1.00 73.70 35 VAL H C 1
ATOM 16643 O O . VAL H 2 35 ? 30.723 20.360 -32.301 1.00 71.53 35 VAL H O 1
ATOM 16647 N N . GLY H 2 36 ? 29.492 22.132 -31.651 1.00 81.57 36 GLY H N 1
ATOM 16648 C CA . GLY H 2 36 ? 28.258 21.380 -31.610 1.00 76.65 36 GLY H CA 1
ATOM 16649 C C . GLY H 2 36 ? 27.177 21.985 -32.477 1.00 65.43 36 GLY H C 1
ATOM 16650 O O . GLY H 2 36 ? 27.091 23.207 -32.633 1.00 65.96 36 GLY H O 1
ATOM 16651 N N . TRP H 2 37 ? 26.352 21.111 -33.043 1.00 59.12 37 TRP H N 1
ATOM 16652 C CA . TRP H 2 37 ? 25.198 21.522 -33.825 1.00 69.20 37 TRP H CA 1
ATOM 16653 C C . TRP H 2 37 ? 23.931 21.480 -32.982 1.00 76.91 37 TRP H C 1
ATOM 16654 O O . TRP H 2 37 ? 23.720 20.559 -32.193 1.00 84.94 37 TRP H O 1
ATOM 16665 N N . PHE H 2 38 ? 23.095 22.493 -33.156 1.00 65.54 38 PHE H N 1
ATOM 16666 C CA . PHE H 2 38 ? 21.843 22.593 -32.432 1.00 77.88 38 PHE H CA 1
ATOM 16667 C C . PHE H 2 38 ? 20.709 22.869 -33.405 1.00 85.87 38 PHE H C 1
ATOM 16668 O O . PHE H 2 38 ? 20.882 23.577 -34.405 1.00 80.61 38 PHE H O 1
ATOM 16676 N N . ARG H 2 39 ? 19.548 22.304 -33.094 1.00 92.47 39 ARG H N 1
ATOM 16677 C CA . ARG H 2 39 ? 18.341 22.541 -33.866 1.00 86.97 39 ARG H CA 1
ATOM 16678 C C . ARG H 2 39 ? 17.277 23.176 -32.988 1.00 87.51 39 ARG H C 1
ATOM 16679 O O . ARG H 2 39 ? 16.976 22.683 -31.901 1.00 83.15 39 ARG H O 1
ATOM 16687 N N . GLN H 2 40 ? 16.712 24.278 -33.466 1.00 85.59 40 GLN H N 1
ATOM 16688 C CA . GLN H 2 40 ? 15.655 24.959 -32.739 1.00 94.81 40 GLN H CA 1
ATOM 16689 C C . GLN H 2 40 ? 14.382 25.091 -33.565 1.00 100.09 40 GLN H C 1
ATOM 16690 O O . GLN H 2 40 ? 14.400 25.612 -34.687 1.00 93.62 40 GLN H O 1
ATOM 16696 N N . VAL H 2 41 ? 13.286 24.592 -33.004 1.00 112.77 41 VAL H N 1
ATOM 16697 C CA . VAL H 2 41 ? 11.957 24.818 -33.549 1.00 124.17 41 VAL H CA 1
ATOM 16698 C C . VAL H 2 41 ? 11.379 26.061 -32.880 1.00 136.81 41 VAL H C 1
ATOM 16699 O O . VAL H 2 41 ? 11.663 26.318 -31.709 1.00 134.14 41 VAL H O 1
ATOM 16701 N N . PRO H 2 42 ? 10.579 26.844 -33.622 1.00 152.40 42 PRO H N 1
ATOM 16702 C CA . PRO H 2 42 ? 10.024 28.104 -33.110 1.00 155.77 42 PRO H CA 1
ATOM 16703 C C . PRO H 2 42 ? 9.241 27.946 -31.807 1.00 159.63 42 PRO H C 1
ATOM 16704 O O . PRO H 2 42 ? 8.366 27.086 -31.705 1.00 166.13 42 PRO H O 1
ATOM 16708 N N . GLY H 2 43 ? 9.564 28.779 -30.823 1.00 156.05 43 GLY H N 1
ATOM 16709 C CA . GLY H 2 43 ? 8.887 28.758 -29.539 1.00 152.96 43 GLY H CA 1
ATOM 16710 C C . GLY H 2 43 ? 9.325 27.632 -28.621 1.00 145.25 43 GLY H C 1
ATOM 16711 O O . GLY H 2 43 ? 8.659 27.341 -27.627 1.00 150.80 43 GLY H O 1
ATOM 16712 N N . LYS H 2 44 ? 10.450 27.004 -28.945 1.00 132.82 44 LYS H N 1
ATOM 16713 C CA . LYS H 2 44 ? 10.960 25.895 -28.146 1.00 126.58 44 LYS H CA 1
ATOM 16714 C C . LYS H 2 44 ? 12.436 26.104 -27.834 1.00 120.92 44 LYS H C 1
ATOM 16715 O O . LYS H 2 44 ? 13.158 26.727 -28.611 1.00 126.11 44 LYS H O 1
ATOM 16717 N N . GLU H 2 45 ? 12.879 25.581 -26.694 1.00 118.89 45 GLU H N 1
ATOM 16718 C CA . GLU H 2 45 ? 14.257 25.763 -26.257 1.00 120.60 45 GLU H CA 1
ATOM 16719 C C . GLU H 2 45 ? 15.204 24.934 -27.130 1.00 120.77 45 GLU H C 1
ATOM 16720 O O . GLU H 2 45 ? 14.808 23.910 -27.686 1.00 118.27 45 GLU H O 1
ATOM 16726 N N . ARG H 2 46 ? 16.450 25.385 -27.249 1.00 116.32 46 ARG H N 1
ATOM 16727 C CA . ARG H 2 46 ? 17.443 24.739 -28.107 1.00 111.93 46 ARG H CA 1
ATOM 16728 C C . ARG H 2 46 ? 17.783 23.304 -27.704 1.00 111.93 46 ARG H C 1
ATOM 16729 O O . ARG H 2 46 ? 17.956 22.999 -26.524 1.00 114.19 46 ARG H O 1
ATOM 16737 N N . GLU H 2 47 ? 17.876 22.431 -28.705 1.00 108.06 47 GLU H N 1
ATOM 16738 C CA . GLU H 2 47 ? 18.139 21.011 -28.490 1.00 93.95 47 GLU H CA 1
ATOM 16739 C C . GLU H 2 47 ? 19.494 20.590 -29.060 1.00 93.13 47 GLU H C 1
ATOM 16740 O O . GLU H 2 47 ? 19.820 20.908 -30.203 1.00 86.52 47 GLU H O 1
ATOM 16742 N N . LYS H 2 48 ? 20.282 19.881 -28.256 1.00 91.27 48 LYS H N 1
ATOM 16743 C CA . LYS H 2 48 ? 21.564 19.352 -28.713 1.00 87.01 48 LYS H CA 1
ATOM 16744 C C . LYS H 2 48 ? 21.375 18.303 -29.805 1.00 93.53 48 LYS H C 1
ATOM 16745 O O . LYS H 2 48 ? 20.522 17.426 -29.687 1.00 92.20 48 LYS H O 1
ATOM 16751 N N . LEU H 2 49 ? 22.173 18.394 -30.864 1.00 94.44 49 LEU H N 1
ATOM 16752 C CA . LEU H 2 49 ? 22.152 17.389 -31.926 1.00 90.97 49 LEU H CA 1
ATOM 16753 C C . LEU H 2 49 ? 23.408 16.543 -31.926 1.00 92.49 49 LEU H C 1
ATOM 16754 O O . LEU H 2 49 ? 23.362 15.334 -31.702 1.00 99.24 49 LEU H O 1
ATOM 16759 N N . LEU H 2 50 ? 24.534 17.196 -32.177 1.00 90.08 50 LEU H N 1
ATOM 16760 C CA . LEU H 2 50 ? 25.808 16.510 -32.272 1.00 88.56 50 LEU H CA 1
ATOM 16761 C C . LEU H 2 50 ? 26.909 17.400 -31.738 1.00 80.64 50 LEU H C 1
ATOM 16762 O O . LEU H 2 50 ? 26.745 18.613 -31.626 1.00 76.61 50 LEU H O 1
ATOM 16767 N N . CYS H 2 51 ? 28.037 16.787 -31.414 1.00 71.43 51 CYS H N 1
ATOM 16768 C CA . CYS H 2 51 ? 29.209 17.529 -30.992 1.00 79.94 51 CYS H CA 1
ATOM 16769 C C . CYS H 2 51 ? 30.457 16.806 -31.444 1.00 79.93 51 CYS H C 1
ATOM 16770 O O . CYS H 2 51 ? 30.534 15.579 -31.374 1.00 83.76 51 CYS H O 1
ATOM 16773 N N . ILE H 2 52 ? 31.440 17.564 -31.908 1.00 71.13 52 ILE H N 1
ATOM 16774 C CA . ILE H 2 52 ? 32.742 16.983 -32.156 1.00 64.36 52 ILE H CA 1
ATOM 16775 C C . ILE H 2 52 ? 33.762 17.723 -31.303 1.00 75.40 52 ILE H C 1
ATOM 16776 O O . ILE H 2 52 ? 33.771 18.954 -31.245 1.00 81.63 52 ILE H O 1
ATOM 16781 N N . ASN H 2 53 ? 34.601 16.959 -30.613 1.00 79.88 53 ASN H N 1
ATOM 16782 C CA . ASN H 2 53 ? 35.649 17.532 -29.785 1.00 91.69 53 ASN H CA 1
ATOM 16783 C C . ASN H 2 53 ? 36.781 18.055 -30.649 1.00 97.88 53 ASN H C 1
ATOM 16784 O O . ASN H 2 53 ? 36.571 18.492 -31.780 1.00 87.56 53 ASN H O 1
ATOM 16789 N N . ALA H 2 54 ? 37.988 18.018 -30.100 1.00 117.58 54 ALA H N 1
ATOM 16790 C CA . ALA H 2 54 ? 39.185 18.201 -30.903 1.00 127.32 54 ALA H CA 1
ATOM 16791 C C . ALA H 2 54 ? 39.364 16.993 -31.824 1.00 129.93 54 ALA H C 1
ATOM 16792 O O . ALA H 2 54 ? 40.190 17.013 -32.736 1.00 142.24 54 ALA H O 1
ATOM 16794 N N . ASN H 2 55 ? 38.591 15.938 -31.565 1.00 116.02 55 ASN H N 1
ATOM 16795 C CA . ASN H 2 55 ? 38.696 14.693 -32.318 1.00 112.13 55 ASN H CA 1
ATOM 16796 C C . ASN H 2 55 ? 37.381 13.917 -32.481 1.00 109.10 55 ASN H C 1
ATOM 16797 O O . ASN H 2 55 ? 36.903 13.722 -33.598 1.00 94.29 55 ASN H O 1
ATOM 16802 N N . GLY H 2 56 ? 36.806 13.480 -31.360 1.00 113.00 56 GLY H N 1
ATOM 16803 C CA . GLY H 2 56 ? 35.702 12.529 -31.363 1.00 101.65 56 GLY H CA 1
ATOM 16804 C C . GLY H 2 56 ? 34.282 13.059 -31.491 1.00 103.52 56 GLY H C 1
ATOM 16805 O O . GLY H 2 56 ? 34.019 14.240 -31.270 1.00 97.91 56 GLY H O 1
ATOM 16806 N N . VAL H 2 57 ? 33.364 12.160 -31.846 1.00 108.50 57 VAL H N 1
ATOM 16807 C CA . VAL H 2 57 ? 31.973 12.506 -32.142 1.00 110.87 57 VAL H CA 1
ATOM 16808 C C . VAL H 2 57 ? 30.986 12.026 -31.072 1.00 111.38 57 VAL H C 1
ATOM 16809 O O . VAL H 2 57 ? 31.082 10.893 -30.598 1.00 117.52 57 VAL H O 1
ATOM 16813 N N . SER H 2 58 ? 30.040 12.886 -30.696 1.00 110.04 58 SER H N 1
ATOM 16814 C CA . SER H 2 58 ? 28.965 12.494 -29.783 1.00 109.31 58 SER H CA 1
ATOM 16815 C C . SER H 2 58 ? 27.569 12.765 -30.358 1.00 104.68 58 SER H C 1
ATOM 16816 O O . SER H 2 58 ? 27.305 13.841 -30.896 1.00 100.95 58 SER H O 1
ATOM 16819 N N . LEU H 2 59 ? 26.685 11.778 -30.235 1.00 105.29 59 LEU H N 1
ATOM 16820 C CA . LEU H 2 59 ? 25.304 11.875 -30.715 1.00 111.24 59 LEU H CA 1
ATOM 16821 C C . LEU H 2 59 ? 24.350 12.333 -29.609 1.00 117.52 59 LEU H C 1
ATOM 16822 O O . LEU H 2 59 ? 23.566 11.538 -29.092 1.00 125.89 59 LEU H O 1
ATOM 16827 N N . ASP H 2 60 ? 24.424 13.612 -29.249 1.00 117.13 60 ASP H N 1
ATOM 16828 C CA . ASP H 2 60 ? 23.648 14.161 -28.133 1.00 115.99 60 ASP H CA 1
ATOM 16829 C C . ASP H 2 60 ? 22.118 14.073 -28.210 1.00 122.42 60 ASP H C 1
ATOM 16830 O O . ASP H 2 60 ? 21.438 14.584 -27.321 1.00 134.77 60 ASP H O 1
ATOM 16835 N N . TYR H 2 61 ? 21.564 13.438 -29.237 1.00 117.17 61 TYR H N 1
ATOM 16836 C CA . TYR H 2 61 ? 20.106 13.366 -29.337 1.00 112.92 61 TYR H CA 1
ATOM 16837 C C . TYR H 2 61 ? 19.579 11.934 -29.363 1.00 139.42 61 TYR H C 1
ATOM 16838 O O . TYR H 2 61 ? 20.340 10.981 -29.532 1.00 142.82 61 TYR H O 1
ATOM 16840 N N . ALA H 2 62 ? 18.264 11.800 -29.207 1.00 163.08 62 ALA H N 1
ATOM 16841 C CA . ALA H 2 62 ? 17.577 10.523 -29.375 1.00 178.39 62 ALA H CA 1
ATOM 16842 C C . ALA H 2 62 ? 17.598 10.041 -30.824 1.00 190.19 62 ALA H C 1
ATOM 16843 O O . ALA H 2 62 ? 18.443 10.451 -31.621 1.00 192.44 62 ALA H O 1
ATOM 16845 N N . ASP H 2 63 ? 16.652 9.168 -31.158 1.00 217.23 63 ASP H N 1
ATOM 16846 C CA . ASP H 2 63 ? 16.614 8.546 -32.477 1.00 212.90 63 ASP H CA 1
ATOM 16847 C C . ASP H 2 63 ? 16.155 9.499 -33.580 1.00 198.87 63 ASP H C 1
ATOM 16848 O O . ASP H 2 63 ? 15.921 9.072 -34.711 1.00 202.04 63 ASP H O 1
ATOM 16853 N N . SER H 2 64 ? 16.021 10.782 -33.257 1.00 185.90 64 SER H N 1
ATOM 16854 C CA . SER H 2 64 ? 15.639 11.763 -34.264 1.00 163.45 64 SER H CA 1
ATOM 16855 C C . SER H 2 64 ? 16.782 11.990 -35.246 1.00 151.48 64 SER H C 1
ATOM 16856 O O . SER H 2 64 ? 16.558 12.207 -36.435 1.00 156.36 64 SER H O 1
ATOM 16859 N N . ILE H 2 65 ? 18.008 11.946 -34.735 1.00 133.34 65 ILE H N 1
ATOM 16860 C CA . ILE H 2 65 ? 19.194 12.128 -35.563 1.00 126.29 65 ILE H CA 1
ATOM 16861 C C . ILE H 2 65 ? 20.047 10.864 -35.633 1.00 131.57 65 ILE H C 1
ATOM 16862 O O . ILE H 2 65 ? 21.057 10.831 -36.335 1.00 126.54 65 ILE H O 1
ATOM 16867 N N . LYS H 2 66 ? 19.643 9.829 -34.900 1.00 147.90 66 LYS H N 1
ATOM 16868 C CA . LYS H 2 66 ? 20.432 8.602 -34.818 1.00 158.51 66 LYS H CA 1
ATOM 16869 C C . LYS H 2 66 ? 20.566 7.872 -36.148 1.00 158.65 66 LYS H C 1
ATOM 16870 O O . LYS H 2 66 ? 19.573 7.522 -36.786 1.00 160.34 66 LYS H O 1
ATOM 16876 N N . GLY H 2 67 ? 21.811 7.649 -36.557 1.00 152.26 67 GLY H N 1
ATOM 16877 C CA . GLY H 2 67 ? 22.100 6.909 -37.771 1.00 154.82 67 GLY H CA 1
ATOM 16878 C C . GLY H 2 67 ? 21.901 7.738 -39.023 1.00 151.57 67 GLY H C 1
ATOM 16879 O O . GLY H 2 67 ? 22.250 7.309 -40.123 1.00 163.46 67 GLY H O 1
ATOM 16880 N N . ARG H 2 68 ? 21.347 8.933 -38.855 1.00 134.10 68 ARG H N 1
ATOM 16881 C CA . ARG H 2 68 ? 21.012 9.774 -39.994 1.00 119.67 68 ARG H CA 1
ATOM 16882 C C . ARG H 2 68 ? 21.832 11.057 -40.085 1.00 114.17 68 ARG H C 1
ATOM 16883 O O . ARG H 2 68 ? 22.108 11.541 -41.182 1.00 110.73 68 ARG H O 1
ATOM 16891 N N . PHE H 2 69 ? 22.225 11.610 -38.942 1.00 114.25 69 PHE H N 1
ATOM 16892 C CA . PHE H 2 69 ? 23.026 12.829 -38.953 1.00 100.45 69 PHE H CA 1
ATOM 16893 C C . PHE H 2 69 ? 24.431 12.519 -38.454 1.00 99.08 69 PHE H C 1
ATOM 16894 O O . PHE H 2 69 ? 24.603 11.847 -37.437 1.00 96.06 69 PHE H O 1
ATOM 16902 N N . THR H 2 70 ? 25.432 13.019 -39.170 1.00 97.07 70 THR H N 1
ATOM 16903 C CA . THR H 2 70 ? 26.822 12.839 -38.773 1.00 95.92 70 THR H CA 1
ATOM 16904 C C . THR H 2 70 ? 27.533 14.188 -38.764 1.00 105.52 70 THR H C 1
ATOM 16905 O O . THR H 2 70 ? 27.287 15.022 -39.628 1.00 112.99 70 THR H O 1
ATOM 16909 N N . ILE H 2 71 ? 28.413 14.408 -37.794 1.00 105.26 71 ILE H N 1
ATOM 16910 C CA . ILE H 2 71 ? 29.168 15.654 -37.748 1.00 98.00 71 ILE H CA 1
ATOM 16911 C C . ILE H 2 71 ? 30.624 15.420 -38.147 1.00 102.33 71 ILE H C 1
ATOM 16912 O O . ILE H 2 71 ? 31.247 14.436 -37.744 1.00 104.46 71 ILE H O 1
ATOM 16917 N N . SER H 2 72 ? 31.150 16.323 -38.968 1.00 108.16 72 SER H N 1
ATOM 16918 C CA . SER H 2 72 ? 32.499 16.182 -39.503 1.00 108.81 72 SER H CA 1
ATOM 16919 C C . SER H 2 72 ? 33.318 17.434 -39.212 1.00 110.47 72 SER H C 1
ATOM 16920 O O . SER H 2 72 ? 32.769 18.478 -38.863 1.00 109.77 72 SER H O 1
ATOM 16923 N N . ARG H 2 73 ? 34.634 17.321 -39.350 1.00 114.19 73 ARG H N 1
ATOM 16924 C CA . ARG H 2 73 ? 35.541 18.379 -38.921 1.00 105.98 73 ARG H CA 1
ATOM 16925 C C . ARG H 2 73 ? 36.763 18.525 -39.824 1.00 107.68 73 ARG H C 1
ATOM 16926 O O . ARG H 2 73 ? 37.452 17.548 -40.119 1.00 112.74 73 ARG H O 1
ATOM 16934 N N . ASP H 2 74 ? 37.022 19.755 -40.258 1.00 99.35 74 ASP H N 1
ATOM 16935 C CA . ASP H 2 74 ? 38.210 20.064 -41.047 1.00 91.98 74 ASP H CA 1
ATOM 16936 C C . ASP H 2 74 ? 38.840 21.359 -40.539 1.00 91.23 74 ASP H C 1
ATOM 16937 O O . ASP H 2 74 ? 38.409 22.454 -40.899 1.00 90.66 74 ASP H O 1
ATOM 16942 N N . ASN H 2 75 ? 39.866 21.220 -39.704 1.00 78.38 75 ASN H N 1
ATOM 16943 C CA . ASN H 2 75 ? 40.537 22.365 -39.096 1.00 76.31 75 ASN H CA 1
ATOM 16944 C C . ASN H 2 75 ? 41.242 23.268 -40.102 1.00 80.42 75 ASN H C 1
ATOM 16945 O O . ASN H 2 75 ? 41.209 24.491 -39.972 1.00 85.55 75 ASN H O 1
ATOM 16950 N N . ALA H 2 76 ? 41.886 22.661 -41.095 1.00 87.92 76 ALA H N 1
ATOM 16951 C CA . ALA H 2 76 ? 42.613 23.414 -42.112 1.00 93.51 76 ALA H CA 1
ATOM 16952 C C . ALA H 2 76 ? 41.673 24.329 -42.889 1.00 76.55 76 ALA H C 1
ATOM 16953 O O . ALA H 2 76 ? 42.020 25.466 -43.210 1.00 84.96 76 ALA H O 1
ATOM 16955 N N . LYS H 2 77 ? 40.479 23.827 -43.181 1.00 74.07 77 LYS H N 1
ATOM 16956 C CA . LYS H 2 77 ? 39.465 24.618 -43.863 1.00 76.22 77 LYS H CA 1
ATOM 16957 C C . LYS H 2 77 ? 38.590 25.343 -42.845 1.00 76.95 77 LYS H C 1
ATOM 16958 O O . LYS H 2 77 ? 37.614 26.000 -43.210 1.00 77.60 77 LYS H O 1
ATOM 16960 N N . ASN H 2 78 ? 38.946 25.205 -41.569 1.00 73.41 78 ASN H N 1
ATOM 16961 C CA . ASN H 2 78 ? 38.297 25.929 -40.478 1.00 77.79 78 ASN H CA 1
ATOM 16962 C C . ASN H 2 78 ? 36.792 25.704 -40.412 1.00 89.13 78 ASN H C 1
ATOM 16963 O O . ASN H 2 78 ? 36.040 26.602 -40.037 1.00 101.31 78 ASN H O 1
ATOM 16968 N N . THR H 2 79 ? 36.353 24.503 -40.771 1.00 82.08 79 THR H N 1
ATOM 16969 C CA . THR H 2 79 ? 34.931 24.268 -40.961 1.00 70.85 79 THR H CA 1
ATOM 16970 C C . THR H 2 79 ? 34.455 23.003 -40.256 1.00 76.17 79 THR H C 1
ATOM 16971 O O . THR H 2 79 ? 35.157 21.990 -40.216 1.00 70.22 79 THR H O 1
ATOM 16975 N N . VAL H 2 80 ? 33.252 23.079 -39.699 1.00 90.00 80 VAL H N 1
ATOM 16976 C CA . VAL H 2 80 ? 32.587 21.922 -39.125 1.00 81.71 80 VAL H CA 1
ATOM 16977 C C . VAL H 2 80 ? 31.360 21.639 -39.972 1.00 83.81 80 VAL H C 1
ATOM 16978 O O . VAL H 2 80 ? 30.575 22.540 -40.264 1.00 92.31 80 VAL H O 1
ATOM 16982 N N . TYR H 2 81 ? 31.196 20.385 -40.368 1.00 76.90 81 TYR H N 1
ATOM 16983 C CA . TYR H 2 81 ? 30.128 20.032 -41.283 1.00 75.57 81 TYR H CA 1
ATOM 16984 C C . TYR H 2 81 ? 29.054 19.232 -40.574 1.00 71.91 81 TYR H C 1
ATOM 16985 O O . TYR H 2 81 ? 29.328 18.522 -39.602 1.00 71.86 81 TYR H O 1
ATOM 16994 N N . LEU H 2 82 ? 27.832 19.336 -41.081 1.00 79.75 82 LEU H N 1
ATOM 16995 C CA . LEU H 2 82 ? 26.746 18.499 -40.603 1.00 94.80 82 LEU H CA 1
ATOM 16996 C C . LEU H 2 82 ? 26.097 17.815 -41.793 1.00 95.46 82 LEU H C 1
ATOM 16997 O O . LEU H 2 82 ? 25.436 18.451 -42.618 1.00 97.11 82 LEU H O 1
ATOM 17002 N N . GLN H 2 83 ? 26.320 16.509 -41.878 1.00 91.88 83 GLN H N 1
ATOM 17003 C CA . GLN H 2 83 ? 25.778 15.688 -42.945 1.00 97.61 83 GLN H CA 1
ATOM 17004 C C . GLN H 2 83 ? 24.454 15.080 -42.511 1.00 99.07 83 GLN H C 1
ATOM 17005 O O . GLN H 2 83 ? 24.397 14.259 -41.593 1.00 104.62 83 GLN H O 1
ATOM 17011 N N . MET H 2 84 ? 23.393 15.494 -43.189 1.00 96.54 84 MET H N 1
ATOM 17012 C CA . MET H 2 84 ? 22.040 15.083 -42.865 1.00 104.46 84 MET H CA 1
ATOM 17013 C C . MET H 2 84 ? 21.581 14.059 -43.882 1.00 114.27 84 MET H C 1
ATOM 17014 O O . MET H 2 84 ? 21.523 14.355 -45.072 1.00 119.71 84 MET H O 1
ATOM 17019 N N . ASN H 2 85 ? 21.263 12.858 -43.413 1.00 117.14 85 ASN H N 1
ATOM 17020 C CA . ASN H 2 85 ? 20.789 11.797 -44.288 1.00 119.41 85 ASN H CA 1
ATOM 17021 C C . ASN H 2 85 ? 19.409 11.337 -43.846 1.00 119.96 85 ASN H C 1
ATOM 17022 O O . ASN H 2 85 ? 19.072 11.447 -42.670 1.00 122.42 85 ASN H O 1
ATOM 17027 N N . ASP H 2 86 ? 18.613 10.840 -44.791 1.00 122.67 86 ASP H N 1
ATOM 17028 C CA . ASP H 2 86 ? 17.262 10.358 -44.503 1.00 126.96 86 ASP H CA 1
ATOM 17029 C C . ASP H 2 86 ? 16.441 11.422 -43.773 1.00 124.03 86 ASP H C 1
ATOM 17030 O O . ASP H 2 86 ? 15.906 11.172 -42.693 1.00 126.71 86 ASP H O 1
ATOM 17035 N N . LEU H 2 87 ? 16.352 12.607 -44.366 1.00 120.66 87 LEU H N 1
ATOM 17036 C CA . LEU H 2 87 ? 15.640 13.724 -43.752 1.00 119.18 87 LEU H CA 1
ATOM 17037 C C . LEU H 2 87 ? 14.145 13.464 -43.580 1.00 118.85 87 LEU H C 1
ATOM 17038 O O . LEU H 2 87 ? 13.492 12.898 -44.456 1.00 117.15 87 LEU H O 1
ATOM 17043 N N . LYS H 2 88 ? 13.618 13.889 -42.437 1.00 122.64 88 LYS H N 1
ATOM 17044 C CA . LYS H 2 88 ? 12.215 13.691 -42.097 1.00 130.02 88 LYS H CA 1
ATOM 17045 C C . LYS H 2 88 ? 11.552 15.037 -41.827 1.00 127.55 88 LYS H C 1
ATOM 17046 O O . LYS H 2 88 ? 12.242 16.020 -41.558 1.00 126.96 88 LYS H O 1
ATOM 17052 N N . PRO H 2 89 ? 10.210 15.092 -41.891 1.00 127.77 89 PRO H N 1
ATOM 17053 C CA . PRO H 2 89 ? 9.498 16.313 -41.493 1.00 137.34 89 PRO H CA 1
ATOM 17054 C C . PRO H 2 89 ? 9.708 16.634 -40.013 1.00 131.31 89 PRO H C 1
ATOM 17055 O O . PRO H 2 89 ? 9.364 17.720 -39.556 1.00 120.21 89 PRO H O 1
ATOM 17059 N N . GLU H 2 90 ? 10.263 15.679 -39.276 1.00 143.90 90 GLU H N 1
ATOM 17060 C CA . GLU H 2 90 ? 10.645 15.882 -37.887 1.00 147.99 90 GLU H CA 1
ATOM 17061 C C . GLU H 2 90 ? 11.850 16.813 -37.797 1.00 142.30 90 GLU H C 1
ATOM 17062 O O . GLU H 2 90 ? 12.049 17.497 -36.793 1.00 145.65 90 GLU H O 1
ATOM 17068 N N . ASP H 2 91 ? 12.652 16.827 -38.857 1.00 132.42 91 ASP H N 1
ATOM 17069 C CA . ASP H 2 91 ? 13.947 17.498 -38.845 1.00 124.98 91 ASP H CA 1
ATOM 17070 C C . ASP H 2 91 ? 13.896 18.991 -39.181 1.00 124.17 91 ASP H C 1
ATOM 17071 O O . ASP H 2 91 ? 14.859 19.713 -38.927 1.00 115.13 91 ASP H O 1
ATOM 17076 N N . THR H 2 92 ? 12.788 19.453 -39.754 1.00 133.11 92 THR H N 1
ATOM 17077 C CA . THR H 2 92 ? 12.695 20.847 -40.192 1.00 127.86 92 THR H CA 1
ATOM 17078 C C . THR H 2 92 ? 12.713 21.851 -39.034 1.00 124.88 92 THR H C 1
ATOM 17079 O O . THR H 2 92 ? 11.852 21.819 -38.152 1.00 134.25 92 THR H O 1
ATOM 17083 N N . ALA H 2 93 ? 13.709 22.736 -39.055 1.00 112.27 93 ALA H N 1
ATOM 17084 C CA . ALA H 2 93 ? 13.894 23.764 -38.030 1.00 112.28 93 ALA H CA 1
ATOM 17085 C C . ALA H 2 93 ? 15.069 24.674 -38.381 1.00 109.68 93 ALA H C 1
ATOM 17086 O O . ALA H 2 93 ? 15.609 24.608 -39.489 1.00 117.25 93 ALA H O 1
ATOM 17088 N N . THR H 2 94 ? 15.459 25.528 -37.437 1.00 102.97 94 THR H N 1
ATOM 17089 C CA . THR H 2 94 ? 16.641 26.366 -37.621 1.00 94.19 94 THR H CA 1
ATOM 17090 C C . THR H 2 94 ? 17.880 25.680 -37.057 1.00 99.06 94 THR H C 1
ATOM 17091 O O . THR H 2 94 ? 17.905 25.293 -35.891 1.00 110.58 94 THR H O 1
ATOM 17095 N N . TYR H 2 95 ? 18.909 25.535 -37.885 1.00 93.71 95 TYR H N 1
ATOM 17096 C CA . TYR H 2 95 ? 20.121 24.849 -37.458 1.00 82.66 95 TYR H CA 1
ATOM 17097 C C . TYR H 2 95 ? 21.272 25.828 -37.263 1.00 75.18 95 TYR H C 1
ATOM 17098 O O . TYR H 2 95 ? 21.585 26.619 -38.152 1.00 77.56 95 TYR H O 1
ATOM 17107 N N . SER H 2 96 ? 21.893 25.769 -36.089 1.00 71.90 96 SER H N 1
ATOM 17108 C CA . SER H 2 96 ? 22.989 26.672 -35.751 1.00 70.24 96 SER H CA 1
ATOM 17109 C C . SER H 2 96 ? 24.108 25.900 -35.067 1.00 71.20 96 SER H C 1
ATOM 17110 O O . SER H 2 96 ? 23.929 24.743 -34.707 1.00 73.82 96 SER H O 1
ATOM 17113 N N . CYS H 2 97 ? 25.266 26.527 -34.897 1.00 59.43 97 CYS H N 1
ATOM 17114 C CA . CYS H 2 97 ? 26.389 25.844 -34.265 1.00 66.33 97 CYS H CA 1
ATOM 17115 C C . CYS H 2 97 ? 27.047 26.706 -33.196 1.00 64.64 97 CYS H C 1
ATOM 17116 O O . CYS H 2 97 ? 26.972 27.934 -33.241 1.00 68.84 97 CYS H O 1
ATOM 17119 N N . ALA H 2 98 ? 27.684 26.053 -32.229 1.00 59.35 98 ALA H N 1
ATOM 17120 C CA . ALA H 2 98 ? 28.335 26.765 -31.135 1.00 59.96 98 ALA H CA 1
ATOM 17121 C C . ALA H 2 98 ? 29.651 26.094 -30.758 1.00 69.28 98 ALA H C 1
ATOM 17122 O O . ALA H 2 98 ? 29.920 24.966 -31.172 1.00 73.90 98 ALA H O 1
ATOM 17124 N N . ALA H 2 99 ? 30.468 26.787 -29.970 1.00 63.63 99 ALA H N 1
ATOM 17125 C CA . ALA H 2 99 ? 31.791 26.278 -29.629 1.00 67.56 99 ALA H CA 1
ATOM 17126 C C . ALA H 2 99 ? 32.080 26.335 -28.131 1.00 77.21 99 ALA H C 1
ATOM 17127 O O . ALA H 2 99 ? 31.735 27.303 -27.453 1.00 90.43 99 ALA H O 1
ATOM 17129 N N . THR H 2 100 ? 32.716 25.282 -27.628 1.00 73.44 100 THR H N 1
ATOM 17130 C CA . THR H 2 100 ? 33.238 25.254 -26.265 1.00 83.23 100 THR H CA 1
ATOM 17131 C C . THR H 2 100 ? 34.667 24.719 -26.290 1.00 86.11 100 THR H C 1
ATOM 17132 O O . THR H 2 100 ? 35.065 24.091 -27.259 1.00 89.52 100 THR H O 1
ATOM 17136 N N . ARG H 2 101 ? 35.448 24.974 -25.247 1.00 88.03 101 ARG H N 1
ATOM 17137 C CA . ARG H 2 101 ? 36.856 24.584 -25.271 1.00 89.93 101 ARG H CA 1
ATOM 17138 C C . ARG H 2 101 ? 37.061 23.072 -25.121 1.00 106.31 101 ARG H C 1
ATOM 17139 O O . ARG H 2 101 ? 36.580 22.461 -24.165 1.00 117.13 101 ARG H O 1
ATOM 17147 N N . GLU H 2 102 ? 37.762 22.486 -26.090 1.00 80.59 102 GLU H N 1
ATOM 17148 C CA . GLU H 2 102 ? 38.258 21.106 -26.028 1.00 81.30 102 GLU H CA 1
ATOM 17149 C C . GLU H 2 102 ? 37.179 20.017 -26.032 1.00 92.87 102 GLU H C 1
ATOM 17150 O O . GLU H 2 102 ? 37.171 19.164 -26.920 1.00 94.09 102 GLU H O 1
ATOM 17156 N N . PHE H 2 103 ? 36.275 20.030 -25.055 1.00 93.67 103 PHE H N 1
ATOM 17157 C CA . PHE H 2 103 ? 35.320 18.931 -24.924 1.00 78.48 103 PHE H CA 1
ATOM 17158 C C . PHE H 2 103 ? 33.895 19.414 -25.190 1.00 82.16 103 PHE H C 1
ATOM 17159 O O . PHE H 2 103 ? 33.455 20.407 -24.618 1.00 94.75 103 PHE H O 1
ATOM 17167 N N . CYS H 2 104 ? 33.173 18.684 -26.039 1.00 77.60 104 CYS H N 1
ATOM 17168 C CA . CYS H 2 104 ? 31.832 19.085 -26.474 1.00 84.40 104 CYS H CA 1
ATOM 17169 C C . CYS H 2 104 ? 30.692 18.753 -25.508 1.00 103.08 104 CYS H C 1
ATOM 17170 O O . CYS H 2 104 ? 30.888 18.653 -24.295 1.00 100.09 104 CYS H O 1
ATOM 17173 N N . SER H 2 105 ? 29.500 18.593 -26.089 1.00 119.40 105 SER H N 1
ATOM 17174 C CA . SER H 2 105 ? 28.273 18.222 -25.379 1.00 123.84 105 SER H CA 1
ATOM 17175 C C . SER H 2 105 ? 27.889 19.277 -24.346 1.00 118.44 105 SER H C 1
ATOM 17176 O O . SER H 2 105 ? 27.298 20.301 -24.683 1.00 102.12 105 SER H O 1
ATOM 17179 N N . ALA H 2 106 ? 28.211 18.999 -23.088 1.00 129.97 106 ALA H N 1
ATOM 17180 C CA . ALA H 2 106 ? 27.985 19.927 -21.984 1.00 127.10 106 ALA H CA 1
ATOM 17181 C C . ALA H 2 106 ? 26.536 20.375 -21.790 1.00 122.13 106 ALA H C 1
ATOM 17182 O O . ALA H 2 106 ? 25.588 19.692 -22.173 1.00 118.30 106 ALA H O 1
ATOM 17184 N N . TYR H 2 107 ? 26.406 21.539 -21.163 1.00 112.14 107 TYR H N 1
ATOM 17185 C CA . TYR H 2 107 ? 25.150 22.258 -21.001 1.00 86.15 107 TYR H CA 1
ATOM 17186 C C . TYR H 2 107 ? 25.098 23.382 -22.028 1.00 84.60 107 TYR H C 1
ATOM 17187 O O . TYR H 2 107 ? 26.108 24.036 -22.274 1.00 95.14 107 TYR H O 1
ATOM 17196 N N . VAL H 2 108 ? 23.936 23.583 -22.643 1.00 80.33 108 VAL H N 1
ATOM 17197 C CA . VAL H 2 108 ? 23.786 24.549 -23.733 1.00 75.55 108 VAL H CA 1
ATOM 17198 C C . VAL H 2 108 ? 24.315 25.946 -23.381 1.00 79.12 108 VAL H C 1
ATOM 17199 O O . VAL H 2 108 ? 24.879 26.634 -24.235 1.00 73.01 108 VAL H O 1
ATOM 17203 N N . PHE H 2 109 ? 24.168 26.355 -22.124 1.00 78.45 109 PHE H N 1
ATOM 17204 C CA . PHE H 2 109 ? 24.597 27.692 -21.722 1.00 75.34 109 PHE H CA 1
ATOM 17205 C C . PHE H 2 109 ? 26.122 27.799 -21.646 1.00 69.35 109 PHE H C 1
ATOM 17206 O O . PHE H 2 109 ? 26.671 28.900 -21.589 1.00 67.87 109 PHE H O 1
ATOM 17214 N N . LEU H 2 110 ? 26.801 26.655 -21.651 1.00 68.75 110 LEU H N 1
ATOM 17215 C CA . LEU H 2 110 ? 28.261 26.625 -21.610 1.00 67.91 110 LEU H CA 1
ATOM 17216 C C . LEU H 2 110 ? 28.884 26.972 -22.961 1.00 73.71 110 LEU H C 1
ATOM 17217 O O . LEU H 2 110 ? 30.100 27.128 -23.069 1.00 85.94 110 LEU H O 1
ATOM 17222 N N . TYR H 2 111 ? 28.049 27.086 -23.988 1.00 87.64 111 TYR H N 1
ATOM 17223 C CA . TYR H 2 111 ? 28.529 27.401 -25.330 1.00 71.73 111 TYR H CA 1
ATOM 17224 C C . TYR H 2 111 ? 28.657 28.895 -25.608 1.00 75.44 111 TYR H C 1
ATOM 17225 O O . TYR H 2 111 ? 28.015 29.723 -24.962 1.00 79.25 111 TYR H O 1
ATOM 17234 N N . GLU H 2 112 ? 29.500 29.222 -26.583 1.00 84.21 112 GLU H N 1
ATOM 17235 C CA . GLU H 2 112 ? 29.747 30.603 -26.980 1.00 90.65 112 GLU H CA 1
ATOM 17236 C C . GLU H 2 112 ? 29.788 30.725 -28.500 1.00 94.00 112 GLU H C 1
ATOM 17237 O O . GLU H 2 112 ? 29.717 29.722 -29.212 1.00 96.46 112 GLU H O 1
ATOM 17243 N N . HIS H 2 113 ? 29.892 31.961 -28.982 1.00 93.36 113 HIS H N 1
ATOM 17244 C CA . HIS H 2 113 ? 30.107 32.248 -30.400 1.00 88.37 113 HIS H CA 1
ATOM 17245 C C . HIS H 2 113 ? 29.009 31.692 -31.307 1.00 81.27 113 HIS H C 1
ATOM 17246 O O . HIS H 2 113 ? 29.292 31.190 -32.394 1.00 77.00 113 HIS H O 1
ATOM 17253 N N . TRP H 2 114 ? 27.763 31.780 -30.851 1.00 84.38 114 TRP H N 1
ATOM 17254 C CA . TRP H 2 114 ? 26.618 31.299 -31.622 1.00 78.51 114 TRP H CA 1
ATOM 17255 C C . TRP H 2 114 ? 26.496 31.999 -32.974 1.00 81.39 114 TRP H C 1
ATOM 17256 O O . TRP H 2 114 ? 26.943 33.133 -33.140 1.00 101.25 114 TRP H O 1
ATOM 17267 N N . GLY H 2 115 ? 25.885 31.314 -33.935 1.00 71.52 115 GLY H N 1
ATOM 17268 C CA . GLY H 2 115 ? 25.676 31.870 -35.259 1.00 75.33 115 GLY H CA 1
ATOM 17269 C C . GLY H 2 115 ? 24.209 32.141 -35.531 1.00 87.55 115 GLY H C 1
ATOM 17270 O O . GLY H 2 115 ? 23.338 31.634 -34.824 1.00 101.49 11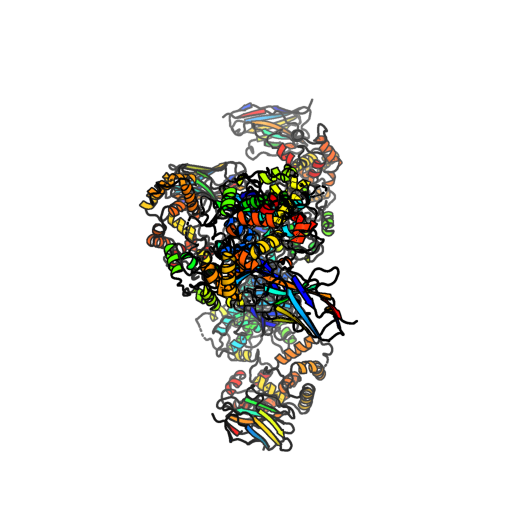5 GLY H O 1
ATOM 17271 N N . GLN H 2 116 ? 23.933 32.943 -36.555 1.00 85.39 116 GLN H N 1
ATOM 17272 C CA . GLN H 2 116 ? 22.557 33.257 -36.927 1.00 86.55 116 GLN H CA 1
ATOM 17273 C C . GLN H 2 116 ? 21.841 32.016 -37.454 1.00 86.12 116 GLN H C 1
ATOM 17274 O O . GLN H 2 116 ? 20.616 31.919 -37.391 1.00 87.13 116 GLN H O 1
ATOM 17280 N N . GLY H 2 117 ? 22.617 31.073 -37.978 1.00 91.47 117 GLY H N 1
ATOM 17281 C CA . GLY H 2 117 ? 22.096 29.787 -38.401 1.00 91.16 117 GLY H CA 1
ATOM 17282 C C . GLY H 2 117 ? 21.440 29.780 -39.768 1.00 89.06 117 GLY H C 1
ATOM 17283 O O . GLY H 2 117 ? 21.264 30.826 -40.393 1.00 80.51 117 GLY H O 1
ATOM 17284 N N . THR H 2 118 ? 21.075 28.587 -40.227 1.00 90.44 118 THR H N 1
ATOM 17285 C CA . THR H 2 118 ? 20.383 28.430 -41.501 1.00 96.55 118 THR H CA 1
ATOM 17286 C C . THR H 2 118 ? 19.101 27.621 -41.336 1.00 100.29 118 THR H C 1
ATOM 17287 O O . THR H 2 118 ? 19.058 26.655 -40.571 1.00 106.77 118 THR H O 1
ATOM 17291 N N . GLN H 2 119 ? 18.059 28.028 -42.053 1.00 100.13 119 GLN H N 1
ATOM 17292 C CA . GLN H 2 119 ? 16.792 27.305 -42.055 1.00 105.08 119 GLN H CA 1
ATOM 17293 C C . GLN H 2 119 ? 16.844 26.027 -42.884 1.00 107.56 119 GLN H C 1
ATOM 17294 O O . GLN H 2 119 ? 17.238 26.045 -44.050 1.00 109.92 119 GLN H O 1
ATOM 17300 N N . VAL H 2 120 ? 16.443 24.917 -42.274 1.00 110.57 120 VAL H N 1
ATOM 17301 C CA . VAL H 2 120 ? 16.287 23.664 -43.000 1.00 105.70 120 VAL H CA 1
ATOM 17302 C C . VAL H 2 120 ? 14.828 23.237 -42.949 1.00 116.58 120 VAL H C 1
ATOM 17303 O O . VAL H 2 120 ? 14.268 23.058 -41.872 1.00 112.39 120 VAL H O 1
ATOM 17307 N N . THR H 2 121 ? 14.210 23.086 -44.115 1.00 141.56 121 THR H N 1
ATOM 17308 C CA . THR H 2 121 ? 12.790 22.763 -44.174 1.00 151.55 121 THR H CA 1
ATOM 17309 C C . THR H 2 121 ? 12.547 21.491 -44.977 1.00 156.37 121 THR H C 1
ATOM 17310 O O . THR H 2 121 ? 12.938 21.389 -46.139 1.00 161.41 121 THR H O 1
ATOM 17314 N N . VAL H 2 122 ? 11.897 20.522 -44.340 1.00 145.76 122 VAL H N 1
ATOM 17315 C CA . VAL H 2 122 ? 11.554 19.264 -44.988 1.00 142.40 122 VAL H CA 1
ATOM 17316 C C . VAL H 2 122 ? 10.071 19.231 -45.344 1.00 152.16 122 VAL H C 1
ATOM 17317 O O . VAL H 2 122 ? 9.221 19.577 -44.523 1.00 151.52 122 VAL H O 1
ATOM 17321 N N . SER H 2 123 ? 9.773 18.826 -46.576 1.00 159.71 123 SER H N 1
ATOM 17322 C CA . SER H 2 123 ? 8.408 18.823 -47.092 1.00 168.64 123 SER H CA 1
ATOM 17323 C C . SER H 2 123 ? 7.469 17.973 -46.240 1.00 170.38 123 SER H C 1
ATOM 17324 O O . SER H 2 123 ? 7.889 17.002 -45.611 1.00 168.79 123 SER H O 1
ATOM 17327 N N . SER H 2 124 ? 6.195 18.351 -46.225 1.00 174.08 124 SER H N 1
ATOM 17328 C CA . SER H 2 124 ? 5.192 17.645 -45.438 1.00 172.88 124 SER H CA 1
ATOM 17329 C C . SER H 2 124 ? 4.201 16.911 -46.334 1.00 178.00 124 SER H C 1
ATOM 17330 O O . SER H 2 124 ? 3.687 15.853 -45.971 1.00 179.22 124 SER H O 1
#